Protein AF-A0A0K0DXX4-F1 (afdb_monomer)

Nearest PDB structures (foldseek):
  4cnb-assembly1_A  TM=3.730E-01  e=3.980E-14  Mytilus galloprovincialis
  6pyx-assembly2_B  TM=7.190E-01  e=4.524E-04  Homo sapiens
  2yxb-assembly1_A  TM=4.674E-01  e=1.936E-01  Aeropyrum pernix K1
  3kln-assembly4_D  TM=5.353E-01  e=8.093E+00  Vibrio choler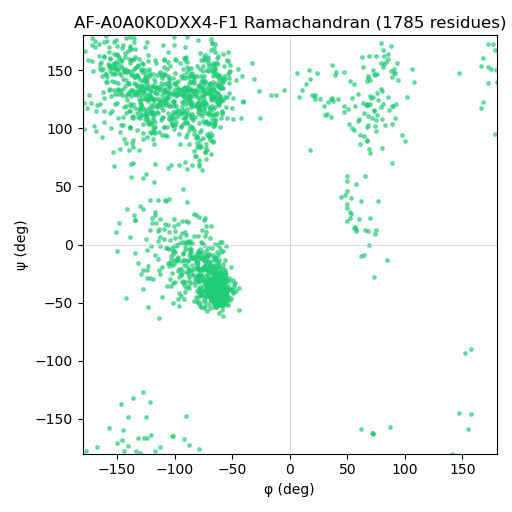ae O1 biovar El Tor
  1to6-assembly1_A  TM=3.799E-01  e=7.263E+00  Neisseria meningitidis serogroup A

Secondary structure (DSSP, 8-state):
----------------HHHHHHHHHHHS-------------------------------------------------------------------PPPPP-SSSEEEEEESS-EEEEEE-BTTTS-HHHHHHHHHHIIIIISTTB--GGGEEEEEESSSEEE---TTS--SHHHHHHHGGG---BS---HHHHHHHHTTS--TT-SSEEEEEEES---HHHHHHHTTTHHHHHTTEEEEEEEESS-TTGGGGGGG--SEEEEE-SSTTHHHHHHHHHHHHTTEEEEEE---------------------------------------------------------------------------PPP---SSSEEEEE---EEEEEEE-BTTTS-HHHHHHHHHHIIIIIGGG-S-GGGEEEEEESSSEEEEE-TTT--SHHHHHHHHHH---BS---HHHHHHHHHTSPP-SSPEEEEEEES---HHHHHHHHHHHHHHHHHEEEEEEEETTSS-GGGGGGGT-SEEEEE-S-GGGHHHHHHHHHHTS--EEEEE-S-TTSSSTTS---GGGHHHHHHHHHHHHH--SS--TTEEEEEEESSEEEEEEE-BSSSS-HHHHHHHHHIIIIIISTTBS-GGGEEEEEESTT---EE-TTS-SSHHHHHHHHHT---BS---HHHHHHHHHHHHHHHS-TT---EEEEEEE-S--HHHHHHHHHHHHHHHTTEEEEEEEETT-S-HHHHGGG-SSEEEEE-S-HHHHHHHHHHHHHHTTEEEEEEE-------------------------------------EEEEEEEE-BTTTS-HHHHHHHHHHIIIIIGGG-S-GGGEEEEEESSSEEEEE-TTS--SHHHHHHHHHT---BS---HHHHHHHHHHHTTTS-SEEEEEEEE-S--HHHHHHHHHHHHHHTTTEEEEEEEETTSS-TTTTGGG--SEEEEE-S-TTHHHHHHHHHHHHS----------------------------------------SSSEEEEE--SEEEEEE---TT----THHHHHHHHHHHHHSTTT--GGGEEEE---TT----------SHHHHHHHHHHHTT-----HHHHHHHHHHS---S-EEEEEEE-GGGHHHHHTTHHHHHHHHTTS-EEEEEES----GGGGTT-TT-EEEEE-TTTS-HHHHHHHHHHHTT-EEEEE--------------------------------------------------------------------------------------------PPP----TT-EEEE---EEEEEEE-BTTTS-HHHHHHHHHHIIIIIITT-S--TTEEEEEESSSEEEE-TTS--SHHHHHHHHHT---BS---HHHHHHHHTTSPPGGGPPEEEEEEES---HHHHHTTHHHHHHHHHTEEEEEEEESSS--SGGGGGG--SEEEEE-S-GGGHHHHHHHHHHHS--EEEES--------------------------------------------------S----------------------------B---EEEEEEEE-STTS-HHHHHHHHHHHHHHHTTB-TTTEEEEEEEES-TTSHHHH-SSS-TT--PPB-SHHHHHHHHHHHTT-HHHHHHHH--S--------TT--PPPHHHHHHHHHHHHHHHTTTT-S--S--EEEEEEEE---SHHHHHHHHHHHHHHHTT-TTEEEEEEES-TT-----GGGGGGEEETT-TTHHHHHHHHTT-

Structure (mmCIF, N/CA/C/O backbone):
data_AF-A0A0K0DXX4-F1
#
_entry.id   AF-A0A0K0DXX4-F1
#
loop_
_atom_site.group_PDB
_atom_site.id
_atom_site.type_symbol
_atom_site.label_atom_id
_atom_site.label_alt_id
_atom_site.label_comp_id
_atom_site.label_asym_id
_atom_site.label_entity_id
_atom_site.label_seq_id
_atom_site.pdbx_PDB_ins_code
_atom_site.Cartn_x
_atom_site.Cartn_y
_atom_site.Cartn_z
_atom_site.occupancy
_atom_site.B_iso_or_equiv
_atom_site.auth_seq_id
_atom_site.auth_comp_id
_atom_site.auth_asym_id
_atom_site.auth_atom_id
_atom_site.pdbx_PDB_model_num
ATOM 1 N N . MET A 1 1 ? -8.533 51.250 -26.453 1.00 32.09 1 MET A N 1
ATOM 2 C CA . MET A 1 1 ? -7.948 51.491 -27.795 1.00 32.09 1 MET A CA 1
ATOM 3 C C . MET A 1 1 ? -7.132 50.260 -28.184 1.00 32.09 1 MET A C 1
ATOM 5 O O . MET A 1 1 ? -6.459 49.753 -27.303 1.00 32.09 1 MET A O 1
ATOM 9 N N . ASN A 1 2 ? -7.156 49.724 -29.410 1.00 33.66 2 ASN A N 1
ATOM 10 C CA . ASN A 1 2 ? -8.081 49.944 -30.534 1.00 33.66 2 ASN A CA 1
ATOM 11 C C . ASN A 1 2 ? -8.076 48.705 -31.476 1.00 33.66 2 ASN A C 1
ATOM 13 O O . ASN A 1 2 ? -7.019 48.104 -31.626 1.00 33.66 2 ASN A O 1
ATOM 17 N N . ARG A 1 3 ? -9.211 48.399 -32.142 1.00 34.97 3 ARG A N 1
ATOM 18 C CA . ARG A 1 3 ? -9.458 47.294 -33.121 1.00 34.97 3 ARG A CA 1
ATOM 19 C C . ARG A 1 3 ? -9.380 45.867 -32.515 1.00 34.97 3 ARG A C 1
ATOM 21 O O . ARG A 1 3 ? -8.371 45.511 -31.932 1.00 34.97 3 ARG A O 1
ATOM 28 N N . ARG A 1 4 ? -10.397 44.981 -32.522 1.00 33.09 4 ARG A N 1
ATOM 29 C CA . ARG A 1 4 ? -11.560 44.707 -33.414 1.00 33.09 4 ARG A CA 1
ATOM 30 C C . ARG A 1 4 ? -11.175 44.446 -34.880 1.00 33.09 4 ARG A C 1
ATOM 32 O O . ARG A 1 4 ? -11.042 45.417 -35.611 1.00 33.09 4 ARG A O 1
ATOM 39 N N . PHE A 1 5 ? -11.088 43.166 -35.284 1.00 34.34 5 PHE A N 1
ATOM 40 C CA . PHE A 1 5 ? -11.656 42.603 -36.535 1.00 34.34 5 PHE A CA 1
ATOM 41 C C . PHE A 1 5 ? -11.390 41.080 -36.673 1.00 34.34 5 PHE A C 1
ATOM 43 O O . PHE A 1 5 ? -10.300 40.692 -37.074 1.00 34.34 5 PHE A O 1
ATOM 50 N N . LEU A 1 6 ? -12.377 40.229 -36.344 1.00 34.84 6 LEU A N 1
ATOM 51 C CA . LEU A 1 6 ? -12.909 39.152 -37.212 1.00 34.84 6 LEU A CA 1
ATOM 52 C C . LEU A 1 6 ? -14.062 38.411 -36.503 1.00 34.84 6 LEU A C 1
ATOM 54 O O . LEU A 1 6 ? -13.896 37.860 -35.418 1.00 34.84 6 LEU A O 1
ATOM 58 N N . TRP A 1 7 ? -15.232 38.407 -37.135 1.00 30.88 7 TRP A N 1
ATOM 59 C CA . TRP A 1 7 ? -16.430 37.634 -36.782 1.00 30.88 7 TRP A CA 1
ATOM 60 C C . TRP A 1 7 ? -17.173 37.352 -38.103 1.00 30.88 7 TRP A C 1
ATOM 62 O O . TRP A 1 7 ? -16.933 38.073 -39.073 1.00 30.88 7 TRP A O 1
ATOM 72 N N . LEU A 1 8 ? -18.102 36.388 -38.112 1.00 29.70 8 LEU A N 1
ATOM 73 C CA . LEU A 1 8 ? -18.919 35.940 -39.265 1.00 29.70 8 LEU A CA 1
ATOM 74 C C . LEU A 1 8 ? -18.231 34.983 -40.271 1.00 29.70 8 LEU A C 1
ATOM 76 O O . LEU A 1 8 ? -17.010 34.939 -40.385 1.00 29.70 8 LEU A O 1
ATOM 80 N N . TYR A 1 9 ? -19.088 34.227 -40.982 1.00 36.34 9 TYR A N 1
ATOM 81 C CA . TYR A 1 9 ? -18.851 33.003 -41.779 1.00 36.34 9 TYR A CA 1
ATOM 82 C C . TYR A 1 9 ? -18.450 31.751 -40.957 1.00 36.34 9 TYR A C 1
ATOM 84 O O . TYR A 1 9 ? -17.444 31.763 -40.258 1.00 36.34 9 TYR A O 1
ATOM 92 N N . PHE A 1 10 ? -19.172 30.617 -40.985 1.00 37.69 10 PHE A N 1
ATOM 93 C CA . PHE A 1 10 ? -20.358 30.207 -41.772 1.00 37.69 10 PHE A CA 1
ATOM 94 C C . PHE A 1 10 ? -21.423 29.497 -40.901 1.00 37.69 10 PHE A C 1
ATOM 96 O O . PHE A 1 10 ? -21.116 28.976 -39.832 1.00 37.69 10 PHE A O 1
ATOM 103 N N . ILE A 1 11 ? -22.671 29.462 -41.385 1.00 38.44 11 ILE A N 1
ATOM 104 C CA . ILE A 1 11 ? -23.859 28.853 -40.748 1.00 38.44 11 ILE A CA 1
ATOM 105 C C . ILE A 1 11 ? -24.314 27.629 -41.576 1.00 38.44 11 ILE A C 1
ATOM 107 O O . ILE A 1 11 ? -24.158 27.646 -42.795 1.00 38.44 11 ILE A O 1
ATOM 111 N N . GLY A 1 12 ? -24.886 26.587 -40.949 1.00 35.94 12 GLY A N 1
ATOM 112 C CA . GLY A 1 12 ? -25.383 25.385 -41.649 1.00 35.94 12 GLY A CA 1
ATOM 113 C C . GLY A 1 12 ? -26.250 24.443 -40.792 1.00 35.94 12 GLY A C 1
ATOM 114 O O . GLY A 1 12 ? -25.737 23.623 -40.040 1.00 35.94 12 GLY A O 1
ATOM 115 N N . VAL A 1 13 ? -27.571 24.579 -40.922 1.00 39.56 13 VAL A N 1
ATOM 116 C CA . VAL A 1 13 ? -28.680 23.795 -40.310 1.00 39.56 13 VAL A CA 1
ATOM 117 C C . VAL A 1 13 ? -29.053 22.604 -41.245 1.00 39.56 13 VAL A C 1
ATOM 119 O O . VAL A 1 13 ? -28.679 22.703 -42.414 1.00 39.56 13 VAL A O 1
ATOM 122 N N . PRO A 1 14 ? -29.752 21.498 -40.847 1.00 44.06 14 PRO A N 1
ATOM 123 C CA . PRO A 1 14 ? -30.492 21.224 -39.600 1.00 44.06 14 PRO A CA 1
ATOM 124 C C . PRO A 1 14 ? -30.170 19.914 -38.840 1.00 44.06 14 PRO A C 1
ATOM 126 O O . PRO A 1 14 ? -30.036 18.827 -39.400 1.00 44.06 14 PRO A O 1
ATOM 129 N N . THR A 1 15 ? -30.297 19.971 -37.512 1.00 40.66 15 THR A N 1
ATOM 130 C CA . THR A 1 15 ? -30.537 18.797 -36.655 1.00 40.66 15 THR A CA 1
ATOM 131 C C . THR A 1 15 ? -32.030 18.431 -36.619 1.00 40.66 15 THR A C 1
ATOM 133 O O . THR A 1 15 ? -32.720 18.782 -35.664 1.00 40.66 15 THR A O 1
ATOM 136 N N . LEU A 1 16 ? -32.537 17.727 -37.642 1.00 41.09 16 LEU A N 1
ATOM 137 C CA . LEU A 1 16 ? -33.935 17.240 -37.674 1.00 41.09 16 LEU A CA 1
ATOM 138 C C . LEU A 1 16 ? -34.106 15.722 -37.885 1.00 41.09 16 LEU A C 1
ATOM 140 O O . LEU A 1 16 ? -35.120 15.174 -37.470 1.00 41.09 16 LEU A O 1
ATOM 144 N N . ALA A 1 17 ? -33.118 15.012 -38.442 1.00 43.31 17 ALA A N 1
ATOM 145 C CA . ALA A 1 17 ? -33.230 13.563 -38.682 1.00 43.31 17 ALA A CA 1
ATOM 146 C C . ALA A 1 17 ? -32.924 12.684 -37.445 1.00 43.31 17 ALA A C 1
ATOM 148 O O . ALA A 1 17 ? -33.486 11.601 -37.282 1.00 43.31 17 ALA A O 1
ATOM 149 N N . PHE A 1 18 ? -32.024 13.126 -36.559 1.00 50.09 18 PHE A N 1
ATOM 150 C CA . PHE A 1 18 ? -31.442 12.252 -35.526 1.00 50.09 18 PHE A CA 1
ATOM 151 C C . PHE A 1 18 ? -32.334 11.986 -34.301 1.00 50.09 18 PHE A C 1
ATOM 153 O O . PHE A 1 18 ? -32.130 10.985 -33.617 1.00 50.09 18 PHE A O 1
ATOM 160 N N . SER A 1 19 ? -33.332 12.830 -34.027 1.00 45.03 19 SER A N 1
ATOM 161 C CA . SER A 1 19 ? -34.338 12.578 -32.982 1.00 45.03 19 SER A CA 1
ATOM 162 C C . SER A 1 19 ? -35.320 11.483 -33.407 1.00 45.03 19 SER A C 1
ATOM 164 O O . SER A 1 19 ? -35.559 10.549 -32.642 1.00 45.03 19 SER A O 1
ATOM 166 N N . ALA A 1 20 ? -35.815 11.544 -34.648 1.00 44.50 20 ALA A N 1
ATOM 167 C CA . ALA A 1 20 ? -36.661 10.507 -35.234 1.00 44.50 20 ALA A CA 1
ATOM 168 C C . ALA A 1 20 ? -35.938 9.151 -35.283 1.00 44.50 20 ALA A C 1
ATOM 170 O O . ALA A 1 20 ? -36.501 8.139 -34.870 1.00 44.50 20 ALA A O 1
ATOM 171 N N . PHE A 1 21 ? -34.662 9.133 -35.690 1.00 46.75 21 PHE A N 1
ATOM 172 C CA . PHE A 1 21 ? -33.874 7.898 -35.764 1.00 46.75 21 PHE A CA 1
ATOM 173 C C . PHE A 1 21 ? -33.699 7.214 -34.396 1.00 46.75 21 PHE A C 1
ATOM 175 O O . PHE A 1 21 ? -33.770 5.991 -34.305 1.00 46.75 21 PHE A O 1
ATOM 182 N N . PHE A 1 22 ? -33.530 7.982 -33.311 1.00 54.78 22 PHE A N 1
ATOM 183 C CA . PHE A 1 22 ? -33.397 7.417 -31.961 1.00 54.78 22 PHE A CA 1
ATOM 184 C C . PHE A 1 22 ? -34.725 6.938 -31.355 1.00 54.78 22 PHE A C 1
ATOM 186 O O . PHE A 1 22 ? -34.716 6.037 -30.520 1.00 54.78 22 PHE A O 1
ATOM 193 N N . ILE A 1 23 ? -35.860 7.503 -31.779 1.00 50.69 23 ILE A N 1
ATOM 194 C CA . ILE A 1 23 ? -37.195 7.013 -31.401 1.00 50.69 23 ILE A CA 1
ATOM 195 C C . ILE A 1 23 ? -37.521 5.734 -32.185 1.00 50.69 23 ILE A C 1
ATOM 197 O O . ILE A 1 23 ? -37.922 4.740 -31.585 1.00 50.69 23 ILE A O 1
ATOM 201 N N . LEU A 1 24 ? -37.246 5.701 -33.493 1.00 47.16 24 LEU A N 1
ATOM 202 C CA . LEU A 1 24 ? -37.434 4.513 -34.332 1.00 47.16 24 LEU A CA 1
ATOM 203 C C . LEU A 1 24 ? -36.577 3.324 -33.855 1.00 47.16 24 LEU A C 1
ATOM 205 O O . LEU A 1 24 ? -37.070 2.203 -33.760 1.00 47.16 24 LEU A O 1
ATOM 209 N N . PHE A 1 25 ? -35.323 3.570 -33.456 1.00 51.94 25 PHE A N 1
ATOM 210 C CA . PHE A 1 25 ? -34.432 2.534 -32.914 1.00 51.94 25 PHE A CA 1
ATOM 211 C C . PHE A 1 25 ? -34.823 2.043 -31.502 1.00 51.94 25 PHE A C 1
ATOM 213 O O . PHE A 1 25 ? -34.344 0.997 -31.066 1.00 51.94 25 PHE A O 1
ATOM 220 N N . LEU A 1 26 ? -35.700 2.762 -30.789 1.00 52.66 26 LEU A N 1
ATOM 221 C CA . LEU A 1 26 ? -36.271 2.334 -29.503 1.00 52.66 26 LEU A CA 1
ATOM 222 C C . LEU A 1 26 ? -37.672 1.708 -29.632 1.00 52.66 26 LEU A C 1
ATOM 224 O O . LEU A 1 26 ? -38.122 1.068 -28.686 1.00 52.66 26 LEU A O 1
ATOM 228 N N . LEU A 1 27 ? -38.335 1.841 -30.786 1.00 50.50 27 LEU A N 1
ATOM 229 C CA . LEU A 1 27 ? -39.641 1.228 -31.071 1.00 50.50 27 LEU A CA 1
ATOM 230 C C . LEU A 1 27 ? -39.549 -0.127 -31.801 1.00 50.50 27 LEU A C 1
ATOM 232 O O . LEU A 1 27 ? -40.532 -0.857 -31.837 1.00 50.50 27 LEU A O 1
ATOM 236 N N . LEU A 1 28 ? -38.387 -0.494 -32.356 1.00 43.81 28 LEU A N 1
ATOM 237 C CA . LEU A 1 28 ? -38.220 -1.682 -33.211 1.00 43.81 28 LEU A CA 1
ATOM 238 C C . LEU A 1 28 ? -37.433 -2.842 -32.566 1.00 43.81 28 LEU A C 1
ATOM 240 O O . LEU A 1 28 ? -36.642 -3.505 -33.243 1.00 43.81 28 LEU A O 1
ATOM 244 N N . LYS A 1 29 ? -37.617 -3.119 -31.262 1.00 39.72 29 LYS A N 1
ATOM 245 C CA . LYS A 1 29 ? -37.066 -4.358 -30.667 1.00 39.72 29 LYS A CA 1
ATOM 246 C C . LYS A 1 29 ? -37.806 -4.931 -29.447 1.00 39.72 29 LYS A C 1
ATOM 248 O O . LYS A 1 29 ? -37.252 -5.018 -28.354 1.00 39.72 29 LYS A O 1
ATOM 253 N N . GLY A 1 30 ? -39.024 -5.419 -29.673 1.00 37.66 30 GLY A N 1
ATOM 254 C CA . GLY A 1 30 ? -39.742 -6.322 -28.768 1.00 37.66 30 GLY A CA 1
ATOM 255 C C . GLY A 1 30 ? -40.850 -7.069 -29.518 1.00 37.66 30 GLY A C 1
ATOM 256 O O . GLY A 1 30 ? -41.516 -6.443 -30.334 1.00 37.66 30 GLY A O 1
ATOM 257 N N . SER A 1 31 ? -41.033 -8.367 -29.226 1.00 39.19 31 SER A N 1
ATOM 258 C CA . SER A 1 31 ? -42.005 -9.279 -29.875 1.00 39.19 31 SER A CA 1
ATOM 259 C C . SER A 1 31 ? -41.779 -9.534 -31.396 1.00 39.19 31 SER A C 1
ATOM 261 O O . SER A 1 31 ? -41.155 -8.729 -32.075 1.00 39.19 31 SER A O 1
ATOM 263 N N . ASP A 1 32 ? -42.176 -10.665 -32.004 1.00 38.72 32 ASP A N 1
ATOM 264 C CA . ASP A 1 32 ? -42.873 -11.844 -31.459 1.00 38.72 32 ASP A CA 1
ATOM 265 C C . ASP A 1 32 ? -42.593 -13.186 -32.203 1.00 38.72 32 ASP A C 1
ATOM 267 O O . ASP A 1 32 ? -41.907 -13.241 -33.218 1.00 38.72 32 ASP A O 1
ATOM 271 N N . ASN A 1 33 ? -43.137 -14.266 -31.627 1.00 40.09 33 ASN A N 1
ATOM 272 C CA . ASN A 1 33 ? -43.339 -15.667 -32.066 1.00 40.09 33 ASN A CA 1
ATOM 273 C C . ASN A 1 33 ? -43.013 -16.201 -33.503 1.00 40.09 33 ASN A C 1
ATOM 275 O O . ASN A 1 33 ? -43.545 -15.753 -34.509 1.00 40.09 33 ASN A O 1
ATOM 279 N N . LYS A 1 34 ? -42.311 -17.357 -33.516 1.00 39.88 34 LYS A N 1
ATOM 280 C CA . LYS A 1 34 ? -42.585 -18.652 -34.219 1.00 39.88 34 LYS A CA 1
ATOM 281 C C . LYS A 1 34 ? -43.420 -18.705 -35.534 1.00 39.88 34 LYS A C 1
ATOM 283 O O . LYS A 1 34 ? -44.629 -18.505 -35.472 1.00 39.88 34 LYS A O 1
ATOM 288 N N . ASN A 1 35 ? -42.871 -19.304 -36.613 1.00 41.06 35 ASN A N 1
ATOM 289 C CA . ASN A 1 35 ? -43.201 -20.673 -37.121 1.00 41.06 35 ASN A CA 1
ATOM 290 C C . ASN A 1 35 ? -42.548 -21.021 -38.496 1.00 41.06 35 ASN A C 1
ATOM 292 O O . ASN A 1 35 ? -41.884 -20.187 -39.102 1.00 41.06 35 ASN A O 1
ATOM 296 N N . ASN A 1 36 ? -42.684 -22.285 -38.938 1.00 39.66 36 ASN A N 1
ATOM 297 C CA . ASN A 1 36 ? -41.994 -22.927 -40.081 1.00 39.66 36 ASN A CA 1
ATOM 298 C C . ASN A 1 36 ? -42.495 -22.534 -41.493 1.00 39.66 36 ASN A C 1
ATOM 300 O O . ASN A 1 36 ? -43.696 -22.369 -41.688 1.00 39.66 36 ASN A O 1
ATOM 304 N N . SER A 1 37 ? -41.620 -22.626 -42.509 1.00 40.84 37 SER A N 1
ATOM 305 C CA . SER A 1 37 ? -41.757 -23.550 -43.673 1.00 40.84 37 SER A CA 1
ATOM 306 C C . SER A 1 37 ? -40.539 -23.452 -44.632 1.00 40.84 37 SER A C 1
ATOM 308 O O . SER A 1 37 ? -39.551 -22.803 -44.288 1.00 40.84 37 SER A O 1
ATOM 310 N N . ASN A 1 38 ? -40.543 -24.190 -45.756 1.00 38.31 38 ASN A N 1
ATOM 311 C CA . ASN A 1 38 ? -39.342 -24.643 -46.491 1.00 38.31 38 ASN A CA 1
ATOM 312 C C . ASN A 1 38 ? -39.204 -24.084 -47.934 1.00 38.31 38 ASN A C 1
ATOM 314 O O . ASN A 1 38 ? -40.091 -23.401 -48.432 1.00 38.31 38 ASN A O 1
ATOM 318 N N . ASN A 1 39 ? -38.133 -24.532 -48.615 1.00 38.41 39 ASN A N 1
ATOM 319 C CA . ASN A 1 39 ? -37.819 -24.472 -50.060 1.00 38.41 39 ASN A CA 1
ATOM 320 C C . ASN A 1 39 ? -37.271 -23.114 -50.564 1.00 38.41 39 ASN A C 1
ATOM 322 O O . ASN A 1 39 ? -37.904 -22.088 -50.368 1.00 38.41 39 ASN A O 1
ATOM 326 N N . THR A 1 40 ? -36.054 -22.938 -51.112 1.00 34.97 40 THR A N 1
ATOM 327 C CA . THR A 1 40 ? -35.148 -23.672 -52.045 1.00 34.97 40 THR A CA 1
ATOM 328 C C . THR A 1 40 ? -35.343 -23.377 -53.539 1.00 34.97 40 THR A C 1
ATOM 330 O O . THR A 1 40 ? -36.165 -24.019 -54.181 1.00 34.97 40 THR A O 1
ATOM 333 N N . THR A 1 41 ? -34.433 -22.576 -54.113 1.00 39.22 41 THR A N 1
ATOM 334 C CA . THR A 1 41 ? -33.871 -22.762 -55.474 1.00 39.22 41 THR A CA 1
ATOM 335 C C . THR A 1 41 ? -32.507 -22.059 -55.590 1.00 39.22 41 THR A C 1
ATOM 337 O O . THR A 1 41 ? -32.231 -21.115 -54.853 1.00 39.22 41 THR A O 1
ATOM 340 N N . LYS A 1 42 ? -31.637 -22.530 -56.495 1.00 35.19 42 LYS A N 1
ATOM 341 C CA . LYS A 1 42 ? -30.309 -21.960 -56.824 1.00 35.19 42 LYS A CA 1
ATOM 342 C C . LYS A 1 42 ? -30.245 -21.649 -58.324 1.00 35.19 42 LYS A C 1
ATOM 344 O O . LYS A 1 42 ? -30.867 -22.392 -59.074 1.00 35.19 42 LYS A O 1
ATOM 349 N N . LEU A 1 43 ? -29.358 -20.742 -58.756 1.00 33.69 43 LEU A N 1
ATOM 350 C CA . LEU A 1 43 ? -28.461 -21.000 -59.903 1.00 33.69 43 LEU A CA 1
ATOM 351 C C . LEU A 1 43 ? -27.219 -20.057 -59.900 1.00 33.69 43 LEU A C 1
ATOM 353 O O . LEU A 1 43 ? -27.357 -18.932 -59.422 1.00 33.69 43 LEU A O 1
ATOM 357 N N . PRO A 1 44 ? -26.019 -20.486 -60.364 1.00 37.34 44 PRO A N 1
ATOM 358 C CA . PRO A 1 44 ? -24.795 -19.661 -60.434 1.00 37.34 44 PRO A CA 1
ATOM 359 C C . PRO A 1 44 ? -24.176 -19.615 -61.867 1.00 37.34 44 PRO A C 1
ATOM 361 O O . PRO A 1 44 ? -24.927 -19.759 -62.825 1.00 37.34 44 PRO A O 1
ATOM 364 N N . LEU A 1 45 ? -22.831 -19.496 -61.983 1.00 39.84 45 LEU A N 1
ATOM 365 C CA . LEU A 1 45 ? -21.942 -19.389 -63.183 1.00 39.84 45 LEU A CA 1
ATOM 366 C C . LEU A 1 45 ? -21.670 -17.927 -63.661 1.00 39.84 45 LEU A C 1
ATOM 368 O O . LEU A 1 45 ? -22.525 -17.071 -63.481 1.00 39.84 45 LEU A O 1
ATOM 372 N N . ASN A 1 46 ? -20.506 -17.548 -64.237 1.00 38.34 46 ASN A N 1
ATOM 373 C CA . ASN A 1 46 ? -19.264 -18.311 -64.495 1.00 38.34 46 ASN A CA 1
ATOM 374 C C . ASN A 1 46 ? -17.943 -17.482 -64.488 1.00 38.34 46 ASN A C 1
ATOM 376 O O . ASN A 1 46 ? -17.946 -16.257 -64.465 1.00 38.34 46 ASN A O 1
ATOM 380 N N . ASN A 1 47 ? -16.825 -18.218 -64.529 1.00 36.78 47 ASN A N 1
ATOM 381 C CA . ASN A 1 47 ? -15.400 -17.839 -64.417 1.00 36.78 47 ASN A CA 1
ATOM 382 C C . ASN A 1 47 ? -14.822 -16.764 -65.371 1.00 36.78 47 ASN A C 1
ATOM 384 O O . ASN A 1 47 ? -15.218 -16.678 -66.528 1.00 36.78 47 ASN A O 1
ATOM 388 N N . PHE A 1 48 ? -13.698 -16.154 -64.951 1.00 39.16 48 PHE A N 1
ATOM 389 C CA . PHE A 1 48 ? -12.498 -15.967 -65.795 1.00 39.16 48 PHE A CA 1
ATOM 390 C C . PHE A 1 48 ? -11.208 -16.052 -64.944 1.00 39.16 48 PHE A C 1
ATOM 392 O O . PHE A 1 48 ? -11.246 -15.786 -63.742 1.00 39.16 48 PHE A O 1
ATOM 399 N N . THR A 1 49 ? -10.075 -16.466 -65.528 1.00 35.53 49 THR A N 1
ATOM 400 C CA . THR A 1 49 ? -8.875 -16.915 -64.779 1.00 35.53 49 THR A CA 1
ATOM 401 C C . THR A 1 49 ? -7.546 -16.399 -65.343 1.00 35.53 49 THR A C 1
ATOM 403 O O . THR A 1 49 ? -7.283 -16.594 -66.526 1.00 35.53 49 THR A O 1
ATOM 406 N N . ALA A 1 50 ? -6.654 -15.875 -64.488 1.00 36.38 50 ALA A N 1
ATOM 407 C CA . ALA A 1 50 ? -5.229 -15.686 -64.805 1.00 36.38 50 ALA A CA 1
ATOM 408 C C . ALA A 1 50 ? -4.329 -15.780 -63.550 1.00 36.38 50 ALA A C 1
ATOM 410 O O . ALA A 1 50 ? -4.480 -15.059 -62.569 1.00 36.38 50 ALA A O 1
ATOM 411 N N . THR A 1 51 ? -3.388 -16.714 -63.596 1.00 35.97 51 THR A N 1
ATOM 412 C CA . THR A 1 51 ? -2.470 -17.191 -62.548 1.00 35.97 51 THR A CA 1
ATOM 413 C C . THR A 1 51 ? -1.475 -16.179 -61.947 1.00 35.97 51 THR A C 1
ATOM 415 O O . THR A 1 51 ? -0.685 -15.600 -62.685 1.00 35.97 51 THR A O 1
ATOM 418 N N . SER A 1 52 ? -1.315 -16.169 -60.610 1.00 34.19 52 SER A N 1
ATOM 419 C CA . SER A 1 52 ? 0.012 -16.341 -59.962 1.00 34.19 52 SER A CA 1
ATOM 420 C C . SER A 1 52 ? -0.057 -16.666 -58.447 1.00 34.19 52 SER A C 1
ATOM 422 O O . SER A 1 52 ? -0.604 -15.909 -57.656 1.00 34.19 52 SER A O 1
ATOM 424 N N . LYS A 1 53 ? 0.513 -17.824 -58.060 1.00 32.38 53 LYS A N 1
ATOM 425 C CA . LYS A 1 53 ? 0.982 -18.266 -56.713 1.00 32.38 53 LYS A CA 1
ATOM 426 C C . LYS A 1 53 ? 0.437 -17.471 -55.495 1.00 32.38 53 LYS A C 1
ATOM 428 O O . LYS A 1 53 ? 1.089 -16.558 -55.007 1.00 32.38 53 LYS A O 1
ATOM 433 N N . ILE A 1 54 ? -0.776 -17.741 -55.006 1.00 33.66 54 ILE A N 1
ATOM 434 C CA . ILE A 1 54 ? -1.116 -18.802 -54.024 1.00 33.66 54 ILE A CA 1
ATOM 435 C C . ILE A 1 54 ? -0.247 -18.795 -52.750 1.00 33.66 54 ILE A C 1
ATOM 437 O O . ILE A 1 54 ? 0.842 -19.361 -52.745 1.00 33.66 54 ILE A O 1
ATOM 441 N N . TYR A 1 55 ? -0.819 -18.291 -51.649 1.00 33.16 55 TYR A N 1
ATOM 442 C CA . TYR A 1 55 ? -1.061 -19.087 -50.433 1.00 33.16 55 TYR A CA 1
ATOM 443 C C . TYR A 1 55 ? -2.210 -18.477 -49.613 1.00 33.16 55 TYR A C 1
ATOM 445 O O . TYR A 1 55 ? -2.086 -17.386 -49.061 1.00 33.16 55 TYR A O 1
ATOM 453 N N . SER A 1 56 ? -3.332 -19.190 -49.524 1.00 32.78 56 SER A N 1
ATOM 454 C CA . SER A 1 56 ? -4.468 -18.845 -48.666 1.00 32.78 56 SER A CA 1
ATOM 455 C C . SER A 1 56 ? -5.192 -20.114 -48.214 1.00 32.78 56 SER A C 1
ATOM 457 O O . SER A 1 56 ? -5.487 -20.990 -49.022 1.00 32.78 56 SER A O 1
ATOM 459 N N . THR A 1 57 ? -5.493 -20.203 -46.919 1.00 33.31 57 THR A N 1
ATOM 460 C CA . THR A 1 57 ? -6.370 -21.232 -46.338 1.00 33.31 57 THR A CA 1
ATOM 461 C C . THR A 1 57 ? -7.161 -20.613 -45.192 1.00 33.31 57 THR A C 1
ATOM 463 O O . THR A 1 57 ? -6.631 -20.380 -44.106 1.00 33.31 57 THR A O 1
ATOM 466 N N . THR A 1 58 ? -8.429 -20.316 -45.452 1.00 35.62 58 THR A N 1
ATOM 467 C CA . THR A 1 58 ? -9.426 -19.955 -44.440 1.00 35.62 58 THR A CA 1
ATOM 468 C C . THR A 1 58 ? -10.152 -21.206 -43.968 1.00 35.62 58 THR A C 1
ATOM 470 O O . THR A 1 58 ? -10.703 -21.913 -44.808 1.00 35.62 58 THR A O 1
ATOM 473 N N . GLU A 1 59 ? -10.280 -21.406 -42.658 1.00 32.50 59 GLU A N 1
ATOM 474 C CA . GLU A 1 59 ? -11.339 -22.254 -42.102 1.00 32.50 59 GLU A CA 1
ATOM 475 C C . GLU A 1 59 ? -12.097 -21.513 -40.994 1.00 32.50 59 GLU A C 1
ATOM 477 O O . GLU A 1 59 ? -11.543 -21.111 -39.973 1.00 32.50 59 GLU A O 1
ATOM 482 N N . TYR A 1 60 ? -13.394 -21.343 -41.234 1.00 31.88 60 TYR A N 1
ATOM 483 C CA . TYR A 1 60 ? -14.440 -21.222 -40.221 1.00 31.88 60 TYR A CA 1
ATOM 484 C C . TYR A 1 60 ? -15.195 -22.558 -40.224 1.00 31.88 60 TYR A C 1
ATOM 486 O O . TYR A 1 60 ? -15.267 -23.213 -41.267 1.00 31.88 60 TYR A O 1
ATOM 494 N N . PRO A 1 61 ? -15.874 -22.912 -39.126 1.00 35.06 61 PRO A N 1
ATOM 495 C CA . PRO A 1 61 ? -17.312 -23.099 -39.324 1.00 35.06 61 PRO A CA 1
ATOM 496 C C . PRO A 1 61 ? -18.178 -22.404 -38.267 1.00 35.06 61 PRO A C 1
ATOM 498 O O . PRO A 1 61 ? -17.846 -22.328 -37.086 1.00 35.06 61 PRO A O 1
ATOM 501 N N . ILE A 1 62 ? -19.343 -21.938 -38.716 1.00 33.41 62 ILE A N 1
ATOM 502 C CA . ILE A 1 62 ? -20.473 -21.523 -37.879 1.00 33.41 62 ILE A CA 1
ATOM 503 C C . ILE A 1 62 ? -21.478 -22.678 -37.898 1.00 33.41 62 ILE A C 1
ATOM 505 O O . ILE A 1 62 ? -21.989 -22.992 -38.970 1.00 33.41 62 ILE A O 1
ATOM 509 N N . ILE A 1 63 ? -21.801 -23.283 -36.750 1.00 35.38 63 ILE A N 1
ATOM 510 C CA . ILE A 1 63 ? -22.929 -24.227 -36.619 1.00 35.38 63 ILE A CA 1
ATOM 511 C C . ILE A 1 63 ? -23.738 -23.908 -35.347 1.00 35.38 63 ILE A C 1
ATOM 513 O O . ILE A 1 63 ? -23.200 -23.445 -34.343 1.00 35.38 63 ILE A O 1
ATOM 517 N N . TYR A 1 64 ? -25.055 -24.097 -35.454 1.00 32.09 64 TYR A N 1
ATOM 518 C CA . TYR A 1 64 ? -26.110 -23.755 -34.491 1.00 32.09 64 TYR A CA 1
ATOM 519 C C . TYR A 1 64 ? -26.605 -24.994 -33.697 1.00 32.09 64 TYR A C 1
ATOM 521 O O . TYR A 1 64 ? -26.025 -26.072 -33.772 1.00 32.09 64 TYR A O 1
ATOM 529 N N . SER A 1 65 ? -27.762 -24.835 -33.036 1.00 33.06 65 SER A N 1
ATOM 530 C CA . SER A 1 65 ? -28.642 -25.844 -32.416 1.00 33.06 65 SER A CA 1
ATOM 531 C C . SER A 1 65 ? -28.322 -26.168 -30.950 1.00 33.06 65 SER A C 1
ATOM 533 O O . SER A 1 65 ? -27.206 -26.547 -30.634 1.00 33.06 65 SER A O 1
ATOM 535 N N . THR A 1 66 ? -29.185 -25.980 -29.942 1.00 30.34 66 THR A N 1
ATOM 536 C CA . THR A 1 66 ? -30.641 -26.216 -29.766 1.00 30.34 66 THR A CA 1
ATOM 537 C C . THR A 1 66 ? -31.082 -27.671 -29.918 1.00 30.34 66 THR A C 1
ATOM 539 O O . THR A 1 66 ? -31.454 -28.111 -30.999 1.00 30.34 66 THR A O 1
ATOM 542 N N . THR A 1 67 ? -31.165 -28.384 -28.797 1.00 34.00 67 THR A N 1
ATOM 543 C CA . THR A 1 67 ? -31.963 -29.609 -28.645 1.00 34.00 67 THR A CA 1
ATOM 544 C C . THR A 1 67 ? -32.692 -29.574 -27.305 1.00 34.00 67 THR A C 1
ATOM 546 O O . THR A 1 67 ? -32.095 -29.268 -26.273 1.00 34.00 67 THR A O 1
ATOM 549 N N . LYS A 1 68 ? -33.992 -29.882 -27.320 1.00 29.39 68 LYS A N 1
ATOM 550 C CA . LYS A 1 68 ? -34.792 -30.141 -26.114 1.00 29.39 68 LYS A CA 1
ATOM 551 C C . LYS A 1 68 ? -34.570 -31.592 -25.673 1.00 29.39 68 LYS A C 1
ATOM 553 O O . LYS A 1 68 ? -34.550 -32.449 -26.543 1.00 29.39 68 LYS A O 1
ATOM 558 N N . PHE A 1 69 ? -34.569 -31.852 -24.370 1.00 34.03 69 PHE A N 1
ATOM 559 C CA . PHE A 1 69 ? -35.077 -33.084 -23.741 1.00 34.03 69 PHE A CA 1
ATOM 560 C C . PHE A 1 69 ? -35.580 -32.642 -22.351 1.00 34.03 69 PHE A C 1
ATOM 562 O O . PHE A 1 69 ? -34.802 -32.067 -21.598 1.00 34.03 69 PHE A O 1
ATOM 569 N N . SER A 1 70 ? -36.871 -32.585 -22.004 1.00 33.19 70 SER A N 1
ATOM 570 C CA . SER A 1 70 ? -38.022 -33.503 -22.132 1.00 33.19 70 SER A CA 1
ATOM 571 C C . SER A 1 70 ? -38.067 -34.604 -21.063 1.00 33.19 70 SER A C 1
ATOM 573 O O . SER A 1 70 ? -37.292 -35.551 -21.090 1.00 33.19 70 SER A O 1
ATOM 575 N N . ASN A 1 71 ? -39.029 -34.430 -20.156 1.00 29.30 71 ASN A N 1
ATOM 576 C CA . ASN A 1 71 ? -39.566 -35.307 -19.112 1.00 29.30 71 ASN A CA 1
ATOM 577 C C . ASN A 1 71 ? -39.248 -36.817 -19.193 1.00 29.30 71 ASN A C 1
ATOM 579 O O . ASN A 1 71 ? -39.637 -37.463 -20.157 1.00 29.30 71 ASN A O 1
ATOM 583 N N . PHE A 1 72 ? -38.744 -37.374 -18.086 1.00 34.03 72 PHE A N 1
ATOM 584 C CA . PHE A 1 72 ? -39.067 -38.708 -17.539 1.00 34.03 72 PHE A CA 1
ATOM 585 C C . PHE A 1 72 ? -38.760 -38.625 -16.024 1.00 34.03 72 PHE A C 1
ATOM 587 O O . PHE A 1 72 ? -37.613 -38.417 -15.650 1.00 34.03 72 PHE A O 1
ATOM 594 N N . SER A 1 73 ? -39.703 -38.450 -15.091 1.00 32.75 73 SER A N 1
ATOM 595 C CA . SER A 1 73 ? -40.832 -39.297 -14.658 1.00 32.75 73 SER A CA 1
ATOM 596 C C . SER A 1 73 ? -40.426 -40.609 -13.960 1.00 32.75 73 SER A C 1
ATOM 598 O O . SER A 1 73 ? -40.105 -41.588 -14.618 1.00 32.75 73 SER A O 1
ATOM 600 N N . LYS A 1 74 ? -40.519 -40.590 -12.618 1.00 29.12 74 LYS A N 1
ATOM 601 C CA . LYS A 1 74 ? -40.706 -41.701 -11.654 1.00 29.12 74 LYS A CA 1
ATOM 602 C C . LYS A 1 74 ? -40.341 -43.137 -12.088 1.00 29.12 74 LYS A C 1
ATOM 604 O O . LYS A 1 74 ? -41.040 -43.740 -12.896 1.00 29.12 74 LYS A O 1
ATOM 609 N N . THR A 1 75 ? -39.515 -43.800 -11.277 1.00 31.94 75 THR A N 1
ATOM 610 C CA . THR A 1 75 ? -39.849 -45.159 -10.797 1.00 31.94 75 THR A CA 1
ATOM 611 C C . THR A 1 75 ? -39.345 -45.356 -9.365 1.00 31.94 75 THR A C 1
ATOM 613 O O . THR A 1 75 ? -38.221 -44.983 -9.046 1.00 31.94 75 THR A O 1
ATOM 616 N N . THR A 1 76 ? -40.186 -45.908 -8.490 1.00 30.75 76 THR A N 1
ATOM 617 C CA . THR A 1 76 ? -39.876 -46.249 -7.089 1.00 30.75 76 THR A CA 1
ATOM 618 C C . THR A 1 76 ? -39.582 -47.740 -6.932 1.00 30.75 76 THR A C 1
ATOM 620 O O . THR A 1 76 ? -40.299 -48.554 -7.511 1.00 30.75 76 THR A O 1
ATOM 623 N N . LYS A 1 77 ? -38.567 -48.079 -6.122 1.00 34.94 77 LYS A N 1
ATOM 624 C CA . LYS A 1 77 ? -38.263 -49.379 -5.467 1.00 34.94 77 LYS A CA 1
ATOM 625 C C . LYS A 1 77 ? -36.902 -49.230 -4.745 1.00 34.94 77 LYS A C 1
ATOM 627 O O . LYS A 1 77 ? -36.066 -48.499 -5.261 1.00 34.94 77 LYS A O 1
ATOM 632 N N . ASN A 1 78 ? -36.554 -49.911 -3.648 1.00 34.28 78 ASN A N 1
ATOM 633 C CA . ASN A 1 78 ? -37.286 -50.512 -2.510 1.00 34.28 78 ASN A CA 1
ATOM 634 C C . ASN A 1 78 ? -36.229 -51.113 -1.533 1.00 34.28 78 ASN A C 1
ATOM 636 O O . ASN A 1 78 ? -35.130 -51.365 -2.012 1.00 34.28 78 ASN A O 1
ATOM 640 N N . ILE A 1 79 ? -36.598 -51.481 -0.280 1.00 34.28 79 ILE A N 1
ATOM 641 C CA . ILE A 1 79 ? -35.908 -52.502 0.587 1.00 34.28 79 ILE A CA 1
ATOM 642 C C . ILE A 1 79 ? -34.481 -52.105 1.086 1.00 34.28 79 ILE A C 1
ATOM 644 O O . ILE A 1 79 ? -33.740 -51.475 0.347 1.00 34.28 79 ILE A O 1
ATOM 648 N N . LEU A 1 80 ? -33.930 -52.419 2.276 1.00 35.12 80 LEU A N 1
ATOM 649 C CA . LEU A 1 80 ? -34.307 -52.774 3.679 1.00 35.12 80 LEU A CA 1
ATOM 650 C C . LEU A 1 80 ? -33.058 -52.327 4.510 1.00 35.12 80 LEU A C 1
ATOM 652 O O . LEU A 1 80 ? -31.954 -52.395 3.980 1.00 35.12 80 LEU A O 1
ATOM 656 N N . VAL A 1 81 ? -33.053 -51.737 5.714 1.00 34.28 81 VAL A N 1
ATOM 657 C CA . VAL A 1 81 ? -33.686 -52.017 7.026 1.00 34.28 81 VAL A CA 1
ATOM 658 C C . VAL A 1 81 ? -33.236 -53.325 7.703 1.00 34.28 81 VAL A C 1
ATOM 660 O O . VAL A 1 81 ? -33.867 -54.353 7.494 1.00 34.28 81 VAL A O 1
ATOM 663 N N . SER A 1 82 ? -32.210 -53.231 8.573 1.00 34.97 82 SER A N 1
ATOM 664 C CA . SER A 1 82 ? -31.988 -54.017 9.821 1.00 34.97 82 SER A CA 1
ATOM 665 C C . SER A 1 82 ? -30.585 -53.735 10.419 1.00 34.97 82 SER A C 1
ATOM 667 O O . SER A 1 82 ? -29.661 -53.546 9.635 1.00 34.97 82 SER A O 1
ATOM 669 N N . SER A 1 83 ? -30.270 -53.832 11.723 1.00 34.34 83 SER A N 1
ATOM 670 C CA . SER A 1 83 ? -30.891 -53.352 12.989 1.00 34.34 83 SER A CA 1
ATOM 671 C C . SER A 1 83 ? -30.040 -53.833 14.199 1.00 34.34 83 SER A C 1
ATOM 673 O O . SER A 1 83 ? -29.257 -54.761 14.024 1.00 34.34 83 SER A O 1
ATOM 675 N N . SER A 1 84 ? -30.265 -53.301 15.420 1.00 35.59 84 SER A N 1
ATOM 676 C CA . SER A 1 84 ? -29.715 -53.764 16.736 1.00 35.59 84 SER A CA 1
ATOM 677 C C . SER A 1 84 ? -28.227 -53.420 17.052 1.00 35.59 84 SER A C 1
ATOM 679 O O . SER A 1 84 ? -27.430 -53.328 16.127 1.00 35.59 84 SER A O 1
ATOM 681 N N . THR A 1 85 ? -27.762 -53.166 18.297 1.00 36.56 85 THR A N 1
ATOM 682 C CA . THR A 1 85 ? -28.433 -52.888 19.606 1.00 36.56 85 THR A CA 1
ATOM 683 C C . THR A 1 85 ? -27.474 -52.261 20.654 1.00 36.56 85 THR A C 1
ATOM 685 O O . THR A 1 85 ? -26.353 -52.737 20.788 1.00 36.56 85 THR A O 1
ATOM 688 N N . THR A 1 86 ? -27.985 -51.349 21.511 1.00 32.16 86 THR A N 1
ATOM 689 C CA . THR A 1 86 ? -27.542 -51.040 22.918 1.00 32.16 86 THR A CA 1
ATOM 690 C C . THR A 1 86 ? -26.110 -50.486 23.184 1.00 32.16 86 THR A C 1
ATOM 692 O O . THR A 1 86 ? -25.252 -50.573 22.320 1.00 32.16 86 THR A O 1
ATOM 695 N N . LEU A 1 87 ? -25.765 -49.846 24.326 1.00 34.28 87 LEU A N 1
ATOM 696 C CA . LEU A 1 87 ? -26.459 -49.630 25.622 1.00 34.28 87 LEU A CA 1
ATOM 697 C C . LEU A 1 87 ? -26.197 -48.218 26.249 1.00 34.28 87 LEU A C 1
ATOM 699 O O . LEU A 1 87 ? -25.239 -47.534 25.908 1.00 34.28 87 LEU A O 1
ATOM 703 N N . HIS A 1 88 ? -27.077 -47.831 27.180 1.00 35.31 88 HIS A N 1
ATOM 704 C CA . HIS A 1 88 ? -27.284 -46.582 27.949 1.00 35.31 88 HIS A CA 1
ATOM 705 C C . HIS A 1 88 ? -26.112 -45.817 28.619 1.00 35.31 88 HIS A C 1
ATOM 707 O O . HIS A 1 88 ? -25.187 -46.415 29.161 1.00 35.31 88 HIS A O 1
ATOM 713 N N . ASN A 1 89 ? -26.276 -44.480 28.736 1.00 35.97 89 ASN A N 1
ATOM 714 C CA . ASN A 1 89 ? -26.595 -43.747 29.998 1.00 35.97 89 ASN A CA 1
ATOM 715 C C . ASN A 1 89 ? -26.663 -42.208 29.740 1.00 35.97 89 ASN A C 1
ATOM 717 O O . ASN A 1 89 ? -25.633 -41.582 29.515 1.00 35.97 89 ASN A O 1
ATOM 721 N N . THR A 1 90 ? -27.825 -41.576 29.493 1.00 34.22 90 THR A N 1
ATOM 722 C CA . THR A 1 90 ? -28.860 -41.053 30.440 1.00 34.22 90 THR A CA 1
ATOM 723 C C . THR A 1 90 ? -28.456 -39.847 31.314 1.00 34.22 90 THR A C 1
ATOM 725 O O . THR A 1 90 ? -27.703 -40.030 32.265 1.00 34.22 90 THR A O 1
ATOM 728 N N . LEU A 1 91 ? -29.043 -38.657 31.059 1.00 33.53 91 LEU A N 1
ATOM 729 C CA . LEU A 1 91 ? -29.932 -37.946 32.015 1.00 33.53 91 LEU A CA 1
ATOM 730 C C . LEU A 1 91 ? -30.657 -36.721 31.378 1.00 33.53 91 LEU A C 1
ATOM 732 O O . LEU A 1 91 ? -30.080 -35.654 31.192 1.00 33.53 91 LEU A O 1
ATOM 736 N N . ASP A 1 92 ? -31.931 -36.926 31.047 1.00 33.16 92 ASP A N 1
ATOM 737 C CA . ASP A 1 92 ? -33.108 -36.032 31.020 1.00 33.16 92 ASP A CA 1
ATOM 738 C C . ASP A 1 92 ? -33.034 -34.523 30.682 1.00 33.16 92 ASP A C 1
ATOM 740 O O . ASP A 1 92 ? -32.565 -33.687 31.460 1.00 33.16 92 ASP A O 1
ATOM 744 N N . LYS A 1 93 ? -33.804 -34.141 29.645 1.00 34.44 93 LYS A N 1
ATOM 745 C CA . LYS A 1 93 ? -34.880 -33.136 29.798 1.00 34.44 93 LYS A CA 1
ATOM 746 C C . LYS A 1 93 ? -35.990 -33.289 28.746 1.00 34.44 93 LYS A C 1
ATOM 748 O O . LYS A 1 93 ? -35.731 -33.699 27.620 1.00 34.44 93 LYS A O 1
ATOM 753 N N . SER A 1 94 ? -37.227 -32.984 29.144 1.00 35.16 94 SER A N 1
ATOM 754 C CA . SER A 1 94 ? -38.463 -33.362 28.441 1.00 35.16 94 SER A CA 1
ATOM 755 C C . SER A 1 94 ? -38.590 -32.850 27.002 1.00 35.16 94 SER A C 1
ATOM 757 O O . SER A 1 94 ? -38.304 -31.689 26.712 1.00 35.16 94 SER A O 1
ATOM 759 N N . THR A 1 95 ? -39.149 -33.694 26.132 1.00 37.12 95 THR A N 1
ATOM 760 C CA . THR A 1 95 ? -39.694 -33.314 24.820 1.00 37.12 95 THR A CA 1
ATOM 761 C C . THR A 1 95 ? -41.219 -33.413 24.848 1.00 37.12 95 THR A C 1
ATOM 763 O O . THR A 1 95 ? -41.771 -34.414 25.294 1.00 37.12 95 THR A O 1
ATOM 766 N N . THR A 1 96 ? -41.912 -32.374 24.380 1.00 40.00 96 THR A N 1
ATOM 767 C CA . THR A 1 96 ? -43.364 -32.402 24.154 1.00 40.00 96 THR A CA 1
ATOM 768 C C . THR A 1 96 ? -43.666 -32.905 22.747 1.00 40.00 96 THR A C 1
ATOM 770 O O . THR A 1 96 ? -43.160 -32.375 21.758 1.00 40.00 96 THR A O 1
ATOM 773 N N . THR A 1 97 ? -44.498 -33.939 22.648 1.00 37.50 97 THR A N 1
ATOM 774 C CA . THR A 1 97 ? -44.864 -34.571 21.377 1.00 37.50 97 THR A CA 1
ATOM 775 C C . THR A 1 97 ? -45.832 -33.678 20.601 1.00 37.50 97 THR A C 1
ATOM 777 O O . THR A 1 97 ? -46.940 -33.418 21.060 1.00 37.50 97 THR A O 1
ATOM 780 N N . ILE A 1 98 ? -45.430 -33.211 19.417 1.00 44.62 98 ILE A N 1
ATOM 781 C CA . ILE A 1 98 ? -46.304 -32.444 18.518 1.00 44.62 98 ILE A CA 1
ATOM 782 C C . ILE A 1 98 ? -46.955 -33.424 17.539 1.00 44.62 98 ILE A C 1
ATOM 784 O O . ILE A 1 98 ? -46.257 -34.095 16.777 1.00 44.62 98 ILE A O 1
ATOM 788 N N . THR A 1 99 ? -48.285 -33.512 17.548 1.00 51.28 99 THR A N 1
ATOM 789 C CA . THR A 1 99 ? -49.047 -34.328 16.591 1.00 51.28 99 THR A CA 1
ATOM 790 C C . THR A 1 99 ? -48.838 -33.839 15.151 1.00 51.28 99 THR A C 1
ATOM 792 O O . THR A 1 99 ? -48.873 -32.629 14.911 1.00 51.28 99 THR A O 1
ATOM 795 N N . PRO A 1 100 ? -48.636 -34.739 14.171 1.00 56.34 100 PRO A N 1
ATOM 796 C CA . PRO A 1 100 ? -48.485 -34.348 12.772 1.00 56.34 100 PRO A CA 1
ATOM 797 C C . PRO A 1 100 ? -49.792 -33.768 12.213 1.00 56.34 100 PRO A C 1
ATOM 799 O O . PRO A 1 100 ? -50.875 -34.246 12.544 1.00 56.34 100 PRO A O 1
ATOM 802 N N . CYS A 1 101 ? -49.692 -32.775 11.322 1.00 61.22 101 CYS A N 1
ATOM 803 C CA . CYS A 1 101 ? -50.843 -32.243 10.587 1.00 61.22 101 CYS A CA 1
ATOM 804 C C . CYS A 1 101 ? -51.487 -33.366 9.759 1.00 61.22 101 CYS A C 1
ATOM 806 O O . CYS A 1 101 ? -50.894 -33.804 8.773 1.00 61.22 101 CYS A O 1
ATOM 808 N N . THR A 1 102 ? -52.674 -33.839 10.140 1.00 67.06 102 THR A N 1
ATOM 809 C CA . THR A 1 102 ? -53.330 -34.964 9.453 1.00 67.06 102 THR A CA 1
ATOM 810 C C . THR A 1 102 ? -53.998 -34.546 8.141 1.00 67.06 102 THR A C 1
ATOM 812 O O . THR A 1 102 ? -53.930 -35.306 7.182 1.00 67.06 102 THR A O 1
ATOM 815 N N . HIS A 1 103 ? -54.584 -33.342 8.067 1.00 69.06 103 HIS A N 1
ATOM 816 C CA . HIS A 1 103 ? -55.344 -32.864 6.895 1.00 69.06 103 HIS A CA 1
ATOM 817 C C . HIS A 1 103 ? -55.135 -31.368 6.552 1.00 69.06 103 HIS A C 1
ATOM 819 O O . HIS A 1 103 ? -56.021 -30.722 5.997 1.00 69.06 103 HIS A O 1
ATOM 825 N N . GLY A 1 104 ? -53.957 -30.799 6.840 1.00 69.75 104 GLY A N 1
ATOM 826 C CA . GLY A 1 104 ? -53.650 -29.384 6.570 1.00 69.75 104 GLY A CA 1
ATOM 827 C C . GLY A 1 104 ? -52.285 -29.171 5.910 1.00 69.75 104 GLY A C 1
ATOM 828 O O . GLY A 1 104 ? -51.321 -29.878 6.216 1.00 69.75 104 GLY A O 1
ATOM 829 N N . LYS A 1 105 ? -52.170 -28.170 5.022 1.00 76.62 105 LYS A N 1
ATOM 830 C CA . LYS A 1 105 ? -50.868 -27.778 4.452 1.00 76.62 105 LYS A CA 1
ATOM 831 C C . LYS A 1 105 ? -50.005 -27.186 5.571 1.00 76.62 105 LYS A C 1
ATOM 833 O O . LYS A 1 105 ? -50.423 -26.246 6.245 1.00 76.62 105 LYS A O 1
ATOM 838 N N . LYS A 1 106 ? -48.784 -27.701 5.738 1.00 77.25 106 LYS A N 1
ATOM 839 C CA . LYS A 1 106 ? -47.782 -27.084 6.616 1.00 77.25 106 LYS A CA 1
ATOM 840 C C . LYS A 1 106 ? -47.406 -25.696 6.098 1.00 77.25 106 LYS A C 1
ATOM 842 O O . LYS A 1 106 ? -47.060 -25.533 4.930 1.00 77.25 106 LYS A O 1
ATOM 847 N N . THR A 1 107 ? -47.442 -24.714 6.986 1.00 79.62 107 THR A N 1
ATOM 848 C CA . THR A 1 107 ? -47.062 -23.322 6.721 1.00 79.62 107 THR A CA 1
ATOM 849 C C . THR A 1 107 ? -45.951 -22.916 7.682 1.00 79.62 107 THR A C 1
ATOM 851 O O . THR A 1 107 ? -45.942 -23.375 8.822 1.00 79.62 107 THR A O 1
ATOM 854 N N . LYS A 1 108 ? -45.000 -22.074 7.262 1.00 80.50 108 LYS A N 1
ATOM 855 C CA . LYS A 1 108 ? -43.953 -21.569 8.160 1.00 80.50 108 LYS A CA 1
ATOM 856 C C . LYS A 1 108 ? -44.286 -20.164 8.632 1.00 80.50 108 LYS A C 1
ATOM 858 O O . LYS A 1 108 ? -44.020 -19.176 7.943 1.00 80.50 108 LYS A O 1
ATOM 863 N N . GLN A 1 109 ? -44.826 -20.071 9.846 1.00 84.75 109 GLN A N 1
ATOM 864 C CA . GLN A 1 109 ? -44.910 -18.797 10.549 1.00 84.75 109 GLN A CA 1
ATOM 865 C C . GLN A 1 109 ? -43.553 -18.493 11.183 1.00 84.75 109 GLN A C 1
ATOM 867 O O . GLN A 1 109 ? -43.046 -19.249 12.010 1.00 84.75 109 GLN A O 1
ATOM 872 N N . CYS A 1 110 ? -42.967 -17.367 10.790 1.00 86.38 110 CYS A N 1
ATOM 873 C CA . CYS A 1 110 ? -41.672 -16.911 11.271 1.00 86.38 110 CYS A CA 1
ATOM 874 C C . CYS A 1 110 ? -41.850 -15.657 12.127 1.00 86.38 110 CYS A C 1
ATOM 876 O O . CYS A 1 110 ? -42.312 -14.627 11.628 1.00 86.38 110 CYS A O 1
ATOM 878 N N . ASP A 1 111 ? -41.462 -15.742 13.401 1.00 84.00 111 ASP A N 1
ATOM 879 C CA . ASP A 1 111 ? -41.652 -14.658 14.370 1.00 84.00 111 ASP A CA 1
ATOM 880 C C . ASP A 1 111 ? -40.864 -13.393 13.955 1.00 84.00 111 ASP A C 1
ATOM 882 O O . ASP A 1 111 ? -41.394 -12.281 14.021 1.00 84.00 111 ASP A O 1
ATOM 886 N N . ASN A 1 112 ? -39.635 -13.565 13.451 1.00 86.81 112 ASN A N 1
ATOM 887 C CA . ASN A 1 112 ? -38.694 -12.482 13.139 1.00 86.81 112 ASN A CA 1
ATOM 888 C C . ASN A 1 112 ? -38.890 -11.864 11.733 1.00 86.81 112 ASN A C 1
ATOM 890 O O . ASN A 1 112 ? -39.026 -12.576 10.725 1.00 86.81 112 ASN A O 1
ATOM 894 N N . GLU A 1 113 ? -38.760 -10.538 11.637 1.00 93.44 113 GLU A N 1
ATOM 895 C CA . GLU A 1 113 ? -38.487 -9.827 10.380 1.00 93.44 113 GLU A CA 1
ATOM 896 C C . GLU A 1 113 ? -37.099 -10.185 9.811 1.00 93.44 113 GLU A C 1
ATOM 898 O O . GLU A 1 113 ? -36.163 -10.474 10.564 1.00 93.44 113 GLU A O 1
ATOM 903 N N . ILE A 1 114 ? -36.934 -10.151 8.482 1.00 95.56 114 ILE A N 1
ATOM 904 C CA . ILE A 1 114 ? -35.658 -10.467 7.816 1.00 95.56 114 ILE A CA 1
ATOM 905 C C . ILE A 1 114 ? -35.255 -9.455 6.733 1.00 95.56 114 ILE A C 1
ATOM 907 O O . ILE A 1 114 ? -36.011 -9.175 5.805 1.00 95.56 114 ILE A O 1
ATOM 911 N N . ILE A 1 115 ? -34.023 -8.947 6.818 1.00 97.06 115 ILE A N 1
ATOM 912 C CA . ILE A 1 115 ? -33.349 -8.222 5.735 1.00 97.06 115 ILE A CA 1
ATOM 913 C C . ILE A 1 115 ? -32.485 -9.218 4.961 1.00 97.06 115 ILE A C 1
ATOM 915 O O . ILE A 1 115 ? -31.488 -9.714 5.486 1.00 97.06 115 ILE A O 1
ATOM 919 N N . LEU A 1 116 ? -32.840 -9.482 3.706 1.00 97.44 116 LEU A N 1
ATOM 920 C CA . LEU A 1 116 ? -32.024 -10.247 2.769 1.00 97.44 116 LEU A CA 1
ATOM 921 C C . LEU A 1 116 ? -31.163 -9.271 1.958 1.00 97.44 116 LEU A C 1
ATOM 923 O O . LEU A 1 116 ? -31.683 -8.358 1.316 1.00 97.44 116 LEU A O 1
ATOM 927 N N . SER A 1 117 ? -29.843 -9.452 2.005 1.00 98.19 117 SER A N 1
ATOM 928 C CA . SER A 1 117 ? -28.869 -8.567 1.354 1.00 98.19 117 SER A CA 1
ATOM 929 C C . SER A 1 117 ? -27.985 -9.374 0.412 1.00 98.19 117 SER A C 1
ATOM 931 O O . SER A 1 117 ? -27.148 -10.156 0.863 1.00 98.19 117 SER A O 1
ATOM 933 N N . LEU A 1 118 ? -28.206 -9.239 -0.896 1.00 98.25 118 LEU A N 1
ATOM 934 C CA . LEU A 1 118 ? -27.595 -10.112 -1.901 1.00 98.25 118 LEU A CA 1
ATOM 935 C C . LEU A 1 118 ? -26.337 -9.487 -2.518 1.00 98.25 118 LEU A C 1
ATOM 937 O O . LEU A 1 118 ? -26.382 -8.353 -2.992 1.00 98.25 118 LEU A O 1
ATOM 941 N N . ASP A 1 119 ? -25.224 -10.224 -2.566 1.00 98.00 119 ASP A N 1
ATOM 942 C CA . ASP A 1 119 ? -24.080 -9.832 -3.398 1.00 98.00 119 ASP A CA 1
ATOM 943 C C . ASP A 1 119 ? -24.477 -9.909 -4.885 1.00 98.00 119 ASP A C 1
ATOM 945 O O . ASP A 1 119 ? -25.049 -10.900 -5.336 1.00 98.00 119 ASP A O 1
ATOM 949 N N . ALA A 1 120 ? -24.211 -8.836 -5.626 1.00 98.19 120 ALA A N 1
ATOM 950 C CA . ALA A 1 120 ? -24.501 -8.661 -7.046 1.00 98.19 120 ALA A CA 1
ATOM 951 C C . ALA A 1 120 ? -23.238 -8.221 -7.820 1.00 98.19 120 ALA A C 1
ATOM 953 O O . ALA A 1 120 ? -23.316 -7.474 -8.800 1.00 98.19 120 ALA A O 1
ATOM 954 N N . SER A 1 121 ? -22.052 -8.643 -7.373 1.00 97.56 121 SER A N 1
ATOM 955 C CA . SER A 1 121 ? -20.769 -8.281 -7.984 1.00 97.56 121 SER A CA 1
ATOM 956 C C . SER A 1 121 ? -20.490 -9.046 -9.290 1.00 97.56 121 SER A C 1
ATOM 958 O O . SER A 1 121 ? -20.240 -10.249 -9.300 1.00 97.56 121 SER A O 1
ATOM 960 N N . SER A 1 122 ? -20.514 -8.345 -10.430 1.00 96.56 122 SER A N 1
ATOM 961 C CA . SER A 1 122 ? -20.319 -8.935 -11.775 1.00 96.56 122 SER A CA 1
ATOM 962 C C . SER A 1 122 ? -18.878 -9.372 -12.083 1.00 96.56 122 SER A C 1
ATOM 964 O O . SER A 1 122 ? -18.598 -9.900 -13.155 1.00 96.56 122 SER A O 1
ATOM 966 N N . ASP A 1 123 ? -17.934 -9.026 -11.211 1.00 93.50 123 ASP A N 1
ATOM 967 C CA . ASP A 1 123 ? -16.502 -9.325 -11.304 1.00 93.50 123 ASP A CA 1
ATOM 968 C C . ASP A 1 123 ? -16.051 -10.440 -10.349 1.00 93.50 123 ASP A C 1
ATOM 970 O O . ASP A 1 123 ? -14.890 -10.839 -10.415 1.00 93.50 123 ASP A O 1
ATOM 974 N N . ILE A 1 124 ? -16.955 -10.956 -9.505 1.00 94.19 124 ILE A N 1
ATOM 975 C CA . ILE A 1 124 ? -16.702 -12.080 -8.590 1.00 94.19 124 ILE A CA 1
ATOM 976 C C . ILE A 1 124 ? -17.701 -13.211 -8.858 1.00 94.19 124 ILE A C 1
ATOM 978 O O . ILE A 1 124 ? -17.300 -14.335 -9.154 1.00 94.19 124 ILE A O 1
ATOM 982 N N . LEU A 1 125 ? -19.004 -12.912 -8.836 1.00 94.62 125 LEU A N 1
ATOM 983 C CA . LEU A 1 125 ? -20.041 -13.866 -9.217 1.00 94.62 125 LEU A CA 1
ATOM 984 C C . LEU A 1 125 ? -20.196 -13.888 -10.739 1.00 94.62 125 LEU A C 1
ATOM 986 O O . LEU A 1 125 ? -20.573 -12.893 -11.360 1.00 94.62 125 LEU A O 1
ATOM 990 N N . THR A 1 126 ? -19.969 -15.050 -11.352 1.00 95.06 126 THR A N 1
ATOM 991 C CA . THR A 1 126 ? -20.368 -15.260 -12.752 1.00 95.06 126 THR A CA 1
ATOM 992 C C . THR A 1 126 ? -21.899 -15.217 -12.872 1.00 95.06 126 THR A C 1
ATOM 994 O O . THR A 1 126 ? -22.585 -15.560 -11.903 1.00 95.06 126 THR A O 1
ATOM 997 N N . PRO A 1 127 ? -22.468 -14.898 -14.051 1.00 95.75 127 PRO A N 1
ATOM 998 C CA . PRO A 1 127 ? -23.920 -14.892 -14.241 1.00 95.75 127 PRO A CA 1
ATOM 999 C C . PRO A 1 127 ? -24.604 -16.213 -13.856 1.00 95.75 127 PRO A C 1
ATOM 1001 O O . PRO A 1 127 ? -25.725 -16.195 -13.362 1.00 95.75 127 PRO A O 1
ATOM 1004 N N . LYS A 1 128 ? -23.917 -17.359 -13.997 1.00 94.75 128 LYS A N 1
ATOM 1005 C CA . LYS A 1 128 ? -24.423 -18.665 -13.541 1.00 94.75 128 LYS A CA 1
ATOM 1006 C C . LYS A 1 128 ? -24.475 -18.771 -12.012 1.00 94.75 128 LYS A C 1
ATOM 1008 O O . LYS A 1 128 ? -25.476 -19.237 -11.482 1.00 94.75 128 LYS A O 1
ATOM 1013 N N . LEU A 1 129 ? -23.435 -18.333 -11.296 1.00 94.56 129 LEU A N 1
ATOM 1014 C CA . LEU A 1 129 ? -23.424 -18.358 -9.824 1.00 94.56 129 LEU A CA 1
ATOM 1015 C C . LEU A 1 129 ? -24.446 -17.375 -9.239 1.00 94.56 129 LEU A C 1
ATOM 1017 O O . LEU A 1 129 ? -25.177 -17.720 -8.315 1.00 94.56 129 LEU A O 1
ATOM 1021 N N . PHE A 1 130 ? -24.560 -16.187 -9.832 1.00 97.06 130 PHE A N 1
ATOM 1022 C CA . PHE A 1 130 ? -25.574 -15.209 -9.457 1.00 97.06 130 PHE A CA 1
ATOM 1023 C C . PHE A 1 130 ? -27.001 -15.715 -9.746 1.00 97.06 130 PHE A C 1
ATOM 1025 O O . PHE A 1 130 ? -27.870 -15.635 -8.880 1.00 97.06 130 PHE A O 1
ATOM 1032 N N . GLN A 1 131 ? -27.250 -16.339 -10.904 1.00 95.12 131 GLN A N 1
ATOM 1033 C CA . GLN A 1 131 ? -28.552 -16.955 -11.173 1.00 95.12 131 GLN A CA 1
ATOM 1034 C C . GLN A 1 131 ? -28.839 -18.137 -10.232 1.00 95.12 131 GLN A C 1
ATOM 1036 O O . GLN A 1 131 ? -29.983 -18.305 -9.817 1.00 95.12 131 GLN A O 1
ATOM 1041 N N . ASN A 1 132 ? -27.829 -18.917 -9.828 1.00 93.69 132 ASN A N 1
ATOM 1042 C CA . ASN A 1 132 ? -27.986 -19.954 -8.802 1.00 93.69 132 ASN A CA 1
ATOM 1043 C C . ASN A 1 132 ? -28.373 -19.354 -7.438 1.00 93.69 132 ASN A C 1
ATOM 1045 O O . ASN A 1 132 ? -29.248 -19.904 -6.771 1.00 93.69 132 ASN A O 1
ATOM 1049 N N . GLN A 1 133 ? -27.783 -18.223 -7.037 1.00 96.25 133 GLN A N 1
ATOM 1050 C CA . GLN A 1 133 ? -28.154 -17.476 -5.826 1.00 96.25 133 GLN A CA 1
ATOM 1051 C C . GLN A 1 133 ? -29.618 -17.016 -5.875 1.00 96.25 133 GLN A C 1
ATOM 1053 O O . GLN A 1 133 ? -30.390 -17.335 -4.970 1.00 96.25 133 GLN A O 1
ATOM 1058 N N . ILE A 1 134 ? -30.021 -16.348 -6.961 1.00 96.62 134 ILE A N 1
ATOM 1059 C CA . ILE A 1 134 ? -31.404 -15.902 -7.178 1.00 96.62 134 ILE A CA 1
ATOM 1060 C C . ILE A 1 134 ? -32.378 -17.089 -7.176 1.00 96.62 134 ILE A C 1
ATOM 1062 O O . ILE A 1 134 ? -33.354 -17.073 -6.429 1.00 96.62 134 ILE A O 1
ATOM 1066 N N . ASN A 1 135 ? -32.098 -18.144 -7.948 1.00 94.56 135 ASN A N 1
ATOM 1067 C CA . ASN A 1 135 ? -32.945 -19.338 -8.030 1.00 94.56 135 ASN A CA 1
ATOM 1068 C C . ASN A 1 135 ? -33.072 -20.053 -6.681 1.00 94.56 135 ASN A C 1
ATOM 1070 O O . ASN A 1 135 ? -34.153 -20.529 -6.346 1.00 94.56 135 ASN A O 1
ATOM 1074 N N . SER A 1 136 ? -31.995 -20.126 -5.895 1.00 94.06 136 SER A N 1
ATOM 1075 C CA . SER A 1 136 ? -32.029 -20.860 -4.627 1.00 94.06 136 SER A CA 1
ATOM 1076 C C . SER A 1 136 ? -32.867 -20.136 -3.579 1.00 94.06 136 SER A C 1
ATOM 1078 O O . SER A 1 136 ? -33.656 -20.763 -2.872 1.00 94.06 136 SER A O 1
ATOM 1080 N N . ILE A 1 137 ? -32.774 -18.804 -3.543 1.00 95.25 137 ILE A N 1
ATOM 1081 C CA . ILE A 1 137 ? -33.644 -17.975 -2.707 1.00 95.25 137 ILE A CA 1
ATOM 1082 C C . ILE A 1 137 ? -35.100 -18.104 -3.175 1.00 95.25 137 ILE A C 1
ATOM 1084 O O . ILE A 1 137 ? -35.979 -18.373 -2.359 1.00 95.25 137 ILE A O 1
ATOM 1088 N N . LYS A 1 138 ? -35.332 -17.984 -4.490 1.00 94.19 138 LYS A N 1
ATOM 1089 C CA . LYS A 1 138 ? -36.652 -18.040 -5.137 1.00 94.19 138 LYS A CA 1
ATOM 1090 C C . LYS A 1 138 ? -37.403 -19.362 -4.927 1.00 94.19 138 LYS A C 1
ATOM 1092 O O . LYS A 1 138 ? -38.630 -19.336 -4.861 1.00 94.19 138 LYS A O 1
ATOM 1097 N N . ASN A 1 139 ? -36.682 -20.484 -4.864 1.00 92.31 139 ASN A N 1
ATOM 1098 C CA . ASN A 1 139 ? -37.274 -21.824 -4.929 1.00 92.31 139 ASN A CA 1
ATOM 1099 C C . ASN A 1 139 ? -37.167 -22.635 -3.624 1.00 92.31 139 ASN A C 1
ATOM 1101 O O . ASN A 1 139 ? -37.985 -23.525 -3.428 1.00 92.31 139 ASN A O 1
ATOM 1105 N N . TYR A 1 140 ? -36.188 -22.366 -2.746 1.00 92.12 140 TYR A N 1
ATOM 1106 C CA . TYR A 1 140 ? -35.969 -23.170 -1.526 1.00 92.12 140 TYR A CA 1
ATOM 1107 C C . TYR A 1 140 ? -35.988 -22.359 -0.226 1.00 92.12 140 TYR A C 1
ATOM 1109 O O . TYR A 1 140 ? -36.337 -22.906 0.818 1.00 92.12 140 TYR A O 1
ATOM 1117 N N . VAL A 1 141 ? -35.609 -21.075 -0.249 1.00 90.94 141 VAL A N 1
ATOM 1118 C CA . VAL A 1 141 ? -35.544 -20.248 0.975 1.00 90.94 141 VAL A CA 1
ATOM 1119 C C . VAL A 1 141 ? -36.906 -19.677 1.349 1.00 90.94 141 VAL A C 1
ATOM 1121 O O . VAL A 1 141 ? -37.293 -19.772 2.508 1.00 90.94 141 VAL A O 1
ATOM 1124 N N . ILE A 1 142 ? -37.615 -19.085 0.382 1.00 91.88 142 ILE A N 1
ATOM 1125 C CA . ILE A 1 142 ? -38.916 -18.433 0.616 1.00 91.88 142 ILE A CA 1
ATOM 1126 C C . ILE A 1 142 ? -40.110 -19.390 0.528 1.00 91.88 142 ILE A C 1
ATOM 1128 O O . ILE A 1 142 ? -41.241 -18.969 0.752 1.00 91.88 142 ILE A O 1
ATOM 1132 N N . ASN A 1 143 ? -39.876 -20.658 0.176 1.00 87.06 143 ASN A N 1
ATOM 1133 C CA . ASN A 1 143 ? -40.942 -21.645 0.067 1.00 87.06 143 ASN A CA 1
ATOM 1134 C C . ASN A 1 143 ? -41.623 -21.828 1.437 1.00 87.06 143 ASN A C 1
ATOM 1136 O O . ASN A 1 143 ? -40.955 -21.901 2.471 1.00 87.06 143 ASN A O 1
ATOM 1140 N N . ASP A 1 144 ? -42.954 -21.885 1.427 1.00 84.62 144 ASP A N 1
ATOM 1141 C CA . ASP A 1 144 ? -43.820 -21.989 2.610 1.00 84.62 144 ASP A CA 1
ATOM 1142 C C . ASP A 1 144 ? -43.803 -20.776 3.567 1.00 84.62 144 ASP A C 1
ATOM 1144 O O . ASP A 1 144 ? -44.348 -20.868 4.670 1.00 84.62 144 ASP A O 1
ATOM 1148 N N . TRP A 1 145 ? -43.236 -19.628 3.169 1.00 90.25 145 TRP A N 1
ATOM 1149 C CA . TRP A 1 145 ? -43.364 -18.362 3.907 1.00 90.25 145 TRP A CA 1
ATOM 1150 C C . TRP A 1 145 ? -44.692 -17.666 3.574 1.00 90.25 145 TRP A C 1
ATOM 1152 O O . TRP A 1 145 ? -44.979 -17.411 2.413 1.00 90.25 145 TRP A O 1
ATOM 1162 N N . TYR A 1 146 ? -45.478 -17.291 4.590 1.00 87.81 146 TYR A N 1
ATOM 1163 C CA . TYR A 1 146 ? -46.825 -16.717 4.387 1.00 87.81 146 TYR A CA 1
ATOM 1164 C C . TYR A 1 146 ? -46.932 -15.196 4.571 1.00 87.81 146 TYR A C 1
ATOM 1166 O O . TYR A 1 146 ? -47.965 -14.615 4.258 1.00 87.81 146 TYR A O 1
ATOM 1174 N N . ASN A 1 147 ? -45.897 -14.528 5.090 1.00 92.25 147 ASN A N 1
ATOM 1175 C CA . ASN A 1 147 ? -45.938 -13.087 5.346 1.00 92.25 147 ASN A CA 1
ATOM 1176 C C . ASN A 1 147 ? -44.673 -12.394 4.820 1.00 92.25 147 ASN A C 1
ATOM 1178 O O . ASN A 1 147 ? -43.630 -12.375 5.484 1.00 92.25 147 ASN A O 1
ATOM 1182 N N . PHE A 1 148 ? -44.793 -11.806 3.627 1.00 94.25 148 PHE A N 1
ATOM 1183 C CA . PHE A 1 148 ? -43.716 -11.066 2.969 1.00 94.25 148 PHE A CA 1
ATOM 1184 C C . PHE A 1 148 ? -43.567 -9.623 3.465 1.00 94.25 148 PHE A C 1
ATOM 1186 O O . PHE A 1 148 ? -42.484 -9.059 3.325 1.00 94.25 148 PHE A O 1
ATOM 1193 N N . THR A 1 149 ? -44.550 -9.064 4.185 1.00 94.19 149 THR A N 1
ATOM 1194 C CA . THR A 1 149 ? -44.423 -7.717 4.786 1.00 94.19 149 THR A CA 1
ATOM 1195 C C . THR A 1 149 ? -43.298 -7.655 5.827 1.00 94.19 149 THR A C 1
ATOM 1197 O O . THR A 1 149 ? -42.671 -6.611 6.017 1.00 94.19 149 THR A O 1
ATOM 1200 N N . LYS A 1 150 ? -42.971 -8.804 6.437 1.00 93.56 150 LYS A N 1
ATOM 1201 C CA . LYS A 1 150 ? -41.815 -9.016 7.323 1.00 93.56 150 LYS A CA 1
ATOM 1202 C C . LYS A 1 150 ? -40.476 -9.218 6.588 1.00 93.56 150 LYS A C 1
ATOM 1204 O O . LYS A 1 150 ? -39.479 -9.549 7.232 1.00 93.56 150 LYS A O 1
ATOM 1209 N N . VAL A 1 151 ? -40.419 -9.038 5.268 1.00 94.50 151 VAL A N 1
ATOM 1210 C CA . VAL A 1 151 ? -39.213 -9.215 4.443 1.00 94.50 151 VAL A CA 1
ATOM 1211 C C . VAL A 1 151 ? -38.775 -7.878 3.838 1.00 94.50 151 VAL A C 1
ATOM 1213 O O . VAL A 1 151 ? -39.577 -7.098 3.336 1.00 94.50 151 VAL A O 1
ATOM 1216 N N . SER A 1 152 ? -37.471 -7.616 3.886 1.00 95.75 152 SER A N 1
ATOM 1217 C CA . SER A 1 152 ? -36.812 -6.450 3.295 1.00 95.75 152 SER A CA 1
ATOM 1218 C C . SER A 1 152 ? -35.733 -6.940 2.329 1.00 95.75 152 SER A C 1
ATOM 1220 O O . SER A 1 152 ? -34.871 -7.730 2.723 1.00 95.75 152 SER A O 1
ATOM 1222 N N . LEU A 1 153 ? -35.796 -6.524 1.062 1.00 97.31 153 LEU A N 1
ATOM 1223 C CA . LEU A 1 153 ? -34.915 -6.999 -0.006 1.00 97.31 153 LEU A CA 1
ATOM 1224 C C . LEU A 1 153 ? -33.949 -5.900 -0.455 1.00 97.31 153 LEU A C 1
ATOM 1226 O O . LEU A 1 153 ? -34.335 -4.838 -0.955 1.00 97.31 153 LEU A O 1
ATOM 1230 N N . THR A 1 154 ? -32.661 -6.197 -0.310 1.00 97.56 154 THR A N 1
ATOM 1231 C CA . THR A 1 154 ? -31.555 -5.325 -0.701 1.00 97.56 154 THR A CA 1
ATOM 1232 C C . THR A 1 154 ? -30.493 -6.117 -1.459 1.00 97.56 154 THR A C 1
ATOM 1234 O O . THR A 1 154 ? -30.414 -7.345 -1.374 1.00 97.56 154 THR A O 1
ATOM 1237 N N . TRP A 1 155 ? -29.638 -5.421 -2.197 1.00 98.06 155 TRP A N 1
ATOM 1238 C CA . TRP A 1 155 ? -28.452 -6.016 -2.808 1.00 98.06 155 TRP A CA 1
ATOM 1239 C C . TRP A 1 155 ? -27.298 -5.028 -2.847 1.00 98.06 155 TRP A C 1
ATOM 1241 O O . TRP A 1 155 ? -27.473 -3.837 -2.588 1.00 98.06 155 TRP A O 1
ATOM 1251 N N . TYR A 1 156 ? -26.099 -5.504 -3.164 1.00 98.19 156 TYR A N 1
ATOM 1252 C CA . TYR A 1 156 ? -24.932 -4.643 -3.265 1.00 98.19 156 TYR A CA 1
ATOM 1253 C C . TYR A 1 156 ? -23.903 -5.130 -4.278 1.00 98.19 156 TYR A C 1
ATOM 1255 O O . TYR A 1 156 ? -23.738 -6.313 -4.542 1.00 98.19 156 TYR A O 1
ATOM 1263 N N . ASN A 1 157 ? -23.190 -4.162 -4.832 1.00 96.44 157 ASN A N 1
ATOM 1264 C CA . ASN A 1 157 ? -21.925 -4.345 -5.529 1.00 96.44 157 ASN A CA 1
ATOM 1265 C C . ASN A 1 157 ? -20.918 -3.372 -4.889 1.00 96.44 157 ASN A C 1
ATOM 1267 O O . ASN A 1 157 ? -20.832 -3.314 -3.662 1.00 96.44 157 ASN A O 1
ATOM 1271 N N . ASN A 1 158 ? -20.227 -2.520 -5.653 1.00 94.62 158 ASN A N 1
ATOM 1272 C CA . ASN A 1 158 ? -19.487 -1.387 -5.079 1.00 94.62 158 ASN A CA 1
ATOM 1273 C C . ASN A 1 158 ? -20.411 -0.309 -4.455 1.00 94.62 158 ASN A C 1
ATOM 1275 O O . ASN A 1 158 ? -19.942 0.698 -3.926 1.00 94.62 158 ASN A O 1
ATOM 1279 N N . ARG A 1 159 ? -21.737 -0.475 -4.550 1.00 95.25 159 ARG A N 1
ATOM 1280 C CA . ARG A 1 159 ? -22.756 0.311 -3.836 1.00 95.25 159 ARG A CA 1
ATOM 1281 C C . ARG A 1 159 ? -23.899 -0.597 -3.375 1.00 95.25 159 ARG A C 1
ATOM 1283 O O . ARG A 1 159 ? -24.201 -1.550 -4.092 1.00 95.25 159 ARG A O 1
ATOM 1290 N N . PRO A 1 160 ? -24.565 -0.294 -2.249 1.00 96.06 160 PRO A N 1
ATOM 1291 C CA . PRO A 1 160 ? -25.824 -0.927 -1.885 1.00 96.06 160 PRO A CA 1
ATOM 1292 C C . PRO A 1 160 ? -27.019 -0.315 -2.622 1.00 96.06 160 PRO A C 1
ATOM 1294 O O . PRO A 1 160 ? -27.031 0.874 -2.948 1.00 96.06 160 PRO A O 1
ATOM 1297 N N . TYR A 1 161 ? -28.049 -1.135 -2.785 1.00 96.25 161 TYR A N 1
ATOM 1298 C CA . TYR A 1 161 ? -29.358 -0.808 -3.325 1.00 96.25 161 TYR A CA 1
ATOM 1299 C C . TYR A 1 161 ? -30.390 -1.358 -2.337 1.00 96.25 161 TYR A C 1
ATOM 1301 O O . TYR A 1 161 ? -30.543 -2.569 -2.183 1.00 96.25 161 TYR A O 1
ATOM 1309 N N . ILE A 1 162 ? -31.053 -0.454 -1.617 1.00 91.00 162 ILE A N 1
ATOM 1310 C CA . ILE A 1 162 ? -32.176 -0.776 -0.731 1.00 91.00 162 ILE A CA 1
ATOM 1311 C C . ILE A 1 162 ? -33.421 -0.556 -1.583 1.00 91.00 162 ILE A C 1
ATOM 1313 O O . ILE A 1 162 ? -33.766 0.594 -1.851 1.00 91.00 162 ILE A O 1
ATOM 1317 N N . TYR A 1 163 ? -33.999 -1.640 -2.100 1.00 86.38 163 TYR A N 1
ATOM 1318 C CA . TYR A 1 163 ? -35.084 -1.565 -3.079 1.00 86.38 163 TYR A CA 1
ATOM 1319 C C . TYR A 1 163 ? -36.446 -1.716 -2.407 1.00 86.38 163 TYR A C 1
ATOM 1321 O O . TYR A 1 163 ? -37.326 -0.893 -2.639 1.00 86.38 163 TYR A O 1
ATOM 1329 N N . SER A 1 164 ? -36.590 -2.714 -1.530 1.00 90.44 164 SER A N 1
ATOM 1330 C CA . SER A 1 164 ? -37.725 -2.810 -0.615 1.00 90.44 164 SER A CA 1
ATOM 1331 C C . SER A 1 164 ? -37.289 -2.526 0.825 1.00 90.44 164 SER A C 1
ATOM 1333 O O . SER A 1 164 ? -36.115 -2.629 1.192 1.00 90.44 164 SER A O 1
ATOM 1335 N N . THR A 1 165 ? -38.266 -2.171 1.650 1.00 93.38 165 THR A N 1
ATOM 1336 C CA . THR A 1 165 ? -38.209 -2.222 3.112 1.00 93.38 165 THR A CA 1
ATOM 1337 C C . THR A 1 165 ? -39.368 -3.065 3.650 1.00 93.38 165 THR A C 1
ATOM 1339 O O . THR A 1 165 ? -40.268 -3.458 2.906 1.00 93.38 165 THR A O 1
ATOM 1342 N N . PHE A 1 166 ? -39.396 -3.312 4.959 1.00 93.50 166 PHE A N 1
ATOM 1343 C CA . PHE A 1 166 ? -40.552 -3.933 5.610 1.00 93.50 166 PHE A CA 1
ATOM 1344 C C . PHE A 1 166 ? -41.855 -3.187 5.279 1.00 93.50 166 PHE A C 1
ATOM 1346 O O . PHE A 1 166 ? -41.867 -1.955 5.217 1.00 93.50 166 PHE A O 1
ATOM 1353 N N . GLY A 1 167 ? -42.927 -3.941 5.034 1.00 92.56 167 GLY A N 1
ATOM 1354 C CA . GLY A 1 167 ? -44.222 -3.426 4.580 1.00 92.56 167 GLY A CA 1
ATOM 1355 C C . GLY A 1 167 ? -44.286 -2.980 3.112 1.00 92.56 167 GLY A C 1
ATOM 1356 O O . GLY A 1 167 ? -45.273 -2.364 2.740 1.00 92.56 167 GLY A O 1
ATOM 1357 N N . THR A 1 168 ? -43.263 -3.247 2.288 1.00 93.50 168 THR A N 1
ATOM 1358 C CA . THR A 1 168 ? -43.260 -2.909 0.838 1.00 93.50 168 THR A CA 1
ATOM 1359 C C . THR A 1 168 ? -43.113 -4.131 -0.074 1.00 93.50 168 THR A C 1
ATOM 1361 O O . THR A 1 168 ? -42.703 -4.009 -1.223 1.00 93.50 168 THR A O 1
ATOM 1364 N N . ILE A 1 169 ? -43.388 -5.315 0.474 1.00 95.44 169 ILE A N 1
ATOM 1365 C CA . ILE A 1 169 ? -43.619 -6.550 -0.272 1.00 95.44 169 ILE A CA 1
ATOM 1366 C C . ILE A 1 169 ? -44.793 -7.234 0.423 1.00 95.44 169 ILE A C 1
ATOM 1368 O O . ILE A 1 169 ? -44.702 -7.512 1.618 1.00 95.44 169 ILE A O 1
ATOM 1372 N N . GLU A 1 170 ? -45.889 -7.481 -0.279 1.00 94.62 170 GLU A N 1
ATOM 1373 C CA . GLU A 1 170 ? -47.096 -8.079 0.303 1.00 94.62 170 GLU A CA 1
ATOM 1374 C C . GLU A 1 170 ? -47.217 -9.571 -0.035 1.00 94.62 170 GLU A C 1
ATOM 1376 O O . GLU A 1 170 ? -47.656 -10.357 0.806 1.00 94.62 170 GLU A O 1
ATOM 1381 N N . THR A 1 171 ? -46.750 -9.986 -1.219 1.00 95.38 171 THR A N 1
ATOM 1382 C CA . THR A 1 171 ? -46.954 -11.341 -1.769 1.00 95.38 171 THR A CA 1
ATOM 1383 C C . THR A 1 171 ? -45.654 -12.078 -2.112 1.00 95.38 171 THR A C 1
ATOM 1385 O O . THR A 1 171 ? -44.584 -11.480 -2.266 1.00 95.38 171 THR A O 1
ATOM 1388 N N . GLU A 1 172 ? -45.752 -13.403 -2.267 1.00 95.06 172 GLU A N 1
ATOM 1389 C CA . GLU A 1 172 ? -44.648 -14.239 -2.750 1.00 95.06 172 GLU A CA 1
ATOM 1390 C C . GLU A 1 172 ? -44.301 -13.892 -4.205 1.00 95.06 172 GLU A C 1
ATOM 1392 O O . GLU A 1 172 ? -43.129 -13.781 -4.563 1.00 95.06 172 GLU A O 1
ATOM 1397 N N . GLU A 1 173 ? -45.317 -13.654 -5.033 1.00 95.06 173 GLU A N 1
ATOM 1398 C CA . GLU A 1 173 ? -45.222 -13.244 -6.435 1.00 95.06 173 GLU A CA 1
ATOM 1399 C C . GLU A 1 173 ? -44.451 -11.931 -6.578 1.00 95.06 173 GLU A C 1
ATOM 1401 O O . GLU A 1 173 ? -43.542 -11.839 -7.407 1.00 95.06 173 GLU A O 1
ATOM 1406 N N . GLU A 1 174 ? -44.751 -10.941 -5.735 1.00 96.06 174 GLU A N 1
ATOM 1407 C CA . GLU A 1 174 ? -44.022 -9.677 -5.693 1.00 96.06 174 GLU A CA 1
ATOM 1408 C C . GLU A 1 174 ? -42.561 -9.894 -5.289 1.00 96.06 174 GLU A C 1
ATOM 1410 O O . GLU A 1 174 ? -41.667 -9.437 -6.000 1.00 96.06 174 GLU A O 1
ATOM 1415 N N . PHE A 1 175 ? -42.273 -10.669 -4.236 1.00 96.44 175 PHE A N 1
ATOM 1416 C CA . PHE A 1 175 ? -40.886 -10.996 -3.878 1.00 96.44 175 PHE A CA 1
ATOM 1417 C C . PHE A 1 175 ? -40.144 -11.689 -5.039 1.00 96.44 175 PHE A C 1
ATOM 1419 O O . PHE A 1 175 ? -39.018 -11.321 -5.394 1.00 96.44 175 PHE A O 1
ATOM 1426 N N . LYS A 1 176 ? -40.793 -12.671 -5.678 1.00 96.25 176 LYS A N 1
ATOM 1427 C CA . LYS A 1 176 ? -40.282 -13.423 -6.834 1.00 96.25 176 LYS A CA 1
ATOM 1428 C C . LYS A 1 176 ? -40.078 -12.550 -8.076 1.00 96.25 176 LYS A C 1
ATOM 1430 O O . LYS A 1 176 ? -39.221 -12.893 -8.898 1.00 96.25 176 LYS A O 1
ATOM 1435 N N . TYR A 1 177 ? -40.832 -11.460 -8.212 1.00 95.44 177 TYR A N 1
ATOM 1436 C CA . TYR A 1 177 ? -40.683 -10.437 -9.245 1.00 95.44 177 TYR A CA 1
ATOM 1437 C C . TYR A 1 177 ? -39.546 -9.462 -8.913 1.00 95.44 177 TYR A C 1
ATOM 1439 O O . TYR A 1 177 ? -38.689 -9.227 -9.764 1.00 95.44 177 TYR A O 1
ATOM 1447 N N . LEU A 1 178 ? -39.444 -8.979 -7.669 1.00 95.94 178 LEU A N 1
ATOM 1448 C CA . LEU A 1 178 ? -38.382 -8.058 -7.248 1.00 95.94 178 LEU A CA 1
ATOM 1449 C C . LEU A 1 178 ? -36.976 -8.662 -7.371 1.00 95.94 178 LEU A C 1
ATOM 1451 O O . LEU A 1 178 ? -36.041 -7.955 -7.749 1.00 95.94 178 LEU A O 1
ATOM 1455 N N . LEU A 1 179 ? -36.829 -9.977 -7.165 1.00 96.62 179 LEU A N 1
ATOM 1456 C CA . LEU A 1 179 ? -35.586 -10.701 -7.462 1.00 96.62 179 LEU A CA 1
ATOM 1457 C C . LEU A 1 179 ? -35.112 -10.550 -8.926 1.00 96.62 179 LEU A C 1
ATOM 1459 O O . LEU A 1 179 ? -33.921 -10.705 -9.191 1.00 96.62 179 LEU A O 1
ATOM 1463 N N . THR A 1 180 ? -36.000 -10.245 -9.882 1.00 94.75 180 THR A N 1
ATOM 1464 C CA . THR A 1 180 ? -35.639 -10.094 -11.307 1.00 94.75 180 THR A CA 1
ATOM 1465 C C . THR A 1 180 ? -35.028 -8.729 -11.652 1.00 94.75 180 THR A C 1
ATOM 1467 O O . THR A 1 180 ? -34.306 -8.621 -12.643 1.00 94.75 180 THR A O 1
ATOM 1470 N N . PHE A 1 181 ? -35.225 -7.704 -10.812 1.00 94.56 181 PHE A N 1
ATOM 1471 C CA . PHE A 1 181 ? -34.597 -6.382 -10.972 1.00 94.56 181 PHE A CA 1
ATOM 1472 C C . PHE A 1 181 ? -33.143 -6.323 -10.475 1.00 94.56 181 PHE A C 1
ATOM 1474 O O . PHE A 1 181 ? -32.470 -5.299 -10.630 1.00 94.56 181 PHE A O 1
ATOM 1481 N N . ILE A 1 182 ? -32.638 -7.398 -9.864 1.00 96.88 182 ILE A N 1
ATOM 1482 C CA . ILE A 1 182 ? -31.293 -7.432 -9.288 1.00 96.88 182 ILE A CA 1
ATOM 1483 C C . ILE A 1 182 ? -30.265 -7.625 -10.409 1.00 96.88 182 ILE A C 1
ATOM 1485 O O . ILE A 1 182 ? -29.904 -8.737 -10.785 1.00 96.88 182 ILE A O 1
ATOM 1489 N N . HIS A 1 183 ? -29.786 -6.516 -10.968 1.00 94.25 183 HIS A N 1
ATOM 1490 C CA . HIS A 1 183 ? -28.745 -6.521 -11.993 1.00 94.25 183 HIS A CA 1
ATOM 1491 C C . HIS A 1 183 ? -27.341 -6.510 -11.374 1.00 94.25 183 HIS A C 1
ATOM 1493 O O . HIS A 1 183 ? -27.036 -5.688 -10.504 1.00 94.25 183 HIS A O 1
ATOM 1499 N N . GLN A 1 184 ? -26.455 -7.382 -11.865 1.00 96.94 184 GLN A N 1
ATOM 1500 C CA . GLN A 1 184 ? -25.059 -7.388 -11.431 1.00 96.94 184 GLN A CA 1
ATOM 1501 C C . GLN A 1 184 ? -24.295 -6.134 -11.901 1.00 96.94 184 GLN A C 1
ATOM 1503 O O . GLN A 1 184 ? -24.576 -5.563 -12.955 1.00 96.94 184 GLN A O 1
ATOM 1508 N N . SER A 1 185 ? -23.282 -5.709 -11.145 1.00 96.75 185 SER A N 1
ATOM 1509 C CA . SER A 1 185 ? -22.309 -4.668 -11.534 1.00 96.75 185 SER A CA 1
ATOM 1510 C C . SER A 1 185 ? -21.009 -4.819 -10.739 1.00 96.75 185 SER A C 1
ATOM 1512 O O . SER A 1 185 ? -20.976 -5.563 -9.771 1.00 96.75 185 SER A O 1
ATOM 1514 N N . LYS A 1 186 ? -19.910 -4.166 -11.139 1.00 95.81 186 LYS A N 1
ATOM 1515 C CA . LYS A 1 186 ? -18.572 -4.445 -10.571 1.00 95.81 186 LYS A CA 1
ATOM 1516 C C . LYS A 1 186 ? -18.373 -3.975 -9.119 1.00 95.81 186 LYS A C 1
ATOM 1518 O O . LYS A 1 186 ? -18.891 -2.930 -8.718 1.00 95.81 186 LYS A O 1
ATOM 1523 N N . GLY A 1 187 ? -17.521 -4.707 -8.400 1.00 92.81 187 GLY A N 1
ATOM 1524 C CA . GLY A 1 187 ? -17.135 -4.557 -6.999 1.00 92.81 187 GLY A CA 1
ATOM 1525 C C . GLY A 1 187 ? -18.120 -5.217 -6.031 1.00 92.81 187 GLY A C 1
ATOM 1526 O O . GLY A 1 187 ? -19.291 -5.368 -6.351 1.00 92.81 187 GLY A O 1
ATOM 1527 N N . SER A 1 188 ? -17.652 -5.555 -4.829 1.00 94.62 188 SER A N 1
ATOM 1528 C CA . SER A 1 188 ? -18.454 -5.967 -3.665 1.00 94.62 188 SER A CA 1
ATOM 1529 C C . SER A 1 188 ? -17.939 -5.157 -2.468 1.00 94.62 188 SER A C 1
ATOM 1531 O O . SER A 1 188 ? -16.724 -5.038 -2.309 1.00 94.62 188 SER A O 1
ATOM 1533 N N . ASN A 1 189 ? -18.828 -4.497 -1.717 1.00 96.44 189 ASN A N 1
ATOM 1534 C CA . ASN A 1 189 ? -18.468 -3.520 -0.677 1.00 96.44 189 ASN A CA 1
ATOM 1535 C C . ASN A 1 189 ? -19.424 -3.596 0.536 1.00 96.44 189 ASN A C 1
ATOM 1537 O O . ASN A 1 189 ? -20.474 -2.943 0.588 1.00 96.44 189 ASN A O 1
ATOM 1541 N N . ILE A 1 190 ? -19.050 -4.427 1.507 1.00 96.94 190 ILE A N 1
ATOM 1542 C CA . ILE A 1 190 ? -19.778 -4.750 2.737 1.00 96.94 190 ILE A CA 1
ATOM 1543 C C . ILE A 1 190 ? -19.848 -3.537 3.674 1.00 96.94 190 ILE A C 1
ATOM 1545 O O . ILE A 1 190 ? -20.885 -3.326 4.304 1.00 96.94 190 ILE A O 1
ATOM 1549 N N . SER A 1 191 ? -18.812 -2.692 3.752 1.00 97.31 191 SER A N 1
ATOM 1550 C CA . SER A 1 191 ? -18.860 -1.482 4.590 1.00 97.31 191 SER A CA 1
ATOM 1551 C C . SER A 1 191 ? -19.911 -0.488 4.109 1.00 97.31 191 SER A C 1
ATOM 1553 O O . SER A 1 191 ? -20.693 0.020 4.915 1.00 97.31 191 SER A O 1
ATOM 1555 N N . SER A 1 192 ? -20.009 -0.266 2.796 1.00 96.69 192 SER A N 1
ATOM 1556 C CA . SER A 1 192 ? -21.075 0.553 2.216 1.00 96.69 192 SER A CA 1
ATOM 1557 C C . SER A 1 192 ? -22.445 -0.093 2.403 1.00 96.69 192 SER A C 1
ATOM 1559 O O . SER A 1 192 ? -23.399 0.632 2.683 1.00 96.69 192 SER A O 1
ATOM 1561 N N . LEU A 1 193 ? -22.553 -1.425 2.304 1.00 97.88 193 LEU A N 1
ATOM 1562 C CA . LEU A 1 193 ? -23.796 -2.146 2.586 1.00 97.88 193 LEU A CA 1
ATOM 1563 C C . LEU A 1 193 ? -24.256 -1.961 4.028 1.00 97.88 193 LEU A C 1
ATOM 1565 O O . LEU A 1 193 ? -25.339 -1.429 4.233 1.00 97.88 193 LEU A O 1
ATOM 1569 N N . ILE A 1 194 ? -23.455 -2.340 5.024 1.00 97.62 194 ILE A N 1
ATOM 1570 C CA . ILE A 1 194 ? -23.845 -2.280 6.442 1.00 97.62 194 ILE A CA 1
ATOM 1571 C C . ILE A 1 194 ? -24.166 -0.829 6.852 1.00 97.62 194 ILE A C 1
ATOM 1573 O O . ILE A 1 194 ? -25.181 -0.581 7.504 1.00 97.62 194 ILE A O 1
ATOM 1577 N N . LYS A 1 195 ? -23.400 0.154 6.356 1.00 96.56 195 LYS A N 1
ATOM 1578 C CA . LYS A 1 195 ? -23.688 1.593 6.513 1.00 96.56 195 LYS A CA 1
ATOM 1579 C C . LYS A 1 195 ? -24.963 2.054 5.784 1.00 96.56 195 LYS A C 1
ATOM 1581 O O . LYS A 1 195 ? -25.563 3.065 6.152 1.00 96.56 195 LYS A O 1
ATOM 1586 N N . GLY A 1 196 ? -25.378 1.348 4.735 1.00 96.19 196 GLY A N 1
ATOM 1587 C CA . GLY A 1 196 ? -26.674 1.499 4.075 1.00 96.19 196 GLY A CA 1
ATOM 1588 C C . GLY A 1 196 ? -27.809 0.913 4.915 1.00 96.19 196 GLY A C 1
ATOM 1589 O O . GLY A 1 196 ? -28.753 1.630 5.234 1.00 96.19 196 GLY A O 1
ATOM 1590 N N . LEU A 1 197 ? -27.685 -0.348 5.334 1.00 96.62 197 LEU A N 1
ATOM 1591 C CA . LEU A 1 197 ? -28.665 -1.071 6.152 1.00 96.62 197 LEU A CA 1
ATOM 1592 C C . LEU A 1 197 ? -28.930 -0.372 7.495 1.00 96.62 197 LEU A C 1
ATOM 1594 O O . LEU A 1 197 ? -30.074 -0.296 7.941 1.00 96.62 197 LEU A O 1
ATOM 1598 N N . ASN A 1 198 ? -27.912 0.258 8.091 1.00 94.44 198 ASN A N 1
ATOM 1599 C CA . ASN A 1 198 ? -28.071 1.106 9.275 1.00 94.44 198 ASN A CA 1
ATOM 1600 C C . ASN A 1 198 ? -29.079 2.258 9.091 1.00 94.44 198 ASN A C 1
ATOM 1602 O O . ASN A 1 198 ? -29.681 2.677 10.081 1.00 94.44 198 ASN A O 1
ATOM 1606 N N . LYS A 1 199 ? -29.311 2.731 7.856 1.00 93.69 199 LYS A N 1
ATOM 1607 C CA . LYS A 1 199 ? -30.276 3.799 7.523 1.00 93.69 199 LYS A CA 1
ATOM 1608 C C . LYS A 1 199 ? -31.706 3.306 7.308 1.00 93.69 199 LYS A C 1
ATOM 1610 O O . LYS A 1 199 ? -32.600 4.143 7.204 1.00 93.69 199 LYS A O 1
ATOM 1615 N N . ILE A 1 200 ? -31.935 1.995 7.208 1.00 91.88 200 ILE A N 1
ATOM 1616 C CA . ILE A 1 200 ? -33.298 1.459 7.195 1.00 91.88 200 ILE A CA 1
ATOM 1617 C C . ILE A 1 200 ? -33.906 1.804 8.559 1.00 91.88 200 ILE A C 1
ATOM 1619 O O . ILE A 1 200 ? -33.326 1.475 9.603 1.00 91.88 200 ILE A O 1
ATOM 1623 N N . ASN A 1 201 ? -35.034 2.521 8.541 1.00 86.94 201 ASN A N 1
ATOM 1624 C CA . ASN A 1 201 ? -35.796 2.792 9.753 1.00 86.94 201 ASN A CA 1
ATOM 1625 C C . ASN A 1 201 ? -36.434 1.476 10.193 1.00 86.94 201 ASN A C 1
ATOM 1627 O O . ASN A 1 201 ? -37.204 0.868 9.451 1.00 86.94 201 ASN A O 1
ATOM 1631 N N . VAL A 1 202 ? -36.056 1.039 11.386 1.00 85.38 202 VAL A N 1
ATOM 1632 C CA . VAL A 1 202 ? -36.445 -0.249 11.952 1.00 85.38 202 VAL A CA 1
ATOM 1633 C C . VAL A 1 202 ? -37.107 -0.098 13.312 1.00 85.38 202 VAL A C 1
ATOM 1635 O O . VAL A 1 202 ? -37.415 -1.096 13.947 1.00 85.38 202 VAL A O 1
ATOM 1638 N N . ASP A 1 203 ? -37.340 1.131 13.768 1.00 80.00 203 ASP A N 1
ATOM 1639 C CA . ASP A 1 203 ? -37.583 1.443 15.181 1.00 80.00 203 ASP A CA 1
ATOM 1640 C C . ASP A 1 203 ? -38.959 0.935 15.678 1.00 80.00 203 ASP A C 1
ATOM 1642 O O . ASP A 1 203 ? -39.293 1.055 16.855 1.00 80.00 203 ASP A O 1
ATOM 1646 N N . LYS A 1 204 ? -39.751 0.343 14.771 1.00 83.38 204 LYS A N 1
ATOM 1647 C CA . LYS A 1 204 ? -41.022 -0.356 15.014 1.00 83.38 204 LYS A CA 1
ATOM 1648 C C . LYS A 1 204 ? -40.903 -1.887 15.116 1.00 83.38 204 LYS A C 1
ATOM 1650 O O . LYS A 1 204 ? -41.867 -2.522 15.529 1.00 83.38 204 LYS A O 1
ATOM 1655 N N . PHE A 1 205 ? -39.781 -2.483 14.712 1.00 81.38 205 PHE A N 1
ATOM 1656 C CA . PHE A 1 205 ? -39.611 -3.934 14.577 1.00 81.38 205 PHE A CA 1
ATOM 1657 C C . PHE A 1 205 ? -38.607 -4.455 15.609 1.00 81.38 205 PHE A C 1
ATOM 1659 O O . PHE A 1 205 ? -37.525 -3.895 15.777 1.00 81.38 205 PHE A O 1
ATOM 1666 N N . GLN A 1 206 ? -38.953 -5.543 16.297 1.00 78.12 206 GLN A N 1
ATOM 1667 C CA . GLN A 1 206 ? -38.101 -6.169 17.308 1.00 78.12 206 GLN A CA 1
ATOM 1668 C C . GLN A 1 206 ? -37.665 -7.555 16.826 1.00 78.12 206 GLN A C 1
ATOM 1670 O O . GLN A 1 206 ? -38.506 -8.356 16.437 1.00 78.12 206 GLN A O 1
ATOM 1675 N N . ASN A 1 207 ? -36.371 -7.870 16.960 1.00 88.38 207 ASN A N 1
ATOM 1676 C CA . ASN A 1 207 ? -35.734 -9.125 16.517 1.00 88.38 207 ASN A CA 1
ATOM 1677 C C . ASN A 1 207 ? -35.470 -9.250 15.001 1.00 88.38 207 ASN A C 1
ATOM 1679 O O . ASN A 1 207 ? -35.537 -10.354 14.460 1.00 88.38 207 ASN A O 1
ATOM 1683 N N . ILE A 1 208 ? -35.085 -8.167 14.314 1.00 93.75 208 ILE A N 1
ATOM 1684 C CA . ILE A 1 208 ? -34.685 -8.259 12.900 1.00 93.75 208 ILE A CA 1
ATOM 1685 C C . ILE A 1 208 ? -33.481 -9.190 12.731 1.00 93.75 208 ILE A C 1
ATOM 1687 O O . ILE A 1 208 ? -32.411 -8.972 13.305 1.00 93.75 208 ILE A O 1
ATOM 1691 N N . SER A 1 209 ? -33.616 -10.178 11.852 1.00 96.00 209 SER A N 1
ATOM 1692 C CA . SER A 1 209 ? -32.466 -10.861 11.275 1.00 96.00 209 SER A CA 1
ATOM 1693 C C . SER A 1 209 ? -31.957 -10.103 10.057 1.00 96.00 209 SER A C 1
ATOM 1695 O O . SER A 1 209 ? -32.660 -9.957 9.063 1.00 96.00 209 SER A O 1
ATOM 1697 N N . THR A 1 210 ? -30.715 -9.634 10.104 1.00 97.25 210 THR A N 1
ATOM 1698 C CA . THR A 1 210 ? -30.000 -9.214 8.899 1.00 97.25 210 THR A CA 1
ATOM 1699 C C . THR A 1 210 ? -29.212 -10.401 8.372 1.00 97.25 210 THR A C 1
ATOM 1701 O O . THR A 1 210 ? -28.429 -11.001 9.111 1.00 97.25 210 THR A O 1
ATOM 1704 N N . MET A 1 211 ? -29.376 -10.709 7.090 1.00 97.56 211 MET A N 1
ATOM 1705 C CA . MET A 1 211 ? -28.588 -11.709 6.389 1.00 97.56 211 MET A CA 1
ATOM 1706 C C . MET A 1 211 ? -27.892 -11.103 5.176 1.00 97.56 211 MET A C 1
ATOM 1708 O O . MET A 1 211 ? -28.531 -10.502 4.310 1.00 97.56 211 MET A O 1
ATOM 1712 N N . ILE A 1 212 ? -26.573 -11.270 5.118 1.00 98.25 212 ILE A N 1
ATOM 1713 C CA . ILE A 1 212 ? -25.724 -10.751 4.047 1.00 98.25 212 ILE A CA 1
ATOM 1714 C C . ILE A 1 212 ? -25.069 -11.932 3.332 1.00 98.25 212 ILE A C 1
ATOM 1716 O O . ILE A 1 212 ? -24.242 -12.642 3.904 1.00 98.25 212 ILE A O 1
ATOM 1720 N N . PHE A 1 213 ? -25.441 -12.137 2.072 1.00 98.19 213 PHE A N 1
ATOM 1721 C CA . PHE A 1 213 ? -24.726 -13.030 1.168 1.00 98.19 213 PHE A CA 1
ATOM 1722 C C . PHE A 1 213 ? -23.449 -12.324 0.712 1.00 98.19 213 PHE A C 1
ATOM 1724 O O . PHE A 1 213 ? -23.507 -11.153 0.355 1.00 98.19 213 PHE A O 1
ATOM 1731 N N . VAL A 1 214 ? -22.312 -13.015 0.730 1.00 97.81 214 VAL A N 1
ATOM 1732 C CA . VAL A 1 214 ? -20.984 -12.444 0.469 1.00 97.81 214 VAL A CA 1
ATOM 1733 C C . VAL A 1 214 ? -20.260 -13.308 -0.551 1.00 97.81 214 VAL A C 1
ATOM 1735 O O . VAL A 1 214 ? -20.091 -14.495 -0.298 1.00 97.81 214 VAL A O 1
ATOM 1738 N N . SER A 1 215 ? -19.789 -12.727 -1.660 1.00 96.56 215 SER A N 1
ATOM 1739 C CA . SER A 1 215 ? -18.922 -13.408 -2.645 1.00 96.56 215 SER A CA 1
ATOM 1740 C C . SER A 1 215 ? -17.432 -13.068 -2.510 1.00 96.56 215 SER A C 1
ATOM 1742 O O . SER A 1 215 ? -16.575 -13.786 -3.023 1.00 96.56 215 SER A O 1
ATOM 1744 N N . LYS A 1 216 ? -17.102 -11.984 -1.796 1.00 95.38 216 LYS A N 1
ATOM 1745 C CA . LYS A 1 216 ? -15.734 -11.483 -1.625 1.00 95.38 216 LYS A CA 1
ATOM 1746 C C . LYS A 1 216 ? -15.532 -10.894 -0.234 1.00 95.38 216 LYS A C 1
ATOM 1748 O O . LYS A 1 216 ? -16.405 -10.198 0.273 1.00 95.38 216 LYS A O 1
ATOM 1753 N N . ILE A 1 217 ? -14.356 -11.113 0.347 1.00 93.69 217 ILE A N 1
ATOM 1754 C CA . ILE A 1 217 ? -13.951 -10.530 1.630 1.00 93.69 217 ILE A CA 1
ATOM 1755 C C . ILE A 1 217 ? -12.633 -9.778 1.416 1.00 93.69 217 ILE A C 1
ATOM 1757 O O . ILE A 1 217 ? -11.615 -10.385 1.089 1.00 93.69 217 ILE A O 1
ATOM 1761 N N . GLU A 1 218 ? -12.645 -8.456 1.598 1.00 93.00 218 GLU A N 1
ATOM 1762 C CA . GLU A 1 218 ? -11.440 -7.615 1.607 1.00 93.00 218 GLU A CA 1
ATOM 1763 C C . GLU A 1 218 ? -11.194 -7.074 3.021 1.00 93.00 218 GLU A C 1
ATOM 1765 O O . GLU A 1 218 ? -12.092 -6.483 3.618 1.00 93.00 218 GLU A O 1
ATOM 1770 N N . GLU A 1 219 ? -9.976 -7.235 3.554 1.00 89.94 219 GLU A N 1
ATOM 1771 C CA . GLU A 1 219 ? -9.616 -6.815 4.922 1.00 89.94 219 GLU A CA 1
ATOM 1772 C C . GLU A 1 219 ? -9.997 -5.350 5.191 1.00 89.94 219 GLU A C 1
ATOM 1774 O O . GLU A 1 219 ? -10.669 -5.052 6.173 1.00 89.94 219 GLU A O 1
ATOM 1779 N N . SER A 1 220 ? -9.651 -4.434 4.283 1.00 90.94 220 SER A N 1
ATOM 1780 C CA . SER A 1 220 ? -9.966 -3.006 4.417 1.00 90.94 220 SER A CA 1
ATOM 1781 C C . SER A 1 220 ? -11.466 -2.699 4.429 1.00 90.94 220 SER A C 1
ATOM 1783 O O . SER A 1 220 ? -11.887 -1.749 5.083 1.00 90.94 220 SER A O 1
ATOM 1785 N N . ASP A 1 221 ? -12.277 -3.483 3.721 1.00 94.31 221 ASP A N 1
ATOM 1786 C CA . ASP A 1 221 ? -13.731 -3.310 3.685 1.00 94.31 221 ASP A CA 1
ATOM 1787 C C . ASP A 1 221 ? -14.373 -3.819 4.986 1.00 94.31 221 ASP A C 1
ATOM 1789 O O . ASP A 1 221 ? -15.195 -3.132 5.591 1.00 94.31 221 ASP A O 1
ATOM 1793 N N . ILE A 1 222 ? -13.894 -4.952 5.508 1.00 96.81 222 ILE A N 1
ATOM 1794 C CA . ILE A 1 222 ? -14.259 -5.444 6.842 1.00 96.81 222 ILE A CA 1
ATOM 1795 C C . ILE A 1 222 ? -13.859 -4.444 7.937 1.00 96.81 222 ILE A C 1
ATOM 1797 O O . ILE A 1 222 ? -14.699 -4.075 8.756 1.00 96.81 222 ILE A O 1
ATOM 1801 N N . LEU A 1 223 ? -12.615 -3.950 7.943 1.00 91.12 223 LEU A N 1
ATOM 1802 C CA . LEU A 1 223 ? -12.135 -2.987 8.944 1.00 91.12 223 LEU A CA 1
ATOM 1803 C C . LEU A 1 223 ? -12.965 -1.690 8.944 1.00 91.12 223 LEU A C 1
ATOM 1805 O O . LEU A 1 223 ? -13.299 -1.174 10.010 1.00 91.12 223 LEU A O 1
ATOM 1809 N N . ASN A 1 224 ? -13.373 -1.196 7.769 1.00 94.50 224 ASN A N 1
ATOM 1810 C CA . ASN A 1 224 ? -14.292 -0.057 7.663 1.00 94.50 224 ASN A CA 1
ATOM 1811 C C . ASN A 1 224 ? -15.684 -0.380 8.246 1.00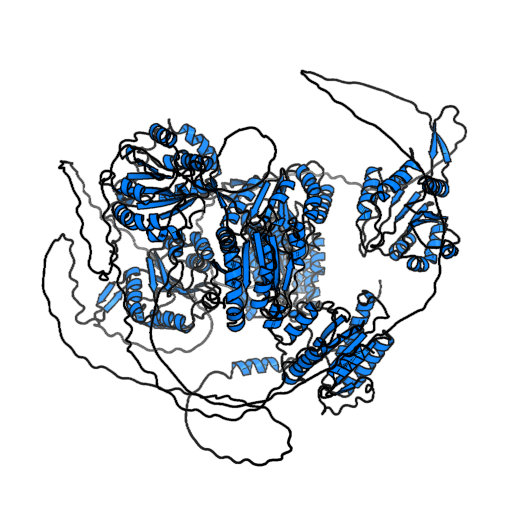 94.50 224 ASN A C 1
ATOM 1813 O O . ASN A 1 224 ? -16.281 0.449 8.940 1.00 94.50 224 ASN A O 1
ATOM 1817 N N . ALA A 1 225 ? -16.192 -1.591 7.996 1.00 97.12 225 ALA A N 1
ATOM 1818 C CA . ALA A 1 225 ? -17.496 -2.049 8.471 1.00 97.12 225 ALA A CA 1
ATOM 1819 C C . ALA A 1 225 ? -17.566 -2.271 9.997 1.00 97.12 225 ALA A C 1
ATOM 1821 O O . ALA A 1 225 ? -18.659 -2.183 10.557 1.00 97.12 225 ALA A O 1
ATOM 1822 N N . MET A 1 226 ? -16.439 -2.489 10.693 1.00 95.31 226 MET A N 1
ATOM 1823 C CA . MET A 1 226 ? -16.399 -2.737 12.151 1.00 95.31 226 MET A CA 1
ATOM 1824 C C . MET A 1 226 ? -17.068 -1.644 13.003 1.00 95.31 226 MET A C 1
ATOM 1826 O O . MET A 1 226 ? -17.510 -1.923 14.115 1.00 95.31 226 MET A O 1
ATOM 1830 N N . SER A 1 227 ? -17.144 -0.404 12.510 1.00 93.69 227 SER A N 1
ATOM 1831 C CA . SER A 1 227 ? -17.809 0.703 13.221 1.00 93.69 227 SER A CA 1
ATOM 1832 C C . SER A 1 227 ? -19.333 0.733 13.035 1.00 93.69 227 SER A C 1
ATOM 1834 O O . SER A 1 227 ? -20.057 1.159 13.933 1.00 93.69 227 SER A O 1
ATOM 1836 N N . ASP A 1 228 ? -19.823 0.251 11.891 1.00 96.88 228 ASP A N 1
ATOM 1837 C CA . ASP A 1 228 ? -21.239 0.246 11.512 1.00 96.88 228 ASP A CA 1
ATOM 1838 C C . ASP A 1 228 ? -21.931 -1.084 11.899 1.00 96.88 228 ASP A C 1
ATOM 1840 O O . ASP A 1 228 ? -23.105 -1.083 12.274 1.00 96.88 228 ASP A O 1
ATOM 1844 N N . ALA A 1 229 ? -21.219 -2.217 11.873 1.00 97.06 229 ALA A N 1
ATOM 1845 C CA . ALA A 1 229 ? -21.775 -3.550 12.140 1.00 97.06 229 ALA A CA 1
ATOM 1846 C C . ALA A 1 229 ? -22.381 -3.742 13.551 1.00 97.06 229 ALA A C 1
ATOM 1848 O O . ALA A 1 229 ? -23.455 -4.344 13.639 1.00 97.06 229 ALA A O 1
ATOM 1849 N N . PRO A 1 230 ? -21.811 -3.200 14.650 1.00 95.06 230 PRO A N 1
ATOM 1850 C CA . PRO A 1 230 ? -22.429 -3.295 15.974 1.00 95.06 230 PRO A CA 1
ATOM 1851 C C . PRO A 1 230 ? -23.788 -2.589 16.062 1.00 95.06 230 PRO A C 1
ATOM 1853 O O . PRO A 1 230 ? -24.667 -3.047 16.785 1.00 95.06 230 PRO A O 1
ATOM 1856 N N . ILE A 1 231 ? -23.993 -1.507 15.301 1.00 93.94 231 ILE A N 1
ATOM 1857 C CA . ILE A 1 231 ? -25.281 -0.795 15.237 1.00 93.94 231 ILE A CA 1
ATOM 1858 C C . ILE A 1 231 ? -26.339 -1.697 14.588 1.00 93.94 231 ILE A C 1
ATOM 1860 O O . ILE A 1 231 ? -27.466 -1.772 15.074 1.00 93.94 231 ILE A O 1
ATOM 1864 N N . LEU A 1 232 ? -25.958 -2.431 13.539 1.00 93.12 232 LEU A N 1
ATOM 1865 C CA . LEU A 1 232 ? -26.838 -3.367 12.845 1.00 93.12 232 LEU A CA 1
ATOM 1866 C C . LEU A 1 232 ? -27.131 -4.615 13.693 1.00 93.12 232 LEU A C 1
ATOM 1868 O O . LEU A 1 232 ? -28.279 -5.045 13.764 1.00 93.12 232 LEU A O 1
ATOM 1872 N N . LYS A 1 233 ? -26.137 -5.146 14.421 1.00 94.19 233 LYS A N 1
ATOM 1873 C CA . LYS A 1 233 ? -26.343 -6.244 15.382 1.00 94.19 233 LYS A CA 1
ATOM 1874 C C . LYS A 1 233 ? -27.260 -5.842 16.541 1.00 94.19 233 LYS A C 1
ATOM 1876 O O . LYS A 1 233 ? -28.124 -6.624 16.917 1.00 94.19 233 LYS A O 1
ATOM 1881 N N . ASN A 1 234 ? -27.156 -4.611 17.045 1.00 92.12 234 ASN A N 1
ATOM 1882 C CA . ASN A 1 234 ? -28.047 -4.095 18.093 1.00 92.12 234 ASN A CA 1
ATOM 1883 C C . ASN A 1 234 ? -29.525 -3.981 17.658 1.00 92.12 234 ASN A C 1
ATOM 1885 O O . ASN A 1 234 ? -30.386 -3.808 18.517 1.00 92.12 234 ASN A O 1
ATOM 1889 N N . LYS A 1 235 ? -29.835 -4.096 16.357 1.00 92.19 235 LYS A N 1
ATOM 1890 C CA . LYS A 1 235 ? -31.208 -4.164 15.819 1.00 92.19 235 LYS A CA 1
ATOM 1891 C C . LYS A 1 235 ? -31.787 -5.598 15.804 1.00 92.19 235 LYS A C 1
ATOM 1893 O O . LYS A 1 235 ? -32.971 -5.769 15.522 1.00 92.19 235 LYS A O 1
ATOM 1898 N N . GLY A 1 236 ? -30.990 -6.622 16.135 1.00 93.44 236 GLY A N 1
ATOM 1899 C CA . GLY A 1 236 ? -31.444 -8.010 16.297 1.00 93.44 236 GLY A CA 1
ATOM 1900 C C . GLY A 1 236 ? -30.320 -9.038 16.126 1.00 93.44 236 GLY A C 1
ATOM 1901 O O . GLY A 1 236 ? -29.671 -9.423 17.097 1.00 93.44 236 GLY A O 1
ATOM 1902 N N . SER A 1 237 ? -30.093 -9.515 14.899 1.00 94.94 237 SER A N 1
ATOM 1903 C CA . SER A 1 237 ? -28.962 -10.397 14.570 1.00 94.94 237 SER A CA 1
ATOM 1904 C C . SER A 1 237 ? -28.312 -10.051 13.229 1.00 94.94 237 SER A C 1
ATOM 1906 O O . SER A 1 237 ? -28.973 -9.562 12.313 1.00 94.94 237 SER A O 1
ATOM 1908 N N . LEU A 1 238 ? -27.006 -10.307 13.119 1.00 97.38 238 LEU A N 1
ATOM 1909 C CA . LEU A 1 238 ? -26.203 -10.091 11.913 1.00 97.38 238 LEU A CA 1
ATOM 1910 C C . LEU A 1 238 ? -25.595 -11.422 11.460 1.00 97.38 238 LEU A C 1
ATOM 1912 O O . LEU A 1 238 ? -24.752 -11.983 12.154 1.00 97.38 238 LEU A O 1
ATOM 1916 N N . ASN A 1 239 ? -26.019 -11.928 10.306 1.00 98.12 239 ASN A N 1
ATOM 1917 C CA . ASN A 1 239 ? -25.684 -13.266 9.822 1.00 98.12 239 ASN A CA 1
ATOM 1918 C C . ASN A 1 239 ? -25.078 -13.192 8.415 1.00 98.12 239 ASN A C 1
ATOM 1920 O O . ASN A 1 239 ? -25.513 -12.379 7.596 1.00 98.12 239 ASN A O 1
ATOM 1924 N N . PHE A 1 240 ? -24.106 -14.055 8.114 1.00 98.19 240 PHE A N 1
ATOM 1925 C CA . PHE A 1 240 ? -23.452 -14.098 6.801 1.00 98.19 240 PHE A CA 1
ATOM 1926 C C . PHE A 1 240 ? -23.670 -15.434 6.083 1.00 98.19 240 PHE A C 1
ATOM 1928 O O . PHE A 1 240 ? -23.619 -16.491 6.710 1.00 98.19 240 PHE A O 1
ATOM 1935 N N . VAL A 1 241 ? -23.849 -15.375 4.762 1.00 97.69 241 VAL A N 1
ATOM 1936 C CA . VAL A 1 241 ? -23.831 -16.533 3.854 1.00 97.69 241 VAL A CA 1
ATOM 1937 C C . VAL A 1 241 ? -22.660 -16.363 2.886 1.00 97.69 241 VAL A C 1
ATOM 1939 O O . VAL A 1 241 ? -22.695 -15.531 1.984 1.00 97.69 241 VAL A O 1
ATOM 1942 N N . VAL A 1 242 ? -21.598 -17.132 3.102 1.00 97.25 242 VAL A N 1
ATOM 1943 C CA . VAL A 1 242 ? -20.368 -17.133 2.297 1.00 97.25 242 VAL A CA 1
ATOM 1944 C C . VAL A 1 242 ? -20.621 -17.944 1.025 1.00 97.25 242 VAL A C 1
ATOM 1946 O O . VAL A 1 242 ? -20.899 -19.137 1.109 1.00 97.25 242 VAL A O 1
ATOM 1949 N N . LEU A 1 243 ? -20.542 -17.300 -0.140 1.00 95.31 243 LEU A N 1
ATOM 1950 C CA . LEU A 1 243 ? -20.814 -17.892 -1.451 1.00 95.31 243 LEU A CA 1
ATOM 1951 C C . LEU A 1 243 ? -19.571 -18.602 -2.012 1.00 95.31 243 LEU A C 1
ATOM 1953 O O . LEU A 1 243 ? -18.689 -17.968 -2.588 1.00 95.31 243 LEU A O 1
ATOM 1957 N N . GLY A 1 244 ? -19.526 -19.927 -1.880 1.00 91.00 244 GLY A N 1
ATOM 1958 C CA . GLY A 1 244 ? -18.410 -20.767 -2.316 1.00 91.00 244 GLY A CA 1
ATOM 1959 C C . GLY A 1 244 ? -17.154 -20.653 -1.441 1.00 91.00 244 GLY A C 1
ATOM 1960 O O . GLY A 1 244 ? -17.190 -20.204 -0.293 1.00 91.00 244 GLY A O 1
ATOM 1961 N N . GLU A 1 245 ? -16.016 -21.085 -1.987 1.00 87.12 245 GLU A N 1
ATOM 1962 C CA . GLU A 1 245 ? -14.723 -21.053 -1.295 1.00 87.12 245 GLU A CA 1
ATOM 1963 C C . GLU A 1 245 ? -14.076 -19.663 -1.356 1.00 87.12 245 GLU A C 1
ATOM 1965 O O . GLU A 1 245 ? -13.270 -19.350 -2.232 1.00 87.12 245 GLU A O 1
ATOM 1970 N N . ILE A 1 246 ? -14.429 -18.812 -0.393 1.00 85.38 246 ILE A N 1
ATOM 1971 C CA . ILE A 1 246 ? -13.844 -17.474 -0.246 1.00 85.38 246 ILE A CA 1
ATOM 1972 C C . ILE A 1 246 ? -12.662 -17.541 0.736 1.00 85.38 246 ILE A C 1
ATOM 1974 O O . ILE A 1 246 ? -12.832 -18.047 1.851 1.00 85.38 246 ILE A O 1
ATOM 1978 N N . PRO A 1 247 ? -11.470 -17.018 0.392 1.00 63.44 247 PRO A N 1
ATOM 1979 C CA . PRO A 1 247 ? -10.366 -16.925 1.341 1.00 63.44 247 PRO A CA 1
ATOM 1980 C C . PRO A 1 247 ? -10.705 -15.975 2.501 1.00 63.44 247 PRO A C 1
ATOM 1982 O O . PRO A 1 247 ? -11.451 -15.009 2.348 1.00 63.44 247 PRO A O 1
ATOM 1985 N N . ASN A 1 248 ? -10.096 -16.219 3.661 1.00 87.62 248 ASN A N 1
ATOM 1986 C CA . ASN A 1 248 ? -10.164 -15.346 4.838 1.00 87.62 248 ASN A CA 1
ATOM 1987 C C . ASN A 1 248 ? -11.578 -15.139 5.429 1.00 87.62 248 ASN A C 1
ATOM 1989 O O . ASN A 1 248 ? -11.884 -14.059 5.941 1.00 87.62 248 ASN A O 1
ATOM 1993 N N . THR A 1 249 ? -12.439 -16.171 5.445 1.00 91.31 249 THR A N 1
ATOM 1994 C CA . THR A 1 249 ? -13.755 -16.098 6.129 1.00 91.31 249 THR A CA 1
ATOM 1995 C C . THR A 1 249 ? -13.659 -15.720 7.610 1.00 91.31 249 THR A C 1
ATOM 1997 O O . THR A 1 249 ? -14.619 -15.203 8.171 1.00 91.31 249 THR A O 1
ATOM 2000 N N . SER A 1 250 ? -12.497 -15.928 8.236 1.00 91.31 250 SER A N 1
ATOM 2001 C CA . SER A 1 250 ? -12.166 -15.472 9.589 1.00 91.31 250 SER A CA 1
ATOM 2002 C C . SER A 1 250 ? -12.285 -13.954 9.780 1.00 91.31 250 SER A C 1
ATOM 2004 O O . SER A 1 250 ? -12.633 -13.527 10.878 1.00 91.31 250 SER A O 1
ATOM 2006 N N . PHE A 1 251 ? -12.086 -13.128 8.743 1.00 91.75 251 PHE A N 1
ATOM 2007 C CA . PHE A 1 251 ? -12.272 -11.677 8.868 1.00 91.75 251 PHE A CA 1
ATOM 2008 C C . PHE A 1 251 ? -13.729 -11.288 9.160 1.00 91.75 251 PHE A C 1
ATOM 2010 O O . PHE A 1 251 ? -13.950 -10.312 9.871 1.00 91.75 251 PHE A O 1
ATOM 2017 N N . LEU A 1 252 ? -14.733 -12.058 8.715 1.00 96.50 252 LEU A N 1
ATOM 2018 C CA . LEU A 1 252 ? -16.137 -11.769 9.051 1.00 96.50 252 LEU A CA 1
ATOM 2019 C C . LEU A 1 252 ? -16.390 -11.804 10.569 1.00 96.50 252 LEU A C 1
ATOM 2021 O O . LEU A 1 252 ? -17.248 -11.067 11.049 1.00 96.50 252 LEU A O 1
ATOM 2025 N N . ASN A 1 253 ? -15.597 -12.558 11.343 1.00 95.19 253 ASN A N 1
ATOM 2026 C CA . ASN A 1 253 ? -15.688 -12.573 12.807 1.00 95.19 253 ASN A CA 1
ATOM 2027 C C . ASN A 1 253 ? -15.368 -11.204 13.439 1.00 95.19 253 ASN A C 1
ATOM 2029 O O . ASN A 1 253 ? -15.885 -10.902 14.513 1.00 95.19 253 ASN A O 1
ATOM 2033 N N . LEU A 1 254 ? -14.590 -10.341 12.768 1.00 94.19 254 LEU A N 1
ATOM 2034 C CA . LEU A 1 254 ? -14.310 -8.970 13.225 1.00 94.19 254 LEU A CA 1
ATOM 2035 C C . LEU A 1 254 ? -15.565 -8.083 13.240 1.00 94.19 254 LEU A C 1
ATOM 2037 O O . LEU A 1 254 ? -15.610 -7.093 13.967 1.00 94.19 254 LEU A O 1
ATOM 2041 N N . LEU A 1 255 ? -16.603 -8.451 12.480 1.00 96.38 255 LEU A N 1
ATOM 2042 C CA . LEU A 1 255 ? -17.913 -7.791 12.496 1.00 96.38 255 LEU A CA 1
ATOM 2043 C C . LEU A 1 255 ? -18.830 -8.317 13.611 1.00 96.38 255 LEU A C 1
ATOM 2045 O O . LEU A 1 255 ? -19.961 -7.852 13.730 1.00 96.38 255 LEU A O 1
ATOM 2049 N N . ASN A 1 256 ? -18.347 -9.266 14.426 1.00 95.50 256 ASN A N 1
ATOM 2050 C CA . ASN A 1 256 ? -19.084 -9.920 15.507 1.00 95.50 256 ASN A CA 1
ATOM 2051 C C . ASN A 1 256 ? -20.468 -10.436 15.045 1.00 95.50 256 ASN A C 1
ATOM 2053 O O . ASN A 1 256 ? -21.483 -10.000 15.585 1.00 95.50 256 ASN A O 1
ATOM 2057 N N . PRO A 1 257 ? -20.565 -11.331 14.043 1.00 97.19 257 PRO A N 1
ATOM 2058 C CA . PRO A 1 257 ? -21.842 -11.900 13.614 1.00 97.19 257 PRO A CA 1
ATOM 2059 C C . PRO A 1 257 ? -22.510 -12.758 14.701 1.00 97.19 257 PRO A C 1
ATOM 2061 O O . PRO A 1 257 ? -21.959 -13.007 15.773 1.00 97.19 257 PRO A O 1
ATOM 2064 N N . ASN A 1 258 ? -23.743 -13.177 14.441 1.00 97.31 258 ASN A N 1
ATOM 2065 C CA . ASN A 1 258 ? -24.460 -14.197 15.202 1.00 97.31 258 ASN A CA 1
ATOM 2066 C C . ASN A 1 258 ? -24.211 -15.593 14.614 1.00 97.31 258 ASN A C 1
ATOM 2068 O O . ASN A 1 258 ? -24.051 -16.539 15.376 1.00 97.31 258 ASN A O 1
ATOM 2072 N N . ALA A 1 259 ? -24.128 -15.707 13.284 1.00 96.62 259 ALA A N 1
ATOM 2073 C CA . ALA A 1 259 ? -23.763 -16.936 12.585 1.00 96.62 259 ALA A CA 1
ATOM 2074 C C . ALA A 1 259 ? -23.111 -16.655 11.216 1.00 96.62 259 ALA A C 1
ATOM 2076 O O . ALA A 1 259 ? -23.349 -15.612 10.597 1.00 96.62 259 ALA A O 1
ATOM 2077 N N . ILE A 1 260 ? -22.313 -17.611 10.731 1.00 97.19 260 ILE A N 1
ATOM 2078 C CA . ILE A 1 260 ? -21.746 -17.631 9.376 1.00 97.19 260 ILE A CA 1
ATOM 2079 C C . ILE A 1 260 ? -22.019 -19.012 8.775 1.00 97.19 260 ILE A C 1
ATOM 2081 O O . ILE A 1 260 ? -21.505 -20.009 9.272 1.00 97.19 260 ILE A O 1
ATOM 2085 N N . PHE A 1 261 ? -22.787 -19.066 7.690 1.00 96.31 261 PHE A N 1
ATOM 2086 C CA . PHE A 1 261 ? -22.985 -20.273 6.888 1.00 96.31 261 PHE A CA 1
ATOM 2087 C C . PHE A 1 261 ? -22.074 -20.230 5.660 1.00 96.31 261 PHE A C 1
ATOM 2089 O O . PHE A 1 261 ? -21.923 -19.177 5.035 1.00 96.31 261 PHE A O 1
ATOM 2096 N N . LYS A 1 262 ? -21.464 -21.363 5.304 1.00 95.38 262 LYS A N 1
ATOM 2097 C CA . LYS A 1 262 ? -20.743 -21.524 4.035 1.00 95.38 262 LYS A CA 1
ATOM 2098 C C . LYS A 1 262 ? -21.645 -22.264 3.064 1.00 95.38 262 LYS A C 1
ATOM 2100 O O . LYS A 1 262 ? -22.080 -23.368 3.371 1.00 95.38 262 LYS A O 1
ATOM 2105 N N . TRP A 1 263 ? -21.919 -21.643 1.924 1.00 94.62 263 TRP A N 1
ATOM 2106 C CA . TRP A 1 263 ? -22.778 -22.192 0.890 1.00 94.62 263 TRP A CA 1
ATOM 2107 C C . TRP A 1 263 ? -21.965 -22.486 -0.371 1.00 94.62 263 TRP A C 1
ATOM 2109 O O . TRP A 1 263 ? -21.689 -21.606 -1.186 1.00 94.62 263 TRP A O 1
ATOM 2119 N N . ASP A 1 264 ? -21.560 -23.741 -0.519 1.00 86.19 264 ASP A N 1
ATOM 2120 C CA . ASP A 1 264 ? -21.068 -24.304 -1.767 1.00 86.19 264 ASP A CA 1
ATOM 2121 C C . ASP A 1 264 ? -22.228 -24.442 -2.766 1.00 86.19 264 ASP A C 1
ATOM 2123 O O . ASP A 1 264 ? -23.287 -24.959 -2.430 1.00 86.19 264 ASP A O 1
ATOM 2127 N N . PHE A 1 265 ? -22.055 -23.994 -4.012 1.00 82.94 265 PHE A N 1
ATOM 2128 C CA . PHE A 1 265 ? -23.131 -23.944 -5.022 1.00 82.94 265 PHE A CA 1
ATOM 2129 C C . PHE A 1 265 ? -23.545 -25.323 -5.602 1.00 82.94 265 PHE A C 1
ATOM 2131 O O . PHE A 1 265 ? -24.075 -25.393 -6.715 1.00 82.94 265 PHE A O 1
ATOM 2138 N N . LEU A 1 266 ? -23.284 -26.414 -4.878 1.00 78.44 266 LEU A N 1
ATOM 2139 C CA . LEU A 1 266 ? -23.802 -27.752 -5.170 1.00 78.44 266 LEU A CA 1
ATOM 2140 C C . LEU A 1 266 ? -25.302 -27.825 -4.820 1.00 78.44 266 LEU A C 1
ATOM 2142 O O . LEU A 1 266 ? -25.820 -26.992 -4.081 1.00 78.44 266 LEU A O 1
ATOM 2146 N N . LEU A 1 267 ? -26.036 -28.791 -5.380 1.00 63.62 267 LEU A N 1
ATOM 2147 C CA . LEU A 1 267 ? -27.499 -28.836 -5.222 1.00 63.62 267 LEU A CA 1
ATOM 2148 C C . LEU A 1 267 ? -27.933 -29.157 -3.780 1.00 63.62 267 LEU A C 1
ATOM 2150 O O . LEU A 1 267 ? -28.837 -28.502 -3.255 1.00 63.62 267 LEU A O 1
ATOM 2154 N N . ASP A 1 268 ? -27.240 -30.090 -3.123 1.00 73.50 268 ASP A N 1
ATOM 2155 C CA . ASP A 1 268 ? -27.601 -30.641 -1.805 1.00 73.50 268 ASP A CA 1
ATOM 2156 C C . ASP A 1 268 ? -27.379 -29.671 -0.629 1.00 73.50 268 ASP A C 1
ATOM 2158 O O . ASP A 1 268 ? -27.719 -29.971 0.517 1.00 73.50 268 ASP A O 1
ATOM 2162 N N . SER A 1 269 ? -26.795 -28.500 -0.884 1.00 82.38 269 SER A N 1
ATOM 2163 C CA . SER A 1 269 ? -26.595 -27.445 0.112 1.00 82.38 269 SER A CA 1
ATOM 2164 C C . SER A 1 269 ? -27.757 -26.441 0.157 1.00 82.38 269 SER A C 1
ATOM 2166 O O . SER A 1 269 ? -27.866 -25.680 1.120 1.00 82.38 269 SER A O 1
ATOM 2168 N N . THR A 1 270 ? -28.666 -26.443 -0.832 1.00 86.44 270 THR A N 1
ATOM 2169 C CA . THR A 1 270 ? -29.822 -25.523 -0.871 1.00 86.44 270 THR A CA 1
ATOM 2170 C C . THR A 1 270 ? -30.851 -25.820 0.223 1.00 86.44 270 THR A C 1
ATOM 2172 O O . THR A 1 270 ? -31.439 -24.895 0.787 1.00 86.44 270 THR A O 1
ATOM 2175 N N . SER A 1 271 ? -31.006 -27.093 0.596 1.00 89.44 271 SER A N 1
ATOM 2176 C CA . SER A 1 271 ? -31.795 -27.533 1.754 1.00 89.44 271 SER A CA 1
ATOM 2177 C C . SER A 1 271 ? -31.202 -27.005 3.064 1.00 89.44 271 SER A C 1
ATOM 2179 O O . SER A 1 271 ? -31.909 -26.362 3.835 1.00 89.44 271 SER A O 1
ATOM 2181 N N . LYS A 1 272 ? -29.886 -27.167 3.260 1.00 92.62 272 LYS A N 1
ATOM 2182 C CA . LYS A 1 272 ? -29.130 -26.650 4.416 1.00 92.62 272 LYS A CA 1
ATOM 2183 C C . LYS A 1 272 ? -29.176 -25.121 4.504 1.00 92.62 272 LYS A C 1
ATOM 2185 O O . LYS A 1 272 ? -29.264 -24.570 5.597 1.00 92.62 272 LYS A O 1
ATOM 2190 N N . LEU A 1 273 ? -29.175 -24.421 3.365 1.00 94.31 273 LEU A N 1
ATOM 2191 C CA . LEU A 1 273 ? -29.403 -22.974 3.317 1.00 94.31 273 LEU A CA 1
ATOM 2192 C C . LEU A 1 273 ? -30.822 -22.623 3.797 1.00 94.31 273 LEU A C 1
ATOM 2194 O O . LEU A 1 273 ? -30.980 -21.724 4.618 1.00 94.31 273 LEU A O 1
ATOM 2198 N N . SER A 1 274 ? -31.853 -23.335 3.331 1.00 92.75 274 SER A N 1
ATOM 2199 C CA . SER A 1 274 ? -33.231 -23.129 3.801 1.00 92.75 274 SER A CA 1
ATOM 2200 C C . SER A 1 274 ? -33.376 -23.420 5.301 1.00 92.75 274 SER A C 1
ATOM 2202 O O . SER A 1 274 ? -34.000 -22.645 6.025 1.00 92.75 274 SER A O 1
ATOM 2204 N N . GLU A 1 275 ? -32.749 -24.484 5.801 1.00 92.12 275 GLU A N 1
ATOM 2205 C CA . GLU A 1 275 ? -32.696 -24.839 7.224 1.00 92.12 275 GLU A CA 1
ATOM 2206 C C . GLU A 1 275 ? -32.020 -23.742 8.064 1.00 92.12 275 GLU A C 1
ATOM 2208 O O . GLU A 1 275 ? -32.606 -23.262 9.037 1.00 92.12 275 GLU A O 1
ATOM 2213 N N . PHE A 1 276 ? -30.840 -23.269 7.647 1.00 94.69 276 PHE A N 1
ATOM 2214 C CA . PHE A 1 276 ? -30.108 -22.171 8.289 1.00 94.69 276 PHE A CA 1
ATOM 2215 C C . PHE A 1 276 ? -30.954 -20.892 8.388 1.00 94.69 276 PHE A C 1
ATOM 2217 O O . PHE A 1 276 ? -31.043 -20.275 9.453 1.00 94.69 276 PHE A O 1
ATOM 2224 N N . ILE A 1 277 ? -31.624 -20.508 7.296 1.00 93.50 277 ILE A N 1
ATOM 2225 C CA . ILE A 1 277 ? -32.435 -19.286 7.252 1.00 93.50 277 ILE A CA 1
ATOM 2226 C C . ILE A 1 277 ? -33.709 -19.438 8.091 1.00 93.50 277 ILE A C 1
ATOM 2228 O O . ILE A 1 277 ? -34.024 -18.541 8.875 1.00 93.50 277 ILE A O 1
ATOM 2232 N N . ASN A 1 278 ? -34.413 -20.570 7.994 1.00 91.62 278 ASN A N 1
ATOM 2233 C CA . ASN A 1 278 ? -35.612 -20.834 8.795 1.00 91.62 278 ASN A CA 1
ATOM 2234 C C . ASN A 1 278 ? -35.291 -20.898 10.304 1.00 91.62 278 ASN A C 1
ATOM 2236 O O . ASN A 1 278 ? -36.038 -20.337 11.108 1.00 91.62 278 ASN A O 1
ATOM 2240 N N . THR A 1 279 ? -34.143 -21.474 10.681 1.00 92.12 279 THR A N 1
ATOM 2241 C CA . THR A 1 279 ? -33.630 -21.491 12.065 1.00 92.12 279 THR A CA 1
ATOM 2242 C C . THR A 1 279 ? -33.382 -20.074 12.584 1.00 92.12 279 THR A C 1
ATOM 2244 O O . THR A 1 279 ? -33.888 -19.691 13.639 1.00 92.12 279 THR A O 1
ATOM 2247 N N . ILE A 1 280 ? -32.674 -19.242 11.812 1.00 92.12 280 ILE A N 1
ATOM 2248 C CA . ILE A 1 280 ? -32.400 -17.835 12.151 1.00 92.12 280 ILE A CA 1
ATOM 2249 C C . ILE A 1 280 ? -33.683 -16.991 12.245 1.00 92.12 280 ILE A C 1
ATOM 2251 O O . ILE A 1 280 ? -33.789 -16.089 13.082 1.00 92.12 280 ILE A O 1
ATOM 2255 N N . ARG A 1 281 ? -34.682 -17.278 11.406 1.00 88.38 281 ARG A N 1
ATOM 2256 C CA . ARG A 1 281 ? -35.999 -16.629 11.453 1.00 88.38 281 ARG A CA 1
ATOM 2257 C C . ARG A 1 281 ? -36.919 -17.150 12.566 1.00 88.38 281 ARG A C 1
ATOM 2259 O O . ARG A 1 281 ? -37.978 -16.556 12.766 1.00 88.38 281 ARG A O 1
ATOM 2266 N N . LYS A 1 282 ? -36.520 -18.209 13.287 1.00 89.50 282 LYS A N 1
ATOM 2267 C CA . LYS A 1 282 ? -37.339 -18.940 14.272 1.00 89.50 282 LYS A CA 1
ATOM 2268 C C . LYS A 1 282 ? -38.679 -19.413 13.688 1.00 89.50 282 LYS A C 1
ATOM 2270 O O . LYS A 1 282 ? -39.715 -19.306 14.340 1.00 89.50 282 LYS A O 1
ATOM 2275 N N . CYS A 1 283 ? -38.672 -19.881 12.441 1.00 85.75 283 CYS A N 1
ATOM 2276 C CA . CYS A 1 283 ? -39.889 -20.362 11.796 1.00 85.75 283 CYS A CA 1
ATOM 2277 C C . CYS A 1 283 ? -40.399 -21.640 12.473 1.00 85.75 283 CYS A C 1
ATOM 2279 O O . CYS A 1 283 ? -39.629 -22.574 12.691 1.00 85.75 283 CYS A O 1
ATOM 2281 N N . LYS A 1 284 ? -41.698 -21.682 12.769 1.00 86.06 284 LYS A N 1
ATOM 2282 C CA . LYS A 1 284 ? -42.416 -22.864 13.256 1.00 86.06 284 LYS A CA 1
ATOM 2283 C C . LYS A 1 284 ? -43.342 -23.362 12.153 1.00 86.06 284 LYS A C 1
ATOM 2285 O O . LYS A 1 284 ? -43.999 -22.551 11.496 1.00 86.06 284 LYS A O 1
ATOM 2290 N N . ASP A 1 285 ? -43.406 -24.677 11.979 1.00 84.06 285 ASP A N 1
ATOM 2291 C CA . ASP A 1 285 ? -44.451 -25.304 11.173 1.00 84.06 285 ASP A CA 1
ATOM 2292 C C . ASP A 1 285 ? -45.797 -25.139 11.899 1.00 84.06 285 ASP A C 1
ATOM 2294 O O . ASP A 1 285 ? -45.928 -25.532 13.058 1.00 84.06 285 ASP A O 1
ATOM 2298 N N . ILE A 1 286 ? -46.796 -24.585 11.215 1.00 84.81 286 ILE A N 1
ATOM 2299 C CA . ILE A 1 286 ? -48.188 -24.502 11.667 1.00 84.81 286 ILE A CA 1
ATOM 2300 C C . ILE A 1 286 ? -49.068 -25.235 10.652 1.00 84.81 286 ILE A C 1
ATOM 2302 O O . ILE A 1 286 ? -48.945 -25.021 9.441 1.00 84.81 286 ILE A O 1
ATOM 2306 N N . CYS A 1 287 ? -49.957 -26.095 11.149 1.00 78.75 287 CYS A N 1
ATOM 2307 C CA . CYS A 1 287 ? -51.032 -26.687 10.360 1.00 78.75 287 CYS A CA 1
ATOM 2308 C C . CYS A 1 287 ? -52.105 -25.615 10.125 1.00 78.75 287 CYS A C 1
ATOM 2310 O O . CYS A 1 287 ? -52.645 -25.084 11.092 1.00 78.75 287 CYS A O 1
ATOM 2312 N N . VAL A 1 288 ? -52.401 -25.280 8.868 1.00 72.88 288 VAL A N 1
ATOM 2313 C CA . VAL A 1 288 ? -53.559 -24.435 8.537 1.00 72.88 288 VAL A CA 1
ATOM 2314 C C . VAL A 1 288 ? -54.673 -25.335 8.019 1.00 72.88 288 VAL A C 1
ATOM 2316 O O . VAL A 1 288 ? -54.554 -25.914 6.935 1.00 72.88 288 VAL A O 1
ATOM 2319 N N . ASP A 1 289 ? -55.738 -25.452 8.808 1.00 68.19 289 ASP A N 1
ATOM 2320 C CA . ASP A 1 289 ? -56.928 -26.218 8.452 1.00 68.19 289 ASP A CA 1
ATOM 2321 C C . ASP A 1 289 ? -57.755 -25.440 7.420 1.00 68.19 289 ASP A C 1
ATOM 2323 O O . ASP A 1 289 ? -58.124 -24.281 7.613 1.00 68.19 289 ASP A O 1
ATOM 2327 N N . THR A 1 290 ? -58.005 -26.065 6.270 1.00 55.56 290 THR A N 1
ATOM 2328 C CA . THR A 1 290 ? -58.588 -25.404 5.090 1.00 55.56 290 THR A CA 1
ATOM 2329 C C . THR A 1 290 ? -60.103 -25.605 5.026 1.00 55.56 290 THR A C 1
ATOM 2331 O O . THR A 1 290 ? -60.616 -26.305 4.161 1.00 55.56 290 THR A O 1
ATOM 2334 N N . SER A 1 291 ? -60.832 -24.985 5.960 1.00 49.84 291 SER A N 1
ATOM 2335 C CA . SER A 1 291 ? -62.274 -25.214 6.173 1.00 49.84 291 SER A CA 1
ATOM 2336 C C . SER A 1 291 ? -63.173 -23.969 6.041 1.00 49.84 291 SER A C 1
ATOM 2338 O O . SER A 1 291 ? -64.163 -23.834 6.756 1.00 49.84 291 SER A O 1
ATOM 2340 N N . SER A 1 292 ? -62.888 -23.067 5.091 1.00 39.81 292 SER A N 1
ATOM 2341 C CA . SER A 1 292 ? -63.890 -22.137 4.522 1.00 39.81 292 SER A CA 1
ATOM 2342 C C . SER A 1 292 ? -63.431 -21.545 3.179 1.00 39.81 292 SER A C 1
ATOM 2344 O O . SER A 1 292 ? -62.349 -20.957 3.127 1.00 39.81 292 SER A O 1
ATOM 2346 N N . PRO A 1 293 ? -64.221 -21.651 2.091 1.00 39.22 293 PRO A N 1
ATOM 2347 C CA . PRO A 1 293 ? -63.926 -20.979 0.830 1.00 39.22 293 PRO A CA 1
ATOM 2348 C C . PRO A 1 293 ? -64.418 -19.523 0.854 1.00 39.22 293 PRO A C 1
ATOM 2350 O O . PRO A 1 293 ? -65.581 -19.261 1.149 1.00 39.22 293 PRO A O 1
ATOM 2353 N N . VAL A 1 294 ? -63.557 -18.574 0.476 1.00 40.06 294 VAL A N 1
ATOM 2354 C CA . VAL A 1 294 ? -63.954 -17.181 0.200 1.00 40.06 294 VAL A CA 1
ATOM 2355 C C . VAL A 1 294 ? -63.627 -16.856 -1.255 1.00 40.06 294 VAL A C 1
ATOM 2357 O O . VAL A 1 294 ? -62.498 -17.038 -1.709 1.00 40.06 294 VAL A O 1
ATOM 2360 N N . THR A 1 295 ? -64.645 -16.418 -1.992 1.00 35.91 295 THR A N 1
ATOM 2361 C CA . THR A 1 295 ? -64.634 -16.261 -3.452 1.00 35.91 295 THR A CA 1
ATOM 2362 C C . THR A 1 295 ? -63.640 -15.201 -3.934 1.00 35.91 295 THR A C 1
ATOM 2364 O O . THR A 1 295 ? -63.641 -14.069 -3.455 1.00 35.91 295 THR A O 1
ATOM 2367 N N . SER A 1 296 ? -62.827 -15.538 -4.937 1.00 33.22 296 SER A N 1
ATOM 2368 C CA . SER A 1 296 ? -61.851 -14.635 -5.553 1.00 33.22 296 SER A CA 1
ATOM 2369 C C . SER A 1 296 ? -62.445 -13.833 -6.720 1.00 33.22 296 SER A C 1
ATOM 2371 O O . SER A 1 296 ? -62.452 -14.272 -7.870 1.00 33.22 296 SER A O 1
ATOM 2373 N N . THR A 1 297 ? -62.902 -12.608 -6.454 1.00 33.16 297 THR A N 1
ATOM 2374 C CA . THR A 1 297 ? -63.343 -11.676 -7.507 1.00 33.16 297 THR A CA 1
ATOM 2375 C C . THR A 1 297 ? -62.139 -11.052 -8.220 1.00 33.16 297 THR A C 1
ATOM 2377 O O . THR A 1 297 ? -61.528 -10.097 -7.739 1.00 33.16 297 THR A O 1
ATOM 2380 N N . LEU A 1 298 ? -61.775 -11.593 -9.385 1.00 32.91 298 LEU A N 1
ATOM 2381 C CA . LEU A 1 298 ? -60.671 -11.081 -10.197 1.00 32.91 298 LEU A CA 1
ATOM 2382 C C . LEU A 1 298 ? -61.061 -9.745 -10.864 1.00 32.91 298 LEU A C 1
ATOM 2384 O O . LEU A 1 298 ? -61.912 -9.725 -11.749 1.00 32.91 298 LEU A O 1
ATOM 2388 N N . VAL A 1 299 ? -60.421 -8.632 -10.485 1.00 33.00 299 VAL A N 1
ATOM 2389 C CA . VAL A 1 299 ? -60.610 -7.326 -11.150 1.00 33.00 299 VAL A CA 1
ATOM 2390 C C . VAL A 1 299 ? -59.291 -6.843 -11.745 1.00 33.00 299 VAL A C 1
ATOM 2392 O O . VAL A 1 299 ? -58.498 -6.147 -11.112 1.00 33.00 299 VAL A O 1
ATOM 2395 N N . THR A 1 300 ? -59.058 -7.207 -13.003 1.00 31.72 300 THR A N 1
ATOM 2396 C CA . THR A 1 300 ? -57.939 -6.695 -13.796 1.00 31.72 300 THR A CA 1
ATOM 2397 C C . THR A 1 300 ? -58.165 -5.215 -14.113 1.00 31.72 300 THR A C 1
ATOM 2399 O O . THR A 1 300 ? -59.090 -4.879 -14.851 1.00 31.72 300 THR A O 1
ATOM 2402 N N . LYS A 1 301 ? -57.307 -4.315 -13.613 1.00 33.06 301 LYS A N 1
ATOM 2403 C CA . LYS A 1 301 ? -57.244 -2.926 -14.098 1.00 33.06 301 LYS A CA 1
ATOM 2404 C C . LYS A 1 301 ? -55.868 -2.579 -14.657 1.00 33.06 301 LYS A C 1
ATOM 2406 O O . LYS A 1 301 ? -54.835 -2.796 -14.034 1.00 33.06 301 LYS A O 1
ATOM 2411 N N . VAL A 1 302 ? -55.911 -2.070 -15.884 1.00 36.44 302 VAL A N 1
ATOM 2412 C CA . VAL A 1 302 ? -54.781 -1.657 -16.722 1.00 36.44 302 VAL A CA 1
ATOM 2413 C C . VAL A 1 302 ? -54.261 -0.282 -16.271 1.00 36.44 302 VAL A C 1
ATOM 2415 O O . VAL A 1 302 ? -54.935 0.425 -15.524 1.00 36.44 302 VAL A O 1
ATOM 2418 N N . PHE A 1 303 ? -53.055 0.083 -16.725 1.00 28.95 303 PHE A N 1
ATOM 2419 C CA . PHE A 1 303 ? -52.473 1.432 -16.674 1.00 28.95 303 PHE A CA 1
ATOM 2420 C C . PHE A 1 303 ? -53.515 2.568 -16.656 1.00 28.95 303 PHE A C 1
ATOM 2422 O O . PHE A 1 303 ? -54.316 2.650 -17.583 1.00 28.95 303 PHE A O 1
ATOM 2429 N N . GLN A 1 304 ? -53.360 3.542 -15.748 1.00 33.81 304 GLN A N 1
ATOM 2430 C CA . GLN A 1 304 ? -52.986 4.912 -16.142 1.00 33.81 304 GLN A CA 1
ATOM 2431 C C . GLN A 1 304 ? -52.656 5.828 -14.946 1.00 33.81 304 GLN A C 1
ATOM 2433 O O . GLN A 1 304 ? -52.624 5.413 -13.790 1.00 33.81 304 GLN A O 1
ATOM 2438 N N . THR A 1 305 ? -52.265 7.055 -15.279 1.00 30.56 305 THR A N 1
ATOM 2439 C CA . THR A 1 305 ? -51.661 8.092 -14.436 1.00 30.56 305 THR A CA 1
ATOM 2440 C C . THR A 1 305 ? -52.644 8.894 -13.561 1.00 30.56 305 THR A C 1
ATOM 2442 O O . THR A 1 305 ? -53.854 8.848 -13.742 1.00 30.56 305 THR A O 1
ATOM 2445 N N . THR A 1 306 ? -52.048 9.771 -12.737 1.00 31.53 306 THR A N 1
ATOM 2446 C CA . THR A 1 306 ? -52.561 11.052 -12.185 1.00 31.53 306 THR A CA 1
ATOM 2447 C C . THR A 1 306 ? -53.428 11.096 -10.907 1.00 31.53 306 THR A C 1
ATOM 2449 O O . THR A 1 306 ? -54.490 10.507 -10.808 1.00 31.53 306 THR A O 1
ATOM 2452 N N . LEU A 1 307 ? -52.934 11.939 -9.982 1.00 34.19 307 LEU A N 1
ATOM 2453 C CA . LEU A 1 307 ? -53.598 12.772 -8.959 1.00 34.19 307 LEU A CA 1
ATOM 2454 C C . LEU A 1 307 ? -54.592 12.162 -7.939 1.00 34.19 307 LEU A C 1
ATOM 2456 O O . LEU A 1 307 ? -55.793 12.091 -8.150 1.00 34.19 307 LEU A O 1
ATOM 2460 N N . SER A 1 308 ? -54.057 11.938 -6.733 1.00 31.12 308 SER A N 1
ATOM 2461 C CA . SER A 1 308 ? -54.484 12.553 -5.454 1.00 31.12 308 SER A CA 1
ATOM 2462 C C . SER A 1 308 ? -55.967 12.857 -5.162 1.00 31.12 308 SER A C 1
ATOM 2464 O O . SER A 1 308 ? -56.532 13.779 -5.741 1.00 31.12 308 SER A O 1
ATOM 2466 N N . ILE A 1 309 ? -56.443 12.325 -4.030 1.00 37.31 309 ILE A N 1
ATOM 2467 C CA . ILE A 1 309 ? -57.226 13.049 -3.005 1.00 37.31 309 ILE A CA 1
ATOM 2468 C C . ILE A 1 309 ? -56.820 12.509 -1.616 1.00 37.31 309 ILE A C 1
ATOM 2470 O O . ILE A 1 309 ? -56.414 11.354 -1.491 1.00 37.31 309 ILE A O 1
ATOM 2474 N N . LYS A 1 310 ? -56.876 13.352 -0.575 1.00 29.39 310 LYS A N 1
ATOM 2475 C CA . LYS A 1 310 ? -56.744 12.950 0.840 1.00 29.39 310 LYS A CA 1
ATOM 2476 C C . LYS A 1 310 ? -58.127 12.903 1.488 1.00 29.39 310 LYS A C 1
ATOM 2478 O O . LYS A 1 310 ? -58.896 13.848 1.330 1.00 29.39 310 LYS A O 1
ATOM 2483 N N . THR A 1 311 ? -58.354 11.943 2.377 1.00 36.31 311 THR A N 1
ATOM 2484 C CA . THR A 1 311 ? -59.266 12.126 3.519 1.00 36.31 311 THR A CA 1
ATOM 2485 C C . THR A 1 311 ? -58.729 11.330 4.706 1.00 36.31 311 THR A C 1
ATOM 2487 O O . THR A 1 311 ? -58.088 10.298 4.521 1.00 36.31 311 THR A O 1
ATOM 2490 N N . SER A 1 312 ? -58.925 11.833 5.922 1.00 33.09 312 SER A N 1
ATOM 2491 C CA . SER A 1 312 ? -58.420 11.231 7.158 1.00 33.09 312 SER A CA 1
ATOM 2492 C C . SER A 1 312 ? -59.516 11.213 8.212 1.00 33.09 312 SER A C 1
ATOM 2494 O O . SER A 1 312 ? -60.111 12.256 8.474 1.00 33.09 312 SER A O 1
ATOM 2496 N N . ILE A 1 313 ? -59.733 10.059 8.840 1.00 39.97 313 ILE A N 1
ATOM 2497 C CA . ILE A 1 313 ? -60.628 9.895 9.988 1.00 39.97 313 ILE A CA 1
ATOM 2498 C C . ILE A 1 313 ? -59.795 9.386 11.164 1.00 39.97 313 ILE A C 1
ATOM 2500 O O . ILE A 1 313 ? -58.944 8.511 11.005 1.00 39.97 313 ILE A O 1
ATOM 2504 N N . SER A 1 314 ? -60.034 9.959 12.339 1.00 31.27 314 SER A N 1
ATOM 2505 C CA . SER A 1 314 ? -59.395 9.606 13.605 1.00 31.27 314 SER A CA 1
ATOM 2506 C C . SER A 1 314 ? -60.443 9.131 14.605 1.00 31.27 314 SER A C 1
ATOM 2508 O O . SER A 1 314 ? -61.458 9.803 14.771 1.00 31.27 314 SER A O 1
ATOM 2510 N N . LEU A 1 315 ? -60.161 8.048 15.327 1.00 37.84 315 LEU A N 1
ATOM 2511 C CA . LEU A 1 315 ? -60.892 7.661 16.536 1.00 37.84 315 LEU A CA 1
ATOM 2512 C C . LEU A 1 315 ? -59.925 7.173 17.625 1.00 37.84 315 LEU A C 1
ATOM 2514 O O . LEU A 1 315 ? -58.720 7.045 17.392 1.00 37.84 315 LEU A O 1
ATOM 2518 N N . SER A 1 316 ? -60.442 7.028 18.843 1.00 35.62 316 SER A N 1
ATOM 2519 C CA . SER A 1 316 ? -59.705 7.342 20.069 1.00 35.62 316 SER A CA 1
ATOM 2520 C C . SER A 1 316 ? -59.794 6.280 21.172 1.00 35.62 316 SER A C 1
ATOM 2522 O O . SER A 1 316 ? -60.784 5.572 21.281 1.00 35.62 316 SER A O 1
ATOM 2524 N N . THR A 1 317 ? -58.749 6.253 22.008 1.00 31.06 317 THR A N 1
ATOM 2525 C CA . THR A 1 317 ? -58.709 5.912 23.452 1.00 31.06 317 THR A CA 1
ATOM 2526 C C . THR A 1 317 ? -59.820 5.061 24.089 1.00 31.06 317 THR A C 1
ATOM 2528 O O . THR A 1 317 ? -60.962 5.499 24.164 1.00 31.06 317 THR A O 1
ATOM 2531 N N . ILE A 1 318 ? -59.402 4.002 24.794 1.00 37.00 318 ILE A N 1
ATOM 2532 C CA . ILE A 1 318 ? -59.933 3.546 26.101 1.00 37.00 318 ILE A CA 1
ATOM 2533 C C . ILE A 1 318 ? -58.761 2.906 26.886 1.00 37.00 318 ILE A C 1
ATOM 2535 O O . ILE A 1 318 ? -57.708 2.643 26.297 1.00 37.00 318 ILE A O 1
ATOM 2539 N N . SER A 1 319 ? -58.870 2.753 28.212 1.00 32.25 319 SER A N 1
ATOM 2540 C CA . SER A 1 319 ? -57.728 2.518 29.115 1.00 32.25 319 SER A CA 1
ATOM 2541 C C . SER A 1 319 ? -57.967 1.479 30.227 1.00 32.25 319 SER A C 1
ATOM 2543 O O . SER A 1 319 ? -59.102 1.142 30.533 1.00 32.25 319 SER A O 1
ATOM 2545 N N . THR A 1 320 ? -56.867 1.094 30.897 1.00 33.09 320 THR A N 1
ATOM 2546 C CA . THR A 1 320 ? -56.761 0.695 32.329 1.00 33.09 320 THR A CA 1
ATOM 2547 C C . THR A 1 320 ? -57.610 -0.451 32.906 1.00 33.09 320 THR A C 1
ATOM 2549 O O . THR A 1 320 ? -58.801 -0.284 33.132 1.00 33.09 320 THR A O 1
ATOM 2552 N N . ALA A 1 321 ? -56.926 -1.494 33.402 1.00 35.97 321 ALA A N 1
ATOM 2553 C CA . ALA A 1 321 ? -57.214 -2.152 34.690 1.00 35.97 321 ALA A CA 1
ATOM 2554 C C . ALA A 1 321 ? -55.959 -2.902 35.210 1.00 35.97 321 ALA A C 1
ATOM 2556 O O . ALA A 1 321 ? -55.098 -3.276 34.414 1.00 35.97 321 ALA A O 1
ATOM 2557 N N . ASN A 1 322 ? -55.852 -3.118 36.529 1.00 31.91 322 ASN A N 1
ATOM 2558 C CA . ASN A 1 322 ? -54.739 -3.828 37.189 1.00 31.91 322 ASN A CA 1
ATOM 2559 C C . ASN A 1 322 ? -55.187 -5.200 37.725 1.00 31.91 322 ASN A C 1
ATOM 2561 O O . ASN A 1 322 ? -56.321 -5.316 38.181 1.00 31.91 322 ASN A O 1
ATOM 2565 N N . ILE A 1 323 ? -54.266 -6.168 37.827 1.00 34.25 323 ILE A N 1
ATOM 2566 C CA . ILE A 1 323 ? -54.318 -7.260 38.823 1.00 34.25 323 ILE A CA 1
ATOM 2567 C C . ILE A 1 323 ? -52.920 -7.422 39.450 1.00 34.25 323 ILE A C 1
ATOM 2569 O O . ILE A 1 323 ? -51.906 -7.211 38.785 1.00 34.25 323 ILE A O 1
ATOM 2573 N N . GLN A 1 324 ? -52.878 -7.745 40.745 1.00 30.72 324 GLN A N 1
ATOM 2574 C CA . GLN A 1 324 ? -51.694 -7.746 41.608 1.00 30.72 324 GLN A CA 1
ATOM 2575 C C . GLN A 1 324 ? -51.797 -8.885 42.634 1.00 30.72 324 GLN A C 1
ATOM 2577 O O . GLN A 1 324 ? -52.778 -8.935 43.369 1.00 30.72 324 GLN A O 1
ATOM 2582 N N . THR A 1 325 ? -50.765 -9.725 42.765 1.00 35.62 325 THR A N 1
ATOM 2583 C CA . THR A 1 325 ? -50.612 -10.676 43.886 1.00 35.62 325 THR A CA 1
ATOM 2584 C C . THR A 1 325 ? -49.143 -10.891 44.272 1.00 35.62 325 THR A C 1
ATOM 2586 O O . THR A 1 325 ? -48.224 -10.682 43.482 1.00 35.62 325 THR A O 1
ATOM 2589 N N . SER A 1 326 ? -48.941 -11.262 45.537 1.00 32.59 326 SER A N 1
ATOM 2590 C CA . SER A 1 326 ? -47.675 -11.646 46.183 1.00 32.59 326 SER A CA 1
ATOM 2591 C C . SER A 1 326 ? -47.476 -13.190 46.072 1.00 32.59 326 SER A C 1
ATOM 2593 O O . SER A 1 326 ? -48.167 -13.804 45.268 1.00 32.59 326 SER A O 1
ATOM 2595 N N . THR A 1 327 ? -46.573 -13.918 46.749 1.00 35.53 327 THR A N 1
ATOM 2596 C CA . THR A 1 327 ? -45.786 -13.653 47.970 1.00 35.53 327 THR A CA 1
ATOM 2597 C C . THR A 1 327 ? -44.523 -14.550 48.051 1.00 35.53 327 THR A C 1
ATOM 2599 O O . THR A 1 327 ? -44.576 -15.727 47.732 1.00 35.53 327 THR A O 1
ATOM 2602 N N . ASN A 1 328 ? -43.412 -13.957 48.511 1.00 34.06 328 ASN A N 1
ATOM 2603 C CA . ASN A 1 328 ? -42.511 -14.378 49.608 1.00 34.06 328 ASN A CA 1
ATOM 2604 C C . ASN A 1 328 ? -41.844 -15.776 49.776 1.00 34.06 328 ASN A C 1
ATOM 2606 O O . ASN A 1 328 ? -42.487 -16.814 49.799 1.00 34.06 328 ASN A O 1
ATOM 2610 N N . ILE A 1 329 ? -40.577 -15.661 50.229 1.00 37.47 329 ILE A N 1
ATOM 2611 C CA . ILE A 1 329 ? -39.904 -16.360 51.358 1.00 37.47 329 ILE A CA 1
ATOM 2612 C C . ILE A 1 329 ? -38.938 -17.557 51.114 1.00 37.47 329 ILE A C 1
ATOM 2614 O O . ILE A 1 329 ? -39.245 -18.564 50.493 1.00 37.47 329 ILE A O 1
ATOM 2618 N N . GLU A 1 330 ? -37.753 -17.363 51.717 1.00 35.28 330 GLU A N 1
ATOM 2619 C CA . GLU A 1 330 ? -36.715 -18.287 52.219 1.00 35.28 330 GLU A CA 1
ATOM 2620 C C . GLU A 1 330 ? -35.804 -19.169 51.343 1.00 35.28 330 GLU A C 1
ATOM 2622 O O . GLU A 1 330 ? -35.885 -19.260 50.120 1.00 35.28 330 GLU A O 1
ATOM 2627 N N . LYS A 1 331 ? -34.727 -19.590 52.030 1.00 30.67 331 LYS A N 1
ATOM 2628 C CA . LYS A 1 331 ? -33.398 -19.947 51.518 1.00 30.67 331 LYS A CA 1
ATOM 2629 C C . LYS A 1 331 ? -32.547 -20.451 52.693 1.00 30.67 331 LYS A C 1
ATOM 2631 O O . LYS A 1 331 ? -32.210 -19.648 53.562 1.00 30.67 331 LYS A O 1
ATOM 2636 N N . LEU A 1 332 ? -32.096 -21.707 52.674 1.00 32.09 332 LEU A N 1
ATOM 2637 C CA . LEU A 1 332 ? -31.071 -22.203 53.607 1.00 32.09 332 LEU A CA 1
ATOM 2638 C C . LEU A 1 332 ? -29.998 -23.040 52.883 1.00 32.09 332 LEU A C 1
ATOM 2640 O O . LEU A 1 332 ? -29.995 -23.118 51.654 1.00 32.09 332 LEU A O 1
ATOM 2644 N N . SER A 1 333 ? -28.988 -23.510 53.614 1.00 32.81 333 SER A N 1
ATOM 2645 C CA . SER A 1 333 ? -27.608 -23.542 53.125 1.00 32.81 333 SER A CA 1
ATOM 2646 C C . SER A 1 333 ? -26.866 -24.868 53.320 1.00 32.81 333 SER A C 1
ATOM 2648 O O . SER A 1 333 ? -26.941 -25.464 54.385 1.00 32.81 333 SER A O 1
ATOM 2650 N N . THR A 1 334 ? -26.018 -25.180 52.328 1.00 29.34 334 THR A N 1
ATOM 2651 C CA . THR A 1 334 ? -24.669 -25.786 52.449 1.00 29.34 334 THR A CA 1
ATOM 2652 C C . THR A 1 334 ? -24.473 -27.099 53.214 1.00 29.34 334 THR A C 1
ATOM 2654 O O . THR A 1 334 ? -24.602 -27.122 54.431 1.00 29.34 334 THR A O 1
ATOM 2657 N N . LEU A 1 335 ? -23.859 -28.085 52.541 1.00 31.97 335 LEU A N 1
ATOM 2658 C CA . LEU A 1 335 ? -22.724 -28.843 53.095 1.00 31.97 335 LEU A CA 1
ATOM 2659 C C . LEU A 1 335 ? -21.857 -29.474 51.978 1.00 31.97 335 LEU A C 1
ATOM 2661 O O . LEU A 1 335 ? -22.358 -30.058 51.023 1.00 31.97 335 LEU A O 1
ATOM 2665 N N . PHE A 1 336 ? -20.544 -29.301 52.119 1.00 32.12 336 PHE A N 1
ATOM 2666 C CA . PHE A 1 336 ? -19.417 -29.942 51.409 1.00 32.12 336 PHE A CA 1
ATOM 2667 C C . PHE A 1 336 ? -18.679 -30.827 52.456 1.00 32.12 336 PHE A C 1
ATOM 2669 O O . PHE A 1 336 ? -19.052 -30.756 53.629 1.00 32.12 336 PHE A O 1
ATOM 2676 N N . PRO A 1 337 ? -17.526 -31.480 52.183 1.00 38.28 337 PRO A N 1
ATOM 2677 C CA . PRO A 1 337 ? -17.003 -32.172 50.989 1.00 38.28 337 PRO A CA 1
ATOM 2678 C C . PRO A 1 337 ? -16.549 -33.621 51.349 1.00 38.28 337 PRO A C 1
ATOM 2680 O O . PRO A 1 337 ? -16.762 -34.063 52.473 1.00 38.28 337 PRO A O 1
ATOM 2683 N N . THR A 1 338 ? -15.800 -34.330 50.481 1.00 31.58 338 THR A N 1
ATOM 2684 C CA . THR A 1 338 ? -14.490 -34.953 50.853 1.00 31.58 338 THR A CA 1
ATOM 2685 C C . THR A 1 338 ? -13.690 -35.494 49.644 1.00 31.58 338 THR A C 1
ATOM 2687 O O . THR A 1 338 ? -14.119 -35.372 48.499 1.00 31.58 338 THR A O 1
ATOM 2690 N N . LYS A 1 339 ? -12.459 -35.976 49.895 1.00 29.53 339 LYS A N 1
ATOM 2691 C CA . LYS A 1 339 ? -11.403 -36.366 48.928 1.00 29.53 339 LYS A CA 1
ATOM 2692 C C . LYS A 1 339 ? -11.360 -37.891 48.712 1.00 29.53 339 LYS A C 1
ATOM 2694 O O . LYS A 1 339 ? -11.700 -38.589 49.650 1.00 29.53 339 LYS A O 1
ATOM 2699 N N . PHE A 1 340 ? -10.784 -38.369 47.598 1.00 33.69 340 PHE A N 1
ATOM 2700 C CA . PHE A 1 340 ? -9.728 -39.420 47.509 1.00 33.69 340 PHE A CA 1
ATOM 2701 C C . PHE A 1 340 ? -9.167 -39.394 46.051 1.00 33.69 340 PHE A C 1
ATOM 2703 O O . PHE A 1 340 ? -9.978 -39.331 45.134 1.00 33.69 340 PHE A O 1
ATOM 2710 N N . THR A 1 341 ? -7.895 -39.153 45.671 1.00 29.66 341 THR A N 1
ATOM 2711 C CA . THR A 1 341 ? -6.517 -39.688 45.920 1.00 29.66 341 THR A CA 1
ATOM 2712 C C . THR A 1 341 ? -6.063 -40.802 44.930 1.00 29.66 341 THR A C 1
ATOM 2714 O O . THR A 1 341 ? -6.868 -41.598 44.467 1.00 29.66 341 THR A O 1
ATOM 2717 N N . THR A 1 342 ? -4.747 -40.841 44.637 1.00 32.12 342 THR A N 1
ATOM 2718 C CA . THR A 1 342 ? -3.904 -41.930 44.047 1.00 32.12 342 THR A CA 1
ATOM 2719 C C . THR A 1 342 ? -3.950 -42.324 42.543 1.00 32.12 342 THR A C 1
ATOM 2721 O O . THR A 1 342 ? -4.745 -43.142 42.111 1.00 32.12 342 THR A O 1
ATOM 2724 N N . ASN A 1 343 ? -2.921 -41.853 41.814 1.00 30.97 343 ASN A N 1
ATOM 2725 C CA . ASN A 1 343 ? -1.811 -42.625 41.193 1.00 30.97 343 ASN A CA 1
ATOM 2726 C C . ASN A 1 343 ? -1.954 -43.626 40.001 1.00 30.97 343 ASN A C 1
ATOM 2728 O O . ASN A 1 343 ? -2.387 -44.756 40.163 1.00 30.97 343 ASN A O 1
ATOM 2732 N N . TRP A 1 344 ? -1.219 -43.272 38.922 1.00 30.38 344 TRP A N 1
ATOM 2733 C CA . TRP A 1 344 ? -0.074 -44.008 38.305 1.00 30.38 344 TRP A CA 1
ATOM 2734 C C . TRP A 1 344 ? -0.158 -44.748 36.938 1.00 30.38 344 TRP A C 1
ATOM 2736 O O . TRP A 1 344 ? -1.078 -45.483 36.619 1.00 30.38 344 TRP A O 1
ATOM 2746 N N . LYS A 1 345 ? 0.965 -44.572 36.210 1.00 30.84 345 LYS A N 1
ATOM 2747 C CA . LYS A 1 345 ? 1.640 -45.370 35.156 1.00 30.84 345 LYS A CA 1
ATOM 2748 C C . LYS A 1 345 ? 0.960 -45.740 33.817 1.00 30.84 345 LYS A C 1
ATOM 2750 O O . LYS A 1 345 ? 0.219 -46.698 33.665 1.00 30.84 345 LYS A O 1
ATOM 2755 N N . THR A 1 346 ? 1.485 -45.054 32.802 1.00 31.05 346 THR A N 1
ATOM 2756 C CA . THR A 1 346 ? 1.729 -45.444 31.400 1.00 31.05 346 THR A CA 1
ATOM 2757 C C . THR A 1 346 ? 2.058 -46.918 31.095 1.00 31.05 346 THR A C 1
ATOM 2759 O O . THR A 1 346 ? 2.955 -47.491 31.713 1.00 31.05 346 THR A O 1
ATOM 2762 N N . SER A 1 347 ? 1.538 -47.413 29.966 1.00 34.09 347 SER A N 1
ATOM 2763 C CA . SER A 1 347 ? 2.296 -48.184 28.955 1.00 34.09 347 SER A CA 1
ATOM 2764 C C . SER A 1 347 ? 1.669 -47.966 27.556 1.00 34.09 347 SER A C 1
ATOM 2766 O O . SER A 1 347 ? 0.700 -47.213 27.447 1.00 34.09 347 SER A O 1
ATOM 2768 N N . SER A 1 348 ? 2.250 -48.507 26.476 1.00 34.59 348 SER A N 1
ATOM 2769 C CA . SER A 1 348 ? 1.961 -48.081 25.089 1.00 34.59 348 SER A CA 1
ATOM 2770 C C . SER A 1 348 ? 1.945 -49.217 24.058 1.00 34.59 348 SER A C 1
ATOM 2772 O O . SER A 1 348 ? 2.917 -49.968 24.011 1.00 34.59 348 SER A O 1
ATOM 2774 N N . ALA A 1 349 ? 0.958 -49.243 23.147 1.00 36.12 349 ALA A N 1
ATOM 2775 C CA . ALA A 1 349 ? 1.078 -49.888 21.826 1.00 36.12 349 ALA A CA 1
ATOM 2776 C C . ALA A 1 349 ? 0.024 -49.408 20.790 1.00 36.12 349 ALA A C 1
ATOM 2778 O O . ALA A 1 349 ? -1.144 -49.764 20.855 1.00 36.12 349 ALA A O 1
ATOM 2779 N N . ASN A 1 350 ? 0.488 -48.581 19.851 1.00 36.69 350 ASN A N 1
ATOM 2780 C CA . ASN A 1 350 ? 0.164 -48.439 18.417 1.00 36.69 350 ASN A CA 1
ATOM 2781 C C . ASN A 1 350 ? -1.120 -49.020 17.757 1.00 36.69 350 ASN A C 1
ATOM 2783 O O . ASN A 1 350 ? -1.424 -50.199 17.863 1.00 36.69 350 ASN A O 1
ATOM 2787 N N . ASN A 1 351 ? -1.637 -48.204 16.818 1.00 34.75 351 ASN A N 1
ATOM 2788 C CA . ASN A 1 351 ? -2.335 -48.537 15.555 1.00 34.75 351 ASN A CA 1
ATOM 2789 C C . ASN A 1 351 ? -3.746 -49.166 15.588 1.00 34.75 351 ASN A C 1
ATOM 2791 O O . ASN A 1 351 ? -3.906 -50.322 15.952 1.00 34.75 351 ASN A O 1
ATOM 2795 N N . ILE A 1 352 ? -4.723 -48.481 14.963 1.00 34.00 352 ILE A N 1
ATOM 2796 C CA . ILE A 1 352 ? -5.287 -48.846 13.635 1.00 34.00 352 ILE A CA 1
ATOM 2797 C C . ILE A 1 352 ? -6.232 -47.731 13.103 1.00 34.00 352 ILE A C 1
ATOM 2799 O O . ILE A 1 352 ? -6.802 -46.972 13.878 1.00 34.00 352 ILE A O 1
ATOM 2803 N N . THR A 1 353 ? -6.288 -47.600 11.769 1.00 33.56 353 THR A N 1
ATOM 2804 C CA . THR A 1 353 ? -7.117 -46.743 10.871 1.00 33.56 353 THR A CA 1
ATOM 2805 C C . THR A 1 353 ? -7.989 -45.590 11.405 1.00 33.56 353 THR A C 1
ATOM 2807 O O . THR A 1 353 ? -8.881 -45.761 12.229 1.00 33.56 353 THR A O 1
ATOM 2810 N N . SER A 1 354 ? -7.883 -44.438 10.732 1.00 29.86 354 SER A N 1
ATOM 2811 C CA . SER A 1 354 ? -8.814 -43.306 10.830 1.00 29.86 354 SER A CA 1
ATOM 2812 C C . SER A 1 354 ? -10.109 -43.505 10.021 1.00 29.86 354 SER A C 1
ATOM 2814 O O . SER A 1 354 ? -10.068 -43.522 8.790 1.00 29.86 354 SER A O 1
ATOM 2816 N N . THR A 1 355 ? -11.263 -43.534 10.688 1.00 32.78 355 THR A N 1
ATOM 2817 C CA . THR A 1 355 ? -12.592 -43.368 10.064 1.00 32.78 355 THR A CA 1
ATOM 2818 C C . THR A 1 355 ? -13.122 -41.944 10.245 1.00 32.78 355 THR A C 1
ATOM 2820 O O . THR A 1 355 ? -13.033 -41.380 11.335 1.00 32.78 355 THR A O 1
ATOM 2823 N N . ASN A 1 356 ? -13.716 -41.368 9.194 1.00 34.03 356 ASN A N 1
ATOM 2824 C CA . ASN A 1 356 ? -14.283 -40.015 9.216 1.00 34.03 356 ASN A CA 1
ATOM 2825 C C . ASN A 1 356 ? -15.548 -39.941 10.092 1.00 34.03 356 ASN A C 1
ATOM 2827 O O . ASN A 1 356 ? -16.622 -40.353 9.658 1.00 34.03 356 ASN A O 1
ATOM 2831 N N . SER A 1 357 ? -15.444 -39.372 11.295 1.00 33.84 357 SER A N 1
ATOM 2832 C CA . SER A 1 357 ? -16.591 -39.069 12.159 1.00 33.84 357 SER A CA 1
ATOM 2833 C C . SER A 1 357 ? -17.016 -37.601 12.039 1.00 33.84 357 SER A C 1
ATOM 2835 O O . SER A 1 357 ? -16.200 -36.684 12.142 1.00 33.84 357 SER A O 1
ATOM 2837 N N . LEU A 1 358 ? -18.314 -37.362 11.822 1.00 35.19 358 LEU A N 1
ATOM 2838 C CA . LEU A 1 358 ? -18.881 -36.012 11.820 1.00 35.19 358 LEU A CA 1
ATOM 2839 C C . LEU A 1 358 ? -18.766 -35.405 13.226 1.00 35.19 358 LEU A C 1
ATOM 2841 O O . LEU A 1 358 ? -19.270 -35.975 14.192 1.00 35.19 358 LEU A O 1
ATOM 2845 N N . ILE A 1 359 ? -18.179 -34.211 13.333 1.00 36.09 359 ILE A N 1
ATOM 2846 C CA . ILE A 1 359 ? -18.283 -33.399 14.549 1.00 36.09 359 ILE A CA 1
ATOM 2847 C C . ILE A 1 359 ? -19.565 -32.573 14.444 1.00 36.09 359 ILE A C 1
ATOM 2849 O O . ILE A 1 359 ? -19.616 -31.568 13.738 1.00 36.09 359 ILE A O 1
ATOM 2853 N N . LEU A 1 360 ? -20.603 -33.021 15.147 1.00 35.81 360 LEU A N 1
ATOM 2854 C CA . LEU A 1 360 ? -21.844 -32.278 15.325 1.00 35.81 360 LEU A CA 1
ATOM 2855 C C . LEU A 1 360 ? -21.587 -31.109 16.293 1.00 35.81 360 LEU A C 1
ATOM 2857 O O . LEU A 1 360 ? -21.421 -31.324 17.494 1.00 35.81 360 LEU A O 1
ATOM 2861 N N . GLU A 1 361 ? -21.529 -29.874 15.790 1.00 38.41 361 GLU A N 1
ATOM 2862 C CA . GLU A 1 361 ? -21.413 -28.693 16.654 1.00 38.41 361 GLU A CA 1
ATOM 2863 C C . GLU A 1 361 ? -22.732 -28.470 17.408 1.00 38.41 361 GLU A C 1
ATOM 2865 O O . GLU A 1 361 ? -23.723 -27.995 16.855 1.00 38.41 361 GLU A O 1
ATOM 2870 N N . THR A 1 362 ? -22.754 -28.835 18.692 1.00 35.44 362 THR A N 1
ATOM 2871 C CA . THR A 1 362 ? -23.930 -28.705 19.560 1.00 35.44 362 THR A CA 1
ATOM 2872 C C . THR A 1 362 ? -24.287 -27.235 19.780 1.00 35.44 362 THR A C 1
ATOM 2874 O O . THR A 1 362 ? -23.665 -26.551 20.598 1.00 35.44 362 THR A O 1
ATOM 2877 N N . THR A 1 363 ? -25.308 -26.749 19.076 1.00 34.78 363 THR A N 1
ATOM 2878 C CA . THR A 1 363 ? -25.844 -25.392 19.232 1.00 34.78 363 THR A CA 1
ATOM 2879 C C . THR A 1 363 ? -26.459 -25.213 20.619 1.00 34.78 363 THR A C 1
ATOM 2881 O O . THR A 1 363 ? -27.568 -25.680 20.883 1.00 34.78 363 THR A O 1
ATOM 2884 N N . THR A 1 364 ? -25.757 -24.524 21.518 1.00 38.75 364 THR A N 1
ATOM 2885 C CA . THR A 1 364 ? -26.285 -24.200 22.846 1.00 38.75 364 THR A CA 1
ATOM 2886 C C . THR A 1 364 ? -27.439 -23.205 22.730 1.00 38.75 364 THR A C 1
ATOM 2888 O O . THR A 1 364 ? -27.284 -22.085 22.242 1.00 38.75 364 THR A O 1
ATOM 2891 N N . THR A 1 365 ? -28.622 -23.609 23.193 1.00 41.31 365 THR A N 1
ATOM 2892 C CA . THR A 1 365 ? -29.808 -22.744 23.248 1.00 41.31 365 THR A CA 1
ATOM 2893 C C . THR A 1 365 ? -29.535 -21.493 24.093 1.00 41.31 365 THR A C 1
ATOM 2895 O O . THR A 1 365 ? -28.909 -21.612 25.152 1.00 41.31 365 THR A O 1
ATOM 2898 N N . PRO A 1 366 ? -30.009 -20.300 23.686 1.00 48.31 366 PRO A N 1
ATOM 2899 C CA . PRO A 1 366 ? -29.730 -19.061 24.404 1.00 48.31 366 PRO A CA 1
ATOM 2900 C C . PRO A 1 366 ? -30.314 -19.093 25.821 1.00 48.31 366 PRO A C 1
ATOM 2902 O O . PRO A 1 366 ? -31.513 -19.286 26.012 1.00 48.31 366 PRO A O 1
ATOM 2905 N N . PHE A 1 367 ? -29.451 -18.873 26.811 1.00 53.22 367 PHE A N 1
ATOM 2906 C CA . PHE A 1 367 ? -29.795 -18.865 28.231 1.00 53.22 367 PHE A CA 1
ATOM 2907 C C . PHE A 1 367 ? -30.761 -17.714 28.562 1.00 53.22 367 PHE A C 1
ATOM 2909 O O . PHE A 1 367 ? -30.369 -16.546 28.581 1.00 53.22 367 PHE A O 1
ATOM 2916 N N . GLN A 1 368 ? -32.030 -18.044 28.812 1.00 54.62 368 GLN A N 1
ATOM 2917 C CA . GLN A 1 368 ? -33.035 -17.099 29.298 1.00 54.62 368 GLN A CA 1
ATOM 2918 C C . GLN A 1 368 ? -33.094 -17.132 30.828 1.00 54.62 368 GLN A C 1
ATOM 2920 O O . GLN A 1 368 ? -33.372 -18.169 31.428 1.00 54.62 368 GLN A O 1
ATOM 2925 N N . CYS A 1 369 ? -32.879 -15.979 31.458 1.00 64.44 369 CYS A N 1
ATOM 2926 C CA . CYS A 1 369 ? -33.153 -15.805 32.879 1.00 64.44 369 CYS A CA 1
ATOM 2927 C C . CYS A 1 369 ? -34.669 -15.793 33.116 1.00 64.44 369 CYS A C 1
ATOM 2929 O O . CYS A 1 369 ? -35.351 -14.866 32.687 1.00 64.44 369 CYS A O 1
ATOM 2931 N N . VAL A 1 370 ? -35.182 -16.818 33.806 1.00 73.44 370 VAL A N 1
ATOM 2932 C CA . VAL A 1 370 ? -36.606 -16.938 34.193 1.00 73.44 370 VAL A CA 1
ATOM 2933 C C . VAL A 1 370 ? -37.016 -15.823 35.169 1.00 73.44 370 VAL A C 1
ATOM 2935 O O . VAL A 1 370 ? -38.161 -15.385 35.183 1.00 73.44 370 VAL A O 1
ATOM 2938 N N . SER A 1 371 ? -36.055 -15.315 35.943 1.00 61.88 371 SER A N 1
ATOM 2939 C CA . SER A 1 371 ? -36.127 -14.045 36.665 1.00 61.88 371 SER A CA 1
ATOM 2940 C C . SER A 1 371 ? -34.728 -13.421 36.722 1.00 61.88 371 SER A C 1
ATOM 2942 O O . SER A 1 371 ? -33.729 -14.127 36.567 1.00 61.88 371 SER A O 1
ATOM 2944 N N . GLY A 1 372 ? -34.657 -12.103 36.920 1.00 70.12 372 GLY A N 1
ATOM 2945 C CA . GLY A 1 372 ? -33.403 -11.348 36.991 1.00 70.12 372 GLY A CA 1
ATOM 2946 C C . GLY A 1 372 ? -32.780 -10.983 35.638 1.00 70.12 372 GLY A C 1
ATOM 2947 O O . GLY A 1 372 ? -33.164 -11.475 34.577 1.00 70.12 372 GLY A O 1
ATOM 2948 N N . LYS A 1 373 ? -31.791 -10.079 35.667 1.00 70.94 373 LYS A N 1
ATOM 2949 C CA . LYS A 1 373 ? -31.004 -9.714 34.475 1.00 70.94 373 LYS A CA 1
ATOM 2950 C C . LYS A 1 373 ? -29.789 -10.639 34.341 1.00 70.94 373 LYS A C 1
ATOM 2952 O O . LYS A 1 373 ? -29.094 -10.820 35.341 1.00 70.94 373 LYS A O 1
ATOM 2957 N N . PRO A 1 374 ? -29.465 -11.150 33.138 1.00 76.44 374 PRO A N 1
ATOM 2958 C CA . PRO A 1 374 ? -28.192 -11.822 32.907 1.00 76.44 374 PRO A CA 1
ATOM 2959 C C . PRO A 1 374 ? -27.034 -10.827 33.073 1.00 76.44 374 PRO A C 1
ATOM 2961 O O . PRO A 1 374 ? -26.993 -9.786 32.413 1.00 76.44 374 PRO A O 1
ATOM 2964 N N . ILE A 1 375 ? -26.090 -11.155 33.952 1.00 79.12 375 ILE A N 1
ATOM 2965 C CA . ILE A 1 375 ? -24.826 -10.443 34.155 1.00 79.12 375 ILE A CA 1
ATOM 2966 C C . ILE A 1 375 ? -23.691 -11.399 33.789 1.00 79.12 375 ILE A C 1
ATOM 2968 O O . ILE A 1 375 ? -23.664 -12.536 34.251 1.00 79.12 375 ILE A O 1
ATOM 2972 N N . ASN A 1 376 ? -22.738 -10.939 32.977 1.00 75.31 376 ASN A N 1
ATOM 2973 C CA . ASN A 1 376 ? -21.517 -11.700 32.725 1.00 75.31 376 ASN A CA 1
ATOM 2974 C C . ASN A 1 376 ? -20.553 -11.518 33.902 1.00 75.31 376 ASN A C 1
ATOM 2976 O O . ASN A 1 376 ? -19.918 -10.473 34.044 1.00 75.31 376 ASN A O 1
ATOM 2980 N N . VAL A 1 377 ? -20.460 -12.546 34.737 1.00 78.69 377 VAL A N 1
ATOM 2981 C CA . VAL A 1 377 ? -19.545 -12.652 35.868 1.00 78.69 377 VAL A CA 1
ATOM 2982 C C . VAL A 1 377 ? -18.250 -13.280 35.358 1.00 78.69 377 VAL A C 1
ATOM 2984 O O . VAL A 1 377 ? -18.167 -14.468 35.062 1.00 78.69 377 VAL A O 1
ATOM 2987 N N . CYS A 1 378 ? -17.215 -12.460 35.199 1.00 80.44 378 CYS A N 1
ATOM 2988 C CA . CYS A 1 378 ? -15.911 -12.890 34.688 1.00 80.44 378 CYS A CA 1
ATOM 2989 C C . CYS A 1 378 ? -14.971 -13.370 35.812 1.00 80.44 378 CYS A C 1
ATOM 2991 O O . CYS A 1 378 ? -13.770 -13.135 35.762 1.00 80.44 378 CYS A O 1
ATOM 2993 N N . ASP A 1 379 ? -15.519 -14.043 36.831 1.00 74.56 379 ASP A N 1
ATOM 2994 C CA . ASP A 1 379 ? -14.817 -14.472 38.056 1.00 74.56 379 ASP A CA 1
ATOM 2995 C C . ASP A 1 379 ? -14.049 -15.806 37.892 1.00 74.56 379 ASP A C 1
ATOM 2997 O O . ASP A 1 379 ? -13.867 -16.570 38.843 1.00 74.56 379 ASP A O 1
ATOM 3001 N N . GLY A 1 380 ? -13.639 -16.119 36.659 1.00 84.06 380 GLY A N 1
ATOM 3002 C CA . GLY A 1 380 ? -12.847 -17.302 36.326 1.00 84.06 380 GLY A CA 1
ATOM 3003 C C . GLY A 1 380 ? -11.386 -17.173 36.762 1.00 84.06 380 GLY A C 1
ATOM 3004 O O . GLY A 1 380 ? -10.863 -16.073 36.932 1.00 84.06 380 GLY A O 1
ATOM 3005 N N . ASN A 1 381 ? -10.702 -18.308 36.905 1.00 92.88 381 ASN A N 1
ATOM 3006 C CA . ASN A 1 381 ? -9.283 -18.314 37.260 1.00 92.88 381 ASN A CA 1
ATOM 3007 C C . ASN A 1 381 ? -8.420 -17.957 36.040 1.00 92.88 381 ASN A C 1
ATOM 3009 O O . ASN A 1 381 ? -8.741 -18.326 34.909 1.00 92.88 381 ASN A O 1
ATOM 3013 N N . ILE A 1 382 ? -7.311 -17.252 36.257 1.00 94.44 382 ILE A N 1
ATOM 3014 C CA . ILE A 1 382 ? -6.472 -16.677 35.199 1.00 94.44 382 ILE A CA 1
ATOM 3015 C C . ILE A 1 382 ? -5.078 -17.301 35.253 1.00 94.44 382 ILE A C 1
ATOM 3017 O O . ILE A 1 382 ? -4.464 -17.356 36.310 1.00 94.44 382 ILE A O 1
ATOM 3021 N N . VAL A 1 383 ? -4.557 -17.750 34.112 1.00 96.25 383 VAL A N 1
ATOM 3022 C CA . VAL A 1 383 ? -3.140 -18.096 33.939 1.00 96.25 383 VAL A CA 1
ATOM 3023 C C . VAL A 1 383 ? -2.498 -17.028 33.070 1.00 96.25 383 VAL A C 1
ATOM 3025 O O . VAL A 1 383 ? -2.952 -16.799 31.948 1.00 96.25 383 VAL A O 1
ATOM 3028 N N . MET A 1 384 ? -1.437 -16.401 33.563 1.00 96.50 384 MET A N 1
ATOM 3029 C CA . MET A 1 384 ? -0.598 -15.496 32.782 1.00 96.50 384 MET A CA 1
ATOM 3030 C C . MET A 1 384 ? 0.749 -16.173 32.523 1.00 96.50 384 MET A C 1
ATOM 3032 O O . MET A 1 384 ? 1.424 -16.561 33.472 1.00 96.50 384 MET A O 1
ATOM 3036 N N . ALA A 1 385 ? 1.132 -16.336 31.257 1.00 97.81 385 ALA A N 1
ATOM 3037 C CA . ALA A 1 385 ? 2.382 -16.975 30.858 1.00 97.81 385 ALA A CA 1
ATOM 3038 C C . ALA A 1 385 ? 3.271 -16.014 30.055 1.00 97.81 385 ALA A C 1
ATOM 3040 O O . ALA A 1 385 ? 2.949 -15.620 28.930 1.00 97.81 385 ALA A O 1
ATOM 3041 N N . ILE A 1 386 ? 4.391 -15.636 30.666 1.00 98.12 386 ILE A N 1
ATOM 3042 C CA . ILE A 1 386 ? 5.359 -14.651 30.179 1.00 98.12 386 ILE A CA 1
ATOM 3043 C C . ILE A 1 386 ? 6.414 -15.350 29.307 1.00 98.12 386 ILE A C 1
ATOM 3045 O O . ILE A 1 386 ? 7.087 -16.273 29.759 1.00 98.12 386 ILE A O 1
ATOM 3049 N N . ASP A 1 387 ? 6.596 -14.906 28.062 1.00 97.88 387 ASP A N 1
ATOM 3050 C CA . ASP A 1 387 ? 7.773 -15.302 27.278 1.00 97.88 387 ASP A CA 1
ATOM 3051 C C . ASP A 1 387 ? 9.030 -14.672 27.891 1.00 97.88 387 ASP A C 1
ATOM 3053 O O . ASP A 1 387 ? 9.082 -13.454 28.067 1.00 97.88 387 ASP A O 1
ATOM 3057 N N . ALA A 1 388 ? 10.012 -15.508 28.222 1.00 97.94 388 ALA A N 1
ATOM 3058 C CA . ALA A 1 388 ? 11.305 -15.138 28.786 1.00 97.94 388 ALA A CA 1
ATOM 3059 C C . ALA A 1 388 ? 12.472 -15.573 27.865 1.00 97.94 388 ALA A C 1
ATOM 3061 O O . ALA A 1 388 ? 13.602 -15.740 28.321 1.00 97.94 388 ALA A O 1
ATOM 3062 N N . THR A 1 389 ? 12.218 -15.757 26.564 1.00 96.94 389 THR A N 1
ATOM 3063 C CA . THR A 1 389 ? 13.206 -16.203 25.565 1.00 96.94 389 THR A CA 1
ATOM 3064 C C . THR A 1 389 ? 14.210 -15.097 25.210 1.00 96.94 389 THR A C 1
ATOM 3066 O O . THR A 1 389 ? 13.893 -14.201 24.427 1.00 96.94 389 THR A O 1
ATOM 3069 N N . ASN A 1 390 ? 15.452 -15.156 25.706 1.00 95.62 390 ASN A N 1
ATOM 3070 C CA . ASN A 1 390 ? 16.462 -14.126 25.393 1.00 95.62 390 ASN A CA 1
ATOM 3071 C C . ASN A 1 390 ? 16.958 -14.141 23.929 1.00 95.62 390 ASN A C 1
ATOM 3073 O O . ASN A 1 390 ? 17.502 -13.140 23.469 1.00 95.62 390 ASN A O 1
ATOM 3077 N N . ASP A 1 391 ? 16.745 -15.233 23.183 1.00 90.50 391 ASP A N 1
ATOM 3078 C CA . ASP A 1 391 ? 17.237 -15.376 21.802 1.00 90.50 391 ASP A CA 1
ATOM 3079 C C . ASP A 1 391 ? 16.344 -14.720 20.723 1.00 90.50 391 ASP A C 1
ATOM 3081 O O . ASP A 1 391 ? 16.771 -14.568 19.576 1.00 90.50 391 ASP A O 1
ATOM 3085 N N . THR A 1 392 ? 15.132 -14.285 21.088 1.00 91.25 392 THR A N 1
ATOM 3086 C CA . THR A 1 392 ? 14.209 -13.520 20.220 1.00 91.25 392 THR A CA 1
ATOM 3087 C C . THR A 1 392 ? 13.615 -12.281 20.870 1.00 91.25 392 THR A C 1
ATOM 3089 O O . THR A 1 392 ? 13.110 -11.413 20.155 1.00 91.25 392 THR A O 1
ATOM 3092 N N . LEU A 1 393 ? 13.686 -12.160 22.196 1.00 94.12 393 LEU A N 1
ATOM 3093 C CA . LEU A 1 393 ? 13.182 -11.015 22.937 1.00 94.12 393 LEU A CA 1
ATOM 3094 C C . LEU A 1 393 ? 14.341 -10.301 23.654 1.00 94.12 393 LEU A C 1
ATOM 3096 O O . LEU A 1 393 ? 14.712 -10.701 24.758 1.00 94.12 393 LEU A O 1
ATOM 3100 N N . PRO A 1 394 ? 14.917 -9.236 23.063 1.00 93.94 394 PRO A N 1
ATOM 3101 C CA . PRO A 1 394 ? 15.904 -8.395 23.733 1.00 93.94 394 PRO A CA 1
ATOM 3102 C C . PRO A 1 394 ? 15.394 -7.872 25.078 1.00 93.94 394 PRO A C 1
ATOM 3104 O O . PRO A 1 394 ? 14.211 -7.548 25.210 1.00 93.94 394 PRO A O 1
ATOM 3107 N N . SER A 1 395 ? 16.296 -7.704 26.047 1.00 94.62 395 SER A N 1
ATOM 3108 C CA . SER A 1 395 ? 15.962 -7.286 27.418 1.00 94.62 395 SER A CA 1
ATOM 3109 C C . SER A 1 395 ? 15.105 -6.019 27.484 1.00 94.62 395 SER A C 1
ATOM 3111 O O . SER A 1 395 ? 14.148 -5.961 28.245 1.00 94.62 395 SER A O 1
ATOM 3113 N N . THR A 1 396 ? 15.350 -5.036 26.615 1.00 92.62 396 THR A N 1
ATOM 3114 C CA . THR A 1 396 ? 14.560 -3.792 26.534 1.00 92.62 396 THR A CA 1
ATOM 3115 C C . THR A 1 396 ? 13.116 -3.986 26.053 1.00 92.62 396 THR A C 1
ATOM 3117 O O . THR A 1 396 ? 12.264 -3.137 26.321 1.00 92.62 396 THR A O 1
ATOM 3120 N N . LEU A 1 397 ? 12.816 -5.081 25.349 1.00 95.44 397 LEU A N 1
ATOM 3121 C CA . LEU A 1 397 ? 11.459 -5.473 24.958 1.00 95.44 397 LEU A CA 1
ATOM 3122 C C . LEU A 1 397 ? 10.814 -6.387 26.009 1.00 95.44 397 LEU A C 1
ATOM 3124 O O . LEU A 1 397 ? 9.614 -6.273 26.254 1.00 95.44 397 LEU A O 1
ATOM 3128 N N . PHE A 1 398 ? 11.611 -7.211 26.694 1.00 97.38 398 PHE A N 1
ATOM 3129 C CA . PHE A 1 398 ? 11.175 -7.986 27.856 1.00 97.38 398 PHE A CA 1
ATOM 3130 C C . PHE A 1 398 ? 10.773 -7.090 29.038 1.00 97.38 398 PHE A C 1
ATOM 3132 O O . PHE A 1 398 ? 9.677 -7.250 29.568 1.00 97.38 398 PHE A O 1
ATOM 3139 N N . SER A 1 399 ? 11.556 -6.057 29.376 1.00 95.00 399 SER A N 1
ATOM 3140 C CA . SER A 1 399 ? 11.160 -5.057 30.382 1.00 95.00 399 SER A CA 1
ATOM 3141 C C . SER A 1 399 ? 9.814 -4.413 30.040 1.00 95.00 399 SER A C 1
ATOM 3143 O O . SER A 1 399 ? 8.948 -4.329 30.903 1.00 95.00 399 SER A O 1
ATOM 3145 N N . ARG A 1 400 ? 9.567 -4.070 28.764 1.00 94.38 400 ARG A N 1
ATOM 3146 C CA . ARG A 1 400 ? 8.261 -3.541 28.321 1.00 94.38 400 ARG A CA 1
ATOM 3147 C C . ARG A 1 400 ? 7.119 -4.546 28.487 1.00 94.38 400 ARG A C 1
ATOM 3149 O O . ARG A 1 400 ? 5.994 -4.136 28.768 1.00 94.38 400 ARG A O 1
ATOM 3156 N N . GLN A 1 401 ? 7.378 -5.838 28.284 1.00 96.88 401 GLN A N 1
ATOM 3157 C CA . GLN A 1 401 ? 6.403 -6.909 28.508 1.00 96.88 401 GLN A CA 1
ATOM 3158 C C . GLN A 1 401 ? 6.070 -7.065 29.997 1.00 96.88 401 GLN A C 1
ATOM 3160 O O . GLN A 1 401 ? 4.901 -7.237 30.336 1.00 96.88 401 GLN A O 1
ATOM 3165 N N . LEU A 1 402 ? 7.049 -6.936 30.893 1.00 96.81 402 LEU A N 1
ATOM 3166 C CA . LEU A 1 402 ? 6.782 -6.868 32.330 1.00 96.81 402 LEU A CA 1
ATOM 3167 C C . LEU A 1 402 ? 6.002 -5.585 32.672 1.00 96.81 402 LEU A C 1
ATOM 3169 O O . LEU A 1 402 ? 4.942 -5.664 33.291 1.00 96.81 402 LEU A O 1
ATOM 3173 N N . ASP A 1 403 ? 6.441 -4.420 32.186 1.00 94.19 403 ASP A N 1
ATOM 3174 C CA . ASP A 1 403 ? 5.793 -3.124 32.426 1.00 94.19 403 ASP A CA 1
ATOM 3175 C C . ASP A 1 403 ? 4.318 -3.107 32.021 1.00 94.19 403 ASP A C 1
ATOM 3177 O O . ASP A 1 403 ? 3.490 -2.568 32.758 1.00 94.19 403 ASP A O 1
ATOM 3181 N N . ILE A 1 404 ? 3.957 -3.677 30.866 1.00 93.62 404 ILE A N 1
ATOM 3182 C CA . ILE A 1 404 ? 2.558 -3.697 30.423 1.00 93.62 404 ILE A CA 1
ATOM 3183 C C . ILE A 1 404 ? 1.700 -4.637 31.275 1.00 93.62 404 ILE A C 1
ATOM 3185 O O . ILE A 1 404 ? 0.542 -4.309 31.550 1.00 93.62 404 ILE A O 1
ATOM 3189 N N . VAL A 1 405 ? 2.253 -5.758 31.752 1.00 95.75 405 VAL A N 1
ATOM 3190 C CA . VAL A 1 405 ? 1.532 -6.640 32.676 1.00 95.75 405 VAL A CA 1
ATOM 3191 C C . VAL A 1 405 ? 1.300 -5.904 33.997 1.00 95.75 405 VAL A C 1
ATOM 3193 O O . VAL A 1 405 ? 0.143 -5.723 34.368 1.00 95.75 405 VAL A O 1
ATOM 3196 N N . LYS A 1 406 ? 2.350 -5.369 34.636 1.00 94.56 406 LYS A N 1
ATOM 3197 C CA . LYS A 1 406 ? 2.272 -4.653 35.927 1.00 94.56 406 LYS A CA 1
ATOM 3198 C C . LYS A 1 406 ? 1.403 -3.388 35.902 1.00 94.56 406 LYS A C 1
ATOM 3200 O O . LYS A 1 406 ? 0.657 -3.116 36.838 1.00 94.56 406 LYS A O 1
ATOM 3205 N N . ASN A 1 407 ? 1.518 -2.572 34.849 1.00 93.00 407 ASN A N 1
ATOM 3206 C CA . ASN A 1 407 ? 0.943 -1.219 34.828 1.00 93.00 407 ASN A CA 1
ATOM 3207 C C . ASN A 1 407 ? -0.350 -1.092 34.011 1.00 93.00 407 ASN A C 1
ATOM 3209 O O . ASN A 1 407 ? -1.010 -0.056 34.097 1.00 93.00 407 ASN A O 1
ATOM 3213 N N . SER A 1 408 ? -0.704 -2.087 33.187 1.00 91.31 408 SER A N 1
ATOM 3214 C CA . SER A 1 408 ? -1.889 -2.019 32.311 1.00 91.31 408 SER A CA 1
ATOM 3215 C C . SER A 1 408 ? -2.839 -3.209 32.447 1.00 91.31 408 SER A C 1
ATOM 3217 O O . SER A 1 408 ? -4.048 -2.999 32.385 1.00 91.31 408 SER A O 1
ATOM 3219 N N . ILE A 1 409 ? -2.330 -4.434 32.621 1.00 91.06 409 ILE A N 1
ATOM 3220 C CA . ILE A 1 409 ? -3.167 -5.646 32.696 1.00 91.06 409 ILE A CA 1
ATOM 3221 C C . ILE A 1 409 ? -3.549 -5.980 34.144 1.00 91.06 409 ILE A C 1
ATOM 3223 O O . ILE A 1 409 ? -4.719 -6.217 34.420 1.00 91.06 409 ILE A O 1
ATOM 3227 N N . GLU A 1 410 ? -2.588 -5.959 35.066 1.00 90.12 410 GLU A N 1
ATOM 3228 C CA . GLU A 1 410 ? -2.799 -6.271 36.484 1.00 90.12 410 GLU A CA 1
ATOM 3229 C C . GLU A 1 410 ? -3.852 -5.385 37.185 1.00 90.12 410 GLU A C 1
ATOM 3231 O O . GLU A 1 410 ? -4.666 -5.939 37.927 1.00 90.12 410 GLU A O 1
ATOM 3236 N N . PRO A 1 411 ? -3.992 -4.076 36.873 1.00 88.88 411 PRO A N 1
ATOM 3237 C CA . PRO A 1 411 ? -5.052 -3.240 37.445 1.00 88.88 411 PRO A CA 1
ATOM 3238 C C . PRO A 1 411 ? -6.491 -3.634 37.057 1.00 88.88 411 PRO A C 1
ATOM 3240 O O . PRO A 1 411 ? -7.433 -2.955 37.463 1.00 88.88 411 PRO A O 1
ATOM 3243 N N . LEU A 1 412 ? -6.682 -4.692 36.257 1.00 85.25 412 LEU A N 1
ATOM 3244 C CA . LEU A 1 412 ? -7.984 -5.318 36.000 1.00 85.25 412 LEU A CA 1
ATOM 3245 C C . LEU A 1 412 ? -8.402 -6.322 37.093 1.00 85.25 412 LEU A C 1
ATOM 3247 O O . LEU A 1 412 ? -9.533 -6.807 37.054 1.00 85.25 412 LEU A O 1
ATOM 3251 N N . TRP A 1 413 ? -7.512 -6.681 38.026 1.00 88.31 413 TRP A N 1
ATOM 3252 C CA . TRP A 1 413 ? -7.712 -7.800 38.949 1.00 88.31 413 TRP A CA 1
ATOM 3253 C C . TRP A 1 413 ? -7.869 -7.356 40.409 1.00 88.31 413 TRP A C 1
ATOM 3255 O O . TRP A 1 413 ? -6.989 -6.728 40.998 1.00 88.31 413 TRP A O 1
ATOM 3265 N N . ASN A 1 414 ? -8.997 -7.755 41.005 1.00 88.12 414 ASN A N 1
ATOM 3266 C CA . ASN A 1 414 ? -9.350 -7.460 42.399 1.00 88.12 414 ASN A CA 1
ATOM 3267 C C . ASN A 1 414 ? -9.023 -8.611 43.370 1.00 88.12 414 ASN A C 1
ATOM 3269 O O . ASN A 1 414 ? -9.076 -8.416 44.580 1.00 88.12 414 ASN A O 1
ATOM 3273 N N . ASP A 1 415 ? -8.721 -9.807 42.857 1.00 92.31 415 ASP A N 1
ATOM 3274 C CA . ASP A 1 415 ? -8.486 -11.023 43.642 1.00 92.31 415 ASP A CA 1
ATOM 3275 C C . ASP A 1 415 ? -7.296 -11.796 43.062 1.00 92.31 415 ASP A C 1
ATOM 3277 O O . ASP A 1 415 ? -7.405 -12.500 42.056 1.00 92.31 415 ASP A O 1
ATOM 3281 N N . TYR A 1 416 ? -6.140 -11.634 43.703 1.00 93.50 416 TYR A N 1
ATOM 3282 C CA . TYR A 1 416 ? -4.869 -12.180 43.228 1.00 93.50 416 TYR A CA 1
ATOM 3283 C C . TYR A 1 416 ? -4.800 -13.703 43.385 1.00 93.50 416 TYR A C 1
ATOM 3285 O O . TYR A 1 416 ? -4.095 -14.363 42.625 1.00 93.50 416 TYR A O 1
ATOM 3293 N N . LYS A 1 417 ? -5.627 -14.286 44.267 1.00 93.25 417 LYS A N 1
ATOM 3294 C CA . LYS A 1 417 ? -5.664 -15.734 44.516 1.00 93.25 417 LYS A CA 1
ATOM 3295 C C . LYS A 1 417 ? -6.224 -16.515 43.326 1.00 93.25 417 LYS A C 1
ATOM 3297 O O . LYS A 1 417 ? -5.968 -17.712 43.209 1.00 93.25 417 LYS A O 1
ATOM 3302 N N . LYS A 1 418 ? -6.930 -15.848 42.407 1.00 92.31 418 LYS A N 1
ATOM 3303 C CA . LYS A 1 418 ? -7.384 -16.424 41.130 1.00 92.31 418 LYS A CA 1
ATOM 3304 C C . LYS A 1 418 ? -6.309 -16.454 40.042 1.00 92.31 418 LYS A C 1
ATOM 3306 O O . LYS A 1 418 ? -6.558 -17.032 38.983 1.00 92.31 418 LYS A O 1
ATOM 3311 N N . ILE A 1 419 ? -5.143 -15.850 40.270 1.00 93.75 419 ILE A N 1
ATOM 3312 C CA . ILE A 1 419 ? -4.057 -15.760 39.292 1.00 93.75 419 ILE A CA 1
ATOM 3313 C C . ILE A 1 419 ? -3.042 -16.880 39.545 1.00 93.75 419 ILE A C 1
ATOM 3315 O O . ILE A 1 419 ? -2.544 -17.038 40.654 1.00 93.75 419 ILE A O 1
ATOM 3319 N N . ALA A 1 420 ? -2.700 -17.617 38.492 1.00 95.25 420 ALA A N 1
ATOM 3320 C CA . ALA A 1 420 ? -1.467 -18.387 38.395 1.00 95.25 420 ALA A CA 1
ATOM 3321 C C . ALA A 1 420 ? -0.514 -17.675 37.421 1.00 95.25 420 ALA A C 1
ATOM 3323 O O . ALA A 1 420 ? -0.946 -17.178 36.373 1.00 95.25 420 ALA A O 1
ATOM 3324 N N . LEU A 1 421 ? 0.773 -17.625 37.756 1.00 96.19 421 LEU A N 1
ATOM 3325 C CA . LEU A 1 421 ? 1.802 -16.939 36.977 1.00 96.19 421 LEU A CA 1
ATOM 3326 C C . LEU A 1 421 ? 2.896 -17.932 36.574 1.00 96.19 421 LEU A C 1
ATOM 3328 O O . LEU A 1 421 ? 3.450 -18.655 37.399 1.00 96.19 421 LEU A O 1
ATOM 3332 N N . ALA A 1 422 ? 3.181 -17.954 35.277 1.00 96.94 422 ALA A N 1
ATOM 3333 C CA . ALA A 1 422 ? 4.156 -18.816 34.635 1.00 96.94 422 ALA A CA 1
ATOM 3334 C C . ALA A 1 422 ? 5.076 -17.997 33.724 1.00 96.94 422 ALA A C 1
ATOM 3336 O O . ALA A 1 422 ? 4.712 -16.922 33.239 1.00 96.94 422 ALA A O 1
ATOM 3337 N N . TRP A 1 423 ? 6.244 -18.544 33.412 1.00 97.56 423 TRP A N 1
ATOM 3338 C CA . TRP A 1 423 ? 7.105 -18.042 32.344 1.00 97.56 423 TRP A CA 1
ATOM 3339 C C . TRP A 1 423 ? 7.794 -19.191 31.618 1.00 97.56 423 TRP A C 1
ATOM 3341 O O . TRP A 1 423 ? 7.776 -20.331 32.084 1.00 97.56 423 TRP A O 1
ATOM 3351 N N . TYR A 1 424 ? 8.355 -18.933 30.438 1.00 97.75 424 TYR A N 1
ATOM 3352 C CA . TYR A 1 424 ? 9.020 -19.986 29.673 1.00 97.75 424 TYR A CA 1
ATOM 3353 C C . TYR A 1 424 ? 10.140 -19.506 28.759 1.00 97.75 424 TYR A C 1
ATOM 3355 O O . TYR A 1 424 ? 10.151 -18.387 28.251 1.00 97.75 424 TYR A O 1
ATOM 3363 N N . SER A 1 425 ? 11.060 -20.437 28.542 1.00 96.25 425 SER A N 1
ATOM 3364 C CA . SER A 1 425 ? 12.094 -20.441 27.513 1.00 96.25 425 SER A CA 1
ATOM 3365 C C . SER A 1 425 ? 12.141 -21.863 26.913 1.00 96.25 425 SER A C 1
ATOM 3367 O O . SER A 1 425 ? 11.096 -22.465 26.641 1.00 96.25 425 SER A O 1
ATOM 3369 N N . LYS A 1 426 ? 13.326 -22.476 26.773 1.00 94.81 426 LYS A N 1
ATOM 3370 C CA . LYS A 1 426 ? 13.505 -23.914 26.494 1.00 94.81 426 LYS A CA 1
ATOM 3371 C C . LYS A 1 426 ? 12.890 -24.818 27.575 1.00 94.81 426 LYS A C 1
ATOM 3373 O O . LYS A 1 426 ? 12.565 -25.978 27.286 1.00 94.81 426 LYS A O 1
ATOM 3378 N N . MET A 1 427 ? 12.731 -24.300 28.795 1.00 93.12 427 MET A N 1
ATOM 3379 C CA . MET A 1 427 ? 11.953 -24.895 29.886 1.00 93.12 427 MET A CA 1
ATOM 3380 C C . MET A 1 427 ? 10.889 -23.892 30.372 1.00 93.12 427 MET A C 1
ATOM 3382 O O . MET A 1 427 ? 11.180 -22.694 30.412 1.00 93.12 427 MET A O 1
ATOM 3386 N N . PRO A 1 428 ? 9.673 -24.345 30.728 1.00 93.25 428 PRO A N 1
ATOM 3387 C CA . PRO A 1 428 ? 8.694 -23.537 31.443 1.00 93.25 428 PRO A CA 1
ATOM 3388 C C . PRO A 1 428 ? 8.890 -23.630 32.960 1.00 93.25 428 PRO A C 1
ATOM 3390 O O . PRO A 1 428 ? 9.267 -24.683 33.478 1.00 93.25 428 PRO A O 1
ATOM 3393 N N . THR A 1 429 ? 8.523 -22.563 33.656 1.00 91.06 429 THR A N 1
ATOM 3394 C CA . THR A 1 429 ? 8.479 -22.471 35.116 1.00 91.06 429 THR A CA 1
ATOM 3395 C C . THR A 1 429 ? 7.073 -22.042 35.536 1.00 91.06 429 THR A C 1
ATOM 3397 O O . THR A 1 429 ? 6.493 -21.139 34.928 1.00 91.06 429 THR A O 1
ATOM 3400 N N . ILE A 1 430 ? 6.500 -22.720 36.535 1.00 81.31 430 ILE A N 1
ATOM 3401 C CA . ILE A 1 430 ? 5.159 -22.444 37.083 1.00 81.31 430 ILE A CA 1
ATOM 3402 C C . ILE A 1 430 ? 5.239 -22.535 38.609 1.00 81.31 430 ILE A C 1
ATOM 3404 O O . ILE A 1 430 ? 4.720 -23.466 39.222 1.00 81.31 430 ILE A O 1
ATOM 3408 N N . ASP A 1 431 ? 5.929 -21.570 39.210 1.00 75.81 431 ASP A N 1
ATOM 3409 C CA . ASP A 1 431 ? 6.165 -21.547 40.659 1.00 75.81 431 ASP A CA 1
ATOM 3410 C C . ASP A 1 431 ? 4.942 -21.026 41.437 1.00 75.81 431 ASP A C 1
ATOM 3412 O O . ASP A 1 431 ? 4.782 -21.312 42.622 1.00 75.81 431 ASP A O 1
ATOM 3416 N N . PHE A 1 432 ? 4.040 -20.297 40.765 1.00 88.88 432 PHE A N 1
ATOM 3417 C CA . PHE A 1 432 ? 2.909 -19.614 41.393 1.00 88.88 432 PHE A CA 1
ATOM 3418 C C . PHE A 1 432 ? 1.580 -20.111 40.825 1.00 88.88 432 PHE A C 1
ATOM 3420 O O . PHE A 1 432 ? 1.180 -19.775 39.707 1.00 88.88 432 PHE A O 1
ATOM 3427 N N . SER A 1 433 ? 0.899 -20.940 41.615 1.00 90.31 433 SER A N 1
ATOM 3428 C CA . SER A 1 433 ? -0.401 -21.530 41.287 1.00 90.31 433 SER A CA 1
ATOM 3429 C C . SER A 1 433 ? -1.549 -20.779 41.977 1.00 90.31 433 SER A C 1
ATOM 3431 O O . SER A 1 433 ? -1.335 -19.808 42.701 1.00 90.31 433 SER A O 1
ATOM 3433 N N . TYR A 1 434 ? -2.794 -21.199 41.747 1.00 91.06 434 TYR A N 1
ATOM 3434 C CA . TYR A 1 434 ? -3.950 -20.544 42.366 1.00 91.06 434 TYR A CA 1
ATOM 3435 C C . TYR A 1 434 ? -3.852 -20.563 43.895 1.00 91.06 434 TYR A C 1
ATOM 3437 O O . TYR A 1 434 ? -3.548 -21.588 44.502 1.00 91.06 434 TYR A O 1
ATOM 3445 N N . GLY A 1 435 ? -4.128 -19.418 44.512 1.00 90.69 435 GLY A N 1
ATOM 3446 C CA . GLY A 1 435 ? -4.023 -19.209 45.952 1.00 90.69 435 GLY A CA 1
ATOM 3447 C C . GLY A 1 435 ? -2.630 -18.837 46.467 1.00 90.69 435 GLY A C 1
ATOM 3448 O O . GLY A 1 435 ? -2.560 -18.370 47.600 1.00 90.69 435 GLY A O 1
ATOM 3449 N N . THR A 1 436 ? -1.548 -18.973 45.683 1.00 93.00 436 THR A N 1
ATOM 3450 C CA . THR A 1 436 ? -0.198 -18.609 46.166 1.00 93.00 436 THR A CA 1
ATOM 3451 C C . THR A 1 436 ? 0.071 -17.109 46.113 1.00 93.00 436 THR A C 1
ATOM 3453 O O . THR A 1 436 ? 0.887 -16.629 46.884 1.00 93.00 436 THR A O 1
ATOM 3456 N N . ILE A 1 437 ? -0.595 -16.365 45.222 1.00 94.94 437 ILE A N 1
ATOM 3457 C CA . ILE A 1 437 ? -0.436 -14.910 45.094 1.00 94.94 437 ILE A CA 1
ATOM 3458 C C . ILE A 1 437 ? -1.574 -14.216 45.851 1.00 94.94 437 ILE A C 1
ATOM 3460 O O . ILE A 1 437 ? -2.745 -14.333 45.495 1.00 94.94 437 ILE A O 1
ATOM 3464 N N . ASN A 1 438 ? -1.247 -13.483 46.909 1.00 93.12 438 ASN A N 1
ATOM 3465 C CA . ASN A 1 438 ? -2.211 -12.883 47.828 1.00 93.12 438 ASN A CA 1
ATOM 3466 C C . ASN A 1 438 ? -2.526 -11.424 47.491 1.00 93.12 438 ASN A C 1
ATOM 3468 O O . ASN A 1 438 ? -3.611 -10.947 47.821 1.00 93.12 438 ASN A O 1
ATOM 3472 N N . ASN A 1 439 ? -1.588 -10.698 46.875 1.00 94.50 439 ASN A N 1
ATOM 3473 C CA . ASN A 1 439 ? -1.718 -9.261 46.638 1.00 94.50 439 ASN A CA 1
ATOM 3474 C C . ASN A 1 439 ? -0.854 -8.740 45.467 1.00 94.50 439 ASN A C 1
ATOM 3476 O O . ASN A 1 439 ? 0.033 -9.422 44.954 1.00 94.50 439 ASN A O 1
ATOM 3480 N N . ARG A 1 440 ? -1.100 -7.477 45.092 1.00 94.81 440 ARG A N 1
ATOM 3481 C CA . ARG A 1 440 ? -0.386 -6.720 44.048 1.00 94.81 440 ARG A CA 1
ATOM 3482 C C . ARG A 1 440 ? 1.129 -6.606 44.278 1.00 94.81 440 ARG A C 1
ATOM 3484 O O . ARG A 1 440 ? 1.881 -6.637 43.310 1.00 94.81 440 ARG A O 1
ATOM 3491 N N . GLN A 1 441 ? 1.606 -6.444 45.512 1.00 94.12 441 GLN A N 1
ATOM 3492 C CA . GLN A 1 441 ? 3.046 -6.319 45.775 1.00 94.12 441 GLN A CA 1
ATOM 3493 C C . GLN A 1 441 ? 3.758 -7.647 45.502 1.00 94.12 441 GLN A C 1
ATOM 3495 O O . GLN A 1 441 ? 4.729 -7.664 44.757 1.00 94.12 441 GLN A O 1
ATOM 3500 N N . GLU A 1 442 ? 3.209 -8.751 46.009 1.00 95.31 442 GLU A N 1
ATOM 3501 C CA . GLU A 1 442 ? 3.690 -10.111 45.748 1.00 95.31 442 GLU A CA 1
ATOM 3502 C C . GLU A 1 442 ? 3.709 -10.422 44.242 1.00 95.31 442 GLU A C 1
ATOM 3504 O O . GLU A 1 442 ? 4.747 -10.804 43.707 1.00 95.31 442 GLU A O 1
ATOM 3509 N N . PHE A 1 443 ? 2.615 -10.140 43.522 1.00 95.81 443 PHE A N 1
ATOM 3510 C CA . PHE A 1 443 ? 2.552 -10.309 42.065 1.00 95.81 443 PHE A CA 1
ATOM 3511 C C . PHE A 1 443 ? 3.636 -9.516 41.309 1.00 95.81 443 PHE A C 1
ATOM 3513 O O . PHE A 1 443 ? 4.264 -10.039 40.387 1.00 95.81 443 PHE A O 1
ATOM 3520 N N . ASN A 1 444 ? 3.879 -8.260 41.699 1.00 94.50 444 ASN A N 1
ATOM 3521 C CA . ASN A 1 444 ? 4.899 -7.429 41.061 1.00 94.50 444 ASN A CA 1
ATOM 3522 C C . ASN A 1 444 ? 6.322 -7.908 41.389 1.00 94.50 444 ASN A C 1
ATOM 3524 O O . ASN A 1 444 ? 7.131 -8.003 40.470 1.00 94.50 444 ASN A O 1
ATOM 3528 N N . SER A 1 445 ? 6.604 -8.287 42.642 1.00 94.75 445 SER A N 1
ATOM 3529 C CA . SER A 1 445 ? 7.890 -8.875 43.046 1.00 94.75 445 SER A CA 1
ATOM 3530 C C . SER A 1 445 ? 8.205 -10.175 42.302 1.00 94.75 445 SER A C 1
ATOM 3532 O O . SER A 1 445 ? 9.357 -10.397 41.941 1.00 94.75 445 SER A O 1
ATOM 3534 N N . ILE A 1 446 ? 7.193 -11.003 42.017 1.00 95.75 446 ILE A N 1
ATOM 3535 C CA . ILE A 1 446 ? 7.357 -12.197 41.176 1.00 95.75 446 ILE A CA 1
ATOM 3536 C C . ILE A 1 446 ? 7.689 -11.800 39.733 1.00 95.75 446 ILE A C 1
ATOM 3538 O O . ILE A 1 446 ? 8.602 -12.362 39.141 1.00 95.75 446 ILE A O 1
ATOM 3542 N N . LEU A 1 447 ? 6.997 -10.815 39.150 1.00 96.44 447 LEU A N 1
ATOM 3543 C CA . LEU A 1 447 ? 7.328 -10.338 37.801 1.00 96.44 447 LEU A CA 1
ATOM 3544 C C . LEU A 1 447 ? 8.726 -9.699 37.712 1.00 96.44 447 LEU A C 1
ATOM 3546 O O . LEU A 1 447 ? 9.326 -9.744 36.643 1.00 96.44 447 LEU A O 1
ATOM 3550 N N . ASP A 1 448 ? 9.246 -9.120 38.797 1.00 95.31 448 ASP A N 1
ATOM 3551 C CA . ASP A 1 448 ? 10.620 -8.603 38.878 1.00 95.31 448 ASP A CA 1
ATOM 3552 C C . ASP A 1 448 ? 11.698 -9.695 39.012 1.00 95.31 448 ASP A C 1
ATOM 3554 O O . ASP A 1 448 ? 12.855 -9.430 38.692 1.00 95.31 448 ASP A O 1
ATOM 3558 N N . SER A 1 449 ? 11.355 -10.921 39.429 1.00 96.06 449 SER A N 1
ATOM 3559 C CA . SER A 1 449 ? 12.323 -12.025 39.559 1.00 96.06 449 SER A CA 1
ATOM 3560 C C . SER A 1 449 ? 12.471 -12.897 38.300 1.00 96.06 449 SER A C 1
ATOM 3562 O O . SER A 1 449 ? 13.340 -13.775 38.256 1.00 96.06 449 SER A O 1
ATOM 3564 N N . ILE A 1 450 ? 11.668 -12.658 37.252 1.00 97.31 450 ILE A N 1
ATOM 3565 C CA . ILE A 1 450 ? 11.703 -13.450 36.013 1.00 97.31 450 ILE A CA 1
ATOM 3566 C C . ILE A 1 450 ? 12.962 -13.127 35.198 1.00 97.31 450 ILE A C 1
ATOM 3568 O O . ILE A 1 450 ? 13.046 -12.110 34.510 1.00 97.31 450 ILE A O 1
ATOM 3572 N N . ASN A 1 451 ? 13.921 -14.050 35.214 1.00 96.06 451 ASN A N 1
ATOM 3573 C CA . ASN A 1 451 ? 15.126 -13.997 34.388 1.00 96.06 451 ASN A CA 1
ATOM 3574 C C . ASN A 1 451 ? 14.889 -14.597 32.989 1.00 96.06 451 ASN A C 1
ATOM 3576 O O . ASN A 1 451 ? 14.131 -15.556 32.832 1.00 96.06 451 ASN A O 1
ATOM 3580 N N . GLN A 1 452 ? 15.565 -14.054 31.969 1.00 97.38 452 GLN A N 1
ATOM 3581 C CA . GLN A 1 452 ? 15.474 -14.556 30.593 1.00 97.38 452 GLN A CA 1
ATOM 3582 C C . GLN A 1 452 ? 16.529 -15.624 30.265 1.00 97.38 452 GLN A C 1
ATOM 3584 O O . GLN A 1 452 ? 17.697 -15.493 30.628 1.00 97.38 452 GLN A O 1
ATOM 3589 N N . TYR A 1 453 ? 16.142 -16.623 29.469 1.00 97.19 453 TYR A N 1
ATOM 3590 C CA . TYR A 1 453 ? 16.977 -17.766 29.071 1.00 97.19 453 TYR A CA 1
ATOM 3591 C C . TYR A 1 453 ? 16.768 -18.124 27.583 1.00 97.19 453 TYR A C 1
ATOM 3593 O O . TYR A 1 453 ? 15.746 -17.745 27.012 1.00 97.19 453 TYR A O 1
ATOM 3601 N N . PRO A 1 454 ? 17.702 -18.834 26.920 1.00 95.12 454 PRO A N 1
ATOM 3602 C CA . PRO A 1 454 ? 17.596 -19.140 25.489 1.00 95.12 454 PRO A CA 1
ATOM 3603 C C . PRO A 1 454 ? 16.617 -20.279 25.163 1.00 95.12 454 PRO A C 1
ATOM 3605 O O . PRO A 1 454 ? 16.347 -21.165 25.981 1.00 95.12 454 PRO A O 1
ATOM 3608 N N . GLY A 1 455 ? 16.151 -20.300 23.911 1.00 92.38 455 GLY A N 1
ATOM 3609 C CA . GLY A 1 455 ? 15.166 -21.237 23.376 1.00 92.38 455 GLY A CA 1
ATOM 3610 C C . GLY A 1 455 ? 13.733 -20.951 23.831 1.00 92.38 455 GLY A C 1
ATOM 3611 O O . GLY A 1 455 ? 13.505 -20.281 24.829 1.00 92.38 455 GLY A O 1
ATOM 3612 N N . SER A 1 456 ? 12.760 -21.512 23.111 1.00 93.75 456 SER A N 1
ATOM 3613 C CA . SER A 1 456 ? 11.328 -21.374 23.399 1.00 93.75 456 SER A CA 1
ATOM 3614 C C . SER A 1 456 ? 10.620 -22.705 23.129 1.00 93.75 456 SER A C 1
ATOM 3616 O O . SER A 1 456 ? 10.833 -23.306 22.074 1.00 93.75 456 SER A O 1
ATOM 3618 N N . SER A 1 457 ? 9.822 -23.207 24.078 1.00 96.69 457 SER A N 1
ATOM 3619 C CA . SER A 1 457 ? 9.067 -24.462 23.929 1.00 96.69 457 SER A CA 1
ATOM 3620 C C . SER A 1 457 ? 7.638 -24.328 24.454 1.00 96.69 457 SER A C 1
ATOM 3622 O O . SER A 1 457 ? 7.331 -24.632 25.611 1.00 96.69 457 SER A O 1
ATOM 3624 N N . LEU A 1 458 ? 6.749 -23.880 23.563 1.00 97.69 458 LEU A N 1
ATOM 3625 C CA . LEU A 1 458 ? 5.325 -23.716 23.845 1.00 97.69 458 LEU A CA 1
ATOM 3626 C C . LEU A 1 458 ? 4.669 -25.036 24.278 1.00 97.69 458 LEU A C 1
ATOM 3628 O O . LEU A 1 458 ? 3.848 -25.039 25.193 1.00 97.69 458 LEU A O 1
ATOM 3632 N N . SER A 1 459 ? 5.050 -26.162 23.666 1.00 97.81 459 SER A N 1
ATOM 3633 C CA . SER A 1 459 ? 4.420 -27.457 23.954 1.00 97.81 459 SER A CA 1
ATOM 3634 C C . SER A 1 459 ? 4.619 -27.883 25.414 1.00 97.81 459 SER A C 1
ATOM 3636 O O . SER A 1 459 ? 3.667 -28.307 26.072 1.00 97.81 459 SER A O 1
ATOM 3638 N N . LYS A 1 460 ? 5.819 -27.667 25.971 1.00 97.62 460 LYS A N 1
ATOM 3639 C CA . LYS A 1 460 ? 6.090 -27.885 27.399 1.00 97.62 460 LYS A CA 1
ATOM 3640 C C . LYS A 1 460 ? 5.291 -26.937 28.286 1.00 97.62 460 LYS A C 1
ATOM 3642 O O . LYS A 1 460 ? 4.674 -27.406 29.236 1.00 97.62 460 LYS A O 1
ATOM 3647 N N . LEU A 1 461 ? 5.284 -25.632 27.986 1.00 97.88 461 LEU A N 1
ATOM 3648 C CA . LEU A 1 461 ? 4.534 -24.643 28.771 1.00 97.88 461 LEU A CA 1
ATOM 3649 C C . LEU A 1 461 ? 3.060 -25.041 28.885 1.00 97.88 461 LEU A C 1
ATOM 3651 O O . LEU A 1 461 ? 2.518 -25.110 29.985 1.00 97.88 461 LEU A O 1
ATOM 3655 N N . LEU A 1 462 ? 2.424 -25.345 27.754 1.00 97.88 462 LEU A N 1
ATOM 3656 C CA . LEU A 1 462 ? 1.021 -25.738 27.725 1.00 97.88 462 LEU A CA 1
ATOM 3657 C C . LEU A 1 462 ? 0.784 -27.061 28.466 1.00 97.88 462 LEU A C 1
ATOM 3659 O O . LEU A 1 462 ? -0.246 -27.204 29.122 1.00 97.88 462 LEU A O 1
ATOM 3663 N N . SER A 1 463 ? 1.731 -28.007 28.413 1.00 96.75 463 SER A N 1
ATOM 3664 C CA . SER A 1 463 ? 1.651 -29.248 29.193 1.00 96.75 463 SER A CA 1
ATOM 3665 C C . SER A 1 463 ? 1.694 -28.972 30.697 1.00 96.75 463 SER A C 1
ATOM 3667 O O . SER A 1 463 ? 0.885 -29.526 31.438 1.00 96.75 463 SER A O 1
ATOM 3669 N N . SER A 1 464 ? 2.590 -28.094 31.154 1.00 95.94 464 SER A N 1
ATOM 3670 C CA . SER A 1 464 ? 2.681 -27.711 32.566 1.00 95.94 464 SER A CA 1
ATOM 3671 C C . SER A 1 464 ? 1.436 -26.942 33.028 1.00 95.94 464 SER A C 1
ATOM 3673 O O . SER A 1 464 ? 0.892 -27.255 34.083 1.00 95.94 464 SER A O 1
ATOM 3675 N N . ILE A 1 465 ? 0.901 -26.022 32.212 1.00 96.56 465 ILE A N 1
ATOM 3676 C CA . ILE A 1 465 ? -0.374 -25.332 32.491 1.00 96.56 465 ILE A CA 1
ATOM 3677 C C . ILE A 1 465 ? -1.538 -26.334 32.562 1.00 96.56 465 ILE A C 1
ATOM 3679 O O . ILE A 1 465 ? -2.411 -26.216 33.420 1.00 96.56 465 ILE A O 1
ATOM 3683 N N . ASN A 1 466 ? -1.555 -27.357 31.701 1.00 95.62 466 ASN A N 1
ATOM 3684 C CA . ASN A 1 466 ? -2.579 -28.402 31.747 1.00 95.62 466 ASN A CA 1
ATOM 3685 C C . ASN A 1 466 ? -2.507 -29.258 33.026 1.00 95.62 466 ASN A C 1
ATOM 3687 O O . ASN A 1 466 ? -3.527 -29.828 33.418 1.00 95.62 466 ASN A O 1
ATOM 3691 N N . ASN A 1 467 ? -1.351 -29.309 33.688 1.00 94.31 467 ASN A N 1
ATOM 3692 C CA . ASN A 1 467 ? -1.136 -30.051 34.928 1.00 94.31 467 ASN A CA 1
ATOM 3693 C C . ASN A 1 467 ? -1.402 -29.219 36.201 1.00 94.31 467 ASN A C 1
ATOM 3695 O O . ASN A 1 467 ? -1.266 -29.753 37.301 1.00 94.31 467 ASN A O 1
ATOM 3699 N N . LEU A 1 468 ? -1.820 -27.949 36.082 1.00 93.06 468 LEU A N 1
ATOM 3700 C CA . LEU A 1 468 ? -2.287 -27.158 37.229 1.00 93.06 468 LEU A CA 1
ATOM 3701 C C . LEU A 1 468 ? -3.470 -27.851 37.947 1.00 93.06 468 LEU A C 1
ATOM 3703 O O . LEU A 1 468 ? -4.317 -28.453 37.273 1.00 93.06 468 LEU A O 1
ATOM 3707 N N . PRO A 1 469 ? -3.578 -27.740 39.291 1.00 88.75 469 PRO A N 1
ATOM 3708 C CA . PRO A 1 469 ? -4.642 -28.380 40.066 1.00 88.75 469 PRO A CA 1
ATOM 3709 C C . PRO A 1 469 ? -6.040 -28.053 39.532 1.00 88.75 469 PRO A C 1
ATOM 3711 O O . PRO A 1 469 ? -6.369 -26.884 39.314 1.00 88.75 469 PRO A O 1
ATOM 3714 N N . LYS A 1 470 ? -6.873 -29.085 39.332 1.00 79.62 470 LYS A N 1
ATOM 3715 C CA . LYS A 1 470 ? -8.225 -28.957 38.760 1.00 79.62 470 LYS A CA 1
ATOM 3716 C C . LYS A 1 470 ? -9.059 -27.946 39.557 1.00 79.62 470 LYS A C 1
ATOM 3718 O O . LYS A 1 470 ? -9.208 -28.083 40.765 1.00 79.62 470 LYS A O 1
ATOM 3723 N N . GLN A 1 471 ? -9.624 -26.970 38.852 1.00 79.56 471 GLN A N 1
ATOM 3724 C CA . GLN A 1 471 ? -10.505 -25.940 39.401 1.00 79.56 471 GLN A CA 1
ATOM 3725 C C . GLN A 1 471 ? -11.955 -26.213 38.987 1.00 79.56 471 GLN A C 1
ATOM 3727 O O . GLN A 1 471 ? -12.197 -26.770 37.915 1.00 79.56 471 GLN A O 1
ATOM 3732 N N . GLU A 1 472 ? -12.916 -25.796 39.811 1.00 82.25 472 GLU A N 1
ATOM 3733 C CA . GLU A 1 472 ? -14.349 -25.844 39.469 1.00 82.25 472 GLU A CA 1
ATOM 3734 C C . GLU A 1 472 ? -14.741 -24.735 38.479 1.00 82.25 472 GLU A C 1
ATOM 3736 O O . GLU A 1 472 ? -15.630 -24.909 37.647 1.00 82.25 472 GLU A O 1
ATOM 3741 N N . LYS A 1 473 ? -14.050 -23.589 38.543 1.00 85.19 473 LYS A N 1
ATOM 3742 C CA . LYS A 1 473 ? -14.274 -22.436 37.664 1.00 85.19 473 LYS A CA 1
ATOM 3743 C C . LYS A 1 473 ? -13.510 -22.575 36.347 1.00 85.19 473 LYS A C 1
ATOM 3745 O O . LYS A 1 473 ? -12.399 -23.103 36.310 1.00 85.19 473 LYS A O 1
ATOM 3750 N N . LYS A 1 474 ? -14.091 -22.036 35.267 1.00 90.19 474 LYS A N 1
ATOM 3751 C CA . LYS A 1 474 ? -13.442 -21.961 33.947 1.00 90.19 474 LYS A CA 1
ATOM 3752 C C . LYS A 1 474 ? -12.123 -21.190 34.030 1.00 90.19 474 LYS A C 1
ATOM 3754 O O . LYS A 1 474 ? -12.034 -20.172 34.718 1.00 90.19 474 LYS A O 1
ATOM 3759 N N . ILE A 1 475 ? -11.130 -21.661 33.281 1.00 92.88 475 ILE A N 1
ATOM 3760 C CA . ILE A 1 475 ? -9.785 -21.079 33.242 1.00 92.88 475 ILE A CA 1
ATOM 3761 C C . ILE A 1 475 ? -9.654 -20.130 32.045 1.00 92.88 475 ILE A C 1
ATOM 3763 O O . ILE A 1 475 ? -10.122 -20.440 30.954 1.00 92.88 475 ILE A O 1
ATOM 3767 N N . THR A 1 476 ? -8.981 -18.994 32.212 1.00 95.50 476 THR A N 1
ATOM 3768 C CA . THR A 1 476 ? -8.562 -18.113 31.113 1.00 95.50 476 THR A CA 1
ATOM 3769 C C . THR A 1 476 ? -7.044 -18.071 31.049 1.00 95.50 476 THR A C 1
ATOM 3771 O O . THR A 1 476 ? -6.403 -17.629 31.995 1.00 95.50 476 THR A O 1
ATOM 3774 N N . ILE A 1 477 ? -6.463 -18.519 29.942 1.00 97.06 477 ILE A N 1
ATOM 3775 C CA . ILE A 1 477 ? -5.015 -18.650 29.770 1.00 97.06 477 ILE A CA 1
ATOM 3776 C C . ILE A 1 477 ? -4.538 -17.592 28.776 1.00 97.06 477 ILE A C 1
ATOM 3778 O O . ILE A 1 477 ? -5.024 -17.548 27.648 1.00 97.06 477 ILE A O 1
ATOM 3782 N N . PHE A 1 478 ? -3.569 -16.773 29.176 1.00 97.94 478 PHE A N 1
ATOM 3783 C CA . PHE A 1 478 ? -2.880 -15.804 28.326 1.00 97.94 478 PHE A CA 1
ATOM 3784 C C . PHE A 1 478 ? -1.425 -16.220 28.150 1.00 97.94 478 PHE A C 1
ATOM 3786 O O . PHE A 1 478 ? -0.704 -16.347 29.136 1.00 97.94 478 PHE A O 1
ATOM 3793 N N . VAL A 1 479 ? -0.986 -16.417 26.907 1.00 98.19 479 VAL A N 1
ATOM 3794 C CA . VAL A 1 479 ? 0.400 -16.790 26.591 1.00 98.19 479 VAL A CA 1
ATOM 3795 C C . VAL A 1 479 ? 1.019 -15.754 25.661 1.00 98.19 479 VAL A C 1
ATOM 3797 O O . VAL A 1 479 ? 0.564 -15.577 24.529 1.00 98.19 479 VAL A O 1
ATOM 3800 N N . PHE A 1 480 ? 2.069 -15.084 26.131 1.00 98.12 480 PHE A N 1
ATOM 3801 C CA . PHE A 1 480 ? 2.918 -14.244 25.289 1.00 98.12 480 PHE A CA 1
ATOM 3802 C C . PHE A 1 480 ? 3.865 -15.116 24.441 1.00 98.12 480 PHE A C 1
ATOM 3804 O O . PHE A 1 480 ? 4.359 -16.137 24.921 1.00 98.12 480 PHE A O 1
ATOM 3811 N N . ILE A 1 481 ? 4.114 -14.750 23.177 1.00 97.69 481 ILE A N 1
ATOM 3812 C CA . ILE A 1 481 ? 4.993 -15.514 22.266 1.00 97.69 481 ILE A CA 1
ATOM 3813 C C . ILE A 1 481 ? 5.793 -14.581 21.341 1.00 97.69 481 ILE A C 1
ATOM 3815 O O . ILE A 1 481 ? 5.209 -13.906 20.496 1.00 97.69 481 ILE A O 1
ATOM 3819 N N . SER A 1 482 ? 7.126 -14.599 21.433 1.00 96.69 482 SER A N 1
ATOM 3820 C CA . SER A 1 482 ? 8.066 -13.946 20.499 1.00 96.69 482 SER A CA 1
ATOM 3821 C C . SER A 1 482 ? 8.573 -14.875 19.392 1.00 96.69 482 SER A C 1
ATOM 3823 O O . SER A 1 482 ? 8.926 -14.406 18.309 1.00 96.69 482 SER A O 1
ATOM 3825 N N . LYS A 1 483 ? 8.577 -16.192 19.636 1.00 94.62 483 LYS A N 1
ATOM 3826 C CA . LYS A 1 483 ? 9.083 -17.220 18.718 1.00 94.62 483 LYS A CA 1
ATOM 3827 C C . LYS A 1 483 ? 8.220 -18.472 18.751 1.00 94.62 483 LYS A C 1
ATOM 3829 O O . LYS A 1 483 ? 7.799 -18.913 19.813 1.00 94.62 483 LYS A O 1
ATOM 3834 N N . ILE A 1 484 ? 8.011 -19.088 17.592 1.00 95.38 484 ILE A N 1
ATOM 3835 C CA . ILE A 1 484 ? 7.417 -20.421 17.492 1.00 95.38 484 ILE A CA 1
ATOM 3836 C C . ILE A 1 484 ? 7.982 -21.150 16.267 1.00 95.38 484 ILE A C 1
ATOM 3838 O O . ILE A 1 484 ? 8.374 -20.509 15.293 1.00 95.38 484 ILE A O 1
ATOM 3842 N N . SER A 1 485 ? 8.041 -22.481 16.315 1.00 94.38 485 SER A N 1
ATOM 3843 C CA . SER A 1 485 ? 8.399 -23.336 15.178 1.00 94.38 485 SER A CA 1
ATOM 3844 C C . SER A 1 485 ? 7.233 -24.248 14.796 1.00 94.38 485 SER A C 1
ATOM 3846 O O . SER A 1 485 ? 6.369 -24.543 15.626 1.00 94.38 485 SER A O 1
ATOM 3848 N N . ASN A 1 486 ? 7.234 -24.742 13.555 1.00 93.88 486 ASN A N 1
ATOM 3849 C CA . ASN A 1 486 ? 6.228 -25.693 13.069 1.00 93.88 486 ASN A CA 1
ATOM 3850 C C . ASN A 1 486 ? 6.150 -26.948 13.960 1.00 93.88 486 ASN A C 1
ATOM 3852 O O . ASN A 1 486 ? 5.055 -27.400 14.288 1.00 93.88 486 ASN A O 1
ATOM 3856 N N . ASP A 1 487 ? 7.291 -27.447 14.443 1.00 95.25 487 ASP A N 1
ATOM 3857 C CA . ASP A 1 487 ? 7.347 -28.602 15.344 1.00 95.25 487 ASP A CA 1
ATOM 3858 C C . ASP A 1 487 ? 6.681 -28.324 16.699 1.00 95.25 487 ASP A C 1
ATOM 3860 O O . ASP A 1 487 ? 5.962 -29.176 17.222 1.00 95.25 487 ASP A O 1
ATOM 3864 N N . GLU A 1 488 ? 6.895 -27.140 17.288 1.00 97.06 488 GLU A N 1
ATOM 3865 C CA . GLU A 1 488 ? 6.230 -26.771 18.545 1.00 97.06 488 GLU A CA 1
ATOM 3866 C C . GLU A 1 488 ? 4.730 -26.527 18.348 1.00 97.06 488 GLU A C 1
ATOM 3868 O O . GLU A 1 488 ? 3.960 -26.818 19.261 1.00 97.06 488 GLU A O 1
ATOM 3873 N N . ILE A 1 489 ? 4.290 -26.073 17.167 1.00 97.25 489 ILE A N 1
ATOM 3874 C CA . ILE A 1 489 ? 2.863 -25.978 16.817 1.00 97.25 489 ILE A CA 1
ATOM 3875 C C . ILE A 1 489 ? 2.244 -27.374 16.789 1.00 97.25 489 ILE A C 1
ATOM 3877 O O . ILE A 1 489 ? 1.287 -27.619 17.521 1.00 97.25 489 ILE A O 1
ATOM 3881 N N . VAL A 1 490 ? 2.821 -28.307 16.023 1.00 94.81 490 VAL A N 1
ATOM 3882 C CA . VAL A 1 490 ? 2.312 -29.685 15.893 1.00 94.81 490 VAL A CA 1
ATOM 3883 C C . VAL A 1 490 ? 2.219 -30.378 17.258 1.00 94.81 490 VAL A C 1
ATOM 3885 O O . VAL A 1 490 ? 1.177 -30.949 17.579 1.00 94.81 490 VAL A O 1
ATOM 3888 N N . LYS A 1 491 ? 3.246 -30.254 18.110 1.00 97.88 491 LYS A N 1
ATOM 3889 C CA . LYS A 1 491 ? 3.222 -30.779 19.492 1.00 97.88 491 LYS A CA 1
ATOM 3890 C C . LYS A 1 491 ? 2.181 -30.095 20.387 1.00 97.88 491 LYS A C 1
ATOM 3892 O O . LYS A 1 491 ? 1.675 -30.717 21.318 1.00 97.88 491 LYS A O 1
ATOM 3897 N N . SER A 1 492 ? 1.866 -28.823 20.137 1.00 98.31 492 SER A N 1
ATOM 3898 C CA . SER A 1 492 ? 0.931 -28.045 20.959 1.00 98.31 492 SER A CA 1
ATOM 3899 C C . SER A 1 492 ? -0.540 -28.321 20.636 1.00 98.31 492 SER A C 1
ATOM 3901 O O . SER A 1 492 ? -1.358 -28.244 21.549 1.00 98.31 492 SER A O 1
ATOM 3903 N N . ILE A 1 493 ? -0.893 -28.682 19.392 1.00 97.56 493 ILE A N 1
ATOM 3904 C CA . ILE A 1 493 ? -2.281 -28.975 18.959 1.00 97.56 493 ILE A CA 1
ATOM 3905 C C . ILE A 1 493 ? -3.070 -29.850 19.961 1.00 97.56 493 ILE A C 1
ATOM 3907 O O . ILE A 1 493 ? -4.130 -29.402 20.417 1.00 97.56 493 ILE A O 1
ATOM 3911 N N . PRO A 1 494 ? -2.607 -31.058 20.359 1.00 97.56 494 PRO A N 1
ATOM 3912 C CA . PRO A 1 494 ? -3.363 -31.901 21.288 1.00 97.56 494 PRO A CA 1
ATOM 3913 C C . PRO A 1 494 ? -3.541 -31.240 22.661 1.00 97.56 494 PRO A C 1
ATOM 3915 O O . PRO A 1 494 ? -4.624 -31.310 23.240 1.00 97.56 494 PRO A O 1
ATOM 3918 N N . ILE A 1 495 ? -2.525 -30.532 23.157 1.00 98.00 495 ILE A N 1
ATOM 3919 C CA . ILE A 1 495 ? -2.546 -29.895 24.479 1.00 98.00 495 ILE A CA 1
ATOM 3920 C C . ILE A 1 495 ? -3.495 -28.689 24.489 1.00 98.00 495 ILE A C 1
ATOM 3922 O O . ILE A 1 495 ? -4.306 -28.552 25.404 1.00 98.00 495 ILE A O 1
ATOM 3926 N N . VAL A 1 496 ? -3.478 -27.862 23.437 1.00 97.69 496 VAL A N 1
ATOM 3927 C CA . VAL A 1 496 ? -4.446 -26.767 23.257 1.00 97.69 496 VAL A CA 1
ATOM 3928 C C . VAL A 1 496 ? -5.876 -27.314 23.219 1.00 97.69 496 VAL A C 1
ATOM 3930 O O . VAL A 1 496 ? -6.761 -26.739 23.850 1.00 97.69 496 VAL A O 1
ATOM 3933 N N . SER A 1 497 ? -6.109 -28.466 22.576 1.00 95.88 497 SER A N 1
ATOM 3934 C CA . SER A 1 497 ? -7.437 -29.100 22.552 1.00 95.88 497 SER A CA 1
ATOM 3935 C C . SER A 1 497 ? -7.943 -29.525 23.942 1.00 95.88 497 SER A C 1
ATOM 3937 O O . SER A 1 497 ? -9.147 -29.467 24.197 1.00 95.88 497 SER A O 1
ATOM 3939 N N . LEU A 1 498 ? -7.043 -29.898 24.862 1.00 96.38 498 LEU A N 1
ATOM 3940 C CA . LEU A 1 498 ? -7.375 -30.218 26.256 1.00 96.38 498 LEU A CA 1
ATOM 3941 C C . LEU A 1 498 ? -7.612 -28.949 27.083 1.00 96.38 498 LEU A C 1
ATOM 3943 O O . LEU A 1 498 ? -8.591 -28.871 27.824 1.00 96.38 498 LEU A O 1
ATOM 3947 N N . LEU A 1 499 ? -6.769 -27.927 26.914 1.00 96.12 499 LEU A N 1
ATOM 3948 C CA . LEU A 1 499 ? -6.921 -26.639 27.597 1.00 96.12 499 LEU A CA 1
ATOM 3949 C C . LEU A 1 499 ? -8.226 -25.929 27.198 1.00 96.12 499 LEU A C 1
ATOM 3951 O O . LEU A 1 499 ? -8.918 -25.406 28.070 1.00 96.12 499 LEU A O 1
ATOM 3955 N N . LYS A 1 500 ? -8.646 -26.018 25.928 1.00 95.31 500 LYS A N 1
ATOM 3956 C CA . LYS A 1 500 ? -9.948 -25.497 25.466 1.00 95.31 500 LYS A CA 1
ATOM 3957 C C . LYS A 1 500 ? -11.169 -26.179 26.092 1.00 95.31 500 LYS A C 1
ATOM 3959 O O . LYS A 1 500 ? -12.245 -25.590 26.094 1.00 95.31 500 LYS A O 1
ATOM 3964 N N . LYS A 1 501 ? -11.025 -27.384 26.659 1.00 93.31 501 LYS A N 1
ATOM 3965 C CA . LYS A 1 501 ? -12.086 -28.034 27.456 1.00 93.31 501 LYS A CA 1
ATOM 3966 C C . LYS A 1 501 ? -12.154 -27.497 28.894 1.00 93.31 501 LYS A C 1
ATOM 3968 O O . LYS A 1 501 ? -13.173 -27.675 29.551 1.00 93.31 501 LYS A O 1
ATOM 3973 N N . LYS A 1 502 ? -11.096 -26.830 29.377 1.00 93.25 502 LYS A N 1
ATOM 3974 C CA . LYS A 1 502 ? -11.022 -26.179 30.701 1.00 93.25 502 LYS A CA 1
ATOM 3975 C C . LYS A 1 502 ? -11.393 -24.686 30.661 1.00 93.25 502 LYS A C 1
ATOM 3977 O O . LYS A 1 502 ? -11.777 -24.127 31.689 1.00 93.25 502 LYS A O 1
ATOM 3982 N N . GLY A 1 503 ? -11.314 -24.042 29.495 1.00 93.06 503 GLY A N 1
ATOM 3983 C CA . GLY A 1 503 ? -11.779 -22.671 29.275 1.00 93.06 503 GLY A CA 1
ATOM 3984 C C . GLY A 1 503 ? -11.101 -21.987 28.085 1.00 93.06 503 GLY A C 1
ATOM 3985 O O . GLY A 1 503 ? -10.815 -22.631 27.076 1.00 93.06 503 GLY A O 1
ATOM 3986 N N . ASN A 1 504 ? -10.867 -20.679 28.178 1.00 95.19 504 ASN A N 1
ATOM 3987 C CA . ASN A 1 504 ? -10.287 -19.891 27.091 1.00 95.19 504 ASN A CA 1
ATOM 3988 C C . ASN A 1 504 ? -8.755 -19.985 27.057 1.00 95.19 504 ASN A C 1
ATOM 3990 O O . ASN A 1 504 ? -8.098 -19.922 28.096 1.00 95.19 504 ASN A O 1
ATOM 3994 N N . ILE A 1 505 ? -8.183 -20.044 25.851 1.00 97.31 505 ILE A N 1
ATOM 3995 C CA . ILE A 1 505 ? -6.737 -19.936 25.617 1.00 97.31 505 ILE A CA 1
ATOM 3996 C C . ILE A 1 505 ? -6.441 -18.883 24.549 1.00 97.31 505 ILE A C 1
ATOM 3998 O O . ILE A 1 505 ? -6.904 -18.975 23.410 1.00 97.31 505 ILE A O 1
ATOM 4002 N N . ASN A 1 506 ? -5.673 -17.874 24.944 1.00 98.00 506 ASN A N 1
ATOM 4003 C CA . ASN A 1 506 ? -5.478 -16.628 24.222 1.00 98.00 506 ASN A CA 1
ATOM 4004 C C . ASN A 1 506 ? -3.977 -16.376 24.011 1.00 98.00 506 ASN A C 1
ATOM 4006 O O . ASN A 1 506 ? -3.200 -16.415 24.967 1.00 98.00 506 ASN A O 1
ATOM 4010 N N . PHE A 1 507 ? -3.568 -16.082 22.776 1.00 98.19 507 PHE A N 1
ATOM 4011 C CA . PHE A 1 507 ? -2.165 -15.816 22.436 1.00 98.19 507 PHE A CA 1
ATOM 4012 C C . PHE A 1 507 ? -1.904 -14.327 22.195 1.00 98.19 507 PHE A C 1
ATOM 4014 O O . PHE A 1 507 ? -2.672 -13.661 21.500 1.00 98.19 507 PHE A O 1
ATOM 4021 N N . ILE A 1 508 ? -0.796 -13.816 22.735 1.00 98.00 508 ILE A N 1
ATOM 4022 C CA . ILE A 1 508 ? -0.311 -12.448 22.522 1.00 98.00 508 ILE A CA 1
ATOM 4023 C C . ILE A 1 508 ? 1.055 -12.530 21.834 1.00 98.00 508 ILE A C 1
ATOM 4025 O O . ILE A 1 508 ? 2.089 -12.732 22.469 1.00 98.00 508 ILE A O 1
ATOM 4029 N N . ILE A 1 509 ? 1.053 -12.387 20.512 1.00 97.50 509 ILE A N 1
ATOM 4030 C CA . ILE A 1 509 ? 2.263 -12.360 19.694 1.00 97.50 509 ILE A CA 1
ATOM 4031 C C . ILE A 1 509 ? 3.043 -11.080 20.001 1.00 97.50 509 ILE A C 1
ATOM 4033 O O . ILE A 1 509 ? 2.504 -9.973 19.941 1.00 97.50 509 ILE A O 1
ATOM 4037 N N . LEU A 1 510 ? 4.322 -11.247 20.306 1.00 95.88 510 LEU A N 1
ATOM 4038 C CA . LEU A 1 510 ? 5.279 -10.192 20.588 1.00 95.88 510 LEU A CA 1
ATOM 4039 C C . LEU A 1 510 ? 5.968 -9.756 19.288 1.00 95.88 510 LEU A C 1
ATOM 4041 O O . LEU A 1 510 ? 6.601 -10.545 18.587 1.00 95.88 510 LEU A O 1
ATOM 4045 N N . GLY A 1 511 ? 5.835 -8.476 18.951 1.00 90.62 511 GLY A N 1
ATOM 4046 C CA . GLY A 1 511 ? 6.254 -7.920 17.670 1.00 90.62 511 GLY A CA 1
ATOM 4047 C C . GLY A 1 511 ? 5.354 -8.335 16.498 1.00 90.62 511 GLY A C 1
ATOM 4048 O O . GLY A 1 511 ? 4.233 -8.818 16.664 1.00 90.62 511 GLY A O 1
ATOM 4049 N N . ASN A 1 512 ? 5.879 -8.147 15.284 1.00 83.88 512 ASN A N 1
ATOM 4050 C CA . ASN A 1 512 ? 5.279 -8.641 14.037 1.00 83.88 512 ASN A CA 1
ATOM 4051 C C . ASN A 1 512 ? 5.984 -9.934 13.539 1.00 83.88 512 ASN A C 1
ATOM 4053 O O . ASN A 1 512 ? 5.890 -10.255 12.358 1.00 83.88 512 ASN A O 1
ATOM 4057 N N . VAL A 1 513 ? 6.767 -10.619 14.391 1.00 82.56 513 VAL A N 1
ATOM 4058 C CA . VAL A 1 513 ? 7.702 -11.694 13.980 1.00 82.56 513 VAL A CA 1
ATOM 4059 C C . VAL A 1 513 ? 6.970 -12.977 13.574 1.00 82.56 513 VAL A C 1
ATOM 4061 O O . VAL A 1 513 ? 7.397 -13.663 12.649 1.00 82.56 513 VAL A O 1
ATOM 4064 N N . ILE A 1 514 ? 5.845 -13.276 14.228 1.00 90.31 514 ILE A N 1
ATOM 4065 C CA . ILE A 1 514 ? 4.977 -14.413 13.909 1.00 90.31 514 ILE A CA 1
ATOM 4066 C C . ILE A 1 514 ? 3.717 -13.876 13.211 1.00 90.31 514 ILE A C 1
ATOM 4068 O O . ILE A 1 514 ? 2.914 -13.189 13.846 1.00 90.31 514 ILE A O 1
ATOM 4072 N N . PRO A 1 515 ? 3.495 -14.170 11.919 1.00 89.75 515 PRO A N 1
ATOM 4073 C CA . PRO A 1 515 ? 2.201 -13.956 11.279 1.00 89.75 515 PRO A CA 1
ATOM 4074 C C . PRO A 1 515 ? 1.085 -14.742 11.981 1.00 89.75 515 PRO A C 1
ATOM 4076 O O . PRO A 1 515 ? 1.244 -15.930 12.248 1.00 89.75 515 PRO A O 1
ATOM 4079 N N . ILE A 1 516 ? -0.068 -14.108 12.229 1.00 93.25 516 ILE A N 1
ATOM 4080 C CA . ILE A 1 516 ? -1.179 -14.694 13.010 1.00 93.25 516 ILE A CA 1
ATOM 4081 C C . ILE A 1 516 ? -1.605 -16.079 12.489 1.00 93.25 516 ILE A C 1
ATOM 4083 O O . ILE A 1 516 ? -1.820 -16.980 13.296 1.00 93.25 516 ILE A O 1
ATOM 4087 N N . TYR A 1 517 ? -1.636 -16.276 11.163 1.00 93.00 517 TYR A N 1
ATOM 4088 C CA . TYR A 1 517 ? -2.055 -17.537 10.533 1.00 93.00 517 TYR A CA 1
ATOM 4089 C C . TYR A 1 517 ? -1.202 -18.755 10.935 1.00 93.00 517 TYR A C 1
ATOM 4091 O O . TYR A 1 517 ? -1.653 -19.891 10.825 1.00 93.00 517 TYR A O 1
ATOM 4099 N N . ILE A 1 518 ? 0.024 -18.544 11.429 1.00 92.69 518 ILE A N 1
ATOM 4100 C CA . ILE A 1 518 ? 0.890 -19.622 11.928 1.00 92.69 518 ILE A CA 1
ATOM 4101 C C . ILE A 1 518 ? 0.295 -20.272 13.194 1.00 92.69 518 ILE A C 1
ATOM 4103 O O . ILE A 1 518 ? 0.556 -21.442 13.463 1.00 92.69 518 ILE A O 1
ATOM 4107 N N . LEU A 1 519 ? -0.553 -19.559 13.946 1.00 95.94 519 LEU A N 1
ATOM 4108 C CA . LEU A 1 519 ? -1.246 -20.090 15.126 1.00 95.94 519 LEU A CA 1
ATOM 4109 C C . LEU A 1 519 ? -2.638 -20.677 14.817 1.00 95.94 519 LEU A C 1
ATOM 4111 O O . LEU A 1 519 ? -3.213 -21.332 15.690 1.00 95.94 519 LEU A O 1
ATOM 4115 N N . ASP A 1 520 ? -3.168 -20.521 13.597 1.00 93.00 520 ASP A N 1
ATOM 4116 C CA . ASP A 1 520 ? -4.477 -21.072 13.200 1.00 93.00 520 ASP A CA 1
ATOM 4117 C C . ASP A 1 520 ? -4.609 -22.597 13.432 1.00 93.00 520 ASP A C 1
ATOM 4119 O O . ASP A 1 520 ? -5.667 -23.022 13.914 1.00 93.00 520 ASP A O 1
ATOM 4123 N N . PRO A 1 521 ? -3.576 -23.447 13.203 1.00 96.88 521 PRO A N 1
ATOM 4124 C CA . PRO A 1 521 ? -3.651 -24.884 13.490 1.00 96.88 521 PRO A CA 1
ATOM 4125 C C . PRO A 1 521 ? -3.930 -25.219 14.962 1.00 96.88 521 PRO A C 1
ATOM 4127 O O . PRO A 1 521 ? -4.517 -26.262 15.249 1.00 96.88 521 PRO A O 1
ATOM 4130 N N . LEU A 1 522 ? -3.561 -24.333 15.897 1.00 96.81 522 LEU A N 1
ATOM 4131 C CA . LEU A 1 522 ? -3.850 -24.499 17.325 1.00 96.81 522 LEU A CA 1
ATOM 4132 C C . LEU A 1 522 ? -5.333 -24.264 17.654 1.00 96.81 522 LEU A C 1
ATOM 4134 O O . LEU A 1 522 ? -5.786 -24.657 18.727 1.00 96.81 522 LEU A O 1
ATOM 4138 N N . LYS A 1 523 ? -6.098 -23.618 16.760 1.00 95.81 523 LYS A N 1
ATOM 4139 C CA . LYS A 1 523 ? -7.511 -23.252 16.958 1.00 95.81 523 LYS A CA 1
ATOM 4140 C C . LYS A 1 523 ? -7.756 -22.533 18.294 1.00 95.81 523 LYS A C 1
ATOM 4142 O O . LYS A 1 523 ? -8.691 -22.885 19.016 1.00 95.81 523 LYS A O 1
ATOM 4147 N N . ALA A 1 524 ? -6.913 -21.558 18.644 1.00 96.75 524 ALA A N 1
ATOM 4148 C CA . ALA A 1 524 ? -7.003 -20.780 19.886 1.00 96.75 524 ALA A CA 1
ATOM 4149 C C . ALA A 1 524 ? -8.388 -20.128 20.104 1.00 96.75 524 ALA A C 1
ATOM 4151 O O . ALA A 1 524 ? -9.201 -20.048 19.183 1.00 96.75 524 ALA A O 1
ATOM 4152 N N . THR A 1 525 ? -8.678 -19.651 21.318 1.00 96.25 525 THR A N 1
ATOM 4153 C CA . THR A 1 525 ? -9.886 -18.843 21.567 1.00 96.25 525 THR A CA 1
ATOM 4154 C C . THR A 1 525 ? -9.744 -17.450 20.956 1.00 96.25 525 THR A C 1
ATOM 4156 O O . THR A 1 525 ? -10.666 -16.981 20.293 1.00 96.25 525 THR A O 1
ATOM 4159 N N . ALA A 1 526 ? -8.588 -16.806 21.135 1.00 96.12 526 ALA A N 1
ATOM 4160 C CA . ALA A 1 526 ? -8.279 -15.522 20.513 1.00 96.12 526 ALA A CA 1
ATOM 4161 C C . ALA A 1 526 ? -6.763 -15.343 20.303 1.00 96.12 526 ALA A C 1
ATOM 4163 O O . ALA A 1 526 ? -5.949 -15.928 21.020 1.00 96.12 526 ALA A O 1
ATOM 4164 N N . VAL A 1 527 ? -6.377 -14.514 19.330 1.00 96.88 527 VAL A N 1
ATOM 4165 C CA . VAL A 1 527 ? -4.975 -14.155 19.051 1.00 96.88 527 VAL A CA 1
ATOM 4166 C C . VAL A 1 527 ? -4.870 -12.643 18.858 1.00 96.88 527 VAL A C 1
ATOM 4168 O O . VAL A 1 527 ? -5.713 -12.040 18.196 1.00 96.88 527 VAL A O 1
ATOM 4171 N N . TYR A 1 528 ? -3.830 -12.035 19.423 1.00 95.69 528 TYR A N 1
ATOM 4172 C CA . TYR A 1 528 ? -3.494 -10.618 19.284 1.00 95.69 528 TYR A CA 1
ATOM 4173 C C . TYR A 1 528 ? -2.007 -10.457 18.937 1.00 95.69 528 TYR A C 1
ATOM 4175 O O . TYR A 1 528 ? -1.203 -11.310 19.298 1.00 95.69 528 TYR A O 1
ATOM 4183 N N . SER A 1 529 ? -1.620 -9.369 18.262 1.00 94.62 529 SER A N 1
ATOM 4184 C CA . SER A 1 529 ? -0.214 -9.030 17.978 1.00 94.62 529 SER A CA 1
ATOM 4185 C C . SER A 1 529 ? 0.117 -7.638 18.512 1.00 94.62 529 SER A C 1
ATOM 4187 O O . SER A 1 529 ? -0.575 -6.661 18.219 1.00 94.62 529 SER A O 1
ATOM 4189 N N . TRP A 1 530 ? 1.181 -7.551 19.311 1.00 94.44 530 TRP A N 1
ATOM 4190 C CA . TRP A 1 530 ? 1.638 -6.328 19.958 1.00 94.44 530 TRP A CA 1
ATOM 4191 C C . TRP A 1 530 ? 3.054 -5.954 19.535 1.00 94.44 530 TRP A C 1
ATOM 4193 O O . TRP A 1 530 ? 4.031 -6.604 19.881 1.00 94.44 530 TRP A O 1
ATOM 4203 N N . ASP A 1 531 ? 3.175 -4.823 18.856 1.00 90.38 531 ASP A N 1
ATOM 4204 C CA . ASP A 1 531 ? 4.425 -4.248 18.351 1.00 90.38 531 ASP A CA 1
ATOM 4205 C C . ASP A 1 531 ? 5.241 -3.452 19.390 1.00 90.38 531 ASP A C 1
ATOM 4207 O O . ASP A 1 531 ? 5.992 -2.551 19.022 1.00 90.38 531 ASP A O 1
ATOM 4211 N N . PHE A 1 532 ? 5.083 -3.742 20.685 1.00 89.62 532 PHE A N 1
ATOM 4212 C CA . PHE A 1 532 ? 5.734 -3.023 21.793 1.00 89.62 532 PHE A CA 1
ATOM 4213 C C . PHE A 1 532 ? 5.470 -1.505 21.847 1.00 89.62 532 PHE A C 1
ATOM 4215 O O . PHE A 1 532 ? 6.168 -0.781 22.569 1.00 89.62 532 PHE A O 1
ATOM 4222 N N . SER A 1 533 ? 4.469 -1.000 21.113 1.00 80.75 533 SER A N 1
ATOM 4223 C CA . SER A 1 533 ? 4.056 0.403 21.183 1.00 80.75 533 SER A CA 1
ATOM 4224 C C . SER A 1 533 ? 3.106 0.652 22.359 1.00 80.75 533 SER A C 1
ATOM 4226 O O . SER A 1 533 ? 2.181 -0.123 22.625 1.00 80.75 533 SER A O 1
ATOM 4228 N N . CYS A 1 534 ? 3.301 1.778 23.050 1.00 73.38 534 CYS A N 1
ATOM 4229 C CA . CYS A 1 534 ? 2.456 2.195 24.172 1.00 73.38 534 CYS A CA 1
ATOM 4230 C C . CYS A 1 534 ? 1.016 2.511 23.725 1.00 73.38 534 CYS A C 1
ATOM 4232 O O . CYS A 1 534 ? 0.068 2.282 24.471 1.00 73.38 534 CYS A O 1
ATOM 4234 N N . THR A 1 535 ? 0.828 2.961 22.479 1.00 66.56 535 THR A N 1
ATOM 4235 C CA . THR A 1 535 ? -0.491 3.158 21.851 1.00 66.56 535 THR A CA 1
ATOM 4236 C C . THR A 1 535 ? -1.314 1.872 21.787 1.00 66.56 535 THR A C 1
ATOM 4238 O O . THR A 1 535 ? -2.533 1.911 21.952 1.00 66.56 535 THR A O 1
ATOM 4241 N N . ASN A 1 536 ? -0.657 0.725 21.606 1.00 71.88 536 ASN A N 1
ATOM 4242 C CA . ASN A 1 536 ? -1.316 -0.576 21.546 1.00 71.88 536 ASN A CA 1
ATOM 4243 C C . ASN A 1 536 ? -1.495 -1.232 22.925 1.00 71.88 536 ASN A C 1
ATOM 4245 O O . ASN A 1 536 ? -2.186 -2.244 23.020 1.00 71.88 536 ASN A O 1
ATOM 4249 N N . ALA A 1 537 ? -0.991 -0.629 24.011 1.00 75.69 537 ALA A N 1
ATOM 4250 C CA . ALA A 1 537 ? -1.228 -1.137 25.363 1.00 75.69 537 ALA A CA 1
ATOM 4251 C C . ALA A 1 537 ? -2.723 -1.128 25.727 1.00 75.69 537 ALA A C 1
ATOM 4253 O O . ALA A 1 537 ? -3.263 -2.123 26.204 1.00 75.69 537 ALA A O 1
ATOM 4254 N N . ILE A 1 538 ? -3.428 -0.044 25.378 1.00 83.50 538 ILE A N 1
ATOM 4255 C CA . ILE A 1 538 ? -4.887 0.081 25.540 1.00 83.50 538 ILE A CA 1
ATOM 4256 C C . ILE A 1 538 ? -5.640 -1.007 24.752 1.00 83.50 538 ILE A C 1
ATOM 4258 O O . ILE A 1 538 ? -6.732 -1.419 25.147 1.00 83.50 538 ILE A O 1
ATOM 4262 N N . GLN A 1 539 ? -5.076 -1.483 23.638 1.00 88.81 539 GLN A N 1
ATOM 4263 C CA . GLN A 1 539 ? -5.672 -2.548 22.835 1.00 88.81 539 GLN A CA 1
ATOM 4264 C C . GLN A 1 539 ? -5.437 -3.936 23.453 1.00 88.81 539 GLN A C 1
ATOM 4266 O O . GLN A 1 539 ? -6.381 -4.721 23.478 1.00 88.81 539 GLN A O 1
ATOM 4271 N N . ILE A 1 540 ? -4.270 -4.208 24.058 1.00 91.06 540 ILE A N 1
ATOM 4272 C CA . ILE A 1 540 ? -4.069 -5.434 24.857 1.00 91.06 540 ILE A CA 1
ATOM 4273 C C . ILE A 1 540 ? -5.027 -5.471 26.049 1.00 91.06 540 ILE A C 1
ATOM 4275 O O . ILE A 1 540 ? -5.672 -6.489 26.269 1.00 91.06 540 ILE A O 1
ATOM 4279 N N . VAL A 1 541 ? -5.183 -4.368 26.787 1.00 89.31 541 VAL A N 1
ATOM 4280 C CA . VAL A 1 541 ? -6.119 -4.297 27.928 1.00 89.31 541 VAL A CA 1
ATOM 4281 C C . VAL A 1 541 ? -7.551 -4.635 27.495 1.00 89.31 541 VAL A C 1
ATOM 4283 O O . VAL A 1 541 ? -8.249 -5.388 28.175 1.00 89.31 541 VAL A O 1
ATOM 4286 N N . LYS A 1 542 ? -7.979 -4.148 26.322 1.00 89.94 542 LYS A N 1
ATOM 4287 C CA . LYS A 1 542 ? -9.269 -4.523 25.719 1.00 89.94 542 LYS A CA 1
ATOM 4288 C C . LYS A 1 542 ? -9.318 -5.995 25.305 1.00 89.94 542 LYS A C 1
ATOM 4290 O O . LYS A 1 542 ? -10.323 -6.638 25.576 1.00 89.94 542 LYS A O 1
ATOM 4295 N N . PHE A 1 543 ? -8.266 -6.524 24.679 1.00 94.44 543 PHE A N 1
ATOM 4296 C CA . PHE A 1 543 ? -8.174 -7.929 24.273 1.00 94.44 543 PHE A CA 1
ATOM 4297 C C . PHE A 1 543 ? -8.254 -8.881 25.471 1.00 94.44 543 PHE A C 1
ATOM 4299 O O . PHE A 1 543 ? -9.061 -9.807 25.453 1.00 94.44 543 PHE A O 1
ATOM 4306 N N . VAL A 1 544 ? -7.479 -8.625 26.530 1.00 93.44 544 VAL A N 1
ATOM 4307 C CA . VAL A 1 544 ? -7.477 -9.422 27.764 1.00 93.44 544 VAL A CA 1
ATOM 4308 C C . VAL A 1 544 ? -8.868 -9.431 28.391 1.00 93.44 544 VAL A C 1
ATOM 4310 O O . VAL A 1 544 ? -9.429 -10.501 28.603 1.00 93.44 544 VAL A O 1
ATOM 4313 N N . ASN A 1 545 ? -9.469 -8.257 28.604 1.00 89.75 545 ASN A N 1
ATOM 4314 C CA . ASN A 1 545 ? -10.801 -8.153 29.203 1.00 89.75 545 ASN A CA 1
ATOM 4315 C C . ASN A 1 545 ? -11.893 -8.817 28.331 1.00 89.75 545 ASN A C 1
ATOM 4317 O O . ASN A 1 545 ? -12.755 -9.525 28.838 1.00 89.75 545 ASN A O 1
ATOM 4321 N N . ALA A 1 546 ? -11.833 -8.655 27.004 1.00 90.25 546 ALA A N 1
ATOM 4322 C CA . ALA A 1 546 ? -12.815 -9.221 26.074 1.00 90.25 546 ALA A CA 1
ATOM 4323 C C . ALA A 1 546 ? -12.675 -10.737 25.826 1.00 90.25 546 ALA A C 1
ATOM 4325 O O . ALA A 1 546 ? -13.570 -11.330 25.227 1.00 90.25 546 ALA A O 1
ATOM 4326 N N . SER A 1 547 ? -11.574 -11.365 26.255 1.00 92.31 547 SER A N 1
ATOM 4327 C CA . SER A 1 547 ? -11.306 -12.800 26.059 1.00 92.31 547 SER A CA 1
ATOM 4328 C C . SER A 1 547 ? -11.271 -13.607 27.365 1.00 92.31 547 SER A C 1
ATOM 4330 O O . SER A 1 547 ? -10.898 -14.787 27.358 1.00 92.31 547 SER A O 1
ATOM 4332 N N . MET A 1 548 ? -11.714 -13.011 28.480 1.00 90.00 548 MET A N 1
ATOM 4333 C CA . MET A 1 548 ? -11.949 -13.720 29.741 1.00 90.00 548 MET A CA 1
ATOM 4334 C C . MET A 1 548 ? -13.097 -14.735 29.641 1.00 90.00 548 MET A C 1
ATOM 4336 O O . MET A 1 548 ? -14.081 -14.540 28.927 1.00 90.00 548 MET A O 1
ATOM 4340 N N . SER A 1 549 ? -12.970 -15.834 30.382 1.00 85.50 549 SER A N 1
ATOM 4341 C CA . SER A 1 549 ? -14.002 -16.866 30.508 1.00 85.50 549 SER A CA 1
ATOM 4342 C C . SER A 1 549 ? -15.062 -16.431 31.520 1.00 85.50 549 SER A C 1
ATOM 4344 O O . SER A 1 549 ? -14.906 -16.671 32.715 1.00 85.50 549 SER A O 1
ATOM 4346 N N . CYS A 1 550 ? -16.141 -15.802 31.057 1.00 81.75 550 CYS A N 1
ATOM 4347 C CA . CYS A 1 550 ? -17.234 -15.362 31.928 1.00 81.75 550 CYS A CA 1
ATOM 4348 C C . CYS A 1 550 ? -18.371 -16.398 32.011 1.00 81.75 550 CYS A C 1
ATOM 4350 O O . CYS A 1 550 ? -18.693 -17.070 31.025 1.00 81.75 550 CYS A O 1
ATOM 4352 N N . THR A 1 551 ? -18.999 -16.512 33.181 1.00 78.88 551 THR A N 1
ATOM 4353 C CA . THR A 1 551 ? -20.314 -17.140 33.378 1.00 78.88 551 THR A CA 1
ATOM 4354 C C . THR A 1 551 ? -21.406 -16.089 33.193 1.00 78.88 551 THR A C 1
ATOM 4356 O O . THR A 1 551 ? -21.220 -14.930 33.548 1.00 78.88 551 THR A O 1
ATOM 4359 N N . THR A 1 552 ? -22.552 -16.461 32.621 1.00 76.31 552 THR A N 1
ATOM 4360 C CA . THR A 1 552 ? -23.732 -15.585 32.592 1.00 76.31 552 THR A CA 1
ATOM 4361 C C . THR A 1 552 ? -24.646 -15.992 33.738 1.00 76.31 552 THR A C 1
ATOM 4363 O O . THR A 1 552 ? -25.228 -17.072 33.711 1.00 76.31 552 THR A O 1
ATOM 4366 N N . GLU A 1 553 ? -24.755 -15.140 34.751 1.00 81.50 553 GLU A N 1
ATOM 4367 C CA . GLU A 1 553 ? -25.509 -15.399 35.978 1.00 81.50 553 GLU A CA 1
ATOM 4368 C C . GLU A 1 553 ? -26.739 -14.487 36.044 1.00 81.50 553 GLU A C 1
ATOM 4370 O O . GLU A 1 553 ? -26.673 -13.306 35.697 1.00 81.50 553 GLU A O 1
ATOM 4375 N N . CYS A 1 554 ? -27.881 -15.023 36.477 1.00 80.12 554 CYS A N 1
ATOM 4376 C CA . CYS A 1 554 ? -29.112 -14.245 36.618 1.00 80.12 554 CYS A CA 1
ATOM 4377 C C . CYS A 1 554 ? -29.106 -13.488 37.949 1.00 80.12 554 CYS A C 1
ATOM 4379 O O . CYS A 1 554 ? -29.232 -14.086 39.018 1.00 80.12 554 CYS A O 1
ATOM 4381 N N . SER A 1 555 ? -28.966 -12.163 37.897 1.00 76.00 555 SER A N 1
ATOM 4382 C CA . SER A 1 555 ? -29.034 -11.325 39.093 1.00 76.00 555 SER A CA 1
ATOM 4383 C C . SER A 1 555 ? -30.470 -10.892 39.375 1.00 76.00 555 SER A C 1
ATOM 4385 O O . SER A 1 555 ? -31.043 -10.073 38.651 1.00 76.00 555 SER A O 1
ATOM 4387 N N . ASN A 1 556 ? -31.024 -11.419 40.469 1.00 70.31 556 ASN A N 1
ATOM 4388 C CA . ASN A 1 556 ? -32.369 -11.103 40.963 1.00 70.31 556 ASN A CA 1
ATOM 4389 C C . ASN A 1 556 ? -32.403 -9.866 41.885 1.00 70.31 556 ASN A C 1
ATOM 4391 O O . ASN A 1 556 ? -33.460 -9.519 42.405 1.00 70.31 556 ASN A O 1
ATOM 4395 N N . LYS A 1 557 ? -31.264 -9.202 42.137 1.00 61.00 557 LYS A N 1
ATOM 4396 C CA . LYS A 1 557 ? -31.201 -8.034 43.033 1.00 61.00 557 LYS A CA 1
ATOM 4397 C C . LYS A 1 557 ? -31.481 -6.736 42.275 1.00 61.00 557 LYS A C 1
ATOM 4399 O O . LYS A 1 557 ? -30.819 -6.435 41.283 1.00 61.00 557 LYS A O 1
ATOM 4404 N N . SER A 1 558 ? -32.426 -5.944 42.785 1.00 47.78 558 SER A N 1
ATOM 4405 C CA . SER A 1 558 ? -32.689 -4.589 42.294 1.00 47.78 558 SER A CA 1
ATOM 4406 C C . SER A 1 558 ? -31.474 -3.671 42.504 1.00 47.78 558 SER A C 1
ATOM 4408 O O . SER A 1 558 ? -30.611 -3.904 43.355 1.00 47.78 558 SER A O 1
ATOM 4410 N N . THR A 1 559 ? -31.379 -2.622 41.688 1.00 45.50 559 THR A N 1
ATOM 4411 C CA . THR A 1 559 ? -30.138 -1.876 41.404 1.00 45.50 559 THR A CA 1
ATOM 4412 C C . THR A 1 559 ? -29.552 -1.026 42.541 1.00 45.50 559 THR A C 1
ATOM 4414 O O . THR A 1 559 ? -28.555 -0.345 42.320 1.00 45.50 559 THR A O 1
ATOM 4417 N N . ASN A 1 560 ? -30.103 -1.072 43.757 1.00 46.50 560 ASN A N 1
ATOM 4418 C CA . ASN A 1 560 ? -29.758 -0.118 44.818 1.00 46.50 560 ASN A CA 1
ATOM 4419 C C . ASN A 1 560 ? -28.535 -0.522 45.669 1.00 46.50 560 ASN A C 1
ATOM 4421 O O . ASN A 1 560 ? -27.897 0.350 46.246 1.00 46.50 560 ASN A O 1
ATOM 4425 N N . ASN A 1 561 ? -28.157 -1.808 45.716 1.00 42.00 561 ASN A N 1
ATOM 4426 C CA . ASN A 1 561 ? -27.075 -2.300 46.597 1.00 42.00 561 ASN A CA 1
ATOM 4427 C C . ASN A 1 561 ? -25.732 -2.602 45.900 1.00 42.00 561 ASN A C 1
ATOM 4429 O O . ASN A 1 561 ? -24.791 -3.041 46.555 1.00 42.00 561 ASN A O 1
ATOM 4433 N N . LEU A 1 562 ? -25.601 -2.340 44.594 1.00 43.97 562 LEU A N 1
ATOM 4434 C CA . LEU A 1 562 ? -24.340 -2.528 43.849 1.00 43.97 562 LEU A CA 1
ATOM 4435 C C . LEU A 1 562 ? -23.416 -1.291 43.860 1.00 43.97 562 LEU A C 1
ATOM 4437 O O . LEU A 1 562 ? -22.352 -1.311 43.251 1.00 43.97 562 LEU A O 1
ATOM 4441 N N . ILE A 1 563 ? -23.808 -0.228 44.570 1.00 44.31 563 ILE A N 1
ATOM 4442 C CA . ILE A 1 563 ? -23.050 1.031 44.692 1.00 44.31 563 ILE A CA 1
ATOM 4443 C C . ILE A 1 563 ? -22.041 0.983 45.860 1.00 44.31 563 ILE A C 1
ATOM 4445 O O . ILE A 1 563 ? -20.987 1.608 45.791 1.00 44.31 563 ILE A O 1
ATOM 4449 N N . ASN A 1 564 ? -22.302 0.191 46.907 1.00 37.94 564 ASN A N 1
ATOM 4450 C CA . ASN A 1 564 ? -21.585 0.291 48.190 1.00 37.94 564 ASN A CA 1
ATOM 4451 C C . ASN A 1 564 ? -20.317 -0.579 48.333 1.00 37.94 564 ASN A C 1
ATOM 4453 O O . ASN A 1 564 ? -19.744 -0.634 49.416 1.00 37.94 564 ASN A O 1
ATOM 4457 N N . ILE A 1 565 ? -19.847 -1.235 47.265 1.00 39.31 565 ILE A N 1
ATOM 4458 C CA . ILE A 1 565 ? -18.657 -2.119 47.300 1.00 39.31 565 ILE A CA 1
ATOM 4459 C C . ILE A 1 565 ? -17.375 -1.398 46.807 1.00 39.31 565 ILE A C 1
ATOM 4461 O O . ILE A 1 565 ? -16.286 -1.961 46.835 1.00 39.31 565 ILE A O 1
ATOM 4465 N N . VAL A 1 566 ? -17.459 -0.116 46.417 1.00 40.03 566 VAL A N 1
ATOM 4466 C CA . VAL A 1 566 ? -16.329 0.665 45.848 1.00 40.03 566 VAL A CA 1
ATOM 4467 C C . VAL A 1 566 ? -15.934 1.868 46.734 1.00 40.03 566 VAL A C 1
ATOM 4469 O O . VAL A 1 566 ? -15.412 2.871 46.256 1.00 40.03 566 VAL A O 1
ATOM 4472 N N . ASN A 1 567 ? -16.166 1.773 48.049 1.00 33.91 567 ASN A N 1
ATOM 4473 C CA . ASN A 1 567 ? -16.086 2.899 48.995 1.00 33.91 567 ASN A CA 1
ATOM 4474 C C . ASN A 1 567 ? -14.859 2.878 49.941 1.00 33.91 567 ASN A C 1
ATOM 4476 O O . ASN A 1 567 ? -14.969 3.286 51.093 1.00 33.91 567 ASN A O 1
ATOM 4480 N N . ASN A 1 568 ? -13.676 2.446 49.480 1.00 35.31 568 ASN A N 1
ATOM 4481 C CA . ASN A 1 568 ? -12.418 2.621 50.234 1.00 35.31 568 ASN A CA 1
ATOM 4482 C C . ASN A 1 568 ? -11.329 3.301 49.366 1.00 35.31 568 ASN A C 1
ATOM 4484 O O . ASN A 1 568 ? -10.598 2.616 48.649 1.00 35.31 568 ASN A O 1
ATOM 4488 N N . PRO A 1 569 ? -11.224 4.649 49.376 1.00 34.28 569 PRO A N 1
ATOM 4489 C CA . PRO A 1 569 ? -10.401 5.394 48.407 1.00 34.28 569 PRO A CA 1
ATOM 4490 C C . PRO A 1 569 ? -8.879 5.372 48.643 1.00 34.28 569 PRO A C 1
ATOM 4492 O O . PRO A 1 569 ? -8.125 5.845 47.790 1.00 34.28 569 PRO A O 1
ATOM 4495 N N . SER A 1 570 ? -8.427 4.879 49.798 1.00 36.59 570 SER A N 1
ATOM 4496 C CA . SER A 1 570 ? -7.083 5.112 50.357 1.00 36.59 570 SER A CA 1
ATOM 4497 C C . SER A 1 570 ? -5.918 4.652 49.462 1.00 36.59 570 SER A C 1
ATOM 4499 O O . SER A 1 570 ? -4.981 5.415 49.231 1.00 36.59 570 SER A O 1
ATOM 4501 N N . ASN A 1 571 ? -5.995 3.452 48.880 1.00 39.47 571 ASN A N 1
ATOM 4502 C CA . ASN A 1 571 ? -4.894 2.861 48.100 1.00 39.47 571 ASN A CA 1
ATOM 4503 C C . ASN A 1 571 ? -4.867 3.239 46.601 1.00 39.47 571 ASN A C 1
ATOM 4505 O O . ASN A 1 571 ? -3.994 2.783 45.862 1.00 39.47 571 ASN A O 1
ATOM 4509 N N . TYR A 1 572 ? -5.778 4.092 46.116 1.00 39.75 572 TYR A N 1
ATOM 4510 C CA . TYR A 1 572 ? -5.888 4.408 44.679 1.00 39.75 572 TYR A CA 1
ATOM 4511 C C . TYR A 1 572 ? -4.962 5.542 44.184 1.00 39.75 572 TYR A C 1
ATOM 4513 O O . TYR A 1 572 ? -4.935 5.861 42.990 1.00 39.75 572 TYR A O 1
ATOM 4521 N N . LEU A 1 573 ? -4.204 6.186 45.077 1.00 37.22 573 LEU A N 1
ATOM 4522 C CA . LEU A 1 573 ? -3.650 7.527 44.838 1.00 37.22 573 LEU A CA 1
ATOM 4523 C C . LEU A 1 573 ? -2.553 7.603 43.754 1.00 37.22 573 LEU A C 1
ATOM 4525 O O . LEU A 1 573 ? -2.497 8.581 43.006 1.00 37.22 573 LEU A O 1
ATOM 4529 N N . ASN A 1 574 ? -1.720 6.567 43.596 1.00 38.97 574 ASN A N 1
ATOM 4530 C CA . ASN A 1 574 ? -0.705 6.539 42.529 1.00 38.97 574 ASN A CA 1
ATOM 4531 C C . ASN A 1 574 ? -1.294 6.178 41.155 1.00 38.97 574 ASN A C 1
ATOM 4533 O O . ASN A 1 574 ? -0.884 6.762 40.147 1.00 38.97 574 ASN A O 1
ATOM 4537 N N . LEU A 1 575 ? -2.338 5.341 41.104 1.00 40.34 575 LEU A N 1
ATOM 4538 C CA . LEU A 1 575 ? -3.133 5.175 39.883 1.00 40.34 575 LEU A CA 1
ATOM 4539 C C . LEU A 1 575 ? -3.816 6.492 39.489 1.00 40.34 575 LEU A C 1
ATOM 4541 O O . LEU A 1 575 ? -3.939 6.757 38.298 1.00 40.34 575 LEU A O 1
ATOM 4545 N N . GLN A 1 576 ? -4.166 7.382 40.428 1.00 38.41 576 GLN A N 1
ATOM 4546 C CA . GLN A 1 576 ? -4.752 8.684 40.080 1.00 38.41 576 GLN A CA 1
ATOM 4547 C C . GLN A 1 576 ? -3.804 9.651 39.344 1.00 38.41 576 GLN A C 1
ATOM 4549 O O . GLN A 1 576 ? -4.288 10.479 38.568 1.00 38.41 576 GLN A O 1
ATOM 4554 N N . LYS A 1 577 ? -2.473 9.552 39.499 1.00 37.53 577 LYS A N 1
ATOM 4555 C CA . LYS A 1 577 ? -1.531 10.329 38.662 1.00 37.53 577 LYS A CA 1
ATOM 4556 C C . LYS A 1 577 ? -1.550 9.833 37.215 1.00 37.53 577 LYS A C 1
ATOM 4558 O O . LYS A 1 577 ? -1.687 10.641 36.298 1.00 37.53 577 LYS A O 1
ATOM 4563 N N . ILE A 1 578 ? -1.537 8.514 37.013 1.00 42.38 578 ILE A N 1
ATOM 4564 C CA . ILE A 1 578 ? -1.706 7.910 35.685 1.00 42.38 578 ILE A CA 1
ATOM 4565 C C . ILE A 1 578 ? -3.113 8.200 35.137 1.00 42.38 578 ILE A C 1
ATOM 4567 O O . ILE A 1 578 ? -3.235 8.562 33.973 1.00 42.38 578 ILE A O 1
ATOM 4571 N N . GLN A 1 579 ? -4.168 8.200 35.958 1.00 38.84 579 GLN A N 1
ATOM 4572 C CA . GLN A 1 579 ? -5.519 8.588 35.535 1.00 38.84 579 GLN A CA 1
ATOM 4573 C C . GLN A 1 579 ? -5.670 10.087 35.235 1.00 38.84 579 GLN A C 1
ATOM 4575 O O . GLN A 1 579 ? -6.563 10.440 34.473 1.00 38.84 579 GLN A O 1
ATOM 4580 N N . LYS A 1 580 ? -4.812 10.985 35.740 1.00 35.03 580 LYS A N 1
ATOM 4581 C CA . LYS A 1 580 ? -4.759 12.383 35.260 1.00 35.03 580 LYS A CA 1
ATOM 4582 C C . LYS A 1 580 ? -4.155 12.497 33.851 1.00 35.03 580 LYS A C 1
ATOM 4584 O O . LYS A 1 580 ? -4.471 13.452 33.149 1.00 35.03 580 LYS A O 1
ATOM 4589 N N . ILE A 1 581 ? -3.383 11.500 33.407 1.00 38.19 581 ILE A N 1
ATOM 4590 C CA . ILE A 1 581 ? -2.885 11.365 32.026 1.00 38.19 581 ILE A CA 1
ATOM 4591 C C . ILE A 1 581 ? -3.850 10.516 31.171 1.00 38.19 581 ILE A C 1
ATOM 4593 O O . ILE A 1 581 ? -4.096 10.823 30.011 1.00 38.19 581 ILE A O 1
ATOM 4597 N N . GLN A 1 582 ? -4.511 9.500 31.729 1.00 38.19 582 GLN A N 1
ATOM 4598 C CA . GLN A 1 582 ? -5.536 8.739 31.006 1.00 38.19 582 GLN A CA 1
ATOM 4599 C C . GLN A 1 582 ? -6.834 9.542 30.839 1.00 38.19 582 GLN A C 1
ATOM 4601 O O . GLN A 1 582 ? -7.463 9.421 29.797 1.00 38.19 582 GLN A O 1
ATOM 4606 N N . LYS A 1 583 ? -7.208 10.453 31.751 1.00 34.34 583 LYS A N 1
ATOM 4607 C CA . LYS A 1 583 ? -8.335 11.391 31.544 1.00 34.34 583 LYS A CA 1
ATOM 4608 C C . LYS A 1 583 ? -8.100 12.401 30.408 1.00 34.34 583 LYS A C 1
ATOM 4610 O O . LYS A 1 583 ? -9.060 13.034 29.982 1.00 34.34 583 LYS A O 1
ATOM 4615 N N . SER A 1 584 ? -6.879 12.524 29.876 1.00 31.64 584 SER A N 1
ATOM 4616 C CA . SER A 1 584 ? -6.596 13.260 28.632 1.00 31.64 584 SER A CA 1
ATOM 4617 C C . SER A 1 584 ? -6.397 12.364 27.396 1.00 31.64 584 SER A C 1
ATOM 4619 O O . SER A 1 584 ? -6.390 12.889 26.284 1.00 31.64 584 SER A O 1
ATOM 4621 N N . PHE A 1 585 ? -6.326 11.033 27.553 1.00 38.72 585 PHE A N 1
ATOM 4622 C CA . PHE A 1 585 ? -6.210 10.055 26.454 1.00 38.72 585 PHE A CA 1
ATOM 4623 C C . PHE A 1 585 ? -7.458 9.165 26.240 1.00 38.72 585 PHE A C 1
ATOM 4625 O O . PHE A 1 585 ? -7.649 8.631 25.150 1.00 38.72 585 PHE A O 1
ATOM 4632 N N . PHE A 1 586 ? -8.348 9.041 27.228 1.00 36.81 586 PHE A N 1
ATOM 4633 C CA . PHE A 1 586 ? -9.616 8.301 27.170 1.00 36.81 586 PHE A CA 1
ATOM 4634 C C . PHE A 1 586 ? -10.816 9.265 27.070 1.00 36.81 586 PHE A C 1
ATOM 4636 O O . PHE A 1 586 ? -11.655 9.349 27.962 1.00 36.81 586 PHE A O 1
ATOM 4643 N N . VAL A 1 587 ? -10.916 9.991 25.949 1.00 32.28 587 VAL A N 1
ATOM 4644 C CA . VAL A 1 587 ? -12.132 10.749 25.574 1.00 32.28 587 VAL A CA 1
ATOM 4645 C C . VAL A 1 587 ? -12.604 10.334 24.176 1.00 32.28 587 VAL A C 1
ATOM 4647 O O . VAL A 1 587 ? -12.696 11.129 23.242 1.00 32.28 587 VAL A O 1
ATOM 4650 N N . ILE A 1 588 ? -12.923 9.046 24.046 1.00 34.09 588 ILE A N 1
ATOM 4651 C CA . ILE A 1 588 ? -13.818 8.528 23.007 1.00 34.09 588 ILE A CA 1
ATOM 4652 C C . ILE A 1 588 ? -15.089 8.100 23.743 1.00 34.09 588 ILE A C 1
ATOM 4654 O O . ILE A 1 588 ? -15.034 7.185 24.564 1.00 34.09 588 ILE A O 1
ATOM 4658 N N . ASN A 1 589 ? -16.212 8.765 23.441 1.00 35.44 589 ASN A N 1
ATOM 4659 C CA . ASN A 1 589 ? -17.452 8.792 24.241 1.00 35.44 589 ASN A CA 1
ATOM 4660 C C . ASN A 1 589 ? -17.268 9.530 25.597 1.00 35.44 589 ASN A C 1
ATOM 4662 O O . ASN A 1 589 ? -16.229 9.402 26.230 1.00 35.44 589 ASN A O 1
ATOM 4666 N N . LYS A 1 590 ? -18.203 10.333 26.125 1.00 39.12 590 LYS A N 1
ATOM 4667 C CA . LYS A 1 590 ? -19.501 10.831 25.629 1.00 39.12 590 LYS A CA 1
ATOM 4668 C C . LYS A 1 590 ? -19.561 12.359 25.829 1.00 39.12 590 LYS A C 1
ATOM 4670 O O . LYS A 1 590 ? -19.610 12.809 26.966 1.00 39.12 590 LYS A O 1
ATOM 4675 N N . CYS A 1 591 ? -19.644 13.153 24.760 1.00 41.91 591 CYS A N 1
ATOM 4676 C CA . CYS A 1 591 ? -19.968 14.587 24.862 1.00 41.91 591 CYS A CA 1
ATOM 4677 C C . CYS A 1 591 ? -21.504 14.756 24.790 1.00 41.91 591 CYS A C 1
ATOM 4679 O O . CYS A 1 591 ? -22.038 15.235 23.793 1.00 41.91 591 CYS A O 1
ATOM 4681 N N . TYR A 1 592 ? -22.242 14.245 25.787 1.00 36.91 592 TYR A N 1
ATOM 4682 C CA . TYR A 1 592 ? -23.711 14.350 25.798 1.00 36.91 592 TYR A CA 1
ATOM 4683 C C . TYR A 1 592 ? -24.114 15.834 25.833 1.00 36.91 592 TYR A C 1
ATOM 4685 O O . TYR A 1 592 ? -23.737 16.558 26.749 1.00 36.91 592 TYR A O 1
ATOM 4693 N N . ASN A 1 593 ? -24.855 16.273 24.812 1.00 37.78 593 ASN A N 1
ATOM 4694 C CA . ASN A 1 593 ? -25.302 17.656 24.592 1.00 37.78 593 ASN A CA 1
ATOM 4695 C C . ASN A 1 593 ? -24.176 18.712 24.450 1.00 37.78 593 ASN A C 1
ATOM 4697 O O . ASN A 1 593 ? -24.425 19.904 24.637 1.00 37.78 593 ASN A O 1
ATOM 4701 N N . GLY A 1 594 ? -22.951 18.305 24.087 1.00 40.88 594 GLY A N 1
ATOM 4702 C CA . GLY A 1 594 ? -21.808 19.209 23.898 1.00 40.88 594 GLY A CA 1
ATOM 4703 C C . GLY A 1 594 ? -21.081 19.013 22.565 1.00 40.88 594 GLY A C 1
ATOM 4704 O O . GLY A 1 594 ? -21.024 17.908 22.027 1.00 40.88 594 GLY A O 1
ATOM 4705 N N . ILE A 1 595 ? -20.487 20.086 22.037 1.00 46.81 595 ILE A N 1
ATOM 4706 C CA . ILE A 1 595 ? -19.673 20.035 20.811 1.00 46.81 595 ILE A CA 1
ATOM 4707 C C . ILE A 1 595 ? -18.214 19.746 21.188 1.00 46.81 595 ILE A C 1
ATOM 4709 O O . ILE A 1 595 ? -17.650 20.409 22.061 1.00 46.81 595 ILE A O 1
ATOM 4713 N N . GLN A 1 596 ? -17.580 18.777 20.519 1.00 48.34 596 GLN A N 1
ATOM 4714 C CA . GLN A 1 596 ? -16.128 18.595 20.590 1.00 48.34 596 GLN A CA 1
ATOM 4715 C C . GLN A 1 596 ? -15.431 19.616 19.684 1.00 48.34 596 GLN A C 1
ATOM 4717 O O . GLN A 1 596 ? -15.623 19.615 18.471 1.00 48.34 596 GLN A O 1
ATOM 4722 N N . SER A 1 597 ? -14.577 20.455 20.267 1.00 49.06 597 SER A N 1
ATOM 4723 C CA . SER A 1 597 ? -13.713 21.394 19.546 1.00 49.06 597 SER A CA 1
ATOM 4724 C C . SER A 1 597 ? -12.246 21.057 19.816 1.00 49.06 597 SER A C 1
ATOM 4726 O O . SER A 1 597 ? -11.874 20.798 20.960 1.00 49.06 597 SER A O 1
ATOM 4728 N N . LYS A 1 598 ? -11.378 21.049 18.795 1.00 62.03 598 LYS A N 1
ATOM 4729 C CA . LYS A 1 598 ? -9.930 20.895 19.006 1.00 62.03 598 LYS A CA 1
ATOM 4730 C C . LYS A 1 598 ? -9.254 22.263 18.898 1.00 62.03 598 LYS A C 1
ATOM 4732 O O . LYS A 1 598 ? -9.260 22.888 17.836 1.00 62.03 598 LYS A O 1
ATOM 4737 N N . LYS A 1 599 ? -8.688 22.745 20.010 1.00 67.56 599 LYS A N 1
ATOM 4738 C CA . LYS A 1 599 ? -7.946 24.012 20.079 1.00 67.56 599 LYS A CA 1
ATOM 4739 C C . LYS A 1 599 ? -6.450 23.724 20.001 1.00 67.56 599 LYS A C 1
ATOM 4741 O O . LYS A 1 599 ? -5.878 23.130 20.912 1.00 67.56 599 LYS A O 1
ATOM 4746 N N . CYS A 1 600 ? -5.834 24.165 18.911 1.00 76.19 600 CYS A N 1
ATOM 4747 C CA . CYS A 1 600 ? -4.406 24.014 18.643 1.00 76.19 600 CYS A CA 1
ATOM 4748 C C . CYS A 1 600 ? -3.670 25.316 18.966 1.00 76.19 600 CYS A C 1
ATOM 4750 O O . CYS A 1 600 ? -4.139 26.405 18.614 1.00 76.19 600 CYS A O 1
ATOM 4752 N N . LEU A 1 601 ? -2.553 25.208 19.687 1.00 76.19 601 LEU A N 1
ATOM 4753 C CA . LEU A 1 601 ? -1.874 26.366 20.274 1.00 76.19 601 LEU A CA 1
ATOM 4754 C C . LEU A 1 601 ? -1.045 27.155 19.252 1.00 76.19 601 LEU A C 1
ATOM 4756 O O . LEU A 1 601 ? -1.114 28.386 19.255 1.00 76.19 601 LEU A O 1
ATOM 4760 N N . GLY A 1 602 ? -0.328 26.461 18.365 1.00 84.56 602 GLY A N 1
ATOM 4761 C CA . GLY A 1 602 ? 0.472 27.058 17.293 1.00 84.56 602 GLY A CA 1
ATOM 4762 C C . GLY A 1 602 ? -0.285 27.288 15.979 1.00 84.56 602 GLY A C 1
ATOM 4763 O O . GLY A 1 602 ? -1.461 26.939 15.832 1.00 84.56 602 GLY A O 1
ATOM 4764 N N . ASN A 1 603 ? 0.432 27.865 15.017 1.00 90.44 603 ASN A N 1
ATOM 4765 C CA . ASN A 1 603 ? 0.078 27.896 13.597 1.00 90.44 603 ASN A CA 1
ATOM 4766 C C . ASN A 1 603 ? 0.665 26.658 12.889 1.00 90.44 603 ASN A C 1
ATOM 4768 O O . ASN A 1 603 ? 1.632 26.078 13.377 1.00 90.44 603 ASN A O 1
ATOM 4772 N N . ILE A 1 604 ? 0.112 26.235 11.748 1.00 92.12 604 ILE A N 1
ATOM 4773 C CA . ILE A 1 604 ? 0.531 25.010 11.041 1.00 92.12 604 ILE A CA 1
ATOM 4774 C C . ILE A 1 604 ? 0.789 25.273 9.561 1.00 92.12 604 ILE A C 1
ATOM 4776 O O . ILE A 1 604 ? -0.115 25.685 8.835 1.00 92.12 604 ILE A O 1
ATOM 4780 N N . LEU A 1 605 ? 2.000 24.963 9.106 1.00 94.31 605 LEU A N 1
ATOM 4781 C CA . LEU A 1 605 ? 2.393 25.033 7.701 1.00 94.31 605 LEU A CA 1
ATOM 4782 C C . LEU A 1 605 ? 2.464 23.618 7.117 1.00 94.31 605 LEU A C 1
ATOM 4784 O O . LEU A 1 605 ? 3.378 22.863 7.439 1.00 94.31 605 LEU A O 1
ATOM 4788 N N . LEU A 1 606 ? 1.507 23.264 6.257 1.00 95.06 606 LEU A N 1
ATOM 4789 C CA . LEU A 1 606 ? 1.525 22.018 5.488 1.00 95.06 606 LEU A CA 1
ATOM 4790 C C . LEU A 1 606 ? 2.292 22.212 4.179 1.00 95.06 606 LEU A C 1
ATOM 4792 O O . LEU A 1 606 ? 1.965 23.109 3.401 1.00 95.06 606 LEU A O 1
ATOM 4796 N N . ILE A 1 607 ? 3.264 21.339 3.911 1.00 95.81 607 ILE A N 1
ATOM 4797 C CA . ILE A 1 607 ? 3.996 21.274 2.641 1.00 95.81 607 ILE A CA 1
ATOM 4798 C C . ILE A 1 607 ? 3.876 19.848 2.097 1.00 95.81 607 ILE A C 1
ATOM 4800 O O . ILE A 1 607 ? 4.373 18.904 2.712 1.00 95.81 607 ILE A O 1
ATOM 4804 N N . LEU A 1 608 ? 3.175 19.690 0.973 1.00 95.62 608 LEU A N 1
ATOM 4805 C CA . LEU A 1 608 ? 2.841 18.389 0.381 1.00 95.62 608 LEU A CA 1
ATOM 4806 C C . LEU A 1 608 ? 3.702 18.078 -0.854 1.00 95.62 608 LEU A C 1
ATOM 4808 O O . LEU A 1 608 ? 3.938 18.957 -1.681 1.00 95.62 608 LEU A O 1
ATOM 4812 N N . ASP A 1 609 ? 4.110 16.822 -1.022 1.00 94.19 609 ASP A N 1
ATOM 4813 C CA . ASP A 1 609 ? 4.731 16.356 -2.268 1.00 94.19 609 ASP A CA 1
ATOM 4814 C C . ASP A 1 609 ? 3.635 16.106 -3.318 1.00 94.19 609 ASP A C 1
ATOM 4816 O O . ASP A 1 609 ? 2.739 15.282 -3.122 1.00 94.19 609 ASP A O 1
ATOM 4820 N N . ALA A 1 610 ? 3.678 16.849 -4.421 1.00 94.31 610 ALA A N 1
ATOM 4821 C CA . ALA A 1 610 ? 2.746 16.731 -5.538 1.00 94.31 610 ALA A CA 1
ATOM 4822 C C . ALA A 1 610 ? 3.457 16.301 -6.832 1.00 94.31 610 ALA A C 1
ATOM 4824 O O . ALA A 1 610 ? 2.972 16.607 -7.928 1.00 94.31 610 ALA A O 1
ATOM 4825 N N . SER A 1 611 ? 4.599 15.620 -6.709 1.00 91.19 611 SER A N 1
ATOM 4826 C CA . SER A 1 611 ? 5.301 14.993 -7.827 1.00 91.19 611 SER A CA 1
ATOM 4827 C C . SER A 1 611 ? 4.597 13.714 -8.296 1.00 91.19 611 SER A C 1
ATOM 4829 O O . SER A 1 611 ? 4.037 12.990 -7.474 1.00 91.19 611 SER A O 1
ATOM 4831 N N . ASP A 1 612 ? 4.602 13.416 -9.600 1.00 90.00 612 ASP A N 1
ATOM 4832 C CA . ASP A 1 612 ? 4.184 12.108 -10.150 1.00 90.00 612 ASP A CA 1
ATOM 4833 C C . ASP A 1 612 ? 5.357 11.178 -10.519 1.00 90.00 612 ASP A C 1
ATOM 4835 O O . ASP A 1 612 ? 5.132 10.017 -10.857 1.00 90.00 612 ASP A O 1
ATOM 4839 N N . ASP A 1 613 ? 6.602 11.638 -10.339 1.00 83.94 613 ASP A N 1
ATOM 4840 C CA . ASP A 1 613 ? 7.834 10.876 -10.603 1.00 83.94 613 ASP A CA 1
ATOM 4841 C C . ASP A 1 613 ? 7.949 9.561 -9.805 1.00 83.94 613 ASP A C 1
ATOM 4843 O O . ASP A 1 613 ? 8.587 8.611 -10.258 1.00 83.94 613 ASP A O 1
ATOM 4847 N N . VAL A 1 614 ? 7.435 9.540 -8.566 1.00 82.75 614 VAL A N 1
ATOM 4848 C CA . VAL A 1 614 ? 7.565 8.406 -7.624 1.00 82.75 614 VAL A CA 1
ATOM 4849 C C . VAL A 1 614 ? 6.303 8.193 -6.802 1.00 82.75 614 VAL A C 1
ATOM 4851 O O . VAL A 1 614 ? 5.862 7.053 -6.693 1.00 82.75 614 VAL A O 1
ATOM 4854 N N . VAL A 1 615 ? 5.708 9.251 -6.233 1.00 86.31 615 VAL A N 1
ATOM 4855 C CA . VAL A 1 615 ? 4.424 9.114 -5.529 1.00 86.31 615 VAL A CA 1
ATOM 4856 C C . VAL A 1 615 ? 3.390 8.668 -6.557 1.00 86.31 615 VAL A C 1
ATOM 4858 O O . VAL A 1 615 ? 3.053 9.420 -7.470 1.00 86.31 615 VAL A O 1
ATOM 4861 N N . THR A 1 616 ? 2.858 7.451 -6.452 1.00 90.50 616 THR A N 1
ATOM 4862 C CA . THR A 1 616 ? 1.832 7.031 -7.408 1.00 90.50 616 THR A CA 1
ATOM 4863 C C . THR A 1 616 ? 0.564 7.854 -7.200 1.00 90.50 616 THR A C 1
ATOM 4865 O O . THR A 1 616 ? 0.255 8.315 -6.099 1.00 90.50 616 THR A O 1
ATOM 4868 N N . LYS A 1 617 ? -0.256 7.984 -8.244 1.00 90.50 617 LYS A N 1
ATOM 4869 C CA . LYS A 1 617 ? -1.561 8.661 -8.156 1.00 90.50 617 LYS A CA 1
ATOM 4870 C C . LYS A 1 617 ? -2.455 8.119 -7.025 1.00 90.50 617 LYS A C 1
ATOM 4872 O O . LYS A 1 617 ? -3.264 8.859 -6.470 1.00 90.50 617 LYS A O 1
ATOM 4877 N N . SER A 1 618 ? -2.305 6.840 -6.665 1.00 89.19 618 SER A N 1
ATOM 4878 C CA . SER A 1 618 ? -3.008 6.225 -5.532 1.00 89.19 618 SER A CA 1
ATOM 4879 C C . SER A 1 618 ? -2.481 6.720 -4.181 1.00 89.19 618 SER A C 1
ATOM 4881 O O . SER A 1 618 ? -3.265 6.980 -3.272 1.00 89.19 618 SER A O 1
ATOM 4883 N N . GLU A 1 619 ? -1.167 6.845 -4.037 1.00 92.25 619 GLU A N 1
ATOM 4884 C CA . GLU A 1 619 ? -0.498 7.315 -2.820 1.00 92.25 619 GLU A CA 1
ATOM 4885 C C . GLU A 1 619 ? -0.696 8.818 -2.613 1.00 92.25 619 GLU A C 1
ATOM 4887 O O . GLU A 1 619 ? -0.999 9.249 -1.502 1.00 92.25 619 GLU A O 1
ATOM 4892 N N . PHE A 1 620 ? -0.681 9.600 -3.695 1.00 93.25 620 PHE A N 1
ATOM 4893 C CA . PHE A 1 620 ? -1.074 11.007 -3.677 1.00 93.25 620 PHE A CA 1
ATOM 4894 C C . PHE A 1 620 ? -2.522 11.174 -3.184 1.00 93.25 620 PHE A C 1
ATOM 4896 O O . PHE A 1 620 ? -2.782 11.972 -2.284 1.00 93.25 620 PHE A O 1
ATOM 4903 N N . PHE A 1 621 ? -3.473 10.368 -3.682 1.00 91.12 621 PHE A N 1
ATOM 4904 C CA . PHE A 1 621 ? -4.844 10.391 -3.158 1.00 91.12 621 PHE A CA 1
ATOM 4905 C C . PHE A 1 621 ? -4.947 9.927 -1.695 1.00 91.12 621 PHE A C 1
ATOM 4907 O O . PHE A 1 621 ? -5.746 10.504 -0.954 1.00 91.12 621 PHE A O 1
ATOM 4914 N N . LYS A 1 622 ? -4.135 8.956 -1.245 1.00 91.25 622 LYS A N 1
ATOM 4915 C CA . LYS A 1 622 ? -4.039 8.599 0.184 1.00 91.25 622 LYS A CA 1
ATOM 4916 C C . LYS A 1 622 ? -3.543 9.782 1.019 1.00 91.25 622 LYS A C 1
ATOM 4918 O O . LYS A 1 622 ? -4.184 10.107 2.013 1.00 91.25 622 LYS A O 1
ATOM 4923 N N . MET A 1 623 ? -2.460 10.454 0.616 1.00 94.44 623 MET A N 1
ATOM 4924 C CA . MET A 1 623 ? -1.922 11.639 1.306 1.00 94.44 623 MET A CA 1
ATOM 4925 C C . MET A 1 623 ? -2.986 12.734 1.425 1.00 94.44 623 MET A C 1
ATOM 4927 O O . MET A 1 623 ? -3.274 13.209 2.523 1.00 94.44 623 MET A O 1
ATOM 4931 N N . ILE A 1 624 ? -3.629 13.077 0.308 1.00 93.38 624 ILE A N 1
ATOM 4932 C CA . ILE A 1 624 ? -4.697 14.079 0.260 1.00 93.38 624 ILE A CA 1
ATOM 4933 C C . ILE A 1 624 ? -5.882 13.691 1.162 1.00 93.38 624 ILE A C 1
ATOM 4935 O O . ILE A 1 624 ? -6.400 14.547 1.879 1.00 93.38 624 ILE A O 1
ATOM 4939 N N . SER A 1 625 ? -6.291 12.418 1.185 1.00 90.25 625 SER A N 1
ATOM 4940 C CA . SER A 1 625 ? -7.362 11.935 2.068 1.00 90.25 625 SER A CA 1
ATOM 4941 C C . SER A 1 625 ? -6.965 11.990 3.547 1.00 90.25 625 SER A C 1
ATOM 4943 O O . SER A 1 625 ? -7.724 12.525 4.349 1.00 90.25 625 SER A O 1
ATOM 4945 N N . VAL A 1 626 ? -5.757 11.560 3.930 1.00 89.94 626 VAL A N 1
ATOM 4946 C CA . VAL A 1 626 ? -5.301 11.639 5.331 1.00 89.94 626 VAL A CA 1
ATOM 4947 C C . VAL A 1 626 ? -5.261 13.084 5.828 1.00 89.94 626 VAL A C 1
ATOM 4949 O O . VAL A 1 626 ? -5.751 13.365 6.925 1.00 89.94 626 VAL A O 1
ATOM 4952 N N . VAL A 1 627 ? -4.769 14.021 5.011 1.00 91.31 627 VAL A N 1
ATOM 4953 C CA . VAL A 1 627 ? -4.739 15.444 5.377 1.00 91.31 627 VAL A CA 1
ATOM 4954 C C . VAL A 1 627 ? -6.159 16.036 5.474 1.00 91.31 627 VAL A C 1
ATOM 4956 O O . VAL A 1 627 ? -6.453 16.762 6.420 1.00 91.31 627 VAL A O 1
ATOM 4959 N N . ARG A 1 628 ? -7.066 15.703 4.547 1.00 89.81 628 ARG A N 1
ATOM 4960 C CA . ARG A 1 628 ? -8.440 16.246 4.483 1.00 89.81 628 ARG A CA 1
ATOM 4961 C C . ARG A 1 628 ? -9.406 15.647 5.519 1.00 89.81 628 ARG A C 1
ATOM 4963 O O . ARG A 1 628 ? -10.259 16.350 6.067 1.00 89.81 628 ARG A O 1
ATOM 4970 N N . ASP A 1 629 ? -9.312 14.341 5.751 1.00 84.81 629 ASP A N 1
ATOM 4971 C CA . ASP A 1 629 ? -10.349 13.556 6.433 1.00 84.81 629 ASP A CA 1
ATOM 4972 C C . ASP A 1 629 ? -9.975 13.214 7.882 1.00 84.81 629 ASP A C 1
ATOM 4974 O O . ASP A 1 629 ? -10.858 13.142 8.743 1.00 84.81 629 ASP A O 1
ATOM 4978 N N . HIS A 1 630 ? -8.676 13.075 8.172 1.00 82.00 630 HIS A N 1
ATOM 4979 C CA . HIS A 1 630 ? -8.174 12.751 9.509 1.00 82.00 630 HIS A CA 1
ATOM 4980 C C . HIS A 1 630 ? -7.416 13.906 10.168 1.00 82.00 630 HIS A C 1
ATOM 4982 O O . HIS A 1 630 ? -7.676 14.199 11.333 1.00 82.00 630 HIS A O 1
ATOM 4988 N N . PHE A 1 631 ? -6.513 14.586 9.449 1.00 80.62 631 PHE A N 1
ATOM 4989 C CA . PHE A 1 631 ? -5.695 15.644 10.046 1.00 80.62 631 PHE A CA 1
ATOM 4990 C C . PHE A 1 631 ? -6.492 16.910 10.357 1.00 80.62 631 PHE A C 1
ATOM 4992 O O . PHE A 1 631 ? -6.511 17.349 11.504 1.00 80.62 631 PHE A O 1
ATOM 4999 N N . THR A 1 632 ? -7.153 17.506 9.360 1.00 78.38 632 THR A N 1
ATOM 5000 C CA . THR A 1 632 ? -7.799 18.816 9.546 1.00 78.38 632 THR A CA 1
ATOM 5001 C C . THR A 1 632 ? -9.199 18.746 10.135 1.00 78.38 632 THR A C 1
ATOM 5003 O O . THR A 1 632 ? -9.648 19.696 10.770 1.00 78.38 632 THR A O 1
ATOM 5006 N N . ASN A 1 633 ? -9.877 17.605 10.010 1.00 73.31 633 ASN A N 1
ATOM 5007 C CA . ASN A 1 633 ? -11.235 17.380 10.511 1.00 73.31 633 ASN A CA 1
ATOM 5008 C C . ASN A 1 633 ? -11.527 17.916 11.941 1.00 73.31 633 ASN A C 1
ATOM 5010 O O . ASN A 1 633 ? -12.614 18.457 12.128 1.00 73.31 633 ASN A O 1
ATOM 5014 N N . PRO A 1 634 ? -10.602 17.867 12.925 1.00 65.25 634 PRO A N 1
ATOM 5015 C CA . PRO A 1 634 ? -10.856 18.387 14.274 1.00 65.25 634 PRO A CA 1
ATOM 5016 C C . PRO A 1 634 ? -10.693 19.910 14.463 1.00 65.25 634 PRO A C 1
ATOM 5018 O O . PRO A 1 634 ? -11.004 20.420 15.541 1.00 65.25 634 PRO A O 1
ATOM 5021 N N . PHE A 1 635 ? -10.132 20.639 13.493 1.00 75.06 635 PHE A N 1
ATOM 5022 C CA . PHE A 1 635 ? -9.753 22.046 13.668 1.00 75.06 635 PHE A CA 1
ATOM 5023 C C . PHE A 1 635 ? -10.977 22.967 13.703 1.00 75.06 635 PHE A C 1
ATOM 5025 O O . PHE A 1 635 ? -11.722 23.047 12.734 1.00 75.06 635 PHE A O 1
ATOM 5032 N N . TYR A 1 636 ? -11.149 23.723 14.793 1.00 74.00 636 TYR A N 1
ATOM 5033 C CA . TYR A 1 636 ? -12.207 24.741 14.867 1.00 74.00 636 TYR A CA 1
ATOM 5034 C C . TYR A 1 636 ? -11.858 26.014 14.078 1.00 74.00 636 TYR A C 1
ATOM 5036 O O . TYR A 1 636 ? -12.718 26.598 13.428 1.00 74.00 636 TYR A O 1
ATOM 5044 N N . ASN A 1 637 ? -10.592 26.447 14.117 1.00 83.56 637 ASN A N 1
ATOM 5045 C CA . ASN A 1 637 ? -10.136 27.647 13.416 1.00 83.56 637 ASN A CA 1
ATOM 5046 C C . ASN A 1 637 ? -9.065 27.305 12.372 1.00 83.56 637 ASN A C 1
ATOM 5048 O O . ASN A 1 637 ? -7.909 27.048 12.716 1.00 83.56 637 ASN A O 1
ATOM 5052 N N . TYR A 1 638 ? -9.453 27.368 11.100 1.00 87.31 638 TYR A N 1
ATOM 5053 C CA . TYR A 1 638 ? -8.566 27.124 9.965 1.00 87.31 638 TYR A CA 1
ATOM 5054 C C . TYR A 1 638 ? -7.646 28.311 9.642 1.00 87.31 638 TYR A C 1
ATOM 5056 O O . TYR A 1 638 ? -6.660 28.121 8.933 1.00 87.31 638 TYR A O 1
ATOM 5064 N N . SER A 1 639 ? -7.869 29.504 10.218 1.00 86.75 639 SER A N 1
ATOM 5065 C CA . SER A 1 639 ? -7.052 30.697 9.925 1.00 86.75 639 SER A CA 1
ATOM 5066 C C . SER A 1 639 ? -5.601 30.568 10.397 1.00 86.75 639 SER A C 1
ATOM 5068 O O . SER A 1 639 ? -4.730 31.330 9.981 1.00 86.75 639 SER A O 1
ATOM 5070 N N . ARG A 1 640 ? -5.330 29.555 11.225 1.00 88.62 640 ARG A N 1
ATOM 5071 C CA . ARG A 1 640 ? -4.004 29.146 11.697 1.00 88.62 640 ARG A CA 1
ATOM 5072 C C . ARG A 1 640 ? -3.300 28.140 10.782 1.00 88.62 640 ARG A C 1
ATOM 5074 O O . ARG A 1 640 ? -2.199 27.713 11.114 1.00 88.62 640 ARG A O 1
ATOM 5081 N N . MET A 1 641 ? -3.898 27.761 9.653 1.00 91.00 641 MET A N 1
ATOM 5082 C CA . MET A 1 641 ? -3.310 26.841 8.677 1.00 91.00 641 MET A CA 1
ATOM 5083 C C . MET A 1 641 ? -2.807 27.578 7.431 1.00 91.00 641 MET A C 1
ATOM 5085 O O . MET A 1 641 ? -3.482 28.464 6.912 1.00 91.00 641 MET A O 1
ATOM 5089 N N . ALA A 1 642 ? -1.643 27.164 6.935 1.00 91.88 642 ALA A N 1
ATOM 5090 C CA . ALA A 1 642 ? -1.094 27.504 5.626 1.00 91.88 642 ALA A CA 1
ATOM 5091 C C . ALA A 1 642 ? -0.839 26.210 4.835 1.00 91.88 642 ALA A C 1
ATOM 5093 O O . ALA A 1 642 ? -0.582 25.158 5.428 1.00 91.88 642 ALA A O 1
ATOM 5094 N N . LEU A 1 643 ? -0.920 26.277 3.505 1.00 94.25 643 LEU A N 1
ATOM 5095 C CA . LEU A 1 643 ? -0.832 25.109 2.623 1.00 94.25 643 LEU A CA 1
ATOM 5096 C C . LEU A 1 643 ? 0.026 25.410 1.392 1.00 94.25 643 LEU A C 1
ATOM 5098 O O . LEU A 1 643 ? -0.230 26.364 0.659 1.00 94.25 643 LEU A O 1
ATOM 5102 N N . SER A 1 644 ? 1.011 24.554 1.149 1.00 94.44 644 SER A N 1
ATOM 5103 C CA . SER A 1 644 ? 1.943 24.610 0.024 1.00 94.44 644 SER A CA 1
ATOM 5104 C C . SER A 1 644 ? 2.151 23.210 -0.556 1.00 94.44 644 SER A C 1
ATOM 5106 O O . SER A 1 644 ? 1.916 22.211 0.128 1.00 94.44 644 SER A O 1
ATOM 5108 N N . TRP A 1 645 ? 2.599 23.112 -1.806 1.00 94.38 645 TRP A N 1
ATOM 5109 C CA . TRP A 1 645 ? 2.981 21.832 -2.410 1.00 94.38 645 TRP A CA 1
ATOM 5110 C C . TRP A 1 645 ? 4.064 21.993 -3.469 1.00 94.38 645 TRP A C 1
ATOM 5112 O O . TRP A 1 645 ? 4.109 23.030 -4.132 1.00 94.38 645 TRP A O 1
ATOM 5122 N N . TYR A 1 646 ? 4.893 20.960 -3.647 1.00 92.56 646 TYR A N 1
ATOM 5123 C CA . TYR A 1 646 ? 6.006 20.969 -4.597 1.00 92.56 646 TYR A CA 1
ATOM 5124 C C . TYR A 1 646 ? 5.879 19.937 -5.729 1.00 92.56 646 TYR A C 1
ATOM 5126 O O . TYR A 1 646 ? 5.539 18.775 -5.520 1.00 92.56 646 TYR A O 1
ATOM 5134 N N . ASN A 1 647 ? 6.164 20.413 -6.938 1.00 90.25 647 ASN A N 1
ATOM 5135 C CA . ASN A 1 647 ? 6.561 19.727 -8.162 1.00 90.25 647 ASN A CA 1
ATOM 5136 C C . ASN A 1 647 ? 7.240 20.767 -9.083 1.00 90.25 647 ASN A C 1
ATOM 5138 O O . ASN A 1 647 ? 7.304 21.947 -8.729 1.00 90.25 647 ASN A O 1
ATOM 5142 N N . SER A 1 648 ? 7.708 20.383 -10.275 1.00 79.81 648 SER A N 1
ATOM 5143 C CA . SER A 1 648 ? 8.451 21.282 -11.191 1.00 79.81 648 SER A CA 1
ATOM 5144 C C . SER A 1 648 ? 7.746 22.592 -11.592 1.00 79.81 648 SER A C 1
ATOM 5146 O O . SER A 1 648 ? 8.381 23.477 -12.156 1.00 79.81 648 SER A O 1
ATOM 5148 N N . HIS A 1 649 ? 6.439 22.742 -11.340 1.00 75.81 649 HIS A N 1
ATOM 5149 C CA . HIS A 1 649 ? 5.652 23.910 -11.757 1.00 75.81 649 HIS A CA 1
ATOM 5150 C C . HIS A 1 649 ? 4.989 24.680 -10.596 1.00 75.81 649 HIS A C 1
ATOM 5152 O O . HIS A 1 649 ? 4.245 25.636 -10.837 1.00 75.81 649 HIS A O 1
ATOM 5158 N N . SER A 1 650 ? 5.147 24.249 -9.344 1.00 63.38 650 SER A N 1
ATOM 5159 C CA . SER A 1 650 ? 4.284 24.692 -8.241 1.00 63.38 650 SER A CA 1
ATOM 5160 C C . SER A 1 650 ? 4.872 25.856 -7.433 1.00 63.38 650 SER A C 1
ATOM 5162 O O . SER A 1 650 ? 5.598 25.682 -6.451 1.00 63.38 650 SER A O 1
ATOM 5164 N N . LEU A 1 651 ? 4.467 27.069 -7.811 1.00 63.03 651 LEU A N 1
ATOM 5165 C CA . LEU A 1 651 ? 4.711 28.301 -7.050 1.00 63.03 651 LEU A CA 1
ATOM 5166 C C . LEU A 1 651 ? 3.562 28.661 -6.087 1.00 63.03 651 LEU A C 1
ATOM 5168 O O . LEU A 1 651 ? 3.602 29.712 -5.440 1.00 63.03 651 LEU A O 1
ATOM 5172 N N . THR A 1 652 ? 2.511 27.845 -6.002 1.00 69.25 652 THR A N 1
ATOM 5173 C CA . THR A 1 652 ? 1.322 28.099 -5.177 1.00 69.25 652 THR A CA 1
ATOM 5174 C C . THR A 1 652 ? 1.593 27.888 -3.689 1.00 69.25 652 THR A C 1
ATOM 5176 O O . THR A 1 652 ? 2.064 26.837 -3.268 1.00 69.25 652 THR A O 1
ATOM 5179 N N . TYR A 1 653 ? 1.248 28.905 -2.903 1.00 76.44 653 TYR A N 1
ATOM 5180 C CA . TYR A 1 653 ? 1.337 28.939 -1.447 1.00 76.44 653 TYR A CA 1
ATOM 5181 C C . TYR A 1 653 ? 0.111 29.698 -0.946 1.00 76.44 653 TYR A C 1
ATOM 5183 O O . TYR A 1 653 ? -0.071 30.865 -1.301 1.00 76.44 653 TYR A O 1
ATOM 5191 N N . PHE A 1 654 ? -0.727 29.034 -0.156 1.00 85.31 654 PHE A N 1
ATOM 5192 C CA . PHE A 1 654 ? -1.849 29.644 0.544 1.00 85.31 654 PHE A CA 1
ATOM 5193 C C . PHE A 1 654 ? -1.370 30.056 1.947 1.00 85.31 654 PHE A C 1
ATOM 5195 O O . PHE A 1 654 ? -1.096 29.170 2.765 1.00 85.31 654 PHE A O 1
ATOM 5202 N N . PRO A 1 655 ? -1.218 31.363 2.241 1.00 84.94 655 PRO A N 1
ATOM 5203 C CA . PRO A 1 655 ? -0.754 31.830 3.546 1.00 84.94 655 PRO A CA 1
ATOM 5204 C C . PRO A 1 655 ? -1.754 31.521 4.666 1.00 84.94 655 PRO A C 1
ATOM 5206 O O . PRO A 1 655 ? -2.920 31.199 4.423 1.00 84.94 655 PRO A O 1
ATOM 5209 N N . PHE A 1 656 ? -1.315 31.714 5.910 1.00 83.25 656 PHE A N 1
ATOM 5210 C CA . PHE A 1 656 ? -2.218 31.784 7.059 1.00 83.25 656 PHE A CA 1
ATOM 5211 C C . PHE A 1 656 ? -3.341 32.808 6.815 1.00 83.25 656 PHE A C 1
ATOM 5213 O O . PHE A 1 656 ? -3.199 33.743 6.028 1.00 83.25 656 PHE A O 1
ATOM 5220 N N . SER A 1 657 ? -4.475 32.625 7.485 1.00 82.25 657 SER A N 1
ATOM 5221 C CA . SER A 1 657 ? -5.753 33.330 7.283 1.00 82.25 657 SER A CA 1
ATOM 5222 C C . SER A 1 657 ? -6.484 33.130 5.944 1.00 82.25 657 SER A C 1
ATOM 5224 O O . SER A 1 657 ? -7.659 33.484 5.881 1.00 82.25 657 SER A O 1
ATOM 5226 N N . THR A 1 658 ? -5.883 32.484 4.931 1.00 82.31 658 THR A N 1
ATOM 5227 C CA . THR A 1 658 ? -6.581 32.137 3.666 1.00 82.31 658 THR A CA 1
ATOM 5228 C C . THR A 1 658 ? -7.817 31.272 3.909 1.00 82.31 658 THR A C 1
ATOM 5230 O O . THR A 1 658 ? -8.860 31.465 3.290 1.00 82.31 658 THR A O 1
ATOM 5233 N N . PHE A 1 659 ? -7.700 30.304 4.816 1.00 84.88 659 PHE A N 1
ATOM 5234 C CA . PHE A 1 659 ? -8.777 29.389 5.166 1.00 84.88 659 PHE A CA 1
ATOM 5235 C C . PHE A 1 659 ? -9.467 29.908 6.423 1.00 84.88 659 PHE A C 1
ATOM 5237 O O . PHE A 1 659 ? -8.846 29.948 7.480 1.00 84.88 659 PHE A O 1
ATOM 5244 N N . LYS A 1 660 ? -10.744 30.288 6.356 1.00 80.81 660 LYS A N 1
ATOM 5245 C CA . LYS A 1 660 ? -11.515 30.601 7.570 1.00 80.81 660 LYS A CA 1
ATOM 5246 C C . LYS A 1 660 ? -12.157 29.331 8.138 1.00 80.81 660 LYS A C 1
ATOM 5248 O O . LYS A 1 660 ? -12.277 29.192 9.353 1.00 80.81 660 LYS A O 1
ATOM 5253 N N . ARG A 1 661 ? -12.514 28.379 7.270 1.00 79.38 661 ARG A N 1
ATOM 5254 C CA . ARG A 1 661 ? -13.281 27.161 7.572 1.00 79.38 661 ARG A CA 1
ATOM 5255 C C . ARG A 1 661 ? -12.720 25.933 6.847 1.00 79.38 661 ARG A C 1
ATOM 5257 O O . ARG A 1 661 ? -11.926 26.032 5.911 1.00 79.38 661 ARG A O 1
ATOM 5264 N N . LYS A 1 662 ? -13.246 24.761 7.220 1.00 85.00 662 LYS A N 1
ATOM 5265 C CA . LYS A 1 662 ? -12.928 23.466 6.598 1.00 85.00 662 LYS A CA 1
ATOM 5266 C C . LYS A 1 662 ? -13.198 23.417 5.095 1.00 85.00 662 LYS A C 1
ATOM 5268 O O . LYS A 1 662 ? -12.420 22.806 4.368 1.00 85.00 662 LYS A O 1
ATOM 5273 N N . LEU A 1 663 ? -14.280 24.040 4.620 1.00 71.75 663 LEU A N 1
ATOM 5274 C CA . LEU A 1 663 ? -14.633 24.031 3.196 1.00 71.75 663 LEU A CA 1
ATOM 5275 C C . LEU A 1 663 ? -13.548 24.697 2.338 1.00 71.75 663 LEU A C 1
ATOM 5277 O O . LEU A 1 663 ? -13.138 24.129 1.331 1.00 71.75 663 LEU A O 1
ATOM 5281 N N . ASP A 1 664 ? -13.041 25.849 2.773 1.00 80.19 664 ASP A N 1
ATOM 5282 C CA . ASP A 1 664 ? -12.040 26.648 2.056 1.00 80.19 664 ASP A CA 1
ATOM 5283 C C . ASP A 1 664 ? -10.725 25.859 1.888 1.00 80.19 664 ASP A C 1
ATOM 5285 O O . ASP A 1 664 ? -10.136 25.801 0.802 1.00 80.19 664 ASP A O 1
ATOM 5289 N N . PHE A 1 665 ? -10.309 25.185 2.966 1.00 86.50 665 PHE A N 1
ATOM 5290 C CA . PHE A 1 665 ? -9.149 24.295 2.990 1.00 86.50 665 PHE A CA 1
ATOM 5291 C C . PHE A 1 665 ? -9.361 23.046 2.122 1.00 86.50 665 PHE A C 1
ATOM 5293 O O . PHE A 1 665 ? -8.519 22.728 1.284 1.00 86.50 665 PHE A O 1
ATOM 5300 N N . ASN A 1 666 ? -10.503 22.363 2.266 1.00 84.25 666 ASN A N 1
ATOM 5301 C CA . ASN A 1 666 ? -10.850 21.179 1.474 1.00 84.25 666 ASN A CA 1
ATOM 5302 C C . ASN A 1 666 ? -10.908 21.486 -0.030 1.00 84.25 666 ASN A C 1
ATOM 5304 O O . ASN A 1 666 ? -10.435 20.687 -0.840 1.00 84.25 666 ASN A O 1
ATOM 5308 N N . HIS A 1 667 ? -11.472 22.639 -0.401 1.00 81.69 667 HIS A N 1
ATOM 5309 C CA . HIS A 1 667 ? -11.516 23.113 -1.779 1.00 81.69 667 HIS A CA 1
ATOM 5310 C C . HIS A 1 667 ? -10.099 23.339 -2.311 1.00 81.69 667 HIS A C 1
ATOM 5312 O O . HIS A 1 667 ? -9.731 22.751 -3.325 1.00 81.69 667 HIS A O 1
ATOM 5318 N N . SER A 1 668 ? -9.270 24.088 -1.584 1.00 84.25 668 SER A N 1
ATOM 5319 C CA . SER A 1 668 ? -7.889 24.375 -1.991 1.00 84.25 668 SER A CA 1
ATOM 5320 C C . SER A 1 668 ? -7.010 23.123 -2.076 1.00 84.25 668 SER A C 1
ATOM 5322 O O . SER A 1 668 ? -6.201 23.013 -2.995 1.00 84.25 668 SER A O 1
ATOM 5324 N N . ILE A 1 669 ? -7.226 22.129 -1.207 1.00 88.62 669 ILE A N 1
ATOM 5325 C CA . ILE A 1 669 ? -6.623 20.794 -1.341 1.00 88.62 669 ILE A CA 1
ATOM 5326 C C . ILE A 1 669 ? -7.064 20.096 -2.637 1.00 88.62 669 ILE A C 1
ATOM 5328 O O . ILE A 1 669 ? -6.242 19.477 -3.308 1.00 88.62 669 ILE A O 1
ATOM 5332 N N . SER A 1 670 ? -8.338 20.206 -3.029 1.00 85.44 670 SER A N 1
ATOM 5333 C CA . SER A 1 670 ? -8.846 19.580 -4.261 1.00 85.44 670 SER A CA 1
ATOM 5334 C C . SER A 1 670 ? -8.320 20.222 -5.554 1.00 85.44 670 SER A C 1
ATOM 5336 O O . SER A 1 670 ? -8.403 19.608 -6.618 1.00 85.44 670 SER A O 1
ATOM 5338 N N . LEU A 1 671 ? -7.740 21.427 -5.468 1.00 84.62 671 LEU A N 1
ATOM 5339 C CA . LEU A 1 671 ? -7.059 22.095 -6.581 1.00 84.62 671 LEU A CA 1
ATOM 5340 C C . LEU A 1 671 ? -5.623 21.588 -6.805 1.00 84.62 671 LEU A C 1
ATOM 5342 O O . LEU A 1 671 ? -5.057 21.848 -7.871 1.00 84.62 671 LEU A O 1
ATOM 5346 N N . ILE A 1 672 ? -5.030 20.866 -5.844 1.00 89.25 672 ILE A N 1
ATOM 5347 C CA . ILE A 1 672 ? -3.668 20.332 -5.967 1.00 89.25 672 ILE A CA 1
ATOM 5348 C C . ILE A 1 672 ? -3.656 19.236 -7.036 1.00 89.25 672 ILE A C 1
ATOM 5350 O O . ILE A 1 672 ? -4.231 18.160 -6.873 1.00 89.25 672 ILE A O 1
ATOM 5354 N N . LYS A 1 673 ? -2.972 19.519 -8.147 1.00 89.25 673 LYS A N 1
ATOM 5355 C CA . LYS A 1 673 ? -2.754 18.578 -9.248 1.00 89.25 673 LYS A CA 1
ATOM 5356 C C . LYS A 1 673 ? -1.324 18.063 -9.207 1.00 89.25 673 LYS A C 1
ATOM 5358 O O . LYS A 1 673 ? -0.382 18.855 -9.166 1.00 89.25 673 LYS A O 1
ATOM 5363 N N . GLN A 1 674 ? -1.203 16.744 -9.273 1.00 90.50 674 GLN A N 1
ATOM 5364 C CA . GLN A 1 674 ? 0.063 16.053 -9.471 1.00 90.50 674 GLN A CA 1
ATOM 5365 C C . GLN A 1 674 ? 0.686 16.443 -10.826 1.00 90.50 674 GLN A C 1
ATOM 5367 O O . GLN A 1 674 ? -0.052 16.655 -11.796 1.00 90.50 674 GLN A O 1
ATOM 5372 N N . LYS A 1 675 ? 2.015 16.579 -10.866 1.00 90.25 675 LYS A N 1
ATOM 5373 C CA . LYS A 1 675 ? 2.838 16.826 -12.065 1.00 90.25 675 LYS A CA 1
ATOM 5374 C C . LYS A 1 675 ? 4.244 16.261 -11.851 1.00 90.25 675 LYS A C 1
ATOM 5376 O O . LYS A 1 675 ? 4.642 16.092 -10.707 1.00 90.25 675 LYS A O 1
ATOM 5381 N N . SER A 1 676 ? 5.025 16.087 -12.908 1.00 86.75 676 SER A N 1
ATOM 5382 C CA . SER A 1 676 ? 6.414 15.621 -12.822 1.00 86.75 676 SER A CA 1
ATOM 5383 C C . SER A 1 676 ? 7.386 16.621 -12.179 1.00 86.75 676 SER A C 1
ATOM 5385 O O . SER A 1 676 ? 7.086 17.809 -12.018 1.00 86.75 676 SER A O 1
ATOM 5387 N N . GLY A 1 677 ? 8.578 16.128 -11.848 1.00 79.19 677 GLY A N 1
ATOM 5388 C CA . GLY A 1 677 ? 9.740 16.831 -11.316 1.00 79.19 677 GLY A CA 1
ATOM 5389 C C . GLY A 1 677 ? 9.617 17.238 -9.848 1.00 79.19 677 GLY A C 1
ATOM 5390 O O . GLY A 1 677 ? 8.548 17.635 -9.383 1.00 79.19 677 GLY A O 1
ATOM 5391 N N . ARG A 1 678 ? 10.743 17.207 -9.126 1.00 78.38 678 ARG A N 1
ATOM 5392 C CA . ARG A 1 678 ? 10.882 17.679 -7.739 1.00 78.38 678 ARG A CA 1
ATOM 5393 C C . ARG A 1 678 ? 12.022 18.672 -7.619 1.00 78.38 678 ARG A C 1
ATOM 5395 O O . ARG A 1 678 ? 13.073 18.488 -8.221 1.00 78.38 678 ARG A O 1
ATOM 5402 N N . ASP A 1 679 ? 11.768 19.692 -6.815 1.00 87.38 679 ASP A N 1
ATOM 5403 C CA . ASP A 1 679 ? 12.713 20.733 -6.435 1.00 87.38 679 ASP A CA 1
ATOM 5404 C C . ASP A 1 679 ? 12.253 21.263 -5.068 1.00 87.38 679 ASP A C 1
ATOM 5406 O O . ASP A 1 679 ? 11.502 22.241 -4.958 1.00 87.38 679 ASP A O 1
ATOM 5410 N N . LEU A 1 680 ? 12.581 20.516 -4.009 1.00 92.56 680 LEU A N 1
ATOM 5411 C CA . LEU A 1 680 ? 12.216 20.903 -2.651 1.00 92.56 680 LEU A CA 1
ATOM 5412 C C . LEU A 1 680 ? 13.012 22.138 -2.229 1.00 92.56 680 LEU A C 1
ATOM 5414 O O . LEU A 1 680 ? 12.456 23.005 -1.558 1.00 92.56 680 LEU A O 1
ATOM 5418 N N . SER A 1 681 ? 14.271 22.267 -2.643 1.00 92.75 681 SER A N 1
ATOM 5419 C CA . SER A 1 681 ? 15.121 23.387 -2.249 1.00 92.75 681 SER A CA 1
ATOM 5420 C C . SER A 1 681 ? 14.602 24.728 -2.782 1.00 92.75 681 SER A C 1
ATOM 5422 O O . SER A 1 681 ? 14.378 25.633 -1.970 1.00 92.75 681 SER A O 1
ATOM 5424 N N . ASN A 1 682 ? 14.269 24.875 -4.073 1.00 90.81 682 ASN A N 1
ATOM 5425 C CA . ASN A 1 682 ? 13.602 26.094 -4.546 1.00 90.81 682 ASN A CA 1
ATOM 5426 C C . ASN A 1 682 ? 12.174 26.227 -4.011 1.00 90.81 682 ASN A C 1
ATOM 5428 O O . ASN A 1 682 ? 11.724 27.358 -3.798 1.00 90.81 682 ASN A O 1
ATOM 5432 N N . HIS A 1 683 ? 11.438 25.141 -3.751 1.00 93.81 683 HIS A N 1
ATOM 5433 C CA . HIS A 1 683 ? 10.118 25.286 -3.136 1.00 93.81 683 HIS A CA 1
ATOM 5434 C C . HIS A 1 683 ? 10.214 25.851 -1.711 1.00 93.81 683 HIS A C 1
ATOM 5436 O O . HIS A 1 683 ? 9.516 26.812 -1.390 1.00 93.81 683 HIS A O 1
ATOM 5442 N N . LEU A 1 684 ? 11.121 25.344 -0.872 1.00 93.44 684 LEU A N 1
ATOM 5443 C CA . LEU A 1 684 ? 11.360 25.864 0.476 1.00 93.44 684 LEU A CA 1
ATOM 5444 C C . LEU A 1 684 ? 11.944 27.285 0.448 1.00 93.44 684 LEU A C 1
ATOM 5446 O O . LEU A 1 684 ? 11.515 28.115 1.250 1.00 93.44 684 LEU A O 1
ATOM 5450 N N . LYS A 1 685 ? 12.826 27.613 -0.510 1.00 92.81 685 LYS A N 1
ATOM 5451 C CA . LYS A 1 685 ? 13.283 28.992 -0.790 1.00 92.81 685 LYS A CA 1
ATOM 5452 C C . LYS A 1 685 ? 12.093 29.926 -1.050 1.00 92.81 685 LYS A C 1
ATOM 5454 O O . LYS A 1 685 ? 12.003 30.997 -0.449 1.00 92.81 685 LYS A O 1
ATOM 5459 N N . ASN A 1 686 ? 11.149 29.506 -1.896 1.00 90.25 686 ASN A N 1
ATOM 5460 C CA . ASN A 1 686 ? 9.944 30.269 -2.236 1.00 90.25 686 ASN A CA 1
ATOM 5461 C C . ASN A 1 686 ? 8.946 30.377 -1.070 1.00 90.25 686 ASN A C 1
ATOM 5463 O O . ASN A 1 686 ? 8.397 31.457 -0.840 1.00 90.25 686 ASN A O 1
ATOM 5467 N N . VAL A 1 687 ? 8.723 29.297 -0.314 1.00 90.50 687 VAL A N 1
ATOM 5468 C CA . VAL A 1 687 ? 7.876 29.297 0.891 1.00 90.50 687 VAL A CA 1
ATOM 5469 C C . VAL A 1 687 ? 8.458 30.226 1.951 1.00 90.50 687 VAL A C 1
ATOM 5471 O O . VAL A 1 687 ? 7.731 31.060 2.482 1.00 90.50 687 VAL A O 1
ATOM 5474 N N . LEU A 1 688 ? 9.769 30.165 2.206 1.00 91.00 688 LEU A N 1
ATOM 5475 C CA . LEU A 1 688 ? 10.446 31.086 3.119 1.00 91.00 688 LEU A CA 1
ATOM 5476 C C . LEU A 1 688 ? 10.362 32.533 2.641 1.00 91.00 688 LEU A C 1
ATOM 5478 O O . LEU A 1 688 ? 10.025 33.397 3.442 1.00 91.00 688 LEU A O 1
ATOM 5482 N N . HIS A 1 689 ? 10.596 32.814 1.356 1.00 87.38 689 HIS A N 1
ATOM 5483 C CA . HIS A 1 689 ? 10.458 34.170 0.820 1.00 87.38 689 HIS A CA 1
ATOM 5484 C C . HIS A 1 689 ? 9.038 34.720 1.039 1.00 87.38 689 HIS A C 1
ATOM 5486 O O . HIS A 1 689 ? 8.865 35.821 1.562 1.00 87.38 689 HIS A O 1
ATOM 5492 N N . LYS A 1 690 ? 8.006 33.928 0.714 1.00 85.50 690 LYS A N 1
ATOM 5493 C CA . LYS A 1 690 ? 6.597 34.307 0.903 1.00 85.50 690 LYS A CA 1
ATOM 5494 C C . LYS A 1 690 ? 6.167 34.366 2.366 1.00 85.50 690 LYS A C 1
ATOM 5496 O O . LYS A 1 690 ? 5.268 35.136 2.686 1.00 85.50 690 LYS A O 1
ATOM 5501 N N . TYR A 1 691 ? 6.766 33.578 3.252 1.00 82.75 691 TYR A N 1
ATOM 5502 C CA . TYR A 1 691 ? 6.457 33.622 4.676 1.00 82.75 691 TYR A CA 1
ATOM 5503 C C . TYR A 1 691 ? 7.141 34.817 5.360 1.00 82.75 691 TYR A C 1
ATOM 5505 O O . TYR A 1 691 ? 6.459 35.644 5.960 1.00 82.75 691 TYR A O 1
ATOM 5513 N N . VAL A 1 692 ? 8.460 34.962 5.195 1.00 76.94 692 VAL A N 1
ATOM 5514 C CA . VAL A 1 692 ? 9.277 36.014 5.829 1.00 76.94 692 VAL A CA 1
ATOM 5515 C C . VAL A 1 692 ? 8.869 37.419 5.376 1.00 76.94 692 VAL A C 1
ATOM 5517 O O . VAL A 1 692 ? 8.914 38.341 6.182 1.00 76.94 692 VAL A O 1
ATOM 5520 N N . TYR A 1 693 ? 8.437 37.596 4.122 1.00 72.38 693 TYR A N 1
ATOM 5521 C CA . TYR A 1 693 ? 7.966 38.900 3.634 1.00 72.38 693 TYR A CA 1
ATOM 5522 C C . TYR A 1 693 ? 6.586 39.298 4.193 1.00 72.38 693 TYR A C 1
ATOM 5524 O O . TYR A 1 693 ? 6.293 40.483 4.304 1.00 72.38 693 TYR A O 1
ATOM 5532 N N . ASN A 1 694 ? 5.736 38.327 4.555 1.00 71.00 694 ASN A N 1
ATOM 5533 C CA . ASN A 1 694 ? 4.368 38.584 5.029 1.00 71.00 694 ASN A CA 1
ATOM 5534 C C . ASN A 1 694 ? 4.209 38.508 6.560 1.00 71.00 694 ASN A C 1
ATOM 5536 O O . ASN A 1 694 ? 3.179 38.935 7.078 1.00 71.00 694 ASN A O 1
ATOM 5540 N N . TYR A 1 695 ? 5.194 37.976 7.294 1.00 71.06 695 TYR A N 1
ATOM 5541 C CA . TYR A 1 695 ? 5.140 37.840 8.752 1.00 71.06 695 TYR A CA 1
ATOM 5542 C C . TYR A 1 695 ? 6.375 38.423 9.440 1.00 71.06 695 TYR A C 1
ATOM 5544 O O . TYR A 1 695 ? 7.467 37.855 9.402 1.00 71.06 695 TYR A O 1
ATOM 5552 N N . ASN A 1 696 ? 6.159 39.530 10.159 1.00 63.09 696 ASN A N 1
ATOM 5553 C CA . ASN A 1 696 ? 7.138 40.109 11.079 1.00 63.09 696 ASN A CA 1
ATOM 5554 C C . ASN A 1 696 ? 7.644 39.061 12.092 1.00 63.09 696 ASN A C 1
ATOM 5556 O O . ASN A 1 696 ? 6.898 38.178 12.521 1.00 63.09 696 ASN A O 1
ATOM 5560 N N . ARG A 1 697 ? 8.912 39.204 12.513 1.00 60.03 697 ARG A N 1
ATOM 5561 C CA . ARG A 1 697 ? 9.746 38.211 13.239 1.00 60.03 697 ARG A CA 1
ATOM 5562 C C . ARG A 1 697 ? 9.182 37.621 14.558 1.00 60.03 697 ARG A C 1
ATOM 5564 O O . ARG A 1 697 ? 9.851 36.792 15.168 1.00 60.03 697 ARG A O 1
ATOM 5571 N N . GLY A 1 698 ? 8.000 38.025 15.026 1.00 66.31 698 GLY A N 1
ATOM 5572 C CA . GLY A 1 698 ? 7.435 37.635 16.327 1.00 66.31 698 GLY A CA 1
ATOM 5573 C C . GLY A 1 698 ? 6.789 36.241 16.405 1.00 66.31 698 GLY A C 1
ATOM 5574 O O . GLY A 1 698 ? 6.764 35.652 17.483 1.00 66.31 698 GLY A O 1
ATOM 5575 N N . ASN A 1 699 ? 6.286 35.676 15.298 1.00 65.19 699 ASN A N 1
ATOM 5576 C CA . ASN A 1 699 ? 5.545 34.400 15.314 1.00 65.19 699 ASN A CA 1
ATOM 5577 C C . ASN A 1 699 ? 6.468 33.162 15.408 1.00 65.19 699 ASN A C 1
ATOM 5579 O O . ASN A 1 699 ? 6.607 32.398 14.455 1.00 65.19 699 ASN A O 1
ATOM 5583 N N . LYS A 1 700 ? 7.066 32.934 16.585 1.00 75.00 700 LYS A N 1
ATOM 5584 C CA . LYS A 1 700 ? 7.943 31.785 16.910 1.00 75.00 700 LYS A CA 1
ATOM 5585 C C . LYS A 1 700 ? 7.202 30.462 17.217 1.00 75.00 700 LYS A C 1
ATOM 5587 O O . LYS A 1 700 ? 7.719 29.632 17.959 1.00 75.00 700 LYS A O 1
ATOM 5592 N N . ASN A 1 701 ? 5.973 30.273 16.729 1.00 86.88 701 ASN A N 1
ATOM 5593 C CA . ASN A 1 701 ? 5.152 29.097 17.062 1.00 86.88 701 ASN A CA 1
ATOM 5594 C C . ASN A 1 701 ? 4.421 28.516 15.838 1.00 86.88 701 ASN A C 1
ATOM 5596 O O . ASN A 1 701 ? 3.188 28.448 15.794 1.00 86.88 701 ASN A O 1
ATOM 5600 N N . ILE A 1 702 ? 5.197 28.127 14.822 1.00 89.38 702 ILE A N 1
ATOM 5601 C CA . ILE A 1 702 ? 4.726 27.334 13.681 1.00 89.38 702 ILE A CA 1
ATOM 5602 C C . ILE A 1 702 ? 5.139 25.868 13.856 1.00 89.38 702 ILE A C 1
ATOM 5604 O O . ILE A 1 702 ? 6.308 25.558 14.063 1.00 89.38 702 ILE A O 1
ATOM 5608 N N . SER A 1 703 ? 4.185 24.951 13.709 1.00 92.75 703 SER A N 1
ATOM 5609 C CA . SER A 1 703 ? 4.455 23.541 13.433 1.00 92.75 703 SER A CA 1
ATOM 5610 C C . SER A 1 703 ? 4.446 23.333 11.920 1.00 92.75 703 SER A C 1
ATOM 5612 O O . SER A 1 703 ? 3.396 23.351 11.274 1.00 92.75 703 SER A O 1
ATOM 5614 N N . THR A 1 704 ? 5.632 23.207 11.329 1.00 92.75 704 THR A N 1
ATOM 5615 C CA . THR A 1 704 ? 5.784 22.865 9.912 1.00 92.75 704 THR A CA 1
ATOM 5616 C C . THR A 1 704 ? 5.694 21.353 9.766 1.00 92.75 704 THR A C 1
ATOM 5618 O O . THR A 1 704 ? 6.352 20.618 10.505 1.00 92.75 704 THR A O 1
ATOM 5621 N N . ILE A 1 705 ? 4.885 20.893 8.816 1.00 94.00 705 ILE A N 1
ATOM 5622 C CA . ILE A 1 705 ? 4.658 19.482 8.508 1.00 94.00 705 ILE A CA 1
ATOM 5623 C C . ILE A 1 705 ? 4.952 19.290 7.019 1.00 94.00 705 ILE A C 1
ATOM 5625 O O . ILE A 1 705 ? 4.207 19.765 6.161 1.00 94.00 705 ILE A O 1
ATOM 5629 N N . LEU A 1 706 ? 6.070 18.628 6.733 1.00 95.12 706 LEU A N 1
ATOM 5630 C CA . LEU A 1 706 ? 6.658 18.488 5.404 1.00 95.12 706 LEU A CA 1
ATOM 5631 C C . LEU A 1 706 ? 6.622 17.018 4.967 1.00 95.12 706 LEU A C 1
ATOM 5633 O O . LEU A 1 706 ? 7.297 16.178 5.559 1.00 95.12 706 LEU A O 1
ATOM 5637 N N . PHE A 1 707 ? 5.838 16.708 3.937 1.00 94.50 707 PHE A N 1
ATOM 5638 C CA . PHE A 1 707 ? 5.777 15.378 3.327 1.00 94.50 707 PHE A CA 1
ATOM 5639 C C . PHE A 1 707 ? 6.878 15.237 2.265 1.00 94.50 707 PHE A C 1
ATOM 5641 O O . PHE A 1 707 ? 7.064 16.143 1.450 1.00 94.50 707 PHE A O 1
ATOM 5648 N N . ILE A 1 708 ? 7.612 14.119 2.274 1.00 91.81 708 ILE A N 1
ATOM 5649 C CA . ILE A 1 708 ? 8.785 13.888 1.414 1.00 91.81 708 ILE A CA 1
ATOM 5650 C C . ILE A 1 708 ? 8.770 12.482 0.805 1.00 91.81 708 ILE A C 1
ATOM 5652 O O . ILE A 1 708 ? 8.780 11.509 1.553 1.00 91.81 708 ILE A O 1
ATOM 5656 N N . SER A 1 709 ? 8.764 12.361 -0.530 1.00 87.56 709 SER A N 1
ATOM 5657 C CA . SER A 1 709 ? 9.009 11.086 -1.236 1.00 87.56 709 SER A CA 1
ATOM 5658 C C . SER A 1 709 ? 10.503 10.887 -1.548 1.00 87.56 709 SER A C 1
ATOM 5660 O O . SER A 1 709 ? 11.352 11.316 -0.776 1.00 87.56 709 SER A O 1
ATOM 5662 N N . ASN A 1 710 ? 10.873 10.231 -2.653 1.00 79.81 710 ASN A N 1
ATOM 5663 C CA . ASN A 1 710 ? 12.278 10.186 -3.071 1.00 79.81 710 ASN A CA 1
ATOM 5664 C C . ASN A 1 710 ? 12.784 11.611 -3.363 1.00 79.81 710 ASN A C 1
ATOM 5666 O O . ASN A 1 710 ? 12.217 12.301 -4.208 1.00 79.81 710 ASN A O 1
ATOM 5670 N N . ILE A 1 711 ? 13.854 12.041 -2.702 1.00 81.88 711 ILE A N 1
ATOM 5671 C CA . ILE A 1 711 ? 14.547 13.295 -3.005 1.00 81.88 711 ILE A CA 1
ATOM 5672 C C . ILE A 1 711 ? 16.021 12.977 -3.225 1.00 81.88 711 ILE A C 1
ATOM 5674 O O . ILE A 1 711 ? 16.619 12.204 -2.472 1.00 81.88 711 ILE A O 1
ATOM 5678 N N . SER A 1 712 ? 16.603 13.574 -4.269 1.00 85.50 712 SER A N 1
ATOM 5679 C CA . SER A 1 712 ? 18.019 13.391 -4.581 1.00 85.50 712 SER A CA 1
ATOM 5680 C C . SER A 1 712 ? 18.880 13.894 -3.422 1.00 85.50 712 SER A C 1
ATOM 5682 O O . SER A 1 712 ? 18.551 14.877 -2.758 1.00 85.50 712 SER A O 1
ATOM 5684 N N . GLN A 1 713 ? 20.017 13.243 -3.176 1.00 83.94 713 GLN A N 1
ATOM 5685 C CA . GLN A 1 713 ? 20.915 13.638 -2.088 1.00 83.94 713 GLN A CA 1
ATOM 5686 C C . GLN A 1 713 ? 21.356 15.112 -2.204 1.00 83.94 713 GLN A C 1
ATOM 5688 O O . GLN A 1 713 ? 21.548 15.769 -1.186 1.00 83.94 713 GLN A O 1
ATOM 5693 N N . ILE A 1 714 ? 21.428 15.642 -3.431 1.00 86.94 714 ILE A N 1
ATOM 5694 C CA . ILE A 1 714 ? 21.730 17.046 -3.739 1.00 86.94 714 ILE A CA 1
ATOM 5695 C C . ILE A 1 714 ? 20.580 17.976 -3.315 1.00 86.94 714 ILE A C 1
ATOM 5697 O O . ILE A 1 714 ? 20.810 18.899 -2.539 1.00 86.94 714 ILE A O 1
ATOM 5701 N N . ASP A 1 715 ? 19.340 17.734 -3.759 1.00 88.12 715 ASP A N 1
ATOM 5702 C CA . ASP A 1 715 ? 18.189 18.586 -3.402 1.00 88.12 715 ASP A CA 1
ATOM 5703 C C . ASP A 1 715 ? 17.874 18.511 -1.895 1.00 88.12 715 ASP A C 1
ATOM 5705 O O . ASP A 1 715 ? 17.509 19.512 -1.274 1.00 88.12 715 ASP A O 1
ATOM 5709 N N . LEU A 1 716 ? 18.128 17.360 -1.260 1.00 88.44 716 LEU A N 1
ATOM 5710 C CA . LEU A 1 716 ? 18.079 17.219 0.195 1.00 88.44 716 LEU A CA 1
ATOM 5711 C C . LEU A 1 716 ? 19.151 18.080 0.884 1.00 88.44 716 LEU A C 1
ATOM 5713 O O . LEU A 1 716 ? 18.827 18.822 1.811 1.00 88.44 716 LEU A O 1
ATOM 5717 N N . LEU A 1 717 ? 20.407 18.018 0.424 1.00 88.06 717 LEU A N 1
ATOM 5718 C CA . LEU A 1 717 ? 21.529 18.789 0.972 1.00 88.06 717 LEU A CA 1
ATOM 5719 C C . LEU A 1 717 ? 21.287 20.304 0.854 1.00 88.06 717 LEU A C 1
ATOM 5721 O O . LEU A 1 717 ? 21.481 21.036 1.825 1.00 88.06 717 LEU A O 1
ATOM 5725 N N . LEU A 1 718 ? 20.784 20.764 -0.295 1.00 91.06 718 LEU A N 1
ATOM 5726 C CA . LEU A 1 718 ? 20.375 22.154 -0.518 1.00 91.06 718 LEU A CA 1
ATOM 5727 C C . LEU A 1 718 ? 19.194 22.550 0.390 1.00 91.06 718 LEU A C 1
ATOM 5729 O O . LEU A 1 718 ? 19.193 23.629 0.991 1.00 91.06 718 LEU A O 1
ATOM 5733 N N . SER A 1 719 ? 18.219 21.652 0.568 1.00 93.06 719 SER A N 1
ATOM 5734 C CA . SER A 1 719 ? 17.048 21.866 1.429 1.00 93.06 719 SER A CA 1
ATOM 5735 C C . SER A 1 719 ? 17.384 22.012 2.918 1.00 93.06 719 SER A C 1
ATOM 5737 O O . SER A 1 719 ? 16.655 22.709 3.628 1.00 93.06 719 SER A O 1
ATOM 5739 N N . ILE A 1 720 ? 18.486 21.430 3.415 1.00 90.94 720 ILE A N 1
ATOM 5740 C CA . ILE A 1 720 ? 18.885 21.511 4.837 1.00 90.94 720 ILE A CA 1
ATOM 5741 C C . ILE A 1 720 ? 18.989 22.961 5.321 1.00 90.94 720 ILE A C 1
ATOM 5743 O O . ILE A 1 720 ? 18.557 23.263 6.435 1.00 90.94 720 ILE A O 1
ATOM 5747 N N . ASN A 1 721 ? 19.518 23.876 4.507 1.00 91.50 721 ASN A N 1
ATOM 5748 C CA . ASN A 1 721 ? 19.660 25.277 4.910 1.00 91.50 721 ASN A CA 1
ATOM 5749 C C . ASN A 1 721 ? 18.299 25.975 5.056 1.00 91.50 721 ASN A C 1
ATOM 5751 O O . ASN A 1 721 ? 18.092 26.726 6.010 1.00 91.50 721 ASN A O 1
ATOM 5755 N N . TYR A 1 722 ? 17.328 25.659 4.199 1.00 94.38 722 TYR A N 1
ATOM 5756 C CA . TYR A 1 722 ? 15.962 26.164 4.339 1.00 94.38 722 TYR A CA 1
ATOM 5757 C C . TYR A 1 722 ? 15.210 25.503 5.507 1.00 94.38 722 TYR A C 1
ATOM 5759 O O . TYR A 1 722 ? 14.487 26.183 6.233 1.00 94.38 722 TYR A O 1
ATOM 5767 N N . ILE A 1 723 ? 15.449 24.216 5.777 1.00 93.31 723 ILE A N 1
ATOM 5768 C CA . ILE A 1 723 ? 14.911 23.509 6.952 1.00 93.31 723 ILE A CA 1
ATOM 5769 C C . ILE A 1 723 ? 15.472 24.094 8.261 1.00 93.31 723 ILE A C 1
ATOM 5771 O O . ILE A 1 723 ? 14.714 24.290 9.212 1.00 93.31 723 ILE A O 1
ATOM 5775 N N . LYS A 1 724 ? 16.765 24.450 8.312 1.00 91.69 724 LYS A N 1
ATOM 5776 C CA . LYS A 1 724 ? 17.370 25.189 9.438 1.00 91.69 724 LYS A CA 1
ATOM 5777 C C . LYS A 1 724 ? 16.693 26.548 9.653 1.00 91.69 724 LYS A C 1
ATOM 5779 O O . LYS A 1 724 ? 16.379 26.889 10.787 1.00 91.69 724 LYS A O 1
ATOM 5784 N N . ILE A 1 725 ? 16.404 27.299 8.586 1.00 91.38 725 ILE A N 1
ATOM 5785 C CA . ILE A 1 725 ? 15.698 28.588 8.695 1.00 91.38 725 ILE A CA 1
ATOM 5786 C C . ILE A 1 725 ? 14.244 28.393 9.163 1.00 91.38 725 ILE A C 1
ATOM 5788 O O . ILE A 1 725 ? 13.772 29.165 9.993 1.00 91.38 725 ILE A O 1
ATOM 5792 N N . LEU A 1 726 ? 13.540 27.350 8.706 1.00 91.06 726 LEU A N 1
ATOM 5793 C CA . LEU A 1 726 ? 12.182 27.034 9.177 1.00 91.06 726 LEU A CA 1
ATOM 5794 C C . LEU A 1 726 ? 12.141 26.690 10.677 1.00 91.06 726 LEU A C 1
ATOM 5796 O O . LEU A 1 726 ? 11.211 27.112 11.365 1.00 91.06 726 LEU A O 1
ATOM 5800 N N . LYS A 1 727 ? 13.172 26.017 11.212 1.00 90.94 727 LYS A N 1
ATOM 5801 C CA . LYS A 1 727 ? 13.309 25.748 12.658 1.00 90.94 727 LYS A CA 1
ATOM 5802 C C . LYS A 1 727 ? 13.401 27.021 13.514 1.00 90.94 727 LYS A C 1
ATOM 5804 O O . LYS A 1 727 ? 13.002 27.000 14.673 1.00 90.94 727 LYS A O 1
ATOM 5809 N N . ASN A 1 728 ? 13.817 28.158 12.951 1.00 89.94 728 ASN A N 1
ATOM 5810 C CA . ASN A 1 728 ? 13.827 29.438 13.674 1.00 89.94 728 ASN A CA 1
ATOM 5811 C C . ASN A 1 728 ? 12.416 30.026 13.902 1.00 89.94 728 ASN A C 1
ATOM 5813 O O . ASN A 1 728 ? 12.267 30.973 14.675 1.00 89.94 728 ASN A O 1
ATOM 5817 N N . PHE A 1 729 ? 11.380 29.471 13.258 1.00 89.69 729 PHE A N 1
ATOM 5818 C CA . PHE A 1 729 ? 9.974 29.863 13.430 1.00 89.69 729 PHE A CA 1
ATOM 5819 C C . PHE A 1 729 ? 9.139 28.841 14.224 1.00 89.69 729 PHE A C 1
ATOM 5821 O O . PHE A 1 729 ? 7.965 29.096 14.503 1.00 89.69 729 PHE A O 1
ATOM 5828 N N . GLY A 1 730 ? 9.724 27.703 14.611 1.00 91.31 730 GLY A N 1
ATOM 5829 C CA . GLY A 1 730 ? 9.071 26.668 15.412 1.00 91.31 730 GLY A CA 1
ATOM 5830 C C . GLY A 1 730 ? 9.554 25.258 15.066 1.00 91.31 730 GLY A C 1
ATOM 5831 O O . GLY A 1 730 ? 10.726 25.044 14.768 1.00 91.31 730 GLY A O 1
ATOM 5832 N N . THR A 1 731 ? 8.667 24.264 15.122 1.00 92.38 731 THR A N 1
ATOM 5833 C CA . THR A 1 731 ? 9.052 22.864 14.866 1.00 92.38 731 THR A CA 1
ATOM 5834 C C . THR A 1 731 ? 8.992 22.524 13.378 1.00 92.38 731 THR A C 1
ATOM 5836 O O . THR A 1 731 ? 8.116 22.997 12.653 1.00 92.38 731 THR A O 1
ATOM 5839 N N . VAL A 1 732 ? 9.910 21.666 12.922 1.00 94.00 732 VAL A N 1
ATOM 5840 C CA . VAL A 1 732 ? 9.840 21.034 11.598 1.00 94.00 732 VAL A CA 1
ATOM 5841 C C . VAL A 1 732 ? 9.696 19.528 11.784 1.00 94.00 732 VAL A C 1
ATOM 5843 O O . VAL A 1 732 ? 10.548 18.867 12.384 1.00 94.00 732 VAL A O 1
ATOM 5846 N N . ASN A 1 733 ? 8.585 19.011 11.275 1.00 95.12 733 ASN A N 1
ATOM 5847 C CA . ASN A 1 733 ? 8.145 17.632 11.394 1.00 95.12 733 ASN A CA 1
ATOM 5848 C C . ASN A 1 733 ? 8.051 17.064 9.973 1.00 95.12 733 ASN A C 1
ATOM 5850 O O . ASN A 1 733 ? 7.432 17.673 9.100 1.00 95.12 733 ASN A O 1
ATOM 5854 N N . ILE A 1 734 ? 8.712 15.941 9.724 1.00 94.56 734 ILE A N 1
ATOM 5855 C CA . ILE A 1 734 ? 8.972 15.415 8.384 1.00 94.56 734 ILE A CA 1
ATOM 5856 C C . ILE A 1 734 ? 8.312 14.046 8.254 1.00 94.56 734 ILE A C 1
ATOM 5858 O O . ILE A 1 734 ? 8.559 13.157 9.065 1.00 94.56 734 ILE A O 1
ATOM 5862 N N . ILE A 1 735 ? 7.475 13.878 7.234 1.00 94.88 735 ILE A N 1
ATOM 5863 C CA . ILE A 1 735 ? 6.766 12.631 6.940 1.00 94.88 735 ILE A CA 1
ATOM 5864 C C . ILE A 1 735 ? 7.377 12.044 5.672 1.00 94.88 735 ILE A C 1
ATOM 5866 O O . ILE A 1 735 ? 7.099 12.500 4.564 1.00 94.88 735 ILE A O 1
ATOM 5870 N N . VAL A 1 736 ? 8.234 11.044 5.851 1.00 93.75 736 VAL A N 1
ATOM 5871 C CA . VAL A 1 736 ? 8.851 10.283 4.763 1.00 93.75 736 VAL A CA 1
ATOM 5872 C C . VAL A 1 736 ? 7.807 9.324 4.208 1.00 93.75 736 VAL A C 1
ATOM 5874 O O . VAL A 1 736 ? 7.271 8.497 4.942 1.00 93.75 736 VAL A O 1
ATOM 5877 N N . MET A 1 737 ? 7.494 9.462 2.927 1.00 92.56 737 MET A N 1
ATOM 5878 C CA . MET A 1 737 ? 6.463 8.702 2.235 1.00 92.56 737 MET A CA 1
ATOM 5879 C C . MET A 1 737 ? 7.059 7.521 1.475 1.00 92.56 737 MET A C 1
ATOM 5881 O O . MET A 1 737 ? 7.997 7.677 0.689 1.00 92.56 737 MET A O 1
ATOM 5885 N N . GLY A 1 738 ? 6.480 6.343 1.698 1.00 87.44 738 GLY A N 1
ATOM 5886 C CA . GLY A 1 738 ? 7.015 5.084 1.202 1.00 87.44 738 GLY A CA 1
ATOM 5887 C C . GLY A 1 738 ? 8.401 4.777 1.776 1.00 87.44 738 GLY A C 1
ATOM 5888 O O . GLY A 1 738 ? 8.823 5.290 2.812 1.00 87.44 738 GLY A O 1
ATOM 5889 N N . ASN A 1 739 ? 9.121 3.919 1.068 1.00 81.19 739 ASN A N 1
ATOM 5890 C CA . ASN A 1 739 ? 10.457 3.430 1.397 1.00 81.19 739 ASN A CA 1
ATOM 5891 C C . ASN A 1 739 ? 11.498 3.905 0.364 1.00 81.19 739 ASN A C 1
ATOM 5893 O O . ASN A 1 739 ? 12.398 3.162 -0.013 1.00 81.19 739 ASN A O 1
ATOM 5897 N N . HIS A 1 740 ? 11.356 5.149 -0.113 1.00 77.94 740 HIS A N 1
ATOM 5898 C CA . HIS A 1 740 ? 12.165 5.701 -1.210 1.00 77.94 740 HIS A CA 1
ATOM 5899 C C . HIS A 1 740 ? 13.332 6.607 -0.784 1.00 77.94 740 HIS A C 1
ATOM 5901 O O . HIS A 1 740 ? 14.101 7.026 -1.645 1.00 77.94 740 HIS A O 1
ATOM 5907 N N . ILE A 1 741 ? 13.466 6.935 0.506 1.00 79.25 741 ILE A N 1
ATOM 5908 C CA . ILE A 1 741 ? 14.626 7.663 1.038 1.00 79.25 741 ILE A CA 1
ATOM 5909 C C . ILE A 1 741 ? 15.478 6.681 1.839 1.00 79.25 741 ILE A C 1
ATOM 5911 O O . ILE A 1 741 ? 14.974 6.034 2.757 1.00 79.25 741 ILE A O 1
ATOM 5915 N N . ASN A 1 742 ? 16.771 6.593 1.522 1.00 79.81 742 ASN A N 1
ATOM 5916 C CA . ASN A 1 742 ? 17.729 5.843 2.332 1.00 79.81 742 ASN A CA 1
ATOM 5917 C C . ASN A 1 742 ? 17.777 6.440 3.752 1.00 79.81 742 ASN A C 1
ATOM 5919 O O . ASN A 1 742 ? 17.983 7.645 3.913 1.00 79.81 742 ASN A O 1
ATOM 5923 N N . THR A 1 743 ? 17.616 5.607 4.783 1.00 77.19 743 THR A N 1
ATOM 5924 C CA . THR A 1 743 ? 17.609 6.033 6.192 1.00 77.19 743 THR A CA 1
ATOM 5925 C C . THR A 1 743 ? 18.871 6.792 6.597 1.00 77.19 743 THR A C 1
ATOM 5927 O O . THR A 1 743 ? 18.790 7.706 7.413 1.00 77.19 743 THR A O 1
ATOM 5930 N N . ASN A 1 744 ? 20.017 6.506 5.975 1.00 81.44 744 ASN A N 1
ATOM 5931 C CA . ASN A 1 744 ? 21.271 7.211 6.245 1.00 81.44 744 ASN A CA 1
ATOM 5932 C C . ASN A 1 744 ? 21.202 8.693 5.832 1.00 81.44 744 ASN A C 1
ATOM 5934 O O . ASN A 1 744 ? 21.772 9.546 6.511 1.00 81.44 744 ASN A O 1
ATOM 5938 N N . ASN A 1 745 ? 20.441 9.024 4.782 1.00 81.31 745 ASN A N 1
ATOM 5939 C CA . ASN A 1 745 ? 20.245 10.408 4.337 1.00 81.31 745 ASN A CA 1
ATOM 5940 C C . ASN A 1 745 ? 19.348 11.197 5.308 1.00 81.31 745 ASN A C 1
ATOM 5942 O O . ASN A 1 745 ? 19.472 12.417 5.407 1.00 81.31 745 ASN A O 1
ATOM 5946 N N . LEU A 1 746 ? 18.480 10.519 6.070 1.00 81.06 746 LEU A N 1
ATOM 5947 C CA . LEU A 1 746 ? 17.622 11.157 7.076 1.00 81.06 746 LEU A CA 1
ATOM 5948 C C . LEU A 1 746 ? 18.421 11.680 8.280 1.00 81.06 746 LEU A C 1
ATOM 5950 O O . LEU A 1 746 ? 18.005 12.657 8.901 1.00 81.06 746 LEU A O 1
ATOM 5954 N N . ASN A 1 747 ? 19.603 11.119 8.561 1.00 81.00 747 ASN A N 1
ATOM 5955 C CA . ASN A 1 747 ? 20.497 11.608 9.620 1.00 81.00 747 ASN A CA 1
ATOM 5956 C C . ASN A 1 747 ? 20.971 13.055 9.370 1.00 81.00 747 ASN A C 1
ATOM 5958 O O . ASN A 1 747 ? 21.239 13.793 10.318 1.00 81.00 747 ASN A O 1
ATOM 5962 N N . LEU A 1 748 ? 21.006 13.502 8.108 1.00 79.25 748 LEU A N 1
ATOM 5963 C CA . LEU A 1 748 ? 21.345 14.882 7.734 1.00 79.25 748 LEU A CA 1
ATOM 5964 C C . LEU A 1 748 ? 20.274 15.904 8.171 1.00 79.25 748 LEU A C 1
ATOM 5966 O O . LEU A 1 748 ? 20.552 17.098 8.275 1.00 79.25 748 LEU A O 1
ATOM 5970 N N . LEU A 1 749 ? 19.053 15.447 8.468 1.00 79.44 749 LEU A N 1
ATOM 5971 C CA . LEU A 1 749 ? 17.921 16.271 8.905 1.00 79.44 749 LEU A CA 1
ATOM 5972 C C . LEU A 1 749 ? 17.877 16.467 10.433 1.00 79.44 749 LEU A C 1
ATOM 5974 O O . LEU A 1 749 ? 16.820 16.811 10.971 1.00 79.44 749 LEU A O 1
ATOM 5978 N N . ASN A 1 750 ? 18.995 16.247 11.134 1.00 72.19 750 ASN A N 1
ATOM 5979 C CA . ASN A 1 750 ? 19.088 16.161 12.595 1.00 72.19 750 ASN A CA 1
ATOM 5980 C C . ASN A 1 750 ? 18.339 17.291 13.348 1.00 72.19 750 ASN A C 1
ATOM 5982 O O . ASN A 1 750 ? 18.283 18.448 12.914 1.00 72.19 750 ASN A O 1
ATOM 5986 N N . GLY A 1 751 ? 17.699 16.946 14.468 1.00 74.75 751 GLY A N 1
ATOM 5987 C CA . GLY A 1 751 ? 16.801 17.834 15.214 1.00 74.75 751 GLY A CA 1
ATOM 5988 C C . GLY A 1 751 ? 15.475 18.145 14.501 1.00 74.75 751 GLY A C 1
ATOM 5989 O O . GLY A 1 751 ? 14.883 19.193 14.748 1.00 74.75 751 GLY A O 1
ATOM 5990 N N . SER A 1 752 ? 15.031 17.300 13.566 1.00 86.25 752 SER A N 1
ATOM 5991 C CA . SER A 1 752 ? 13.655 17.301 13.031 1.00 86.25 752 SER A CA 1
ATOM 5992 C C . SER A 1 752 ? 12.934 16.055 13.544 1.00 86.25 752 SER A C 1
ATOM 5994 O O . SER A 1 752 ? 13.559 15.004 13.670 1.00 86.25 752 SER A O 1
ATOM 5996 N N . ARG A 1 753 ? 11.627 16.128 13.810 1.00 91.12 753 ARG A N 1
ATOM 5997 C CA . ARG A 1 753 ? 10.841 14.924 14.136 1.00 91.12 753 ARG A CA 1
ATOM 5998 C C . ARG A 1 753 ? 10.496 14.196 12.840 1.00 91.12 753 ARG A C 1
ATOM 6000 O O . ARG A 1 753 ? 9.803 14.776 12.011 1.00 91.12 753 ARG A O 1
ATOM 6007 N N . ILE A 1 754 ? 10.972 12.966 12.656 1.00 91.31 754 ILE A N 1
ATOM 6008 C CA . ILE A 1 754 ? 10.776 12.196 11.417 1.00 91.31 754 ILE A CA 1
ATOM 6009 C C . ILE A 1 754 ? 9.785 11.052 11.660 1.00 91.31 754 ILE A C 1
ATOM 6011 O O . ILE A 1 754 ? 9.904 10.322 12.641 1.00 91.31 754 ILE A O 1
ATOM 6015 N N . PHE A 1 755 ? 8.822 10.893 10.755 1.00 93.00 755 PHE A N 1
ATOM 6016 C CA . PHE A 1 755 ? 7.861 9.795 10.723 1.00 93.00 755 PHE A CA 1
ATOM 6017 C C . PHE A 1 755 ? 7.939 9.078 9.369 1.00 93.00 755 PHE A C 1
ATOM 6019 O O . PHE A 1 755 ? 7.952 9.741 8.334 1.00 93.00 755 PHE A O 1
ATOM 6026 N N . MET A 1 756 ? 7.966 7.743 9.355 1.00 92.06 756 MET A N 1
ATOM 6027 C CA . MET A 1 756 ? 7.955 6.945 8.120 1.00 92.06 756 MET A CA 1
ATOM 6028 C C . MET A 1 756 ? 6.553 6.395 7.845 1.00 92.06 756 MET A C 1
ATOM 6030 O O . MET A 1 756 ? 5.979 5.692 8.675 1.00 92.06 756 MET A O 1
ATOM 6034 N N . TRP A 1 757 ? 6.004 6.707 6.672 1.00 94.25 757 TRP A N 1
ATOM 6035 C CA . TRP A 1 757 ? 4.647 6.357 6.267 1.00 94.25 757 TRP A CA 1
ATOM 6036 C C . TRP A 1 757 ? 4.645 5.494 4.999 1.00 94.25 757 TRP A C 1
ATOM 6038 O O . TRP A 1 757 ? 4.660 5.996 3.878 1.00 94.25 757 TRP A O 1
ATOM 6048 N N . ASP A 1 758 ? 4.574 4.175 5.182 1.00 89.38 758 ASP A N 1
ATOM 6049 C CA . ASP A 1 758 ? 4.518 3.157 4.114 1.00 89.38 758 ASP A CA 1
ATOM 6050 C C . ASP A 1 758 ? 3.138 3.034 3.420 1.00 89.38 758 ASP A C 1
ATOM 6052 O O . ASP A 1 758 ? 2.868 2.060 2.719 1.00 89.38 758 ASP A O 1
ATOM 6056 N N . PHE A 1 759 ? 2.228 3.989 3.650 1.00 87.44 759 PHE A N 1
ATOM 6057 C CA . PHE A 1 759 ? 0.840 3.979 3.173 1.00 87.44 759 PHE A CA 1
ATOM 6058 C C . PHE A 1 759 ? -0.024 2.769 3.606 1.00 87.44 759 PHE A C 1
ATOM 6060 O O . PHE A 1 759 ? -1.139 2.610 3.087 1.00 87.44 759 PHE A O 1
ATOM 6067 N N . SER A 1 760 ? 0.425 1.931 4.549 1.00 85.19 760 SER A N 1
ATOM 6068 C CA . SER A 1 760 ? -0.406 0.907 5.202 1.00 85.19 760 SER A CA 1
ATOM 6069 C C . SER A 1 760 ? -1.433 1.538 6.151 1.00 85.19 760 SER A C 1
ATOM 6071 O O . SER A 1 760 ? -1.294 2.686 6.583 1.00 85.19 760 SER A O 1
ATOM 6073 N N . TRP A 1 761 ? -2.489 0.803 6.519 1.00 73.81 761 TRP A N 1
ATOM 6074 C CA . TRP A 1 761 ? -3.458 1.299 7.506 1.00 73.81 761 TRP A CA 1
ATOM 6075 C C . TRP A 1 761 ? -2.812 1.463 8.893 1.00 73.81 761 TRP A C 1
ATOM 6077 O O . TRP A 1 761 ? -3.087 2.440 9.593 1.00 73.81 761 TRP A O 1
ATOM 6087 N N . LYS A 1 762 ? -1.888 0.561 9.255 1.00 79.06 762 LYS A N 1
ATOM 6088 C CA . LYS A 1 762 ? -1.177 0.561 10.539 1.00 79.06 762 LYS A CA 1
ATOM 6089 C C . LYS A 1 762 ? -0.318 1.819 10.686 1.00 79.06 762 LYS A C 1
ATOM 6091 O O . LYS A 1 762 ? -0.510 2.571 11.645 1.00 79.06 762 LYS A O 1
ATOM 6096 N N . SER A 1 763 ? 0.531 2.123 9.700 1.00 85.19 763 SER A N 1
ATOM 6097 C CA . SER A 1 763 ? 1.318 3.365 9.690 1.00 85.19 763 SER A CA 1
ATOM 6098 C C . SER A 1 763 ? 0.441 4.611 9.542 1.00 85.19 763 SER A C 1
ATOM 6100 O O . SER A 1 763 ? 0.769 5.639 10.118 1.00 85.19 763 SER A O 1
ATOM 6102 N N . THR A 1 764 ? -0.710 4.534 8.861 1.00 87.38 764 THR A N 1
ATOM 6103 C CA . THR A 1 764 ? -1.671 5.652 8.793 1.00 87.38 764 THR A CA 1
ATOM 6104 C C . THR A 1 764 ? -2.282 5.962 10.161 1.00 87.38 764 THR A C 1
ATOM 6106 O O . THR A 1 764 ? -2.409 7.130 10.520 1.00 87.38 764 THR A O 1
ATOM 6109 N N . SER A 1 765 ? -2.604 4.947 10.970 1.00 82.62 765 SER A N 1
ATOM 6110 C CA . SER A 1 765 ? -3.106 5.173 12.333 1.00 82.62 765 SER A CA 1
ATOM 6111 C C . SER A 1 765 ? -2.042 5.807 13.245 1.00 82.62 765 SER A C 1
ATOM 6113 O O . SER A 1 765 ? -2.332 6.754 13.979 1.00 82.62 765 SER A O 1
ATOM 6115 N N . LEU A 1 766 ? -0.784 5.363 13.127 1.00 87.75 766 LEU A N 1
ATOM 6116 C CA . LEU A 1 766 ? 0.366 5.962 13.806 1.00 87.75 766 LEU A CA 1
ATOM 6117 C C . LEU A 1 766 ? 0.663 7.386 13.301 1.00 87.75 766 LEU A C 1
ATOM 6119 O O . LEU A 1 766 ? 0.969 8.257 14.112 1.00 87.75 766 LEU A O 1
ATOM 6123 N N . LEU A 1 767 ? 0.490 7.658 12.003 1.00 90.31 767 LEU A N 1
ATOM 6124 C CA . LEU A 1 767 ? 0.638 8.990 11.411 1.00 90.31 767 LEU A CA 1
ATOM 6125 C C . LEU A 1 767 ? -0.410 9.957 11.969 1.00 90.31 767 LEU A C 1
ATOM 6127 O O . LEU A 1 767 ? -0.080 11.089 12.302 1.00 90.31 767 LEU A O 1
ATOM 6131 N N . ILE A 1 768 ? -1.661 9.518 12.127 1.00 86.56 768 ILE A N 1
ATOM 6132 C CA . ILE A 1 768 ? -2.719 10.326 12.750 1.00 86.56 768 ILE A CA 1
ATOM 6133 C C . ILE A 1 768 ? -2.350 10.661 14.205 1.00 86.56 768 ILE A C 1
ATOM 6135 O O . ILE A 1 768 ? -2.508 11.808 14.621 1.00 86.56 768 ILE A O 1
ATOM 6139 N N . SER A 1 769 ? -1.796 9.712 14.966 1.00 86.38 769 SER A N 1
ATOM 6140 C CA . SER A 1 769 ? -1.283 9.970 16.322 1.00 86.38 769 SER A CA 1
ATOM 6141 C C . SER A 1 769 ? -0.101 10.949 16.337 1.00 86.38 769 SER A C 1
ATOM 6143 O O . SER A 1 769 ? -0.137 11.919 17.092 1.00 86.38 769 SER A O 1
ATOM 6145 N N . PHE A 1 770 ? 0.891 10.770 15.461 1.00 89.94 770 PHE A N 1
ATOM 6146 C CA . PHE A 1 770 ? 2.027 11.687 15.296 1.00 89.94 770 PHE A CA 1
ATOM 6147 C C . PHE A 1 770 ? 1.563 13.109 14.951 1.00 89.94 770 PHE A C 1
ATOM 6149 O O . PHE A 1 770 ? 1.940 14.073 15.615 1.00 89.94 770 PHE A O 1
ATOM 6156 N N . LEU A 1 771 ? 0.668 13.241 13.969 1.00 87.62 771 LEU A N 1
ATOM 6157 C CA . LEU A 1 771 ? 0.061 14.507 13.558 1.00 87.62 771 LEU A CA 1
ATOM 6158 C C . LEU A 1 771 ? -0.738 15.175 14.690 1.00 87.62 771 LEU A C 1
ATOM 6160 O O . LEU A 1 771 ? -0.726 16.401 14.814 1.00 87.62 771 LEU A O 1
ATOM 6164 N N . ASN A 1 772 ? -1.419 14.392 15.532 1.00 84.31 772 ASN A N 1
ATOM 6165 C CA . ASN A 1 772 ? -2.117 14.896 16.716 1.00 84.31 772 ASN A CA 1
ATOM 6166 C C . ASN A 1 772 ? -1.150 15.433 17.787 1.00 84.31 772 ASN A C 1
ATOM 6168 O O . ASN A 1 772 ? -1.497 16.405 18.460 1.00 84.31 772 ASN A O 1
ATOM 6172 N N . GLU A 1 773 ? 0.031 14.826 17.933 1.00 86.31 773 GLU A N 1
ATOM 6173 C CA . GLU A 1 773 ? 1.067 15.228 18.891 1.00 86.31 773 GLU A CA 1
ATOM 6174 C C . GLU A 1 773 ? 1.800 16.504 18.438 1.00 86.31 773 GLU A C 1
ATOM 6176 O O . GLU A 1 773 ? 1.799 17.507 19.153 1.00 86.31 773 GLU A O 1
ATOM 6181 N N . VAL A 1 774 ? 2.360 16.514 17.218 1.00 85.25 774 VAL A N 1
ATOM 6182 C CA . VAL A 1 774 ? 3.202 17.623 16.705 1.00 85.25 774 VAL A CA 1
ATOM 6183 C C . VAL A 1 774 ? 2.450 18.942 16.495 1.00 85.25 774 VAL A C 1
ATOM 6185 O O . VAL A 1 774 ? 3.064 19.975 16.233 1.00 85.25 774 VAL A O 1
ATOM 6188 N N . THR A 1 775 ? 1.122 18.930 16.610 1.00 82.50 775 THR A N 1
ATOM 6189 C CA . THR A 1 775 ? 0.262 20.115 16.484 1.00 82.50 775 THR A CA 1
ATOM 6190 C C . THR A 1 775 ? -0.224 20.690 17.815 1.00 82.50 775 THR A C 1
ATOM 6192 O O . THR A 1 775 ? -0.857 21.747 17.811 1.00 82.50 775 THR A O 1
ATOM 6195 N N . GLN A 1 776 ? 0.065 20.034 18.951 1.00 83.00 776 GLN A N 1
ATOM 6196 C CA . GLN A 1 776 ? -0.361 20.465 20.296 1.00 83.00 776 GLN A CA 1
ATOM 6197 C C . GLN A 1 776 ? -1.858 20.827 20.358 1.00 83.00 776 GLN A C 1
ATOM 6199 O O . GLN A 1 776 ? -2.285 21.849 20.905 1.00 83.00 776 GLN A O 1
ATOM 6204 N N . CYS A 1 777 ? -2.670 19.998 19.706 1.00 72.56 777 CYS A N 1
ATOM 6205 C CA . CYS A 1 777 ? -4.102 20.199 19.575 1.00 72.56 777 CYS A CA 1
ATOM 6206 C C . CYS A 1 777 ? -4.845 19.507 20.726 1.00 72.56 777 CYS A C 1
ATOM 6208 O O . CYS A 1 777 ? -4.961 18.282 20.739 1.00 72.56 777 CYS A O 1
ATOM 6210 N N . HIS A 1 778 ? -5.415 20.274 21.654 1.00 72.75 778 HIS A N 1
ATOM 6211 C CA . HIS A 1 778 ? -6.201 19.728 22.765 1.00 72.75 778 HIS A CA 1
ATOM 6212 C C . HIS A 1 778 ? -7.698 19.709 22.431 1.00 72.75 778 HIS A C 1
ATOM 6214 O O . HIS A 1 778 ? -8.245 20.709 21.960 1.00 72.75 778 HIS A O 1
ATOM 6220 N N . ILE A 1 779 ? -8.374 18.586 22.693 1.00 65.50 779 ILE A N 1
ATOM 6221 C CA . ILE A 1 779 ? -9.837 18.475 22.570 1.00 65.50 779 ILE A CA 1
ATOM 6222 C C . ILE A 1 779 ? -10.487 19.116 23.804 1.00 65.50 779 ILE A C 1
ATOM 6224 O O . ILE A 1 779 ? -10.113 18.810 24.935 1.00 65.50 779 ILE A O 1
ATOM 6228 N N . LYS A 1 780 ? -11.483 19.978 23.591 1.00 69.31 780 LYS A N 1
ATOM 6229 C CA . LYS A 1 780 ? -12.383 20.513 24.616 1.00 69.31 780 LYS A CA 1
ATOM 6230 C C . LYS A 1 780 ? -13.834 20.231 24.222 1.00 69.31 780 LYS A C 1
ATOM 6232 O O . LYS A 1 780 ? -14.264 20.624 23.137 1.00 69.31 780 LYS A O 1
ATOM 6237 N N . CYS A 1 781 ? -14.589 19.581 25.107 1.00 56.44 781 CYS A N 1
ATOM 6238 C CA . CYS A 1 781 ? -16.052 19.615 25.054 1.00 56.44 781 CYS A CA 1
ATOM 6239 C C . CYS A 1 781 ? -16.532 21.008 25.484 1.00 56.44 781 CYS A C 1
ATOM 6241 O O . CYS A 1 781 ? -15.997 21.574 26.439 1.00 56.44 781 CYS A O 1
ATOM 6243 N N . GLN A 1 782 ? -17.528 21.548 24.786 1.00 56.47 782 GLN A N 1
ATOM 6244 C CA . GLN A 1 782 ? -18.156 22.829 25.102 1.00 56.47 782 GLN A CA 1
ATOM 6245 C C . GLN A 1 782 ? -19.651 22.606 25.376 1.00 56.47 782 GLN A C 1
ATOM 6247 O O . GLN A 1 782 ? -20.374 22.113 24.508 1.00 56.47 782 GLN A O 1
ATOM 6252 N N . GLU A 1 783 ? -20.093 22.923 26.597 1.00 48.28 783 GLU A N 1
ATOM 6253 C CA . GLU A 1 783 ? -21.485 22.769 27.042 1.00 48.28 783 GLU A CA 1
ATOM 6254 C C . GLU A 1 783 ? -22.357 23.936 26.563 1.00 48.28 783 GLU A C 1
ATOM 6256 O O . GLU A 1 783 ? -22.126 25.088 26.935 1.00 48.28 783 GLU A O 1
ATOM 6261 N N . ASN A 1 784 ? -23.418 23.645 25.809 1.00 47.81 784 ASN A N 1
ATOM 6262 C CA . ASN A 1 784 ? -24.420 24.646 25.444 1.00 47.81 784 ASN A CA 1
ATOM 6263 C C . ASN A 1 784 ? -25.508 24.743 26.526 1.00 47.81 784 ASN A C 1
ATOM 6265 O O . ASN A 1 784 ? -26.567 24.124 26.424 1.00 47.81 784 ASN A O 1
ATOM 6269 N N . LYS A 1 785 ? -25.275 25.564 27.559 1.00 39.88 785 LYS A N 1
ATOM 6270 C CA . LYS A 1 785 ? -26.288 25.894 28.581 1.00 39.88 785 LYS A CA 1
ATOM 6271 C C . LYS A 1 785 ? -27.385 26.829 28.042 1.00 39.88 785 LYS A C 1
ATOM 6273 O O . LYS A 1 785 ? -27.457 27.996 28.417 1.00 39.88 785 LYS A O 1
ATOM 6278 N N . LYS A 1 786 ? -28.282 26.297 27.206 1.00 41.94 786 LYS A N 1
ATOM 6279 C CA . LYS A 1 786 ? -29.635 26.838 26.984 1.00 41.94 786 LYS A CA 1
ATOM 6280 C C . LYS A 1 786 ? -30.653 25.698 26.951 1.00 41.94 786 LYS A C 1
ATOM 6282 O O . LYS A 1 786 ? -30.683 24.924 26.000 1.00 41.94 786 LYS A O 1
ATOM 6287 N N . LYS A 1 787 ? -31.496 25.614 27.989 1.00 33.53 787 LYS A N 1
ATOM 6288 C CA . LYS A 1 787 ? -32.735 24.823 27.942 1.00 33.53 787 LYS A CA 1
ATOM 6289 C C . LYS A 1 787 ? -33.646 25.414 26.864 1.00 33.53 787 LYS A C 1
ATOM 6291 O O . LYS A 1 787 ? -33.891 26.617 26.885 1.00 33.53 787 LYS A O 1
ATOM 6296 N N . ILE A 1 788 ? -34.164 24.569 25.980 1.00 40.25 788 ILE A N 1
ATOM 6297 C CA . ILE A 1 788 ? -35.339 24.846 25.149 1.00 40.25 788 ILE A CA 1
ATOM 6298 C C . ILE A 1 788 ? -36.169 23.561 25.171 1.00 40.25 788 ILE A C 1
ATOM 6300 O O . ILE A 1 788 ? -35.668 22.502 24.787 1.00 40.25 788 ILE A O 1
ATOM 6304 N N . ASP A 1 789 ? -37.403 23.639 25.666 1.00 37.66 789 ASP A N 1
ATOM 6305 C CA . ASP A 1 789 ? -38.295 22.483 25.745 1.00 37.66 789 ASP A CA 1
ATOM 6306 C C . ASP A 1 789 ? -38.767 22.048 24.354 1.00 37.66 789 ASP A C 1
ATOM 6308 O O . ASP A 1 789 ? -39.230 22.847 23.540 1.00 37.66 789 ASP A O 1
ATOM 6312 N N . SER A 1 790 ? -38.647 20.751 24.071 1.00 34.19 790 SER A N 1
ATOM 6313 C CA . SER A 1 790 ? -38.908 20.166 22.751 1.00 34.19 790 SER A CA 1
ATOM 6314 C C . SER A 1 790 ? -40.261 19.452 22.718 1.00 34.19 790 SER A C 1
ATOM 6316 O O . SER A 1 790 ? -40.346 18.232 22.605 1.00 34.19 790 SER A O 1
ATOM 6318 N N . LYS A 1 791 ? -41.345 20.234 22.801 1.00 33.47 791 LYS A N 1
ATOM 6319 C CA . LYS A 1 791 ? -42.730 19.732 22.741 1.00 33.47 791 LYS A CA 1
ATOM 6320 C C . LYS A 1 791 ? -43.515 20.293 21.547 1.00 33.47 791 LYS A C 1
ATOM 6322 O O . LYS A 1 791 ? -44.602 20.833 21.710 1.00 33.47 791 LYS A O 1
ATOM 6327 N N . TYR A 1 792 ? -42.963 20.137 20.342 1.00 35.22 792 TYR A N 1
ATOM 6328 C CA . TYR A 1 792 ? -43.643 20.464 19.083 1.00 35.22 792 TYR A CA 1
ATOM 6329 C C . TYR A 1 792 ? -43.704 19.253 18.145 1.00 35.22 792 TYR A C 1
ATOM 6331 O O . TYR A 1 792 ? -42.715 18.877 17.516 1.00 35.22 792 TYR A O 1
ATOM 6339 N N . LYS A 1 793 ? -44.903 18.672 18.012 1.00 31.02 793 LYS A N 1
ATOM 6340 C CA . LYS A 1 793 ? -45.287 17.955 16.791 1.00 31.02 793 LYS A CA 1
ATOM 6341 C C . LYS A 1 793 ? -45.383 18.988 15.665 1.00 31.02 793 LYS A C 1
ATOM 6343 O O . LYS A 1 793 ? -46.032 20.013 15.847 1.00 31.02 793 LYS A O 1
ATOM 6348 N N . ILE A 1 794 ? -44.800 18.697 14.506 1.00 35.19 794 ILE A N 1
ATOM 6349 C CA . ILE A 1 794 ? -45.066 19.451 13.275 1.00 35.19 794 ILE A CA 1
ATOM 6350 C C . ILE A 1 794 ? -45.885 18.544 12.363 1.00 35.19 794 ILE A C 1
ATOM 6352 O O . ILE A 1 794 ? -45.348 17.700 11.647 1.00 35.19 794 ILE A O 1
ATOM 6356 N N . GLU A 1 795 ? -47.202 18.694 12.441 1.00 31.02 795 GLU A N 1
ATOM 6357 C CA . GLU A 1 795 ? -48.128 18.151 11.449 1.00 31.02 795 GLU A CA 1
ATOM 6358 C C . GLU A 1 795 ? -48.143 19.106 10.240 1.00 31.02 795 GLU A C 1
ATOM 6360 O O . GLU A 1 795 ? -47.934 20.307 10.396 1.00 31.02 795 GLU A O 1
ATOM 6365 N N . ILE A 1 796 ? -48.289 18.573 9.021 1.00 34.38 796 ILE A N 1
ATOM 6366 C CA . ILE A 1 796 ? -48.119 19.338 7.771 1.00 34.38 796 ILE A CA 1
ATOM 6367 C C . ILE A 1 796 ? -49.502 19.739 7.231 1.00 34.38 796 ILE A C 1
ATOM 6369 O O . ILE A 1 796 ? -50.203 18.862 6.711 1.00 34.38 796 ILE A O 1
ATOM 6373 N N . PRO A 1 797 ? -49.899 21.027 7.284 1.00 34.62 797 PRO A N 1
ATOM 6374 C CA . PRO A 1 797 ? -51.139 21.485 6.668 1.00 34.62 797 PRO A CA 1
ATOM 6375 C C . PRO A 1 797 ? -51.023 21.418 5.142 1.00 34.62 797 PRO A C 1
ATOM 6377 O O . PRO A 1 797 ? -49.991 21.772 4.572 1.00 34.62 797 PRO A O 1
ATOM 6380 N N . THR A 1 798 ? -52.083 20.973 4.466 1.00 31.34 798 THR A N 1
ATOM 6381 C CA . THR A 1 798 ? -52.134 20.920 2.997 1.00 31.34 798 THR A CA 1
ATOM 6382 C C . THR A 1 798 ? -53.471 21.429 2.469 1.00 31.34 798 THR A C 1
ATOM 6384 O O . THR A 1 798 ? -54.380 20.633 2.247 1.00 31.34 798 THR A O 1
ATOM 6387 N N . THR A 1 799 ? -53.552 22.730 2.209 1.00 34.16 799 THR A N 1
ATOM 6388 C CA . THR A 1 799 ? -54.566 23.363 1.353 1.00 34.16 799 THR A CA 1
ATOM 6389 C C . THR A 1 799 ? -53.980 24.643 0.759 1.00 34.16 799 THR A C 1
ATOM 6391 O O . THR A 1 799 ? -53.128 25.288 1.369 1.00 34.16 799 THR A O 1
ATOM 6394 N N . THR A 1 800 ? -54.398 24.990 -0.458 1.00 30.64 800 THR A N 1
ATOM 6395 C CA . THR A 1 800 ? -53.876 26.136 -1.220 1.00 30.64 800 THR A CA 1
ATOM 6396 C C . THR A 1 800 ? -55.004 26.867 -1.934 1.00 30.64 800 THR A C 1
ATOM 6398 O O . THR A 1 800 ? -55.567 26.324 -2.882 1.00 30.64 800 THR A O 1
ATOM 6401 N N . THR A 1 801 ? -55.263 28.114 -1.542 1.00 34.41 801 THR A N 1
ATOM 6402 C CA . THR A 1 801 ? -56.154 29.053 -2.244 1.00 34.41 801 THR A CA 1
ATOM 6403 C C . THR A 1 801 ? -55.611 30.482 -2.122 1.00 34.41 801 THR A C 1
ATOM 6405 O O . THR A 1 801 ? -55.642 31.074 -1.048 1.00 34.41 801 THR A O 1
ATOM 6408 N N . PHE A 1 802 ? -55.113 31.027 -3.234 1.00 34.59 802 PHE A N 1
ATOM 6409 C CA . PHE A 1 802 ? -55.110 32.476 -3.517 1.00 34.59 802 PHE A CA 1
ATOM 6410 C C . PHE A 1 802 ? -56.561 32.897 -3.877 1.00 34.59 802 PHE A C 1
ATOM 6412 O O . PHE A 1 802 ? -57.324 31.983 -4.206 1.00 34.59 802 PHE A O 1
ATOM 6419 N N . PRO A 1 803 ? -56.984 34.188 -3.868 1.00 35.41 803 PRO A N 1
ATOM 6420 C CA . PRO A 1 803 ? -56.229 35.421 -4.196 1.00 35.41 803 PRO A CA 1
ATOM 6421 C C . PRO A 1 803 ? -56.593 36.594 -3.223 1.00 35.41 803 PRO A C 1
ATOM 6423 O O . PRO A 1 803 ? -56.941 36.279 -2.087 1.00 35.41 803 PRO A O 1
ATOM 6426 N N . PRO A 1 804 ? -56.588 37.911 -3.573 1.00 33.97 804 PRO A N 1
ATOM 6427 C CA . PRO A 1 804 ? -55.966 38.661 -4.677 1.00 33.97 804 PRO A CA 1
ATOM 6428 C C . PRO A 1 804 ? -55.045 39.823 -4.203 1.00 33.97 804 PRO A C 1
ATOM 6430 O O . PRO A 1 804 ? -54.648 39.901 -3.045 1.00 33.97 804 PRO A O 1
ATOM 6433 N N . ILE A 1 805 ? -54.669 40.719 -5.126 1.00 35.03 805 ILE A N 1
ATOM 6434 C CA . ILE A 1 805 ? -53.800 41.893 -4.914 1.00 35.03 805 ILE A CA 1
ATOM 6435 C C . ILE A 1 805 ? -54.625 43.113 -4.464 1.00 35.03 805 ILE A C 1
ATOM 6437 O O . ILE A 1 805 ? -55.479 43.546 -5.231 1.00 35.03 805 ILE A O 1
ATOM 6441 N N . ILE A 1 806 ? -54.302 43.730 -3.316 1.00 35.19 806 ILE A N 1
ATOM 6442 C CA . ILE A 1 806 ? -54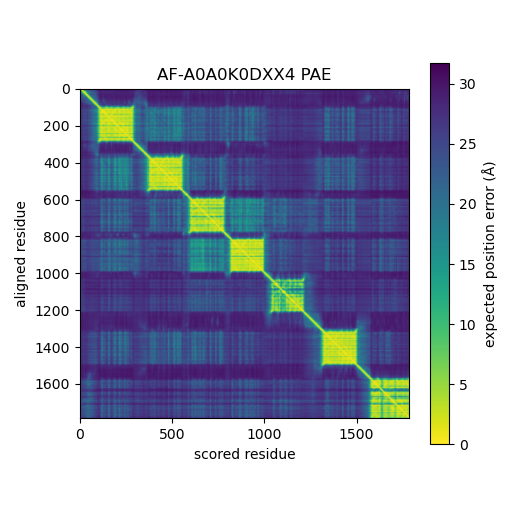.647 45.132 -2.968 1.00 35.19 806 ILE A CA 1
ATOM 6443 C C . ILE A 1 806 ? -53.427 45.818 -2.295 1.00 35.19 806 ILE A C 1
ATOM 6445 O O . ILE A 1 806 ? -52.481 45.157 -1.866 1.00 35.19 806 ILE A O 1
ATOM 6449 N N . SER A 1 807 ? -53.404 47.153 -2.325 1.00 31.70 807 SER A N 1
ATOM 6450 C CA . SER A 1 807 ? -52.260 48.065 -2.157 1.00 31.70 807 SER A CA 1
ATOM 6451 C C . SER A 1 807 ? -51.942 48.562 -0.732 1.00 31.70 807 SER A C 1
ATOM 6453 O O . SER A 1 807 ? -52.781 48.511 0.156 1.00 31.70 807 SER A O 1
ATOM 6455 N N . ASN A 1 808 ? -50.770 49.208 -0.613 1.00 32.62 808 ASN A N 1
ATOM 6456 C CA . ASN A 1 808 ? -50.367 50.208 0.394 1.00 32.62 808 ASN A CA 1
ATOM 6457 C C . ASN A 1 808 ? -50.385 49.814 1.883 1.00 32.62 808 ASN A C 1
ATOM 6459 O O . ASN A 1 808 ? -51.412 49.911 2.541 1.00 32.62 808 ASN A O 1
ATOM 6463 N N . TYR A 1 809 ? -49.194 49.605 2.463 1.00 33.97 809 TYR A N 1
ATOM 6464 C CA . TYR A 1 809 ? -48.930 49.992 3.858 1.00 33.97 809 TYR A CA 1
ATOM 6465 C C . TYR A 1 809 ? -47.514 50.562 4.041 1.00 33.97 809 TYR A C 1
ATOM 6467 O O . TYR A 1 809 ? -46.585 50.208 3.314 1.00 33.97 809 TYR A O 1
ATOM 6475 N N . HIS A 1 810 ? -47.370 51.497 4.985 1.00 35.19 810 HIS A N 1
ATOM 6476 C CA . HIS A 1 810 ? -46.191 52.359 5.118 1.00 35.19 810 HIS A CA 1
ATOM 6477 C C . HIS A 1 810 ? -44.919 51.659 5.623 1.00 35.19 810 HIS A C 1
ATOM 6479 O O . HIS A 1 810 ? -44.942 50.747 6.450 1.00 35.19 810 HIS A O 1
ATOM 6485 N N . SER A 1 811 ? -43.775 52.183 5.179 1.00 32.41 811 SER A N 1
ATOM 6486 C CA . SER A 1 811 ? -42.430 51.726 5.530 1.00 32.41 811 SER A CA 1
ATOM 6487 C C . SER A 1 811 ? -42.008 52.106 6.959 1.00 32.41 811 SER A C 1
ATOM 6489 O O . SER A 1 811 ? -41.218 53.035 7.152 1.00 32.41 811 SER A O 1
ATOM 6491 N N . ASN A 1 812 ? -42.469 51.364 7.968 1.00 39.09 812 ASN A N 1
ATOM 6492 C CA . ASN A 1 812 ? -41.872 51.430 9.305 1.00 39.09 812 ASN A CA 1
ATOM 6493 C C . ASN A 1 812 ? -40.573 50.611 9.355 1.00 39.09 812 ASN A C 1
ATOM 6495 O O . ASN A 1 812 ? -40.542 49.409 9.095 1.00 39.09 812 ASN A O 1
ATOM 6499 N N . LYS A 1 813 ? -39.468 51.302 9.651 1.00 39.03 813 LYS A N 1
ATOM 6500 C CA . LYS A 1 813 ? -38.094 50.840 9.409 1.00 39.03 813 LYS A CA 1
ATOM 6501 C C . LYS A 1 813 ? -37.567 49.959 10.547 1.00 39.03 813 LYS A C 1
ATOM 6503 O O . LYS A 1 813 ? -36.667 50.360 11.284 1.00 39.03 813 LYS A O 1
ATOM 6508 N N . ILE A 1 814 ? -38.142 48.763 10.687 1.00 45.72 814 ILE A N 1
ATOM 6509 C CA . ILE A 1 814 ? -37.657 47.733 11.615 1.00 45.72 814 ILE A CA 1
ATOM 6510 C C . ILE A 1 814 ? -36.182 47.443 11.298 1.00 45.72 814 ILE A C 1
ATOM 6512 O O . ILE A 1 814 ? -35.820 47.166 10.155 1.00 45.72 814 ILE A O 1
ATOM 6516 N N . LYS A 1 815 ? -35.315 47.525 12.313 1.00 47.56 815 LYS A N 1
ATOM 6517 C CA . LYS A 1 815 ? -33.936 47.040 12.206 1.00 47.56 815 LYS A CA 1
ATOM 6518 C C . LYS A 1 815 ? -33.969 45.516 12.273 1.00 47.56 815 LYS A C 1
ATOM 6520 O O . LYS A 1 815 ? -34.169 44.972 13.355 1.00 47.56 815 LYS A O 1
ATOM 6525 N N . ASN A 1 816 ? -33.750 44.844 11.147 1.00 53.47 816 ASN A N 1
ATOM 6526 C CA . ASN A 1 816 ? -33.445 43.417 11.163 1.00 53.47 816 ASN A CA 1
ATOM 6527 C C . ASN A 1 816 ? -32.166 43.199 11.987 1.00 53.47 816 ASN A C 1
ATOM 6529 O O . ASN A 1 816 ? -31.131 43.800 11.691 1.00 53.47 816 ASN A O 1
ATOM 6533 N N . GLU A 1 817 ? -32.225 42.349 13.010 1.00 58.12 817 GLU A N 1
ATOM 6534 C CA . GLU A 1 817 ? -31.012 41.793 13.610 1.00 58.12 817 GLU A CA 1
ATOM 6535 C C . GLU A 1 817 ? -30.368 40.828 12.604 1.00 58.12 817 GLU A C 1
ATOM 6537 O O . GLU A 1 817 ? -31.078 40.071 11.943 1.00 58.12 817 GLU A O 1
ATOM 6542 N N . ASN A 1 818 ? -29.036 40.873 12.468 1.00 64.88 818 ASN A N 1
ATOM 6543 C CA . ASN A 1 818 ? -28.282 40.223 11.387 1.00 64.88 818 ASN A CA 1
ATOM 6544 C C . ASN A 1 818 ? -28.763 38.794 11.055 1.00 64.88 818 ASN A C 1
ATOM 6546 O O . ASN A 1 818 ? -28.473 37.845 11.793 1.00 64.88 818 ASN A O 1
ATOM 6550 N N . CYS A 1 819 ? -29.404 38.619 9.894 1.00 68.12 819 CYS A N 1
ATOM 6551 C CA . CYS A 1 819 ? -29.735 37.298 9.364 1.00 68.12 819 CYS A CA 1
ATOM 6552 C C . CYS A 1 819 ? -28.448 36.594 8.912 1.00 68.12 819 CYS A C 1
ATOM 6554 O O . CYS A 1 819 ? -27.984 36.767 7.787 1.00 68.12 819 CYS A O 1
ATOM 6556 N N . ASN A 1 820 ? -27.845 35.809 9.807 1.00 80.62 820 ASN A N 1
ATOM 6557 C CA . ASN A 1 820 ? -26.604 35.084 9.538 1.00 80.62 820 ASN A CA 1
ATOM 6558 C C . ASN A 1 820 ? -26.871 33.811 8.707 1.00 80.62 820 ASN A C 1
ATOM 6560 O O . ASN A 1 820 ? -26.772 32.686 9.202 1.00 80.62 820 ASN A O 1
ATOM 6564 N N . GLU A 1 821 ? -27.276 34.014 7.454 1.00 89.75 821 GLU A N 1
ATOM 6565 C CA . GLU A 1 821 ? -27.555 32.972 6.465 1.00 89.75 821 GLU A CA 1
ATOM 6566 C C . GLU A 1 821 ? -26.539 32.964 5.315 1.00 89.75 821 GLU A C 1
ATOM 6568 O O . GLU A 1 821 ? -26.089 34.010 4.859 1.00 89.75 821 GLU A O 1
ATOM 6573 N N . ASP A 1 822 ? -26.221 31.774 4.811 1.00 92.69 822 ASP A N 1
ATOM 6574 C CA . ASP A 1 822 ? -25.345 31.556 3.661 1.00 92.69 822 ASP A CA 1
ATOM 6575 C C . ASP A 1 822 ? -26.158 31.665 2.357 1.00 92.69 822 ASP A C 1
ATOM 6577 O O . ASP A 1 822 ? -26.960 30.785 2.023 1.00 92.69 822 ASP A O 1
ATOM 6581 N N . THR A 1 823 ? -25.945 32.735 1.591 1.00 94.81 823 THR A N 1
ATOM 6582 C CA . THR A 1 823 ? -26.643 32.986 0.321 1.00 94.81 823 THR A CA 1
ATOM 6583 C C . THR A 1 823 ? -25.870 32.401 -0.864 1.00 94.81 823 THR A C 1
ATOM 6585 O O . THR A 1 823 ? -24.707 32.733 -1.094 1.00 94.81 823 THR A O 1
ATOM 6588 N N . TYR A 1 824 ? -26.523 31.562 -1.671 1.00 96.31 824 TYR A N 1
ATOM 6589 C CA . TYR A 1 824 ? -25.935 30.925 -2.855 1.00 96.31 824 TYR A CA 1
ATOM 6590 C C . TYR A 1 824 ? -26.627 31.399 -4.135 1.00 96.31 824 TYR A C 1
ATOM 6592 O O . TYR A 1 824 ? -27.781 31.051 -4.375 1.00 96.31 824 TYR A O 1
ATOM 6600 N N . PHE A 1 825 ? -25.915 32.116 -5.004 1.00 97.62 825 PHE A N 1
ATOM 6601 C CA . PHE A 1 825 ? -26.384 32.415 -6.360 1.00 97.62 825 PHE A CA 1
ATOM 6602 C C . PHE A 1 825 ? -25.882 31.353 -7.341 1.00 97.62 825 PHE A C 1
ATOM 6604 O O . PHE A 1 825 ? -24.688 31.042 -7.372 1.00 97.62 825 PHE A O 1
ATOM 6611 N N . VAL A 1 826 ? -26.797 30.791 -8.136 1.00 97.56 826 VAL A N 1
ATOM 6612 C CA . VAL A 1 826 ? -26.522 29.682 -9.061 1.00 97.56 826 VAL A CA 1
ATOM 6613 C C . VAL A 1 826 ? -27.014 30.053 -10.457 1.00 97.56 826 VAL A C 1
ATOM 6615 O O . VAL A 1 826 ? -28.197 29.931 -10.773 1.00 97.56 826 VAL A O 1
ATOM 6618 N N . ILE A 1 827 ? -26.096 30.558 -11.275 1.00 97.56 827 ILE A N 1
ATOM 6619 C CA . ILE A 1 827 ? -26.371 31.122 -12.601 1.00 97.56 827 ILE A CA 1
ATOM 6620 C C . ILE A 1 827 ? -26.369 30.020 -13.657 1.00 97.56 827 ILE A C 1
ATOM 6622 O O . ILE A 1 827 ? -25.366 29.338 -13.848 1.00 97.56 827 ILE A O 1
ATOM 6626 N N . ASP A 1 828 ? -27.473 29.872 -14.378 1.00 97.19 828 ASP A N 1
ATOM 6627 C CA . ASP A 1 828 ? -27.483 29.130 -15.638 1.00 97.19 828 ASP A CA 1
ATOM 6628 C C . ASP A 1 828 ? -26.691 29.931 -16.687 1.00 97.19 828 ASP A C 1
ATOM 6630 O O . ASP A 1 828 ? -27.054 31.068 -16.981 1.00 97.19 828 ASP A O 1
ATOM 6634 N N . SER A 1 829 ? -25.591 29.386 -17.212 1.00 96.94 829 SER A N 1
ATOM 6635 C CA . SER A 1 829 ? -24.780 30.031 -18.261 1.00 96.94 829 SER A CA 1
ATOM 6636 C C . SER A 1 829 ? -25.079 29.479 -19.657 1.00 96.94 829 SER A C 1
ATOM 6638 O O . SER A 1 829 ? -24.392 29.827 -20.622 1.00 96.94 829 SER A O 1
ATOM 6640 N N . SER A 1 830 ? -26.072 28.594 -19.792 1.00 95.69 830 SER A N 1
ATOM 6641 C CA . SER A 1 830 ? -26.185 27.756 -20.980 1.00 95.69 830 SER A CA 1
ATOM 6642 C C . SER A 1 830 ? -26.691 28.510 -22.229 1.00 95.69 830 SER A C 1
ATOM 6644 O O . SER A 1 830 ? -27.726 29.175 -22.231 1.00 95.69 830 SER A O 1
ATOM 6646 N N . ASN A 1 831 ? -25.921 28.451 -23.324 1.00 93.88 831 ASN A N 1
ATOM 6647 C CA . ASN A 1 831 ? -26.170 29.229 -24.551 1.00 93.88 831 ASN A CA 1
ATOM 6648 C C . ASN A 1 831 ? -27.171 28.588 -25.531 1.00 93.88 831 ASN A C 1
ATOM 6650 O O . ASN A 1 831 ? -27.625 29.241 -26.468 1.00 93.88 831 ASN A O 1
ATOM 6654 N N . ASN A 1 832 ? -27.538 27.323 -25.319 1.00 90.94 832 ASN A N 1
ATOM 6655 C CA . ASN A 1 832 ? -28.555 26.602 -26.096 1.00 90.94 832 ASN A CA 1
ATOM 6656 C C . ASN A 1 832 ? -29.987 26.949 -25.649 1.00 90.94 832 ASN A C 1
ATOM 6658 O O . ASN A 1 832 ? -30.938 26.858 -26.428 1.00 90.94 832 ASN A O 1
ATOM 6662 N N . SER A 1 833 ? -30.155 27.339 -24.389 1.00 89.69 833 SER A N 1
ATOM 6663 C CA . SER A 1 833 ? -31.420 27.774 -23.803 1.00 89.69 833 SER A CA 1
ATOM 6664 C C . SER A 1 833 ? -31.574 29.295 -23.866 1.00 89.69 833 SER A C 1
ATOM 6666 O O . SER A 1 833 ? -32.644 29.770 -24.259 1.00 89.69 833 SER A O 1
ATOM 6668 N N . MET A 1 834 ? -30.518 30.046 -23.537 1.00 93.19 834 MET A N 1
ATOM 6669 C CA . MET A 1 834 ? -30.562 31.483 -23.279 1.00 93.19 834 MET A CA 1
ATOM 6670 C C . MET A 1 834 ? -29.650 32.288 -24.218 1.00 93.19 834 MET A C 1
ATOM 6672 O O . MET A 1 834 ? -28.444 32.058 -24.302 1.00 93.19 834 MET A O 1
ATOM 6676 N N . SER A 1 835 ? -30.229 33.292 -24.887 1.00 95.00 835 SER A N 1
ATOM 6677 C CA . SER A 1 835 ? -29.484 34.204 -25.766 1.00 95.00 835 SER A CA 1
ATOM 6678 C C . SER A 1 835 ? -28.482 35.063 -24.988 1.00 95.00 835 SER A C 1
ATOM 6680 O O . SER A 1 835 ? -28.716 35.391 -23.826 1.00 95.00 835 SER A O 1
ATOM 6682 N N . THR A 1 836 ? -27.418 35.533 -25.641 1.00 95.12 836 THR A N 1
ATOM 6683 C CA . THR A 1 836 ? -26.435 36.420 -24.996 1.00 95.12 836 THR A CA 1
ATOM 6684 C C . THR A 1 836 ? -27.046 37.736 -24.509 1.00 95.12 836 THR A C 1
ATOM 6686 O O . THR A 1 836 ? -26.660 38.215 -23.450 1.00 95.12 836 THR A O 1
ATOM 6689 N N . LYS A 1 837 ? -28.072 38.278 -25.186 1.00 96.25 837 LYS A N 1
ATOM 6690 C CA . LYS A 1 837 ? -28.834 39.441 -24.687 1.00 96.25 837 LYS A CA 1
ATOM 6691 C C . LYS A 1 837 ? -29.546 39.119 -23.366 1.00 96.25 837 LYS A C 1
ATOM 6693 O O . LYS A 1 837 ? -29.467 39.897 -22.421 1.00 96.25 837 LYS A O 1
ATOM 6698 N N . SER A 1 838 ? -30.202 37.963 -23.300 1.00 95.75 838 SER A N 1
ATOM 6699 C CA . SER A 1 838 ? -30.907 37.466 -22.112 1.00 95.75 838 SER A CA 1
ATOM 6700 C C . SER A 1 838 ? -29.945 37.174 -20.949 1.00 95.75 838 SER A C 1
ATOM 6702 O O . SER A 1 838 ? -30.212 37.554 -19.813 1.00 95.75 838 SER A O 1
ATOM 6704 N N . PHE A 1 839 ? -28.781 36.589 -21.236 1.00 97.19 839 PHE A N 1
ATOM 6705 C CA . PHE A 1 839 ? -27.728 36.367 -20.246 1.00 97.19 839 PHE A CA 1
ATOM 6706 C C . PHE A 1 839 ? -27.127 37.690 -19.742 1.00 97.19 839 PHE A C 1
ATOM 6708 O O . PHE A 1 839 ? -26.997 37.888 -18.537 1.00 97.19 839 PHE A O 1
ATOM 6715 N N . SER A 1 840 ? -26.864 38.665 -20.622 1.00 96.06 840 SER A N 1
ATOM 6716 C CA . SER A 1 840 ? -26.476 40.018 -20.196 1.00 96.06 840 SER A CA 1
ATOM 6717 C C . SER A 1 840 ? -27.550 40.695 -19.337 1.00 96.06 840 SER A C 1
ATOM 6719 O O . SER A 1 840 ? -27.203 41.404 -18.399 1.00 96.06 840 SER A O 1
ATOM 6721 N N . MET A 1 841 ? -28.843 40.459 -19.591 1.00 96.44 841 MET A N 1
ATOM 6722 C CA . MET A 1 841 ? -29.929 40.936 -18.720 1.00 96.44 841 MET A CA 1
ATOM 6723 C C . MET A 1 841 ? -29.883 40.277 -17.332 1.00 96.44 841 MET A C 1
ATOM 6725 O O . MET A 1 841 ? -30.000 40.981 -16.332 1.00 96.44 841 MET A O 1
ATOM 6729 N N . GLN A 1 842 ? -29.642 38.965 -17.243 1.00 97.25 842 GLN A N 1
ATOM 6730 C CA . GLN A 1 842 ? -29.471 38.247 -15.971 1.00 97.25 842 GLN A CA 1
ATOM 6731 C C . GLN A 1 842 ? -28.251 38.739 -15.173 1.00 97.25 842 GLN A C 1
ATOM 6733 O O . GLN A 1 842 ? -28.353 38.980 -13.969 1.00 97.25 842 GLN A O 1
ATOM 6738 N N . ILE A 1 843 ? -27.109 38.933 -15.836 1.00 97.56 843 ILE A N 1
ATOM 6739 C CA . ILE A 1 843 ? -25.904 39.496 -15.217 1.00 97.56 843 ILE A CA 1
ATOM 6740 C C . ILE A 1 843 ? -26.160 40.940 -14.755 1.00 97.56 843 ILE A C 1
ATOM 6742 O O . ILE A 1 843 ? -25.829 41.282 -13.620 1.00 97.56 843 ILE A O 1
ATOM 6746 N N . ASN A 1 844 ? -26.830 41.766 -15.567 1.00 96.44 844 ASN A N 1
ATOM 6747 C CA . ASN A 1 844 ? -27.185 43.139 -15.198 1.00 96.44 844 ASN A CA 1
ATOM 6748 C C . ASN A 1 844 ? -28.145 43.208 -14.001 1.00 96.44 844 ASN A C 1
ATOM 6750 O O . ASN A 1 844 ? -27.931 44.049 -13.131 1.00 96.44 844 ASN A O 1
ATOM 6754 N N . LEU A 1 845 ? -29.154 42.331 -13.920 1.00 96.69 845 LEU A N 1
ATOM 6755 C CA . LEU A 1 845 ? -30.045 42.205 -12.757 1.00 96.69 845 LEU A CA 1
ATOM 6756 C C . LEU A 1 845 ? -29.236 41.957 -11.474 1.00 96.69 845 LEU A C 1
ATOM 6758 O O . LEU A 1 845 ? -29.455 42.607 -10.449 1.00 96.69 845 LEU A O 1
ATOM 6762 N N . LEU A 1 846 ? -28.288 41.021 -11.527 1.00 97.19 846 LEU A N 1
ATOM 6763 C CA . LEU A 1 846 ? -27.468 40.669 -10.371 1.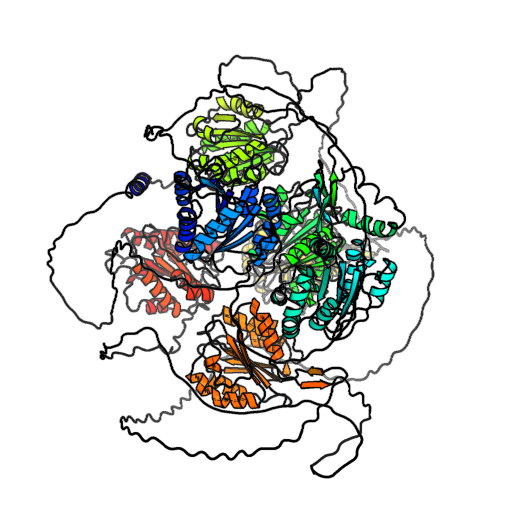00 97.19 846 LEU A CA 1
ATOM 6764 C C . LEU A 1 846 ? -26.508 41.804 -9.976 1.00 97.19 846 LEU A C 1
ATOM 6766 O O . LEU A 1 846 ? -26.388 42.088 -8.787 1.00 97.19 846 LEU A O 1
ATOM 6770 N N . GLN A 1 847 ? -25.893 42.484 -10.951 1.00 96.56 847 GLN A N 1
ATOM 6771 C CA . GLN A 1 847 ? -24.911 43.558 -10.730 1.00 96.56 847 GLN A CA 1
ATOM 6772 C C . GLN A 1 847 ? -25.498 44.924 -10.351 1.00 96.56 847 GLN A C 1
ATOM 6774 O O . GLN A 1 847 ? -24.811 45.723 -9.717 1.00 96.56 847 GLN A O 1
ATOM 6779 N N . ASN A 1 848 ? -26.714 45.240 -10.808 1.00 95.56 848 ASN A N 1
ATOM 6780 C CA . ASN A 1 848 ? -27.290 46.584 -10.686 1.00 95.56 848 ASN A CA 1
ATOM 6781 C C . ASN A 1 848 ? -28.498 46.644 -9.752 1.00 95.56 848 ASN A C 1
ATOM 6783 O O . ASN A 1 848 ? -28.806 47.731 -9.251 1.00 95.56 848 ASN A O 1
ATOM 6787 N N . ASN A 1 849 ? -29.175 45.517 -9.520 1.00 96.75 849 ASN A N 1
ATOM 6788 C CA . ASN A 1 849 ? -30.354 45.442 -8.666 1.00 96.75 849 ASN A CA 1
ATOM 6789 C C . ASN A 1 849 ? -30.070 44.602 -7.418 1.00 96.75 849 ASN A C 1
ATOM 6791 O O . ASN A 1 849 ? -30.091 45.155 -6.325 1.00 96.75 849 ASN A O 1
ATOM 6795 N N . ILE A 1 850 ? -29.773 43.304 -7.555 1.00 96.50 850 ILE A N 1
ATOM 6796 C CA . ILE A 1 850 ? -29.704 42.381 -6.403 1.00 96.50 850 ILE A CA 1
ATOM 6797 C C . ILE A 1 850 ? -28.481 42.636 -5.506 1.00 96.50 850 ILE A C 1
ATOM 6799 O O . ILE A 1 850 ? -28.616 42.570 -4.284 1.00 96.50 850 ILE A O 1
ATOM 6803 N N . SER A 1 851 ? -27.319 42.988 -6.070 1.00 96.19 851 SER A N 1
ATOM 6804 C CA . SER A 1 851 ? -26.089 43.291 -5.313 1.00 96.19 851 SER A CA 1
ATOM 6805 C C . SER A 1 851 ? -26.311 44.283 -4.160 1.00 96.19 851 SER A C 1
ATOM 6807 O O . SER A 1 851 ? -25.853 44.075 -3.037 1.00 96.19 851 SER A O 1
ATOM 6809 N N . LYS A 1 852 ? -27.104 45.329 -4.397 1.00 94.75 852 LYS A N 1
ATOM 6810 C CA . LYS A 1 852 ? -27.384 46.410 -3.437 1.00 94.75 852 LYS A CA 1
ATOM 6811 C C . LYS A 1 852 ? -28.229 45.968 -2.231 1.00 94.75 852 LYS A C 1
ATOM 6813 O O . LYS A 1 852 ? -28.363 46.731 -1.280 1.00 94.75 852 LYS A O 1
ATOM 6818 N N . PHE A 1 853 ? -28.770 44.746 -2.253 1.00 94.06 853 PHE A N 1
ATOM 6819 C CA . PHE A 1 853 ? -29.540 44.123 -1.166 1.00 94.06 853 PHE A CA 1
ATOM 6820 C C . PHE A 1 853 ? -28.821 42.908 -0.535 1.00 94.06 853 PHE A C 1
ATOM 6822 O O . PHE A 1 853 ? -29.426 42.113 0.199 1.00 94.06 853 PHE A O 1
ATOM 6829 N N . ILE A 1 854 ? -27.527 42.735 -0.823 1.00 94.31 854 ILE A N 1
ATOM 6830 C CA . ILE A 1 854 ? -26.633 41.821 -0.105 1.00 94.31 854 ILE A CA 1
ATOM 6831 C C . ILE A 1 854 ? -26.072 42.571 1.110 1.00 94.31 854 ILE A C 1
ATOM 6833 O O . ILE A 1 854 ? -25.289 43.506 0.963 1.00 94.31 854 ILE A O 1
ATOM 6837 N N . GLU A 1 855 ? -26.482 42.155 2.309 1.00 92.19 855 GLU A N 1
ATOM 6838 C CA . GLU A 1 855 ? -26.078 42.784 3.577 1.00 92.19 855 GLU A CA 1
ATOM 6839 C C . GLU A 1 855 ? -24.652 42.395 3.992 1.00 92.19 855 GLU A C 1
ATOM 6841 O O . GLU A 1 855 ? -23.866 43.261 4.372 1.00 92.19 855 GLU A O 1
ATOM 6846 N N . ASP A 1 856 ? -24.290 41.112 3.863 1.00 92.94 856 ASP A N 1
ATOM 6847 C CA . ASP A 1 856 ? -22.925 40.627 4.083 1.00 92.94 856 ASP A CA 1
ATOM 6848 C C . ASP A 1 856 ? -22.433 39.764 2.912 1.00 92.94 856 ASP A C 1
ATOM 6850 O O . ASP A 1 856 ? -22.868 38.631 2.696 1.00 92.94 856 ASP A O 1
ATOM 6854 N N . TYR A 1 857 ? -21.457 40.295 2.176 1.00 94.88 857 TYR A N 1
ATOM 6855 C CA . TYR A 1 857 ? -20.788 39.601 1.079 1.00 94.88 857 TYR A CA 1
ATOM 6856 C C . TYR A 1 857 ? -19.928 38.413 1.529 1.00 94.88 857 TYR A C 1
ATOM 6858 O O . TYR A 1 857 ? -19.728 37.493 0.734 1.00 94.88 857 TYR A O 1
ATOM 6866 N N . TYR A 1 858 ? -19.460 38.375 2.783 1.00 91.81 858 TYR A N 1
ATOM 6867 C CA . TYR A 1 858 ? -18.776 37.198 3.327 1.00 91.81 858 TYR A CA 1
ATOM 6868 C C . TYR A 1 858 ? -19.714 35.993 3.454 1.00 91.81 858 TYR A C 1
ATOM 6870 O O . TYR A 1 858 ? -19.238 34.860 3.447 1.00 91.81 858 TYR A O 1
ATOM 6878 N N . ASN A 1 859 ? -21.028 36.201 3.487 1.00 92.25 859 ASN A N 1
ATOM 6879 C CA . ASN A 1 859 ? -22.006 35.121 3.485 1.00 92.25 859 ASN A CA 1
ATOM 6880 C C . ASN A 1 859 ? -22.514 34.763 2.071 1.00 92.25 859 ASN A C 1
ATOM 6882 O O . ASN A 1 859 ? -23.429 33.955 1.941 1.00 92.25 859 ASN A O 1
ATOM 6886 N N . VAL A 1 860 ? -21.909 35.296 0.997 1.00 94.25 860 VAL A N 1
ATOM 6887 C CA . VAL A 1 860 ? -22.322 35.022 -0.393 1.00 94.25 860 VAL A CA 1
ATOM 6888 C C . VAL A 1 860 ? -21.387 34.055 -1.117 1.00 94.25 860 VAL A C 1
ATOM 6890 O O . VAL A 1 860 ? -20.162 34.183 -1.078 1.00 94.25 860 VAL A O 1
ATOM 6893 N N . SER A 1 861 ? -21.986 33.109 -1.842 1.00 93.94 861 SER A N 1
ATOM 6894 C CA . SER A 1 861 ? -21.332 32.234 -2.814 1.00 93.94 861 SER A CA 1
ATOM 6895 C C . SER A 1 861 ? -21.889 32.481 -4.211 1.00 93.94 861 SER A C 1
ATOM 6897 O O . SER A 1 861 ? -23.100 32.621 -4.392 1.00 93.94 861 SER A O 1
ATOM 6899 N N . LEU A 1 862 ? -20.999 32.477 -5.205 1.00 96.50 862 LEU A N 1
ATOM 6900 C CA . LEU A 1 862 ? -21.347 32.562 -6.616 1.00 96.50 862 LEU A CA 1
ATOM 6901 C C . LEU A 1 862 ? -20.888 31.298 -7.351 1.00 96.50 862 LEU A C 1
ATOM 6903 O O . LEU A 1 862 ? -19.701 30.956 -7.382 1.00 96.50 862 LEU A O 1
ATOM 6907 N N . SER A 1 863 ? -21.859 30.619 -7.951 1.00 96.00 863 SER A N 1
ATOM 6908 C CA . SER A 1 863 ? -21.680 29.453 -8.812 1.00 96.00 863 SER A CA 1
ATOM 6909 C C . SER A 1 863 ? -22.392 29.667 -10.140 1.00 96.00 863 SER A C 1
ATOM 6911 O O . SER A 1 863 ? -23.385 30.392 -10.210 1.00 96.00 863 SER A O 1
ATOM 6913 N N . TRP A 1 864 ? -21.939 28.974 -11.177 1.00 95.81 864 TRP A N 1
ATOM 6914 C CA . TRP A 1 864 ? -22.636 28.923 -12.453 1.00 95.81 864 TRP A CA 1
ATOM 6915 C C . TRP A 1 864 ? -22.584 27.522 -13.070 1.00 95.81 864 TRP A C 1
ATOM 6917 O O . TRP A 1 864 ? -21.856 26.648 -12.585 1.00 95.81 864 TRP A O 1
ATOM 6927 N N . TYR A 1 865 ? -23.408 27.260 -14.082 1.00 96.19 865 TYR A N 1
ATOM 6928 C CA . TYR A 1 865 ? -23.464 25.946 -14.712 1.00 96.19 865 TYR A CA 1
ATOM 6929 C C . TYR A 1 865 ? -23.906 25.973 -16.175 1.00 96.19 865 TYR A C 1
ATOM 6931 O O . TYR A 1 865 ? -24.941 26.533 -16.528 1.00 96.19 865 TYR A O 1
ATOM 6939 N N . ASP A 1 866 ? -23.141 25.245 -16.981 1.00 93.69 866 ASP A N 1
ATOM 6940 C CA . ASP A 1 866 ? -23.491 24.779 -18.318 1.00 93.69 866 ASP A CA 1
ATOM 6941 C C . ASP A 1 866 ? -23.407 23.237 -18.331 1.00 93.69 866 ASP A C 1
ATOM 6943 O O . ASP A 1 866 ? -23.867 22.566 -17.396 1.00 93.69 866 ASP A O 1
ATOM 6947 N N . TYR A 1 867 ? -22.808 22.629 -19.362 1.00 90.50 867 TYR A N 1
ATOM 6948 C CA . TYR A 1 867 ? -22.471 21.213 -19.358 1.00 90.50 867 TYR A CA 1
ATOM 6949 C C . TYR A 1 867 ? -21.465 20.885 -18.250 1.00 90.50 867 TYR A C 1
ATOM 6951 O O . TYR A 1 867 ? -21.496 19.774 -17.702 1.00 90.50 867 TYR A O 1
ATOM 6959 N N . TYR A 1 868 ? -20.609 21.835 -17.882 1.00 87.00 868 TYR A N 1
ATOM 6960 C CA . TYR A 1 868 ? -19.732 21.771 -16.725 1.00 87.00 868 TYR A CA 1
ATOM 6961 C C . TYR A 1 868 ? -20.285 22.674 -15.601 1.00 87.00 868 TYR A C 1
ATOM 6963 O O . TYR A 1 868 ? -20.664 23.815 -15.846 1.00 87.00 868 TYR A O 1
ATOM 6971 N N . PRO A 1 869 ? -20.391 22.180 -14.352 1.00 83.69 869 PRO A N 1
ATOM 6972 C CA . PRO A 1 869 ? -20.693 23.030 -13.207 1.00 83.69 869 PRO A CA 1
ATOM 6973 C C . PRO A 1 869 ? -19.417 23.750 -12.760 1.00 83.69 869 PRO A C 1
ATOM 6975 O O . PRO A 1 869 ? -18.364 23.123 -12.615 1.00 83.69 869 PRO A O 1
ATOM 6978 N N . HIS A 1 870 ? -19.523 25.038 -12.465 1.00 84.62 870 HIS A N 1
ATOM 6979 C CA . HIS A 1 870 ? -18.401 25.864 -12.054 1.00 84.62 870 HIS A CA 1
ATOM 6980 C C . HIS A 1 870 ? -18.703 26.577 -10.725 1.00 84.62 870 HIS A C 1
ATOM 6982 O O . HIS A 1 870 ? -19.587 27.426 -10.619 1.00 84.62 870 HIS A O 1
ATOM 6988 N N . LEU A 1 871 ? -17.934 26.243 -9.689 1.00 80.44 871 LEU A N 1
ATOM 6989 C CA . LEU A 1 871 ? -17.882 27.000 -8.437 1.00 80.44 871 LEU A CA 1
ATOM 6990 C C . LEU A 1 871 ? -16.789 28.064 -8.589 1.00 80.44 871 LEU A C 1
ATOM 6992 O O . LEU A 1 871 ? -15.612 27.710 -8.536 1.00 80.44 871 LEU A O 1
ATOM 6996 N N . LEU A 1 872 ? -17.157 29.335 -8.779 1.00 74.38 872 LEU A N 1
ATOM 6997 C CA . LEU A 1 872 ? -16.164 30.416 -8.848 1.00 74.38 872 LEU A CA 1
ATOM 6998 C C . LEU A 1 872 ? -15.712 30.821 -7.446 1.00 74.38 872 LEU A C 1
ATOM 7000 O O . LEU A 1 872 ? -14.523 30.891 -7.151 1.00 74.38 872 LEU A O 1
ATOM 7004 N N . PHE A 1 873 ? -16.701 31.064 -6.588 1.00 86.88 873 PHE A N 1
ATOM 7005 C CA . PHE A 1 873 ? -16.521 31.671 -5.283 1.00 86.88 873 PHE A CA 1
ATOM 7006 C C . PHE A 1 873 ? -17.400 30.941 -4.260 1.00 86.88 873 PHE A C 1
ATOM 7008 O O . PHE A 1 873 ? -18.611 31.184 -4.209 1.00 86.88 873 PHE A O 1
ATOM 7015 N N . PRO A 1 874 ? -16.848 30.027 -3.437 1.00 85.75 874 PRO A N 1
ATOM 7016 C CA . PRO A 1 874 ? -17.553 29.554 -2.251 1.00 85.75 874 PRO A CA 1
ATOM 7017 C C . PRO A 1 874 ? -17.805 30.722 -1.286 1.00 85.75 874 PRO A C 1
ATOM 7019 O O . PRO A 1 874 ? -17.139 31.758 -1.363 1.00 85.75 874 PRO A O 1
ATOM 7022 N N . ILE A 1 875 ? -18.737 30.529 -0.349 1.00 87.00 875 ILE A N 1
ATOM 7023 C CA . ILE A 1 875 ? -19.045 31.474 0.739 1.00 87.00 875 ILE A CA 1
ATOM 7024 C C . ILE A 1 875 ? -17.737 32.051 1.323 1.00 87.00 875 ILE A C 1
ATOM 7026 O O . ILE A 1 875 ? -16.737 31.340 1.427 1.00 87.00 875 ILE A O 1
ATOM 7030 N N . SER A 1 876 ? -17.723 33.307 1.749 1.00 83.69 876 SER A N 1
ATOM 7031 C CA . SER A 1 876 ? -16.587 34.014 2.366 1.00 83.69 876 SER A CA 1
ATOM 7032 C C . SER A 1 876 ? -15.381 34.337 1.485 1.00 83.69 876 SER A C 1
ATOM 7034 O O . SER A 1 876 ? -14.468 34.988 1.984 1.00 83.69 876 SER A O 1
ATOM 7036 N N . THR A 1 877 ? -15.374 33.968 0.198 1.00 85.62 877 THR A N 1
ATOM 7037 C CA . THR A 1 877 ? -14.352 34.436 -0.771 1.00 85.62 877 THR A CA 1
ATOM 7038 C C . THR A 1 877 ? -14.733 35.751 -1.456 1.00 85.62 877 THR A C 1
ATOM 7040 O O . THR A 1 877 ? -13.867 36.486 -1.928 1.00 85.62 877 THR A O 1
ATOM 7043 N N . ILE A 1 878 ? -16.023 36.089 -1.453 1.00 89.00 878 ILE A N 1
ATOM 7044 C CA . ILE A 1 878 ? -16.523 37.414 -1.816 1.00 89.00 878 ILE A CA 1
ATOM 7045 C C . ILE A 1 878 ? -16.487 38.289 -0.553 1.00 89.00 878 ILE A C 1
ATOM 7047 O O . ILE A 1 878 ? -16.680 37.799 0.560 1.00 89.00 878 ILE A O 1
ATOM 7051 N N . HIS A 1 879 ? -16.118 39.563 -0.702 1.00 92.38 879 HIS A N 1
ATOM 7052 C CA . HIS A 1 879 ? -15.886 40.490 0.422 1.00 92.38 879 HIS A CA 1
ATOM 7053 C C . HIS A 1 879 ? -16.531 41.872 0.207 1.00 92.38 879 HIS A C 1
ATOM 7055 O O . HIS A 1 879 ? -16.456 42.730 1.081 1.00 92.38 879 HIS A O 1
ATOM 7061 N N . SER A 1 880 ? -17.083 42.131 -0.982 1.00 95.69 880 SER A N 1
ATOM 7062 C CA . SER A 1 880 ? -17.658 43.421 -1.371 1.00 95.69 880 SER A CA 1
ATOM 7063 C C . SER A 1 880 ? -18.512 43.281 -2.633 1.00 95.69 880 SER A C 1
ATOM 7065 O O . SER A 1 880 ? -18.308 42.351 -3.421 1.00 95.69 880 SER A O 1
ATOM 7067 N N . GLU A 1 881 ? -19.378 44.267 -2.881 1.00 96.44 881 GLU A N 1
ATOM 7068 C CA . GLU A 1 881 ? -20.109 44.424 -4.146 1.00 96.44 881 GLU A CA 1
ATOM 7069 C C . GLU A 1 881 ? -19.168 44.459 -5.356 1.00 96.44 881 GLU A C 1
ATOM 7071 O O . GLU A 1 881 ? -19.432 43.813 -6.365 1.00 96.44 881 GLU A O 1
ATOM 7076 N N . LYS A 1 882 ? -18.011 45.125 -5.248 1.00 95.38 882 LYS A N 1
ATOM 7077 C CA . LYS A 1 882 ? -17.018 45.150 -6.330 1.00 95.38 882 LYS A CA 1
ATOM 7078 C C . LYS A 1 882 ? -16.463 43.755 -6.632 1.00 95.38 882 LYS A C 1
ATOM 7080 O O . LYS A 1 882 ? -16.293 43.416 -7.800 1.00 95.38 882 LYS A O 1
ATOM 7085 N N . ASN A 1 883 ? -16.215 42.931 -5.613 1.00 94.25 883 ASN A N 1
ATOM 7086 C CA . ASN A 1 883 ? -15.774 41.550 -5.822 1.00 94.25 883 ASN A CA 1
ATOM 7087 C C . ASN A 1 883 ? -16.884 40.712 -6.478 1.00 94.25 883 ASN A C 1
ATOM 7089 O O . ASN A 1 883 ? -16.588 39.950 -7.392 1.00 94.25 883 ASN A O 1
ATOM 7093 N N . PHE A 1 884 ? -18.142 40.876 -6.058 1.00 96.81 884 PHE A N 1
ATOM 7094 C CA . PHE A 1 884 ? -19.301 40.181 -6.637 1.00 96.81 884 PHE A CA 1
ATOM 7095 C C . PHE A 1 884 ? -19.562 40.589 -8.093 1.00 96.81 884 PHE A C 1
ATOM 7097 O O . PHE A 1 884 ? -19.745 39.737 -8.958 1.00 96.81 884 PHE A O 1
ATOM 7104 N N . ASN A 1 885 ? -19.490 41.882 -8.402 1.00 95.94 885 ASN A N 1
ATOM 7105 C CA . ASN A 1 885 ? -19.744 42.383 -9.748 1.00 95.94 885 ASN A CA 1
ATOM 7106 C C . ASN A 1 885 ? -18.601 42.017 -10.707 1.00 95.94 885 ASN A C 1
ATOM 7108 O O . ASN A 1 885 ? -18.875 41.544 -11.809 1.00 95.94 885 ASN A O 1
ATOM 7112 N N . ASN A 1 886 ? -17.338 42.099 -10.268 1.00 94.12 886 ASN A N 1
ATOM 7113 C CA . ASN A 1 886 ? -16.199 41.555 -11.017 1.00 94.12 886 ASN A CA 1
ATOM 7114 C C . ASN A 1 886 ? -16.332 40.037 -11.242 1.00 94.12 886 ASN A C 1
ATOM 7116 O O . ASN A 1 886 ? -16.004 39.544 -12.317 1.00 94.12 886 ASN A O 1
ATOM 7120 N N . ALA A 1 887 ? -16.819 39.295 -10.242 1.00 94.06 887 ALA A N 1
ATOM 7121 C CA . ALA A 1 887 ? -17.049 37.858 -10.349 1.00 94.06 887 ALA A CA 1
ATOM 7122 C C . ALA A 1 887 ? -18.102 37.516 -11.412 1.00 94.06 887 ALA A C 1
ATOM 7124 O O . ALA A 1 887 ? -17.884 36.620 -12.220 1.00 94.06 887 ALA A O 1
ATOM 7125 N N . LEU A 1 888 ? -19.204 38.270 -11.449 1.00 96.69 888 LEU A N 1
ATOM 7126 C CA . LEU A 1 888 ? -20.259 38.145 -12.456 1.00 96.69 888 LEU A CA 1
ATOM 7127 C C . LEU A 1 888 ? -19.767 38.481 -13.876 1.00 96.69 888 LEU A C 1
ATOM 7129 O O . LEU A 1 888 ? -20.209 37.851 -14.830 1.00 96.69 888 LEU A O 1
ATOM 7133 N N . GLN A 1 889 ? -18.833 39.429 -14.030 1.00 94.44 889 GLN A N 1
ATOM 7134 C CA . GLN A 1 889 ? -18.204 39.737 -15.329 1.00 94.44 889 GLN A CA 1
ATOM 7135 C C . GLN A 1 889 ? -17.280 38.619 -15.843 1.00 94.44 889 GLN A C 1
ATOM 7137 O O . GLN A 1 889 ? -16.965 38.601 -17.028 1.00 94.44 889 GLN A O 1
ATOM 7142 N N . GLY A 1 890 ? -16.844 37.699 -14.976 1.00 93.31 890 GLY A N 1
ATOM 7143 C CA . GLY A 1 890 ? -15.991 36.559 -15.330 1.00 93.31 890 GLY A CA 1
ATOM 7144 C C . GLY A 1 890 ? -16.744 35.279 -15.710 1.00 93.31 890 GLY A C 1
ATOM 7145 O O . GLY A 1 890 ? -16.118 34.222 -15.764 1.00 93.31 890 GLY A O 1
ATOM 7146 N N . ILE A 1 891 ? -18.066 35.341 -15.912 1.00 96.00 891 ILE A N 1
ATOM 7147 C CA . ILE A 1 891 ? -18.894 34.182 -16.272 1.00 96.00 891 ILE A CA 1
ATOM 7148 C C . ILE A 1 891 ? -19.184 34.208 -17.775 1.00 96.00 891 ILE A C 1
ATOM 7150 O O . ILE A 1 891 ? -20.061 34.936 -18.238 1.00 96.00 891 ILE A O 1
ATOM 7154 N N . ASP A 1 892 ? -18.469 33.373 -18.527 1.00 93.38 892 ASP A N 1
ATOM 7155 C CA . ASP A 1 892 ? -18.751 33.108 -19.939 1.00 93.38 892 ASP A CA 1
ATOM 7156 C C . ASP A 1 892 ? -19.936 32.138 -20.114 1.00 93.38 892 ASP A C 1
ATOM 7158 O O . ASP A 1 892 ? -20.170 31.251 -19.286 1.00 93.38 892 ASP A O 1
ATOM 7162 N N . GLN A 1 893 ? -20.657 32.258 -21.235 1.00 95.31 893 GLN A N 1
ATOM 7163 C CA . GLN A 1 893 ? -21.655 31.263 -21.639 1.00 95.31 893 GLN A CA 1
ATOM 7164 C C . GLN A 1 893 ? -21.024 30.078 -22.388 1.00 95.31 893 GLN A C 1
ATOM 7166 O O . GLN A 1 893 ? -20.213 30.267 -23.296 1.00 95.31 893 GLN A O 1
ATOM 7171 N N . ALA A 1 894 ? -21.499 28.862 -22.115 1.00 94.38 894 ALA A N 1
ATOM 7172 C CA . ALA A 1 894 ? -21.152 27.648 -22.863 1.00 94.38 894 ALA A CA 1
ATOM 7173 C C . ALA A 1 894 ? -22.391 26.758 -23.087 1.00 94.38 894 ALA A C 1
ATOM 7175 O O . ALA A 1 894 ? -23.496 27.119 -22.703 1.00 94.38 894 ALA A O 1
ATOM 7176 N N . SER A 1 895 ? -22.262 25.624 -23.779 1.00 91.06 895 SER A N 1
ATOM 7177 C CA . SER A 1 895 ? -23.421 24.850 -24.260 1.00 91.06 895 SER A CA 1
ATOM 7178 C C . SER A 1 895 ? -23.924 23.773 -23.293 1.00 91.06 895 SER A C 1
ATOM 7180 O O . SER A 1 895 ? -23.135 22.938 -22.855 1.00 91.06 895 SER A O 1
ATOM 7182 N N . GLY A 1 896 ? -25.247 23.692 -23.118 1.00 86.88 896 GLY A N 1
ATOM 7183 C CA . GLY A 1 896 ? -26.007 22.648 -22.414 1.00 86.88 896 GLY A CA 1
ATOM 7184 C C . GLY A 1 896 ? -26.291 22.991 -20.951 1.00 86.88 896 GLY A C 1
ATOM 7185 O O . GLY A 1 896 ? -25.403 23.496 -20.285 1.00 86.88 896 GLY A O 1
ATOM 7186 N N . SER A 1 897 ? -27.472 22.671 -20.412 1.00 89.00 897 SER A N 1
ATOM 7187 C CA . SER A 1 897 ? -27.777 22.868 -18.984 1.00 89.00 897 SER A CA 1
ATOM 7188 C C . SER A 1 897 ? -27.625 21.567 -18.169 1.00 89.00 897 SER A C 1
ATOM 7190 O O . SER A 1 897 ? -28.167 20.516 -18.528 1.00 89.00 897 SER A O 1
ATOM 7192 N N . ARG A 1 898 ? -26.861 21.582 -17.062 1.00 94.31 898 ARG A N 1
ATOM 7193 C CA . ARG A 1 898 ? -26.657 20.413 -16.164 1.00 94.31 898 ARG A CA 1
ATOM 7194 C C . ARG A 1 898 ? -26.954 20.708 -14.698 1.00 94.31 898 ARG A C 1
ATOM 7196 O O . ARG A 1 898 ? -26.126 20.456 -13.815 1.00 94.31 898 ARG A O 1
ATOM 7203 N N . LEU A 1 899 ? -28.177 21.163 -14.439 1.00 95.94 899 LEU A N 1
ATOM 7204 C CA . LEU A 1 899 ? -28.692 21.479 -13.105 1.00 95.94 899 LEU A CA 1
ATOM 7205 C C . LEU A 1 899 ? -28.396 20.385 -12.052 1.00 95.94 899 LEU A C 1
ATOM 7207 O O . LEU A 1 899 ? -27.971 20.694 -10.938 1.00 95.94 899 LEU A O 1
ATOM 7211 N N . SER A 1 900 ? -28.502 19.098 -12.412 1.00 95.69 900 SER A N 1
ATOM 7212 C CA . SER A 1 900 ? -28.228 18.005 -11.464 1.00 95.69 900 SER A CA 1
ATOM 7213 C C . SER A 1 900 ? -26.765 17.916 -11.018 1.00 95.69 900 SER A C 1
ATOM 7215 O O . SER A 1 900 ? -26.488 17.493 -9.894 1.00 95.69 900 SER A O 1
ATOM 7217 N N . LYS A 1 901 ? -25.811 18.348 -11.857 1.00 92.50 901 LYS A N 1
ATOM 7218 C CA . LYS A 1 901 ? -24.390 18.381 -11.491 1.00 92.50 901 LYS A CA 1
ATOM 7219 C C . LYS A 1 901 ? -24.099 19.505 -10.498 1.00 92.50 901 LYS A C 1
ATOM 7221 O O . LYS A 1 901 ? -23.377 19.266 -9.533 1.00 92.50 901 LYS A O 1
ATOM 7226 N N . ILE A 1 902 ? -24.646 20.706 -10.710 1.00 95.06 902 ILE A N 1
ATOM 7227 C CA . ILE A 1 902 ? -24.380 21.842 -9.815 1.00 95.06 902 ILE A CA 1
ATOM 7228 C C . ILE A 1 902 ? -25.109 21.688 -8.476 1.00 95.06 902 ILE A C 1
ATOM 7230 O O . ILE A 1 902 ? -24.500 21.897 -7.430 1.00 95.06 902 ILE A O 1
ATOM 7234 N N . LEU A 1 903 ? -26.349 21.185 -8.466 1.00 95.44 903 LEU A N 1
ATOM 7235 C CA . LEU A 1 903 ? -27.057 20.880 -7.218 1.00 95.44 903 LEU A CA 1
ATOM 7236 C C . LEU A 1 903 ? -26.377 19.760 -6.421 1.00 95.44 903 LEU A C 1
ATOM 7238 O O . LEU A 1 903 ? -26.374 19.807 -5.193 1.00 95.44 903 LEU A O 1
ATOM 7242 N N . LYS A 1 904 ? -25.710 18.800 -7.073 1.00 93.00 904 LYS A N 1
ATOM 7243 C CA . LYS A 1 904 ? -24.850 17.831 -6.375 1.00 93.00 904 LYS A CA 1
ATOM 7244 C C . LYS A 1 904 ? -23.670 18.497 -5.658 1.00 93.00 904 LYS A C 1
ATOM 7246 O O . LYS A 1 904 ? -23.337 18.116 -4.540 1.00 93.00 904 LYS A O 1
ATOM 7251 N N . VAL A 1 905 ? -23.033 19.484 -6.291 1.00 87.81 905 VAL A N 1
ATOM 7252 C CA . VAL A 1 905 ? -21.934 20.251 -5.681 1.00 87.81 905 VAL A CA 1
ATOM 7253 C C . VAL A 1 905 ? -22.461 21.061 -4.493 1.00 87.81 905 VAL A C 1
ATOM 7255 O O . VAL A 1 905 ? -21.950 20.923 -3.383 1.00 87.81 905 VAL A O 1
ATOM 7258 N N . LEU A 1 906 ? -23.536 21.825 -4.687 1.00 90.38 906 LEU A N 1
ATOM 7259 C CA . LEU A 1 906 ? -24.114 22.697 -3.661 1.00 90.38 906 LEU A CA 1
ATOM 7260 C C . LEU A 1 906 ? -24.713 21.921 -2.479 1.00 90.38 906 LEU A C 1
ATOM 7262 O O . LEU A 1 906 ? -24.493 22.295 -1.330 1.00 90.38 906 LEU A O 1
ATOM 7266 N N . SER A 1 907 ? -25.386 20.793 -2.725 1.00 90.06 907 SER A N 1
ATOM 7267 C CA . SER A 1 907 ? -25.899 19.919 -1.656 1.00 90.06 907 SER A CA 1
ATOM 7268 C C . SER A 1 907 ? -24.798 19.295 -0.800 1.00 90.06 907 SER A C 1
ATOM 7270 O O . SER A 1 907 ? -25.061 18.973 0.353 1.00 90.06 907 SER A O 1
ATOM 7272 N N . SER A 1 908 ? -23.561 19.191 -1.302 1.00 81.69 908 SER A N 1
ATOM 7273 C CA . SER A 1 908 ? -22.403 18.806 -0.482 1.00 81.69 908 SER A CA 1
ATOM 7274 C C . SER A 1 908 ? -21.834 19.957 0.362 1.00 81.69 908 SER A C 1
ATOM 7276 O O . SER A 1 908 ? -21.205 19.700 1.385 1.00 81.69 908 SER A O 1
ATOM 7278 N N . MET A 1 909 ? -22.084 21.216 -0.023 1.00 77.06 909 MET A N 1
ATOM 7279 C CA . MET A 1 909 ? -21.646 22.421 0.702 1.00 77.06 909 MET A CA 1
ATOM 7280 C C . MET A 1 909 ? -22.648 22.851 1.777 1.00 77.06 909 MET A C 1
ATOM 7282 O O . MET A 1 909 ? -22.236 23.224 2.872 1.00 77.06 909 MET A O 1
ATOM 7286 N N . ALA A 1 910 ? -23.946 22.713 1.490 1.00 70.19 910 ALA A N 1
ATOM 7287 C CA . ALA A 1 910 ? -25.058 22.964 2.411 1.00 70.19 910 ALA A CA 1
ATOM 7288 C C . ALA A 1 910 ? -24.896 22.274 3.781 1.00 70.19 910 ALA A C 1
ATOM 7290 O O . ALA A 1 910 ? -25.334 22.794 4.800 1.00 70.19 910 ALA A O 1
ATOM 7291 N N . LEU A 1 911 ? -24.228 21.116 3.808 1.00 64.25 911 LEU A N 1
ATOM 7292 C CA . LEU A 1 911 ? -23.994 20.314 5.012 1.00 64.25 911 LEU A CA 1
ATOM 7293 C C . LEU A 1 911 ? -23.015 20.946 6.022 1.00 64.25 911 LEU A C 1
ATOM 7295 O O . LEU A 1 911 ? -22.888 20.420 7.125 1.00 64.25 911 LEU A O 1
ATOM 7299 N N . ILE A 1 912 ? -22.244 21.971 5.635 1.00 57.69 912 ILE A N 1
ATOM 7300 C CA . ILE A 1 912 ? -20.942 22.250 6.272 1.00 57.69 912 ILE A CA 1
ATOM 7301 C C . ILE A 1 912 ? -20.963 23.424 7.263 1.00 57.69 912 ILE A C 1
ATOM 7303 O O . ILE A 1 912 ? -20.252 23.361 8.266 1.00 57.69 912 ILE A O 1
ATOM 7307 N N . ASN A 1 913 ? -21.735 24.486 7.009 1.00 59.28 913 ASN A N 1
ATOM 7308 C CA . ASN A 1 913 ? -21.526 25.771 7.698 1.00 59.28 913 ASN A CA 1
ATOM 7309 C C . ASN A 1 913 ? -22.441 26.039 8.907 1.00 59.28 913 ASN A C 1
ATOM 7311 O O . ASN A 1 913 ? -22.146 26.943 9.683 1.00 59.28 913 ASN A O 1
ATOM 7315 N N . GLY A 1 914 ? -23.521 25.276 9.108 1.00 72.06 914 GLY A N 1
ATOM 7316 C CA . GLY A 1 914 ? -24.427 25.410 10.265 1.00 72.06 914 GLY A CA 1
ATOM 7317 C C . GLY A 1 914 ? -25.354 26.637 10.245 1.00 72.06 914 GLY A C 1
ATOM 7318 O O . GLY A 1 914 ? -26.464 26.554 10.768 1.00 72.06 914 GLY A O 1
ATOM 7319 N N . ASN A 1 915 ? -24.944 27.727 9.589 1.00 83.19 915 ASN A N 1
ATOM 7320 C CA . ASN A 1 915 ? -25.835 28.783 9.107 1.00 83.19 915 ASN A CA 1
ATOM 7321 C C . ASN A 1 915 ? -26.971 28.176 8.265 1.00 83.19 915 ASN A C 1
ATOM 7323 O O . ASN A 1 915 ? -26.772 27.172 7.570 1.00 83.19 915 ASN A O 1
ATOM 7327 N N . LYS A 1 916 ? -28.151 28.808 8.279 1.00 89.94 916 LYS A N 1
ATOM 7328 C CA . LYS A 1 916 ? -29.205 28.467 7.312 1.00 89.94 916 LYS A CA 1
ATOM 7329 C C . LYS A 1 916 ? -28.765 28.890 5.914 1.00 89.94 916 LYS A C 1
ATOM 7331 O O . LYS A 1 916 ? -28.025 29.860 5.786 1.00 89.94 916 LYS A O 1
ATOM 7336 N N . ILE A 1 917 ? -29.204 28.178 4.881 1.00 92.81 917 ILE A N 1
ATOM 7337 C CA . ILE A 1 917 ? -28.877 28.519 3.491 1.00 92.81 917 ILE A CA 1
ATOM 7338 C C . ILE A 1 917 ? -30.070 29.155 2.784 1.00 92.81 917 ILE A C 1
ATOM 7340 O O . ILE A 1 917 ? -31.197 28.694 2.949 1.00 92.81 917 ILE A O 1
ATOM 7344 N N . THR A 1 918 ? -29.808 30.130 1.919 1.00 95.44 918 THR A N 1
ATOM 7345 C CA . THR A 1 918 ? -30.784 30.595 0.928 1.00 95.44 918 THR A CA 1
ATOM 7346 C C . THR A 1 918 ? -30.168 30.505 -0.460 1.00 95.44 918 THR A C 1
ATOM 7348 O O . THR A 1 918 ? -29.231 31.228 -0.793 1.00 95.44 918 THR A O 1
ATOM 7351 N N . ALA A 1 919 ? -30.667 29.583 -1.280 1.00 96.44 919 ALA A N 1
ATOM 7352 C CA . ALA A 1 919 ? -30.178 29.372 -2.638 1.00 96.44 919 ALA A CA 1
ATOM 7353 C C . ALA A 1 919 ? -31.122 30.008 -3.663 1.00 96.44 919 ALA A C 1
ATOM 7355 O O . ALA A 1 919 ? -32.316 29.722 -3.650 1.00 96.44 919 ALA A O 1
ATOM 7356 N N . TYR A 1 920 ? -30.571 30.810 -4.573 1.00 97.69 920 TYR A N 1
ATOM 7357 C CA . TYR A 1 920 ? -31.249 31.399 -5.726 1.00 97.69 920 TYR A CA 1
ATOM 7358 C C . TYR A 1 920 ? -30.735 30.738 -7.003 1.00 97.69 920 TYR A C 1
ATOM 7360 O O . TYR A 1 920 ? -29.634 31.028 -7.478 1.00 97.69 920 TYR A O 1
ATOM 7368 N N . ILE A 1 921 ? -31.529 29.806 -7.529 1.00 96.88 921 ILE A N 1
ATOM 7369 C CA . ILE A 1 921 ? -31.164 28.965 -8.667 1.00 96.88 921 ILE A CA 1
ATOM 7370 C C . ILE A 1 921 ? -31.901 29.441 -9.911 1.00 96.88 921 ILE A C 1
ATOM 7372 O O . ILE A 1 921 ? -33.113 29.270 -10.038 1.00 96.88 921 ILE A O 1
ATOM 7376 N N . PHE A 1 922 ? -31.154 30.019 -10.842 1.00 97.88 922 PHE A N 1
ATOM 7377 C CA . PHE A 1 922 ? -31.663 30.382 -12.156 1.00 97.88 922 PHE A CA 1
ATOM 7378 C C . PHE A 1 922 ? -31.733 29.131 -13.044 1.00 97.88 922 PHE A C 1
ATOM 7380 O O . PHE A 1 922 ? -30.805 28.320 -13.023 1.00 97.88 922 PHE A O 1
ATOM 7387 N N . VAL A 1 923 ? -32.814 28.956 -13.812 1.00 96.44 923 VAL A N 1
ATOM 7388 C CA . VAL A 1 923 ? -33.008 27.802 -14.717 1.00 96.44 923 VAL A CA 1
ATOM 7389 C C . VAL A 1 923 ? -33.669 28.254 -16.017 1.00 96.44 923 VAL A C 1
ATOM 7391 O O . VAL A 1 923 ? -34.749 28.838 -15.985 1.00 96.44 923 VAL A O 1
ATOM 7394 N N . SER A 1 924 ? -33.041 27.960 -17.158 1.00 95.31 924 SER A N 1
ATOM 7395 C CA . SER A 1 924 ? -33.492 28.383 -18.497 1.00 95.31 924 SER A CA 1
ATOM 7396 C C . SER A 1 924 ? -33.868 27.234 -19.449 1.00 95.31 924 SER A C 1
ATOM 7398 O O . SER A 1 924 ? -34.422 27.475 -20.524 1.00 95.31 924 SER A O 1
ATOM 7400 N N . GLU A 1 925 ? -33.597 25.980 -19.071 1.00 92.25 925 GLU A N 1
ATOM 7401 C CA . GLU A 1 925 ? -33.899 24.778 -19.863 1.00 92.25 925 GLU A CA 1
ATOM 7402 C C . GLU A 1 925 ? -34.843 23.839 -19.087 1.00 92.25 925 GLU A C 1
ATOM 7404 O O . GLU A 1 925 ? -34.495 23.356 -18.007 1.00 92.25 925 GLU A O 1
ATOM 7409 N N . ASN A 1 926 ? -36.035 23.549 -19.628 1.00 91.19 926 ASN A N 1
ATOM 7410 C CA . ASN A 1 926 ? -36.908 22.512 -19.068 1.00 91.19 926 ASN A CA 1
ATOM 7411 C C . ASN A 1 926 ? -36.345 21.142 -19.462 1.00 91.19 926 ASN A C 1
ATOM 7413 O O . ASN A 1 926 ? -36.304 20.780 -20.637 1.00 91.19 926 ASN A O 1
ATOM 7417 N N . SER A 1 927 ? -35.878 20.390 -18.466 1.00 91.75 927 SER A N 1
ATOM 7418 C CA . SER A 1 927 ? -35.252 19.090 -18.674 1.00 91.75 927 SER A CA 1
ATOM 7419 C C . SER A 1 927 ? -35.646 18.130 -17.559 1.00 91.75 927 SER A C 1
ATOM 7421 O O . SER A 1 927 ? -34.918 17.954 -16.581 1.00 91.75 927 SER A O 1
ATOM 7423 N N . THR A 1 928 ? -36.775 17.435 -17.729 1.00 89.88 928 THR A N 1
ATOM 7424 C CA . THR A 1 928 ? -37.287 16.400 -16.805 1.00 89.88 928 THR A CA 1
ATOM 7425 C C . THR A 1 928 ? -36.204 15.386 -16.402 1.00 89.88 928 THR A C 1
ATOM 7427 O O . THR A 1 928 ? -36.161 14.909 -15.270 1.00 89.88 928 THR A O 1
ATOM 7430 N N . LYS A 1 929 ? -35.258 15.090 -17.307 1.00 92.88 929 LYS A N 1
ATOM 7431 C CA . LYS A 1 929 ? -34.120 14.184 -17.069 1.00 9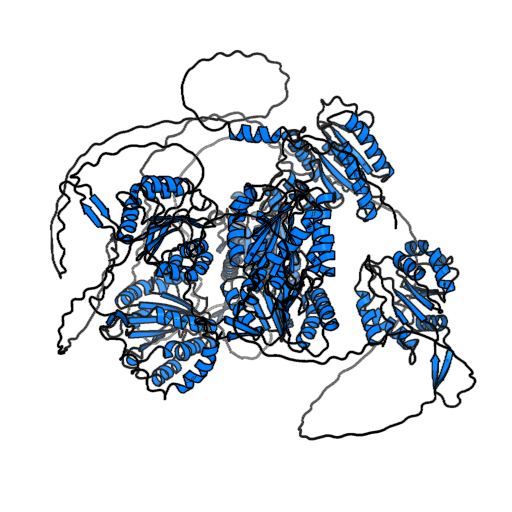2.88 929 LYS A CA 1
ATOM 7432 C C . LYS A 1 929 ? -33.049 14.759 -16.136 1.00 92.88 929 LYS A C 1
ATOM 7434 O O . LYS A 1 929 ? -32.385 13.986 -15.447 1.00 92.88 929 LYS A O 1
ATOM 7439 N N . GLU A 1 930 ? -32.841 16.073 -16.109 1.00 94.75 930 GLU A N 1
ATOM 7440 C CA . GLU A 1 930 ? -31.984 16.729 -15.113 1.00 94.75 930 GLU A CA 1
ATOM 7441 C C . GLU A 1 930 ? -32.770 17.050 -13.832 1.00 94.75 930 GLU A C 1
ATOM 7443 O O . GLU A 1 930 ? -32.214 16.915 -12.742 1.00 94.75 930 GLU A O 1
ATOM 7448 N N . PHE A 1 931 ? -34.068 17.361 -13.926 1.00 95.88 931 PHE A N 1
ATOM 7449 C CA . PHE A 1 931 ? -34.938 17.571 -12.765 1.00 95.88 931 PHE A CA 1
ATOM 7450 C C . PHE A 1 931 ? -35.089 16.290 -11.928 1.00 95.88 931 PHE A C 1
ATOM 7452 O O . PHE A 1 931 ? -34.814 16.323 -10.732 1.00 95.88 931 PHE A O 1
ATOM 7459 N N . ASN A 1 932 ? -35.369 15.131 -12.539 1.00 92.00 932 ASN A N 1
ATOM 7460 C CA . ASN A 1 932 ? -35.464 13.840 -11.837 1.00 92.00 932 ASN A CA 1
ATOM 7461 C C . ASN A 1 932 ? -34.184 13.492 -11.054 1.00 92.00 932 ASN A C 1
ATOM 7463 O O . ASN A 1 932 ? -34.254 13.039 -9.914 1.00 92.00 932 ASN A O 1
ATOM 7467 N N . LYS A 1 933 ? -33.002 13.766 -11.623 1.00 94.69 933 LYS A N 1
ATOM 7468 C CA . LYS A 1 933 ? -31.706 13.585 -10.936 1.00 94.69 933 LYS A CA 1
ATOM 7469 C C . LYS A 1 933 ? -31.461 14.590 -9.806 1.00 94.69 933 LYS A C 1
ATOM 7471 O O . LYS A 1 933 ? -30.577 14.371 -8.986 1.00 94.69 933 LYS A O 1
ATOM 7476 N N . SER A 1 934 ? -32.171 15.714 -9.806 1.00 96.88 934 SER A N 1
ATOM 7477 C CA . SER A 1 934 ? -31.964 16.822 -8.869 1.00 96.88 934 SER A CA 1
ATOM 7478 C C . SER A 1 934 ? -32.800 16.700 -7.594 1.00 96.88 934 SER A C 1
ATOM 7480 O O . SER A 1 934 ? -32.460 17.335 -6.597 1.00 96.88 934 SER A O 1
ATOM 7482 N N . ILE A 1 935 ? -33.853 15.870 -7.596 1.00 95.25 935 ILE A N 1
ATOM 7483 C CA . ILE A 1 935 ? -34.804 15.722 -6.478 1.00 95.25 935 ILE A CA 1
ATOM 7484 C C . ILE A 1 935 ? -34.086 15.397 -5.158 1.00 95.25 935 ILE A C 1
ATOM 7486 O O . ILE A 1 935 ? -34.348 16.044 -4.146 1.00 95.25 935 ILE A O 1
ATOM 7490 N N . GLU A 1 936 ? -33.143 14.446 -5.151 1.00 92.69 936 GLU A N 1
ATOM 7491 C CA . GLU A 1 936 ? -32.387 14.080 -3.939 1.00 92.69 936 GLU A CA 1
ATOM 7492 C C . GLU A 1 936 ? -31.538 15.250 -3.407 1.00 92.69 936 GLU A C 1
ATOM 7494 O O . GLU A 1 936 ? -31.468 15.477 -2.196 1.00 92.69 936 GLU A O 1
ATOM 7499 N N . TYR A 1 937 ? -30.933 16.032 -4.305 1.00 96.19 937 TYR A N 1
ATOM 7500 C CA . TYR A 1 937 ? -30.083 17.165 -3.942 1.00 96.19 937 TYR A CA 1
ATOM 7501 C C . TYR A 1 937 ? -30.906 18.335 -3.394 1.00 96.19 937 TYR A C 1
ATOM 7503 O O . TYR A 1 937 ? -30.559 18.858 -2.336 1.00 96.19 937 TYR A O 1
ATOM 7511 N N . VAL A 1 938 ? -32.044 18.679 -4.010 1.00 95.88 938 VAL A N 1
ATOM 7512 C CA . VAL A 1 938 ? -32.960 19.710 -3.478 1.00 95.88 938 VAL A CA 1
ATOM 7513 C C . VAL A 1 938 ? -33.577 19.265 -2.149 1.00 95.88 938 VAL A C 1
ATOM 7515 O O . VAL A 1 938 ? -33.556 20.027 -1.183 1.00 95.88 938 VAL A O 1
ATOM 7518 N N . LYS A 1 939 ? -34.023 18.005 -2.036 1.00 94.31 939 LYS A N 1
ATOM 7519 C CA . LYS A 1 939 ? -34.533 17.410 -0.783 1.00 94.31 939 LYS A CA 1
ATOM 7520 C C . LYS A 1 939 ? -33.476 17.347 0.328 1.00 94.31 939 LYS A C 1
ATOM 7522 O O . LYS A 1 939 ? -33.825 17.314 1.508 1.00 94.31 939 LYS A O 1
ATOM 7527 N N . THR A 1 940 ? -32.191 17.337 -0.026 1.00 90.31 940 THR A N 1
ATOM 7528 C CA . THR A 1 940 ? -31.082 17.461 0.928 1.00 90.31 940 THR A CA 1
ATOM 7529 C C . THR A 1 940 ? -30.857 18.919 1.321 1.00 90.31 940 THR A C 1
ATOM 7531 O O . THR A 1 940 ? -30.826 19.217 2.510 1.00 90.31 940 THR A O 1
ATOM 7534 N N . MET A 1 941 ? -30.777 19.839 0.355 1.00 93.62 941 MET A N 1
ATOM 7535 C CA . MET A 1 941 ? -30.541 21.267 0.604 1.00 93.62 941 MET A CA 1
ATOM 7536 C C . MET A 1 941 ? -31.680 21.933 1.395 1.00 93.62 941 MET A C 1
ATOM 7538 O O . MET A 1 941 ? -31.402 22.690 2.320 1.00 93.62 941 MET A O 1
ATOM 7542 N N . LYS A 1 942 ? -32.950 21.577 1.142 1.00 93.88 942 LYS A N 1
ATOM 7543 C CA . LYS A 1 942 ? -34.116 22.095 1.891 1.00 93.88 942 LYS A CA 1
ATOM 7544 C C . LYS A 1 942 ? -34.140 21.745 3.385 1.00 93.88 942 LYS A C 1
ATOM 7546 O O . LYS A 1 942 ? -34.958 22.292 4.114 1.00 93.88 942 LYS A O 1
ATOM 7551 N N . LYS A 1 943 ? -33.248 20.872 3.869 1.00 91.12 943 LYS A N 1
ATOM 7552 C CA . LYS A 1 943 ? -33.052 20.637 5.314 1.00 91.12 943 LYS A CA 1
ATOM 7553 C C . LYS A 1 943 ? -32.273 21.762 6.006 1.00 91.12 943 LYS A C 1
ATOM 7555 O O . LYS A 1 943 ? -32.248 21.799 7.230 1.00 91.12 943 LYS A O 1
ATOM 7560 N N . TYR A 1 944 ? -31.638 22.642 5.230 1.00 90.88 944 TYR A N 1
ATOM 7561 C CA . TYR A 1 944 ? -30.753 23.704 5.712 1.00 90.88 944 TYR A CA 1
ATOM 7562 C C . TYR A 1 944 ? -31.311 25.112 5.450 1.00 90.88 944 TYR A C 1
ATOM 7564 O O . TYR A 1 944 ? -30.815 26.066 6.035 1.00 90.88 944 TYR A O 1
ATOM 7572 N N . GLY A 1 945 ? -32.351 25.266 4.623 1.00 92.81 945 GLY A N 1
ATOM 7573 C CA . GLY A 1 945 ? -33.044 26.542 4.410 1.00 92.81 945 GLY A CA 1
ATOM 7574 C C . GLY A 1 945 ? -33.751 26.633 3.054 1.00 92.81 945 GLY A C 1
ATOM 7575 O O . GLY A 1 945 ? -34.080 25.604 2.453 1.00 92.81 945 GLY A O 1
ATOM 7576 N N . ASN A 1 946 ? -34.032 27.853 2.589 1.00 95.25 946 ASN A N 1
ATOM 7577 C CA . ASN A 1 946 ? -34.847 28.081 1.399 1.00 95.25 946 ASN A CA 1
ATOM 7578 C C . ASN A 1 946 ? -34.107 27.806 0.089 1.00 95.25 946 ASN A C 1
ATOM 7580 O O . ASN A 1 946 ? -33.052 28.371 -0.191 1.00 95.25 946 ASN A O 1
ATOM 7584 N N . ILE A 1 947 ? -34.718 26.978 -0.761 1.00 96.81 947 ILE A N 1
ATOM 7585 C CA . ILE A 1 947 ? -34.224 26.685 -2.109 1.00 96.81 947 ILE A CA 1
ATOM 7586 C C . ILE A 1 947 ? -35.188 27.309 -3.114 1.00 96.81 947 ILE A C 1
ATOM 7588 O O . ILE A 1 947 ? -36.230 26.737 -3.446 1.00 96.81 947 ILE A O 1
ATOM 7592 N N . ASN A 1 948 ? -34.852 28.525 -3.529 1.00 98.00 948 ASN A N 1
ATOM 7593 C CA . ASN A 1 948 ? -35.658 29.395 -4.368 1.00 98.00 948 ASN A CA 1
ATOM 7594 C C . ASN A 1 948 ? -35.207 29.259 -5.828 1.00 98.00 948 ASN A C 1
ATOM 7596 O O . ASN A 1 948 ? -34.013 29.306 -6.131 1.00 98.00 948 ASN A O 1
ATOM 7600 N N . PHE A 1 949 ? -36.158 29.102 -6.744 1.00 98.06 949 PHE A N 1
ATOM 7601 C CA . PHE A 1 949 ? -35.882 28.987 -8.175 1.00 98.06 949 PHE A CA 1
ATOM 7602 C C . PHE A 1 949 ? -36.378 30.217 -8.936 1.00 98.06 949 PHE A C 1
ATOM 7604 O O . PHE A 1 949 ? -37.436 30.764 -8.626 1.00 98.06 949 PHE A O 1
ATOM 7611 N N . ILE A 1 950 ? -35.619 30.631 -9.948 1.00 97.88 950 ILE A N 1
ATOM 7612 C CA . ILE A 1 950 ? -35.952 31.729 -10.857 1.00 97.88 950 ILE A CA 1
ATOM 7613 C C . ILE A 1 950 ? -35.972 31.142 -12.270 1.00 97.88 950 ILE A C 1
ATOM 7615 O O . ILE A 1 950 ? -34.924 30.833 -12.844 1.00 97.88 950 ILE A O 1
ATOM 7619 N N . CYS A 1 951 ? -37.170 30.940 -12.813 1.00 97.12 951 CYS A N 1
ATOM 7620 C CA . CYS A 1 951 ? -37.356 30.462 -14.180 1.00 97.12 951 CYS A CA 1
ATOM 7621 C C . CYS A 1 951 ? -37.000 31.594 -15.147 1.00 97.12 951 CYS A C 1
ATOM 7623 O O . CYS A 1 951 ? -37.465 32.720 -14.966 1.00 97.12 951 CYS A O 1
ATOM 7625 N N . LEU A 1 952 ? -36.167 31.304 -16.145 1.00 95.38 952 LEU A N 1
ATOM 7626 C CA . LEU A 1 952 ? -35.658 32.277 -17.105 1.00 95.38 952 LEU A CA 1
ATOM 7627 C C . LEU A 1 952 ? -36.323 32.117 -18.474 1.00 95.38 952 LEU A C 1
ATOM 7629 O O . LEU A 1 952 ? -36.204 31.075 -19.125 1.00 95.38 952 LEU A O 1
ATOM 7633 N N . GLY A 1 953 ? -36.970 33.183 -18.940 1.00 92.81 953 GLY A N 1
ATOM 7634 C CA . GLY A 1 953 ? -37.755 33.170 -20.169 1.00 92.81 953 GLY A CA 1
ATOM 7635 C C . GLY A 1 953 ? -39.052 32.367 -20.026 1.00 92.81 953 GLY A C 1
ATOM 7636 O O . GLY A 1 953 ? -39.513 32.065 -18.931 1.00 92.81 953 GLY A O 1
ATOM 7637 N N . ASN A 1 954 ? -39.632 31.991 -21.163 1.00 91.69 954 ASN A N 1
ATOM 7638 C CA . ASN A 1 954 ? -40.874 31.214 -21.254 1.00 91.69 954 ASN A CA 1
ATOM 7639 C C . ASN A 1 954 ? -40.658 29.690 -21.402 1.00 91.69 954 ASN A C 1
ATOM 7641 O O . ASN A 1 954 ? -41.628 28.946 -21.540 1.00 91.69 954 ASN A O 1
ATOM 7645 N N . LYS A 1 955 ? -39.398 29.224 -21.403 1.00 92.00 955 LYS A N 1
ATOM 7646 C CA . LYS A 1 955 ? -39.016 27.813 -21.621 1.00 92.00 955 LYS A CA 1
ATOM 7647 C C . LYS A 1 955 ? -39.162 26.923 -20.385 1.00 92.00 955 LYS A C 1
ATOM 7649 O O . LYS A 1 955 ? -39.206 25.706 -20.534 1.00 92.00 955 LYS A O 1
ATOM 7654 N N . VAL A 1 956 ? -39.192 27.516 -19.194 1.00 93.12 956 VAL A N 1
ATOM 7655 C CA . VAL A 1 956 ? -39.360 26.829 -17.909 1.00 93.12 956 VAL A CA 1
ATOM 7656 C C . VAL A 1 956 ? -40.522 27.489 -17.194 1.00 93.12 956 VAL A C 1
ATOM 7658 O O . VAL A 1 956 ? -40.513 28.703 -17.007 1.00 93.12 956 VAL A O 1
ATOM 7661 N N . LYS A 1 957 ? -41.506 26.692 -16.792 1.00 94.00 957 LYS A N 1
ATOM 7662 C CA . LYS A 1 957 ? -42.649 27.131 -15.994 1.00 94.00 957 LYS A CA 1
ATOM 7663 C C . LYS A 1 957 ? -42.552 26.586 -14.574 1.00 94.00 957 LYS A C 1
ATOM 7665 O O . LYS A 1 957 ? -41.938 25.550 -14.314 1.00 94.00 957 LYS A O 1
ATOM 7670 N N . LYS A 1 958 ? -43.247 27.237 -13.647 1.00 95.31 958 LYS A N 1
ATOM 7671 C CA . LYS A 1 958 ? -43.401 26.833 -12.242 1.00 95.31 958 LYS A CA 1
ATOM 7672 C C . LYS A 1 958 ? -43.964 25.414 -12.080 1.00 95.31 958 LYS A C 1
ATOM 7674 O O . LYS A 1 958 ? -43.623 24.739 -11.109 1.00 95.31 958 LYS A O 1
ATOM 7679 N N . SER A 1 959 ? -44.762 24.945 -13.044 1.00 94.25 959 SER A N 1
ATOM 7680 C CA . SER A 1 959 ? -45.209 23.549 -13.165 1.00 94.25 959 SER A CA 1
ATOM 7681 C C . SER A 1 959 ? -44.049 22.562 -13.281 1.00 94.25 959 SER A C 1
ATOM 7683 O O . SER A 1 959 ? -44.061 21.514 -12.646 1.00 94.25 959 SER A O 1
ATOM 7685 N N . ASP A 1 960 ? -43.024 22.904 -14.054 1.00 94.25 960 ASP A N 1
ATOM 7686 C CA . ASP A 1 960 ? -41.964 21.980 -14.466 1.00 94.25 960 ASP A CA 1
ATOM 7687 C C . ASP A 1 960 ? -40.998 21.703 -13.305 1.00 94.25 960 ASP A C 1
ATOM 7689 O O . ASP A 1 960 ? -40.420 20.622 -13.181 1.00 94.25 960 ASP A O 1
ATOM 7693 N N . LEU A 1 961 ? -40.871 22.680 -12.402 1.00 95.00 961 LEU A N 1
ATOM 7694 C CA . LEU A 1 961 ? -40.055 22.593 -11.196 1.00 95.00 961 LEU A CA 1
ATOM 7695 C C . LEU A 1 961 ? -40.793 21.972 -10.000 1.00 95.00 961 LEU A C 1
ATOM 7697 O O . LEU A 1 961 ? -40.147 21.705 -8.985 1.00 95.00 961 LEU A O 1
ATOM 7701 N N . ILE A 1 962 ? -42.105 21.698 -10.078 1.00 92.81 962 ILE A N 1
ATOM 7702 C CA . ILE A 1 962 ? -42.889 21.212 -8.924 1.00 92.81 962 ILE A CA 1
ATOM 7703 C C . ILE A 1 962 ? -42.329 19.901 -8.349 1.00 92.81 962 ILE A C 1
ATOM 7705 O O . ILE A 1 962 ? -42.272 19.718 -7.133 1.00 92.81 962 ILE A O 1
ATOM 7709 N N . GLN A 1 963 ? -41.806 19.033 -9.219 1.00 93.94 963 GLN A N 1
ATOM 7710 C CA . GLN A 1 963 ? -41.170 17.763 -8.862 1.00 93.94 963 GLN A CA 1
ATOM 7711 C C . GLN A 1 963 ? -39.860 17.910 -8.064 1.00 93.94 963 GLN A C 1
ATOM 7713 O O . GLN A 1 963 ? -39.421 16.952 -7.431 1.00 93.94 963 GLN A O 1
ATOM 7718 N N . LEU A 1 964 ? -39.232 19.092 -8.063 1.00 95.31 964 LEU A N 1
ATOM 7719 C CA . LEU A 1 964 ? -38.081 19.397 -7.205 1.00 95.31 964 LEU A CA 1
ATOM 7720 C C . LEU A 1 964 ? -38.497 19.763 -5.774 1.00 95.31 964 LEU A C 1
ATOM 7722 O O . LEU A 1 964 ? -37.636 19.854 -4.902 1.00 95.31 964 LEU A O 1
ATOM 7726 N N . LEU A 1 965 ? -39.797 19.974 -5.531 1.00 95.31 965 LEU A N 1
ATOM 7727 C CA . LEU A 1 965 ? -40.359 20.491 -4.281 1.00 95.31 965 LEU A CA 1
ATOM 7728 C C . LEU A 1 965 ? -39.638 21.771 -3.797 1.00 95.31 965 LEU A C 1
ATOM 7730 O O . LEU A 1 965 ? -39.161 21.785 -2.659 1.00 95.31 965 LEU A O 1
ATOM 7734 N N . PRO A 1 966 ? -39.524 22.836 -4.622 1.00 96.25 966 PRO A N 1
ATOM 7735 C CA . PRO A 1 966 ? -38.826 24.083 -4.276 1.00 96.25 966 PRO A CA 1
ATOM 7736 C C . PRO A 1 966 ? -39.394 24.757 -3.012 1.00 96.25 966 PRO A C 1
ATOM 7738 O O . PRO A 1 966 ? -40.467 24.397 -2.530 1.00 96.25 966 PRO A O 1
ATOM 7741 N N . SER A 1 967 ? -38.670 25.705 -2.410 1.00 96.75 967 SER A N 1
ATOM 7742 C CA . SER A 1 967 ? -39.245 26.573 -1.363 1.00 96.75 967 SER A CA 1
ATOM 7743 C C . SER A 1 967 ? -40.129 27.645 -1.991 1.00 96.75 967 SER A C 1
ATOM 7745 O O . SER A 1 967 ? -41.304 27.734 -1.660 1.00 96.75 967 SER A O 1
ATOM 7747 N N . ASN A 1 968 ? -39.584 28.393 -2.952 1.00 97.56 968 ASN A N 1
ATOM 7748 C CA . ASN A 1 968 ? -40.305 29.407 -3.717 1.00 97.56 968 ASN A CA 1
ATOM 7749 C C . ASN A 1 968 ? -39.904 29.328 -5.196 1.00 97.56 968 ASN A C 1
ATOM 7751 O O . ASN A 1 968 ? -38.811 28.860 -5.524 1.00 97.56 968 ASN A O 1
ATOM 7755 N N . VAL A 1 969 ? -40.773 29.808 -6.089 1.00 97.38 969 VAL A N 1
ATOM 7756 C CA . VAL A 1 969 ? -40.490 29.921 -7.528 1.00 97.38 969 VAL A CA 1
ATOM 7757 C C . VAL A 1 969 ? -40.954 31.283 -8.029 1.00 97.38 969 VAL A C 1
ATOM 7759 O O . VAL A 1 969 ? -42.108 31.650 -7.802 1.00 97.38 969 VAL A O 1
ATOM 7762 N N . PHE A 1 970 ? -40.067 31.986 -8.728 1.00 97.50 970 PHE A N 1
ATOM 7763 C CA . PHE A 1 970 ? -40.363 33.179 -9.517 1.00 97.50 970 PHE A CA 1
ATOM 7764 C C . PHE A 1 970 ? -40.232 32.846 -11.010 1.00 97.50 970 PHE A C 1
ATOM 7766 O O . PHE A 1 970 ? -39.387 32.032 -11.390 1.00 97.50 970 PHE A O 1
ATOM 7773 N N . GLU A 1 971 ? -41.042 33.474 -11.857 1.00 97.00 971 GLU A N 1
ATOM 7774 C CA . GLU A 1 971 ? -40.954 33.369 -13.317 1.00 97.00 971 GLU A CA 1
ATOM 7775 C C . GLU A 1 971 ? -40.537 34.735 -13.872 1.00 97.00 971 GLU A C 1
ATOM 7777 O O . GLU A 1 971 ? -41.203 35.736 -13.616 1.00 97.00 971 GLU A O 1
ATOM 7782 N N . TRP A 1 972 ? -39.406 34.794 -14.580 1.00 96.81 972 TRP A N 1
ATOM 7783 C CA . TRP A 1 972 ? -38.879 36.024 -15.166 1.00 96.81 972 TRP A CA 1
ATOM 7784 C C . TRP A 1 972 ? -38.601 35.832 -16.657 1.00 96.81 972 TRP A C 1
ATOM 7786 O O . TRP A 1 972 ? -37.599 35.255 -17.074 1.00 96.81 972 TRP A O 1
ATOM 7796 N N . ASP A 1 973 ? -39.492 36.385 -17.469 1.00 93.44 973 ASP A N 1
ATOM 7797 C CA . ASP A 1 973 ? -39.466 36.431 -18.934 1.00 93.44 973 ASP A CA 1
ATOM 7798 C C . ASP A 1 973 ? -38.414 37.400 -19.526 1.00 93.44 973 ASP A C 1
ATOM 7800 O O . ASP A 1 973 ? -38.416 37.654 -20.730 1.00 93.44 973 ASP A O 1
ATOM 7804 N N . PHE A 1 974 ? -37.504 37.925 -18.695 1.00 93.94 974 PHE A N 1
ATOM 7805 C CA . PHE A 1 974 ? -36.579 39.037 -18.971 1.00 93.94 974 PHE A CA 1
ATOM 7806 C C . PHE A 1 974 ? -37.234 40.425 -19.136 1.00 93.94 974 PHE A C 1
ATOM 7808 O O . PHE A 1 974 ? -36.555 41.377 -19.528 1.00 93.94 974 PHE A O 1
ATOM 7815 N N . ASN A 1 975 ? -38.516 40.594 -18.793 1.00 93.44 975 ASN A N 1
ATOM 7816 C CA . ASN A 1 975 ? -39.164 41.905 -18.770 1.00 93.44 975 ASN A CA 1
ATOM 7817 C C . ASN A 1 975 ? -38.587 42.785 -17.644 1.00 93.44 975 ASN A C 1
ATOM 7819 O O . ASN A 1 975 ? -38.426 42.351 -16.499 1.00 93.44 975 ASN A O 1
ATOM 7823 N N . MET A 1 976 ? -38.289 44.045 -17.971 1.00 91.62 976 MET A N 1
ATOM 7824 C CA . MET A 1 976 ? -37.726 45.023 -17.033 1.00 91.62 976 MET A CA 1
ATOM 7825 C C . MET A 1 976 ? -38.715 45.403 -15.918 1.00 91.62 976 MET A C 1
ATOM 7827 O O . MET A 1 976 ? -38.289 45.674 -14.800 1.00 91.62 976 MET A O 1
ATOM 7831 N N . SER A 1 977 ? -40.027 45.376 -16.185 1.00 94.50 977 SER A N 1
ATOM 7832 C CA . SER A 1 977 ? -41.061 45.693 -15.181 1.00 94.50 977 SER A CA 1
ATOM 7833 C C . SER A 1 977 ? -41.116 44.681 -14.027 1.00 94.50 977 SER A C 1
ATOM 7835 O O . SER A 1 977 ? -41.425 45.042 -12.893 1.00 94.50 977 SER A O 1
ATOM 7837 N N . LEU A 1 978 ? -40.731 43.423 -14.274 1.00 94.56 978 LEU A N 1
ATOM 7838 C CA . LEU A 1 978 ? -40.680 42.384 -13.244 1.00 94.56 978 LEU A CA 1
ATOM 7839 C C . LEU A 1 978 ? -39.457 42.498 -12.320 1.00 94.56 978 LEU A C 1
ATOM 7841 O O . LEU A 1 978 ? -39.422 41.817 -11.296 1.00 94.56 978 LEU A O 1
ATOM 7845 N N . ILE A 1 979 ? -38.474 43.357 -12.623 1.00 94.94 979 ILE A N 1
ATOM 7846 C CA . ILE A 1 979 ? -37.242 43.483 -11.826 1.00 94.94 979 ILE A CA 1
ATOM 7847 C C . ILE A 1 979 ? -37.539 43.915 -10.387 1.00 94.94 979 ILE A C 1
ATOM 7849 O O . ILE A 1 979 ? -36.955 43.357 -9.459 1.00 94.94 979 ILE A O 1
ATOM 7853 N N . GLU A 1 980 ? -38.471 44.847 -10.167 1.00 95.00 980 GLU A N 1
ATOM 7854 C CA . GLU A 1 980 ? -38.836 45.253 -8.804 1.00 95.00 980 GLU A CA 1
ATOM 7855 C C . GLU A 1 980 ? -39.513 44.102 -8.042 1.00 95.00 980 GLU A C 1
ATOM 7857 O O . GLU A 1 980 ? -39.191 43.841 -6.884 1.00 95.00 980 GLU A O 1
ATOM 7862 N N . SER A 1 981 ? -40.378 43.338 -8.718 1.00 96.38 981 SER A N 1
ATOM 7863 C CA . SER A 1 981 ? -41.018 42.146 -8.147 1.00 96.38 981 SER A CA 1
ATOM 7864 C C . SER A 1 981 ? -40.010 41.032 -7.836 1.00 96.38 981 SER A C 1
ATOM 7866 O O . SER A 1 981 ? -40.166 40.335 -6.836 1.00 96.38 981 SER A O 1
ATOM 7868 N N . LEU A 1 982 ? -38.945 40.893 -8.633 1.00 95.62 982 LEU A N 1
ATOM 7869 C CA . LEU A 1 982 ? -37.864 39.927 -8.416 1.00 95.62 982 LEU A CA 1
ATOM 7870 C C . LEU A 1 982 ? -36.913 40.359 -7.283 1.00 95.62 982 LEU A C 1
ATOM 7872 O O . LEU A 1 982 ? -36.491 39.529 -6.480 1.00 95.62 982 LEU A O 1
ATOM 7876 N N . VAL A 1 983 ? -36.644 41.660 -7.139 1.00 95.62 983 VAL A N 1
ATOM 7877 C CA . VAL A 1 983 ? -35.964 42.227 -5.958 1.00 95.62 983 VAL A CA 1
ATOM 7878 C C . VAL A 1 983 ? -36.805 42.022 -4.693 1.00 95.62 983 VAL A C 1
ATOM 7880 O O . VAL A 1 983 ? -36.277 41.626 -3.653 1.00 95.62 983 VAL A O 1
ATOM 7883 N N . ARG A 1 984 ? -38.126 42.226 -4.779 1.00 95.69 984 ARG A N 1
ATOM 7884 C CA . ARG A 1 984 ? -39.071 41.976 -3.681 1.00 95.69 984 ARG A CA 1
ATOM 7885 C C . ARG A 1 984 ? -39.128 40.487 -3.319 1.00 95.69 984 ARG A C 1
ATOM 7887 O O . ARG A 1 984 ? -39.094 40.153 -2.142 1.00 95.69 984 ARG A O 1
ATOM 7894 N N . PHE A 1 985 ? -39.116 39.590 -4.308 1.00 97.12 985 PHE A N 1
ATOM 7895 C CA . PHE A 1 985 ? -38.995 38.141 -4.109 1.00 97.12 985 PHE A CA 1
ATOM 7896 C C . PHE A 1 985 ? -37.683 37.762 -3.410 1.00 97.12 985 PHE A C 1
ATOM 7898 O O . PHE A 1 985 ? -37.714 37.015 -2.435 1.00 97.12 985 PHE A O 1
ATOM 7905 N N . TYR A 1 986 ? -36.543 38.303 -3.849 1.00 95.62 986 TYR A N 1
ATOM 7906 C CA . TYR A 1 986 ? -35.248 38.088 -3.194 1.00 95.62 986 TYR A CA 1
ATOM 7907 C C . TYR A 1 986 ? -35.272 38.547 -1.725 1.00 95.62 986 TYR A C 1
ATOM 7909 O O . TYR A 1 986 ? -34.905 37.784 -0.838 1.00 95.62 986 TYR A O 1
ATOM 7917 N N . ASN A 1 987 ? -35.774 39.750 -1.434 1.00 93.00 987 ASN A N 1
ATOM 7918 C CA . ASN A 1 987 ? -35.847 40.238 -0.054 1.00 93.00 987 ASN A CA 1
ATOM 7919 C C . ASN A 1 987 ? -36.824 39.424 0.817 1.00 93.00 987 ASN A C 1
ATOM 7921 O O . ASN A 1 987 ? -36.519 39.155 1.976 1.00 93.00 987 ASN A O 1
ATOM 7925 N N . ASN A 1 988 ? -37.952 38.973 0.258 1.00 93.81 988 ASN A N 1
ATOM 7926 C CA . ASN A 1 988 ? -38.990 38.244 0.995 1.00 93.81 988 ASN A CA 1
ATOM 7927 C C . ASN A 1 988 ? -38.714 36.735 1.166 1.00 93.81 988 ASN A C 1
ATOM 7929 O O . ASN A 1 988 ? -39.425 36.086 1.929 1.00 93.81 988 ASN A O 1
ATOM 7933 N N . THR A 1 989 ? -37.741 36.151 0.452 1.00 95.12 989 THR A N 1
ATOM 7934 C CA . THR A 1 989 ? -37.480 34.691 0.472 1.00 95.12 989 THR A CA 1
ATOM 7935 C C . THR A 1 989 ? -36.145 34.284 1.113 1.00 95.12 989 THR A C 1
ATOM 7937 O O . THR A 1 989 ? -35.822 33.088 1.144 1.00 95.12 989 THR A O 1
ATOM 7940 N N . LYS A 1 990 ? -35.427 35.254 1.703 1.00 90.12 990 LYS A N 1
ATOM 7941 C CA . LYS A 1 990 ? -34.353 35.056 2.697 1.00 90.12 990 LYS A CA 1
ATOM 7942 C C . LYS A 1 990 ? -34.834 34.186 3.872 1.00 90.12 990 LYS A C 1
ATOM 7944 O O . LYS A 1 990 ? -35.976 34.297 4.312 1.00 90.12 990 LYS A O 1
ATOM 7949 N N . THR A 1 991 ? -33.970 33.329 4.411 1.00 80.62 991 THR A N 1
ATOM 7950 C CA . THR A 1 991 ? -34.261 32.394 5.519 1.00 80.62 991 THR A CA 1
ATOM 7951 C C . THR A 1 991 ? -33.899 33.010 6.881 1.00 80.62 991 THR A C 1
ATOM 7953 O O . THR A 1 991 ? -33.248 32.386 7.725 1.00 80.62 991 THR A O 1
ATOM 7956 N N . CYS A 1 992 ? -34.335 34.250 7.116 1.00 74.62 992 CYS A N 1
ATOM 7957 C CA . CYS A 1 992 ? -34.209 34.919 8.412 1.00 74.62 992 CYS A CA 1
ATOM 7958 C C . CYS A 1 992 ? -34.988 34.170 9.514 1.00 74.62 992 CYS A C 1
ATOM 7960 O O . CYS A 1 992 ? -36.125 33.743 9.312 1.00 74.62 992 CYS A O 1
ATOM 7962 N N . GLU A 1 993 ? -34.412 34.050 10.716 1.00 61.97 993 GLU A N 1
ATOM 7963 C CA . GLU A 1 993 ? -35.195 33.707 11.911 1.00 61.97 993 GLU A CA 1
ATOM 7964 C C . GLU A 1 993 ? -35.839 34.965 12.490 1.00 61.97 993 GLU A C 1
ATOM 7966 O O . GLU A 1 993 ? -35.231 35.656 13.307 1.00 61.97 993 GLU A O 1
ATOM 7971 N N . ASN A 1 994 ? -37.097 35.228 12.126 1.00 56.34 994 ASN A N 1
ATOM 7972 C CA . ASN A 1 994 ? -37.917 36.202 12.843 1.00 56.34 994 ASN A CA 1
ATOM 7973 C C . ASN A 1 994 ? -38.197 35.685 14.265 1.00 56.34 994 ASN A C 1
ATOM 7975 O O . ASN A 1 994 ? -39.196 35.008 14.518 1.00 56.34 994 ASN A O 1
ATOM 7979 N N . LYS A 1 995 ? -37.310 36.006 15.211 1.00 47.25 995 LYS A N 1
ATOM 7980 C CA . LYS A 1 995 ? -37.553 35.820 16.644 1.00 47.25 995 LYS A CA 1
ATOM 7981 C C . LYS A 1 995 ? -38.562 36.852 17.130 1.00 47.25 995 LYS A C 1
ATOM 7983 O O . LYS A 1 995 ? -38.196 37.909 17.635 1.00 47.25 995 LYS A O 1
ATOM 7988 N N . TYR A 1 996 ? -39.839 36.514 16.998 1.00 40.75 996 TYR A N 1
ATOM 7989 C CA . TYR A 1 996 ? -40.936 37.234 17.636 1.00 40.75 996 TYR A CA 1
ATOM 7990 C C . TYR A 1 996 ? -40.893 37.047 19.162 1.00 40.75 996 TYR A C 1
ATOM 7992 O O . TYR A 1 996 ? -41.659 36.271 19.730 1.00 40.75 996 TYR A O 1
ATOM 8000 N N . ASN A 1 997 ? -39.996 37.771 19.833 1.00 39.50 997 ASN A N 1
ATOM 8001 C CA . ASN A 1 997 ? -40.107 38.019 21.266 1.00 39.50 997 ASN A CA 1
ATOM 8002 C C . ASN A 1 997 ? -41.133 39.138 21.484 1.00 39.50 997 ASN A C 1
ATOM 8004 O O . ASN A 1 997 ? -40.889 40.289 21.126 1.00 39.50 997 ASN A O 1
ATOM 8008 N N . TYR A 1 998 ? -42.273 38.801 22.084 1.00 36.78 998 TYR A N 1
ATOM 8009 C CA . TYR A 1 998 ? -43.194 39.793 22.636 1.00 36.78 998 TYR A CA 1
ATOM 8010 C C . TYR A 1 998 ? -42.644 40.389 23.950 1.00 36.78 998 TYR A C 1
ATOM 8012 O O . TYR A 1 998 ? -41.826 39.767 24.624 1.00 36.78 998 TYR A O 1
ATOM 8020 N N . PHE A 1 999 ? -43.203 41.549 24.317 1.00 37.66 999 PHE A N 1
ATOM 8021 C CA . PHE A 1 999 ? -43.082 42.307 25.576 1.00 37.66 999 PHE A CA 1
ATOM 8022 C C . PHE A 1 999 ? -41.996 43.393 25.747 1.00 37.66 999 PHE A C 1
ATOM 8024 O O . PHE A 1 999 ? -40.839 43.141 26.061 1.00 37.66 999 PHE A O 1
ATOM 8031 N N . SER A 1 1000 ? -42.537 44.618 25.748 1.00 34.97 1000 SER A N 1
ATOM 8032 C CA . SER A 1 1000 ? -42.273 45.756 26.643 1.00 34.97 1000 SER A CA 1
ATOM 8033 C C . SER A 1 1000 ? -41.054 46.665 26.434 1.00 34.97 1000 SER A C 1
ATOM 8035 O O . SER A 1 1000 ? -39.892 46.286 26.519 1.00 34.97 1000 SER A O 1
ATOM 8037 N N . THR A 1 1001 ? -41.394 47.936 26.234 1.00 32.31 1001 THR A N 1
ATOM 8038 C CA . THR A 1 1001 ? -40.566 49.119 25.977 1.00 32.31 1001 THR A CA 1
ATOM 8039 C C . THR A 1 1001 ? -40.040 49.815 27.235 1.00 32.31 1001 THR A C 1
ATOM 8041 O O . THR A 1 1001 ? -40.790 49.929 28.200 1.00 32.31 1001 THR A O 1
ATOM 8044 N N . THR A 1 1002 ? -38.886 50.486 27.114 1.00 34.56 1002 THR A N 1
ATOM 8045 C CA . THR A 1 1002 ? -38.699 51.914 27.483 1.00 34.56 1002 THR A CA 1
ATOM 8046 C C . THR A 1 1002 ? -37.508 52.532 26.712 1.00 34.56 1002 THR A C 1
ATOM 8048 O O . THR A 1 1002 ? -36.672 51.822 26.160 1.00 34.56 1002 THR A O 1
ATOM 8051 N N . PHE A 1 1003 ? -37.475 53.866 26.625 1.00 35.28 1003 PHE A N 1
ATOM 8052 C CA . PHE A 1 1003 ? -36.506 54.752 25.931 1.00 35.28 1003 PHE A CA 1
ATOM 8053 C C . PHE A 1 1003 ? -36.121 55.912 26.918 1.00 35.28 1003 PHE A C 1
ATOM 8055 O O . PHE A 1 1003 ? -36.666 55.857 28.024 1.00 35.28 1003 PHE A O 1
ATOM 8062 N N . PRO A 1 1004 ? -35.285 56.962 26.631 1.00 37.78 1004 PRO A N 1
ATOM 8063 C CA . PRO A 1 1004 ? -34.759 57.457 25.336 1.00 37.78 1004 PRO A CA 1
ATOM 8064 C C . PRO A 1 1004 ? -33.300 58.055 25.302 1.00 37.78 1004 PRO A C 1
ATOM 8066 O O . PRO A 1 1004 ? -32.543 58.008 26.264 1.00 37.78 1004 PRO A O 1
ATOM 8069 N N . THR A 1 1005 ? -32.968 58.707 24.165 1.00 35.06 1005 THR A N 1
ATOM 8070 C CA . THR A 1 1005 ? -32.078 59.901 23.957 1.00 35.06 1005 THR A CA 1
ATOM 8071 C C . THR A 1 1005 ? -30.523 59.864 24.013 1.00 35.06 1005 THR A C 1
ATOM 8073 O O . THR A 1 1005 ? -29.936 59.933 25.080 1.00 35.06 1005 THR A O 1
ATOM 8076 N N . THR A 1 1006 ? -29.903 59.979 22.811 1.00 34.75 1006 THR A N 1
ATOM 8077 C CA . THR A 1 1006 ? -28.877 60.976 22.320 1.00 34.75 1006 THR A CA 1
ATOM 8078 C C . THR A 1 1006 ? -27.613 61.362 23.140 1.00 34.75 1006 THR A C 1
ATOM 8080 O O . THR A 1 1006 ? -27.653 61.439 24.353 1.00 34.75 1006 THR A O 1
ATOM 8083 N N . LYS A 1 1007 ? -26.441 61.712 22.557 1.00 33.50 1007 LYS A N 1
ATOM 8084 C CA . LYS A 1 1007 ? -26.125 62.620 21.408 1.00 33.50 1007 LYS A CA 1
ATOM 8085 C C . LYS A 1 1007 ? -24.940 62.138 20.515 1.00 33.50 1007 LYS A C 1
ATOM 8087 O O . LYS A 1 1007 ? -24.405 61.056 20.719 1.00 33.50 1007 LYS A O 1
ATOM 8092 N N . ILE A 1 1008 ? -24.567 62.931 19.493 1.00 36.12 1008 ILE A N 1
ATOM 8093 C CA . ILE A 1 1008 ? -23.596 62.619 18.411 1.00 36.12 1008 ILE A CA 1
ATOM 8094 C C . ILE A 1 1008 ? -22.600 63.780 18.209 1.00 36.12 1008 ILE A C 1
ATOM 8096 O O . ILE A 1 1008 ? -23.041 64.928 18.190 1.00 36.12 1008 ILE A O 1
ATOM 8100 N N . THR A 1 1009 ? -21.334 63.490 17.870 1.00 35.50 1009 THR A N 1
ATOM 8101 C CA . THR A 1 1009 ? -20.464 64.418 17.105 1.00 35.50 1009 THR A CA 1
ATOM 8102 C C . THR A 1 1009 ? -19.497 63.671 16.166 1.00 35.50 1009 THR A C 1
ATOM 8104 O O . THR A 1 1009 ? -19.244 62.482 16.347 1.00 35.50 1009 THR A O 1
ATOM 8107 N N . LYS A 1 1010 ? -18.987 64.354 15.128 1.00 31.78 1010 LYS A N 1
ATOM 8108 C CA . LYS A 1 1010 ? -18.066 63.834 14.091 1.00 31.78 1010 LYS A CA 1
ATOM 8109 C C . LYS A 1 1010 ? -16.848 64.755 13.952 1.00 31.78 1010 LYS A C 1
ATOM 8111 O O . LYS A 1 1010 ? -17.022 65.961 14.100 1.00 31.78 1010 LYS A O 1
ATOM 8116 N N . THR A 1 1011 ? -15.722 64.232 13.454 1.00 33.69 1011 THR A N 1
ATOM 8117 C CA . THR A 1 1011 ? -14.680 65.057 12.806 1.00 33.69 1011 THR A CA 1
ATOM 8118 C C . THR A 1 1011 ? -14.028 64.319 11.628 1.00 33.69 1011 THR A C 1
ATOM 8120 O O . THR A 1 1011 ? -13.943 63.093 11.617 1.00 33.69 1011 THR A O 1
ATOM 8123 N N . SER A 1 1012 ? -13.581 65.073 10.624 1.00 31.70 1012 SER A N 1
ATOM 8124 C CA . SER A 1 1012 ? -12.895 64.628 9.396 1.00 31.70 1012 SER A CA 1
ATOM 8125 C C . SER A 1 1012 ? -12.062 65.787 8.843 1.00 31.70 1012 SER A C 1
ATOM 8127 O O . SER A 1 1012 ? -12.519 66.912 9.026 1.00 31.70 1012 SER A O 1
ATOM 8129 N N . VAL A 1 1013 ? -10.970 65.566 8.088 1.00 34.78 1013 VAL A N 1
ATOM 8130 C CA . VAL A 1 1013 ? -10.477 66.530 7.065 1.00 34.78 1013 VAL A CA 1
ATOM 8131 C C . VAL A 1 1013 ? -9.442 65.910 6.090 1.00 34.78 1013 VAL A C 1
ATOM 8133 O O . VAL A 1 1013 ? -9.099 64.737 6.211 1.00 34.78 1013 VAL A O 1
ATOM 8136 N N . LYS A 1 1014 ? -9.078 66.681 5.051 1.00 29.66 1014 LYS A N 1
ATOM 8137 C CA . LYS A 1 1014 ? -8.428 66.326 3.766 1.00 29.66 1014 LYS A CA 1
ATOM 8138 C C . LYS A 1 1014 ? -6.876 66.295 3.780 1.00 29.66 1014 LYS A C 1
ATOM 8140 O O . LYS A 1 1014 ? -6.239 66.489 4.807 1.00 29.66 1014 LYS A O 1
ATOM 8145 N N . THR A 1 1015 ? -6.284 66.123 2.588 1.00 32.94 1015 THR A N 1
ATOM 8146 C CA . THR A 1 1015 ? -4.839 66.132 2.261 1.00 32.94 1015 THR A CA 1
ATOM 8147 C C . THR A 1 1015 ? -4.580 66.971 0.992 1.00 32.94 1015 THR A C 1
ATOM 8149 O O . THR A 1 1015 ? -5.343 66.778 0.049 1.00 32.94 1015 THR A O 1
ATOM 8152 N N . THR A 1 1016 ? -3.518 67.805 0.912 1.00 31.73 1016 THR A N 1
ATOM 8153 C CA . THR A 1 1016 ? -2.955 68.358 -0.364 1.00 31.73 1016 THR A CA 1
ATOM 8154 C C . THR A 1 1016 ? -1.570 69.056 -0.232 1.00 31.73 1016 THR A C 1
ATOM 8156 O O . THR A 1 1016 ? -1.483 70.106 0.385 1.00 31.73 1016 THR A O 1
ATOM 8159 N N . ASN A 1 1017 ? -0.542 68.472 -0.872 1.00 32.09 1017 ASN A N 1
ATOM 8160 C CA . ASN A 1 1017 ? 0.560 68.993 -1.736 1.00 32.09 1017 ASN A CA 1
ATOM 8161 C C . ASN A 1 1017 ? 1.373 70.321 -1.539 1.00 32.09 1017 ASN A C 1
ATOM 8163 O O . ASN A 1 1017 ? 0.807 71.393 -1.363 1.00 32.09 1017 ASN A O 1
ATOM 8167 N N . THR A 1 1018 ? 2.677 70.225 -1.922 1.00 31.92 1018 THR A N 1
ATOM 8168 C CA . THR A 1 1018 ? 3.609 71.235 -2.557 1.00 31.92 1018 THR A CA 1
ATOM 8169 C C . THR A 1 1018 ? 4.155 72.424 -1.711 1.00 31.92 1018 THR A C 1
ATOM 8171 O O . THR A 1 1018 ? 3.491 72.819 -0.767 1.00 31.92 1018 THR A O 1
ATOM 8174 N N . THR A 1 1019 ? 5.360 73.026 -1.909 1.00 32.19 1019 THR A N 1
ATOM 8175 C CA . THR A 1 1019 ? 6.420 72.976 -2.979 1.00 32.19 1019 THR A CA 1
ATOM 8176 C C . THR A 1 1019 ? 7.875 73.243 -2.444 1.00 32.19 1019 THR A C 1
ATOM 8178 O O . THR A 1 1019 ? 8.072 73.283 -1.236 1.00 32.19 1019 THR A O 1
ATOM 8181 N N . PHE A 1 1020 ? 8.893 73.408 -3.321 1.00 36.25 1020 PHE A N 1
ATOM 8182 C CA . PHE A 1 1020 ? 10.356 73.606 -3.064 1.00 36.25 1020 PHE A CA 1
ATOM 8183 C C . PHE A 1 1020 ? 10.864 75.060 -3.297 1.00 36.25 1020 PHE A C 1
ATOM 8185 O O . PHE A 1 1020 ? 10.201 75.781 -4.034 1.00 36.25 1020 PHE A O 1
ATOM 8192 N N . VAL A 1 1021 ? 12.082 75.419 -2.816 1.00 36.34 1021 VAL A N 1
ATOM 8193 C CA . VAL A 1 1021 ? 13.098 76.325 -3.460 1.00 36.34 1021 VAL A CA 1
ATOM 8194 C C . VAL A 1 1021 ? 14.470 76.268 -2.713 1.00 36.34 1021 VAL A C 1
ATOM 8196 O O . VAL A 1 1021 ? 14.554 75.602 -1.682 1.00 36.34 1021 VAL A O 1
ATOM 8199 N N . SER A 1 1022 ? 15.562 76.846 -3.255 1.00 35.56 1022 SER A N 1
ATOM 8200 C CA . SER A 1 1022 ? 16.976 76.579 -2.873 1.00 35.56 1022 SER A CA 1
ATOM 8201 C C . SER A 1 1022 ? 17.975 77.733 -3.130 1.00 35.56 1022 SER A C 1
ATOM 8203 O O . SER A 1 1022 ? 17.790 78.472 -4.094 1.00 35.56 1022 SER A O 1
ATOM 8205 N N . SER A 1 1023 ? 19.094 77.802 -2.386 1.00 36.72 1023 SER A N 1
ATOM 8206 C CA . SER A 1 1023 ? 20.271 78.665 -2.670 1.00 36.72 1023 SER A CA 1
ATOM 8207 C C . SER A 1 1023 ? 21.615 77.997 -2.269 1.00 36.72 1023 SER A C 1
ATOM 8209 O O . SER A 1 1023 ? 21.598 76.889 -1.730 1.00 36.72 1023 SER A O 1
ATOM 8211 N N . THR A 1 1024 ? 22.777 78.586 -2.622 1.00 35.31 1024 THR A N 1
ATOM 8212 C CA . THR A 1 1024 ? 24.074 77.857 -2.758 1.00 35.31 1024 THR A CA 1
ATOM 8213 C C . THR A 1 1024 ? 25.358 78.731 -2.738 1.00 35.31 1024 THR A C 1
ATOM 8215 O O . THR A 1 1024 ? 25.446 79.621 -3.581 1.00 35.31 1024 THR A O 1
ATOM 8218 N N . THR A 1 1025 ? 26.405 78.401 -1.948 1.00 35.94 1025 THR A N 1
ATOM 8219 C CA . THR A 1 1025 ? 27.825 78.846 -2.152 1.00 35.94 1025 THR A CA 1
ATOM 8220 C C . THR A 1 1025 ? 28.854 77.951 -1.412 1.00 35.94 1025 THR A C 1
ATOM 8222 O O . THR A 1 1025 ? 28.540 77.425 -0.349 1.00 35.94 1025 THR A O 1
ATOM 8225 N N . VAL A 1 1026 ? 30.070 77.748 -1.967 1.00 37.25 1026 VAL A N 1
ATOM 8226 C CA . VAL A 1 1026 ? 31.161 76.877 -1.429 1.00 37.25 1026 VAL A CA 1
ATOM 8227 C C . VAL A 1 1026 ? 32.547 77.326 -1.952 1.00 37.25 1026 VAL A C 1
ATOM 8229 O O . VAL A 1 1026 ? 32.660 77.511 -3.165 1.00 37.25 1026 VAL A O 1
ATOM 8232 N N . PRO A 1 1027 ? 33.602 77.445 -1.104 1.00 38.28 1027 PRO A N 1
ATOM 8233 C CA . PRO A 1 1027 ? 34.965 77.075 -1.557 1.00 38.28 1027 PRO A CA 1
ATOM 8234 C C . PRO A 1 1027 ? 35.985 76.544 -0.495 1.00 38.28 1027 PRO A C 1
ATOM 8236 O O . PRO A 1 1027 ? 35.869 76.785 0.700 1.00 38.28 1027 PRO A O 1
ATOM 8239 N N . SER A 1 1028 ? 37.059 75.925 -1.019 1.00 40.19 1028 SER A N 1
ATOM 8240 C CA . SER A 1 1028 ? 38.488 75.901 -0.582 1.00 40.19 1028 SER A CA 1
ATOM 8241 C C . SER A 1 1028 ? 39.032 75.146 0.665 1.00 40.19 1028 SER A C 1
ATOM 8243 O O . SER A 1 1028 ? 38.665 75.399 1.803 1.00 40.19 1028 SER A O 1
ATOM 8245 N N . SER A 1 1029 ? 40.063 74.324 0.374 1.00 42.97 1029 SER A N 1
ATOM 8246 C CA . SER A 1 1029 ? 41.198 73.816 1.191 1.00 42.97 1029 SER A CA 1
ATOM 8247 C C . SER A 1 1029 ? 40.969 73.252 2.605 1.00 42.97 1029 SER A C 1
ATOM 8249 O O . SER A 1 1029 ? 40.784 73.992 3.567 1.00 42.97 1029 SER A O 1
ATOM 8251 N N . CYS A 1 1030 ? 41.210 71.944 2.770 1.00 42.03 1030 CYS A N 1
ATOM 8252 C CA . CYS A 1 1030 ? 41.382 71.302 4.079 1.00 42.03 1030 CYS A CA 1
ATOM 8253 C C . CYS A 1 1030 ? 42.860 70.989 4.351 1.00 42.03 1030 CYS A C 1
ATOM 8255 O O . CYS A 1 1030 ? 43.466 70.196 3.637 1.00 42.03 1030 CYS A O 1
ATOM 8257 N N . ILE A 1 1031 ? 43.410 71.578 5.414 1.00 48.56 1031 ILE A N 1
ATOM 8258 C CA . ILE A 1 1031 ? 44.817 71.412 5.827 1.00 48.56 1031 ILE A CA 1
ATOM 8259 C C . ILE A 1 1031 ? 45.001 70.253 6.834 1.00 48.56 1031 ILE A C 1
ATOM 8261 O O . ILE A 1 1031 ? 46.103 69.741 6.973 1.00 48.56 1031 ILE A O 1
ATOM 8265 N N . ASN A 1 1032 ? 43.924 69.792 7.489 1.00 49.72 1032 ASN A N 1
ATOM 8266 C CA . ASN A 1 1032 ? 43.947 68.740 8.525 1.00 49.72 1032 ASN A CA 1
ATOM 8267 C C . ASN A 1 1032 ? 42.821 67.683 8.367 1.00 49.72 1032 ASN A C 1
ATOM 8269 O O . ASN A 1 1032 ? 42.393 67.085 9.352 1.00 49.72 1032 ASN A O 1
ATOM 8273 N N . GLY A 1 1033 ? 42.297 67.479 7.150 1.00 45.31 1033 GLY A N 1
ATOM 8274 C CA . GLY A 1 1033 ? 41.177 66.561 6.877 1.00 45.31 1033 GLY A CA 1
ATOM 8275 C C . GLY A 1 1033 ? 41.585 65.349 6.033 1.00 45.31 1033 GLY A C 1
ATOM 8276 O O . GLY A 1 1033 ? 42.446 65.465 5.161 1.00 45.31 1033 GLY A O 1
ATOM 8277 N N . ILE A 1 1034 ? 40.949 64.194 6.255 1.00 46.38 1034 ILE A N 1
ATOM 8278 C CA . ILE A 1 1034 ? 41.228 62.965 5.488 1.00 46.38 1034 ILE A CA 1
ATOM 8279 C C . ILE A 1 1034 ? 40.643 63.114 4.071 1.00 46.38 1034 ILE A C 1
ATOM 8281 O O . ILE A 1 1034 ? 39.466 63.462 3.962 1.00 46.38 1034 ILE A O 1
ATOM 8285 N N . PRO A 1 1035 ? 41.399 62.838 2.988 1.00 46.75 1035 PRO A N 1
ATOM 8286 C CA . PRO A 1 1035 ? 40.877 62.901 1.625 1.00 46.75 1035 PRO A CA 1
ATOM 8287 C C . PRO A 1 1035 ? 39.936 61.726 1.322 1.00 46.75 1035 PRO A C 1
ATOM 8289 O O . PRO A 1 1035 ? 40.333 60.561 1.355 1.00 46.75 1035 PRO A O 1
ATOM 8292 N N . VAL A 1 1036 ? 38.690 62.044 0.973 1.00 52.31 1036 VAL A N 1
ATOM 8293 C CA . VAL A 1 1036 ? 37.617 61.101 0.639 1.00 52.31 1036 VAL A CA 1
ATOM 8294 C C . VAL A 1 1036 ? 37.245 61.257 -0.837 1.00 52.31 1036 VAL A C 1
ATOM 8296 O O . VAL A 1 1036 ? 36.902 62.343 -1.304 1.00 52.31 1036 VAL A O 1
ATOM 8299 N N . THR A 1 1037 ? 37.287 60.175 -1.611 1.00 56.12 1037 THR A N 1
ATOM 8300 C CA . THR A 1 1037 ? 36.817 60.211 -3.004 1.00 56.12 1037 THR A CA 1
ATOM 8301 C C . THR A 1 1037 ? 35.284 60.216 -3.053 1.00 56.12 1037 THR A C 1
ATOM 8303 O O . THR A 1 1037 ? 34.624 59.404 -2.399 1.00 56.12 1037 THR A O 1
ATOM 8306 N N . LYS A 1 1038 ? 34.713 61.119 -3.853 1.00 61.62 1038 LYS A N 1
ATOM 8307 C CA . LYS A 1 1038 ? 33.275 61.341 -4.041 1.00 61.62 1038 LYS A CA 1
ATOM 8308 C C . LYS A 1 1038 ? 32.932 61.304 -5.533 1.00 61.62 1038 LYS A C 1
ATOM 8310 O O . LYS A 1 1038 ? 33.618 61.920 -6.342 1.00 61.62 1038 LYS A O 1
ATOM 8315 N N . CYS A 1 1039 ? 31.863 60.600 -5.899 1.00 66.50 1039 CYS A N 1
ATOM 8316 C CA . CYS A 1 1039 ? 31.373 60.499 -7.277 1.00 66.50 1039 CYS A CA 1
ATOM 8317 C C . CYS A 1 1039 ? 29.870 60.832 -7.278 1.00 66.50 1039 CYS A C 1
ATOM 8319 O O . CYS A 1 1039 ? 29.105 60.178 -6.569 1.00 66.50 1039 CYS A O 1
ATOM 8321 N N . ASP A 1 1040 ? 29.442 61.851 -8.030 1.00 55.50 1040 ASP A N 1
ATOM 8322 C CA . ASP A 1 1040 ? 28.094 62.445 -7.896 1.00 55.50 1040 ASP A CA 1
ATOM 8323 C C . ASP A 1 1040 ? 27.036 61.889 -8.887 1.00 55.50 1040 ASP A C 1
ATOM 8325 O O . ASP A 1 1040 ? 25.896 62.364 -8.928 1.00 55.50 1040 ASP A O 1
ATOM 8329 N N . GLU A 1 1041 ? 27.368 60.854 -9.669 1.00 63.78 1041 GLU A N 1
ATOM 8330 C CA . GLU A 1 1041 ? 26.472 60.268 -10.679 1.00 63.78 1041 GLU A CA 1
ATOM 8331 C C . GLU A 1 1041 ? 25.584 59.107 -10.181 1.00 63.78 1041 GLU A C 1
ATOM 8333 O O . GLU A 1 1041 ? 25.852 58.441 -9.179 1.00 63.78 1041 GLU A O 1
ATOM 8338 N N . ASN A 1 1042 ? 24.503 58.836 -10.925 1.00 69.81 1042 ASN A N 1
ATOM 8339 C CA . ASN A 1 1042 ? 23.670 57.645 -10.733 1.00 69.81 1042 ASN A CA 1
ATOM 8340 C C . ASN A 1 1042 ? 24.257 56.489 -11.548 1.00 69.81 1042 ASN A C 1
ATOM 8342 O O . ASN A 1 1042 ? 24.541 56.661 -12.733 1.00 69.81 1042 ASN A O 1
ATOM 8346 N N . ILE A 1 1043 ? 24.373 55.304 -10.951 1.00 73.69 1043 ILE A N 1
ATOM 8347 C CA . ILE A 1 1043 ? 24.999 54.145 -11.596 1.00 73.69 1043 ILE A CA 1
ATOM 8348 C C . ILE A 1 1043 ? 23.923 53.127 -11.979 1.00 73.69 1043 ILE A C 1
ATOM 8350 O O . ILE A 1 1043 ? 23.236 52.597 -11.103 1.00 73.69 1043 ILE A O 1
ATOM 8354 N N . ILE A 1 1044 ? 23.796 52.805 -13.269 1.00 77.00 1044 ILE A N 1
ATOM 8355 C CA . ILE A 1 1044 ? 23.055 51.616 -13.720 1.00 77.00 1044 ILE A CA 1
ATOM 8356 C C . ILE A 1 1044 ? 24.048 50.492 -14.008 1.00 77.00 1044 ILE A C 1
ATOM 8358 O O . ILE A 1 1044 ? 24.998 50.679 -14.763 1.00 77.00 1044 ILE A O 1
ATOM 8362 N N . ILE A 1 1045 ? 23.792 49.312 -13.440 1.00 77.75 1045 ILE A N 1
ATOM 8363 C CA . ILE A 1 1045 ? 24.541 48.084 -13.731 1.00 77.75 1045 ILE A CA 1
ATOM 8364 C C . ILE A 1 1045 ? 23.596 47.074 -14.390 1.00 77.75 1045 ILE A C 1
ATOM 8366 O O . ILE A 1 1045 ? 22.499 46.803 -13.886 1.00 77.75 1045 ILE A O 1
ATOM 8370 N N . VAL A 1 1046 ? 24.046 46.527 -15.517 1.00 76.56 1046 VAL A N 1
ATOM 8371 C CA . VAL A 1 1046 ? 23.360 45.543 -16.361 1.00 76.56 1046 VAL A CA 1
ATOM 8372 C C . VAL A 1 1046 ? 24.310 44.367 -16.570 1.00 76.56 1046 VAL A C 1
ATOM 8374 O O . VAL A 1 1046 ? 25.482 44.577 -16.881 1.00 76.56 1046 VAL A O 1
ATOM 8377 N N . ILE A 1 1047 ? 23.828 43.139 -16.393 1.00 73.50 1047 ILE A N 1
ATOM 8378 C CA . ILE A 1 1047 ? 24.652 41.930 -16.507 1.00 73.50 1047 ILE A CA 1
ATOM 8379 C C . ILE A 1 1047 ? 23.970 40.966 -17.477 1.00 73.50 1047 ILE A C 1
ATOM 8381 O O . ILE A 1 1047 ? 22.857 40.516 -17.206 1.00 73.50 1047 ILE A O 1
ATOM 8385 N N . ASP A 1 1048 ? 24.634 40.665 -18.592 1.00 69.12 1048 ASP A N 1
ATOM 8386 C CA . ASP A 1 1048 ? 24.268 39.566 -19.484 1.00 69.12 1048 ASP A CA 1
ATOM 8387 C C . ASP A 1 1048 ? 24.660 38.223 -18.857 1.00 69.12 1048 ASP A C 1
ATOM 8389 O O . ASP A 1 1048 ? 25.781 38.044 -18.379 1.00 69.12 1048 ASP A O 1
ATOM 8393 N N . ILE A 1 1049 ? 23.718 37.283 -18.851 1.00 54.56 1049 ILE A N 1
ATOM 8394 C CA . ILE A 1 1049 ? 23.888 35.931 -18.315 1.00 54.56 1049 ILE A CA 1
ATOM 8395 C C . ILE A 1 1049 ? 23.248 34.977 -19.328 1.00 54.56 1049 ILE A C 1
ATOM 8397 O O . ILE A 1 1049 ? 22.076 34.612 -19.217 1.00 54.56 1049 ILE A O 1
ATOM 8401 N N . SER A 1 1050 ? 24.004 34.614 -20.370 1.00 50.66 1050 SER A N 1
ATOM 8402 C CA . SER A 1 1050 ? 23.598 33.564 -21.308 1.00 50.66 1050 SER A CA 1
ATOM 8403 C C . SER A 1 1050 ? 23.818 32.183 -20.681 1.00 50.66 1050 SER A C 1
ATOM 8405 O O . SER A 1 1050 ? 24.821 31.948 -20.009 1.00 50.66 1050 SER A O 1
ATOM 8407 N N . ASN A 1 1051 ? 22.878 31.256 -20.904 1.00 47.44 1051 ASN A N 1
ATOM 8408 C CA . ASN A 1 1051 ? 22.796 29.959 -20.210 1.00 47.44 1051 ASN A CA 1
ATOM 8409 C C . ASN A 1 1051 ? 24.022 29.021 -20.394 1.00 47.44 1051 ASN A C 1
ATOM 8411 O O . ASN A 1 1051 ? 24.022 27.930 -19.828 1.00 47.44 1051 ASN A O 1
ATOM 8415 N N . ASN A 1 1052 ? 25.023 29.399 -21.199 1.00 48.47 1052 ASN A N 1
ATOM 8416 C CA . ASN A 1 1052 ? 26.183 28.573 -21.550 1.00 48.47 1052 ASN A CA 1
ATOM 8417 C C . ASN A 1 1052 ? 27.481 28.964 -20.820 1.00 48.47 1052 ASN A C 1
ATOM 8419 O O . ASN A 1 1052 ? 28.422 28.169 -20.813 1.00 48.47 1052 ASN A O 1
ATOM 8423 N N . LEU A 1 1053 ? 27.569 30.157 -20.216 1.00 46.28 1053 LEU A N 1
ATOM 8424 C CA . LEU A 1 1053 ? 28.790 30.588 -19.531 1.00 46.28 1053 LEU A CA 1
ATOM 8425 C C . LEU A 1 1053 ? 28.749 30.180 -18.052 1.00 46.28 1053 LEU A C 1
ATOM 8427 O O . LEU A 1 1053 ? 27.962 30.715 -17.269 1.00 46.28 1053 LEU A O 1
ATOM 8431 N N . PHE A 1 1054 ? 29.629 29.257 -17.650 1.00 47.25 1054 PHE A N 1
ATOM 8432 C CA . PHE A 1 1054 ? 29.904 28.992 -16.235 1.00 47.25 1054 PHE A CA 1
ATOM 8433 C C . PHE A 1 1054 ? 30.595 30.216 -15.622 1.00 47.25 1054 PHE A C 1
ATOM 8435 O O . PHE A 1 1054 ? 31.819 30.308 -15.604 1.00 47.25 1054 PHE A O 1
ATOM 8442 N N . ILE A 1 1055 ? 29.800 31.161 -15.118 1.00 53.41 1055 ILE A N 1
ATOM 8443 C CA . ILE A 1 1055 ? 30.291 32.255 -14.280 1.00 53.41 1055 ILE A CA 1
ATOM 8444 C C . ILE A 1 1055 ? 30.966 31.615 -13.050 1.00 53.41 1055 ILE A C 1
ATOM 8446 O O . ILE A 1 1055 ? 30.274 30.952 -12.270 1.00 53.41 1055 ILE A O 1
ATOM 8450 N N . PRO A 1 1056 ? 32.291 31.764 -12.863 1.00 57.34 1056 PRO A N 1
ATOM 8451 C CA . PRO A 1 1056 ? 33.002 31.097 -11.777 1.00 57.34 1056 PRO A CA 1
ATOM 8452 C C . PRO A 1 1056 ? 32.535 31.620 -10.411 1.00 57.34 1056 PRO A C 1
ATOM 8454 O O . PRO A 1 1056 ? 32.144 32.782 -10.279 1.00 57.34 1056 PRO A O 1
ATOM 8457 N N . GLU A 1 1057 ? 32.607 30.795 -9.359 1.00 56.41 1057 GLU A N 1
ATOM 8458 C CA . GLU A 1 1057 ? 32.129 31.177 -8.012 1.00 56.41 1057 GLU A CA 1
ATOM 8459 C C . GLU A 1 1057 ? 32.811 32.450 -7.468 1.00 56.41 1057 GLU A C 1
ATOM 8461 O O . GLU A 1 1057 ? 32.231 33.196 -6.673 1.00 56.41 1057 GLU A O 1
ATOM 8466 N N . ASN A 1 1058 ? 34.026 32.742 -7.943 1.00 66.81 1058 ASN A N 1
ATOM 8467 C CA . ASN A 1 1058 ? 34.786 33.943 -7.609 1.00 66.81 1058 ASN A CA 1
ATOM 8468 C C . ASN A 1 1058 ? 34.302 35.228 -8.322 1.00 66.81 1058 ASN A C 1
ATOM 8470 O O . ASN A 1 1058 ? 34.794 36.308 -7.994 1.00 66.81 1058 ASN A O 1
ATOM 8474 N N . PHE A 1 1059 ? 33.347 35.165 -9.258 1.00 69.88 1059 PHE A N 1
ATOM 8475 C CA . PHE A 1 1059 ? 32.804 36.354 -9.926 1.00 69.88 1059 PHE A CA 1
ATOM 8476 C C . PHE A 1 1059 ? 32.066 37.252 -8.934 1.00 69.88 1059 PHE A C 1
ATOM 8478 O O . PHE A 1 1059 ? 32.306 38.455 -8.901 1.00 69.88 1059 PHE A O 1
ATOM 8485 N N . ILE A 1 1060 ? 31.238 36.671 -8.056 1.00 62.03 1060 ILE A N 1
ATOM 8486 C CA . ILE A 1 1060 ? 30.511 37.420 -7.017 1.00 62.03 1060 ILE A CA 1
ATOM 8487 C C . ILE A 1 1060 ? 31.501 38.098 -6.060 1.00 62.03 1060 ILE A C 1
ATOM 8489 O O . ILE A 1 1060 ? 31.361 39.284 -5.770 1.00 62.03 1060 ILE A O 1
ATOM 8493 N N . SER A 1 1061 ? 32.535 37.381 -5.601 1.00 66.25 1061 SER A N 1
ATOM 8494 C CA . SER A 1 1061 ? 33.557 37.981 -4.733 1.00 66.25 1061 SER A CA 1
ATOM 8495 C C . SER A 1 1061 ? 34.412 39.016 -5.467 1.00 66.25 1061 SER A C 1
ATOM 8497 O O . SER A 1 1061 ? 34.856 39.975 -4.846 1.00 66.25 1061 SER A O 1
ATOM 8499 N N . THR A 1 1062 ? 34.601 38.880 -6.781 1.00 68.31 1062 THR A N 1
ATOM 8500 C CA . THR A 1 1062 ? 35.380 39.826 -7.585 1.00 68.31 1062 THR A CA 1
ATOM 8501 C C . THR A 1 1062 ? 34.585 41.087 -7.924 1.00 68.31 1062 THR A C 1
ATOM 8503 O O . THR A 1 1062 ? 35.130 42.167 -7.749 1.00 68.31 1062 THR A O 1
ATOM 8506 N N . VAL A 1 1063 ? 33.300 41.006 -8.287 1.00 65.44 1063 VAL A N 1
ATOM 8507 C CA . VAL A 1 1063 ? 32.421 42.186 -8.438 1.00 65.44 1063 VAL A CA 1
ATOM 8508 C C . VAL A 1 1063 ? 32.305 42.952 -7.116 1.00 65.44 1063 VAL A C 1
ATOM 8510 O O . VAL A 1 1063 ? 32.434 44.175 -7.109 1.00 65.44 1063 VAL A O 1
ATOM 8513 N N . ASN A 1 1064 ? 32.165 42.247 -5.989 1.00 63.72 1064 ASN A N 1
ATOM 8514 C CA . ASN A 1 1064 ? 32.188 42.874 -4.666 1.00 63.72 1064 ASN A CA 1
ATOM 8515 C C . ASN A 1 1064 ? 33.538 43.539 -4.356 1.00 63.72 1064 ASN A C 1
ATOM 8517 O O . ASN A 1 1064 ? 33.560 44.670 -3.882 1.00 63.72 1064 ASN A O 1
ATOM 8521 N N . LEU A 1 1065 ? 34.664 42.882 -4.660 1.00 69.06 1065 LEU A N 1
ATOM 8522 C CA . LEU A 1 1065 ? 35.996 43.471 -4.485 1.00 69.06 1065 LEU A CA 1
ATOM 8523 C C . LEU A 1 1065 ? 36.182 44.720 -5.364 1.00 69.06 1065 LEU A C 1
ATOM 8525 O O . LEU A 1 1065 ? 36.755 45.702 -4.910 1.00 69.06 1065 LEU A O 1
ATOM 8529 N N . ILE A 1 1066 ? 35.679 44.707 -6.602 1.00 67.31 1066 ILE A N 1
ATOM 8530 C CA . ILE A 1 1066 ? 35.738 45.853 -7.519 1.00 67.31 1066 ILE A CA 1
ATOM 8531 C C . ILE A 1 1066 ? 34.952 47.027 -6.942 1.00 67.31 1066 ILE A C 1
ATOM 8533 O O . ILE A 1 1066 ? 35.483 48.132 -6.881 1.00 67.31 1066 ILE A O 1
ATOM 8537 N N . ILE 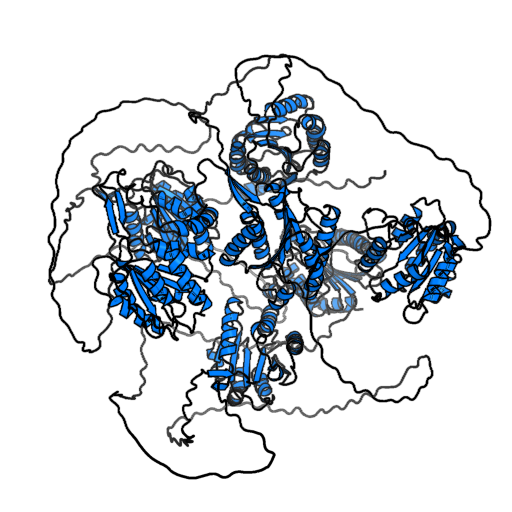A 1 1067 ? 33.723 46.801 -6.474 1.00 63.81 1067 ILE A N 1
ATOM 8538 C CA . ILE A 1 1067 ? 32.892 47.848 -5.866 1.00 63.81 1067 ILE A CA 1
ATOM 8539 C C . ILE A 1 1067 ? 33.572 48.388 -4.599 1.00 63.81 1067 ILE A C 1
ATOM 8541 O O . ILE A 1 1067 ? 33.818 49.590 -4.504 1.00 63.81 1067 ILE A O 1
ATOM 8545 N N . ASN A 1 1068 ? 33.991 47.519 -3.681 1.00 64.25 1068 ASN A N 1
ATOM 8546 C CA . ASN A 1 1068 ? 34.592 47.951 -2.418 1.00 64.25 1068 ASN A CA 1
ATOM 8547 C C . ASN A 1 1068 ? 35.953 48.659 -2.627 1.00 64.25 1068 ASN A C 1
ATOM 8549 O O . ASN A 1 1068 ? 36.242 49.622 -1.922 1.00 64.25 1068 ASN A O 1
ATOM 8553 N N . ASN A 1 1069 ? 36.743 48.286 -3.645 1.00 65.31 1069 ASN A N 1
ATOM 8554 C CA . ASN A 1 1069 ? 37.993 48.976 -4.016 1.00 65.31 1069 ASN A CA 1
ATOM 8555 C C . ASN A 1 1069 ? 37.783 50.262 -4.845 1.00 65.31 1069 ASN A C 1
ATOM 8557 O O . ASN A 1 1069 ? 38.682 51.105 -4.928 1.00 65.31 1069 ASN A O 1
ATOM 8561 N N . THR A 1 1070 ? 36.627 50.419 -5.495 1.00 65.50 1070 THR A N 1
ATOM 8562 C CA . THR A 1 1070 ? 36.285 51.630 -6.262 1.00 65.50 1070 THR A CA 1
ATOM 8563 C C . THR A 1 1070 ? 35.755 52.736 -5.347 1.00 65.50 1070 THR A C 1
ATOM 8565 O O . THR A 1 1070 ? 36.039 53.906 -5.590 1.00 65.50 1070 THR A O 1
ATOM 8568 N N . PHE A 1 1071 ? 35.023 52.374 -4.287 1.00 65.75 1071 PHE A N 1
ATOM 8569 C CA . PHE A 1 1071 ? 34.141 53.282 -3.539 1.00 65.75 1071 PHE A CA 1
ATOM 8570 C C . PHE A 1 1071 ? 34.352 53.262 -2.013 1.00 65.75 1071 PHE A C 1
ATOM 8572 O O . PHE A 1 1071 ? 33.396 53.416 -1.252 1.00 65.75 1071 PHE A O 1
ATOM 8579 N N . SER A 1 1072 ? 35.588 53.040 -1.561 1.00 47.25 1072 SER A N 1
ATOM 8580 C CA . SER A 1 1072 ? 35.939 52.418 -0.271 1.00 47.25 1072 SER A CA 1
ATOM 8581 C C . SER A 1 1072 ? 35.480 53.077 1.044 1.00 47.25 1072 SER A C 1
ATOM 8583 O O . SER A 1 1072 ? 35.828 52.547 2.092 1.00 47.25 1072 SER A O 1
ATOM 8585 N N . ASN A 1 1073 ? 34.729 54.187 1.034 1.00 53.03 1073 ASN A N 1
ATOM 8586 C CA . ASN A 1 1073 ? 34.117 54.778 2.240 1.00 53.03 1073 ASN A CA 1
ATOM 8587 C C . ASN A 1 1073 ? 32.788 55.546 2.017 1.00 53.03 1073 ASN A C 1
ATOM 8589 O O . ASN A 1 1073 ? 32.200 55.997 2.996 1.00 53.03 1073 ASN A O 1
ATOM 8593 N N . SER A 1 1074 ? 32.299 55.743 0.781 1.00 52.97 1074 SER A N 1
ATOM 8594 C CA . SER A 1 1074 ? 31.358 56.854 0.495 1.00 52.97 1074 SER A CA 1
ATOM 8595 C C . SER A 1 1074 ? 30.167 56.563 -0.437 1.00 52.97 1074 SER A C 1
ATOM 8597 O O . SER A 1 1074 ? 29.412 57.489 -0.750 1.00 52.97 1074 SER A O 1
ATOM 8599 N N . ILE A 1 1075 ? 29.915 55.314 -0.871 1.00 50.75 1075 ILE A N 1
ATOM 8600 C CA . ILE A 1 1075 ? 28.693 55.033 -1.651 1.00 50.75 1075 ILE A CA 1
ATOM 8601 C C . ILE A 1 1075 ? 27.434 55.230 -0.791 1.00 50.75 1075 ILE A C 1
ATOM 8603 O O . ILE A 1 1075 ? 27.081 54.444 0.090 1.00 50.75 1075 ILE A O 1
ATOM 8607 N N . ASN A 1 1076 ? 26.667 56.257 -1.146 1.00 62.75 1076 ASN A N 1
ATOM 8608 C CA . ASN A 1 1076 ? 25.240 56.284 -0.883 1.00 62.75 1076 ASN A CA 1
ATOM 8609 C C . ASN A 1 1076 ? 24.581 55.263 -1.825 1.00 62.75 1076 ASN A C 1
ATOM 8611 O O . ASN A 1 1076 ? 24.262 55.589 -2.970 1.00 62.75 1076 ASN A O 1
ATOM 8615 N N . PHE A 1 1077 ? 24.385 54.024 -1.354 1.00 62.34 1077 PHE A N 1
ATOM 8616 C CA . PHE A 1 1077 ? 23.823 52.902 -2.134 1.00 62.34 1077 PHE A CA 1
ATOM 8617 C C . PHE A 1 1077 ? 22.496 53.239 -2.846 1.00 62.34 1077 PHE A C 1
ATOM 8619 O O . PHE A 1 1077 ? 22.155 52.620 -3.855 1.00 62.34 1077 PHE A O 1
ATOM 8626 N N . LYS A 1 1078 ? 21.805 54.297 -2.401 1.00 62.12 1078 LYS A N 1
ATOM 8627 C CA . LYS A 1 1078 ? 20.621 54.873 -3.045 1.00 62.12 1078 LYS A CA 1
ATOM 8628 C C . LYS A 1 1078 ? 20.844 55.315 -4.503 1.00 62.12 1078 LYS A C 1
ATOM 8630 O O . LYS A 1 1078 ? 19.878 55.368 -5.262 1.00 62.12 1078 LYS A O 1
ATOM 8635 N N . ASN A 1 1079 ? 22.085 55.611 -4.896 1.00 65.56 1079 ASN A N 1
ATOM 8636 C CA . ASN A 1 1079 ? 22.454 56.039 -6.251 1.00 65.56 1079 ASN A CA 1
ATOM 8637 C C . ASN A 1 1079 ? 22.763 54.861 -7.203 1.00 65.56 1079 ASN A C 1
ATOM 8639 O O . ASN A 1 1079 ? 22.914 55.077 -8.407 1.00 65.56 1079 ASN A O 1
ATOM 8643 N N . VAL A 1 1080 ? 22.859 53.626 -6.693 1.00 61.41 1080 VAL A N 1
ATOM 8644 C CA . VAL A 1 1080 ? 23.190 52.422 -7.477 1.00 61.41 1080 VAL A CA 1
ATOM 8645 C C . VAL A 1 1080 ? 21.918 51.662 -7.848 1.00 61.41 1080 VAL A C 1
ATOM 8647 O O . VAL A 1 1080 ? 21.035 51.450 -7.015 1.00 61.41 1080 VAL A O 1
ATOM 8650 N N . LYS A 1 1081 ? 21.820 51.218 -9.105 1.00 68.56 1081 LYS A N 1
ATOM 8651 C CA . LYS A 1 1081 ? 20.623 50.571 -9.649 1.00 68.56 1081 LYS A CA 1
ATOM 8652 C C . LYS A 1 1081 ? 20.956 49.369 -10.530 1.00 68.56 1081 LYS A C 1
ATOM 8654 O O . LYS A 1 1081 ? 21.283 49.492 -11.709 1.00 68.56 1081 LYS A O 1
ATOM 8659 N N . LEU A 1 1082 ? 20.805 48.187 -9.948 1.00 62.16 1082 LEU A N 1
ATOM 8660 C CA . LEU A 1 1082 ? 21.018 46.899 -10.603 1.00 62.16 1082 LEU A CA 1
ATOM 8661 C C . LEU A 1 1082 ? 19.727 46.466 -11.316 1.00 62.16 1082 LEU A C 1
ATOM 8663 O O . LEU A 1 1082 ? 18.660 46.460 -10.700 1.00 62.16 1082 LEU A O 1
ATOM 8667 N N . SER A 1 1083 ? 19.802 46.146 -12.611 1.00 55.56 1083 SER A N 1
ATOM 8668 C CA . SER A 1 1083 ? 18.622 45.828 -13.434 1.00 55.56 1083 SER A CA 1
ATOM 8669 C C . SER A 1 1083 ? 18.726 44.448 -14.086 1.00 55.56 1083 SER A C 1
ATOM 8671 O O . SER A 1 1083 ? 19.667 44.180 -14.825 1.00 55.56 1083 SER A O 1
ATOM 8673 N N . LEU A 1 1084 ? 17.717 43.604 -13.852 1.00 47.94 1084 LEU A N 1
ATOM 8674 C CA . LEU A 1 1084 ? 17.521 42.288 -14.473 1.00 47.94 1084 LEU A CA 1
ATOM 8675 C C . LEU A 1 1084 ? 16.089 42.217 -15.036 1.00 47.94 1084 LEU A C 1
ATOM 8677 O O . LEU A 1 1084 ? 15.198 42.874 -14.491 1.00 47.94 1084 LEU A O 1
ATOM 8681 N N . TYR A 1 1085 ? 15.847 41.444 -16.100 1.00 46.47 1085 TYR A N 1
ATOM 8682 C CA . TYR A 1 1085 ? 14.526 41.342 -16.740 1.00 46.47 1085 TYR A CA 1
ATOM 8683 C C . TYR A 1 1085 ? 14.163 39.898 -17.114 1.00 46.47 1085 TYR A C 1
ATOM 8685 O O . TYR A 1 1085 ? 15.040 39.121 -17.474 1.00 46.47 1085 TYR A O 1
ATOM 8693 N N . ASN A 1 1086 ? 12.881 39.531 -17.028 1.00 38.56 1086 ASN A N 1
ATOM 8694 C CA . ASN A 1 1086 ? 12.361 38.214 -17.424 1.00 38.56 1086 ASN A CA 1
ATOM 8695 C C . ASN A 1 1086 ? 10.890 38.349 -17.887 1.00 38.56 1086 ASN A C 1
ATOM 8697 O O . ASN A 1 1086 ? 10.218 39.324 -17.549 1.00 38.56 1086 ASN A O 1
ATOM 8701 N N . GLN A 1 1087 ? 10.408 37.401 -18.691 1.00 35.88 1087 GLN A N 1
ATOM 8702 C CA . GLN A 1 1087 ? 9.273 37.565 -19.603 1.00 35.88 1087 GLN A CA 1
ATOM 8703 C C . GLN A 1 1087 ? 7.931 37.924 -18.937 1.00 35.88 1087 GLN A C 1
ATOM 8705 O O . GLN A 1 1087 ? 7.440 37.248 -18.029 1.00 35.88 1087 GLN A O 1
ATOM 8710 N N . GLY A 1 1088 ? 7.241 38.900 -19.535 1.00 42.97 1088 GLY A N 1
ATOM 8711 C CA . GLY A 1 1088 ? 5.774 38.910 -19.606 1.00 42.97 1088 GLY A CA 1
ATOM 8712 C C . GLY A 1 1088 ? 4.992 39.261 -18.335 1.00 42.97 1088 GLY A C 1
ATOM 8713 O O . GLY A 1 1088 ? 3.775 39.067 -18.320 1.00 42.97 1088 GLY A O 1
ATOM 8714 N N . LYS A 1 1089 ? 5.629 39.783 -17.278 1.00 35.31 1089 LYS A N 1
ATOM 8715 C CA . LYS A 1 1089 ? 4.929 40.325 -16.098 1.00 35.31 1089 LYS A CA 1
ATOM 8716 C C . LYS A 1 1089 ? 5.515 41.654 -15.643 1.00 35.31 1089 LYS A C 1
ATOM 8718 O O . LYS A 1 1089 ? 6.712 41.763 -15.403 1.00 35.31 1089 LYS A O 1
ATOM 8723 N N . GLU A 1 1090 ? 4.644 42.634 -15.410 1.00 31.42 1090 GLU A N 1
ATOM 8724 C CA . GLU A 1 1090 ? 5.011 43.831 -14.658 1.00 31.42 1090 GLU A CA 1
ATOM 8725 C C . GLU A 1 1090 ? 5.333 43.459 -13.205 1.00 31.42 1090 GLU A C 1
ATOM 8727 O O . GLU A 1 1090 ? 4.440 43.229 -12.386 1.00 31.42 1090 GLU A O 1
ATOM 8732 N N . THR A 1 1091 ? 6.617 43.441 -12.854 1.00 35.38 1091 THR A N 1
ATOM 8733 C CA . THR A 1 1091 ? 7.051 43.447 -11.455 1.00 35.38 1091 THR A CA 1
ATOM 8734 C C . THR A 1 1091 ? 8.001 44.602 -11.192 1.00 35.38 1091 THR A C 1
ATOM 8736 O O . THR A 1 1091 ? 9.005 44.767 -11.878 1.00 35.38 1091 THR A O 1
ATOM 8739 N N . LYS A 1 1092 ? 7.618 45.394 -10.184 1.00 35.69 1092 LYS A N 1
ATOM 8740 C CA . LYS A 1 1092 ? 8.319 46.507 -9.529 1.00 35.69 1092 LYS A CA 1
ATOM 8741 C C . LYS A 1 1092 ? 9.808 46.655 -9.871 1.00 35.69 1092 LYS A C 1
ATOM 8743 O O . LYS A 1 1092 ? 10.596 45.743 -9.644 1.00 35.69 1092 LYS A O 1
ATOM 8748 N N . THR A 1 1093 ? 10.184 47.875 -10.272 1.00 33.03 1093 THR A N 1
ATOM 8749 C CA . THR A 1 1093 ? 11.569 48.377 -10.221 1.00 33.03 1093 THR A CA 1
ATOM 8750 C C . THR A 1 1093 ? 12.224 47.931 -8.910 1.00 33.03 1093 THR A C 1
ATOM 8752 O O . THR A 1 1093 ? 11.683 48.261 -7.854 1.00 33.03 1093 THR A O 1
ATOM 8755 N N . LEU A 1 1094 ? 13.347 47.204 -8.965 1.00 39.09 1094 LEU A N 1
ATOM 8756 C CA . LEU A 1 1094 ? 14.079 46.868 -7.744 1.00 39.09 1094 LEU A CA 1
ATOM 8757 C C . LEU A 1 1094 ? 14.560 48.157 -7.067 1.00 39.09 1094 LEU A C 1
ATOM 8759 O O . LEU A 1 1094 ? 14.843 49.161 -7.733 1.00 39.09 1094 LEU A O 1
ATOM 8763 N N . GLU A 1 1095 ? 14.564 48.144 -5.742 1.00 43.91 1095 GLU A N 1
ATOM 8764 C CA . GLU A 1 1095 ? 14.718 49.356 -4.952 1.00 43.91 1095 GLU A CA 1
ATOM 8765 C C . GLU A 1 1095 ? 16.163 49.862 -4.964 1.00 43.91 1095 GLU A C 1
ATOM 8767 O O . GLU A 1 1095 ? 17.120 49.096 -4.879 1.00 43.91 1095 GLU A O 1
ATOM 8772 N N . ILE A 1 1096 ? 16.265 51.190 -5.044 1.00 42.53 1096 ILE A N 1
ATOM 8773 C CA . ILE A 1 1096 ? 17.324 52.030 -4.472 1.00 42.53 1096 ILE A CA 1
ATOM 8774 C C . ILE A 1 1096 ? 17.934 51.316 -3.253 1.00 42.53 1096 ILE A C 1
ATOM 8776 O O . ILE A 1 1096 ? 17.257 51.158 -2.234 1.00 42.53 1096 ILE A O 1
ATOM 8780 N N . PHE A 1 1097 ? 19.173 50.829 -3.370 1.00 50.47 1097 PHE A N 1
ATOM 8781 C CA . PHE A 1 1097 ? 19.756 49.965 -2.343 1.00 50.47 1097 PHE A CA 1
ATOM 8782 C C . PHE A 1 1097 ? 19.946 50.747 -1.036 1.00 50.47 1097 PHE A C 1
ATOM 8784 O O . PHE A 1 1097 ? 20.538 51.824 -1.017 1.00 50.47 1097 PHE A O 1
ATOM 8791 N N . LEU A 1 1098 ? 19.426 50.215 0.073 1.00 44.47 1098 LEU A N 1
ATOM 8792 C CA . LEU A 1 1098 ? 19.529 50.877 1.379 1.00 44.47 1098 LEU A CA 1
ATOM 8793 C C . LEU A 1 1098 ? 20.856 50.581 2.093 1.00 44.47 1098 LEU A C 1
ATOM 8795 O O . LEU A 1 1098 ? 21.285 51.392 2.907 1.00 44.47 1098 LEU A O 1
ATOM 8799 N N . ASN A 1 1099 ? 21.494 49.442 1.800 1.00 68.12 1099 ASN A N 1
ATOM 8800 C CA . ASN A 1 1099 ? 22.799 49.049 2.330 1.00 68.12 1099 ASN A CA 1
ATOM 8801 C C . ASN A 1 1099 ? 23.461 47.945 1.475 1.00 68.12 1099 ASN A C 1
ATOM 8803 O O . ASN A 1 1099 ? 22.844 47.379 0.566 1.00 68.12 1099 ASN A O 1
ATOM 8807 N N . GLU A 1 1100 ? 24.708 47.616 1.824 1.00 63.31 1100 GLU A N 1
ATOM 8808 C CA . GLU A 1 1100 ? 25.517 46.573 1.185 1.00 63.31 1100 GLU A CA 1
ATOM 8809 C C . GLU A 1 1100 ? 24.865 45.177 1.258 1.00 63.31 1100 GLU A C 1
ATOM 8811 O O . GLU A 1 1100 ? 24.866 44.447 0.269 1.00 63.31 1100 GLU A O 1
ATOM 8816 N N . ASP A 1 1101 ? 24.225 44.813 2.379 1.00 65.12 1101 ASP A N 1
ATOM 8817 C CA . ASP A 1 1101 ? 23.535 43.520 2.542 1.00 65.12 1101 ASP A CA 1
ATOM 8818 C C . ASP A 1 1101 ? 22.483 43.269 1.454 1.00 65.12 1101 ASP A C 1
ATOM 8820 O O . ASP A 1 1101 ? 22.380 42.161 0.921 1.00 65.12 1101 ASP A O 1
ATOM 8824 N N . ILE A 1 1102 ? 21.673 44.280 1.121 1.00 62.03 1102 ILE A N 1
ATOM 8825 C CA .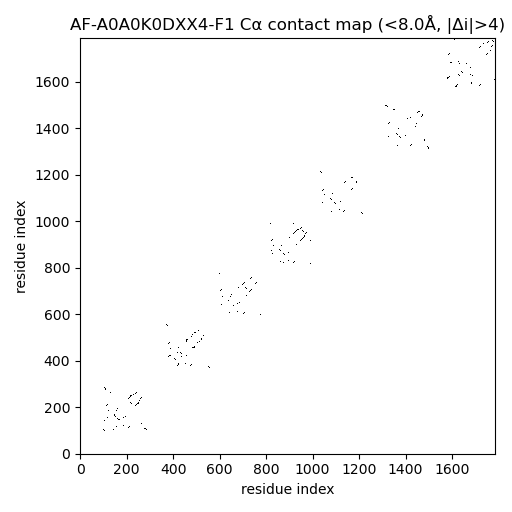 ILE A 1 1102 ? 20.621 44.141 0.106 1.00 62.03 1102 ILE A CA 1
ATOM 8826 C C . ILE A 1 1102 ? 21.247 44.044 -1.292 1.00 62.03 1102 ILE A C 1
ATOM 8828 O O . ILE A 1 1102 ? 20.756 43.261 -2.108 1.00 62.03 1102 ILE A O 1
ATOM 8832 N N . PHE A 1 1103 ? 22.354 44.749 -1.550 1.00 59.44 1103 PHE A N 1
ATOM 8833 C CA . PHE A 1 1103 ? 23.121 44.615 -2.792 1.00 59.44 1103 PHE A CA 1
ATOM 8834 C C . PHE A 1 1103 ? 23.728 43.207 -2.934 1.00 59.44 1103 PHE A C 1
ATOM 8836 O O . PHE A 1 1103 ? 23.421 42.497 -3.893 1.00 59.44 1103 PHE A O 1
ATOM 8843 N N . ASN A 1 1104 ? 24.477 42.746 -1.928 1.00 58.47 1104 ASN A N 1
ATOM 8844 C CA . ASN A 1 1104 ? 25.073 41.407 -1.852 1.00 58.47 1104 ASN A CA 1
ATOM 8845 C C . ASN A 1 1104 ? 24.023 40.295 -2.020 1.00 58.47 1104 ASN A C 1
ATOM 8847 O O . ASN A 1 1104 ? 24.243 39.287 -2.699 1.00 58.47 1104 ASN A O 1
ATOM 8851 N N . LYS A 1 1105 ? 22.839 40.488 -1.430 1.00 62.56 1105 LYS A N 1
ATOM 8852 C CA . LYS A 1 1105 ? 21.702 39.569 -1.533 1.00 62.56 1105 LYS A CA 1
ATOM 8853 C C . LYS A 1 1105 ? 21.009 39.624 -2.895 1.00 62.56 1105 LYS A C 1
ATOM 8855 O O . LYS A 1 1105 ? 20.514 38.591 -3.341 1.00 62.56 1105 LYS A O 1
ATOM 8860 N N . ALA A 1 1106 ? 20.963 40.772 -3.569 1.00 54.62 1106 ALA A N 1
ATOM 8861 C CA . ALA A 1 1106 ? 20.479 40.858 -4.945 1.00 54.62 1106 ALA A CA 1
ATOM 8862 C C . ALA A 1 1106 ? 21.450 40.155 -5.905 1.00 54.62 1106 ALA A C 1
ATOM 8864 O O . ALA A 1 1106 ? 21.021 39.287 -6.664 1.00 54.62 1106 ALA A O 1
ATOM 8865 N N . LEU A 1 1107 ? 22.754 40.428 -5.791 1.00 52.19 1107 LEU A N 1
ATOM 8866 C CA . LEU A 1 1107 ? 23.796 39.819 -6.621 1.00 52.19 1107 LEU A CA 1
ATOM 8867 C C . LEU A 1 1107 ? 23.820 38.283 -6.486 1.00 52.19 1107 LEU A C 1
ATOM 8869 O O . LEU A 1 1107 ? 23.828 37.578 -7.492 1.00 52.19 1107 LEU A O 1
ATOM 8873 N N . ARG A 1 1108 ? 23.684 37.746 -5.262 1.00 56.75 1108 ARG A N 1
ATOM 8874 C CA . ARG A 1 1108 ? 23.528 36.294 -5.014 1.00 56.75 1108 ARG A CA 1
ATOM 8875 C C . ARG A 1 1108 ? 22.232 35.667 -5.543 1.00 56.75 1108 ARG A C 1
ATOM 8877 O O . ARG A 1 1108 ? 22.170 34.447 -5.650 1.00 56.75 1108 ARG A O 1
ATOM 8884 N N . ASN A 1 1109 ? 21.186 36.447 -5.820 1.00 56.78 1109 ASN A N 1
ATOM 8885 C CA . ASN A 1 1109 ? 19.968 35.928 -6.455 1.00 56.78 1109 ASN A CA 1
ATOM 8886 C C . ASN A 1 1109 ? 20.047 35.970 -7.989 1.00 56.78 1109 ASN A C 1
ATOM 8888 O O . ASN A 1 1109 ? 19.319 35.229 -8.641 1.00 56.78 1109 ASN A O 1
ATOM 8892 N N . ILE A 1 1110 ? 20.899 36.827 -8.559 1.00 46.03 1110 ILE A N 1
ATOM 8893 C CA . ILE A 1 1110 ? 20.988 37.067 -10.006 1.00 46.03 1110 ILE A CA 1
ATOM 8894 C C . ILE A 1 1110 ? 21.615 35.884 -10.760 1.00 46.03 1110 ILE A C 1
ATOM 8896 O O . ILE A 1 1110 ? 21.163 35.565 -11.855 1.00 46.03 1110 ILE A O 1
ATOM 8900 N N . THR A 1 1111 ? 22.559 35.157 -10.157 1.00 45.12 1111 THR A N 1
ATOM 8901 C CA . THR A 1 1111 ? 23.245 33.994 -10.760 1.00 45.12 1111 THR A CA 1
ATOM 8902 C C . THR A 1 1111 ? 22.399 32.707 -10.835 1.00 45.12 1111 THR A C 1
ATOM 8904 O O . THR A 1 1111 ? 22.946 31.609 -10.897 1.00 45.12 1111 THR A O 1
ATOM 8907 N N . GLN A 1 1112 ? 21.065 32.808 -10.785 1.00 47.62 1112 GLN A N 1
ATOM 8908 C CA . GLN A 1 1112 ? 20.137 31.664 -10.739 1.00 47.62 1112 GLN A CA 1
ATOM 8909 C C . GLN A 1 1112 ? 18.942 31.792 -11.707 1.00 47.62 1112 GLN A C 1
ATOM 8911 O O . GLN A 1 1112 ? 17.907 31.159 -11.494 1.00 47.62 1112 GLN A O 1
ATOM 8916 N N . PHE A 1 1113 ? 19.057 32.618 -12.752 1.00 45.00 1113 PHE A N 1
ATOM 8917 C CA . PHE A 1 1113 ? 18.001 32.834 -13.746 1.00 45.00 1113 PHE A CA 1
ATOM 8918 C C . PHE A 1 1113 ? 18.467 32.485 -15.160 1.00 45.00 1113 PHE A C 1
ATOM 8920 O O . PHE A 1 1113 ? 19.455 33.035 -15.635 1.00 45.00 1113 PHE A O 1
ATOM 8927 N N . ASN A 1 1114 ? 17.691 31.641 -15.842 1.00 41.84 1114 ASN A N 1
ATOM 8928 C CA . ASN A 1 1114 ? 17.865 31.335 -17.261 1.00 41.84 1114 ASN A CA 1
ATOM 8929 C C . ASN A 1 1114 ? 16.889 32.166 -18.120 1.00 41.84 1114 ASN A C 1
ATOM 8931 O O . ASN A 1 1114 ? 15.829 32.585 -17.644 1.00 41.84 1114 ASN A O 1
ATOM 8935 N N . ASP A 1 1115 ? 17.241 32.317 -19.399 1.00 48.72 1115 ASP A N 1
ATOM 8936 C CA . ASP A 1 1115 ? 16.464 32.928 -20.493 1.00 48.72 1115 ASP A CA 1
ATOM 8937 C C . ASP A 1 1115 ? 16.198 34.445 -20.387 1.00 48.72 1115 ASP A C 1
ATOM 8939 O O . ASP A 1 1115 ? 15.148 34.908 -19.933 1.00 48.72 1115 ASP A O 1
ATOM 8943 N N . TRP A 1 1116 ? 17.133 35.234 -20.934 1.00 51.09 1116 TRP A N 1
ATOM 8944 C CA . TRP A 1 1116 ? 17.020 36.691 -21.092 1.00 51.09 1116 TRP A CA 1
ATOM 8945 C C . TRP A 1 1116 ? 16.709 37.137 -22.537 1.00 51.09 1116 TRP A C 1
ATOM 8947 O O . TRP A 1 1116 ? 17.065 36.467 -23.516 1.00 51.09 1116 TRP A O 1
ATOM 8957 N N . ARG A 1 1117 ? 16.065 38.308 -22.660 1.00 55.16 1117 ARG A N 1
ATOM 8958 C CA . ARG A 1 1117 ? 15.759 39.024 -23.910 1.00 55.16 1117 ARG A CA 1
ATOM 8959 C C . ARG A 1 1117 ? 16.161 40.495 -23.784 1.00 55.16 1117 ARG A C 1
ATOM 8961 O O . ARG A 1 1117 ? 15.524 41.264 -23.066 1.00 55.16 1117 ARG A O 1
ATOM 8968 N N . ILE A 1 1118 ? 17.216 40.882 -24.498 1.00 58.69 1118 ILE A N 1
ATOM 8969 C CA . ILE A 1 1118 ? 17.855 42.200 -24.362 1.00 58.69 1118 ILE A CA 1
ATOM 8970 C C . ILE A 1 1118 ? 17.015 43.358 -24.943 1.00 58.69 1118 ILE A C 1
ATOM 8972 O O . ILE A 1 1118 ? 17.145 44.510 -24.531 1.00 58.69 1118 ILE A O 1
ATOM 8976 N N . ASN A 1 1119 ? 16.096 43.053 -25.861 1.00 63.03 1119 ASN A N 1
ATOM 8977 C CA . ASN A 1 1119 ? 15.246 44.034 -26.536 1.00 63.03 1119 ASN A CA 1
ATOM 8978 C C . ASN A 1 1119 ? 14.193 44.677 -25.610 1.00 63.03 1119 ASN A C 1
ATOM 8980 O O . ASN A 1 1119 ? 13.988 45.891 -25.660 1.00 63.03 1119 ASN A O 1
ATOM 8984 N N . GLU A 1 1120 ? 13.584 43.900 -24.708 1.00 61.47 1120 GLU A N 1
ATOM 8985 C CA . GLU A 1 1120 ? 12.646 44.409 -23.693 1.00 61.47 1120 GLU A CA 1
ATOM 8986 C C . GLU A 1 1120 ? 13.331 45.424 -22.757 1.00 61.47 1120 GLU A C 1
ATOM 8988 O O . GLU A 1 1120 ? 12.743 46.448 -22.404 1.00 61.47 1120 GLU A O 1
ATOM 8993 N N . PHE A 1 1121 ? 14.606 45.200 -22.418 1.00 64.25 1121 PHE A N 1
ATOM 8994 C CA . PHE A 1 1121 ? 15.397 46.111 -21.587 1.00 64.25 1121 PHE A CA 1
ATOM 8995 C C . PHE A 1 1121 ? 15.626 47.477 -22.260 1.00 64.25 1121 PHE A C 1
ATOM 8997 O O . PHE A 1 1121 ? 15.360 48.517 -21.646 1.00 64.25 1121 PHE A O 1
ATOM 9004 N N . PHE A 1 1122 ? 16.048 47.496 -23.530 1.00 68.00 1122 PHE A N 1
ATOM 9005 C CA . PHE A 1 1122 ? 16.241 48.747 -24.273 1.00 68.00 1122 PHE A CA 1
ATOM 9006 C C . PHE A 1 1122 ? 14.925 49.501 -24.517 1.00 68.00 1122 PHE A C 1
ATOM 9008 O O . PHE A 1 1122 ? 14.896 50.731 -24.402 1.00 68.00 1122 PHE A O 1
ATOM 9015 N N . GLU A 1 1123 ? 13.811 48.798 -24.753 1.00 65.88 1123 GLU A N 1
ATOM 9016 C CA . GLU A 1 1123 ? 12.488 49.431 -24.763 1.00 65.88 1123 GLU A CA 1
ATOM 9017 C C . GLU A 1 1123 ? 12.137 50.090 -23.422 1.00 65.88 1123 GLU A C 1
ATOM 9019 O O . GLU A 1 1123 ? 11.632 51.214 -23.413 1.00 65.88 1123 GLU A O 1
ATOM 9024 N N . LEU A 1 1124 ? 12.386 49.422 -22.291 1.00 60.44 1124 LEU A N 1
ATOM 9025 C CA . LEU A 1 1124 ? 12.028 49.943 -20.969 1.00 60.44 1124 LEU A CA 1
ATOM 9026 C C . LEU A 1 1124 ? 12.891 51.125 -20.518 1.00 60.44 1124 LEU A C 1
ATOM 9028 O O . LEU A 1 1124 ? 12.353 52.056 -19.912 1.00 60.44 1124 LEU A O 1
ATOM 9032 N N . LEU A 1 1125 ? 14.187 51.136 -20.844 1.00 59.75 1125 LEU A N 1
ATOM 9033 C CA . LEU A 1 1125 ? 15.026 52.325 -20.666 1.00 59.75 1125 LEU A CA 1
ATOM 9034 C C . LEU A 1 1125 ? 14.494 53.497 -21.501 1.00 59.75 1125 LEU A C 1
ATOM 9036 O O . LEU A 1 1125 ? 14.327 54.599 -20.981 1.00 59.75 1125 LEU A O 1
ATOM 9040 N N . ASN A 1 1126 ? 14.133 53.248 -22.762 1.00 65.25 1126 ASN A N 1
ATOM 9041 C CA . ASN A 1 1126 ? 13.569 54.262 -23.653 1.00 65.25 1126 ASN A CA 1
ATOM 9042 C C . ASN A 1 1126 ? 12.150 54.724 -23.240 1.00 65.25 1126 ASN A C 1
ATOM 9044 O O . ASN A 1 1126 ? 11.715 55.797 -23.650 1.00 65.25 1126 ASN A O 1
ATOM 9048 N N . LYS A 1 1127 ? 11.420 53.943 -22.430 1.00 68.75 1127 LYS A N 1
ATOM 9049 C CA . LYS A 1 1127 ? 10.089 54.287 -21.891 1.00 68.75 1127 LYS A CA 1
ATOM 9050 C C . LYS A 1 1127 ? 10.128 55.066 -20.567 1.00 68.75 1127 LYS A C 1
ATOM 9052 O O . LYS A 1 1127 ? 9.093 55.600 -20.171 1.00 68.75 1127 LYS A O 1
ATOM 9057 N N . LYS A 1 1128 ? 11.267 55.156 -19.863 1.00 62.22 1128 LYS A N 1
ATOM 9058 C CA . LYS A 1 1128 ? 11.372 55.893 -18.586 1.00 62.22 1128 LYS A CA 1
ATOM 9059 C C . LYS A 1 1128 ? 12.015 57.269 -18.754 1.00 62.22 1128 LYS A C 1
ATOM 9061 O O . LYS A 1 1128 ? 13.164 57.402 -19.171 1.00 62.22 1128 LYS A O 1
ATOM 9066 N N . ASN A 1 1129 ? 11.287 58.306 -18.338 1.00 55.97 1129 ASN A N 1
ATOM 9067 C CA . ASN A 1 1129 ? 11.776 59.680 -18.374 1.00 55.97 1129 ASN A CA 1
ATOM 9068 C C . ASN A 1 1129 ? 12.722 59.956 -17.190 1.00 55.97 1129 ASN A C 1
ATOM 9070 O O . ASN A 1 1129 ? 12.308 60.405 -16.124 1.00 55.97 1129 ASN A O 1
ATOM 9074 N N . ILE A 1 1130 ? 13.997 59.594 -17.351 1.00 58.41 1130 ILE A N 1
ATOM 9075 C CA . ILE A 1 1130 ? 15.052 59.862 -16.364 1.00 58.41 1130 ILE A CA 1
ATOM 9076 C C . ILE A 1 1130 ? 15.723 61.202 -16.706 1.00 58.41 1130 ILE A C 1
ATOM 9078 O O . ILE A 1 1130 ? 16.144 61.391 -17.850 1.00 58.41 1130 ILE A O 1
ATOM 9082 N N . HIS A 1 1131 ? 15.789 62.103 -15.718 1.00 59.06 1131 HIS A N 1
ATOM 9083 C CA . HIS A 1 1131 ? 16.197 63.515 -15.843 1.00 59.06 1131 HIS A CA 1
ATOM 9084 C C . HIS A 1 1131 ? 17.570 63.850 -15.221 1.00 59.06 1131 HIS A C 1
ATOM 9086 O O . HIS A 1 1131 ? 17.948 65.015 -15.176 1.00 59.06 1131 HIS A O 1
ATOM 9092 N N . LYS A 1 1132 ? 18.309 62.858 -14.713 1.00 64.75 1132 LYS A N 1
ATOM 9093 C CA . LYS A 1 1132 ? 19.686 63.022 -14.216 1.00 64.75 1132 LYS A CA 1
ATOM 9094 C C . LYS A 1 1132 ? 20.651 62.197 -15.061 1.00 64.75 1132 LYS A C 1
ATOM 9096 O O . LYS A 1 1132 ? 20.226 61.202 -15.647 1.00 64.75 1132 LYS A O 1
ATOM 9101 N N . ILE A 1 1133 ? 21.920 62.606 -15.067 1.00 58.44 1133 ILE A N 1
ATOM 9102 C CA . ILE A 1 1133 ? 23.020 61.880 -15.709 1.00 58.44 1133 ILE A CA 1
ATOM 9103 C C . ILE A 1 1133 ? 23.141 60.477 -15.091 1.00 58.44 1133 ILE A C 1
ATOM 9105 O O . ILE A 1 1133 ? 22.980 60.304 -13.871 1.00 58.44 1133 ILE A O 1
ATOM 9109 N N . ILE A 1 1134 ? 23.366 59.485 -15.954 1.00 66.38 1134 ILE A N 1
ATOM 9110 C CA . ILE A 1 1134 ? 23.489 58.071 -15.609 1.00 66.38 1134 ILE A CA 1
ATOM 9111 C C . ILE A 1 1134 ? 24.712 57.467 -16.299 1.00 66.38 1134 ILE A C 1
ATOM 9113 O O . ILE A 1 1134 ? 24.694 57.249 -17.512 1.00 66.38 1134 ILE A O 1
ATOM 9117 N N . SER A 1 1135 ? 25.720 57.084 -15.524 1.00 77.50 1135 SER A N 1
ATOM 9118 C CA . SER A 1 1135 ? 26.764 56.193 -16.023 1.00 77.50 1135 SER A CA 1
ATOM 9119 C C . SER A 1 1135 ? 26.258 54.748 -16.000 1.00 77.50 1135 SER A C 1
ATOM 9121 O O . SER A 1 1135 ? 25.828 54.220 -14.970 1.00 77.50 1135 SER A O 1
ATOM 9123 N N . THR A 1 1136 ? 26.244 54.120 -17.174 1.00 79.19 1136 THR A N 1
ATOM 9124 C CA . THR A 1 1136 ? 25.627 52.812 -17.425 1.00 79.19 1136 THR A CA 1
ATOM 9125 C C . THR A 1 1136 ? 26.702 51.789 -17.764 1.00 79.19 1136 THR A C 1
ATOM 9127 O O . THR A 1 1136 ? 27.418 51.952 -18.748 1.00 79.19 1136 THR A O 1
ATOM 9130 N N . PHE A 1 1137 ? 26.796 50.720 -16.977 1.00 85.38 1137 PHE A N 1
ATOM 9131 C CA . PHE A 1 1137 ? 27.740 49.619 -17.171 1.00 85.38 1137 PHE A CA 1
ATOM 9132 C C . PHE A 1 1137 ? 26.995 48.372 -17.641 1.00 85.38 1137 PHE A C 1
ATOM 9134 O O . PHE A 1 1137 ? 26.065 47.921 -16.968 1.00 85.38 1137 PHE A O 1
ATOM 9141 N N . ILE A 1 1138 ? 27.403 47.812 -18.781 1.00 83.94 1138 ILE A N 1
ATOM 9142 C CA . ILE A 1 1138 ? 26.832 46.588 -19.353 1.00 83.94 1138 ILE A CA 1
ATOM 9143 C C . ILE A 1 1138 ? 27.935 45.535 -19.474 1.00 83.94 1138 ILE A C 1
ATOM 9145 O O . ILE A 1 1138 ? 28.865 45.696 -20.264 1.00 83.94 1138 ILE A O 1
ATOM 9149 N N . PHE A 1 1139 ? 27.817 44.454 -18.704 1.00 83.56 1139 PHE A N 1
ATOM 9150 C CA . PHE A 1 1139 ? 28.639 43.252 -18.859 1.00 83.56 1139 PHE A CA 1
ATOM 9151 C C . PHE A 1 1139 ? 28.026 42.357 -19.946 1.00 83.56 1139 PHE A C 1
ATOM 9153 O O . PHE A 1 1139 ? 26.814 42.142 -19.920 1.00 83.56 1139 PHE A O 1
ATOM 9160 N N . ILE A 1 1140 ? 28.830 41.863 -20.896 1.00 75.81 1140 ILE A N 1
ATOM 9161 C CA . ILE A 1 1140 ? 28.371 41.136 -22.098 1.00 75.81 1140 ILE A CA 1
ATOM 9162 C C . ILE A 1 1140 ? 29.131 39.810 -22.277 1.00 75.81 1140 ILE A C 1
ATOM 9164 O O . ILE A 1 1140 ? 30.359 39.781 -22.168 1.00 75.81 1140 ILE A O 1
ATOM 9168 N N . SER A 1 1141 ? 28.390 38.743 -22.605 1.00 70.38 1141 SER A N 1
ATOM 9169 C CA . SER A 1 1141 ? 28.889 37.411 -22.989 1.00 70.38 1141 SER A CA 1
ATOM 9170 C C . SER A 1 1141 ? 29.129 37.312 -24.509 1.00 70.38 1141 SER A C 1
ATOM 9172 O O . SER A 1 1141 ? 28.476 37.996 -25.300 1.00 70.38 1141 SER A O 1
ATOM 9174 N N . GLU A 1 1142 ? 30.058 36.456 -24.954 1.00 64.38 1142 GLU A N 1
ATOM 9175 C CA . GLU A 1 1142 ? 30.506 36.419 -26.360 1.00 64.38 1142 GLU A CA 1
ATOM 9176 C C . GLU A 1 1142 ? 29.389 36.067 -27.370 1.00 64.38 1142 GLU A C 1
ATOM 9178 O O . GLU A 1 1142 ? 29.422 36.499 -28.524 1.00 64.38 1142 GLU A O 1
ATOM 9183 N N . GLU A 1 1143 ? 28.375 35.306 -26.948 1.00 64.06 1143 GLU A N 1
ATOM 9184 C CA . GLU A 1 1143 ? 27.386 34.682 -27.843 1.00 64.06 1143 GLU A CA 1
ATOM 9185 C C . GLU A 1 1143 ? 26.384 35.658 -28.489 1.00 64.06 1143 GLU A C 1
ATOM 9187 O O . GLU A 1 1143 ? 25.792 35.331 -29.519 1.00 64.06 1143 GLU A O 1
ATOM 9192 N N . ARG A 1 1144 ? 26.161 36.848 -27.909 1.00 66.31 1144 ARG A N 1
ATOM 9193 C CA . ARG A 1 1144 ? 25.017 37.723 -28.256 1.00 66.31 1144 ARG A CA 1
ATOM 9194 C C . ARG A 1 1144 ? 25.357 39.003 -29.022 1.00 66.31 1144 ARG A C 1
ATOM 9196 O O . ARG A 1 1144 ? 24.488 39.859 -29.189 1.00 66.31 1144 ARG A O 1
ATOM 9203 N N . ILE A 1 1145 ? 26.569 39.140 -29.571 1.00 65.88 1145 ILE A N 1
ATOM 9204 C CA . ILE A 1 1145 ? 26.969 40.375 -30.280 1.00 65.88 1145 ILE A CA 1
ATOM 9205 C C . ILE A 1 1145 ? 26.021 40.746 -31.441 1.00 65.88 1145 ILE A C 1
ATOM 9207 O O . ILE A 1 1145 ? 25.784 41.925 -31.680 1.00 65.88 1145 ILE A O 1
ATOM 9211 N N . ASN A 1 1146 ? 25.423 39.754 -32.115 1.00 68.19 1146 ASN A N 1
ATOM 9212 C CA . ASN A 1 1146 ? 24.462 39.976 -33.201 1.00 68.19 1146 ASN A CA 1
ATOM 9213 C C . ASN A 1 1146 ? 23.117 40.532 -32.704 1.00 68.19 1146 ASN A C 1
ATOM 9215 O O . ASN A 1 1146 ? 22.547 41.383 -33.379 1.00 68.19 1146 ASN A O 1
ATOM 9219 N N . GLU A 1 1147 ? 22.635 40.115 -31.525 1.00 69.56 1147 GLU A N 1
ATOM 9220 C CA . GLU A 1 1147 ? 21.468 40.755 -30.895 1.00 69.56 1147 GLU A CA 1
ATOM 9221 C C . GLU A 1 1147 ? 21.799 42.218 -30.567 1.00 69.56 1147 GLU A C 1
ATOM 9223 O O . GLU A 1 1147 ? 20.986 43.105 -30.798 1.00 69.56 1147 GLU A O 1
ATOM 9228 N N . LEU A 1 1148 ? 23.027 42.496 -30.111 1.00 67.75 1148 LEU A N 1
ATOM 9229 C CA . LEU A 1 1148 ? 23.491 43.852 -29.803 1.00 67.75 1148 LEU A CA 1
ATOM 9230 C C . LEU A 1 1148 ? 23.439 44.806 -31.015 1.00 67.75 1148 LEU A C 1
ATOM 9232 O O . LEU A 1 1148 ? 23.129 45.989 -30.848 1.00 67.75 1148 LEU A O 1
ATOM 9236 N N . MET A 1 1149 ? 23.708 44.301 -32.228 1.00 70.44 1149 MET A N 1
ATOM 9237 C CA . MET A 1 1149 ? 23.680 45.084 -33.476 1.00 70.44 1149 MET A CA 1
ATOM 9238 C C . MET A 1 1149 ? 22.303 45.702 -33.761 1.00 70.44 1149 MET A C 1
ATOM 9240 O O . MET A 1 1149 ? 22.224 46.806 -34.297 1.00 70.44 1149 MET A O 1
ATOM 9244 N N . GLU A 1 1150 ? 21.211 45.021 -33.402 1.00 75.38 1150 GLU A N 1
ATOM 9245 C CA . GLU A 1 1150 ? 19.846 45.485 -33.693 1.00 75.38 1150 GLU A CA 1
ATOM 9246 C C . GLU A 1 1150 ? 19.463 46.751 -32.897 1.00 75.38 1150 GLU A C 1
ATOM 9248 O O . GLU A 1 1150 ? 18.580 47.506 -33.310 1.00 75.38 1150 GLU A O 1
ATOM 9253 N N . TYR A 1 1151 ? 20.145 47.032 -31.776 1.00 72.88 1151 TYR A N 1
ATOM 9254 C CA . TYR A 1 1151 ? 19.763 48.082 -30.819 1.00 72.88 1151 TYR A CA 1
ATOM 9255 C C . TYR A 1 1151 ? 20.650 49.341 -30.858 1.00 72.88 1151 TYR A C 1
ATOM 9257 O O . TYR A 1 1151 ? 20.537 50.197 -29.981 1.00 72.88 1151 TYR A O 1
ATOM 9265 N N . VAL A 1 1152 ? 21.444 49.551 -31.919 1.00 73.31 1152 VAL A N 1
ATOM 9266 C CA . VAL A 1 1152 ? 22.275 50.768 -32.124 1.00 73.31 1152 VAL A CA 1
ATOM 9267 C C . VAL A 1 1152 ? 21.498 52.079 -31.941 1.00 73.31 1152 VAL A C 1
ATOM 9269 O O . VAL A 1 1152 ? 21.984 53.025 -31.318 1.00 73.31 1152 VAL A O 1
ATOM 9272 N N . LYS A 1 1153 ? 20.238 52.118 -32.388 1.00 74.94 1153 LYS A N 1
ATOM 9273 C CA . LYS A 1 1153 ? 19.332 53.269 -32.217 1.00 74.94 1153 LYS A CA 1
ATOM 9274 C C . LYS A 1 1153 ? 19.064 53.634 -30.746 1.00 74.94 1153 LYS A C 1
ATOM 9276 O O . LYS A 1 1153 ? 18.720 54.780 -30.458 1.00 74.94 1153 LYS A O 1
ATOM 9281 N N . TYR A 1 1154 ? 19.209 52.682 -29.825 1.00 75.25 1154 TYR A N 1
ATOM 9282 C CA . TYR A 1 1154 ? 19.045 52.875 -28.385 1.00 75.25 1154 TYR A CA 1
ATOM 9283 C C . TYR A 1 1154 ? 20.356 53.299 -27.717 1.00 75.25 1154 TYR A C 1
ATOM 9285 O O . TYR A 1 1154 ? 20.318 54.164 -26.845 1.00 75.25 1154 TYR A O 1
ATOM 9293 N N . PHE A 1 1155 ? 21.514 52.800 -28.167 1.00 74.62 1155 PHE A N 1
ATOM 9294 C CA . PHE A 1 1155 ? 22.819 53.259 -27.670 1.00 74.62 1155 PHE A CA 1
ATOM 9295 C C . PHE A 1 1155 ? 23.028 54.761 -27.898 1.00 74.62 1155 PHE A C 1
ATOM 9297 O O . PHE A 1 1155 ? 23.347 55.479 -26.950 1.00 74.62 1155 PHE A O 1
ATOM 9304 N N . ASN A 1 1156 ? 22.694 55.269 -29.090 1.00 72.00 1156 ASN A N 1
ATOM 9305 C CA . ASN A 1 1156 ? 22.740 56.709 -29.377 1.00 72.00 1156 ASN A CA 1
ATOM 9306 C C . ASN A 1 1156 ? 21.829 57.536 -28.444 1.00 72.00 1156 ASN A C 1
ATOM 9308 O O . ASN A 1 1156 ? 22.123 58.695 -28.173 1.00 72.00 1156 ASN A O 1
ATOM 9312 N N . ARG A 1 1157 ? 20.735 56.958 -27.923 1.00 73.19 1157 ARG A N 1
ATOM 9313 C CA . ARG A 1 1157 ? 19.821 57.622 -26.970 1.00 73.19 1157 ARG A CA 1
ATOM 9314 C C . ARG A 1 1157 ? 20.270 57.518 -25.513 1.00 73.19 1157 ARG A C 1
ATOM 9316 O O . ARG A 1 1157 ? 19.888 58.370 -24.714 1.00 73.19 1157 ARG A O 1
ATOM 9323 N N . LEU A 1 1158 ? 21.044 56.491 -25.167 1.00 68.31 1158 LEU A N 1
ATOM 9324 C CA . LEU A 1 1158 ? 21.606 56.314 -23.827 1.00 68.31 1158 LEU A CA 1
ATOM 9325 C C . LEU A 1 1158 ? 22.842 57.187 -23.618 1.00 68.31 1158 LEU A C 1
ATOM 9327 O O . LEU A 1 1158 ? 22.934 57.823 -22.576 1.00 68.31 1158 LEU A O 1
ATOM 9331 N N . ASN A 1 1159 ? 23.706 57.321 -24.630 1.00 70.75 1159 ASN A N 1
ATOM 9332 C CA . ASN A 1 1159 ? 24.869 58.215 -24.574 1.00 70.75 1159 ASN A CA 1
ATOM 9333 C C . ASN A 1 1159 ? 24.482 59.693 -24.338 1.00 70.75 1159 ASN A C 1
ATOM 9335 O O . ASN A 1 1159 ? 25.171 60.421 -23.636 1.00 70.75 1159 ASN A O 1
ATOM 9339 N N . ILE A 1 1160 ? 23.317 60.129 -24.840 1.00 74.88 1160 ILE A N 1
ATOM 9340 C CA . ILE A 1 1160 ? 22.749 61.470 -24.574 1.00 74.88 1160 ILE A CA 1
ATOM 9341 C C . ILE A 1 1160 ? 22.385 61.671 -23.079 1.00 74.88 1160 ILE A C 1
ATOM 9343 O O . ILE A 1 1160 ? 22.110 62.791 -22.653 1.00 74.88 1160 ILE A O 1
ATOM 9347 N N . LYS A 1 1161 ? 22.380 60.609 -22.259 1.00 72.75 1161 LYS A N 1
ATOM 9348 C CA . LYS A 1 1161 ? 22.029 60.644 -20.827 1.00 72.75 1161 LYS A CA 1
ATOM 9349 C C . LYS A 1 1161 ? 23.182 60.316 -19.869 1.00 72.75 1161 LYS A C 1
ATOM 9351 O O . LYS A 1 1161 ? 22.944 60.302 -18.663 1.00 72.75 1161 LYS A O 1
ATOM 9356 N N . GLY A 1 1162 ? 24.397 60.083 -20.359 1.00 80.56 1162 GLY A N 1
ATOM 9357 C CA . GLY A 1 1162 ? 25.576 59.778 -19.540 1.00 80.56 1162 GLY A CA 1
ATOM 9358 C C . GLY A 1 1162 ? 26.464 58.704 -20.167 1.00 80.56 1162 GLY A C 1
ATOM 9359 O O . GLY A 1 1162 ? 26.174 58.216 -21.261 1.00 80.56 1162 GLY A O 1
ATOM 9360 N N . SER A 1 1163 ? 27.564 58.356 -19.493 1.00 79.25 1163 SER A N 1
ATOM 9361 C CA . SER A 1 1163 ? 28.562 57.447 -20.067 1.00 79.25 1163 SER A CA 1
ATOM 9362 C C . SER A 1 1163 ? 27.996 56.035 -20.273 1.00 79.25 1163 SER A C 1
ATOM 9364 O O . SER A 1 1163 ? 27.315 55.477 -19.407 1.00 79.25 1163 SER A O 1
ATOM 9366 N N . LEU A 1 1164 ? 28.269 55.444 -21.438 1.00 83.12 1164 LEU A N 1
ATOM 9367 C CA . LEU A 1 1164 ? 27.876 54.078 -21.770 1.00 83.12 1164 LEU A CA 1
ATOM 9368 C C . LEU A 1 1164 ? 29.124 53.192 -21.846 1.00 83.12 1164 LEU A C 1
ATOM 9370 O O . LEU A 1 1164 ? 29.938 53.302 -22.764 1.00 83.12 1164 LEU A O 1
ATOM 9374 N N . ASN A 1 1165 ? 29.259 52.314 -20.858 1.00 87.06 1165 ASN A N 1
ATOM 9375 C CA . ASN A 1 1165 ? 30.459 51.534 -20.593 1.00 87.06 1165 ASN A CA 1
ATOM 9376 C C . ASN A 1 1165 ? 30.172 50.045 -20.839 1.00 87.06 1165 ASN A C 1
ATOM 9378 O O . ASN A 1 1165 ? 29.275 49.462 -20.226 1.00 87.06 1165 ASN A O 1
ATOM 9382 N N . LEU A 1 1166 ? 30.928 49.432 -21.746 1.00 85.88 1166 LEU A N 1
ATOM 9383 C CA . LEU A 1 1166 ? 30.781 48.043 -22.177 1.00 85.88 1166 LEU A CA 1
ATOM 9384 C C . LEU A 1 1166 ? 31.947 47.212 -21.633 1.00 85.88 1166 LEU A C 1
ATOM 9386 O O . LEU A 1 1166 ? 33.107 47.495 -21.935 1.00 85.88 1166 LEU A O 1
ATOM 9390 N N . ILE A 1 1167 ? 31.634 46.178 -20.853 1.00 85.75 1167 ILE A N 1
ATOM 9391 C CA . ILE A 1 1167 ? 32.605 45.250 -20.266 1.00 85.75 1167 ILE A CA 1
ATOM 9392 C C . ILE A 1 1167 ? 32.410 43.885 -20.932 1.00 85.75 1167 ILE A C 1
ATOM 9394 O O . ILE A 1 1167 ? 31.415 43.199 -20.695 1.00 85.75 1167 ILE A O 1
ATOM 9398 N N . LEU A 1 1168 ? 33.344 43.501 -21.798 1.00 85.81 1168 LEU A N 1
ATOM 9399 C CA . LEU A 1 1168 ? 33.304 42.238 -22.536 1.00 85.81 1168 LEU A CA 1
ATOM 9400 C C . LEU A 1 1168 ? 34.006 41.155 -21.711 1.00 85.81 1168 LEU A C 1
ATOM 9402 O O . LEU A 1 1168 ? 35.207 41.269 -21.460 1.00 85.81 1168 LEU A O 1
ATOM 9406 N N . LEU A 1 1169 ? 33.270 40.123 -21.296 1.00 80.19 1169 LEU A N 1
ATOM 9407 C CA . LEU A 1 1169 ? 33.803 39.022 -20.489 1.00 80.19 1169 LEU A CA 1
ATOM 9408 C C . LEU A 1 1169 ? 34.431 37.949 -21.391 1.00 80.19 1169 LEU A C 1
ATOM 9410 O O . LEU A 1 1169 ? 33.748 37.397 -22.251 1.00 80.19 1169 LEU A O 1
ATOM 9414 N N . ASP A 1 1170 ? 35.730 37.683 -21.203 1.00 69.25 1170 ASP A N 1
ATOM 9415 C CA . ASP A 1 1170 ? 36.516 36.598 -21.839 1.00 69.25 1170 ASP A CA 1
ATOM 9416 C C . ASP A 1 1170 ? 36.405 36.456 -23.376 1.00 69.25 1170 ASP A C 1
ATOM 9418 O O . ASP A 1 1170 ? 36.723 35.422 -23.964 1.00 69.25 1170 ASP A O 1
ATOM 9422 N N . SER A 1 1171 ? 35.980 37.516 -24.062 1.00 61.97 1171 SER A N 1
ATOM 9423 C CA . SER A 1 1171 ? 35.536 37.431 -25.450 1.00 61.97 1171 SER A CA 1
ATOM 9424 C C . SER A 1 1171 ? 36.674 37.303 -26.470 1.00 61.97 1171 SER A C 1
ATOM 9426 O O . SER A 1 1171 ? 37.559 38.160 -26.524 1.00 61.97 1171 SER A O 1
ATOM 9428 N N . LYS A 1 1172 ? 36.541 36.386 -27.438 1.00 67.00 1172 LYS A N 1
ATOM 9429 C CA . LYS A 1 1172 ? 37.325 36.392 -28.699 1.00 67.00 1172 LYS A CA 1
ATOM 9430 C C . LYS A 1 1172 ? 36.859 37.493 -29.677 1.00 67.00 1172 LYS A C 1
ATOM 9432 O O . LYS A 1 1172 ? 37.319 37.568 -30.823 1.00 67.00 1172 LYS A O 1
ATOM 9437 N N . ILE A 1 1173 ? 35.947 38.370 -29.244 1.00 62.38 1173 ILE A N 1
ATOM 9438 C CA . ILE A 1 1173 ? 35.472 39.541 -29.987 1.00 62.38 1173 ILE A CA 1
ATOM 9439 C C . ILE A 1 1173 ? 36.631 40.527 -30.163 1.00 62.38 1173 ILE A C 1
ATOM 9441 O O . ILE A 1 1173 ? 37.031 41.240 -29.246 1.00 62.38 1173 ILE A O 1
ATOM 9445 N N . LYS A 1 1174 ? 37.145 40.626 -31.393 1.00 73.38 1174 LYS A N 1
ATOM 9446 C CA . LYS A 1 1174 ? 38.073 41.697 -31.777 1.00 73.38 1174 LYS A CA 1
ATOM 9447 C C . LYS A 1 1174 ? 37.382 43.051 -31.581 1.00 73.38 1174 LYS A C 1
ATOM 9449 O O . LYS A 1 1174 ? 36.369 43.291 -32.236 1.00 73.38 1174 LYS A O 1
ATOM 9454 N N . VAL A 1 1175 ? 37.970 43.957 -30.790 1.00 71.56 1175 VAL A N 1
ATOM 9455 C CA . VAL A 1 1175 ? 37.469 45.335 -30.546 1.00 71.56 1175 VAL A CA 1
ATOM 9456 C C . VAL A 1 1175 ? 37.104 46.061 -31.850 1.00 71.56 1175 VAL A C 1
ATOM 9458 O O . VAL A 1 1175 ? 36.116 46.785 -31.909 1.00 71.56 1175 VAL A O 1
ATOM 9461 N N . ASN A 1 1176 ? 37.835 45.786 -32.936 1.00 72.25 1176 ASN A N 1
ATOM 9462 C CA . ASN A 1 1176 ? 37.555 46.293 -34.282 1.00 72.25 1176 ASN A CA 1
ATOM 9463 C C . ASN A 1 1176 ? 36.112 46.047 -34.763 1.00 72.25 1176 ASN A C 1
ATOM 9465 O O . ASN A 1 1176 ? 35.589 46.880 -35.495 1.00 72.25 1176 ASN A O 1
ATOM 9469 N N . LYS A 1 1177 ? 35.453 44.954 -34.342 1.00 72.00 1177 LYS A N 1
ATOM 9470 C CA . LYS A 1 1177 ? 34.038 44.696 -34.659 1.00 72.00 1177 LYS A CA 1
ATOM 9471 C C . LYS A 1 1177 ? 33.091 45.707 -34.013 1.00 72.00 1177 LYS A C 1
ATOM 9473 O O . LYS A 1 1177 ? 32.028 45.923 -34.565 1.00 72.00 1177 LYS A O 1
ATOM 9478 N N . LEU A 1 1178 ? 33.462 46.316 -32.886 1.00 70.94 1178 LEU A N 1
ATOM 9479 C CA . LEU A 1 1178 ? 32.631 47.254 -32.122 1.00 70.94 1178 LEU A CA 1
ATOM 9480 C C . LEU A 1 1178 ? 32.940 48.730 -32.425 1.00 70.94 1178 LEU A C 1
ATOM 9482 O O . LEU A 1 1178 ? 32.269 49.601 -31.886 1.00 70.94 1178 LEU A O 1
ATOM 9486 N N . LYS A 1 1179 ? 33.895 49.038 -33.318 1.00 67.00 1179 LYS A N 1
ATOM 9487 C CA . LYS A 1 1179 ? 34.278 50.424 -33.675 1.00 67.00 1179 LYS A CA 1
ATOM 9488 C C . LYS A 1 1179 ? 33.136 51.295 -34.225 1.00 67.00 1179 LYS A C 1
ATOM 9490 O O . LYS A 1 1179 ? 33.278 52.509 -34.251 1.00 67.00 1179 LYS A O 1
ATOM 9495 N N . PHE A 1 1180 ? 32.017 50.708 -34.655 1.00 70.25 1180 PHE A N 1
ATOM 9496 C CA . PHE A 1 1180 ? 30.824 51.462 -35.061 1.00 70.25 1180 PHE A CA 1
ATOM 9497 C C . PHE A 1 1180 ? 30.050 52.053 -33.862 1.00 70.25 1180 PHE A C 1
ATOM 9499 O O . PHE A 1 1180 ? 29.267 52.985 -34.041 1.00 70.25 1180 PHE A O 1
ATOM 9506 N N . LEU A 1 1181 ? 30.270 51.550 -32.639 1.00 65.19 1181 LEU A N 1
ATOM 9507 C CA . LEU A 1 1181 ? 29.776 52.141 -31.391 1.00 65.19 1181 LEU A CA 1
ATOM 9508 C C . LEU A 1 1181 ? 30.679 53.317 -30.999 1.00 65.19 1181 LEU A C 1
ATOM 9510 O O . LEU A 1 1181 ? 31.428 53.266 -30.027 1.00 65.19 1181 LEU A O 1
ATOM 9514 N N . ASN A 1 1182 ? 30.601 54.392 -31.783 1.00 59.66 1182 ASN A N 1
ATOM 9515 C CA . ASN A 1 1182 ? 31.497 55.556 -31.744 1.00 59.66 1182 ASN A CA 1
ATOM 9516 C C . ASN A 1 1182 ? 31.376 56.429 -30.465 1.00 59.66 1182 ASN A C 1
ATOM 9518 O O . ASN A 1 1182 ? 31.784 57.587 -30.455 1.00 59.66 1182 ASN A O 1
ATOM 9522 N N . TYR A 1 1183 ? 30.746 55.890 -29.416 1.00 57.53 1183 TYR A N 1
ATOM 9523 C CA . TYR A 1 1183 ? 30.204 56.585 -28.246 1.00 57.53 1183 TYR A CA 1
ATOM 9524 C C . TYR A 1 1183 ? 30.259 55.735 -26.960 1.00 57.53 1183 TYR A C 1
ATOM 9526 O O . TYR A 1 1183 ? 29.504 55.986 -26.024 1.00 57.53 1183 TYR A O 1
ATOM 9534 N N . THR A 1 1184 ? 31.085 54.683 -26.912 1.00 63.56 1184 THR A N 1
ATOM 9535 C CA . THR A 1 1184 ? 31.133 53.761 -25.763 1.00 63.56 1184 THR A CA 1
ATOM 9536 C C . THR A 1 1184 ? 32.549 53.484 -25.284 1.00 63.56 1184 THR A C 1
ATOM 9538 O O . THR A 1 1184 ? 33.398 53.075 -26.076 1.00 63.56 1184 THR A O 1
ATOM 9541 N N . ASN A 1 1185 ? 32.775 53.599 -23.974 1.00 81.06 1185 ASN A N 1
ATOM 9542 C CA . ASN A 1 1185 ? 33.989 53.090 -23.341 1.00 81.06 1185 ASN A CA 1
ATOM 9543 C C . ASN A 1 1185 ? 33.928 51.558 -23.356 1.00 81.06 1185 ASN A C 1
ATOM 9545 O O . ASN A 1 1185 ? 33.091 50.972 -22.672 1.00 81.06 1185 ASN A O 1
ATOM 9549 N N . ILE A 1 1186 ? 34.789 50.901 -24.132 1.00 83.88 1186 ILE A N 1
ATOM 9550 C CA . ILE A 1 1186 ? 34.844 49.435 -24.222 1.00 83.88 1186 ILE A CA 1
ATOM 9551 C C . ILE A 1 1186 ? 36.092 48.938 -23.496 1.00 83.88 1186 ILE A C 1
ATOM 9553 O O . ILE A 1 1186 ? 37.205 49.351 -23.823 1.00 83.88 1186 ILE A O 1
ATOM 9557 N N . ILE A 1 1187 ? 35.915 47.999 -22.570 1.00 87.00 1187 ILE A N 1
ATOM 9558 C CA . ILE A 1 1187 ? 37.002 47.217 -21.980 1.00 87.00 1187 ILE A CA 1
ATOM 9559 C C . ILE A 1 1187 ? 36.743 45.726 -22.210 1.00 87.00 1187 ILE A C 1
ATOM 9561 O O . ILE A 1 1187 ? 35.660 45.216 -21.930 1.00 87.00 1187 ILE A O 1
ATOM 9565 N N . ILE A 1 1188 ? 37.746 45.021 -22.735 1.00 84.94 1188 ILE A N 1
ATOM 9566 C CA . ILE A 1 1188 ? 37.812 43.562 -22.604 1.00 84.94 1188 ILE A CA 1
ATOM 9567 C C . ILE A 1 1188 ? 38.351 43.289 -21.208 1.00 84.94 1188 ILE A C 1
ATOM 9569 O O . ILE A 1 1188 ? 39.400 43.828 -20.853 1.00 84.94 1188 ILE A O 1
ATOM 9573 N N . TRP A 1 1189 ? 37.638 42.465 -20.449 1.00 84.00 1189 TRP A N 1
ATOM 9574 C CA . TRP A 1 1189 ? 38.074 41.963 -19.157 1.00 84.00 1189 TRP A CA 1
ATOM 9575 C C . TRP A 1 1189 ? 38.118 40.438 -19.227 1.00 84.00 1189 TRP A C 1
ATOM 9577 O O . TRP A 1 1189 ? 37.085 39.765 -19.236 1.00 84.00 1189 TRP A O 1
ATOM 9587 N N . ASN A 1 1190 ? 39.330 39.894 -19.322 1.00 82.94 1190 ASN A N 1
ATOM 9588 C CA . ASN A 1 1190 ? 39.543 38.462 -19.170 1.00 82.94 1190 ASN A CA 1
ATOM 9589 C C . ASN A 1 1190 ? 39.681 38.146 -17.672 1.00 82.94 1190 ASN A C 1
ATOM 9591 O O . ASN A 1 1190 ? 40.517 38.736 -16.983 1.00 82.94 1190 ASN A O 1
ATOM 9595 N N . MET A 1 1191 ? 38.829 37.256 -17.161 1.00 72.06 1191 MET A N 1
ATOM 9596 C CA . MET A 1 1191 ? 38.703 37.026 -15.714 1.00 72.06 1191 MET A CA 1
ATOM 9597 C C . MET A 1 1191 ? 39.805 36.123 -15.141 1.00 72.06 1191 MET A C 1
ATOM 9599 O O . MET A 1 1191 ? 39.959 36.046 -13.921 1.00 72.06 1191 MET A O 1
ATOM 9603 N N . GLU A 1 1192 ? 40.562 35.454 -16.012 1.00 71.88 1192 GLU A N 1
ATOM 9604 C CA . GLU A 1 1192 ? 41.617 34.495 -15.669 1.00 71.88 1192 GLU A CA 1
ATOM 9605 C C . GLU A 1 1192 ? 43.011 35.155 -15.585 1.00 71.88 1192 GLU A C 1
ATOM 9607 O O . GLU A 1 1192 ? 43.831 34.756 -14.759 1.00 71.88 1192 GLU A O 1
ATOM 9612 N N . TYR A 1 1193 ? 43.260 36.207 -16.378 1.00 77.00 1193 TYR A N 1
ATOM 9613 C CA . TYR A 1 1193 ? 44.582 36.820 -16.573 1.00 77.00 1193 TYR A CA 1
ATOM 9614 C C . TYR A 1 1193 ? 44.666 38.326 -16.255 1.00 77.00 1193 TYR A C 1
ATOM 9616 O O . TYR A 1 1193 ? 45.775 38.827 -16.067 1.00 77.00 1193 TYR A O 1
ATOM 9624 N N . GLU A 1 1194 ? 43.561 39.088 -16.189 1.00 73.62 1194 GLU A N 1
ATOM 9625 C CA . GLU A 1 1194 ? 43.653 40.544 -15.969 1.00 73.62 1194 GLU A CA 1
ATOM 9626 C C . GLU A 1 1194 ? 43.592 40.983 -14.498 1.00 73.62 1194 GLU A C 1
ATOM 9628 O O . GLU A 1 1194 ? 42.717 40.600 -13.718 1.00 73.62 1194 GLU A O 1
ATOM 9633 N N . ASN A 1 1195 ? 44.504 41.892 -14.135 1.00 76.75 1195 ASN A N 1
ATOM 9634 C CA . ASN A 1 1195 ? 44.590 42.483 -12.803 1.00 76.75 1195 ASN A CA 1
ATOM 9635 C C . ASN A 1 1195 ? 43.301 43.245 -12.428 1.00 76.75 1195 ASN A C 1
ATOM 9637 O O . ASN A 1 1195 ? 42.878 44.168 -13.128 1.00 76.75 1195 ASN A O 1
ATOM 9641 N N . LYS A 1 1196 ? 42.736 42.921 -11.258 1.00 77.38 1196 LYS A N 1
ATOM 9642 C CA . LYS A 1 1196 ? 41.522 43.532 -10.684 1.00 77.38 1196 LYS A CA 1
ATOM 9643 C C . LYS A 1 1196 ? 41.616 45.054 -10.492 1.00 77.38 1196 LYS A C 1
ATOM 9645 O O . LYS A 1 1196 ? 40.582 45.709 -10.422 1.00 77.38 1196 LYS A O 1
ATOM 9650 N N . LEU A 1 1197 ? 42.816 45.637 -10.448 1.00 77.81 1197 LEU A N 1
ATOM 9651 C CA . LEU A 1 1197 ? 43.000 47.095 -10.455 1.00 77.81 1197 LEU A CA 1
ATOM 9652 C C . LEU A 1 1197 ? 42.557 47.738 -11.781 1.00 77.81 1197 LEU A C 1
ATOM 9654 O O . LEU A 1 1197 ? 41.921 48.786 -11.767 1.00 77.81 1197 LEU A O 1
ATOM 9658 N N . LYS A 1 1198 ? 42.785 47.078 -12.924 1.00 81.00 1198 LYS A N 1
ATOM 9659 C CA . LYS A 1 1198 ? 42.498 47.625 -14.263 1.00 81.00 1198 LYS A CA 1
ATOM 9660 C C . LYS A 1 1198 ? 41.009 47.938 -14.469 1.00 81.00 1198 LYS A C 1
ATOM 9662 O O . LYS A 1 1198 ? 40.661 48.940 -15.091 1.00 81.00 1198 LYS A O 1
ATOM 9667 N N . ILE A 1 1199 ? 40.127 47.096 -13.926 1.00 79.19 1199 ILE A N 1
ATOM 9668 C CA . ILE A 1 1199 ? 38.674 47.303 -13.990 1.00 79.19 1199 ILE A CA 1
ATOM 9669 C C . ILE A 1 1199 ? 38.201 48.327 -12.935 1.00 79.19 1199 ILE A C 1
ATOM 9671 O O . ILE A 1 1199 ? 37.286 49.095 -13.213 1.00 79.19 1199 ILE A O 1
ATOM 9675 N N . VAL A 1 1200 ? 38.869 48.435 -11.776 1.00 77.94 1200 VAL A N 1
ATOM 9676 C CA . VAL A 1 1200 ? 38.634 49.518 -10.793 1.00 77.94 1200 VAL A CA 1
ATOM 9677 C C . VAL A 1 1200 ? 38.988 50.885 -11.390 1.00 77.94 1200 VAL A C 1
ATOM 9679 O O . VAL A 1 1200 ? 38.200 51.823 -11.278 1.00 77.94 1200 VAL A O 1
ATOM 9682 N N . ASP A 1 1201 ? 40.114 51.001 -12.094 1.00 79.12 1201 ASP A N 1
ATOM 9683 C CA . ASP A 1 1201 ? 40.515 52.241 -12.772 1.00 79.12 1201 ASP A CA 1
ATOM 9684 C C . ASP A 1 1201 ? 39.569 52.604 -13.927 1.00 79.12 1201 ASP A C 1
ATOM 9686 O O . ASP A 1 1201 ? 39.277 53.781 -14.148 1.00 79.12 1201 ASP A O 1
ATOM 9690 N N . PHE A 1 1202 ? 39.027 51.602 -14.630 1.00 85.06 1202 PHE A N 1
ATOM 9691 C CA . PHE A 1 1202 ? 37.971 51.796 -15.627 1.00 85.06 1202 PHE A CA 1
ATOM 9692 C C . PHE A 1 1202 ? 36.686 52.356 -14.998 1.00 85.06 1202 PHE A C 1
ATOM 9694 O O . PHE A 1 1202 ? 36.133 53.328 -15.517 1.00 85.06 1202 PHE A O 1
ATOM 9701 N N . PHE A 1 1203 ? 36.238 51.815 -13.859 1.00 80.06 1203 PHE A N 1
ATOM 9702 C CA . PHE A 1 1203 ? 35.103 52.367 -13.111 1.00 80.06 1203 PHE A CA 1
ATOM 9703 C C . PHE A 1 1203 ? 35.384 53.801 -12.628 1.00 80.06 1203 PHE A C 1
ATOM 9705 O O . PHE A 1 1203 ? 34.562 54.681 -12.875 1.00 80.06 1203 PHE A O 1
ATOM 9712 N N . LYS A 1 1204 ? 36.553 54.071 -12.025 1.00 79.00 1204 LYS A N 1
ATOM 9713 C CA . LYS A 1 1204 ? 36.940 55.418 -11.552 1.00 79.00 1204 LYS A CA 1
ATOM 9714 C C . LYS A 1 1204 ? 36.961 56.453 -12.682 1.00 79.00 1204 LYS A C 1
ATOM 9716 O O . LYS A 1 1204 ? 36.383 57.526 -12.525 1.00 79.00 1204 LYS A O 1
ATOM 9721 N N . LYS A 1 1205 ? 37.552 56.124 -13.841 1.00 80.25 1205 LYS A N 1
ATOM 9722 C CA . LYS A 1 1205 ? 37.533 56.995 -15.035 1.00 80.25 1205 LYS A CA 1
ATOM 9723 C C . LYS A 1 1205 ? 36.124 57.233 -15.577 1.00 80.25 1205 LYS A C 1
ATOM 9725 O O . LYS A 1 1205 ? 35.829 58.337 -16.020 1.00 80.25 1205 LYS A O 1
ATOM 9730 N N . SER A 1 1206 ? 35.261 56.221 -15.531 1.00 79.44 1206 SER A N 1
ATOM 9731 C CA . SER A 1 1206 ? 33.899 56.292 -16.076 1.00 79.44 1206 SER A CA 1
ATOM 9732 C C . SER A 1 1206 ? 32.899 57.030 -15.172 1.00 79.44 1206 SER A C 1
ATOM 9734 O O . SER A 1 1206 ? 31.766 57.234 -15.589 1.00 79.44 1206 SER A O 1
ATOM 9736 N N . LEU A 1 1207 ? 33.288 57.403 -13.945 1.00 74.88 1207 LEU A N 1
ATOM 9737 C CA . LEU A 1 1207 ? 32.398 57.955 -12.908 1.00 74.88 1207 LEU A CA 1
ATOM 9738 C C . LEU A 1 1207 ? 32.786 59.352 -12.403 1.00 74.88 1207 LEU A C 1
ATOM 9740 O O . LEU A 1 1207 ? 32.263 59.782 -11.375 1.00 74.88 1207 LEU A O 1
ATOM 9744 N N . THR A 1 1208 ? 33.706 60.031 -13.102 1.00 77.75 1208 THR A N 1
ATOM 9745 C CA . THR A 1 1208 ? 34.061 61.453 -12.884 1.00 77.75 1208 THR A CA 1
ATOM 9746 C C . THR A 1 1208 ? 34.368 61.822 -11.420 1.00 77.75 1208 THR A C 1
ATOM 9748 O O . THR A 1 1208 ? 34.138 62.946 -10.977 1.00 77.75 1208 THR A O 1
ATOM 9751 N N . CYS A 1 1209 ? 34.912 60.868 -10.657 1.00 71.75 1209 CYS A N 1
ATOM 9752 C CA . CYS A 1 1209 ? 35.126 60.996 -9.218 1.00 71.75 1209 CYS A CA 1
ATOM 9753 C C . CYS A 1 1209 ? 36.172 62.070 -8.856 1.00 71.75 1209 CYS A C 1
ATOM 9755 O O . CYS A 1 1209 ? 37.238 62.147 -9.467 1.00 71.75 1209 CYS A O 1
ATOM 9757 N N . ILE A 1 1210 ? 35.895 62.836 -7.799 1.00 70.88 1210 ILE A N 1
ATOM 9758 C CA . ILE A 1 1210 ? 36.720 63.932 -7.266 1.00 70.88 1210 ILE A CA 1
ATOM 9759 C C . ILE A 1 1210 ? 37.074 63.673 -5.797 1.00 70.88 1210 ILE A C 1
ATOM 9761 O O . ILE A 1 1210 ? 36.290 63.079 -5.061 1.00 70.88 1210 ILE A O 1
ATOM 9765 N N . ASN A 1 1211 ? 38.246 64.127 -5.350 1.00 65.25 1211 ASN A N 1
ATOM 9766 C CA . ASN A 1 1211 ? 38.661 64.016 -3.946 1.00 65.25 1211 ASN A CA 1
ATOM 9767 C C . ASN A 1 1211 ? 38.220 65.253 -3.148 1.00 65.25 1211 ASN A C 1
ATOM 9769 O O . ASN A 1 1211 ? 38.428 66.382 -3.587 1.00 65.25 1211 ASN A O 1
ATOM 9773 N N . VAL A 1 1212 ? 37.627 65.028 -1.976 1.00 64.56 1212 VAL A N 1
ATOM 9774 C CA . VAL A 1 1212 ? 37.077 66.042 -1.063 1.00 64.56 1212 VAL A CA 1
ATOM 9775 C C . VAL A 1 1212 ? 37.428 65.627 0.367 1.00 64.56 1212 VAL A C 1
ATOM 9777 O O . VAL A 1 1212 ? 37.336 64.446 0.680 1.00 64.56 1212 VAL A O 1
ATOM 9780 N N . CYS A 1 1213 ? 37.845 66.538 1.244 1.00 54.81 1213 CYS A N 1
ATOM 9781 C CA . CYS A 1 1213 ? 38.285 66.158 2.593 1.00 54.81 1213 CYS A CA 1
ATOM 9782 C C . CYS A 1 1213 ? 37.203 66.376 3.662 1.00 54.81 1213 CYS A C 1
ATOM 9784 O O . CYS A 1 1213 ? 36.440 67.337 3.582 1.00 54.81 1213 CYS A O 1
ATOM 9786 N N . GLU A 1 1214 ? 37.188 65.525 4.691 1.00 55.38 1214 GLU A N 1
ATOM 9787 C CA . GLU A 1 1214 ? 36.296 65.646 5.856 1.00 55.38 1214 GLU A CA 1
ATOM 9788 C C . GLU A 1 1214 ? 37.084 65.813 7.171 1.00 55.38 1214 GLU A C 1
ATOM 9790 O O . GLU A 1 1214 ? 38.170 65.250 7.342 1.00 55.38 1214 GLU A O 1
ATOM 9795 N N . ASN A 1 1215 ? 36.516 66.580 8.112 1.00 41.66 1215 ASN A N 1
ATOM 9796 C CA . ASN A 1 1215 ? 37.056 66.808 9.458 1.00 41.66 1215 ASN A CA 1
ATOM 9797 C C . ASN A 1 1215 ? 36.246 66.012 10.497 1.00 41.66 1215 ASN A C 1
ATOM 9799 O O . ASN A 1 1215 ? 35.030 66.178 10.595 1.00 41.66 1215 ASN A O 1
ATOM 9803 N N . THR A 1 1216 ? 36.906 65.204 11.326 1.00 40.06 1216 THR A N 1
ATOM 9804 C CA . THR A 1 1216 ? 36.246 64.370 12.346 1.00 40.06 1216 THR A CA 1
ATOM 9805 C C . THR A 1 1216 ? 36.183 65.051 13.715 1.00 40.06 1216 THR A C 1
ATOM 9807 O O . THR A 1 1216 ? 37.205 65.189 14.385 1.00 40.06 1216 THR A O 1
ATOM 9810 N N . THR A 1 1217 ? 34.981 65.392 14.187 1.00 36.12 1217 THR A N 1
ATOM 9811 C CA . THR A 1 1217 ? 34.730 65.691 15.609 1.00 36.12 1217 THR A CA 1
ATOM 9812 C C . THR A 1 1217 ? 34.259 64.428 16.330 1.00 36.12 1217 THR A C 1
ATOM 9814 O O . THR A 1 1217 ? 33.215 63.864 16.012 1.00 36.12 1217 THR A O 1
ATOM 9817 N N . ILE A 1 1218 ? 35.046 63.961 17.301 1.00 34.16 1218 ILE A N 1
ATOM 9818 C CA . ILE A 1 1218 ? 34.712 62.801 18.136 1.00 34.16 1218 ILE A CA 1
ATOM 9819 C C . ILE A 1 1218 ? 33.928 63.281 19.363 1.00 34.16 1218 ILE A C 1
ATOM 9821 O O . ILE A 1 1218 ? 34.335 64.229 20.028 1.00 34.16 1218 ILE A O 1
ATOM 9825 N N . SER A 1 1219 ? 32.834 62.592 19.694 1.00 32.88 1219 SER A N 1
ATOM 9826 C CA . SER A 1 1219 ? 32.111 62.753 20.959 1.00 32.88 1219 SER A CA 1
ATOM 9827 C C . SER A 1 1219 ? 31.821 61.375 21.558 1.00 32.88 1219 SER A C 1
ATOM 9829 O O . SER A 1 1219 ? 31.388 60.466 20.849 1.00 32.88 1219 SER A O 1
ATOM 9831 N N . THR A 1 1220 ? 32.114 61.197 22.847 1.00 30.75 1220 THR A N 1
ATOM 9832 C CA . THR A 1 1220 ? 32.108 59.903 23.546 1.00 30.75 1220 THR A CA 1
ATOM 9833 C C . THR A 1 1220 ? 31.305 59.972 24.843 1.00 30.75 1220 THR A C 1
ATOM 9835 O O . THR A 1 1220 ? 31.491 60.885 25.644 1.00 30.75 1220 THR A O 1
ATOM 9838 N N . THR A 1 1221 ? 30.428 58.989 25.097 1.00 34.19 1221 THR A N 1
ATOM 9839 C CA . THR A 1 1221 ? 29.843 58.755 26.439 1.00 34.19 1221 THR A CA 1
ATOM 9840 C C . THR A 1 1221 ? 29.209 57.353 26.574 1.00 34.19 1221 THR A C 1
ATOM 9842 O O . THR A 1 1221 ? 28.076 57.125 26.172 1.00 34.19 1221 THR A O 1
ATOM 9845 N N . ASN A 1 1222 ? 29.994 56.376 27.051 1.00 35.88 1222 ASN A N 1
ATOM 9846 C CA . ASN A 1 1222 ? 29.943 55.789 28.411 1.00 35.88 1222 ASN A CA 1
ATOM 9847 C C . ASN A 1 1222 ? 28.565 55.512 29.092 1.00 35.88 1222 ASN A C 1
ATOM 9849 O O . ASN A 1 1222 ? 27.650 56.308 28.942 1.00 35.88 1222 ASN A O 1
ATOM 9853 N N . ILE A 1 1223 ? 28.349 54.491 29.957 1.00 34.84 1223 ILE A N 1
ATOM 9854 C CA . ILE A 1 1223 ? 29.185 53.375 30.489 1.00 34.84 1223 ILE A CA 1
ATOM 9855 C C . ILE A 1 1223 ? 28.288 52.270 31.159 1.00 34.84 1223 ILE A C 1
ATOM 9857 O O . ILE A 1 1223 ? 27.228 52.580 31.685 1.00 34.84 1223 ILE A O 1
ATOM 9861 N N . PHE A 1 1224 ? 28.744 51.002 31.126 1.00 36.72 1224 PHE A N 1
ATOM 9862 C CA . PHE A 1 1224 ? 28.527 49.794 31.986 1.00 36.72 1224 PHE A CA 1
ATOM 9863 C C . PHE A 1 1224 ? 27.362 49.619 33.004 1.00 36.72 1224 PHE A C 1
ATOM 9865 O O . PHE A 1 1224 ? 27.060 50.496 33.804 1.00 36.72 1224 PHE A O 1
ATOM 9872 N N . THR A 1 1225 ? 26.952 48.345 33.201 1.00 36.78 1225 THR A N 1
ATOM 9873 C CA . THR A 1 1225 ? 27.188 47.585 34.473 1.00 36.78 1225 THR A CA 1
ATOM 9874 C C . THR A 1 1225 ? 27.035 46.048 34.324 1.00 36.78 1225 THR A C 1
ATOM 9876 O O . THR A 1 1225 ? 26.326 45.571 33.444 1.00 36.78 1225 THR A O 1
ATOM 9879 N N . THR A 1 1226 ? 27.767 45.278 35.151 1.00 35.41 1226 THR A N 1
ATOM 9880 C CA . THR A 1 1226 ? 27.880 43.784 35.259 1.00 35.41 1226 THR A CA 1
ATOM 9881 C C . THR A 1 1226 ? 28.371 43.456 36.708 1.00 35.41 1226 THR A C 1
ATOM 9883 O O . THR A 1 1226 ? 28.263 44.383 37.515 1.00 35.41 1226 THR A O 1
ATOM 9886 N N . PRO A 1 1227 ? 29.001 42.313 37.116 1.00 46.34 1227 PRO A N 1
ATOM 9887 C CA . PRO A 1 1227 ? 29.046 40.890 36.679 1.00 46.34 1227 PRO A CA 1
ATOM 9888 C C . PRO A 1 1227 ? 28.848 39.875 37.868 1.00 46.34 1227 PRO A C 1
ATOM 9890 O O . PRO A 1 1227 ? 28.471 40.309 38.950 1.00 46.34 1227 PRO A O 1
ATOM 9893 N N . ALA A 1 1228 ? 29.137 38.558 37.680 1.00 36.53 1228 ALA A N 1
ATOM 9894 C CA . ALA A 1 1228 ? 29.732 37.559 38.639 1.00 36.53 1228 ALA A CA 1
ATOM 9895 C C . ALA A 1 1228 ? 29.204 36.098 38.453 1.00 36.53 1228 ALA A C 1
ATOM 9897 O O . ALA A 1 1228 ? 28.025 35.940 38.156 1.00 36.53 1228 ALA A O 1
ATOM 9898 N N . MET A 1 1229 ? 29.936 34.982 38.687 1.00 34.78 1229 MET A N 1
ATOM 9899 C CA . MET A 1 1229 ? 31.384 34.642 38.567 1.00 34.78 1229 MET A CA 1
ATOM 9900 C C . MET A 1 1229 ? 31.614 33.088 38.671 1.00 34.78 1229 MET A C 1
ATOM 9902 O O . MET A 1 1229 ? 30.632 32.365 38.800 1.00 34.78 1229 MET A O 1
ATOM 9906 N N . ILE A 1 1230 ? 32.885 32.607 38.695 1.00 41.88 1230 ILE A N 1
ATOM 9907 C CA . ILE A 1 1230 ? 33.384 31.203 38.934 1.00 41.88 1230 ILE A CA 1
ATOM 9908 C C . ILE A 1 1230 ? 33.140 30.220 37.746 1.00 41.88 1230 ILE A C 1
ATOM 9910 O O . ILE A 1 1230 ? 31.992 30.034 37.364 1.00 41.88 1230 ILE A O 1
ATOM 9914 N N . SER A 1 1231 ? 34.092 29.620 36.988 1.00 34.38 1231 SER A N 1
ATOM 9915 C CA . SER A 1 1231 ? 35.484 29.067 37.126 1.00 34.38 1231 SER A CA 1
ATOM 9916 C C . SER A 1 1231 ? 35.537 27.565 37.541 1.00 34.38 1231 SER A C 1
ATOM 9918 O O . SER A 1 1231 ? 34.624 27.107 38.213 1.00 34.38 1231 SER A O 1
ATOM 9920 N N . THR A 1 1232 ? 36.456 26.675 37.101 1.00 39.41 1232 THR A N 1
ATOM 9921 C CA . THR A 1 1232 ? 37.937 26.734 36.909 1.00 39.41 1232 THR A CA 1
ATOM 9922 C C . THR A 1 1232 ? 38.482 25.927 35.675 1.00 39.41 1232 THR A C 1
ATOM 9924 O O . THR A 1 1232 ? 37.746 25.715 34.718 1.00 39.41 1232 THR A O 1
ATOM 9927 N N . ASN A 1 1233 ? 39.787 25.557 35.629 1.00 34.50 1233 ASN A N 1
ATOM 9928 C CA . ASN A 1 1233 ? 40.616 25.292 34.414 1.00 34.50 1233 ASN A CA 1
ATOM 9929 C C . ASN A 1 1233 ? 41.429 23.953 34.400 1.00 34.50 1233 ASN A C 1
ATOM 9931 O O . ASN A 1 1233 ? 41.491 23.265 35.415 1.00 34.50 1233 ASN A O 1
ATOM 9935 N N . SER A 1 1234 ? 42.196 23.718 33.301 1.00 37.44 1234 SER A N 1
ATOM 9936 C CA . SER A 1 1234 ? 43.424 22.863 33.121 1.00 37.44 1234 SER A CA 1
ATOM 9937 C C . SER A 1 1234 ? 43.268 21.517 32.347 1.00 37.44 1234 SER A C 1
ATOM 9939 O O . SER A 1 1234 ? 42.180 20.958 32.356 1.00 37.44 1234 SER A O 1
ATOM 9941 N N . LYS A 1 1235 ? 44.269 20.943 31.624 1.00 36.16 1235 LYS A N 1
ATOM 9942 C CA . LYS A 1 1235 ? 45.655 21.369 31.256 1.00 36.16 1235 LYS A CA 1
ATOM 9943 C C . LYS A 1 1235 ? 46.227 20.633 29.995 1.00 36.16 1235 LYS A C 1
ATOM 9945 O O . LYS A 1 1235 ? 45.980 19.451 29.815 1.00 36.16 1235 LYS A O 1
ATOM 9950 N N . THR A 1 1236 ? 47.016 21.361 29.186 1.00 32.69 1236 THR A N 1
ATOM 9951 C CA . THR A 1 1236 ? 48.172 21.021 28.282 1.00 32.69 1236 THR A CA 1
ATOM 9952 C C . THR A 1 1236 ? 48.654 19.575 27.988 1.00 32.69 1236 THR A C 1
ATOM 9954 O O . THR A 1 1236 ? 48.805 18.812 28.937 1.00 32.69 1236 THR A O 1
ATOM 9957 N N . ILE A 1 1237 ? 49.175 19.315 26.757 1.00 37.06 1237 ILE A N 1
ATOM 9958 C CA . ILE A 1 1237 ? 50.604 18.945 26.448 1.00 37.06 1237 ILE A CA 1
ATOM 9959 C C . ILE A 1 1237 ? 50.923 18.823 24.916 1.00 37.06 1237 ILE A C 1
ATOM 9961 O O . ILE A 1 1237 ? 50.015 18.695 24.103 1.00 37.06 1237 ILE A O 1
ATOM 9965 N N . LEU A 1 1238 ? 52.226 18.946 24.584 1.00 33.44 1238 LEU A N 1
ATOM 9966 C CA . LEU A 1 1238 ? 53.032 18.902 23.325 1.00 33.44 1238 LEU A CA 1
ATOM 9967 C C . LEU A 1 1238 ? 52.561 17.959 22.175 1.00 33.44 1238 LEU A C 1
ATOM 9969 O O . LEU A 1 1238 ? 51.878 16.981 22.452 1.00 33.44 1238 LEU A O 1
ATOM 9973 N N . SER A 1 1239 ? 52.858 18.105 20.863 1.00 31.61 1239 SER A N 1
ATOM 9974 C CA . SER A 1 1239 ? 53.844 18.839 20.008 1.00 31.61 1239 SER A CA 1
ATOM 9975 C C . SER A 1 1239 ? 55.203 18.168 19.677 1.00 31.61 1239 SER A C 1
ATOM 9977 O O . SER A 1 1239 ? 56.040 18.020 20.564 1.00 31.61 1239 SER A O 1
ATOM 9979 N N . SER A 1 1240 ? 55.492 17.926 18.385 1.00 35.34 1240 SER A N 1
ATOM 9980 C CA . SER A 1 1240 ? 56.853 17.833 17.797 1.00 35.34 1240 SER A CA 1
ATOM 9981 C C . SER A 1 1240 ? 56.827 17.998 16.256 1.00 35.34 1240 SER A C 1
ATOM 9983 O O . SER A 1 1240 ? 55.762 17.877 15.647 1.00 35.34 1240 SER A O 1
ATOM 9985 N N . THR A 1 1241 ? 57.975 18.321 15.632 1.00 32.88 1241 THR A N 1
ATOM 9986 C CA . THR A 1 1241 ? 58.058 18.864 14.252 1.00 32.88 1241 THR A CA 1
ATOM 9987 C C . THR A 1 1241 ? 59.318 18.411 13.497 1.00 32.88 1241 THR A C 1
ATOM 9989 O O . THR A 1 1241 ? 60.417 18.608 14.003 1.00 32.88 1241 THR A O 1
ATOM 9992 N N . ILE A 1 1242 ? 59.164 17.900 12.264 1.00 36.62 1242 ILE A N 1
ATOM 9993 C CA . ILE A 1 1242 ? 60.195 17.721 11.207 1.00 36.62 1242 ILE A CA 1
ATOM 9994 C C . ILE A 1 1242 ? 59.426 17.813 9.866 1.00 36.62 1242 ILE A C 1
ATOM 9996 O O . ILE A 1 1242 ? 58.461 17.072 9.712 1.00 36.62 1242 ILE A O 1
ATOM 10000 N N . GLN A 1 1243 ? 59.636 18.687 8.869 1.00 31.38 1243 GLN A N 1
ATOM 10001 C CA . GLN A 1 1243 ? 60.674 19.665 8.484 1.00 31.38 1243 GLN A CA 1
ATOM 10002 C C . GLN A 1 1243 ? 61.982 19.106 7.892 1.00 31.38 1243 GLN A C 1
ATOM 10004 O O . GLN A 1 1243 ? 62.913 18.814 8.634 1.00 31.38 1243 GLN A O 1
ATOM 10009 N N . SER A 1 1244 ? 62.101 19.091 6.552 1.00 30.05 1244 SER A N 1
ATOM 10010 C CA . SER A 1 1244 ? 63.279 19.612 5.806 1.00 30.05 1244 SER A CA 1
ATOM 10011 C C . SER A 1 1244 ? 63.185 19.456 4.266 1.00 30.05 1244 SER A C 1
ATOM 10013 O O . SER A 1 1244 ? 62.603 18.498 3.772 1.00 30.05 1244 SER A O 1
ATOM 10015 N N . ASN A 1 1245 ? 63.835 20.400 3.560 1.00 33.44 1245 ASN A N 1
ATOM 10016 C CA . ASN A 1 1245 ? 64.418 20.362 2.195 1.00 33.44 1245 ASN A CA 1
ATOM 10017 C C . ASN A 1 1245 ? 63.467 20.323 0.957 1.00 33.44 1245 ASN A C 1
ATOM 10019 O O . ASN A 1 1245 ? 62.505 19.569 0.941 1.00 33.44 1245 ASN A O 1
ATOM 10023 N N . ILE A 1 1246 ? 63.553 21.218 -0.059 1.00 31.73 1246 ILE A N 1
ATOM 10024 C CA . ILE A 1 1246 ? 64.671 21.680 -0.951 1.00 31.73 1246 ILE A CA 1
ATOM 10025 C C . ILE A 1 1246 ? 64.977 20.603 -2.027 1.00 31.73 1246 ILE A C 1
ATOM 10027 O O . ILE A 1 1246 ? 65.074 19.442 -1.652 1.00 31.73 1246 ILE A O 1
ATOM 10031 N N . SER A 1 1247 ? 65.088 20.843 -3.352 1.00 26.98 1247 SER A N 1
ATOM 10032 C CA . SER A 1 1247 ? 65.326 22.038 -4.221 1.00 26.98 1247 SER A CA 1
ATOM 10033 C C . SER A 1 1247 ? 64.478 21.951 -5.531 1.00 26.98 1247 SER A C 1
ATOM 10035 O O . SER A 1 1247 ? 64.078 20.855 -5.895 1.00 26.98 1247 SER A O 1
ATOM 10037 N N . MET A 1 1248 ? 64.016 23.024 -6.209 1.00 28.55 1248 MET A N 1
ATOM 10038 C CA . MET A 1 1248 ? 64.694 24.032 -7.082 1.00 28.55 1248 MET A CA 1
ATOM 10039 C C . MET A 1 1248 ? 64.940 23.572 -8.557 1.00 28.55 1248 MET A C 1
ATOM 10041 O O . MET A 1 1248 ? 65.083 22.385 -8.802 1.00 28.55 1248 MET A O 1
ATOM 10045 N N . ILE A 1 1249 ? 65.062 24.541 -9.494 1.00 31.69 1249 ILE A N 1
ATOM 10046 C CA . ILE A 1 1249 ? 65.602 24.468 -10.891 1.00 31.69 1249 ILE A CA 1
ATOM 10047 C C . ILE A 1 1249 ? 64.587 24.381 -12.077 1.00 31.69 1249 ILE A C 1
ATOM 10049 O O . ILE A 1 1249 ? 64.212 23.320 -12.556 1.00 31.69 1249 ILE A O 1
ATOM 10053 N N . THR A 1 1250 ? 64.196 25.582 -12.543 1.00 31.58 1250 THR A N 1
ATOM 10054 C CA . THR A 1 1250 ? 63.994 26.100 -13.934 1.00 31.58 1250 THR A CA 1
ATOM 10055 C C . THR A 1 1250 ? 63.311 25.311 -15.079 1.00 31.58 1250 THR A C 1
ATOM 10057 O O . THR A 1 1250 ? 63.809 24.284 -15.519 1.00 31.58 1250 THR A O 1
ATOM 10060 N N . ASN A 1 1251 ? 62.274 25.930 -15.686 1.00 31.91 1251 ASN A N 1
ATOM 10061 C CA . ASN A 1 1251 ? 62.290 26.733 -16.949 1.00 31.91 1251 ASN A CA 1
ATOM 10062 C C . ASN A 1 1251 ? 63.203 26.314 -18.147 1.00 31.91 1251 ASN A C 1
ATOM 10064 O O . ASN A 1 1251 ? 64.292 25.818 -17.878 1.00 31.91 1251 ASN A O 1
ATOM 10068 N N . PRO A 1 1252 ? 62.895 26.671 -19.434 1.00 38.19 1252 PRO A N 1
ATOM 10069 C CA . PRO A 1 1252 ? 61.856 27.619 -19.902 1.00 38.19 1252 PRO A CA 1
ATOM 10070 C C . PRO A 1 1252 ? 61.076 27.268 -21.220 1.00 38.19 1252 PRO A C 1
ATOM 10072 O O . PRO A 1 1252 ? 61.340 26.288 -21.903 1.00 38.19 1252 PRO A O 1
ATOM 10075 N N . THR A 1 1253 ? 60.114 28.141 -21.566 1.00 28.77 1253 THR A N 1
ATOM 10076 C CA . THR A 1 1253 ? 59.625 28.596 -22.907 1.00 28.77 1253 THR A CA 1
ATOM 10077 C C . THR A 1 1253 ? 59.987 27.862 -24.225 1.00 28.77 1253 THR A C 1
ATOM 10079 O O . THR A 1 1253 ? 61.168 27.728 -24.529 1.00 28.77 1253 THR A O 1
ATOM 10082 N N . PHE A 1 1254 ? 59.007 27.686 -25.144 1.00 30.06 1254 PHE A N 1
ATOM 10083 C CA . PHE A 1 1254 ? 58.772 28.567 -26.333 1.00 30.06 1254 PHE A CA 1
ATOM 10084 C C . PHE A 1 1254 ? 57.819 27.983 -27.432 1.00 30.06 1254 PHE A C 1
ATOM 10086 O O . PHE A 1 1254 ? 57.761 26.777 -27.599 1.00 30.06 1254 PHE A O 1
ATOM 10093 N N . ILE A 1 1255 ? 57.147 28.880 -28.200 1.00 31.11 1255 ILE A N 1
ATOM 10094 C CA . ILE A 1 1255 ? 56.889 28.876 -29.686 1.00 31.11 1255 ILE A CA 1
ATOM 10095 C C . ILE A 1 1255 ? 56.186 27.652 -30.361 1.00 31.11 1255 ILE A C 1
ATOM 10097 O O . ILE A 1 1255 ? 56.562 26.520 -30.121 1.00 31.11 1255 ILE A O 1
ATOM 10101 N N . THR A 1 1256 ? 55.230 27.740 -31.315 1.00 28.86 1256 THR A N 1
ATOM 10102 C CA . THR A 1 1256 ? 54.284 28.782 -31.814 1.00 28.86 1256 THR A CA 1
ATOM 10103 C C . THR A 1 1256 ? 53.159 28.160 -32.684 1.00 28.86 1256 THR A C 1
ATOM 10105 O O . THR A 1 1256 ? 53.378 27.156 -33.343 1.00 28.86 1256 THR A O 1
ATOM 10108 N N . LYS A 1 1257 ? 52.018 28.869 -32.797 1.00 27.62 1257 LYS A N 1
ATOM 10109 C CA . LYS A 1 1257 ? 51.196 29.131 -34.016 1.00 27.62 1257 LYS A CA 1
ATOM 10110 C C . LYS A 1 1257 ? 51.006 28.056 -35.131 1.00 27.62 1257 LYS A C 1
ATOM 10112 O O . LYS A 1 1257 ? 51.902 27.834 -35.929 1.00 27.62 1257 LYS A O 1
ATOM 10117 N N . SER A 1 1258 ? 49.715 27.814 -35.417 1.00 28.75 1258 SER A N 1
ATOM 10118 C CA . SER A 1 1258 ? 49.059 28.020 -36.740 1.00 28.75 1258 SER A CA 1
ATOM 10119 C C . SER A 1 1258 ? 49.175 26.984 -37.881 1.00 28.75 1258 SER A C 1
ATOM 10121 O O . SER A 1 1258 ? 50.198 26.357 -38.104 1.00 28.75 1258 SER A O 1
ATOM 10123 N N . SER A 1 1259 ? 48.122 27.013 -38.718 1.00 30.47 1259 SER A N 1
ATOM 10124 C CA . SER A 1 1259 ? 48.054 26.650 -40.152 1.00 30.47 1259 SER A CA 1
ATOM 10125 C C . SER A 1 1259 ? 48.154 25.171 -40.563 1.00 30.47 1259 SER A C 1
ATOM 10127 O O . SER A 1 1259 ? 49.220 24.578 -40.592 1.00 30.47 1259 SER A O 1
ATOM 10129 N N . THR A 1 1260 ? 47.004 24.646 -41.005 1.00 28.38 1260 THR A N 1
ATOM 10130 C CA . THR A 1 1260 ? 46.798 23.910 -42.275 1.00 28.38 1260 THR A CA 1
ATOM 10131 C C . THR A 1 1260 ? 48.009 23.261 -42.965 1.00 28.38 1260 THR A C 1
ATOM 10133 O O . THR A 1 1260 ? 48.859 23.987 -43.476 1.00 28.38 1260 THR A O 1
ATOM 10136 N N . ILE A 1 1261 ? 47.927 21.948 -43.234 1.00 32.53 1261 ILE A N 1
ATOM 10137 C CA . ILE A 1 1261 ? 47.874 21.409 -44.613 1.00 32.53 1261 ILE A CA 1
ATOM 10138 C C . ILE A 1 1261 ? 47.409 19.936 -44.642 1.00 32.53 1261 ILE A C 1
ATOM 10140 O O . ILE A 1 1261 ? 47.536 19.197 -43.672 1.00 32.53 1261 ILE A O 1
ATOM 10144 N N . ASN A 1 1262 ? 46.789 19.582 -45.770 1.00 28.23 1262 ASN A N 1
ATOM 10145 C CA . ASN A 1 1262 ? 46.204 18.294 -46.157 1.00 28.23 1262 ASN A CA 1
ATOM 10146 C C . ASN A 1 1262 ? 47.212 17.140 -46.402 1.00 28.23 1262 ASN A C 1
ATOM 10148 O O . ASN A 1 1262 ? 48.405 17.371 -46.569 1.00 28.23 1262 ASN A O 1
ATOM 10152 N N . LEU A 1 1263 ? 46.617 15.966 -46.686 1.00 29.34 1263 LEU A N 1
ATOM 10153 C CA . LEU A 1 1263 ? 47.074 14.871 -47.572 1.00 29.34 1263 LEU A CA 1
ATOM 10154 C C . LEU A 1 1263 ? 47.881 13.696 -46.966 1.00 29.34 1263 LEU A C 1
ATOM 10156 O O . LEU A 1 1263 ? 48.540 13.829 -45.944 1.00 29.34 1263 LEU A O 1
ATOM 10160 N N . PHE A 1 1264 ? 47.807 12.565 -47.695 1.00 33.16 1264 PHE A N 1
ATOM 10161 C CA . PHE A 1 1264 ? 48.523 11.278 -47.546 1.00 33.16 1264 PHE A CA 1
ATOM 10162 C C . PHE A 1 1264 ? 48.169 10.378 -46.334 1.00 33.16 1264 PHE A C 1
ATOM 10164 O O . PHE A 1 1264 ? 48.226 10.814 -45.193 1.00 33.16 1264 PHE A O 1
ATOM 10171 N N . THR A 1 1265 ? 47.845 9.079 -46.478 1.00 33.59 1265 THR A N 1
ATOM 10172 C CA . THR A 1 1265 ? 47.296 8.301 -47.623 1.00 33.59 1265 THR A CA 1
ATOM 10173 C C . THR A 1 1265 ? 46.686 6.978 -47.111 1.00 33.59 1265 THR A C 1
ATOM 10175 O O . THR A 1 1265 ? 47.045 6.520 -46.029 1.00 33.59 1265 THR A O 1
ATOM 10178 N N . ASN A 1 1266 ? 45.828 6.315 -47.901 1.00 32.34 1266 ASN A N 1
ATOM 10179 C CA . ASN A 1 1266 ? 45.514 4.886 -47.703 1.00 32.34 1266 ASN A CA 1
ATOM 10180 C C . ASN A 1 1266 ? 46.777 4.015 -47.911 1.00 32.34 1266 ASN A C 1
ATOM 10182 O O . ASN A 1 1266 ? 47.686 4.422 -48.635 1.00 32.34 1266 ASN A O 1
ATOM 10186 N N . PRO A 1 1267 ? 46.790 2.777 -47.389 1.00 36.38 1267 PRO A N 1
ATOM 10187 C CA . PRO A 1 1267 ? 46.554 1.690 -48.341 1.00 36.38 1267 PRO A CA 1
ATOM 10188 C C . PRO A 1 1267 ? 45.468 0.701 -47.902 1.00 36.38 1267 PRO A C 1
ATOM 10190 O O . PRO A 1 1267 ? 45.464 0.160 -46.799 1.00 36.38 1267 PRO A O 1
ATOM 10193 N N . THR A 1 1268 ? 44.583 0.390 -48.844 1.00 27.75 1268 THR A N 1
ATOM 10194 C CA . THR A 1 1268 ? 43.833 -0.867 -48.865 1.00 27.75 1268 THR A CA 1
ATOM 10195 C C . THR A 1 1268 ? 44.797 -2.044 -48.996 1.00 27.75 1268 THR A C 1
ATOM 10197 O O . THR A 1 1268 ? 45.541 -2.104 -49.973 1.00 27.75 1268 THR A O 1
ATOM 10200 N N . ILE A 1 1269 ? 44.715 -3.025 -48.094 1.00 35.44 1269 ILE A N 1
ATOM 10201 C CA . ILE A 1 1269 ? 45.197 -4.385 -48.363 1.00 35.44 1269 ILE A CA 1
ATOM 10202 C C . ILE A 1 1269 ? 44.006 -5.333 -48.260 1.00 35.44 1269 ILE A C 1
ATOM 10204 O O . ILE A 1 1269 ? 43.595 -5.758 -47.183 1.00 35.44 1269 ILE A O 1
ATOM 10208 N N . THR A 1 1270 ? 43.435 -5.646 -49.419 1.00 26.64 1270 THR A N 1
ATOM 10209 C CA . THR A 1 1270 ? 42.588 -6.819 -49.614 1.00 26.64 1270 THR A CA 1
ATOM 10210 C C . THR A 1 1270 ? 43.467 -8.064 -49.663 1.00 26.64 1270 THR A C 1
ATOM 10212 O O . THR A 1 1270 ? 44.236 -8.229 -50.607 1.00 26.64 1270 THR A O 1
ATOM 10215 N N . SER A 1 1271 ? 43.312 -8.968 -48.700 1.00 32.28 1271 SER A N 1
ATOM 10216 C CA . SER A 1 1271 ? 43.821 -10.341 -48.780 1.00 32.28 1271 SER A CA 1
ATOM 10217 C C . SER A 1 1271 ? 42.650 -11.322 -48.718 1.00 32.28 1271 SER A C 1
ATOM 10219 O O . SER A 1 1271 ? 42.239 -11.804 -47.665 1.00 32.28 1271 SER A O 1
ATOM 10221 N N . THR A 1 1272 ? 42.074 -11.597 -49.888 1.00 25.64 1272 THR A N 1
ATOM 10222 C CA . THR A 1 1272 ? 41.097 -12.673 -50.080 1.00 25.64 1272 THR A CA 1
ATOM 10223 C C . THR A 1 1272 ? 41.734 -14.023 -49.773 1.00 25.64 1272 THR A C 1
ATOM 10225 O O . THR A 1 1272 ? 42.674 -14.424 -50.456 1.00 25.64 1272 THR A O 1
ATOM 10228 N N . LEU A 1 1273 ? 41.179 -14.754 -48.805 1.00 30.56 1273 LEU A N 1
ATOM 10229 C CA . LEU A 1 1273 ? 41.499 -16.163 -48.571 1.00 30.56 1273 LEU A CA 1
ATOM 10230 C C . LEU A 1 1273 ? 40.248 -17.023 -48.797 1.00 30.56 1273 LEU A C 1
ATOM 10232 O O . LEU A 1 1273 ? 39.628 -17.557 -47.883 1.00 30.56 1273 LEU A O 1
ATOM 10236 N N . THR A 1 1274 ? 39.848 -17.096 -50.063 1.00 25.36 1274 THR A N 1
ATOM 10237 C CA . THR A 1 1274 ? 38.882 -18.072 -50.573 1.00 25.36 1274 THR A CA 1
ATOM 10238 C C . THR A 1 1274 ? 39.558 -19.424 -50.755 1.00 25.36 1274 THR A C 1
ATOM 10240 O O . THR A 1 1274 ? 40.395 -19.543 -51.645 1.00 25.36 1274 THR A O 1
ATOM 10243 N N . MET A 1 1275 ? 39.132 -20.439 -50.003 1.00 28.42 1275 MET A N 1
ATOM 10244 C CA . MET A 1 1275 ? 39.122 -21.838 -50.448 1.00 28.42 1275 MET A CA 1
ATOM 10245 C C . MET A 1 1275 ? 37.958 -22.595 -49.789 1.00 28.42 1275 MET A C 1
ATOM 10247 O O . MET A 1 1275 ? 37.739 -22.445 -48.593 1.00 28.42 1275 MET A O 1
ATOM 10251 N N . ASN A 1 1276 ? 37.239 -23.361 -50.619 1.00 32.41 1276 ASN A N 1
ATOM 10252 C CA . ASN A 1 1276 ? 36.502 -24.613 -50.369 1.00 32.41 1276 ASN A CA 1
ATOM 10253 C C . ASN A 1 1276 ? 35.582 -24.670 -49.120 1.00 32.41 1276 ASN A C 1
ATOM 10255 O O . ASN A 1 1276 ? 36.028 -24.575 -47.986 1.00 32.41 1276 ASN A O 1
ATOM 10259 N N . THR A 1 1277 ? 34.262 -24.878 -49.204 1.00 26.78 1277 THR A N 1
ATOM 10260 C CA . THR A 1 1277 ? 33.388 -25.316 -50.318 1.00 26.78 1277 THR A CA 1
ATOM 10261 C C . THR A 1 1277 ? 33.712 -26.664 -50.975 1.00 26.78 1277 THR A C 1
ATOM 10263 O O . THR A 1 1277 ? 33.705 -26.775 -52.191 1.00 26.78 1277 THR A O 1
ATOM 10266 N N . ASP A 1 1278 ? 33.835 -27.702 -50.146 1.00 31.89 1278 ASP A N 1
ATOM 10267 C CA . ASP A 1 1278 ? 33.440 -29.081 -50.482 1.00 31.89 1278 ASP A CA 1
ATOM 10268 C C . ASP A 1 1278 ? 32.320 -29.473 -49.483 1.00 31.89 1278 ASP A C 1
ATOM 10270 O O . ASP A 1 1278 ? 32.440 -29.172 -48.296 1.00 31.89 1278 ASP A O 1
ATOM 10274 N N . VAL A 1 1279 ? 31.107 -29.929 -49.830 1.00 29.72 1279 VAL A N 1
ATOM 10275 C CA . VAL A 1 1279 ? 30.616 -30.903 -50.834 1.00 29.72 1279 VAL A CA 1
ATOM 10276 C C . VAL A 1 1279 ? 30.756 -32.361 -50.371 1.00 29.72 1279 VAL A C 1
ATOM 10278 O O . VAL A 1 1279 ? 31.694 -33.056 -50.726 1.00 29.72 1279 VAL A O 1
ATOM 10281 N N . LEU A 1 1280 ? 29.767 -32.802 -49.579 1.00 32.12 1280 LEU A N 1
ATOM 10282 C CA . LEU A 1 1280 ? 29.140 -34.140 -49.518 1.00 32.12 1280 LEU A CA 1
ATOM 10283 C C . LEU A 1 1280 ? 27.934 -33.983 -48.554 1.00 32.12 1280 LEU A C 1
ATOM 10285 O O . LEU A 1 1280 ? 28.129 -33.530 -47.432 1.00 32.12 1280 LEU A O 1
ATOM 10289 N N . THR A 1 1281 ? 26.647 -34.223 -48.838 1.00 28.33 1281 THR A N 1
ATOM 10290 C CA . THR A 1 1281 ? 25.899 -34.914 -49.913 1.00 28.33 1281 THR A CA 1
ATOM 10291 C C . THR A 1 1281 ? 26.079 -36.426 -50.051 1.00 28.33 1281 THR A C 1
ATOM 10293 O O . THR A 1 1281 ? 26.353 -36.904 -51.141 1.00 28.33 1281 THR A O 1
ATOM 10296 N N . THR A 1 1282 ? 25.755 -37.161 -48.981 1.00 31.77 1282 THR A N 1
ATOM 10297 C CA . THR A 1 1282 ? 24.971 -38.425 -48.995 1.00 31.77 1282 THR A CA 1
ATOM 10298 C C . THR A 1 1282 ? 24.252 -38.536 -47.637 1.00 31.77 1282 THR A C 1
ATOM 10300 O O . THR A 1 1282 ? 24.864 -38.211 -46.626 1.00 31.77 1282 THR A O 1
ATOM 10303 N N . ASN A 1 1283 ? 22.943 -38.782 -47.494 1.00 29.48 1283 ASN A N 1
ATOM 10304 C CA . ASN A 1 1283 ? 22.029 -39.801 -48.049 1.00 29.48 1283 ASN A CA 1
ATOM 10305 C C . ASN A 1 1283 ? 22.254 -41.228 -47.516 1.00 29.48 1283 ASN A C 1
ATOM 10307 O O . ASN A 1 1283 ? 23.385 -41.687 -47.423 1.00 29.48 1283 ASN A O 1
ATOM 10311 N N . ASN A 1 1284 ? 21.123 -41.919 -47.303 1.00 31.69 1284 ASN A N 1
ATOM 10312 C CA . ASN A 1 1284 ? 20.935 -43.327 -46.908 1.00 31.69 1284 ASN A CA 1
ATOM 10313 C C . ASN A 1 1284 ? 21.198 -43.613 -45.406 1.00 31.69 1284 ASN A C 1
ATOM 10315 O O . ASN A 1 1284 ? 22.185 -43.142 -44.862 1.00 31.69 1284 ASN A O 1
ATOM 10319 N N . ILE A 1 1285 ? 20.281 -44.190 -44.605 1.00 29.72 1285 ILE A N 1
ATOM 10320 C CA . ILE A 1 1285 ? 19.395 -45.386 -44.714 1.00 29.72 1285 ILE A CA 1
ATOM 10321 C C . ILE A 1 1285 ? 20.117 -46.662 -44.218 1.00 29.72 1285 ILE A C 1
ATOM 10323 O O . ILE A 1 1285 ? 21.331 -46.762 -44.326 1.00 29.72 1285 ILE A O 1
ATOM 10327 N N . PHE A 1 1286 ? 19.334 -47.607 -43.670 1.00 31.36 1286 PHE A N 1
ATOM 10328 C CA . PHE A 1 1286 ? 19.692 -48.783 -42.849 1.00 31.36 1286 PHE A CA 1
ATOM 10329 C C . PHE A 1 1286 ? 20.052 -48.417 -41.390 1.00 31.36 1286 PHE A C 1
ATOM 10331 O O . PHE A 1 1286 ? 20.975 -47.649 -41.165 1.00 31.36 1286 PHE A O 1
ATOM 10338 N N . THR A 1 1287 ? 19.301 -48.751 -40.324 1.00 28.70 1287 THR A N 1
ATOM 10339 C CA . THR A 1 1287 ? 18.446 -49.899 -39.898 1.00 28.70 1287 THR A CA 1
ATOM 10340 C C . THR A 1 1287 ? 19.192 -51.052 -39.214 1.00 28.70 1287 THR A C 1
ATOM 10342 O O . THR A 1 1287 ? 20.381 -51.245 -39.420 1.00 28.70 1287 THR A O 1
ATOM 10345 N N . THR A 1 1288 ? 18.432 -51.862 -38.463 1.00 29.06 1288 THR A N 1
ATOM 10346 C CA . THR A 1 1288 ? 18.846 -52.901 -37.494 1.00 29.06 1288 THR A CA 1
ATOM 10347 C C . THR A 1 1288 ? 19.395 -52.299 -36.191 1.00 29.06 1288 THR A C 1
ATOM 10349 O O . THR A 1 1288 ? 20.288 -51.467 -36.213 1.00 29.06 1288 THR A O 1
ATOM 10352 N N . ASN A 1 1289 ? 18.771 -52.482 -35.022 1.00 28.06 1289 ASN A N 1
ATOM 10353 C CA . ASN A 1 1289 ? 18.275 -53.685 -34.328 1.00 28.06 1289 ASN A CA 1
ATOM 10354 C C . ASN A 1 1289 ? 19.388 -54.628 -33.855 1.00 28.06 1289 ASN A C 1
ATOM 10356 O O . ASN A 1 1289 ? 19.675 -55.622 -34.517 1.00 28.06 1289 ASN A O 1
ATOM 10360 N N . LYS A 1 1290 ? 19.874 -54.404 -32.625 1.00 31.05 1290 LYS A N 1
ATOM 10361 C CA . LYS A 1 1290 ? 20.089 -55.495 -31.661 1.00 31.05 1290 LYS A CA 1
ATOM 10362 C C . LYS A 1 1290 ? 20.035 -55.002 -30.209 1.00 31.05 1290 LYS A C 1
ATOM 10364 O O . LYS A 1 1290 ? 20.862 -54.223 -29.756 1.00 31.05 1290 LYS A O 1
ATOM 10369 N N . SER A 1 1291 ? 19.026 -55.492 -29.500 1.00 28.31 1291 SER A N 1
ATOM 10370 C CA . SER A 1 1291 ? 18.999 -55.661 -28.042 1.00 28.31 1291 SER A CA 1
ATOM 10371 C C . SER A 1 1291 ? 19.282 -57.153 -27.757 1.00 28.31 1291 SER A C 1
ATOM 10373 O O . SER A 1 1291 ? 19.212 -57.931 -28.715 1.00 28.31 1291 SER A O 1
ATOM 10375 N N . PRO A 1 1292 ? 19.499 -57.622 -26.512 1.00 36.47 1292 PRO A N 1
ATOM 10376 C CA . PRO A 1 1292 ? 19.822 -56.929 -25.255 1.00 36.47 1292 PRO A CA 1
ATOM 10377 C C . PRO A 1 1292 ? 21.184 -57.420 -24.691 1.00 36.47 1292 PRO A C 1
ATOM 10379 O O . PRO A 1 1292 ? 21.929 -58.091 -25.403 1.00 36.47 1292 PRO A O 1
ATOM 10382 N N . THR A 1 1293 ? 21.497 -57.166 -23.408 1.00 28.22 1293 THR A N 1
ATOM 10383 C CA . THR A 1 1293 ? 21.752 -58.198 -22.352 1.00 28.22 1293 THR A CA 1
ATOM 10384 C C . THR A 1 1293 ? 22.367 -57.561 -21.082 1.00 28.22 1293 THR A C 1
ATOM 10386 O O . THR A 1 1293 ? 22.804 -56.414 -21.099 1.00 28.22 1293 THR A O 1
ATOM 10389 N N . LEU A 1 1294 ? 22.276 -58.273 -19.953 1.00 27.16 1294 LEU A N 1
ATOM 10390 C CA . LEU A 1 1294 ? 22.641 -57.879 -18.584 1.00 27.16 1294 LEU A CA 1
ATOM 10391 C C . LEU A 1 1294 ? 24.165 -57.946 -18.298 1.00 27.16 1294 LEU A C 1
ATOM 10393 O O . LEU A 1 1294 ? 24.943 -58.365 -19.147 1.00 27.16 1294 LEU A O 1
ATOM 10397 N N . ILE A 1 1295 ? 24.507 -57.670 -17.024 1.00 30.92 1295 ILE A N 1
ATOM 10398 C CA . ILE A 1 1295 ? 25.797 -57.816 -16.308 1.00 30.92 1295 ILE A CA 1
ATOM 10399 C C . ILE A 1 1295 ? 26.567 -56.483 -16.257 1.00 30.92 1295 ILE A C 1
ATOM 10401 O O . ILE A 1 1295 ? 27.195 -56.092 -17.228 1.00 30.92 1295 ILE A O 1
ATOM 10405 N N . ASN A 1 1296 ? 26.469 -55.644 -15.214 1.00 27.81 1296 ASN A N 1
ATOM 10406 C CA . ASN A 1 1296 ? 26.395 -55.844 -13.749 1.00 27.81 1296 ASN A CA 1
ATOM 10407 C C . ASN A 1 1296 ? 27.701 -56.352 -13.110 1.00 27.81 1296 ASN A C 1
ATOM 10409 O O . ASN A 1 1296 ? 27.793 -57.516 -12.730 1.00 27.81 1296 ASN A O 1
ATOM 10413 N N . GLN A 1 1297 ? 28.663 -55.448 -12.905 1.00 31.05 1297 GLN A N 1
ATOM 10414 C CA . GLN A 1 1297 ? 29.690 -55.600 -11.872 1.00 31.05 1297 GLN A CA 1
ATOM 10415 C C . GLN A 1 1297 ? 30.018 -54.244 -11.233 1.00 31.05 1297 GLN A C 1
ATOM 10417 O O . GLN A 1 1297 ? 30.298 -53.266 -11.922 1.00 31.05 1297 GLN A O 1
ATOM 10422 N N . ASN A 1 1298 ? 29.959 -54.192 -9.901 1.00 27.45 1298 ASN A N 1
ATOM 10423 C CA . ASN A 1 1298 ? 30.335 -53.021 -9.112 1.00 27.45 1298 ASN A CA 1
ATOM 10424 C C . ASN A 1 1298 ? 31.835 -53.056 -8.805 1.00 27.45 1298 ASN A C 1
ATOM 10426 O O . ASN A 1 1298 ? 32.340 -54.083 -8.357 1.00 27.45 1298 ASN A O 1
ATOM 10430 N N . SER A 1 1299 ? 32.510 -51.912 -8.901 1.00 32.50 1299 SER A N 1
ATOM 10431 C CA . SER A 1 1299 ? 33.838 -51.707 -8.308 1.00 32.50 1299 SER A CA 1
ATOM 10432 C C . SER A 1 1299 ? 33.903 -50.345 -7.610 1.00 32.50 1299 SER A C 1
ATOM 10434 O O . SER A 1 1299 ? 34.544 -49.405 -8.078 1.00 32.50 1299 SER A O 1
ATOM 10436 N N . THR A 1 1300 ? 33.191 -50.217 -6.488 1.00 27.75 1300 THR A N 1
ATOM 10437 C CA . THR A 1 1300 ? 33.243 -49.034 -5.617 1.00 27.75 1300 THR A CA 1
ATOM 10438 C C . THR A 1 1300 ? 34.613 -48.898 -4.955 1.00 27.75 1300 THR A C 1
ATOM 10440 O O . THR A 1 1300 ? 34.891 -49.555 -3.953 1.00 27.75 1300 THR A O 1
ATOM 10443 N N . THR A 1 1301 ? 35.452 -47.997 -5.462 1.00 30.56 1301 THR A N 1
ATOM 10444 C CA . THR A 1 1301 ? 36.669 -47.532 -4.782 1.00 30.56 1301 THR A CA 1
ATOM 10445 C C . THR A 1 1301 ? 36.311 -46.528 -3.685 1.00 30.56 1301 THR A C 1
ATOM 10447 O O . THR A 1 1301 ? 36.326 -45.312 -3.872 1.00 30.56 1301 THR A O 1
ATOM 10450 N N . THR A 1 1302 ? 35.958 -47.048 -2.509 1.00 28.38 1302 THR A N 1
ATOM 10451 C CA . THR A 1 1302 ? 35.593 -46.252 -1.330 1.00 28.38 1302 THR A CA 1
ATOM 10452 C C . THR A 1 1302 ? 36.799 -45.479 -0.781 1.00 28.38 1302 THR A C 1
ATOM 10454 O O . THR A 1 1302 ? 37.559 -45.992 0.039 1.00 28.38 1302 THR A O 1
ATOM 10457 N N . LEU A 1 1303 ? 36.975 -44.220 -1.195 1.00 30.77 1303 LEU A N 1
ATOM 10458 C CA . LEU A 1 1303 ? 37.989 -43.329 -0.620 1.00 30.77 1303 LEU A CA 1
ATOM 10459 C C . LEU A 1 1303 ? 37.598 -42.897 0.802 1.00 30.77 1303 LEU A C 1
ATOM 10461 O O . LEU A 1 1303 ? 36.861 -41.934 1.015 1.00 30.77 1303 LEU A O 1
ATOM 10465 N N . VAL A 1 1304 ? 38.117 -43.628 1.791 1.00 27.58 1304 VAL A N 1
ATOM 10466 C CA . VAL A 1 1304 ? 37.902 -43.381 3.223 1.00 27.58 1304 VAL A CA 1
ATOM 10467 C C . VAL A 1 1304 ? 38.615 -42.097 3.668 1.00 27.58 1304 VAL A C 1
ATOM 10469 O O . VAL A 1 1304 ? 39.772 -42.115 4.090 1.00 27.58 1304 VAL A O 1
ATOM 10472 N N . MET A 1 1305 ? 37.911 -40.963 3.637 1.00 31.53 1305 MET A N 1
ATOM 10473 C CA . MET A 1 1305 ? 38.380 -39.728 4.274 1.00 31.53 1305 MET A CA 1
ATOM 10474 C C . MET A 1 1305 ? 37.902 -39.636 5.730 1.00 31.53 1305 MET A C 1
ATOM 10476 O O . MET A 1 1305 ? 36.810 -39.164 6.020 1.00 31.53 1305 MET A O 1
ATOM 10480 N N . LYS A 1 1306 ? 38.780 -40.137 6.610 1.00 29.48 1306 LYS A N 1
ATOM 10481 C CA . LYS A 1 1306 ? 39.058 -39.788 8.022 1.00 29.48 1306 LYS A CA 1
ATOM 10482 C C . LYS A 1 1306 ? 37.970 -39.011 8.815 1.00 29.48 1306 LYS A C 1
ATOM 10484 O O . LYS A 1 1306 ? 37.576 -37.924 8.397 1.00 29.48 1306 LYS A O 1
ATOM 10489 N N . PRO A 1 1307 ? 37.565 -39.474 10.020 1.00 29.86 1307 PRO A N 1
ATOM 10490 C CA . PRO A 1 1307 ? 36.492 -38.843 10.794 1.00 29.86 1307 PRO A CA 1
ATOM 10491 C C . PRO A 1 1307 ? 36.794 -37.373 11.110 1.00 29.86 1307 PRO A C 1
ATOM 10493 O O . PRO A 1 1307 ? 37.823 -37.049 11.703 1.00 29.86 1307 PRO A O 1
ATOM 10496 N N . THR A 1 1308 ? 35.876 -36.485 10.726 1.00 31.08 1308 THR A N 1
ATOM 10497 C CA . THR A 1 1308 ? 35.961 -35.055 11.046 1.00 31.08 1308 THR A CA 1
ATOM 10498 C C . THR A 1 1308 ? 35.512 -34.839 12.490 1.00 31.08 1308 THR A C 1
ATOM 10500 O O . THR A 1 1308 ? 34.406 -35.221 12.867 1.00 31.08 1308 THR A O 1
ATOM 10503 N N . THR A 1 1309 ? 36.378 -34.260 13.319 1.00 33.91 1309 THR A N 1
ATOM 10504 C CA . THR A 1 1309 ? 36.122 -34.041 14.747 1.00 33.91 1309 THR A CA 1
ATOM 10505 C C . THR A 1 1309 ? 35.018 -33.008 14.977 1.00 33.91 1309 THR A C 1
ATOM 10507 O O . THR A 1 1309 ? 35.075 -31.889 14.470 1.00 33.91 1309 THR A O 1
ATOM 10510 N N . THR A 1 1310 ? 34.017 -33.370 15.785 1.00 36.81 1310 THR A N 1
ATOM 10511 C CA . THR A 1 1310 ? 32.886 -32.487 16.120 1.00 36.81 1310 THR A CA 1
ATOM 10512 C C . THR A 1 1310 ? 33.326 -31.421 17.128 1.00 36.81 1310 THR A C 1
ATOM 10514 O O . THR A 1 1310 ? 33.289 -31.644 18.336 1.00 36.81 1310 THR A O 1
ATOM 10517 N N . ILE A 1 1311 ? 33.768 -30.262 16.637 1.00 48.56 1311 ILE A N 1
ATOM 10518 C CA . ILE A 1 1311 ? 34.136 -29.114 17.477 1.00 48.56 1311 ILE A CA 1
ATOM 10519 C C . ILE A 1 1311 ? 32.861 -28.373 17.902 1.00 48.56 1311 ILE A C 1
ATOM 10521 O O . ILE A 1 1311 ? 32.164 -27.785 17.078 1.00 48.56 1311 ILE A O 1
ATOM 10525 N N . TYR A 1 1312 ? 32.561 -28.379 19.201 1.00 52.34 1312 TYR A N 1
ATOM 10526 C CA . TYR A 1 1312 ? 31.431 -27.643 19.771 1.00 52.34 1312 TYR A CA 1
ATOM 10527 C C . TYR A 1 1312 ? 31.814 -26.181 20.055 1.00 52.34 1312 TYR A C 1
ATOM 10529 O O . TYR A 1 1312 ? 32.523 -25.896 21.019 1.00 52.34 1312 TYR A O 1
ATOM 10537 N N . CYS A 1 1313 ? 31.314 -25.235 19.252 1.00 53.75 1313 CYS A N 1
ATOM 10538 C CA . CYS A 1 1313 ? 31.476 -23.803 19.524 1.00 53.75 1313 CYS A CA 1
ATOM 10539 C C . CYS A 1 1313 ? 30.626 -23.375 20.740 1.00 53.75 1313 CYS A C 1
ATOM 10541 O O . CYS A 1 1313 ? 29.411 -23.213 20.624 1.00 53.75 1313 CYS A O 1
ATOM 10543 N N . THR A 1 1314 ? 31.246 -23.145 21.900 1.00 68.31 1314 THR A N 1
ATOM 10544 C CA . THR A 1 1314 ? 30.543 -22.754 23.142 1.00 68.31 1314 THR A CA 1
ATOM 10545 C C . THR A 1 1314 ? 29.923 -21.354 23.097 1.00 68.31 1314 THR A C 1
ATOM 10547 O O . THR A 1 1314 ? 28.867 -21.140 23.684 1.00 68.31 1314 THR A O 1
ATOM 10550 N N . ASN A 1 1315 ? 30.526 -20.423 22.352 1.00 61.59 1315 ASN A N 1
ATOM 10551 C CA . ASN A 1 1315 ? 30.099 -19.017 22.258 1.00 61.59 1315 ASN A CA 1
ATOM 10552 C C . ASN A 1 1315 ? 29.298 -18.703 20.978 1.00 61.59 1315 ASN A C 1
ATOM 10554 O O . ASN A 1 1315 ? 29.233 -17.557 20.535 1.00 61.59 1315 ASN A O 1
ATOM 10558 N N . GLY A 1 1316 ? 28.697 -19.727 20.367 1.00 59.16 1316 GLY A N 1
ATOM 10559 C CA . GLY A 1 1316 ? 27.947 -19.605 19.119 1.00 59.16 1316 GLY A CA 1
ATOM 10560 C C . GLY A 1 1316 ? 28.807 -19.692 17.853 1.00 59.16 1316 GLY A C 1
ATOM 10561 O O . GLY A 1 1316 ? 30.036 -19.589 17.874 1.00 59.16 1316 GLY A O 1
ATOM 10562 N N . ILE A 1 1317 ? 28.115 -19.921 16.737 1.00 74.88 1317 ILE A N 1
ATOM 10563 C CA . ILE A 1 1317 ? 28.684 -20.069 15.396 1.00 74.88 1317 ILE A CA 1
ATOM 10564 C C . ILE A 1 1317 ? 28.419 -18.780 14.617 1.00 74.88 1317 ILE A C 1
ATOM 10566 O O . ILE A 1 1317 ? 27.261 -18.432 14.374 1.00 74.88 1317 ILE A O 1
ATOM 10570 N N . GLN A 1 1318 ? 29.471 -18.093 14.172 1.00 79.19 1318 GLN A N 1
ATOM 10571 C CA . GLN A 1 1318 ? 29.340 -17.003 13.211 1.00 79.19 1318 GLN A CA 1
ATOM 10572 C C . GLN A 1 1318 ? 29.488 -17.552 11.788 1.00 79.19 1318 GLN A C 1
ATOM 10574 O O . GLN A 1 1318 ? 30.553 -18.021 11.384 1.00 79.19 1318 GLN A O 1
ATOM 10579 N N . ARG A 1 1319 ? 28.411 -17.474 11.000 1.00 80.88 1319 ARG A N 1
ATOM 10580 C CA . ARG A 1 1319 ? 28.413 -17.829 9.574 1.00 80.88 1319 ARG A CA 1
ATOM 10581 C C . ARG A 1 1319 ? 29.037 -16.691 8.756 1.00 80.88 1319 ARG A C 1
ATOM 10583 O O . ARG A 1 1319 ? 28.363 -15.721 8.415 1.00 80.88 1319 ARG A O 1
ATOM 10590 N N . VAL A 1 1320 ? 30.327 -16.802 8.443 1.00 82.62 1320 VAL A N 1
ATOM 10591 C CA . VAL A 1 1320 ? 31.099 -15.803 7.687 1.00 82.62 1320 VAL A CA 1
ATOM 10592 C C . VAL A 1 1320 ? 31.045 -16.107 6.187 1.00 82.62 1320 VAL A C 1
ATOM 10594 O O . VAL A 1 1320 ? 31.675 -17.037 5.677 1.00 82.62 1320 VAL A O 1
ATOM 10597 N N . CYS A 1 1321 ? 30.265 -15.306 5.463 1.00 83.25 1321 CYS A N 1
ATOM 10598 C CA . CYS A 1 1321 ? 30.073 -15.408 4.015 1.00 83.25 1321 CYS A CA 1
ATOM 10599 C C . CYS A 1 1321 ? 31.095 -14.541 3.254 1.00 83.25 1321 CYS A C 1
ATOM 10601 O O . CYS A 1 1321 ? 30.749 -13.492 2.708 1.00 83.25 1321 CYS A O 1
ATOM 10603 N N . ASP A 1 1322 ? 32.366 -14.962 3.251 1.00 84.06 1322 ASP A N 1
ATOM 10604 C CA . ASP A 1 1322 ? 33.451 -14.403 2.411 1.00 84.06 1322 ASP A CA 1
ATOM 10605 C C . ASP A 1 1322 ? 33.813 -15.323 1.230 1.00 84.06 1322 ASP A C 1
ATOM 10607 O O . ASP A 1 1322 ? 34.963 -15.494 0.829 1.00 84.06 1322 ASP A O 1
ATOM 10611 N N . ASN A 1 1323 ? 32.774 -15.908 0.644 1.00 89.81 1323 ASN A N 1
ATOM 10612 C CA . ASN A 1 1323 ? 32.781 -16.521 -0.676 1.00 89.81 1323 ASN A CA 1
ATOM 10613 C C . ASN A 1 1323 ? 33.028 -15.503 -1.804 1.00 89.81 1323 ASN A C 1
ATOM 10615 O O . ASN A 1 1323 ? 32.915 -14.286 -1.629 1.00 89.81 1323 ASN A O 1
ATOM 10619 N N . ASN A 1 1324 ? 33.333 -16.039 -2.984 1.00 95.38 1324 ASN A N 1
ATOM 10620 C CA . ASN A 1 1324 ? 33.216 -15.327 -4.252 1.00 95.38 1324 ASN A CA 1
ATOM 10621 C C . ASN A 1 1324 ? 31.762 -15.419 -4.752 1.00 95.38 1324 ASN A C 1
ATOM 10623 O O . ASN A 1 1324 ? 31.109 -16.445 -4.554 1.00 95.38 1324 ASN A O 1
ATOM 10627 N N . ILE A 1 1325 ? 31.237 -14.373 -5.395 1.00 96.88 1325 ILE A N 1
ATOM 10628 C CA . ILE A 1 1325 ? 29.844 -14.305 -5.870 1.00 96.88 1325 ILE A CA 1
ATOM 10629 C C . ILE A 1 1325 ? 29.814 -13.891 -7.343 1.00 96.88 1325 ILE A C 1
ATOM 10631 O O . ILE A 1 1325 ? 30.317 -12.828 -7.698 1.00 96.88 1325 ILE A O 1
ATOM 10635 N N . ILE A 1 1326 ? 29.185 -14.704 -8.195 1.00 98.00 1326 ILE A N 1
ATOM 10636 C CA . ILE A 1 1326 ? 28.960 -14.384 -9.613 1.00 98.00 1326 ILE A CA 1
ATOM 10637 C C . ILE A 1 1326 ? 27.465 -14.180 -9.832 1.00 98.00 1326 ILE A C 1
ATOM 10639 O O . ILE A 1 1326 ? 26.685 -15.102 -9.594 1.00 98.00 1326 ILE A O 1
ATOM 10643 N N . PHE A 1 1327 ? 27.062 -13.015 -10.335 1.00 98.25 1327 PHE A N 1
ATOM 10644 C CA . PHE A 1 1327 ? 25.712 -12.820 -10.869 1.00 98.25 1327 PHE A CA 1
ATOM 10645 C C . PHE A 1 1327 ? 25.743 -12.953 -12.392 1.00 98.25 1327 PHE A C 1
ATOM 10647 O O . PHE A 1 1327 ? 26.411 -12.169 -13.064 1.00 98.25 1327 PHE A O 1
ATOM 10654 N N . ALA A 1 1328 ? 25.003 -13.924 -12.925 1.00 98.19 1328 ALA A N 1
ATOM 10655 C CA . ALA A 1 1328 ? 24.769 -14.079 -14.354 1.00 98.19 1328 ALA A CA 1
ATOM 10656 C C . ALA A 1 1328 ? 23.375 -13.542 -14.709 1.00 98.19 1328 ALA A C 1
ATOM 10658 O O . ALA A 1 1328 ? 22.346 -14.110 -14.330 1.00 98.19 1328 ALA A O 1
ATOM 10659 N N . ILE A 1 1329 ? 23.365 -12.408 -15.402 1.00 98.06 1329 ILE A N 1
ATOM 10660 C CA . ILE A 1 1329 ? 22.203 -11.578 -15.700 1.00 98.06 1329 ILE A CA 1
ATOM 10661 C C . ILE A 1 1329 ? 21.738 -11.876 -17.123 1.00 98.06 1329 ILE A C 1
ATOM 10663 O O . ILE A 1 1329 ? 22.427 -11.560 -18.088 1.00 98.06 1329 ILE A O 1
ATOM 10667 N N . ASP A 1 1330 ? 20.546 -12.453 -17.243 1.00 97.56 1330 ASP A N 1
ATOM 10668 C CA . ASP A 1 1330 ? 19.837 -12.565 -18.517 1.00 97.56 1330 ASP A CA 1
ATOM 10669 C C . ASP A 1 1330 ? 19.609 -11.157 -19.103 1.00 97.56 1330 ASP A C 1
ATOM 10671 O O . ASP A 1 1330 ? 18.919 -10.334 -18.493 1.00 97.56 1330 ASP A O 1
ATOM 10675 N N . SER A 1 1331 ? 20.240 -10.867 -20.243 1.00 97.44 1331 SER A N 1
ATOM 10676 C CA . SER A 1 1331 ? 20.128 -9.622 -21.010 1.00 97.44 1331 SER A CA 1
ATOM 10677 C C . SER A 1 1331 ? 19.439 -9.844 -22.369 1.00 97.44 1331 SER A C 1
ATOM 10679 O O . SER A 1 1331 ? 19.567 -9.024 -23.277 1.00 97.44 1331 SER A O 1
ATOM 10681 N N . SER A 1 1332 ? 18.653 -10.917 -22.520 1.00 95.81 1332 SER A N 1
ATOM 10682 C CA . SER A 1 1332 ? 17.867 -11.183 -23.736 1.00 95.81 1332 SER A CA 1
ATOM 10683 C C . SER A 1 1332 ? 16.705 -10.182 -23.920 1.00 95.81 1332 SER A C 1
ATOM 10685 O O . SER A 1 1332 ? 15.915 -9.933 -23.005 1.00 95.81 1332 SER A O 1
ATOM 10687 N N . ASN A 1 1333 ? 16.583 -9.561 -25.100 1.00 93.31 1333 ASN A N 1
ATOM 10688 C CA . ASN A 1 1333 ? 15.546 -8.555 -25.417 1.00 93.31 1333 ASN A CA 1
ATOM 10689 C C . ASN A 1 1333 ? 14.265 -9.137 -26.047 1.00 93.31 1333 ASN A C 1
ATOM 10691 O O . ASN A 1 1333 ? 13.236 -8.459 -26.135 1.00 93.31 1333 ASN A O 1
ATOM 10695 N N . ASP A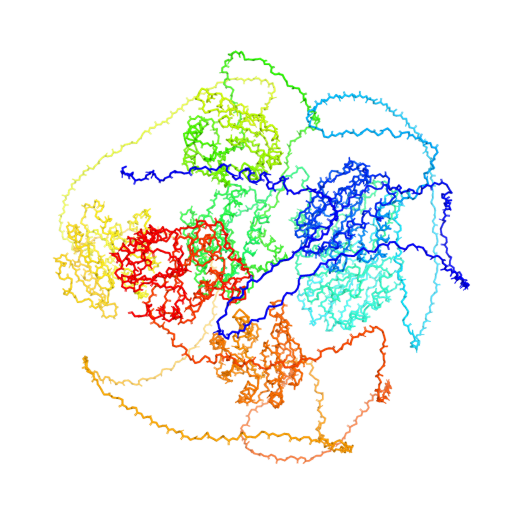 1 1334 ? 14.347 -10.388 -26.483 1.00 89.94 1334 ASP A N 1
ATOM 10696 C CA . ASP A 1 1334 ? 13.298 -11.201 -27.083 1.00 89.94 1334 ASP A CA 1
ATOM 10697 C C . ASP A 1 1334 ? 12.484 -11.967 -26.029 1.00 89.94 1334 ASP A C 1
ATOM 10699 O O . ASP A 1 1334 ? 11.296 -12.229 -26.249 1.00 89.94 1334 ASP A O 1
ATOM 10703 N N . LEU A 1 1335 ? 13.083 -12.242 -24.863 1.00 91.50 1335 LEU A N 1
ATOM 10704 C CA . LEU A 1 1335 ? 12.445 -12.941 -23.743 1.00 91.50 1335 LEU A CA 1
ATOM 10705 C C . LEU A 1 1335 ? 11.993 -11.970 -22.641 1.00 91.50 1335 LEU A C 1
ATOM 10707 O O . LEU A 1 1335 ? 10.826 -11.992 -22.236 1.00 91.50 1335 LEU A O 1
ATOM 10711 N N . LEU A 1 1336 ? 12.878 -11.074 -22.187 1.00 93.44 1336 LEU A N 1
ATOM 10712 C CA . LEU A 1 1336 ? 12.570 -10.084 -21.151 1.00 93.44 1336 LEU A CA 1
ATOM 10713 C C . LEU A 1 1336 ? 12.099 -8.759 -21.751 1.00 93.44 1336 LEU A C 1
ATOM 10715 O O . LEU A 1 1336 ? 12.770 -8.144 -22.583 1.00 93.44 1336 LEU A O 1
ATOM 10719 N N . THR A 1 1337 ? 10.959 -8.247 -21.274 1.00 94.56 1337 THR A N 1
ATOM 10720 C CA . THR A 1 1337 ? 10.569 -6.870 -21.604 1.00 94.56 1337 THR A CA 1
ATOM 10721 C C . THR A 1 1337 ? 11.497 -5.882 -20.897 1.00 94.56 1337 THR A C 1
ATOM 10723 O O . THR A 1 1337 ? 12.010 -6.178 -19.820 1.00 94.56 1337 THR A O 1
ATOM 10726 N N . LEU A 1 1338 ? 11.664 -4.679 -21.457 1.00 94.56 1338 LEU A N 1
ATOM 10727 C CA . LEU A 1 1338 ? 12.530 -3.645 -20.876 1.00 94.56 1338 LEU A CA 1
ATOM 10728 C C . LEU A 1 1338 ? 12.201 -3.359 -19.401 1.00 94.56 1338 LEU A C 1
ATOM 10730 O O . LEU A 1 1338 ? 13.105 -3.194 -18.594 1.00 94.56 1338 LEU A O 1
ATOM 10734 N N . ASN A 1 1339 ? 10.918 -3.370 -19.025 1.00 94.50 1339 ASN A N 1
ATOM 10735 C CA . ASN A 1 1339 ? 10.499 -3.197 -17.634 1.00 94.50 1339 ASN A CA 1
ATOM 10736 C C . ASN A 1 1339 ? 10.906 -4.383 -16.738 1.00 94.50 1339 ASN A C 1
ATOM 10738 O O . ASN A 1 1339 ? 11.281 -4.179 -15.587 1.00 94.50 1339 ASN A O 1
ATOM 10742 N N . ASP A 1 1340 ? 10.823 -5.613 -17.247 1.00 95.38 1340 ASP A N 1
ATOM 10743 C CA . ASP A 1 1340 ? 11.186 -6.821 -16.496 1.00 95.38 1340 ASP A CA 1
ATOM 10744 C C . ASP A 1 1340 ? 12.712 -6.911 -16.308 1.00 95.38 1340 ASP A C 1
ATOM 10746 O O . ASP A 1 1340 ? 13.181 -7.186 -15.204 1.00 95.38 1340 ASP A O 1
ATOM 10750 N N . PHE A 1 1341 ? 13.484 -6.555 -17.341 1.00 97.12 1341 PHE A N 1
ATOM 10751 C CA . PHE A 1 1341 ? 14.940 -6.415 -17.274 1.00 97.12 1341 PHE A CA 1
ATOM 10752 C C . PHE A 1 1341 ? 15.374 -5.274 -16.338 1.00 97.12 1341 PHE A C 1
ATOM 10754 O O . PHE A 1 1341 ? 16.155 -5.498 -15.414 1.00 97.12 1341 PHE A O 1
ATOM 10761 N N . SER A 1 1342 ? 14.813 -4.064 -16.469 1.00 96.31 1342 SER A N 1
ATOM 10762 C CA . SER A 1 1342 ? 15.092 -2.968 -15.526 1.00 96.31 1342 SER A CA 1
ATOM 10763 C C . SER A 1 1342 ? 14.734 -3.340 -14.082 1.00 96.31 1342 SER A C 1
ATOM 10765 O O . SER A 1 1342 ? 15.413 -2.905 -13.153 1.00 96.31 1342 SER A O 1
ATOM 10767 N N . LYS A 1 1343 ? 13.711 -4.180 -13.868 1.00 96.56 1343 LYS A N 1
ATOM 10768 C CA . LYS A 1 1343 ? 13.364 -4.700 -12.540 1.00 96.56 1343 LYS A CA 1
ATOM 10769 C C . LYS A 1 1343 ? 14.388 -5.707 -12.012 1.00 96.56 1343 LYS A C 1
ATOM 10771 O O . LYS A 1 1343 ? 14.713 -5.651 -10.830 1.00 96.56 1343 LYS A O 1
ATOM 10776 N N . GLN A 1 1344 ? 14.914 -6.587 -12.859 1.00 97.69 1344 GLN A N 1
ATOM 10777 C CA . GLN A 1 1344 ? 16.002 -7.510 -12.522 1.00 97.69 1344 GLN A CA 1
ATOM 10778 C C . GLN A 1 1344 ? 17.271 -6.752 -12.112 1.00 97.69 1344 GLN A C 1
ATOM 10780 O O . GLN A 1 1344 ? 17.768 -6.970 -11.008 1.00 97.69 1344 GLN A O 1
ATOM 10785 N N . ILE A 1 1345 ? 17.722 -5.800 -12.937 1.00 97.69 1345 ILE A N 1
ATOM 10786 C CA . ILE A 1 1345 ? 18.855 -4.907 -12.639 1.00 97.69 1345 ILE A CA 1
ATOM 10787 C C . ILE A 1 1345 ? 18.640 -4.194 -11.296 1.00 97.69 1345 ILE A C 1
ATOM 10789 O O . ILE A 1 1345 ? 19.472 -4.301 -10.393 1.00 97.69 1345 ILE A O 1
ATOM 10793 N N . LYS A 1 1346 ? 17.476 -3.552 -11.117 1.00 96.81 1346 LYS A N 1
ATOM 10794 C CA . LYS A 1 1346 ? 17.113 -2.847 -9.881 1.00 96.81 1346 LYS A CA 1
ATOM 10795 C C . LYS A 1 1346 ? 17.141 -3.754 -8.648 1.00 96.81 1346 LYS A C 1
ATOM 10797 O O . LYS A 1 1346 ? 17.636 -3.345 -7.602 1.00 96.81 1346 LYS A O 1
ATOM 10802 N N . VAL A 1 1347 ? 16.626 -4.982 -8.740 1.00 96.81 1347 VAL A N 1
ATOM 10803 C CA . VAL A 1 1347 ? 16.574 -5.896 -7.590 1.00 96.81 1347 VAL A CA 1
ATOM 10804 C C . VAL A 1 1347 ? 17.952 -6.427 -7.210 1.00 96.81 1347 VAL A C 1
ATOM 10806 O O . VAL A 1 1347 ? 18.247 -6.493 -6.018 1.00 96.81 1347 VAL A O 1
ATOM 10809 N N . ILE A 1 1348 ? 18.821 -6.724 -8.179 1.00 97.38 1348 ILE A N 1
ATOM 10810 C CA . ILE A 1 1348 ? 20.214 -7.097 -7.897 1.00 97.38 1348 ILE A CA 1
ATOM 10811 C C . ILE A 1 1348 ? 20.930 -5.934 -7.192 1.00 97.38 1348 ILE A C 1
ATOM 10813 O O . ILE A 1 1348 ? 21.480 -6.127 -6.105 1.00 97.38 1348 ILE A O 1
ATOM 10817 N N . LYS A 1 1349 ? 20.836 -4.728 -7.771 1.00 95.75 1349 LYS A N 1
ATOM 10818 C CA . LYS A 1 1349 ? 21.446 -3.489 -7.272 1.00 95.75 1349 LYS A CA 1
ATOM 10819 C C . LYS A 1 1349 ? 20.998 -3.137 -5.848 1.00 95.75 1349 LYS A C 1
ATOM 10821 O O . LYS A 1 1349 ? 21.806 -3.091 -4.926 1.00 95.75 1349 LYS A O 1
ATOM 10826 N N . GLU A 1 1350 ? 19.699 -2.917 -5.653 1.00 95.31 1350 GLU A N 1
ATOM 10827 C CA . GLU A 1 1350 ? 19.162 -2.353 -4.409 1.00 95.31 1350 GLU A CA 1
ATOM 10828 C C . GLU A 1 1350 ? 18.993 -3.387 -3.286 1.00 95.31 1350 GLU A C 1
ATOM 10830 O O . GLU A 1 1350 ? 19.063 -3.020 -2.114 1.00 95.31 1350 GLU A O 1
ATOM 10835 N N . ASN A 1 1351 ? 18.766 -4.669 -3.609 1.00 95.88 1351 ASN A N 1
ATOM 10836 C CA . ASN A 1 1351 ? 18.313 -5.662 -2.623 1.00 95.88 1351 ASN A CA 1
ATOM 10837 C C . ASN A 1 1351 ? 19.272 -6.840 -2.402 1.00 95.88 1351 ASN A C 1
ATOM 10839 O O . ASN A 1 1351 ? 19.280 -7.402 -1.305 1.00 95.88 1351 ASN A O 1
ATOM 10843 N N . LEU A 1 1352 ? 20.053 -7.248 -3.411 1.00 94.69 1352 LEU A N 1
ATOM 10844 C CA . LEU A 1 1352 ? 20.963 -8.393 -3.275 1.00 94.69 1352 LEU A CA 1
ATOM 10845 C C . LEU A 1 1352 ? 22.387 -7.964 -2.916 1.00 94.69 1352 LEU A C 1
ATOM 10847 O O . LEU A 1 1352 ? 22.999 -8.588 -2.056 1.00 94.69 1352 LEU A O 1
ATOM 10851 N N . VAL A 1 1353 ? 22.912 -6.897 -3.519 1.00 94.00 1353 VAL A N 1
ATOM 10852 C CA . VAL A 1 1353 ? 24.314 -6.482 -3.313 1.00 94.00 1353 VAL A CA 1
ATOM 10853 C C . VAL A 1 1353 ? 24.494 -5.461 -2.186 1.00 94.00 1353 VAL A C 1
ATOM 10855 O O . VAL A 1 1353 ? 25.547 -5.427 -1.552 1.00 94.00 1353 VAL A O 1
ATOM 10858 N N . SER A 1 1354 ? 23.447 -4.708 -1.846 1.00 86.81 1354 SER A N 1
ATOM 10859 C CA . SER A 1 1354 ? 23.462 -3.585 -0.892 1.00 86.81 1354 SER A CA 1
ATOM 10860 C C . SER A 1 1354 ? 23.899 -3.894 0.552 1.00 86.81 1354 SER A C 1
ATOM 10862 O O . SER A 1 1354 ? 24.068 -2.962 1.336 1.00 86.81 1354 SER A O 1
ATOM 10864 N N . TYR A 1 1355 ? 24.110 -5.164 0.919 1.00 84.81 1355 TYR A N 1
ATOM 10865 C CA . TYR A 1 1355 ? 24.610 -5.571 2.240 1.00 84.81 1355 TYR A CA 1
ATOM 10866 C C . TYR A 1 1355 ? 26.024 -6.185 2.242 1.00 84.81 1355 TYR A C 1
ATOM 10868 O O . TYR A 1 1355 ? 26.517 -6.536 3.316 1.00 84.81 1355 TYR A O 1
ATOM 10876 N N . LYS A 1 1356 ? 26.694 -6.340 1.087 1.00 83.00 1356 LYS A N 1
ATOM 10877 C CA . LYS A 1 1356 ? 28.063 -6.884 1.029 1.00 83.00 1356 LYS A CA 1
ATOM 10878 C C . LYS A 1 1356 ? 29.100 -5.757 1.083 1.00 83.00 1356 LYS A C 1
ATOM 10880 O O . LYS A 1 1356 ? 28.975 -4.750 0.401 1.00 83.00 1356 LYS A O 1
ATOM 10885 N N . THR A 1 1357 ? 30.134 -5.939 1.903 1.00 79.31 1357 THR A N 1
ATOM 10886 C CA . THR A 1 1357 ? 31.191 -4.943 2.154 1.00 79.31 1357 THR A CA 1
ATOM 10887 C C . THR A 1 1357 ? 32.389 -5.072 1.213 1.00 79.31 1357 THR A C 1
ATOM 10889 O O . THR A 1 1357 ? 32.913 -4.067 0.743 1.00 79.31 1357 THR A O 1
ATOM 10892 N N . ASN A 1 1358 ? 32.825 -6.299 0.915 1.00 91.25 1358 ASN A N 1
ATOM 10893 C CA . ASN A 1 1358 ? 33.938 -6.567 0.004 1.00 91.25 1358 ASN A CA 1
ATOM 10894 C C . ASN A 1 1358 ? 33.424 -6.837 -1.420 1.00 91.25 1358 ASN A C 1
ATOM 10896 O O . ASN A 1 1358 ? 32.957 -7.938 -1.718 1.00 91.25 1358 ASN A O 1
ATOM 10900 N N . PHE A 1 1359 ? 33.531 -5.827 -2.285 1.00 94.38 1359 PHE A N 1
ATOM 10901 C CA . PHE A 1 1359 ? 33.106 -5.890 -3.687 1.00 94.38 1359 PHE A CA 1
ATOM 10902 C C . PHE A 1 1359 ? 34.088 -6.640 -4.595 1.00 94.38 1359 PHE A C 1
ATOM 10904 O O . PHE A 1 1359 ? 33.661 -7.168 -5.616 1.00 94.38 1359 PHE A O 1
ATOM 10911 N N . ASN A 1 1360 ? 35.365 -6.774 -4.211 1.00 94.88 1360 ASN A N 1
ATOM 10912 C CA . ASN A 1 1360 ? 36.373 -7.455 -5.037 1.00 94.88 1360 ASN A CA 1
ATOM 10913 C C . ASN A 1 1360 ? 36.024 -8.935 -5.279 1.00 94.88 1360 ASN A C 1
ATOM 10915 O O . ASN A 1 1360 ? 36.346 -9.486 -6.330 1.00 94.88 1360 ASN A O 1
ATOM 10919 N N . ASN A 1 1361 ? 35.308 -9.550 -4.331 1.00 94.81 1361 ASN A N 1
ATOM 10920 C CA . ASN A 1 1361 ? 34.767 -10.908 -4.411 1.00 94.81 1361 ASN A CA 1
ATOM 10921 C C . ASN A 1 1361 ? 33.512 -11.026 -5.310 1.00 94.81 1361 ASN A C 1
ATOM 10923 O O . ASN A 1 1361 ? 32.935 -12.109 -5.394 1.00 94.81 1361 ASN A O 1
ATOM 10927 N N . ILE A 1 1362 ? 33.047 -9.945 -5.947 1.00 96.62 1362 ILE A N 1
ATOM 10928 C CA . ILE A 1 1362 ? 31.863 -9.936 -6.818 1.00 96.62 1362 ILE A CA 1
ATOM 10929 C C . ILE A 1 1362 ? 32.295 -9.874 -8.286 1.00 96.62 1362 ILE A C 1
ATOM 10931 O O . ILE A 1 1362 ? 33.138 -9.064 -8.669 1.00 96.62 1362 ILE A O 1
ATOM 10935 N N . ALA A 1 1363 ? 31.673 -10.713 -9.112 1.00 97.50 1363 ALA A N 1
ATOM 10936 C CA . ALA A 1 1363 ? 31.742 -10.650 -10.564 1.00 97.50 1363 ALA A CA 1
ATOM 10937 C C . ALA A 1 1363 ? 30.337 -10.485 -11.166 1.00 97.50 1363 ALA A C 1
ATOM 10939 O O . ALA A 1 1363 ? 29.352 -11.039 -10.665 1.00 97.50 1363 ALA A O 1
ATOM 10940 N N . LEU A 1 1364 ? 30.264 -9.745 -12.271 1.00 97.62 1364 LEU A N 1
ATOM 10941 C CA . LEU A 1 1364 ? 29.071 -9.604 -13.105 1.00 97.62 1364 LEU A CA 1
ATOM 10942 C C . LEU A 1 1364 ? 29.318 -10.294 -14.450 1.00 97.62 1364 LEU A C 1
ATOM 10944 O O . LEU A 1 1364 ? 30.369 -10.118 -15.067 1.00 97.62 1364 LEU A O 1
ATOM 10948 N N . ILE A 1 1365 ? 28.334 -11.050 -14.920 1.00 97.69 1365 ILE A N 1
ATOM 10949 C CA . ILE A 1 1365 ? 28.246 -11.514 -16.304 1.00 97.69 1365 ILE A CA 1
ATOM 10950 C C . ILE A 1 1365 ? 26.863 -11.124 -16.802 1.00 97.69 1365 ILE A C 1
ATOM 10952 O O . ILE A 1 1365 ? 25.879 -11.424 -16.127 1.00 97.69 1365 ILE A O 1
ATOM 10956 N N . ASP A 1 1366 ? 26.764 -10.515 -17.976 1.00 96.88 1366 ASP A N 1
ATOM 10957 C CA . ASP A 1 1366 ? 25.496 -10.451 -18.699 1.00 96.88 1366 ASP A CA 1
ATOM 10958 C C . ASP A 1 1366 ? 25.532 -11.363 -19.926 1.00 96.88 1366 ASP A C 1
ATOM 10960 O O . ASP A 1 1366 ? 26.598 -11.610 -20.505 1.00 96.88 1366 ASP A O 1
ATOM 10964 N N . TYR A 1 1367 ? 24.380 -11.942 -20.265 1.00 97.06 1367 TYR A N 1
ATOM 10965 C CA . TYR A 1 1367 ? 24.286 -12.927 -21.332 1.00 97.06 1367 TYR A CA 1
ATOM 10966 C C . TYR A 1 1367 ? 23.027 -12.781 -22.185 1.00 97.06 1367 TYR A C 1
ATOM 10968 O O . TYR A 1 1367 ? 21.912 -12.589 -21.708 1.00 97.06 1367 TYR A O 1
ATOM 10976 N N . ASN A 1 1368 ? 23.240 -12.959 -23.478 1.00 93.38 1368 ASN A N 1
ATOM 10977 C CA . ASN A 1 1368 ? 22.260 -12.984 -24.546 1.00 93.38 1368 ASN A CA 1
ATOM 10978 C C . ASN A 1 1368 ? 22.774 -13.991 -25.602 1.00 93.38 1368 ASN A C 1
ATOM 10980 O O . ASN A 1 1368 ? 23.268 -15.060 -25.227 1.00 93.38 1368 ASN A O 1
ATOM 10984 N N . SER A 1 1369 ? 22.699 -13.704 -26.906 1.00 89.62 1369 SER A N 1
ATOM 10985 C CA . SER A 1 1369 ? 23.446 -14.480 -27.918 1.00 89.62 1369 SER A CA 1
ATOM 10986 C C . SER A 1 1369 ? 24.969 -14.423 -27.715 1.00 89.62 1369 SER A C 1
ATOM 10988 O O . SER A 1 1369 ? 25.660 -15.381 -28.062 1.00 89.62 1369 SER A O 1
ATOM 10990 N N . ASN A 1 1370 ? 25.463 -13.338 -27.112 1.00 89.38 1370 ASN A N 1
ATOM 10991 C CA . ASN A 1 1370 ? 26.834 -13.140 -26.647 1.00 89.38 1370 ASN A CA 1
ATOM 10992 C C . ASN A 1 1370 ? 26.890 -13.125 -25.107 1.00 89.38 1370 ASN A C 1
ATOM 10994 O O . ASN A 1 1370 ? 25.864 -13.077 -24.435 1.00 89.38 1370 ASN A O 1
ATOM 10998 N N . THR A 1 1371 ? 28.091 -13.115 -24.529 1.00 91.56 1371 THR A N 1
ATOM 10999 C CA . THR A 1 1371 ? 28.300 -12.962 -23.075 1.00 91.56 1371 THR A CA 1
ATOM 11000 C C . THR A 1 1371 ? 29.386 -11.932 -22.802 1.00 91.56 1371 THR A C 1
ATOM 11002 O O . THR A 1 1371 ? 30.447 -12.001 -23.427 1.00 91.56 1371 THR A O 1
ATOM 11005 N N . PHE A 1 1372 ? 29.178 -11.045 -21.835 1.00 93.00 1372 PHE A N 1
ATOM 11006 C CA . PHE A 1 1372 ? 30.146 -10.018 -21.450 1.00 93.00 1372 PHE A CA 1
ATOM 11007 C C . PHE A 1 1372 ? 30.474 -10.130 -19.958 1.00 93.00 1372 PHE A C 1
ATOM 11009 O O . PHE A 1 1372 ? 29.605 -10.428 -19.142 1.00 93.00 1372 PHE A O 1
ATOM 11016 N N . ILE A 1 1373 ? 31.754 -9.968 -19.607 1.00 94.19 1373 ILE A N 1
ATOM 11017 C CA . ILE A 1 1373 ? 32.293 -10.375 -18.301 1.00 94.19 1373 ILE A CA 1
ATOM 11018 C C . ILE A 1 1373 ? 32.937 -9.185 -17.576 1.00 94.19 1373 ILE A C 1
ATOM 11020 O O . ILE A 1 1373 ? 33.717 -8.413 -18.142 1.00 94.19 1373 ILE A O 1
ATOM 11024 N N . ARG A 1 1374 ? 32.656 -9.082 -16.278 1.00 96.25 1374 ARG A N 1
ATOM 11025 C CA . ARG A 1 1374 ? 33.397 -8.314 -15.274 1.00 96.25 1374 ARG A CA 1
ATOM 11026 C C . ARG A 1 1374 ? 33.793 -9.275 -14.161 1.00 96.25 1374 ARG A C 1
ATOM 11028 O O . ARG A 1 1374 ? 33.007 -9.545 -13.259 1.00 96.25 1374 ARG A O 1
ATOM 11035 N N . GLY A 1 1375 ? 34.992 -9.842 -14.278 1.00 95.56 1375 GLY A N 1
ATOM 11036 C CA . GLY A 1 1375 ? 35.528 -10.790 -13.301 1.00 95.56 1375 GLY A CA 1
ATOM 11037 C C . GLY A 1 1375 ? 35.821 -10.136 -11.945 1.00 95.56 1375 GLY A C 1
ATOM 11038 O O . GLY A 1 1375 ? 35.753 -8.914 -11.794 1.00 95.56 1375 GLY A O 1
ATOM 11039 N N . PHE A 1 1376 ? 36.188 -10.955 -10.964 1.00 95.62 1376 PHE A N 1
ATOM 11040 C CA . PHE A 1 1376 ? 36.599 -10.501 -9.632 1.00 95.62 1376 PHE A CA 1
ATOM 11041 C C . PHE A 1 1376 ? 37.736 -9.456 -9.685 1.00 95.62 1376 PHE A C 1
ATOM 11043 O O . PHE A 1 1376 ? 38.462 -9.361 -10.676 1.00 95.62 1376 PHE A O 1
ATOM 11050 N N . ASN A 1 1377 ? 37.887 -8.651 -8.630 1.00 94.62 1377 ASN A N 1
ATOM 11051 C CA . ASN A 1 1377 ? 38.788 -7.484 -8.533 1.00 94.62 1377 ASN A CA 1
ATOM 11052 C C . ASN A 1 1377 ? 38.518 -6.327 -9.530 1.00 94.62 1377 ASN A C 1
ATOM 11054 O O . ASN A 1 1377 ? 39.089 -5.245 -9.362 1.00 94.62 1377 ASN A O 1
ATOM 11058 N N . THR A 1 1378 ? 37.652 -6.494 -10.543 1.00 95.19 1378 THR A N 1
ATOM 11059 C CA . THR A 1 1378 ? 37.255 -5.381 -11.438 1.00 95.19 1378 THR A CA 1
ATOM 11060 C C . THR A 1 1378 ? 36.236 -4.443 -10.788 1.00 95.19 1378 THR A C 1
ATOM 11062 O O . THR A 1 1378 ? 36.204 -3.254 -11.102 1.00 95.19 1378 THR A O 1
ATOM 11065 N N . ILE A 1 1379 ? 35.445 -4.960 -9.842 1.00 95.50 1379 ILE A N 1
ATOM 11066 C CA . ILE A 1 1379 ? 34.448 -4.221 -9.065 1.00 95.50 1379 ILE A CA 1
ATOM 11067 C C . ILE A 1 1379 ? 35.029 -3.940 -7.673 1.00 95.50 1379 ILE A C 1
ATOM 11069 O O . ILE A 1 1379 ? 35.123 -4.841 -6.847 1.00 95.50 1379 ILE A O 1
ATOM 11073 N N . ARG A 1 1380 ? 35.452 -2.701 -7.402 1.00 94.31 1380 ARG A N 1
ATOM 11074 C CA . ARG A 1 1380 ? 36.173 -2.365 -6.154 1.00 94.31 1380 ARG A CA 1
ATOM 11075 C C . ARG A 1 1380 ? 35.283 -1.806 -5.043 1.00 94.31 1380 ARG A C 1
ATOM 11077 O O . ARG A 1 1380 ? 35.662 -1.837 -3.877 1.00 94.31 1380 ARG A O 1
ATOM 11084 N N . ASN A 1 1381 ? 34.116 -1.276 -5.396 1.00 94.44 1381 ASN A N 1
ATOM 11085 C CA . ASN A 1 1381 ? 33.161 -0.634 -4.491 1.00 94.44 1381 ASN A CA 1
ATOM 11086 C C . ASN A 1 1381 ? 31.751 -0.625 -5.117 1.00 94.44 1381 ASN A C 1
ATOM 11088 O O . ASN A 1 1381 ? 31.578 -1.007 -6.277 1.00 94.44 1381 ASN A O 1
ATOM 11092 N N . LEU A 1 1382 ? 30.760 -0.149 -4.354 1.00 94.19 1382 LEU A N 1
ATOM 11093 C CA . LEU A 1 1382 ? 29.372 -0.022 -4.809 1.00 94.19 1382 LEU A CA 1
ATOM 11094 C C . LEU A 1 1382 ? 29.228 0.891 -6.036 1.00 94.19 1382 LEU A C 1
ATOM 11096 O O . LEU A 1 1382 ? 28.475 0.552 -6.935 1.00 94.19 1382 LEU A O 1
ATOM 11100 N N . THR A 1 1383 ? 29.978 1.992 -6.133 1.00 94.06 1383 THR A N 1
ATOM 11101 C CA . THR A 1 1383 ? 29.906 2.905 -7.288 1.00 94.06 1383 THR A CA 1
ATOM 11102 C C . THR A 1 1383 ? 30.310 2.215 -8.592 1.00 94.06 1383 THR A C 1
ATOM 11104 O O . THR A 1 1383 ? 29.624 2.373 -9.595 1.00 94.06 1383 THR A O 1
ATOM 11107 N N . ASN A 1 1384 ? 31.366 1.392 -8.587 1.00 94.06 1384 ASN A N 1
ATOM 11108 C CA . ASN A 1 1384 ? 31.736 0.602 -9.766 1.00 94.06 1384 ASN A CA 1
ATOM 11109 C C . ASN A 1 1384 ? 30.731 -0.525 -10.048 1.00 94.06 1384 ASN A C 1
ATOM 11111 O O . ASN A 1 1384 ? 30.511 -0.868 -11.205 1.00 94.06 1384 ASN A O 1
ATOM 11115 N N . PHE A 1 1385 ? 30.117 -1.113 -9.015 1.00 96.81 1385 PHE A N 1
ATOM 11116 C CA . PHE A 1 1385 ? 29.052 -2.099 -9.212 1.00 96.81 1385 PHE A CA 1
ATOM 11117 C C . PHE A 1 1385 ? 27.841 -1.465 -9.910 1.00 96.81 1385 PHE A C 1
ATOM 11119 O O . PHE A 1 1385 ? 27.349 -2.000 -10.901 1.00 96.81 1385 PHE A O 1
ATOM 11126 N N . ASP A 1 1386 ? 27.414 -0.306 -9.413 1.00 94.88 1386 ASP A N 1
ATOM 11127 C CA . ASP A 1 1386 ? 26.330 0.512 -9.945 1.00 94.88 1386 ASP A CA 1
ATOM 11128 C C . ASP A 1 1386 ? 26.602 0.928 -11.398 1.00 94.88 1386 ASP A C 1
ATOM 11130 O O . ASP A 1 1386 ? 25.765 0.709 -12.271 1.00 94.88 1386 ASP A O 1
ATOM 11134 N N . GLU A 1 1387 ? 27.798 1.451 -11.672 1.00 95.69 1387 GLU A N 1
ATOM 11135 C CA . GLU A 1 1387 ? 28.252 1.839 -13.009 1.00 95.69 1387 GLU A CA 1
ATOM 11136 C C . GLU A 1 1387 ? 28.230 0.659 -13.992 1.00 95.69 1387 GLU A C 1
ATOM 11138 O O . GLU A 1 1387 ? 27.703 0.785 -15.099 1.00 95.69 1387 GLU A O 1
ATOM 11143 N N . TYR A 1 1388 ? 28.772 -0.504 -13.614 1.00 96.94 1388 TYR A N 1
ATOM 11144 C CA . TYR A 1 1388 ? 28.778 -1.661 -14.509 1.00 96.94 1388 TYR A CA 1
ATOM 11145 C C . TYR A 1 1388 ? 27.382 -2.255 -14.708 1.00 96.94 1388 TYR A C 1
ATOM 11147 O O . TYR A 1 1388 ? 27.065 -2.623 -15.837 1.00 96.94 1388 TYR A O 1
ATOM 11155 N N . ILE A 1 1389 ? 26.542 -2.338 -13.667 1.00 97.06 1389 ILE A N 1
ATOM 11156 C CA . ILE A 1 1389 ? 25.210 -2.949 -13.788 1.00 97.06 1389 ILE A CA 1
ATOM 11157 C C . ILE A 1 1389 ? 24.223 -2.052 -14.558 1.00 97.06 1389 ILE A C 1
ATOM 11159 O O . ILE A 1 1389 ? 23.384 -2.569 -15.292 1.00 97.06 1389 ILE A O 1
ATOM 11163 N N . GLU A 1 1390 ? 24.347 -0.723 -14.470 1.00 95.56 1390 GLU A N 1
ATOM 11164 C CA . GLU A 1 1390 ? 23.535 0.219 -15.262 1.00 95.56 1390 GLU A CA 1
ATOM 11165 C C . GLU A 1 1390 ? 23.978 0.314 -16.731 1.00 95.56 1390 GLU A C 1
ATOM 11167 O O . GLU A 1 1390 ? 23.174 0.664 -17.596 1.00 95.56 1390 GLU A O 1
ATOM 11172 N N . ASN A 1 1391 ? 25.225 -0.055 -17.045 1.00 96.00 1391 ASN A N 1
ATOM 11173 C CA . ASN A 1 1391 ? 25.720 -0.122 -18.423 1.00 96.00 1391 ASN A CA 1
ATOM 11174 C C . ASN A 1 1391 ? 25.294 -1.393 -19.190 1.00 96.00 1391 ASN A C 1
ATOM 11176 O O . ASN A 1 1391 ? 25.493 -1.444 -20.409 1.00 96.00 1391 ASN A O 1
ATOM 11180 N N . ILE A 1 1392 ? 24.694 -2.394 -18.530 1.00 96.69 1392 ILE A N 1
ATOM 11181 C CA . ILE A 1 1392 ? 24.200 -3.614 -19.190 1.00 96.69 1392 ILE A CA 1
ATOM 11182 C C . ILE A 1 1392 ? 23.008 -3.269 -20.094 1.00 96.69 1392 ILE A C 1
ATOM 11184 O O . ILE A 1 1392 ? 21.998 -2.720 -19.651 1.00 96.69 1392 ILE A O 1
ATOM 11188 N N . LYS A 1 1393 ? 23.101 -3.635 -21.376 1.00 95.00 1393 LYS A N 1
ATOM 11189 C CA . LYS A 1 1393 ? 22.071 -3.389 -22.398 1.00 95.00 1393 LYS A CA 1
ATOM 11190 C C . LYS A 1 1393 ? 21.501 -4.713 -22.891 1.00 95.00 1393 LYS A C 1
ATOM 11192 O O . LYS A 1 1393 ? 22.226 -5.696 -22.990 1.00 95.00 1393 LYS A O 1
ATOM 11197 N N . GLN A 1 1394 ? 20.208 -4.742 -23.219 1.00 96.31 1394 GLN A N 1
ATOM 11198 C CA . GLN A 1 1394 ? 19.594 -5.965 -23.734 1.00 96.31 1394 GLN A CA 1
ATOM 11199 C C . GLN A 1 1394 ? 19.884 -6.179 -25.230 1.00 96.31 1394 GLN A C 1
ATOM 11201 O O . GLN A 1 1394 ? 19.630 -5.290 -26.049 1.00 96.31 1394 GLN A O 1
ATOM 11206 N N . HIS A 1 1395 ? 20.289 -7.391 -25.603 1.00 94.81 1395 HIS A N 1
ATOM 11207 C CA . HIS A 1 1395 ? 20.510 -7.832 -26.988 1.00 94.81 1395 HIS A CA 1
ATOM 11208 C C . HIS A 1 1395 ? 19.694 -9.104 -27.283 1.00 94.81 1395 HIS A C 1
ATOM 11210 O O . HIS A 1 1395 ? 19.078 -9.665 -26.387 1.00 94.81 1395 HIS A O 1
ATOM 11216 N N . ASN A 1 1396 ? 19.608 -9.541 -28.540 1.00 93.25 1396 ASN A N 1
ATOM 11217 C CA . ASN A 1 1396 ? 18.764 -10.683 -28.917 1.00 93.25 1396 ASN A CA 1
ATOM 11218 C C . ASN A 1 1396 ? 19.385 -12.034 -28.507 1.00 93.25 1396 ASN A C 1
ATOM 11220 O O . ASN A 1 1396 ? 20.606 -12.209 -28.584 1.00 93.25 1396 ASN A O 1
ATOM 11224 N N . GLY A 1 1397 ? 18.524 -13.009 -28.205 1.00 88.56 1397 GLY A N 1
ATOM 11225 C CA . GLY A 1 1397 ? 18.843 -14.417 -27.974 1.00 88.56 1397 GLY A CA 1
ATOM 11226 C C . GLY A 1 1397 ? 19.398 -14.709 -26.580 1.00 88.56 1397 GLY A C 1
ATOM 11227 O O . GLY A 1 1397 ? 19.696 -13.800 -25.812 1.00 88.56 1397 GLY A O 1
ATOM 11228 N N . TRP A 1 1398 ? 19.582 -15.995 -26.272 1.00 91.81 1398 TRP A N 1
ATOM 11229 C CA . TRP A 1 1398 ? 20.298 -16.479 -25.086 1.00 91.81 1398 TRP A CA 1
ATOM 11230 C C . TRP A 1 1398 ? 20.992 -17.816 -25.383 1.00 91.81 1398 TRP A C 1
ATOM 11232 O O . TRP A 1 1398 ? 20.473 -18.617 -26.163 1.00 91.81 1398 TRP A O 1
ATOM 11242 N N . LYS A 1 1399 ? 22.150 -18.064 -24.753 1.00 94.56 1399 LYS A N 1
ATOM 11243 C CA . LYS A 1 1399 ? 22.833 -19.370 -24.747 1.00 94.56 1399 LYS A CA 1
ATOM 11244 C C . LYS A 1 1399 ? 23.348 -19.728 -23.351 1.00 94.56 1399 LYS A C 1
ATOM 11246 O O . LYS A 1 1399 ? 24.314 -19.135 -22.867 1.00 94.56 1399 LYS A O 1
ATOM 11251 N N . LEU A 1 1400 ? 22.720 -20.713 -22.709 1.00 96.31 1400 LEU A N 1
ATOM 11252 C CA . LEU A 1 1400 ? 23.107 -21.193 -21.378 1.00 96.31 1400 LEU A CA 1
ATOM 11253 C C . LEU A 1 1400 ? 24.444 -21.947 -21.425 1.00 96.31 1400 LEU A C 1
ATOM 11255 O O . LEU A 1 1400 ? 25.272 -21.799 -20.525 1.00 96.31 1400 LEU A O 1
ATOM 11259 N N . SER A 1 1401 ? 24.688 -22.679 -22.514 1.00 96.31 1401 SER A N 1
ATOM 11260 C CA . SER A 1 1401 ? 25.935 -23.409 -22.754 1.00 96.31 1401 SER A CA 1
ATOM 11261 C C . SER A 1 1401 ? 27.141 -22.461 -22.782 1.00 96.31 1401 SER A C 1
ATOM 11263 O O . SER A 1 1401 ? 28.135 -22.653 -22.080 1.00 96.31 1401 SER A O 1
ATOM 11265 N N . THR A 1 1402 ? 27.008 -21.364 -23.533 1.00 95.56 1402 THR A N 1
ATOM 11266 C CA . THR A 1 1402 ? 28.034 -20.322 -23.686 1.00 95.56 1402 THR A CA 1
ATOM 11267 C C . THR A 1 1402 ? 28.256 -19.546 -22.388 1.00 95.56 1402 THR A C 1
ATOM 11269 O O . THR A 1 1402 ? 29.401 -19.255 -22.043 1.00 95.56 1402 THR A O 1
ATOM 11272 N N . LEU A 1 1403 ? 27.193 -19.266 -21.624 1.00 97.56 1403 LEU A N 1
ATOM 11273 C CA . LEU A 1 1403 ? 27.315 -18.694 -20.283 1.00 97.56 1403 LEU A CA 1
ATOM 11274 C C . LEU A 1 1403 ? 28.144 -19.597 -19.358 1.00 97.56 1403 LEU A C 1
ATOM 11276 O O . LEU A 1 1403 ? 29.080 -19.110 -18.726 1.00 97.56 1403 LEU A O 1
ATOM 11280 N N . PHE A 1 1404 ? 27.826 -20.891 -19.266 1.00 97.81 1404 PHE A N 1
ATOM 11281 C CA . PHE A 1 1404 ? 28.488 -21.788 -18.310 1.00 97.81 1404 PHE A CA 1
ATOM 11282 C C . PHE A 1 1404 ? 29.968 -22.003 -18.669 1.00 97.81 1404 PHE A C 1
ATOM 11284 O O . PHE A 1 1404 ? 30.832 -21.880 -17.800 1.00 97.81 1404 PHE A O 1
ATOM 11291 N N . LEU A 1 1405 ? 30.284 -22.173 -19.958 1.00 96.44 1405 LEU A N 1
ATOM 11292 C CA . LEU A 1 1405 ? 31.664 -22.196 -20.459 1.00 96.44 1405 LEU A CA 1
ATOM 11293 C C . LEU A 1 1405 ? 32.450 -20.914 -20.115 1.00 96.44 1405 LEU A C 1
ATOM 11295 O O . LEU A 1 1405 ? 33.665 -20.962 -19.925 1.00 96.44 1405 LEU A O 1
ATOM 11299 N N . ASN A 1 1406 ? 31.782 -19.761 -20.038 1.00 97.12 1406 ASN A N 1
ATOM 11300 C CA . ASN A 1 1406 ? 32.418 -18.482 -19.724 1.00 97.12 1406 ASN A CA 1
ATOM 11301 C C . ASN A 1 1406 ? 32.478 -18.170 -18.217 1.00 97.12 1406 ASN A C 1
ATOM 11303 O O . ASN A 1 1406 ? 33.410 -17.487 -17.797 1.00 97.12 1406 ASN A O 1
ATOM 11307 N N . ILE A 1 1407 ? 31.596 -18.745 -17.390 1.00 97.75 1407 ILE A N 1
ATOM 11308 C CA . ILE A 1 1407 ? 31.746 -18.780 -15.922 1.00 97.75 1407 ILE A CA 1
ATOM 11309 C C . ILE A 1 1407 ? 33.024 -19.542 -15.541 1.00 97.75 1407 ILE A C 1
ATOM 11311 O O . ILE A 1 1407 ? 33.817 -19.041 -14.747 1.00 97.75 1407 ILE A O 1
ATOM 11315 N N . LEU A 1 1408 ? 33.273 -20.702 -16.162 1.00 96.38 1408 LEU A N 1
ATOM 11316 C CA . LEU A 1 1408 ? 34.454 -21.543 -15.903 1.00 96.38 1408 LEU A CA 1
ATOM 11317 C C . LEU A 1 1408 ? 35.801 -20.866 -16.230 1.00 96.38 1408 LEU A C 1
ATOM 11319 O O . LEU A 1 1408 ? 36.847 -21.317 -15.770 1.00 96.38 1408 LEU A O 1
ATOM 11323 N N . LYS A 1 1409 ? 35.798 -19.757 -16.982 1.00 96.19 1409 LYS A N 1
ATOM 11324 C CA . LYS A 1 1409 ? 37.003 -18.960 -17.281 1.00 96.19 1409 LYS A CA 1
ATOM 11325 C C . LYS A 1 1409 ? 37.339 -17.934 -16.188 1.00 96.19 1409 LYS A C 1
ATOM 11327 O O . LYS A 1 1409 ? 38.426 -17.356 -16.214 1.00 96.19 1409 LYS A O 1
ATOM 11332 N N . ILE A 1 1410 ? 36.439 -17.685 -15.232 1.00 95.88 1410 ILE A N 1
ATOM 11333 C CA . ILE A 1 1410 ? 36.632 -16.683 -14.175 1.00 95.88 1410 ILE A CA 1
ATOM 11334 C C . ILE A 1 1410 ? 37.371 -17.313 -12.988 1.00 95.88 1410 ILE A C 1
ATOM 11336 O O . ILE A 1 1410 ? 36.776 -17.955 -12.126 1.00 95.88 1410 ILE A O 1
ATOM 11340 N N . LYS A 1 1411 ? 38.689 -17.092 -12.921 1.00 92.94 1411 LYS A N 1
ATOM 11341 C CA . LYS A 1 1411 ? 39.541 -17.564 -11.816 1.00 92.94 1411 LYS A CA 1
ATOM 11342 C C . LYS A 1 1411 ? 39.099 -16.958 -10.475 1.00 92.94 1411 LYS A C 1
ATOM 11344 O O . LYS A 1 1411 ? 39.110 -15.739 -10.318 1.00 92.94 1411 LYS A O 1
ATOM 11349 N N . SER A 1 1412 ? 38.753 -17.806 -9.506 1.00 89.56 1412 SER A N 1
ATOM 11350 C CA . SER A 1 1412 ? 38.328 -17.419 -8.151 1.00 89.56 1412 SER A CA 1
ATOM 11351 C C . SER A 1 1412 ? 39.403 -16.639 -7.385 1.00 89.56 1412 SER A C 1
ATOM 11353 O O . SER A 1 1412 ? 40.557 -17.071 -7.333 1.00 89.56 1412 SER A O 1
ATOM 11355 N N . VAL A 1 1413 ? 39.026 -15.559 -6.695 1.00 86.88 1413 VAL A N 1
ATOM 11356 C CA . VAL A 1 1413 ? 39.942 -14.828 -5.801 1.00 86.88 1413 VAL A CA 1
ATOM 11357 C C . VAL A 1 1413 ? 40.168 -15.605 -4.500 1.00 86.88 1413 VAL A C 1
ATOM 11359 O O . VAL A 1 1413 ? 39.235 -16.165 -3.921 1.00 86.88 1413 VAL A O 1
ATOM 11362 N N . ASN A 1 1414 ? 41.426 -15.645 -4.051 1.00 85.69 1414 ASN A N 1
ATOM 11363 C CA . ASN A 1 1414 ? 41.888 -16.244 -2.789 1.00 85.69 1414 ASN A CA 1
ATOM 11364 C C . ASN A 1 1414 ? 41.456 -17.709 -2.557 1.00 85.69 1414 ASN A C 1
ATOM 11366 O O . ASN A 1 1414 ? 41.322 -18.132 -1.412 1.00 85.69 1414 ASN A O 1
ATOM 11370 N N . MET A 1 1415 ? 41.202 -18.472 -3.632 1.00 84.25 1415 MET A N 1
ATOM 11371 C CA . MET A 1 1415 ? 40.645 -19.839 -3.589 1.00 84.25 1415 MET A CA 1
ATOM 11372 C C . MET A 1 1415 ? 39.346 -19.966 -2.762 1.00 84.25 1415 MET A C 1
ATOM 11374 O O . MET A 1 1415 ? 38.998 -21.048 -2.292 1.00 84.25 1415 MET A O 1
ATOM 11378 N N . ASN A 1 1416 ? 38.606 -18.868 -2.565 1.00 87.69 1416 ASN A N 1
ATOM 11379 C CA . ASN A 1 1416 ? 37.327 -18.917 -1.861 1.00 87.69 1416 ASN A CA 1
ATOM 11380 C C . ASN A 1 1416 ? 36.249 -19.558 -2.757 1.00 87.69 1416 ASN A C 1
ATOM 11382 O O . ASN A 1 1416 ? 36.201 -19.257 -3.956 1.00 87.69 1416 ASN A O 1
ATOM 11386 N N . PRO A 1 1417 ? 35.358 -20.398 -2.193 1.00 91.38 1417 PRO A N 1
ATOM 11387 C CA . PRO A 1 1417 ? 34.332 -21.098 -2.962 1.00 91.38 1417 PRO A CA 1
ATOM 11388 C C . PRO A 1 1417 ? 33.412 -20.106 -3.675 1.00 91.38 1417 PRO A C 1
ATOM 11390 O O . PRO A 1 1417 ? 33.093 -19.040 -3.136 1.00 91.38 1417 PRO A O 1
ATOM 11393 N N . THR A 1 1418 ? 32.978 -20.456 -4.884 1.00 95.00 1418 THR A N 1
ATOM 11394 C CA . THR A 1 1418 ? 32.231 -19.540 -5.750 1.00 95.00 1418 THR A CA 1
ATOM 11395 C C . THR A 1 1418 ? 30.738 -19.845 -5.712 1.00 95.00 1418 THR A C 1
ATOM 11397 O O . THR A 1 1418 ? 30.300 -20.959 -5.979 1.00 95.00 1418 THR A O 1
ATOM 11400 N N . SER A 1 1419 ? 29.927 -18.850 -5.356 1.00 96.81 1419 SER A N 1
ATOM 11401 C CA . SER A 1 1419 ? 28.465 -18.935 -5.363 1.00 96.81 1419 SER A CA 1
ATOM 11402 C C . SER A 1 1419 ? 27.914 -18.223 -6.593 1.00 96.81 1419 SER A C 1
ATOM 11404 O O . SER A 1 1419 ? 27.891 -16.993 -6.662 1.00 96.81 1419 SER A O 1
ATOM 11406 N N . VAL A 1 1420 ? 27.502 -19.011 -7.581 1.00 97.81 1420 VAL A N 1
ATOM 11407 C CA . VAL A 1 1420 ? 26.962 -18.534 -8.854 1.00 97.81 1420 VAL A CA 1
ATOM 11408 C C . VAL A 1 1420 ? 25.448 -18.389 -8.739 1.00 97.81 1420 VAL A C 1
ATOM 11410 O O . VAL A 1 1420 ? 24.770 -19.292 -8.247 1.00 97.81 1420 VAL A O 1
ATOM 11413 N N . PHE A 1 1421 ? 24.920 -17.260 -9.208 1.00 98.38 1421 PHE A N 1
ATOM 11414 C CA . PHE A 1 1421 ? 23.497 -16.937 -9.246 1.00 98.38 1421 PHE A CA 1
ATOM 11415 C C . PHE A 1 1421 ? 23.081 -16.618 -10.680 1.00 98.38 1421 PHE A C 1
ATOM 11417 O O . PHE A 1 1421 ? 23.384 -15.543 -11.199 1.00 98.38 1421 PHE A O 1
ATOM 11424 N N . VAL A 1 1422 ? 22.398 -17.565 -11.322 1.00 98.19 1422 VAL A N 1
ATOM 11425 C CA . VAL A 1 1422 ? 21.974 -17.472 -12.723 1.00 98.19 1422 VAL A CA 1
ATOM 11426 C C . VAL A 1 1422 ? 20.497 -17.113 -12.789 1.00 98.19 1422 VAL A C 1
ATOM 11428 O O . VAL A 1 1422 ? 19.639 -17.930 -12.456 1.00 98.19 1422 VAL A O 1
ATOM 11431 N N . PHE A 1 1423 ? 20.189 -15.898 -13.235 1.00 98.19 1423 PHE A N 1
ATOM 11432 C CA . PHE A 1 1423 ? 18.824 -15.513 -13.593 1.00 98.19 1423 PHE A CA 1
ATOM 11433 C C . PHE A 1 1423 ? 18.495 -16.081 -14.975 1.00 98.19 1423 PHE A C 1
ATOM 11435 O O . PHE A 1 1423 ? 19.346 -15.983 -15.852 1.00 98.19 1423 PHE A O 1
ATOM 11442 N N . VAL A 1 1424 ? 17.310 -16.668 -15.184 1.00 97.38 1424 VAL A N 1
ATOM 11443 C CA . VAL A 1 1424 ? 16.917 -17.303 -16.464 1.00 97.38 1424 VAL A CA 1
ATOM 11444 C C . VAL A 1 1424 ? 15.456 -17.005 -16.810 1.00 97.38 1424 VAL A C 1
ATOM 11446 O O . VAL A 1 1424 ? 14.583 -17.225 -15.970 1.00 97.38 1424 VAL A O 1
ATOM 11449 N N . SER A 1 1425 ? 15.170 -16.554 -18.037 1.00 95.81 1425 SER A N 1
ATOM 11450 C CA . SER A 1 1425 ? 13.810 -16.213 -18.505 1.00 95.81 1425 SER A CA 1
ATOM 11451 C C . SER A 1 1425 ? 13.108 -17.245 -19.404 1.00 95.81 1425 SER A C 1
ATOM 11453 O O . SER A 1 1425 ? 11.877 -17.222 -19.486 1.00 95.81 1425 SER A O 1
ATOM 11455 N N . GLN A 1 1426 ? 13.829 -18.192 -20.017 1.00 94.19 1426 GLN A N 1
ATOM 11456 C CA . GLN A 1 1426 ? 13.254 -19.283 -20.821 1.00 94.19 1426 GLN A CA 1
ATOM 11457 C C . GLN A 1 1426 ? 13.883 -20.648 -20.479 1.00 94.19 1426 GLN A C 1
ATOM 11459 O O . GLN A 1 1426 ? 15.037 -20.736 -20.075 1.00 94.19 1426 GLN A O 1
ATOM 11464 N N . ALA A 1 1427 ? 13.123 -21.735 -20.657 1.00 93.31 1427 ALA A N 1
ATOM 11465 C CA . ALA A 1 1427 ? 13.643 -23.103 -20.680 1.00 93.31 1427 ALA A CA 1
ATOM 11466 C C . ALA A 1 1427 ? 13.748 -23.603 -22.133 1.00 93.31 1427 ALA A C 1
ATOM 11468 O O . ALA A 1 1427 ? 12.793 -23.487 -22.902 1.00 93.31 1427 ALA A O 1
ATOM 11469 N N . ASN A 1 1428 ? 14.905 -24.151 -22.507 1.00 93.25 1428 ASN A N 1
ATOM 11470 C CA . ASN A 1 1428 ? 15.180 -24.744 -23.816 1.00 93.25 1428 ASN A CA 1
ATOM 11471 C C . ASN A 1 1428 ? 15.991 -26.014 -23.571 1.00 93.25 1428 ASN A C 1
ATOM 11473 O O . ASN A 1 1428 ? 17.115 -25.944 -23.080 1.00 93.25 1428 ASN A O 1
ATOM 11477 N N . ILE A 1 1429 ? 15.406 -27.164 -23.897 1.00 94.19 1429 ILE A N 1
ATOM 11478 C CA . ILE A 1 1429 ? 15.964 -28.483 -23.579 1.00 94.19 1429 ILE A CA 1
ATOM 11479 C C . ILE A 1 1429 ? 17.324 -28.693 -24.267 1.00 94.19 1429 ILE A C 1
ATOM 11481 O O . ILE A 1 1429 ? 18.201 -29.320 -23.685 1.00 94.19 1429 ILE A O 1
ATOM 11485 N N . ILE A 1 1430 ? 17.545 -28.113 -25.453 1.00 95.56 1430 ILE A N 1
ATOM 11486 C CA . ILE A 1 1430 ? 18.817 -28.237 -26.182 1.00 95.56 1430 ILE A CA 1
ATOM 11487 C C . ILE A 1 1430 ? 19.929 -27.464 -25.458 1.00 95.56 1430 ILE A C 1
ATOM 11489 O O . ILE A 1 1430 ? 20.968 -28.037 -25.148 1.00 95.56 1430 ILE A O 1
ATOM 11493 N N . GLU A 1 1431 ? 19.702 -26.191 -25.117 1.00 95.94 1431 GLU A N 1
ATOM 11494 C CA . GLU A 1 1431 ? 20.684 -25.397 -24.355 1.00 95.94 1431 GLU A CA 1
ATOM 11495 C C . GLU A 1 1431 ? 20.928 -25.954 -22.948 1.00 95.94 1431 GLU A C 1
ATOM 11497 O O . GLU A 1 1431 ? 22.051 -25.902 -22.461 1.00 95.94 1431 GLU A O 1
ATOM 11502 N N . ILE A 1 1432 ? 19.900 -26.521 -22.310 1.00 97.38 1432 ILE A N 1
ATOM 11503 C CA . ILE A 1 1432 ? 20.024 -27.167 -21.000 1.00 97.38 1432 ILE A CA 1
ATOM 11504 C C . ILE A 1 1432 ? 20.880 -28.436 -21.102 1.00 97.38 1432 ILE A C 1
ATOM 11506 O O . ILE A 1 1432 ? 21.824 -28.577 -20.331 1.00 97.38 1432 ILE A O 1
ATOM 11510 N N . ASN A 1 1433 ? 20.631 -29.311 -22.081 1.00 96.38 1433 ASN A N 1
ATOM 11511 C CA . ASN A 1 1433 ? 21.455 -30.503 -22.306 1.00 96.38 1433 ASN A CA 1
ATOM 11512 C C . ASN A 1 1433 ? 22.915 -30.129 -22.630 1.00 96.38 1433 ASN A C 1
ATOM 11514 O O . ASN A 1 1433 ? 23.839 -30.699 -22.053 1.00 96.38 1433 ASN A O 1
ATOM 11518 N N . ASN A 1 1434 ? 23.124 -29.103 -23.462 1.00 97.56 1434 ASN A N 1
ATOM 11519 C CA . ASN A 1 1434 ? 24.448 -28.554 -23.786 1.00 97.56 1434 ASN A CA 1
ATOM 11520 C C . ASN A 1 1434 ? 25.155 -27.882 -22.586 1.00 97.56 1434 ASN A C 1
ATOM 11522 O O . ASN A 1 1434 ? 26.340 -27.561 -22.676 1.00 97.56 1434 ASN A O 1
ATOM 11526 N N . SER A 1 1435 ? 24.449 -27.640 -21.476 1.00 98.00 1435 SER A N 1
ATOM 11527 C CA . SER A 1 1435 ? 24.989 -27.043 -20.249 1.00 98.00 1435 SER A CA 1
ATOM 11528 C C . SER A 1 1435 ? 25.362 -28.058 -19.163 1.00 98.00 1435 SER A C 1
ATOM 11530 O O . SER A 1 1435 ? 26.027 -27.652 -18.210 1.00 98.00 1435 SER A O 1
ATOM 11532 N N . ILE A 1 1436 ? 24.965 -29.336 -19.260 1.00 97.69 1436 ILE A N 1
ATOM 11533 C CA . ILE A 1 1436 ? 25.090 -30.308 -18.151 1.00 97.69 1436 ILE A CA 1
ATOM 11534 C C . ILE A 1 1436 ? 26.548 -30.466 -17.694 1.00 97.69 1436 ILE A C 1
ATOM 11536 O O . ILE A 1 1436 ? 26.858 -30.159 -16.543 1.00 97.69 1436 ILE A O 1
ATOM 11540 N N . SER A 1 1437 ? 27.465 -30.827 -18.593 1.00 96.75 1437 SER A N 1
ATOM 11541 C CA . SER A 1 1437 ? 28.877 -31.070 -18.247 1.00 96.75 1437 SER A CA 1
ATOM 11542 C C . SER A 1 1437 ? 29.615 -29.824 -17.740 1.00 96.75 1437 SER A C 1
ATOM 11544 O O . SER A 1 1437 ? 30.566 -29.936 -16.967 1.00 96.75 1437 SER A O 1
ATOM 11546 N N . PHE A 1 1438 ? 29.181 -28.618 -18.128 1.00 97.88 1438 PHE A N 1
ATOM 11547 C CA . PHE A 1 1438 ? 29.699 -27.369 -17.561 1.00 97.88 1438 PHE A CA 1
ATOM 11548 C C . PHE A 1 1438 ? 29.075 -27.051 -16.192 1.00 97.88 1438 PHE A C 1
ATOM 11550 O O . PHE A 1 1438 ? 29.732 -26.449 -15.346 1.00 97.88 1438 PHE A O 1
ATOM 11557 N N . SER A 1 1439 ? 27.820 -27.449 -15.953 1.00 97.38 1439 SER A N 1
ATOM 11558 C CA . SER A 1 1439 ? 27.112 -27.224 -14.683 1.00 97.38 1439 SER A CA 1
ATOM 11559 C C . SER A 1 1439 ? 27.740 -27.997 -13.522 1.00 97.38 1439 SER A C 1
ATOM 11561 O O . SER A 1 1439 ? 27.867 -27.456 -12.423 1.00 97.38 1439 SER A O 1
ATOM 11563 N N . GLU A 1 1440 ? 28.221 -29.212 -13.793 1.00 96.19 1440 GLU A N 1
ATOM 11564 C CA . GLU A 1 1440 ? 28.940 -30.061 -12.841 1.00 96.19 1440 GLU A CA 1
ATOM 11565 C C . GLU A 1 1440 ? 30.280 -29.418 -12.454 1.00 96.19 1440 GLU A C 1
ATOM 11567 O O . GLU A 1 1440 ? 30.510 -29.137 -11.281 1.00 96.19 1440 GLU A O 1
ATOM 11572 N N . GLN A 1 1441 ? 31.083 -29.000 -13.438 1.00 96.19 1441 GLN A N 1
ATOM 11573 C CA . GLN A 1 1441 ? 32.337 -28.270 -13.194 1.00 96.19 1441 GLN A CA 1
ATOM 11574 C C . GLN A 1 1441 ? 32.133 -26.943 -12.432 1.00 96.19 1441 GLN A C 1
ATOM 11576 O O . GLN A 1 1441 ? 32.987 -26.542 -11.640 1.00 96.19 1441 GLN A O 1
ATOM 11581 N N . ILE A 1 1442 ? 31.014 -26.234 -12.635 1.00 96.88 1442 ILE A N 1
ATOM 11582 C CA . ILE A 1 1442 ? 30.683 -25.029 -11.847 1.00 96.88 1442 ILE A CA 1
ATOM 11583 C C . ILE A 1 1442 ? 30.348 -25.402 -10.395 1.00 96.88 1442 ILE A C 1
ATOM 11585 O O . ILE A 1 1442 ? 30.717 -24.675 -9.471 1.00 96.88 1442 ILE A O 1
ATOM 11589 N N . LYS A 1 1443 ? 29.666 -26.532 -10.186 1.00 93.81 1443 LYS A N 1
ATOM 11590 C CA . LYS A 1 1443 ? 29.291 -27.044 -8.864 1.00 93.81 1443 LYS A CA 1
ATOM 11591 C C . LYS A 1 1443 ? 30.511 -27.495 -8.059 1.00 93.81 1443 LYS A C 1
ATOM 11593 O O . LYS A 1 1443 ? 30.596 -27.145 -6.886 1.00 93.81 1443 LYS A O 1
ATOM 11598 N N . ASP A 1 1444 ? 31.485 -28.147 -8.690 1.00 93.19 1444 ASP A N 1
ATOM 11599 C CA . ASP A 1 1444 ? 32.749 -28.544 -8.047 1.00 93.19 1444 ASP A CA 1
ATOM 11600 C C . ASP A 1 1444 ? 33.568 -27.333 -7.556 1.00 93.19 1444 ASP A C 1
ATOM 11602 O O . ASP A 1 1444 ? 34.279 -27.410 -6.554 1.00 93.19 1444 ASP A O 1
ATOM 11606 N N . ASN A 1 1445 ? 33.408 -26.174 -8.206 1.00 92.62 1445 ASN A N 1
ATOM 11607 C CA . ASN A 1 1445 ? 34.012 -24.898 -7.803 1.00 92.62 1445 ASN A CA 1
ATOM 11608 C C . ASN A 1 1445 ? 33.175 -24.098 -6.769 1.00 92.62 1445 ASN A C 1
ATOM 11610 O O . ASN A 1 1445 ? 33.559 -22.986 -6.377 1.00 92.62 1445 ASN A O 1
ATOM 11614 N N . GLY A 1 1446 ? 32.043 -24.638 -6.296 1.00 94.06 1446 GLY A N 1
ATOM 11615 C CA . GLY A 1 1446 ? 31.273 -24.085 -5.179 1.00 94.06 1446 GLY A CA 1
ATOM 11616 C C . GLY A 1 1446 ? 29.773 -24.398 -5.215 1.00 94.06 1446 GLY A C 1
ATOM 11617 O O . GLY A 1 1446 ? 29.315 -25.384 -4.643 1.00 94.06 1446 GLY A O 1
ATOM 11618 N N . SER A 1 1447 ? 28.964 -23.502 -5.789 1.00 95.81 1447 SER A N 1
ATOM 11619 C CA . SER A 1 1447 ? 27.508 -23.694 -5.879 1.00 95.81 1447 SER A CA 1
ATOM 11620 C C . SER A 1 1447 ? 26.876 -22.998 -7.083 1.00 95.81 1447 SER A C 1
ATOM 11622 O O . SER A 1 1447 ? 27.199 -21.851 -7.398 1.00 95.81 1447 SER A O 1
ATOM 11624 N N . LEU A 1 1448 ? 25.923 -23.688 -7.714 1.00 97.69 1448 LEU A N 1
ATOM 11625 C CA . LEU A 1 1448 ? 25.140 -23.213 -8.853 1.00 97.69 1448 LEU A CA 1
ATOM 11626 C C . LEU A 1 1448 ? 23.692 -22.981 -8.412 1.00 97.69 1448 LEU A C 1
ATOM 11628 O O . LEU A 1 1448 ? 22.961 -23.933 -8.146 1.00 97.69 1448 LEU A O 1
ATOM 11632 N N . ASN A 1 1449 ? 23.267 -21.723 -8.334 1.00 98.19 1449 ASN A N 1
ATOM 11633 C CA . ASN A 1 1449 ? 21.941 -21.344 -7.854 1.00 98.19 1449 ASN A CA 1
ATOM 11634 C C . ASN A 1 1449 ? 21.149 -20.682 -8.989 1.00 98.19 1449 ASN A C 1
ATOM 11636 O O . ASN A 1 1449 ? 21.613 -19.710 -9.584 1.00 98.19 1449 ASN A O 1
ATOM 11640 N N . ILE A 1 1450 ? 19.958 -21.199 -9.300 1.00 98.19 1450 ILE A N 1
ATOM 11641 C CA . ILE A 1 1450 ? 19.162 -20.760 -10.459 1.00 98.19 1450 ILE A CA 1
ATOM 11642 C C . ILE A 1 1450 ? 17.944 -19.950 -9.996 1.00 98.19 1450 ILE A C 1
ATOM 11644 O O . ILE A 1 1450 ? 17.203 -20.372 -9.110 1.00 98.19 1450 ILE A O 1
ATOM 11648 N N . ILE A 1 1451 ? 17.718 -18.788 -10.609 1.00 98.44 1451 ILE A N 1
ATOM 11649 C CA . ILE A 1 1451 ? 16.605 -17.877 -10.323 1.00 98.44 1451 ILE A CA 1
ATOM 11650 C C . ILE A 1 1451 ? 15.734 -17.765 -11.580 1.00 98.44 1451 ILE A C 1
ATOM 11652 O O . ILE A 1 1451 ? 16.052 -17.049 -12.529 1.00 98.44 1451 ILE A O 1
ATOM 11656 N N . LEU A 1 1452 ? 14.616 -18.486 -11.584 1.00 97.69 1452 LEU A N 1
ATOM 11657 C CA . LEU A 1 1452 ? 13.666 -18.529 -12.693 1.00 97.69 1452 LEU A CA 1
ATOM 11658 C C . LEU A 1 1452 ? 12.829 -17.247 -12.719 1.00 97.69 1452 LEU A C 1
ATOM 11660 O O . LEU A 1 1452 ? 12.141 -16.933 -11.745 1.00 97.69 1452 LEU A O 1
ATOM 11664 N N . LEU A 1 1453 ? 12.868 -16.523 -13.835 1.00 96.38 1453 LEU A N 1
ATOM 11665 C CA . LEU A 1 1453 ? 12.165 -15.260 -14.028 1.00 96.38 1453 LEU A CA 1
ATOM 11666 C C . LEU A 1 1453 ? 10.734 -15.487 -14.540 1.00 96.38 1453 LEU A C 1
ATOM 11668 O O . LEU A 1 1453 ? 10.493 -16.119 -15.566 1.00 96.38 1453 LEU A O 1
ATOM 11672 N N . GLY A 1 1454 ? 9.757 -14.916 -13.836 1.00 88.31 1454 GLY A N 1
ATOM 11673 C CA . GLY A 1 1454 ? 8.352 -14.919 -14.238 1.00 88.31 1454 GLY A CA 1
ATOM 11674 C C . GLY A 1 1454 ? 7.558 -16.151 -13.785 1.00 88.31 1454 GLY A C 1
ATOM 11675 O O . GLY A 1 1454 ? 7.846 -16.785 -12.770 1.00 88.31 1454 GLY A O 1
ATOM 11676 N N . LYS A 1 1455 ? 6.455 -16.439 -14.490 1.00 79.62 1455 LYS A N 1
ATOM 11677 C CA . LYS A 1 1455 ? 5.470 -17.462 -14.081 1.00 79.62 1455 LYS A CA 1
ATOM 11678 C C . LYS A 1 1455 ? 5.604 -18.804 -14.800 1.00 79.62 1455 LYS A C 1
ATOM 11680 O O . LYS A 1 1455 ? 5.285 -19.828 -14.198 1.00 79.62 1455 LYS A O 1
ATOM 11685 N N . ASN A 1 1456 ? 6.033 -18.794 -16.060 1.00 84.00 1456 ASN A N 1
ATOM 11686 C CA . ASN A 1 1456 ? 5.817 -19.913 -16.986 1.00 84.00 1456 ASN A CA 1
ATOM 11687 C C . ASN A 1 1456 ? 6.958 -20.946 -16.992 1.00 84.00 1456 ASN A C 1
ATOM 11689 O O . ASN A 1 1456 ? 6.859 -21.945 -17.693 1.00 84.00 1456 ASN A O 1
ATOM 11693 N N . LEU A 1 1457 ? 8.019 -20.721 -16.213 1.00 90.94 1457 LEU A N 1
ATOM 11694 C CA . LEU A 1 1457 ? 9.114 -21.675 -16.043 1.00 90.94 1457 LEU A CA 1
ATOM 11695 C C . LEU A 1 1457 ? 8.782 -22.682 -14.947 1.00 90.94 1457 LEU A C 1
ATOM 11697 O O . LEU A 1 1457 ? 8.458 -22.287 -13.824 1.00 90.94 1457 LEU A O 1
ATOM 11701 N N . ASP A 1 1458 ? 8.881 -23.966 -15.261 1.00 91.00 1458 ASP A N 1
ATOM 11702 C CA . ASP A 1 1458 ? 8.883 -25.030 -14.261 1.00 91.00 1458 ASP A CA 1
ATOM 11703 C C . ASP A 1 1458 ? 10.321 -25.314 -13.798 1.00 91.00 1458 ASP A C 1
ATOM 11705 O O . ASP A 1 1458 ? 11.272 -25.167 -14.567 1.00 91.00 1458 ASP A O 1
ATOM 11709 N N . THR A 1 1459 ? 10.485 -25.713 -12.539 1.00 95.69 1459 THR A N 1
ATOM 11710 C CA . THR A 1 1459 ? 11.776 -26.136 -11.987 1.00 95.69 1459 THR A CA 1
ATOM 11711 C C . THR A 1 1459 ? 12.283 -27.428 -12.627 1.00 95.69 1459 THR A C 1
ATOM 11713 O O . THR A 1 1459 ? 13.491 -27.577 -12.785 1.00 95.69 1459 THR A O 1
ATOM 11716 N N . ILE A 1 1460 ? 11.384 -28.324 -13.060 1.00 94.25 1460 ILE A N 1
ATOM 11717 C CA . ILE A 1 1460 ? 11.738 -29.651 -13.588 1.00 94.25 1460 ILE A CA 1
ATOM 11718 C C . ILE A 1 1460 ? 12.680 -29.590 -14.798 1.00 94.25 1460 ILE A C 1
ATOM 11720 O O . ILE A 1 1460 ? 13.560 -30.437 -14.925 1.00 94.25 1460 ILE A O 1
ATOM 11724 N N . PHE A 1 1461 ? 12.562 -28.554 -15.639 1.00 95.31 1461 PHE A N 1
ATOM 11725 C CA . PHE A 1 1461 ? 13.434 -28.361 -16.801 1.00 95.31 1461 PHE A CA 1
ATOM 11726 C C . PHE A 1 1461 ? 14.904 -28.150 -16.424 1.00 95.31 1461 PHE A C 1
ATOM 11728 O O . PHE A 1 1461 ? 15.773 -28.479 -17.218 1.00 95.31 1461 PHE A O 1
ATOM 11735 N N . PHE A 1 1462 ? 15.191 -27.613 -15.235 1.00 97.06 1462 PHE A N 1
ATOM 11736 C CA . PHE A 1 1462 ? 16.545 -27.245 -14.806 1.00 97.06 1462 PHE A CA 1
ATOM 11737 C C . PHE A 1 1462 ? 17.187 -28.277 -13.869 1.00 97.06 1462 PHE A C 1
ATOM 11739 O O . PHE A 1 1462 ? 18.376 -28.170 -13.574 1.00 97.06 1462 PHE A O 1
ATOM 11746 N N . ASN A 1 1463 ? 16.443 -29.309 -13.457 1.00 96.12 1463 ASN A N 1
ATOM 11747 C CA . ASN A 1 1463 ? 16.973 -30.439 -12.689 1.00 96.12 1463 ASN A CA 1
ATOM 11748 C C . ASN A 1 1463 ? 18.182 -31.144 -13.354 1.00 96.12 1463 ASN A C 1
ATOM 11750 O O . ASN A 1 1463 ? 19.094 -31.508 -12.612 1.00 96.12 1463 ASN A O 1
ATOM 11754 N N . PRO A 1 1464 ? 18.273 -31.301 -14.698 1.00 97.44 1464 PRO A N 1
ATOM 11755 C CA . PRO A 1 1464 ? 19.447 -31.895 -15.352 1.00 97.44 1464 PRO A CA 1
ATOM 11756 C C . PRO A 1 1464 ? 20.763 -31.131 -15.138 1.00 97.44 1464 PRO A C 1
ATOM 11758 O O . PRO A 1 1464 ? 21.826 -31.718 -15.282 1.00 97.44 1464 PRO A O 1
ATOM 11761 N N . LEU A 1 1465 ? 20.710 -29.849 -14.756 1.00 97.50 1465 LEU A N 1
ATOM 11762 C CA . LEU A 1 1465 ? 21.894 -29.034 -14.432 1.00 97.50 1465 LEU A CA 1
ATOM 11763 C C . LEU A 1 1465 ? 22.386 -29.236 -12.988 1.00 97.50 1465 LEU A C 1
ATOM 11765 O O . LEU A 1 1465 ? 23.209 -28.465 -12.495 1.00 97.50 1465 LEU A O 1
ATOM 11769 N N . ASN A 1 1466 ? 21.797 -30.200 -12.270 1.00 95.75 1466 ASN A N 1
ATOM 11770 C CA . ASN A 1 1466 ? 22.125 -30.572 -10.895 1.00 95.75 1466 ASN A CA 1
ATOM 11771 C C . ASN A 1 1466 ? 22.321 -29.366 -9.927 1.00 95.75 1466 ASN A C 1
ATOM 11773 O O . ASN A 1 1466 ? 23.259 -29.384 -9.116 1.00 95.75 1466 ASN A O 1
ATOM 11777 N N . PRO A 1 1467 ? 21.500 -28.291 -9.997 1.00 97.06 1467 PRO A N 1
ATOM 11778 C CA . PRO A 1 1467 ? 21.784 -27.039 -9.300 1.00 97.06 1467 PRO A CA 1
ATOM 11779 C C . PRO A 1 1467 ? 21.728 -27.213 -7.781 1.00 97.06 1467 PRO A C 1
ATOM 11781 O O . PRO A 1 1467 ? 20.934 -27.985 -7.249 1.00 97.06 1467 PRO A O 1
ATOM 11784 N N . SER A 1 1468 ? 22.547 -26.444 -7.066 1.00 96.94 1468 SER A N 1
ATOM 11785 C CA . SER A 1 1468 ? 22.579 -26.422 -5.603 1.00 96.94 1468 SER A CA 1
ATOM 11786 C C . SER A 1 1468 ? 21.223 -26.025 -5.015 1.00 96.94 1468 SER A C 1
ATOM 11788 O O . SER A 1 1468 ? 20.772 -26.657 -4.061 1.00 96.94 1468 SER A O 1
ATOM 11790 N N . LYS A 1 1469 ? 20.578 -24.985 -5.574 1.00 97.31 1469 LYS A N 1
ATOM 11791 C CA . LYS A 1 1469 ? 19.232 -24.507 -5.205 1.00 97.31 1469 LYS A CA 1
ATOM 11792 C C . LYS A 1 1469 ? 18.544 -23.814 -6.394 1.00 97.31 1469 LYS A C 1
ATOM 11794 O O . LYS A 1 1469 ? 19.214 -23.213 -7.234 1.00 97.31 1469 LYS A O 1
ATOM 11799 N N . ILE A 1 1470 ? 17.208 -23.840 -6.439 1.00 97.69 1470 ILE A N 1
ATOM 11800 C CA . ILE A 1 1470 ? 16.393 -23.121 -7.439 1.00 97.69 1470 ILE A CA 1
ATOM 11801 C C . ILE A 1 1470 ? 15.369 -22.218 -6.732 1.00 97.69 1470 ILE A C 1
ATOM 11803 O O . ILE A 1 1470 ? 14.764 -22.627 -5.742 1.00 97.69 1470 ILE A O 1
ATOM 11807 N N . PHE A 1 1471 ? 15.139 -21.009 -7.252 1.00 97.50 1471 PHE A N 1
ATOM 11808 C CA . PHE A 1 1471 ? 14.093 -20.080 -6.808 1.00 97.50 1471 PHE A CA 1
ATOM 11809 C C . PHE A 1 1471 ? 13.228 -19.620 -7.985 1.00 97.50 1471 PHE A C 1
ATOM 11811 O O . PHE A 1 1471 ? 13.749 -19.338 -9.061 1.00 97.50 1471 PHE A O 1
ATOM 11818 N N . LYS A 1 1472 ? 11.911 -19.481 -7.787 1.00 96.81 1472 LYS A N 1
ATOM 11819 C CA . LYS A 1 1472 ? 10.977 -19.001 -8.821 1.00 96.81 1472 LYS A CA 1
ATOM 11820 C C . LYS A 1 1472 ? 10.516 -17.573 -8.532 1.00 96.81 1472 LYS A C 1
ATOM 11822 O O . LYS A 1 1472 ? 9.544 -17.348 -7.808 1.00 96.81 1472 LYS A O 1
ATOM 11827 N N . TRP A 1 1473 ? 11.209 -16.594 -9.112 1.00 96.94 1473 TRP A N 1
ATOM 11828 C CA . TRP A 1 1473 ? 10.899 -15.181 -8.929 1.00 96.94 1473 TRP A CA 1
ATOM 11829 C C . TRP A 1 1473 ? 9.814 -14.711 -9.906 1.00 96.94 1473 TRP A C 1
ATOM 11831 O O . TRP A 1 1473 ? 10.062 -14.381 -11.063 1.00 96.94 1473 TRP A O 1
ATOM 11841 N N . ASN A 1 1474 ? 8.581 -14.607 -9.413 1.00 92.25 1474 ASN A N 1
ATOM 11842 C CA . ASN A 1 1474 ? 7.403 -14.245 -10.212 1.00 92.25 1474 ASN A CA 1
ATOM 11843 C C . ASN A 1 1474 ? 7.322 -12.759 -10.655 1.00 92.25 1474 ASN A C 1
ATOM 11845 O O . ASN A 1 1474 ? 6.241 -12.303 -11.039 1.00 92.25 1474 ASN A O 1
ATOM 11849 N N . MET A 1 1475 ? 8.430 -12.008 -10.579 1.00 92.38 1475 MET A N 1
ATOM 11850 C CA . MET A 1 1475 ? 8.560 -10.568 -10.865 1.00 92.38 1475 MET A CA 1
ATOM 11851 C C . MET A 1 1475 ? 7.651 -9.624 -10.041 1.00 92.38 1475 MET A C 1
ATOM 11853 O O . MET A 1 1475 ? 7.547 -8.432 -10.349 1.00 92.38 1475 MET A O 1
ATOM 11857 N N . LYS A 1 1476 ? 7.018 -10.090 -8.952 1.00 91.94 1476 LYS A N 1
ATOM 11858 C CA . LYS A 1 1476 ? 6.298 -9.222 -7.998 1.00 91.94 1476 LYS A CA 1
ATOM 11859 C C . LYS A 1 1476 ? 7.188 -8.764 -6.850 1.00 91.94 1476 LYS A C 1
ATOM 11861 O O . LYS A 1 1476 ? 7.975 -9.537 -6.307 1.00 91.94 1476 LYS A O 1
ATOM 11866 N N . ASP A 1 1477 ? 6.955 -7.544 -6.390 1.00 88.81 1477 ASP A N 1
ATOM 11867 C CA . ASP A 1 1477 ? 7.706 -6.912 -5.299 1.00 88.81 1477 ASP A CA 1
ATOM 11868 C C . ASP A 1 1477 ? 7.493 -7.633 -3.960 1.00 88.81 1477 ASP A C 1
ATOM 11870 O O . ASP A 1 1477 ? 8.430 -7.814 -3.190 1.00 88.81 1477 ASP A O 1
ATOM 11874 N N . SER A 1 1478 ? 6.302 -8.205 -3.750 1.00 89.44 1478 SER A N 1
ATOM 11875 C CA . SER A 1 1478 ? 5.981 -9.057 -2.594 1.00 89.44 1478 SER A CA 1
ATOM 11876 C C . SER A 1 1478 ? 6.789 -10.362 -2.509 1.00 89.44 1478 SER A C 1
ATOM 11878 O O . SER A 1 1478 ? 6.645 -11.092 -1.536 1.00 89.44 1478 SER A O 1
ATOM 11880 N N . SER A 1 1479 ? 7.598 -10.694 -3.523 1.00 91.94 1479 SER A N 1
ATOM 11881 C CA . SER A 1 1479 ? 8.507 -11.853 -3.511 1.00 91.94 1479 SER A CA 1
ATOM 11882 C C . SER A 1 1479 ? 9.988 -11.478 -3.376 1.00 91.94 1479 SER A C 1
ATOM 11884 O O . SER A 1 1479 ? 10.821 -12.368 -3.227 1.00 91.94 1479 SER A O 1
ATOM 11886 N N . ILE A 1 1480 ? 10.319 -10.179 -3.353 1.00 95.06 1480 ILE A N 1
ATOM 11887 C CA . ILE A 1 1480 ? 11.691 -9.696 -3.130 1.00 95.06 1480 ILE A CA 1
ATOM 11888 C C . ILE A 1 1480 ? 12.243 -10.139 -1.759 1.00 95.06 1480 ILE A C 1
ATOM 11890 O O . ILE A 1 1480 ? 13.371 -10.626 -1.743 1.00 95.06 1480 ILE A O 1
ATOM 11894 N N . PRO A 1 1481 ? 11.500 -10.090 -0.628 1.00 94.75 1481 PRO A N 1
ATOM 11895 C CA . PRO A 1 1481 ? 12.025 -10.558 0.661 1.00 94.75 1481 PRO A CA 1
ATOM 11896 C C . PRO A 1 1481 ? 12.468 -12.029 0.639 1.00 94.75 1481 PRO A C 1
ATOM 11898 O O . PRO A 1 1481 ? 13.552 -12.353 1.117 1.00 94.75 1481 PRO A O 1
ATOM 11901 N N . LEU A 1 1482 ? 11.676 -12.894 -0.005 1.00 93.94 1482 LEU A N 1
ATOM 11902 C CA . LEU A 1 1482 ? 11.987 -14.318 -0.173 1.00 93.94 1482 LEU A CA 1
ATOM 11903 C C . LEU A 1 1482 ? 13.197 -14.542 -1.095 1.00 93.94 1482 LEU A C 1
ATOM 11905 O O . LEU A 1 1482 ? 13.956 -15.483 -0.888 1.00 93.94 1482 LEU A O 1
ATOM 11909 N N . LEU A 1 1483 ? 13.410 -13.671 -2.089 1.00 96.75 1483 LEU A N 1
ATOM 11910 C CA . LEU A 1 1483 ? 14.594 -13.711 -2.952 1.00 96.75 1483 LEU A CA 1
ATOM 11911 C C . LEU A 1 1483 ? 15.866 -13.256 -2.210 1.00 96.75 1483 LEU A C 1
ATOM 11913 O O . LEU A 1 1483 ? 16.924 -13.848 -2.412 1.00 96.75 1483 LEU A O 1
ATOM 11917 N N . ILE A 1 1484 ? 15.773 -12.256 -1.324 1.00 95.88 1484 ILE A N 1
ATOM 11918 C CA . ILE A 1 1484 ? 16.882 -11.837 -0.445 1.00 95.88 1484 ILE A CA 1
ATOM 11919 C C . ILE A 1 1484 ? 17.244 -12.970 0.525 1.00 95.88 1484 ILE A C 1
ATOM 11921 O O . ILE A 1 1484 ? 18.424 -13.270 0.714 1.00 95.88 1484 ILE A O 1
ATOM 11925 N N . GLU A 1 1485 ? 16.241 -13.612 1.129 1.00 93.69 1485 GLU A N 1
ATOM 11926 C CA . GLU A 1 1485 ? 16.433 -14.765 2.011 1.00 93.69 1485 GLU A CA 1
ATOM 11927 C C . GLU A 1 1485 ? 17.054 -15.950 1.261 1.00 93.69 1485 GLU A C 1
ATOM 11929 O O . GLU A 1 1485 ? 18.051 -16.507 1.720 1.00 93.69 1485 GLU A O 1
ATOM 11934 N N . PHE A 1 1486 ? 16.538 -16.285 0.073 1.00 96.81 1486 PHE A N 1
ATOM 11935 C CA . PHE A 1 1486 ? 17.134 -17.287 -0.809 1.00 96.81 1486 PHE A CA 1
ATOM 11936 C C . PHE A 1 1486 ? 18.598 -16.963 -1.114 1.00 96.81 1486 PHE A C 1
ATOM 11938 O O . PHE A 1 1486 ? 19.455 -17.824 -0.932 1.00 96.81 1486 PHE A O 1
ATOM 11945 N N . PHE A 1 1487 ? 18.908 -15.732 -1.527 1.00 96.19 1487 PHE A N 1
ATOM 11946 C CA . PHE A 1 1487 ? 20.267 -15.312 -1.865 1.00 96.19 1487 PHE A CA 1
ATOM 11947 C C . PHE A 1 1487 ? 21.226 -15.458 -0.671 1.00 96.19 1487 PHE A C 1
ATOM 11949 O O . PHE A 1 1487 ? 22.281 -16.072 -0.816 1.00 96.19 1487 PHE A O 1
ATOM 11956 N N . LYS A 1 1488 ? 20.829 -15.005 0.528 1.00 93.06 1488 LYS A N 1
ATOM 11957 C CA . LYS A 1 1488 ? 21.600 -15.190 1.775 1.00 93.06 1488 LYS A CA 1
ATOM 11958 C C . LYS A 1 1488 ? 21.794 -16.668 2.126 1.00 93.06 1488 LYS A C 1
ATOM 11960 O O . LYS A 1 1488 ? 22.908 -17.103 2.402 1.00 93.06 1488 LYS A O 1
ATOM 11965 N N . ASN A 1 1489 ? 20.728 -17.464 2.068 1.00 92.62 1489 ASN A N 1
ATOM 11966 C CA . ASN A 1 1489 ? 20.765 -18.882 2.430 1.00 92.62 1489 ASN A CA 1
ATOM 11967 C C . ASN A 1 1489 ? 21.465 -19.771 1.387 1.00 92.62 1489 ASN A C 1
ATOM 11969 O O . ASN A 1 1489 ? 21.800 -20.917 1.702 1.00 92.62 1489 ASN A O 1
ATOM 11973 N N . SER A 1 1490 ? 21.686 -19.276 0.168 1.00 94.62 1490 SER A N 1
ATOM 11974 C CA . SER A 1 1490 ? 22.336 -19.997 -0.940 1.00 94.62 1490 SER A CA 1
ATOM 11975 C C . SER A 1 1490 ? 23.828 -19.694 -1.090 1.00 94.62 1490 SER A C 1
ATOM 11977 O O . SER A 1 1490 ? 24.515 -20.399 -1.820 1.00 94.62 1490 SER A O 1
ATOM 11979 N N . GLN A 1 1491 ? 24.350 -18.681 -0.394 1.00 93.19 1491 GLN A N 1
ATOM 11980 C CA . GLN A 1 1491 ? 25.789 -18.435 -0.335 1.00 93.19 1491 GLN A CA 1
ATOM 11981 C C . GLN A 1 1491 ? 26.499 -19.532 0.462 1.00 93.19 1491 GLN A C 1
ATOM 11983 O O . GLN A 1 1491 ? 26.086 -19.876 1.578 1.00 93.19 1491 GLN A O 1
ATOM 11988 N N . MET A 1 1492 ? 27.604 -20.036 -0.090 1.00 88.75 1492 MET A N 1
ATOM 11989 C CA . MET A 1 1492 ? 28.566 -20.818 0.681 1.00 88.75 1492 MET A CA 1
ATOM 11990 C C . MET A 1 1492 ? 29.249 -19.904 1.695 1.00 88.75 1492 MET A C 1
ATOM 11992 O O . MET A 1 1492 ? 29.776 -18.857 1.338 1.00 88.75 1492 MET A O 1
ATOM 11996 N N . CYS A 1 1493 ? 29.247 -20.294 2.962 1.00 86.25 1493 CYS A N 1
ATOM 11997 C CA . CYS A 1 1493 ? 29.829 -19.507 4.042 1.00 86.25 1493 CYS A CA 1
ATOM 11998 C C . CYS A 1 1493 ? 30.616 -20.441 4.955 1.00 86.25 1493 CYS A C 1
ATOM 12000 O O . CYS A 1 1493 ? 30.224 -21.594 5.130 1.00 86.25 1493 CYS A O 1
ATOM 12002 N N . LYS A 1 1494 ? 31.708 -19.951 5.542 1.00 83.56 1494 LYS A N 1
ATOM 12003 C CA . LYS A 1 1494 ? 32.460 -20.702 6.551 1.00 83.56 1494 LYS A CA 1
ATOM 12004 C C . LYS A 1 1494 ? 31.797 -20.461 7.904 1.00 83.56 1494 LYS A C 1
ATOM 12006 O O . LYS A 1 1494 ? 31.533 -19.318 8.267 1.00 83.56 1494 LYS A O 1
ATOM 12011 N N . GLU A 1 1495 ? 31.498 -21.527 8.629 1.00 80.12 1495 GLU A N 1
ATOM 12012 C CA . GLU A 1 1495 ? 31.023 -21.443 10.008 1.00 80.12 1495 GLU A CA 1
ATOM 12013 C C . GLU A 1 1495 ? 32.238 -21.402 10.940 1.00 80.12 1495 GLU A C 1
ATOM 12015 O O . GLU A 1 1495 ? 33.108 -22.267 10.871 1.00 80.12 1495 GLU A O 1
ATOM 12020 N N . ILE A 1 1496 ? 32.338 -20.343 11.749 1.00 80.88 1496 ILE A N 1
ATOM 12021 C CA . ILE A 1 1496 ? 33.500 -20.052 12.599 1.00 80.88 1496 ILE A CA 1
ATOM 12022 C C . ILE A 1 1496 ? 33.043 -19.983 14.062 1.00 80.88 1496 ILE A C 1
ATOM 12024 O O . ILE A 1 1496 ? 32.044 -19.333 14.371 1.00 80.88 1496 ILE A O 1
ATOM 12028 N N . CYS A 1 1497 ? 33.771 -20.642 14.969 1.00 78.69 1497 CYS A N 1
ATOM 12029 C CA . CYS A 1 1497 ? 33.554 -20.497 16.410 1.00 78.69 1497 CYS A CA 1
ATOM 12030 C C . CYS A 1 1497 ? 34.111 -19.153 16.905 1.00 78.69 1497 CYS A C 1
ATOM 12032 O O . CYS A 1 1497 ? 35.313 -18.905 16.792 1.00 78.69 1497 CYS A O 1
ATOM 12034 N N . ASN A 1 1498 ? 33.282 -18.325 17.543 1.00 63.56 1498 ASN A N 1
ATOM 12035 C CA . ASN A 1 1498 ? 33.733 -17.050 18.109 1.00 63.56 1498 ASN A CA 1
ATOM 12036 C C . ASN A 1 1498 ? 34.381 -17.222 19.497 1.00 63.56 1498 ASN A C 1
ATOM 12038 O O . ASN A 1 1498 ? 33.751 -16.953 20.517 1.00 63.56 1498 ASN A O 1
ATOM 12042 N N . ASN A 1 1499 ? 35.628 -17.707 19.526 1.00 55.97 1499 ASN A N 1
ATOM 12043 C CA . ASN A 1 1499 ? 36.718 -17.270 20.422 1.00 55.97 1499 ASN A CA 1
ATOM 12044 C C . ASN A 1 1499 ? 37.880 -18.274 20.388 1.00 55.97 1499 ASN A C 1
ATOM 12046 O O . ASN A 1 1499 ? 37.740 -19.398 20.865 1.00 55.97 1499 ASN A O 1
ATOM 12050 N N . ILE A 1 1500 ? 39.054 -17.825 19.937 1.00 50.91 1500 ILE A N 1
ATOM 12051 C CA . ILE A 1 1500 ? 40.348 -18.437 20.271 1.00 50.91 1500 ILE A CA 1
ATOM 12052 C C . ILE A 1 1500 ? 41.275 -17.300 20.717 1.00 50.91 1500 ILE A C 1
ATOM 12054 O O . ILE A 1 1500 ? 42.071 -16.780 19.940 1.00 50.91 1500 ILE A O 1
ATOM 12058 N N . ASN A 1 1501 ? 41.143 -16.887 21.980 1.00 43.59 1501 ASN A N 1
ATOM 12059 C CA . ASN A 1 1501 ? 42.106 -15.988 22.617 1.00 43.59 1501 ASN A CA 1
ATOM 12060 C C . ASN A 1 1501 ? 43.315 -16.811 23.079 1.00 43.59 1501 ASN A C 1
ATOM 12062 O O . ASN A 1 1501 ? 43.389 -17.228 24.232 1.00 43.59 1501 ASN A O 1
ATOM 12066 N N . LEU A 1 1502 ? 44.252 -17.044 22.162 1.00 45.59 1502 LEU A N 1
ATOM 12067 C CA . LEU A 1 1502 ? 45.581 -17.577 22.455 1.00 45.59 1502 LEU A CA 1
ATOM 12068 C C . LEU A 1 1502 ? 46.615 -16.563 21.968 1.00 45.59 1502 LEU A C 1
ATOM 12070 O O . LEU A 1 1502 ? 46.935 -16.497 20.784 1.00 45.59 1502 LEU A O 1
ATOM 12074 N N . ALA A 1 1503 ? 47.097 -15.737 22.894 1.00 35.53 1503 ALA A N 1
ATOM 12075 C CA . ALA A 1 1503 ? 48.191 -14.815 22.636 1.00 35.53 1503 ALA A CA 1
ATOM 12076 C C . ALA A 1 1503 ? 49.525 -15.570 22.688 1.00 35.53 1503 ALA A C 1
ATOM 12078 O O . ALA A 1 1503 ? 49.825 -16.202 23.697 1.00 35.53 1503 ALA A O 1
ATOM 12079 N N . LEU A 1 1504 ? 50.325 -15.468 21.626 1.00 40.84 1504 LEU A N 1
ATOM 12080 C CA . LEU A 1 1504 ? 51.750 -15.807 21.598 1.00 40.84 1504 LEU A CA 1
ATOM 12081 C C . LEU A 1 1504 ? 52.437 -14.991 20.489 1.00 40.84 1504 LEU A C 1
ATOM 12083 O O . LEU A 1 1504 ? 51.792 -14.550 19.536 1.00 40.84 1504 LEU A O 1
ATOM 12087 N N . THR A 1 1505 ? 53.726 -14.708 20.668 1.00 38.44 1505 THR A N 1
ATOM 12088 C CA . THR A 1 1505 ? 54.473 -13.655 19.956 1.00 38.44 1505 THR A CA 1
ATOM 12089 C C . THR A 1 1505 ? 55.178 -14.134 18.670 1.00 38.44 1505 THR A C 1
ATOM 12091 O O . THR A 1 1505 ? 55.356 -15.336 18.476 1.00 38.44 1505 THR A O 1
ATOM 12094 N N . PRO A 1 1506 ? 55.551 -13.218 17.748 1.00 34.25 1506 PRO A N 1
ATOM 12095 C CA . PRO A 1 1506 ? 55.942 -13.583 16.382 1.00 34.25 1506 PRO A CA 1
ATOM 12096 C C . PRO A 1 1506 ? 57.452 -13.816 16.198 1.00 34.25 1506 PRO A C 1
ATOM 12098 O O . PRO A 1 1506 ? 58.251 -12.937 16.515 1.00 34.25 1506 PRO A O 1
ATOM 12101 N N . ILE A 1 1507 ? 57.841 -14.940 15.578 1.00 38.31 1507 ILE A N 1
ATOM 12102 C CA . ILE A 1 1507 ? 59.214 -15.181 15.089 1.00 38.31 1507 ILE A CA 1
ATOM 12103 C C . ILE A 1 1507 ? 59.205 -15.801 13.674 1.00 38.31 1507 ILE A C 1
ATOM 12105 O O . ILE A 1 1507 ? 58.805 -16.942 13.480 1.00 38.31 1507 ILE A O 1
ATOM 12109 N N . ILE A 1 1508 ? 59.646 -14.982 12.714 1.00 38.50 1508 ILE A N 1
ATOM 12110 C CA . ILE A 1 1508 ? 60.541 -15.240 11.562 1.00 38.50 1508 ILE A CA 1
ATOM 12111 C C . ILE A 1 1508 ? 60.451 -16.584 10.789 1.00 38.50 1508 ILE A C 1
ATOM 12113 O O . ILE A 1 1508 ? 60.734 -17.658 11.301 1.00 38.50 1508 ILE A O 1
ATOM 12117 N N . ASN A 1 1509 ? 60.215 -16.440 9.477 1.00 33.31 1509 ASN A N 1
ATOM 12118 C CA . ASN A 1 1509 ? 60.642 -17.253 8.321 1.00 33.31 1509 ASN A CA 1
ATOM 12119 C C . ASN A 1 1509 ? 61.347 -18.613 8.551 1.00 33.31 1509 ASN A C 1
ATOM 12121 O O . ASN A 1 1509 ? 62.483 -18.653 9.017 1.00 33.31 1509 ASN A O 1
ATOM 12125 N N . SER A 1 1510 ? 60.820 -19.681 7.933 1.00 34.41 1510 SER A N 1
ATOM 12126 C CA . SER A 1 1510 ? 61.566 -20.449 6.906 1.00 34.41 1510 SER A CA 1
ATOM 12127 C C . SER A 1 1510 ? 60.700 -21.501 6.180 1.00 34.41 1510 SER A C 1
ATOM 12129 O O . SER A 1 1510 ? 59.516 -21.686 6.456 1.00 34.41 1510 SER A O 1
ATOM 12131 N N . THR A 1 1511 ? 61.288 -22.090 5.142 1.00 31.34 1511 THR A N 1
ATOM 12132 C CA . THR A 1 1511 ? 60.701 -22.850 4.032 1.00 31.34 1511 THR A CA 1
ATOM 12133 C C . THR A 1 1511 ? 60.571 -24.373 4.256 1.00 31.34 1511 THR A C 1
ATOM 12135 O O . THR A 1 1511 ? 61.390 -24.976 4.933 1.00 31.34 1511 THR A O 1
ATOM 12138 N N . ILE A 1 1512 ? 59.662 -24.999 3.481 1.00 33.38 1512 ILE A N 1
ATOM 12139 C CA . ILE A 1 1512 ? 59.794 -26.342 2.842 1.00 33.38 1512 ILE A CA 1
ATOM 12140 C C . ILE A 1 1512 ? 59.409 -27.653 3.612 1.00 33.38 1512 ILE A C 1
ATOM 12142 O O . ILE A 1 1512 ? 60.064 -28.111 4.531 1.00 33.38 1512 ILE A O 1
ATOM 12146 N N . GLN A 1 1513 ? 58.364 -28.309 3.062 1.00 31.80 1513 GLN A N 1
ATOM 12147 C CA . GLN A 1 1513 ? 58.092 -29.763 2.865 1.00 31.80 1513 GLN A CA 1
ATOM 12148 C C . GLN A 1 1513 ? 57.890 -30.811 4.006 1.00 31.80 1513 GLN A C 1
ATOM 12150 O O . GLN A 1 1513 ? 58.815 -31.329 4.611 1.00 31.80 1513 GLN A O 1
ATOM 12155 N N . ARG A 1 1514 ? 56.639 -31.317 4.064 1.00 31.27 1514 ARG A N 1
ATOM 12156 C CA . ARG A 1 1514 ? 56.175 -32.741 4.059 1.00 31.27 1514 ARG A CA 1
ATOM 12157 C C . ARG A 1 1514 ? 57.039 -33.890 4.666 1.00 31.27 1514 ARG A C 1
ATOM 12159 O O . ARG A 1 1514 ? 57.868 -34.459 3.962 1.00 31.27 1514 ARG A O 1
ATOM 12166 N N . LYS A 1 1515 ? 56.566 -34.465 5.788 1.00 33.25 1515 LYS A N 1
ATOM 12167 C CA . LYS A 1 1515 ? 56.152 -35.893 6.020 1.00 33.25 1515 LYS A CA 1
ATOM 12168 C C . LYS A 1 1515 ? 55.559 -35.976 7.453 1.00 33.25 1515 LYS A C 1
ATOM 12170 O O . LYS A 1 1515 ? 56.093 -35.318 8.329 1.00 33.25 1515 LYS A O 1
ATOM 12175 N N . ILE A 1 1516 ? 54.366 -36.509 7.770 1.00 35.22 1516 ILE A N 1
ATOM 12176 C CA . ILE A 1 1516 ? 53.694 -37.817 7.542 1.00 35.22 1516 ILE A CA 1
ATOM 12177 C C . ILE A 1 1516 ? 54.106 -38.902 8.567 1.00 35.22 1516 ILE A C 1
ATOM 12179 O O . ILE A 1 1516 ? 55.126 -39.541 8.357 1.00 35.22 1516 ILE A O 1
ATOM 12183 N N . VAL A 1 1517 ? 53.202 -39.158 9.548 1.00 35.09 1517 VAL A N 1
ATOM 12184 C CA . VAL A 1 1517 ? 52.949 -40.438 10.292 1.00 35.09 1517 VAL A CA 1
ATOM 12185 C C . VAL A 1 1517 ? 54.085 -40.900 11.246 1.00 35.09 1517 VAL A C 1
ATOM 12187 O O . VAL A 1 1517 ? 55.244 -40.690 10.931 1.00 35.09 1517 VAL A O 1
ATOM 12190 N N . SER A 1 1518 ? 53.900 -41.494 12.441 1.00 33.56 1518 SER A N 1
ATOM 12191 C CA . SER A 1 1518 ? 52.771 -41.968 13.306 1.00 33.56 1518 SER A CA 1
ATOM 12192 C C . SER A 1 1518 ? 53.101 -41.624 14.802 1.00 33.56 1518 SER A C 1
ATOM 12194 O O . SER A 1 1518 ? 54.074 -40.913 15.004 1.00 33.56 1518 SER A O 1
ATOM 12196 N N . SER A 1 1519 ? 52.410 -41.978 15.908 1.00 32.41 1519 SER A N 1
ATOM 12197 C CA . SER A 1 1519 ? 51.591 -43.157 16.281 1.00 32.41 1519 SER A CA 1
ATOM 12198 C C . SER A 1 1519 ? 50.825 -42.994 17.635 1.00 32.41 1519 SER A C 1
ATOM 12200 O O . SER A 1 1519 ? 51.227 -42.202 18.475 1.00 32.41 1519 SER A O 1
ATOM 12202 N N . THR A 1 1520 ? 49.738 -43.769 17.831 1.00 30.86 1520 THR A N 1
ATOM 12203 C CA . THR A 1 1520 ? 49.284 -44.473 19.082 1.00 30.86 1520 THR A CA 1
ATOM 12204 C C . THR A 1 1520 ? 49.494 -43.818 20.484 1.00 30.86 1520 THR A C 1
ATOM 12206 O O . THR A 1 1520 ? 50.628 -43.739 20.931 1.00 30.86 1520 THR A O 1
ATOM 12209 N N . SER A 1 1521 ? 48.465 -43.341 21.227 1.00 33.47 1521 SER A N 1
ATOM 12210 C CA . SER A 1 1521 ? 47.499 -44.080 22.122 1.00 33.47 1521 SER A CA 1
ATOM 12211 C C . SER A 1 1521 ? 47.972 -44.268 23.596 1.00 33.47 1521 SER A C 1
ATOM 12213 O O . SER A 1 1521 ? 49.173 -44.162 23.800 1.00 33.47 1521 SER A O 1
ATOM 12215 N N . PRO A 1 1522 ? 47.161 -44.751 24.580 1.00 39.09 1522 PRO A N 1
ATOM 12216 C CA . PRO A 1 1522 ? 45.763 -44.441 24.993 1.00 39.09 1522 PRO A CA 1
ATOM 12217 C C . PRO A 1 1522 ? 45.568 -44.296 26.548 1.00 39.09 1522 PRO A C 1
ATOM 12219 O O . PRO A 1 1522 ? 46.474 -44.649 27.286 1.00 39.09 1522 PRO A O 1
ATOM 12222 N N . SER A 1 1523 ? 44.370 -43.903 27.051 1.00 34.22 1523 SER A N 1
ATOM 12223 C CA . SER A 1 1523 ? 43.667 -44.470 28.261 1.00 34.22 1523 SER A CA 1
ATOM 12224 C C . SER A 1 1523 ? 42.469 -43.593 28.742 1.00 34.22 1523 SER A C 1
ATOM 12226 O O . SER A 1 1523 ? 42.641 -42.386 28.855 1.00 34.22 1523 SER A O 1
ATOM 12228 N N . ILE A 1 1524 ? 41.216 -44.093 28.843 1.00 35.47 1524 ILE A N 1
ATOM 12229 C CA . ILE A 1 1524 ? 40.475 -44.595 30.053 1.00 35.47 1524 ILE A CA 1
ATOM 12230 C C . ILE A 1 1524 ? 40.148 -43.469 31.089 1.00 35.47 1524 ILE A C 1
ATOM 12232 O O . ILE A 1 1524 ? 41.059 -42.784 31.526 1.00 35.47 1524 ILE A O 1
ATOM 12236 N N . PHE A 1 1525 ? 38.886 -43.151 31.460 1.00 35.06 1525 PHE A N 1
ATOM 12237 C CA . PHE A 1 1525 ? 37.926 -43.940 32.284 1.00 35.06 1525 PHE A CA 1
ATOM 12238 C C . PHE A 1 1525 ? 36.415 -43.581 32.078 1.00 35.06 1525 PHE A C 1
ATOM 12240 O O . PHE A 1 1525 ? 36.107 -42.442 31.750 1.00 35.06 1525 PHE A O 1
ATOM 12247 N N . SER A 1 1526 ? 35.511 -44.563 32.313 1.00 33.62 1526 SER A N 1
ATOM 12248 C CA . SER A 1 1526 ? 34.085 -44.546 32.809 1.00 33.62 1526 SER A CA 1
ATOM 12249 C C . SER A 1 1526 ? 33.173 -43.294 32.675 1.00 33.62 1526 SER A C 1
ATOM 12251 O O . SER A 1 1526 ? 33.616 -42.190 32.951 1.00 33.62 1526 SER A O 1
ATOM 12253 N N . SER A 1 1527 ? 31.835 -43.334 32.495 1.00 33.69 1527 SER A N 1
ATOM 12254 C CA . SER A 1 1527 ? 30.746 -44.364 32.415 1.00 33.69 1527 SER A CA 1
ATOM 12255 C C . SER A 1 1527 ? 29.384 -43.604 32.281 1.00 33.69 1527 SER A C 1
ATOM 12257 O O . SER A 1 1527 ? 29.401 -42.387 32.448 1.00 33.69 1527 SER A O 1
ATOM 12259 N N . THR A 1 1528 ? 28.156 -44.108 32.046 1.00 34.50 1528 THR A N 1
ATOM 12260 C CA . THR A 1 1528 ? 27.508 -45.325 31.468 1.00 34.50 1528 THR A CA 1
ATOM 12261 C C . THR A 1 1528 ? 26.048 -44.910 31.149 1.00 34.50 1528 THR A C 1
ATOM 12263 O O . THR A 1 1528 ? 25.373 -44.376 32.023 1.00 34.50 1528 THR A O 1
ATOM 12266 N N . THR A 1 1529 ? 25.575 -44.872 29.898 1.00 33.44 1529 THR A N 1
ATOM 12267 C CA . THR A 1 1529 ? 24.783 -45.918 29.190 1.00 33.44 1529 THR A CA 1
ATOM 12268 C C . THR A 1 1529 ? 23.535 -46.503 29.884 1.00 33.44 1529 THR A C 1
ATOM 12270 O O . THR A 1 1529 ? 23.660 -47.227 30.860 1.00 33.44 1529 THR A O 1
ATOM 12273 N N . VAL A 1 1530 ? 22.353 -46.281 29.270 1.00 34.81 1530 VAL A N 1
ATOM 12274 C CA . VAL A 1 1530 ? 21.209 -47.212 29.017 1.00 34.81 1530 VAL A CA 1
ATOM 12275 C C . VAL A 1 1530 ? 20.023 -46.394 28.449 1.00 34.81 1530 VAL A C 1
ATOM 12277 O O . VAL A 1 1530 ? 19.751 -45.307 28.942 1.00 34.81 1530 VAL A O 1
ATOM 12280 N N . ASN A 1 1531 ? 19.241 -46.822 27.449 1.00 33.00 1531 ASN A N 1
ATOM 12281 C CA . ASN A 1 1531 ? 19.556 -47.615 26.252 1.00 33.00 1531 ASN A CA 1
ATOM 12282 C C . ASN A 1 1531 ? 18.587 -47.190 25.108 1.00 33.00 1531 ASN A C 1
ATOM 12284 O O . ASN A 1 1531 ? 17.492 -46.696 25.378 1.00 33.00 1531 ASN A O 1
ATOM 12288 N N . LYS A 1 1532 ? 18.967 -47.375 23.836 1.00 31.64 1532 LYS A N 1
ATOM 12289 C CA . LYS A 1 1532 ? 18.144 -47.126 22.634 1.00 31.64 1532 LYS A CA 1
ATOM 12290 C C . LYS A 1 1532 ? 18.289 -48.314 21.681 1.00 31.64 1532 LYS A C 1
ATOM 12292 O O . LYS A 1 1532 ? 19.374 -48.500 21.140 1.00 31.64 1532 LYS A O 1
ATOM 12297 N N . ASN A 1 1533 ? 17.204 -49.033 21.393 1.00 32.78 1533 ASN A N 1
ATOM 12298 C CA . ASN A 1 1533 ? 17.217 -50.056 20.344 1.00 32.78 1533 ASN A CA 1
ATOM 12299 C C . ASN A 1 1533 ? 16.744 -49.500 18.995 1.00 32.78 1533 ASN A C 1
ATOM 12301 O O . ASN A 1 1533 ? 15.855 -48.651 18.921 1.00 32.78 1533 ASN A O 1
ATOM 12305 N N . ILE A 1 1534 ? 17.383 -49.995 17.936 1.00 34.12 1534 ILE A N 1
ATOM 12306 C CA . ILE A 1 1534 ? 17.218 -49.602 16.537 1.00 34.12 1534 ILE A CA 1
ATOM 12307 C C . ILE A 1 1534 ? 17.043 -50.887 15.722 1.00 34.12 1534 ILE A C 1
ATOM 12309 O O . ILE A 1 1534 ? 17.839 -51.808 15.871 1.00 34.12 1534 ILE A O 1
ATOM 12313 N N . ILE A 1 1535 ? 16.032 -50.920 14.852 1.00 34.88 1535 ILE A N 1
ATOM 12314 C CA . ILE A 1 1535 ? 15.851 -51.888 13.756 1.00 34.88 1535 ILE A CA 1
ATOM 12315 C C . ILE A 1 1535 ? 15.271 -51.037 12.608 1.00 34.88 1535 ILE A C 1
ATOM 12317 O O . ILE A 1 1535 ? 14.230 -50.423 12.821 1.00 34.88 1535 ILE A O 1
ATOM 12321 N N . THR A 1 1536 ? 15.877 -50.744 11.448 1.00 29.80 1536 THR A N 1
ATOM 12322 C CA . THR A 1 1536 ? 16.725 -51.470 10.470 1.00 29.80 1536 THR A CA 1
ATOM 12323 C C . THR A 1 1536 ? 16.076 -52.685 9.818 1.00 29.80 1536 THR A C 1
ATOM 12325 O O . THR A 1 1536 ? 16.318 -53.818 10.218 1.00 29.80 1536 THR A O 1
ATOM 12328 N N . THR A 1 1537 ? 15.344 -52.444 8.729 1.00 32.38 1537 THR A N 1
ATOM 12329 C CA . THR A 1 1537 ? 15.149 -53.420 7.645 1.00 32.38 1537 THR A CA 1
ATOM 12330 C C . THR A 1 1537 ? 14.979 -52.697 6.307 1.00 32.38 1537 THR A C 1
ATOM 12332 O O . THR A 1 1537 ? 14.204 -51.752 6.187 1.00 32.38 1537 THR A O 1
ATOM 12335 N N . THR A 1 1538 ? 15.745 -53.128 5.308 1.00 29.23 1538 THR A N 1
ATOM 12336 C CA . THR A 1 1538 ? 15.660 -52.712 3.897 1.00 29.23 1538 THR A CA 1
ATOM 12337 C C . THR A 1 1538 ? 14.741 -53.676 3.142 1.00 29.23 1538 THR A C 1
ATOM 12339 O O . THR A 1 1538 ? 14.738 -54.849 3.496 1.00 29.23 1538 THR A O 1
ATOM 12342 N N . ILE A 1 1539 ? 14.040 -53.244 2.081 1.00 34.47 1539 ILE A N 1
ATOM 12343 C CA . ILE A 1 1539 ? 13.561 -54.118 0.983 1.00 34.47 1539 ILE A CA 1
ATOM 12344 C C . ILE A 1 1539 ? 13.139 -53.281 -0.248 1.00 34.47 1539 ILE A C 1
ATOM 12346 O O . ILE A 1 1539 ? 12.838 -52.096 -0.123 1.00 34.47 1539 ILE A O 1
ATOM 12350 N N . ASN A 1 1540 ? 13.186 -53.899 -1.436 1.00 29.44 1540 ASN A N 1
ATOM 12351 C CA . ASN A 1 1540 ? 12.930 -53.305 -2.762 1.00 29.44 1540 ASN A CA 1
ATOM 12352 C C . ASN A 1 1540 ? 11.513 -53.647 -3.312 1.00 29.44 1540 ASN A C 1
ATOM 12354 O O . ASN A 1 1540 ? 10.675 -54.169 -2.585 1.00 29.44 1540 ASN A O 1
ATOM 12358 N N . SER A 1 1541 ? 11.298 -53.436 -4.626 1.00 32.22 1541 SER A N 1
ATOM 12359 C CA . SER A 1 1541 ? 10.069 -53.622 -5.448 1.00 32.22 1541 SER A CA 1
ATOM 12360 C C . SER A 1 1541 ? 9.042 -52.471 -5.342 1.00 32.22 1541 SER A C 1
ATOM 12362 O O . SER A 1 1541 ? 8.826 -51.952 -4.255 1.00 32.22 1541 SER A O 1
ATOM 12364 N N . ILE A 1 1542 ? 8.456 -51.877 -6.400 1.00 29.23 1542 ILE A N 1
ATOM 12365 C CA . ILE A 1 1542 ? 8.170 -52.215 -7.826 1.00 29.23 1542 ILE A CA 1
ATOM 12366 C C . ILE A 1 1542 ? 6.815 -52.931 -8.065 1.00 29.23 1542 ILE A C 1
ATOM 12368 O O . ILE A 1 1542 ? 6.784 -54.083 -8.480 1.00 29.23 1542 ILE A O 1
ATOM 12372 N N . VAL A 1 1543 ? 5.709 -52.181 -7.882 1.00 32.94 1543 VAL A N 1
ATOM 12373 C CA . VAL A 1 1543 ? 4.323 -52.356 -8.416 1.00 32.94 1543 VAL A CA 1
ATOM 12374 C C . VAL A 1 1543 ? 3.670 -50.947 -8.417 1.00 32.94 1543 VAL A C 1
ATOM 12376 O O . VAL A 1 1543 ? 3.797 -50.270 -7.403 1.00 32.94 1543 VAL A O 1
ATOM 12379 N N . LYS A 1 1544 ? 3.051 -50.314 -9.438 1.00 26.59 1544 LYS A N 1
ATOM 12380 C CA . LYS A 1 1544 ? 2.717 -50.565 -10.868 1.00 26.59 1544 LYS A CA 1
ATOM 12381 C C . LYS A 1 1544 ? 1.337 -51.206 -11.179 1.00 26.59 1544 LYS A C 1
ATOM 12383 O O . LYS A 1 1544 ? 1.144 -52.361 -10.841 1.00 26.59 1544 LYS A O 1
ATOM 12388 N N . ILE A 1 1545 ? 0.488 -50.506 -11.974 1.00 29.25 1545 ILE A N 1
ATOM 12389 C CA . ILE A 1 1545 ? -0.870 -50.912 -12.482 1.00 29.25 1545 ILE A CA 1
ATOM 12390 C C . ILE A 1 1545 ? -1.947 -50.867 -11.354 1.00 29.25 1545 ILE A C 1
ATOM 12392 O O . ILE A 1 1545 ? -1.576 -51.065 -10.207 1.00 29.25 1545 ILE A O 1
ATOM 12396 N N . SER A 1 1546 ? -3.255 -50.555 -11.491 1.00 29.58 1546 SER A N 1
ATOM 12397 C CA . SER A 1 1546 ? -4.241 -50.153 -12.544 1.00 29.58 1546 SER A CA 1
ATOM 12398 C C . SER A 1 1546 ? -5.211 -49.114 -11.895 1.00 29.58 1546 SER A C 1
ATOM 12400 O O . SER A 1 1546 ? -5.360 -49.164 -10.681 1.00 29.58 1546 SER A O 1
ATOM 12402 N N . SER A 1 1547 ? -5.823 -48.089 -12.519 1.00 28.00 1547 SER A N 1
ATOM 12403 C CA . SER A 1 1547 ? -6.648 -47.945 -13.752 1.00 28.00 1547 SER A CA 1
ATOM 12404 C C . SER A 1 1547 ? -8.152 -48.311 -13.599 1.00 28.00 1547 SER A C 1
ATOM 12406 O O . SER A 1 1547 ? -8.518 -48.979 -12.636 1.00 28.00 1547 SER A O 1
ATOM 12408 N N . THR A 1 1548 ? -8.999 -47.862 -14.551 1.00 27.86 1548 THR A N 1
ATOM 12409 C CA . THR A 1 1548 ? -10.495 -47.767 -14.553 1.00 27.86 1548 THR A CA 1
ATOM 12410 C C . THR A 1 1548 ? -11.064 -46.554 -13.777 1.00 27.86 1548 THR A C 1
ATOM 12412 O O . THR A 1 1548 ? -10.582 -46.255 -12.691 1.00 27.86 1548 THR A O 1
ATOM 12415 N N . MET A 1 1549 ? -12.033 -45.750 -14.257 1.00 33.00 1549 MET A N 1
ATOM 12416 C CA . MET A 1 1549 ? -12.810 -45.664 -15.525 1.00 33.00 1549 MET A CA 1
ATOM 12417 C C . MET A 1 1549 ? -12.857 -44.179 -16.012 1.00 33.00 1549 MET A C 1
ATOM 12419 O O . MET A 1 1549 ? -12.499 -43.300 -15.236 1.00 33.00 1549 MET A O 1
ATOM 12423 N N . PHE A 1 1550 ? -13.277 -43.767 -17.224 1.00 32.03 1550 PHE A N 1
ATOM 12424 C CA . PHE A 1 1550 ? -13.940 -44.442 -18.357 1.00 32.03 1550 PHE A CA 1
ATOM 12425 C C . PHE A 1 1550 ? -13.489 -43.811 -19.711 1.00 32.03 1550 PHE A C 1
ATOM 12427 O O . PHE A 1 1550 ? -13.485 -42.593 -19.849 1.00 32.03 1550 PHE A O 1
ATOM 12434 N N . ASN A 1 1551 ? -13.134 -44.663 -20.681 1.00 32.72 1551 ASN A N 1
ATOM 12435 C CA . ASN A 1 1551 ? -13.015 -44.520 -22.151 1.00 32.72 1551 ASN A CA 1
ATOM 12436 C C . ASN A 1 1551 ? -12.662 -43.179 -22.850 1.00 32.72 1551 ASN A C 1
ATOM 12438 O O . ASN A 1 1551 ? -13.477 -42.266 -22.967 1.00 32.72 1551 ASN A O 1
ATOM 12442 N N . THR A 1 1552 ? -11.533 -43.208 -23.571 1.00 30.31 1552 THR A N 1
ATOM 12443 C CA . THR A 1 1552 ? -11.422 -42.693 -24.954 1.00 30.31 1552 THR A CA 1
ATOM 12444 C C . THR A 1 1552 ? -12.177 -43.592 -25.949 1.00 30.31 1552 THR A C 1
ATOM 12446 O O . THR A 1 1552 ? -12.388 -44.772 -25.674 1.00 30.31 1552 THR A O 1
ATOM 12449 N N . PRO A 1 1553 ? -12.585 -43.048 -27.106 1.00 36.59 1553 PRO A N 1
ATOM 12450 C CA . PRO A 1 1553 ? -12.038 -43.500 -28.397 1.00 36.59 1553 PRO A CA 1
ATOM 12451 C C . PRO A 1 1553 ? -11.105 -42.419 -28.978 1.00 36.59 1553 PRO A C 1
ATOM 12453 O O . PRO A 1 1553 ? -11.350 -41.226 -28.814 1.00 36.59 1553 PRO A O 1
ATOM 12456 N N . ASP A 1 1554 ? -9.908 -42.754 -29.455 1.00 32.78 1554 ASP A N 1
ATOM 12457 C CA . ASP A 1 1554 ? -9.594 -43.472 -30.707 1.00 32.78 1554 ASP A CA 1
ATOM 12458 C C . ASP A 1 1554 ? -9.939 -42.626 -31.949 1.00 32.78 1554 ASP A C 1
ATOM 12460 O O . ASP A 1 1554 ? -11.100 -42.326 -32.204 1.00 32.78 1554 ASP A O 1
ATOM 12464 N N . ILE A 1 1555 ? -8.955 -42.014 -32.627 1.00 31.88 1555 ILE A N 1
ATOM 12465 C CA . ILE A 1 1555 ? -7.938 -42.594 -33.544 1.00 31.88 1555 ILE A CA 1
ATOM 12466 C C . ILE A 1 1555 ? -8.444 -42.604 -35.006 1.00 31.88 1555 ILE A C 1
ATOM 12468 O O . ILE A 1 1555 ? -9.635 -42.663 -35.278 1.00 31.88 1555 ILE A O 1
ATOM 12472 N N . ASN A 1 1556 ? -7.508 -42.507 -35.958 1.00 33.09 1556 ASN A N 1
ATOM 12473 C CA . ASN A 1 1556 ? -7.706 -42.583 -37.414 1.00 33.09 1556 ASN A CA 1
ATOM 12474 C C . ASN A 1 1556 ? -8.466 -41.436 -38.115 1.00 33.09 1556 ASN A C 1
ATOM 12476 O O . ASN A 1 1556 ? -9.551 -41.623 -38.663 1.00 33.09 1556 ASN A O 1
ATOM 12480 N N . ARG A 1 1557 ? -7.732 -40.349 -38.409 1.00 33.19 1557 ARG A N 1
ATOM 12481 C CA . ARG A 1 1557 ? -7.489 -40.044 -39.836 1.00 33.19 1557 ARG A CA 1
ATOM 12482 C C . ARG A 1 1557 ? -6.138 -39.382 -40.112 1.00 33.19 1557 ARG A C 1
ATOM 12484 O O . ARG A 1 1557 ? -5.970 -38.172 -40.025 1.00 33.19 1557 ARG A O 1
ATOM 12491 N N . LEU A 1 1558 ? -5.181 -40.220 -40.502 1.00 29.91 1558 LEU A N 1
ATOM 12492 C CA . LEU A 1 1558 ? -3.858 -39.829 -40.975 1.00 29.91 1558 LEU A CA 1
ATOM 12493 C C . LEU A 1 1558 ? -3.893 -39.585 -42.500 1.00 29.91 1558 LEU A C 1
ATOM 12495 O O . LEU A 1 1558 ? -4.070 -40.527 -43.269 1.00 29.91 1558 LEU A O 1
ATOM 12499 N N . LYS A 1 1559 ? -3.706 -38.334 -42.937 1.00 33.66 1559 LYS A N 1
ATOM 12500 C CA . LYS A 1 1559 ? -3.250 -37.935 -44.288 1.00 33.66 1559 LYS A CA 1
ATOM 12501 C C . LYS A 1 1559 ? -2.413 -36.661 -44.098 1.00 33.66 1559 LYS A C 1
ATOM 12503 O O . LYS A 1 1559 ? -2.969 -35.658 -43.673 1.00 33.66 1559 LYS A O 1
ATOM 12508 N N . ILE A 1 1560 ? -1.077 -36.665 -44.136 1.00 33.34 1560 ILE A N 1
ATOM 12509 C CA . ILE A 1 1560 ? -0.124 -37.082 -45.191 1.00 33.34 1560 ILE A CA 1
ATOM 12510 C C . ILE A 1 1560 ? -0.251 -36.226 -46.458 1.00 33.34 1560 ILE A C 1
ATOM 12512 O O . ILE A 1 1560 ? -1.290 -36.244 -47.109 1.00 33.34 1560 ILE A O 1
ATOM 12516 N N . SER A 1 1561 ? 0.873 -35.586 -46.825 1.00 30.84 1561 SER A N 1
ATOM 12517 C CA . SER A 1 1561 ? 1.167 -34.827 -48.060 1.00 30.84 1561 SER A CA 1
ATOM 12518 C C . SER A 1 1561 ? 0.257 -33.609 -48.348 1.00 30.84 1561 SER A C 1
ATOM 12520 O O . SER A 1 1561 ? -0.960 -33.705 -48.327 1.00 30.84 1561 SER A O 1
ATOM 12522 N N . ASN A 1 1562 ? 0.774 -32.407 -48.630 1.00 33.25 1562 ASN A N 1
ATOM 12523 C CA . ASN A 1 1562 ? 2.005 -32.100 -49.370 1.00 33.25 1562 ASN A CA 1
ATOM 12524 C C . ASN A 1 1562 ? 2.881 -30.995 -48.750 1.00 33.25 1562 ASN A C 1
ATOM 12526 O O . ASN A 1 1562 ? 2.393 -30.042 -48.148 1.00 33.25 1562 ASN A O 1
ATOM 12530 N N . THR A 1 1563 ? 4.189 -31.104 -48.984 1.00 31.05 1563 THR A N 1
ATOM 12531 C CA . THR A 1 1563 ? 5.236 -30.151 -48.589 1.00 31.05 1563 THR A CA 1
ATOM 12532 C C . THR A 1 1563 ? 5.365 -28.967 -49.558 1.00 31.05 1563 THR A C 1
ATOM 12534 O O . THR A 1 1563 ? 5.434 -29.154 -50.769 1.00 31.05 1563 THR A O 1
ATOM 12537 N N . LYS A 1 1564 ? 5.434 -27.747 -49.004 1.00 34.31 1564 LYS A N 1
ATOM 12538 C CA . LYS A 1 1564 ? 5.883 -26.456 -49.587 1.00 34.31 1564 LYS A CA 1
ATOM 12539 C C . LYS A 1 1564 ? 5.732 -25.398 -48.477 1.00 34.31 1564 LYS A C 1
ATOM 12541 O O . LYS A 1 1564 ? 4.724 -25.424 -47.785 1.00 34.31 1564 LYS A O 1
ATOM 12546 N N . SER A 1 1565 ? 6.624 -24.436 -48.257 1.00 31.89 1565 SER A N 1
ATOM 12547 C CA . SER A 1 1565 ? 8.025 -24.256 -48.671 1.00 31.89 1565 SER A CA 1
ATOM 12548 C C . SER A 1 1565 ? 8.686 -23.308 -47.655 1.00 31.89 1565 SER A C 1
ATOM 12550 O O . SER A 1 1565 ? 7.983 -22.545 -46.995 1.00 31.89 1565 SER A O 1
ATOM 12552 N N . LEU A 1 1566 ? 10.018 -23.303 -47.541 1.00 28.86 1566 LEU A N 1
ATOM 12553 C CA . LEU A 1 1566 ? 10.730 -22.254 -46.798 1.00 28.86 1566 LEU A CA 1
ATOM 12554 C C . LEU A 1 1566 ? 10.447 -20.869 -47.406 1.00 28.86 1566 LEU A C 1
ATOM 12556 O O . LEU A 1 1566 ? 10.594 -20.692 -48.614 1.00 28.86 1566 LEU A O 1
ATOM 12560 N N . THR A 1 1567 ? 10.166 -19.882 -46.550 1.00 32.50 1567 THR A N 1
ATOM 12561 C CA . THR A 1 1567 ? 10.425 -18.455 -46.812 1.00 32.50 1567 THR A CA 1
ATOM 12562 C C . THR A 1 1567 ? 10.960 -17.790 -45.543 1.00 32.50 1567 THR A C 1
ATOM 12564 O O . THR A 1 1567 ? 10.215 -17.188 -44.776 1.00 32.50 1567 THR A O 1
ATOM 12567 N N . ASN A 1 1568 ? 12.262 -17.968 -45.329 1.00 30.39 1568 ASN A N 1
ATOM 12568 C CA . ASN A 1 1568 ? 13.189 -17.131 -44.567 1.00 30.39 1568 ASN A CA 1
ATOM 12569 C C . ASN A 1 1568 ? 12.638 -16.370 -43.342 1.00 30.39 1568 ASN A C 1
ATOM 12571 O O . ASN A 1 1568 ? 12.042 -15.298 -43.463 1.00 30.39 1568 ASN A O 1
ATOM 12575 N N . PHE A 1 1569 ? 13.089 -16.783 -42.151 1.00 28.84 1569 PHE A N 1
ATOM 12576 C CA . PHE A 1 1569 ? 13.585 -15.773 -41.212 1.00 28.84 1569 PHE A CA 1
ATOM 12577 C C . PHE A 1 1569 ? 14.588 -14.904 -41.981 1.00 28.84 1569 PHE A C 1
ATOM 12579 O O . PHE A 1 1569 ? 15.615 -15.423 -42.424 1.00 28.84 1569 PHE A O 1
ATOM 12586 N N . LEU A 1 1570 ? 14.324 -13.603 -42.146 1.00 27.77 1570 LEU A N 1
ATOM 12587 C CA . LEU A 1 1570 ? 15.405 -12.697 -42.514 1.00 27.77 1570 LEU A CA 1
ATOM 12588 C C . LEU A 1 1570 ? 16.383 -12.663 -41.341 1.00 27.77 1570 LEU A C 1
ATOM 12590 O O . LEU A 1 1570 ? 16.155 -11.987 -40.338 1.00 27.77 1570 LEU A O 1
ATOM 12594 N N . THR A 1 1571 ? 17.504 -13.361 -41.505 1.00 27.67 1571 THR A N 1
ATOM 12595 C CA . THR A 1 1571 ? 18.774 -12.918 -40.940 1.00 27.67 1571 THR A CA 1
ATOM 12596 C C . THR A 1 1571 ? 18.934 -11.456 -41.332 1.00 27.67 1571 THR A C 1
ATOM 12598 O O . THR A 1 1571 ? 19.127 -11.152 -42.510 1.00 27.67 1571 THR A O 1
ATOM 12601 N N . THR A 1 1572 ? 18.786 -10.542 -40.376 1.00 30.14 1572 THR A N 1
ATOM 12602 C CA . THR A 1 1572 ? 18.915 -9.111 -40.643 1.00 30.14 1572 THR A CA 1
ATOM 12603 C C . THR A 1 1572 ? 20.382 -8.776 -40.877 1.00 30.14 1572 THR A C 1
ATOM 12605 O O . THR A 1 1572 ? 21.072 -8.295 -39.977 1.00 30.14 1572 THR A O 1
ATOM 12608 N N . THR A 1 1573 ? 20.841 -9.001 -42.112 1.00 27.17 1573 THR A N 1
ATOM 12609 C CA . THR A 1 1573 ? 21.856 -8.152 -42.741 1.00 27.17 1573 THR A CA 1
ATOM 12610 C C . THR A 1 1573 ? 21.515 -6.716 -42.380 1.00 27.17 1573 THR A C 1
ATOM 12612 O O . THR A 1 1573 ? 20.371 -6.299 -42.580 1.00 27.17 1573 THR A O 1
ATOM 12615 N N . ILE A 1 1574 ? 22.464 -6.009 -41.770 1.00 34.28 1574 ILE A N 1
ATOM 12616 C CA . ILE A 1 1574 ? 22.225 -4.708 -41.145 1.00 34.28 1574 ILE A CA 1
ATOM 12617 C C . ILE A 1 1574 ? 21.729 -3.744 -42.224 1.00 34.28 1574 ILE A C 1
ATOM 12619 O O . ILE A 1 1574 ? 22.519 -3.248 -43.022 1.00 34.28 1574 ILE A O 1
ATOM 12623 N N . ILE A 1 1575 ? 20.414 -3.505 -42.266 1.00 38.56 1575 ILE A N 1
ATOM 12624 C CA . ILE A 1 1575 ? 19.824 -2.526 -43.179 1.00 38.56 1575 ILE A CA 1
ATOM 12625 C C . ILE A 1 1575 ? 20.380 -1.168 -42.734 1.00 38.56 1575 ILE A C 1
ATOM 12627 O O . ILE A 1 1575 ? 20.164 -0.799 -41.575 1.00 38.56 1575 ILE A O 1
ATOM 12631 N N . PRO A 1 1576 ? 21.129 -0.446 -43.587 1.00 42.91 1576 PRO A N 1
ATOM 12632 C CA . PRO A 1 1576 ? 21.780 0.789 -43.178 1.00 42.91 1576 PRO A CA 1
ATOM 12633 C C . PRO A 1 1576 ? 20.715 1.824 -42.808 1.00 42.91 1576 PRO A C 1
ATOM 12635 O O . PRO A 1 1576 ? 19.957 2.288 -43.657 1.00 42.91 1576 PRO A O 1
ATOM 12638 N N . PHE A 1 1577 ? 20.634 2.156 -41.517 1.00 59.03 1577 PHE A N 1
ATOM 12639 C CA . PHE A 1 1577 ? 19.660 3.112 -40.998 1.00 59.03 1577 PHE A CA 1
ATOM 12640 C C . PHE A 1 1577 ? 19.954 4.513 -41.538 1.00 59.03 1577 PHE A C 1
ATOM 12642 O O . PHE A 1 1577 ? 20.939 5.135 -41.139 1.00 59.03 1577 PHE A O 1
ATOM 12649 N N . THR A 1 1578 ? 19.083 5.040 -42.394 1.00 63.94 1578 THR A N 1
ATOM 12650 C CA . THR A 1 1578 ? 19.300 6.330 -43.054 1.00 63.94 1578 THR A CA 1
ATOM 12651 C C . THR A 1 1578 ? 19.268 7.492 -42.050 1.00 63.94 1578 THR A C 1
ATOM 12653 O O . THR A 1 1578 ? 18.264 7.755 -41.376 1.00 63.94 1578 THR A O 1
ATOM 12656 N N . THR A 1 1579 ? 20.404 8.183 -41.917 1.00 61.47 1579 THR A N 1
ATOM 12657 C CA . THR A 1 1579 ? 20.611 9.335 -41.026 1.00 61.47 1579 THR A CA 1
ATOM 12658 C C . THR A 1 1579 ? 20.396 10.637 -41.786 1.00 61.47 1579 THR A C 1
ATOM 12660 O O . THR A 1 1579 ? 21.334 11.215 -42.331 1.00 61.47 1579 THR A O 1
ATOM 12663 N N . CYS A 1 1580 ? 19.147 11.085 -41.839 1.00 65.94 1580 CYS A N 1
ATOM 12664 C CA . CYS A 1 1580 ? 18.723 12.190 -42.688 1.00 65.94 1580 CYS A CA 1
ATOM 12665 C C . CYS A 1 1580 ? 18.179 13.288 -41.776 1.00 65.94 1580 CYS A C 1
ATOM 12667 O O . CYS A 1 1580 ? 17.143 13.103 -41.141 1.00 65.94 1580 CYS A O 1
ATOM 12669 N N . ILE A 1 1581 ? 18.922 14.393 -41.644 1.00 63.22 1581 ILE A N 1
ATOM 12670 C CA . ILE A 1 1581 ? 18.665 15.443 -40.642 1.00 63.22 1581 ILE A CA 1
ATOM 12671 C C . ILE A 1 1581 ? 17.430 16.248 -41.061 1.00 63.22 1581 ILE A C 1
ATOM 12673 O O . ILE A 1 1581 ? 17.525 17.311 -41.676 1.00 63.22 1581 ILE A O 1
ATOM 12677 N N . THR A 1 1582 ? 16.262 15.667 -40.790 1.00 76.19 1582 THR A N 1
ATOM 12678 C CA . THR A 1 1582 ? 14.981 16.083 -41.353 1.00 76.19 1582 THR A CA 1
ATOM 12679 C C . THR A 1 1582 ? 13.832 15.969 -40.354 1.00 76.19 1582 THR A C 1
ATOM 12681 O O . THR A 1 1582 ? 13.832 15.117 -39.461 1.00 76.19 1582 THR A O 1
ATOM 12684 N N . ASN A 1 1583 ? 12.834 16.836 -40.532 1.00 88.12 1583 ASN A N 1
ATOM 12685 C CA . ASN A 1 1583 ? 11.574 16.824 -39.793 1.00 88.12 1583 ASN A CA 1
ATOM 12686 C C . ASN A 1 1583 ? 10.469 16.203 -40.674 1.00 88.12 1583 ASN A C 1
ATOM 12688 O O . ASN A 1 1583 ? 9.958 16.861 -41.583 1.00 88.12 1583 ASN A O 1
ATOM 12692 N N . VAL A 1 1584 ? 10.100 14.946 -40.421 1.00 90.00 1584 VAL A N 1
ATOM 12693 C CA . VAL A 1 1584 ? 9.131 14.180 -41.226 1.00 90.00 1584 VAL A CA 1
ATOM 12694 C C . VAL A 1 1584 ? 7.738 14.217 -40.588 1.00 90.00 1584 VAL A C 1
ATOM 12696 O O . VAL A 1 1584 ? 7.576 13.903 -39.413 1.00 90.00 1584 VAL A O 1
ATOM 12699 N N . TYR A 1 1585 ? 6.708 14.557 -41.360 1.00 92.12 1585 TYR A N 1
ATOM 12700 C CA . TYR A 1 1585 ? 5.317 14.658 -40.913 1.00 92.12 1585 TYR A CA 1
ATOM 12701 C C . TYR A 1 1585 ? 4.441 13.664 -41.683 1.00 92.12 1585 TYR A C 1
ATOM 12703 O O . TYR A 1 1585 ? 4.040 13.931 -42.815 1.00 92.12 1585 TYR A O 1
ATOM 12711 N N . PHE A 1 1586 ? 4.113 12.524 -41.078 1.00 93.69 1586 PHE A N 1
ATOM 12712 C CA . PHE A 1 1586 ? 3.152 11.582 -41.654 1.00 93.69 1586 PHE A CA 1
ATOM 12713 C C . PHE A 1 1586 ? 1.721 12.005 -41.325 1.00 93.69 1586 PHE A C 1
ATOM 12715 O O . PHE A 1 1586 ? 1.404 12.266 -40.165 1.00 93.69 1586 PHE A O 1
ATOM 12722 N N . VAL A 1 1587 ? 0.844 12.024 -42.326 1.00 93.62 1587 VAL A N 1
ATOM 12723 C CA . VAL A 1 1587 ? -0.582 12.338 -42.171 1.00 93.62 1587 VAL A CA 1
ATOM 12724 C C . VAL A 1 1587 ? -1.392 11.159 -42.700 1.00 93.62 1587 VAL A C 1
ATOM 12726 O O . VAL A 1 1587 ? -1.345 10.867 -43.892 1.00 93.62 1587 VAL A O 1
ATOM 12729 N N . LEU A 1 1588 ? -2.100 10.459 -41.811 1.00 94.31 1588 LEU A N 1
ATOM 12730 C CA . LEU A 1 1588 ? -2.940 9.305 -42.153 1.00 94.31 1588 LEU A CA 1
ATOM 12731 C C . LEU A 1 1588 ? -4.389 9.741 -42.389 1.00 94.31 1588 LEU A C 1
ATOM 12733 O O . LEU A 1 1588 ? -4.947 10.453 -41.554 1.00 94.31 1588 LEU A O 1
ATOM 12737 N N . ASP A 1 1589 ? -5.034 9.276 -43.458 1.00 93.31 1589 ASP A N 1
ATOM 12738 C CA . ASP A 1 1589 ? -6.434 9.608 -43.739 1.00 93.31 1589 ASP A CA 1
ATOM 12739 C C . ASP A 1 1589 ? -7.393 8.678 -42.989 1.00 93.31 1589 ASP A C 1
ATOM 12741 O O . ASP A 1 1589 ? -7.494 7.479 -43.275 1.00 93.31 1589 ASP A O 1
ATOM 12745 N N . ALA A 1 1590 ? -8.115 9.247 -42.021 1.00 91.56 1590 ALA A N 1
ATOM 12746 C CA . ALA A 1 1590 ? -9.100 8.551 -41.209 1.00 91.56 1590 ALA A CA 1
ATOM 12747 C C . ALA A 1 1590 ? -10.535 9.075 -41.411 1.00 91.56 1590 ALA A C 1
ATOM 12749 O O . ALA A 1 1590 ? -11.404 8.765 -40.593 1.00 91.56 1590 ALA A O 1
ATOM 12750 N N . ARG A 1 1591 ? -10.824 9.794 -42.507 1.00 90.56 1591 ARG A N 1
ATOM 12751 C CA . ARG A 1 1591 ? -12.206 10.114 -42.915 1.00 90.56 1591 ARG A CA 1
ATOM 12752 C C . ARG A 1 1591 ? -13.057 8.856 -43.099 1.00 90.56 1591 ARG A C 1
ATOM 12754 O O . ARG A 1 1591 ? -12.525 7.793 -43.423 1.00 90.56 1591 ARG A O 1
ATOM 12761 N N . GLY A 1 1592 ? -14.376 8.975 -42.931 1.00 85.62 1592 GLY A N 1
ATOM 12762 C CA . GLY A 1 1592 ? -15.332 7.868 -43.094 1.00 85.62 1592 GLY A CA 1
ATOM 12763 C C . GLY A 1 1592 ? -15.279 7.178 -44.465 1.00 85.62 1592 GLY A C 1
ATOM 12764 O O . GLY A 1 1592 ? -15.474 5.970 -44.539 1.00 85.62 1592 GLY A O 1
ATOM 12765 N N . GLU A 1 1593 ? -14.928 7.916 -45.523 1.00 88.81 1593 GLU A N 1
ATOM 12766 C CA . GLU A 1 1593 ? -14.762 7.410 -46.899 1.00 88.81 1593 GLU A CA 1
ATOM 12767 C C . GLU A 1 1593 ? -13.633 6.365 -47.030 1.00 88.81 1593 GLU A C 1
ATOM 12769 O O . GLU A 1 1593 ? -13.713 5.448 -47.845 1.00 88.81 1593 GLU A O 1
ATOM 12774 N N . VAL A 1 1594 ? -12.591 6.448 -46.195 1.00 90.69 1594 VAL A N 1
ATOM 12775 C CA . VAL A 1 1594 ? -11.508 5.454 -46.154 1.00 90.69 1594 VAL A CA 1
ATOM 12776 C C . VAL A 1 1594 ? -11.968 4.230 -45.357 1.00 90.69 1594 VAL A C 1
ATOM 12778 O O . VAL A 1 1594 ? -12.254 4.341 -44.164 1.00 90.69 1594 VAL A O 1
ATOM 12781 N N . SER A 1 1595 ? -11.965 3.033 -45.949 1.00 91.19 1595 SER A N 1
ATOM 12782 C CA . SER A 1 1595 ? -12.356 1.815 -45.220 1.00 91.19 1595 SER A CA 1
ATOM 12783 C C . SER A 1 1595 ? -11.419 1.500 -44.039 1.00 91.19 1595 SER A C 1
ATOM 12785 O O . SER A 1 1595 ? -10.248 1.890 -44.021 1.00 91.19 1595 SER A O 1
ATOM 12787 N N . ASN A 1 1596 ? -11.908 0.757 -43.039 1.00 88.88 1596 ASN A N 1
ATOM 12788 C CA . ASN A 1 1596 ? -11.075 0.326 -41.906 1.00 88.88 1596 ASN A CA 1
ATOM 12789 C C . ASN A 1 1596 ? -9.900 -0.568 -42.348 1.00 88.88 1596 ASN A C 1
ATOM 12791 O O . ASN A 1 1596 ? -8.846 -0.549 -41.714 1.00 88.88 1596 ASN A O 1
ATOM 12795 N N . GLU A 1 1597 ? -10.043 -1.311 -43.447 1.00 91.81 1597 GLU A N 1
ATOM 12796 C CA . GLU A 1 1597 ? -8.951 -2.092 -44.037 1.00 91.81 1597 GLU A CA 1
ATOM 12797 C C . GLU A 1 1597 ? -7.916 -1.203 -44.725 1.00 91.81 1597 GLU A C 1
ATOM 12799 O O . GLU A 1 1597 ? -6.720 -1.383 -44.513 1.00 91.81 1597 GLU A O 1
ATOM 12804 N N . LEU A 1 1598 ? -8.356 -0.206 -45.499 1.00 92.94 1598 LEU A N 1
ATOM 12805 C CA . LEU A 1 1598 ? -7.473 0.752 -46.167 1.00 92.94 1598 LEU A CA 1
ATOM 12806 C C . LEU A 1 1598 ? -6.704 1.604 -45.145 1.00 92.94 1598 LEU A C 1
ATOM 12808 O O . LEU A 1 1598 ? -5.519 1.879 -45.323 1.00 92.94 1598 LEU A O 1
ATOM 12812 N N . PHE A 1 1599 ? -7.340 1.940 -44.022 1.00 93.19 1599 PHE A N 1
ATOM 12813 C CA . PHE A 1 1599 ? -6.679 2.570 -42.881 1.00 93.19 1599 PHE A CA 1
ATOM 12814 C C . PHE A 1 1599 ? -5.665 1.635 -42.193 1.00 93.19 1599 PHE A C 1
ATOM 12816 O O . PHE A 1 1599 ? -4.541 2.049 -41.918 1.00 93.19 1599 PHE A O 1
ATOM 12823 N N . LYS A 1 1600 ? -5.980 0.345 -42.000 1.00 91.44 1600 LYS A N 1
ATOM 12824 C CA . LYS A 1 1600 ? -4.994 -0.641 -41.510 1.00 91.44 1600 LYS A CA 1
ATOM 12825 C C . LYS A 1 1600 ? -3.824 -0.842 -42.482 1.00 91.44 1600 LYS A C 1
ATOM 12827 O O . LYS A 1 1600 ? -2.686 -0.946 -42.031 1.00 91.44 1600 LYS A O 1
ATOM 12832 N N . LYS A 1 1601 ? -4.063 -0.821 -43.800 1.00 93.12 1601 LYS A N 1
ATOM 12833 C CA . LYS A 1 1601 ? -2.992 -0.828 -44.812 1.00 93.12 1601 LYS A CA 1
ATOM 12834 C C . LYS A 1 1601 ? -2.081 0.395 -44.659 1.00 93.12 1601 LYS A C 1
ATOM 12836 O O . LYS A 1 1601 ? -0.871 0.208 -44.608 1.00 93.12 1601 LYS A O 1
ATOM 12841 N N . GLN A 1 1602 ? -2.627 1.611 -44.519 1.00 94.25 1602 GLN A N 1
ATOM 12842 C CA . GLN A 1 1602 ? -1.823 2.824 -44.274 1.00 94.25 1602 GLN A CA 1
ATOM 12843 C C . GLN A 1 1602 ? -0.898 2.668 -43.060 1.00 94.25 1602 GLN A C 1
ATOM 12845 O O . GLN A 1 1602 ? 0.285 2.990 -43.135 1.00 94.25 1602 GLN A O 1
ATOM 12850 N N . ILE A 1 1603 ? -1.425 2.136 -41.954 1.00 92.56 1603 ILE A N 1
ATOM 12851 C CA . ILE A 1 1603 ? -0.662 1.923 -40.718 1.00 92.56 1603 ILE A CA 1
ATOM 12852 C C . ILE A 1 1603 ? 0.461 0.900 -40.931 1.00 92.56 1603 ILE A C 1
ATOM 12854 O O . ILE A 1 1603 ? 1.585 1.134 -40.495 1.00 92.56 1603 ILE A O 1
ATOM 12858 N N . ASN A 1 1604 ? 0.199 -0.196 -41.645 1.00 91.62 1604 ASN A N 1
ATOM 12859 C CA . ASN A 1 1604 ? 1.229 -1.182 -41.981 1.00 91.62 1604 ASN A CA 1
ATOM 12860 C C . ASN A 1 1604 ? 2.324 -0.580 -42.881 1.00 91.62 1604 ASN A C 1
ATOM 12862 O O . ASN A 1 1604 ? 3.509 -0.794 -42.629 1.00 91.62 1604 ASN A O 1
ATOM 12866 N N . THR A 1 1605 ? 1.958 0.237 -43.873 1.00 92.00 1605 THR A N 1
ATOM 12867 C CA . THR A 1 1605 ? 2.919 0.969 -44.715 1.00 92.00 1605 THR A CA 1
ATOM 12868 C C . THR A 1 1605 ? 3.756 1.951 -43.887 1.00 92.00 1605 THR A C 1
ATOM 12870 O O . THR A 1 1605 ? 4.979 1.978 -44.026 1.00 92.00 1605 THR A O 1
ATOM 12873 N N . LEU A 1 1606 ? 3.135 2.691 -42.959 1.00 92.62 1606 LEU A N 1
ATOM 12874 C CA . LEU A 1 1606 ? 3.828 3.582 -42.022 1.00 92.62 1606 LEU A CA 1
ATOM 12875 C C . LEU A 1 1606 ? 4.809 2.827 -41.111 1.00 92.62 1606 LEU A C 1
ATOM 12877 O O . LEU A 1 1606 ? 5.903 3.321 -40.853 1.00 92.62 1606 LEU A O 1
ATOM 12881 N N . ILE A 1 1607 ? 4.454 1.625 -40.647 1.00 90.06 1607 ILE A N 1
ATOM 12882 C CA . ILE A 1 1607 ? 5.348 0.766 -39.858 1.00 90.06 1607 ILE A CA 1
ATOM 12883 C C . ILE A 1 1607 ? 6.540 0.303 -40.702 1.00 90.06 1607 ILE A C 1
ATOM 12885 O O . ILE A 1 1607 ? 7.672 0.394 -40.236 1.00 90.06 1607 ILE A O 1
ATOM 12889 N N . ASN A 1 1608 ? 6.311 -0.146 -41.939 1.00 89.94 1608 ASN A N 1
ATOM 12890 C CA . ASN A 1 1608 ? 7.373 -0.631 -42.829 1.00 89.94 1608 ASN A CA 1
ATOM 12891 C C . ASN A 1 1608 ? 8.375 0.478 -43.193 1.00 89.94 1608 ASN A C 1
ATOM 12893 O O . ASN A 1 1608 ? 9.583 0.248 -43.182 1.00 89.94 1608 ASN A O 1
ATOM 12897 N N . ILE A 1 1609 ? 7.887 1.696 -43.450 1.00 88.31 1609 ILE A N 1
ATOM 12898 C CA . ILE A 1 1609 ? 8.725 2.896 -43.603 1.00 88.31 1609 ILE A CA 1
ATOM 12899 C C . ILE A 1 1609 ? 9.445 3.194 -42.275 1.00 88.31 1609 ILE A C 1
ATOM 12901 O O . ILE A 1 1609 ? 10.667 3.316 -42.224 1.00 88.31 1609 ILE A O 1
ATOM 12905 N N . GLY A 1 1610 ? 8.696 3.227 -41.173 1.00 86.62 1610 GLY A N 1
ATOM 12906 C CA . GLY A 1 1610 ? 9.161 3.544 -39.823 1.00 86.62 1610 GLY A CA 1
ATOM 12907 C C . GLY A 1 1610 ? 10.192 2.599 -39.211 1.00 86.62 1610 GLY A C 1
ATOM 12908 O O . GLY A 1 1610 ? 10.812 2.963 -38.212 1.00 86.62 1610 GLY A O 1
ATOM 12909 N N . GLN A 1 1611 ? 10.375 1.403 -39.772 1.00 84.75 1611 GLN A N 1
ATOM 12910 C CA . GLN A 1 1611 ? 11.417 0.451 -39.378 1.00 84.75 1611 GLN A CA 1
ATOM 12911 C C . GLN A 1 1611 ? 12.776 0.746 -40.033 1.00 84.75 1611 GLN A C 1
ATOM 12913 O O . GLN A 1 1611 ? 13.798 0.344 -39.482 1.00 84.75 1611 GLN A O 1
ATOM 12918 N N . LYS A 1 1612 ? 12.804 1.478 -41.156 1.00 84.69 1612 LYS A N 1
ATOM 12919 C CA . LYS A 1 1612 ? 14.039 1.874 -41.862 1.00 84.69 1612 LYS A CA 1
ATOM 12920 C C . LYS A 1 1612 ? 14.677 3.152 -41.294 1.00 84.69 1612 LYS A C 1
ATOM 12922 O O . LYS A 1 1612 ? 15.853 3.409 -41.530 1.00 84.69 1612 LYS A O 1
ATOM 12927 N N . PHE A 1 1613 ? 13.923 3.943 -40.525 1.00 80.38 1613 PHE A N 1
ATOM 12928 C CA . PHE A 1 1613 ? 14.341 5.277 -40.086 1.00 80.38 1613 PHE A CA 1
ATOM 12929 C C . PHE A 1 1613 ? 15.167 5.326 -38.798 1.00 80.38 1613 PHE A C 1
ATOM 12931 O O . PHE A 1 1613 ? 14.785 4.782 -37.757 1.00 80.38 1613 PHE A O 1
ATOM 12938 N N . ASN A 1 1614 ? 16.266 6.090 -38.833 1.00 79.94 1614 ASN A N 1
ATOM 12939 C CA . ASN A 1 1614 ? 17.045 6.394 -37.639 1.00 79.94 1614 ASN A CA 1
ATOM 12940 C C . ASN A 1 1614 ? 16.419 7.540 -36.825 1.00 79.94 1614 ASN A C 1
ATOM 12942 O O . ASN A 1 1614 ? 16.756 8.710 -37.015 1.00 79.94 1614 ASN A O 1
ATOM 12946 N N . MET A 1 1615 ? 15.559 7.196 -35.866 1.00 75.62 1615 MET A N 1
ATOM 12947 C CA . MET A 1 1615 ? 14.922 8.141 -34.930 1.00 75.62 1615 MET A CA 1
ATOM 12948 C C . MET A 1 1615 ? 15.881 8.915 -34.001 1.00 75.62 1615 MET A C 1
ATOM 12950 O O . MET A 1 1615 ? 15.409 9.677 -33.168 1.00 75.62 1615 MET A O 1
ATOM 12954 N N . LEU A 1 1616 ? 17.201 8.699 -34.073 1.00 73.62 1616 LEU A N 1
ATOM 12955 C CA . LEU A 1 1616 ? 18.196 9.539 -33.384 1.00 73.62 1616 LEU A CA 1
ATOM 12956 C C . LEU A 1 1616 ? 18.648 10.744 -34.229 1.00 73.62 1616 LEU A C 1
ATOM 12958 O O . LEU A 1 1616 ? 19.274 11.653 -33.699 1.00 73.62 1616 LEU A O 1
ATOM 12962 N N . HIS A 1 1617 ? 18.352 10.735 -35.534 1.00 78.56 1617 HIS A N 1
ATOM 12963 C CA . HIS A 1 1617 ? 18.777 11.757 -36.503 1.00 78.56 1617 HIS A CA 1
ATOM 12964 C C . HIS A 1 1617 ? 17.608 12.342 -37.315 1.00 78.56 1617 HIS A C 1
ATOM 12966 O O . HIS A 1 1617 ? 17.723 13.443 -37.843 1.00 78.56 1617 HIS A O 1
ATOM 12972 N N . ASN A 1 1618 ? 16.493 11.610 -37.410 1.00 77.88 1618 ASN A N 1
ATOM 12973 C CA . ASN A 1 1618 ? 15.256 12.038 -38.057 1.00 77.88 1618 ASN A CA 1
ATOM 12974 C C . ASN A 1 1618 ? 14.222 12.342 -36.961 1.00 77.88 1618 ASN A C 1
ATOM 12976 O O . ASN A 1 1618 ? 13.917 11.467 -36.148 1.00 77.88 1618 ASN A O 1
ATOM 12980 N N . ASN A 1 1619 ? 13.654 13.545 -36.964 1.00 81.88 1619 ASN A N 1
ATOM 12981 C CA . ASN A 1 1619 ? 12.531 13.915 -36.104 1.00 81.88 1619 ASN A CA 1
ATOM 12982 C C . ASN A 1 1619 ? 11.229 13.539 -36.819 1.00 81.88 1619 ASN A C 1
ATOM 12984 O O . ASN A 1 1619 ? 11.042 13.957 -37.961 1.00 81.88 1619 ASN A O 1
ATOM 12988 N N . ILE A 1 1620 ? 10.306 12.801 -36.189 1.00 85.75 1620 ILE A N 1
ATOM 12989 C CA . ILE A 1 1620 ? 9.087 12.344 -36.890 1.00 85.75 1620 ILE A CA 1
ATOM 12990 C C . ILE A 1 1620 ? 7.810 12.672 -36.117 1.00 85.75 1620 ILE A C 1
ATOM 12992 O O . ILE A 1 1620 ? 7.666 12.321 -34.952 1.00 85.75 1620 ILE A O 1
ATOM 12996 N N . SER A 1 1621 ? 6.842 13.304 -36.778 1.00 88.12 1621 SER A N 1
ATOM 12997 C CA . SER A 1 1621 ? 5.474 13.486 -36.291 1.00 88.12 1621 SER A CA 1
ATOM 12998 C C . SER A 1 1621 ? 4.514 12.554 -37.036 1.00 88.12 1621 SER A C 1
ATOM 13000 O O . SER A 1 1621 ? 4.670 12.319 -38.235 1.00 88.12 1621 SER A O 1
ATOM 13002 N N . ILE A 1 1622 ? 3.496 12.048 -36.338 1.00 88.50 1622 ILE A N 1
ATOM 13003 C CA . ILE A 1 1622 ? 2.326 11.408 -36.956 1.00 88.50 1622 ILE A CA 1
ATOM 13004 C C . ILE A 1 1622 ? 1.119 12.281 -36.636 1.00 88.50 1622 ILE A C 1
ATOM 13006 O O . ILE A 1 1622 ? 0.948 12.695 -35.493 1.00 88.50 1622 ILE A O 1
ATOM 13010 N N . ASN A 1 1623 ? 0.273 12.533 -37.623 1.00 88.12 1623 ASN A N 1
ATOM 13011 C CA . ASN A 1 1623 ? -1.041 13.128 -37.453 1.00 88.12 1623 ASN A CA 1
ATOM 13012 C C . ASN A 1 1623 ? -2.081 12.201 -38.104 1.00 88.12 1623 ASN A C 1
ATOM 13014 O O . ASN A 1 1623 ? -1.789 11.520 -39.089 1.00 88.12 1623 ASN A O 1
ATOM 13018 N N . ILE A 1 1624 ? -3.289 12.143 -37.547 1.00 86.88 1624 ILE A N 1
ATOM 13019 C CA . ILE A 1 1624 ? -4.387 11.344 -38.093 1.00 86.88 1624 ILE A CA 1
ATOM 13020 C C . ILE A 1 1624 ? -5.502 12.310 -38.472 1.00 86.88 1624 ILE A C 1
ATOM 13022 O O . ILE A 1 1624 ? -6.129 12.917 -37.606 1.00 86.88 1624 ILE A O 1
ATOM 13026 N N . ASN A 1 1625 ? -5.735 12.444 -39.775 1.00 86.00 1625 ASN A N 1
ATOM 13027 C CA . ASN A 1 1625 ? -6.716 13.344 -40.355 1.00 86.00 1625 ASN A CA 1
ATOM 13028 C C . ASN A 1 1625 ? -8.136 12.850 -40.032 1.00 86.00 1625 ASN A C 1
ATOM 13030 O O . ASN A 1 1625 ? -8.718 12.008 -40.720 1.00 86.00 1625 ASN A O 1
ATOM 13034 N N . TYR A 1 1626 ? -8.650 13.333 -38.904 1.00 80.12 1626 TYR A N 1
ATOM 13035 C CA . TYR A 1 1626 ? -9.862 12.881 -38.234 1.00 80.12 1626 TYR A CA 1
ATOM 13036 C C . TYR A 1 1626 ? -10.515 14.067 -37.516 1.00 80.12 1626 TYR A C 1
ATOM 13038 O O . TYR A 1 1626 ? -9.858 15.067 -37.232 1.00 80.12 1626 TYR A O 1
ATOM 13046 N N . ASN A 1 1627 ? -11.808 13.978 -37.203 1.00 68.94 1627 ASN A N 1
ATOM 13047 C CA . ASN A 1 1627 ? -12.505 15.071 -36.525 1.00 68.94 1627 ASN A CA 1
ATOM 13048 C C . ASN A 1 1627 ? -11.944 15.289 -35.095 1.00 68.94 1627 ASN A C 1
ATOM 13050 O O . ASN A 1 1627 ? -11.839 14.350 -34.300 1.00 68.94 1627 ASN A O 1
ATOM 13054 N N . ASP A 1 1628 ? -11.561 16.533 -34.787 1.00 58.97 1628 ASP A N 1
ATOM 13055 C CA . ASP A 1 1628 ? -10.426 16.908 -33.915 1.00 58.97 1628 ASP A CA 1
ATOM 13056 C C . ASP A 1 1628 ? -10.484 16.446 -32.439 1.00 58.97 1628 ASP A C 1
ATOM 13058 O O . ASP A 1 1628 ? -9.486 16.517 -31.721 1.00 58.97 1628 ASP A O 1
ATOM 13062 N N . ASN A 1 1629 ? -11.635 15.987 -31.946 1.00 58.53 1629 ASN A N 1
ATOM 13063 C CA . ASN A 1 1629 ? -11.872 15.826 -30.507 1.00 58.53 1629 ASN A CA 1
ATOM 13064 C C . ASN A 1 1629 ? -11.435 14.480 -29.897 1.00 58.53 1629 ASN A C 1
ATOM 13066 O O . ASN A 1 1629 ? -11.249 14.418 -28.684 1.00 58.53 1629 ASN A O 1
ATOM 13070 N N . ILE A 1 1630 ? -11.299 13.397 -30.676 1.00 54.62 1630 ILE A N 1
ATOM 13071 C CA . ILE A 1 1630 ? -11.130 12.041 -30.101 1.00 54.62 1630 ILE A CA 1
ATOM 13072 C C . ILE A 1 1630 ? -9.661 11.610 -30.013 1.00 54.62 1630 ILE A C 1
ATOM 13074 O O . ILE A 1 1630 ? -9.203 11.249 -28.929 1.00 54.62 1630 ILE A O 1
ATOM 13078 N N . PHE A 1 1631 ? -8.895 11.667 -31.109 1.00 56.94 1631 PHE A N 1
ATOM 13079 C CA . PHE A 1 1631 ? -7.490 11.224 -31.096 1.00 56.94 1631 PHE A CA 1
ATOM 13080 C C . PHE A 1 1631 ? -6.648 12.054 -30.110 1.00 56.94 1631 PHE A C 1
ATOM 13082 O O . PHE A 1 1631 ? -5.980 11.497 -29.239 1.00 56.94 1631 PHE A O 1
ATOM 13089 N N . ASN A 1 1632 ? -6.829 13.379 -30.133 1.00 56.66 1632 ASN A N 1
ATOM 13090 C CA . ASN A 1 1632 ? -6.189 14.347 -29.232 1.00 56.66 1632 ASN A CA 1
ATOM 13091 C C . ASN A 1 1632 ? -6.591 14.207 -27.742 1.00 56.66 1632 ASN A C 1
ATOM 13093 O O . ASN A 1 1632 ? -5.980 14.835 -26.874 1.00 56.66 1632 ASN A O 1
ATOM 13097 N N . MET A 1 1633 ? -7.612 13.401 -27.413 1.00 44.91 1633 MET A N 1
ATOM 13098 C CA . MET A 1 1633 ? -7.936 13.019 -26.029 1.00 44.91 1633 MET A CA 1
ATOM 13099 C C . MET A 1 1633 ? -7.307 11.690 -25.596 1.00 44.91 1633 MET A C 1
ATOM 13101 O O . MET A 1 1633 ? -7.110 11.490 -24.396 1.00 44.91 1633 MET A O 1
ATOM 13105 N N . LEU A 1 1634 ? -7.024 10.782 -26.535 1.00 54.72 1634 LEU A N 1
ATOM 13106 C CA . LEU A 1 1634 ? -6.587 9.413 -26.242 1.00 54.72 1634 LEU A CA 1
ATOM 13107 C C . LEU A 1 1634 ? -5.079 9.197 -26.421 1.00 54.72 1634 LEU A C 1
ATOM 13109 O O . LEU A 1 1634 ? -4.530 8.308 -25.772 1.00 54.72 1634 LEU A O 1
ATOM 13113 N N . PHE A 1 1635 ? -4.409 9.999 -27.253 1.00 61.84 1635 PHE A N 1
ATOM 13114 C CA . PHE A 1 1635 ? -2.980 9.873 -27.540 1.00 61.84 1635 PHE A CA 1
ATOM 13115 C C . PHE A 1 1635 ? -2.131 10.631 -26.498 1.00 61.84 1635 PHE A C 1
ATOM 13117 O O . PHE A 1 1635 ? -2.123 11.861 -26.491 1.00 61.84 1635 PHE A O 1
ATOM 13124 N N . PRO A 1 1636 ? -1.400 9.960 -25.585 1.00 52.84 1636 PRO A N 1
ATOM 13125 C CA . PRO A 1 1636 ? -0.877 10.612 -24.384 1.00 52.84 1636 PRO A CA 1
ATOM 13126 C C . PRO A 1 1636 ? 0.555 11.160 -24.540 1.00 52.84 1636 PRO A C 1
ATOM 13128 O O . PRO A 1 1636 ? 1.247 11.294 -23.529 1.00 52.84 1636 PRO A O 1
ATOM 13131 N N . ILE A 1 1637 ? 1.026 11.374 -25.776 1.00 58.09 1637 ILE A N 1
ATOM 13132 C CA . ILE A 1 1637 ? 2.427 11.723 -26.106 1.00 58.09 1637 ILE A CA 1
ATOM 13133 C C . ILE A 1 1637 ? 2.545 12.962 -27.009 1.00 58.09 1637 ILE A C 1
ATOM 13135 O O . ILE A 1 1637 ? 3.543 13.667 -26.916 1.00 58.09 1637 ILE A O 1
ATOM 13139 N N . GLN A 1 1638 ? 1.529 13.296 -27.811 1.00 54.91 1638 GLN A N 1
ATOM 13140 C CA . GLN A 1 1638 ? 1.480 14.589 -28.505 1.00 54.91 1638 GLN A CA 1
ATOM 13141 C C . GLN A 1 1638 ? 0.635 15.591 -27.696 1.00 54.91 1638 GLN A C 1
ATOM 13143 O O . GLN A 1 1638 ? -0.452 15.231 -27.232 1.00 54.91 1638 GLN A O 1
ATOM 13148 N N . PRO A 1 1639 ? 1.093 16.841 -27.488 1.00 47.56 1639 PRO A N 1
ATOM 13149 C CA . PRO A 1 1639 ? 0.291 17.874 -26.843 1.00 47.56 1639 PRO A CA 1
ATOM 13150 C C . PRO A 1 1639 ? -0.963 18.221 -27.654 1.00 47.56 1639 PRO A C 1
ATOM 13152 O O . PRO A 1 1639 ? -0.942 18.262 -28.880 1.00 47.56 1639 PRO A O 1
ATOM 13155 N N . LYS A 1 1640 ? -2.049 18.566 -26.952 1.00 45.81 1640 LYS A N 1
ATOM 13156 C CA . LYS A 1 1640 ? -3.421 18.764 -27.476 1.00 45.81 1640 LYS A CA 1
ATOM 13157 C C . LYS A 1 1640 ? -3.616 19.840 -28.564 1.00 45.81 1640 LYS A C 1
ATOM 13159 O O . LYS A 1 1640 ? -4.755 20.129 -28.919 1.00 45.81 1640 LYS A O 1
ATOM 13164 N N . SER A 1 1641 ? -2.556 20.497 -29.016 1.00 48.91 1641 SER A N 1
ATOM 13165 C CA . SER A 1 1641 ? -2.612 21.664 -29.901 1.00 48.91 1641 SER A CA 1
ATOM 13166 C C . SER A 1 1641 ? -1.389 21.814 -30.811 1.00 48.91 1641 SER A C 1
ATOM 13168 O O . SER A 1 1641 ? -1.214 22.881 -31.394 1.00 48.91 1641 SER A O 1
ATOM 13170 N N . THR A 1 1642 ? -0.501 20.816 -30.900 1.00 55.03 1642 THR A N 1
ATOM 13171 C CA . THR A 1 1642 ? 0.717 20.912 -31.719 1.00 55.03 1642 THR A CA 1
ATOM 13172 C C . THR A 1 1642 ? 1.015 19.594 -32.431 1.00 55.03 1642 THR A C 1
ATOM 13174 O O . THR A 1 1642 ? 0.914 18.519 -31.845 1.00 55.03 1642 THR A O 1
ATOM 13177 N N . SER A 1 1643 ? 1.434 19.672 -33.699 1.00 63.97 1643 SER A N 1
ATOM 13178 C CA . SER A 1 1643 ? 1.992 18.528 -34.439 1.00 63.97 1643 SER A CA 1
ATOM 13179 C C . SER A 1 1643 ? 3.427 18.275 -33.963 1.00 63.97 1643 SER A C 1
ATOM 13181 O O . SER A 1 1643 ? 4.384 18.512 -34.697 1.00 63.97 1643 SER A O 1
ATOM 13183 N N . SER A 1 1644 ? 3.592 17.900 -32.691 1.00 68.88 1644 SER A N 1
ATOM 13184 C CA . SER A 1 1644 ? 4.918 17.750 -32.094 1.00 68.88 1644 SER A CA 1
ATOM 13185 C C . SER A 1 1644 ? 5.689 16.617 -32.764 1.00 68.88 1644 SER A C 1
ATOM 13187 O O . SER A 1 1644 ? 5.143 15.542 -33.046 1.00 68.88 1644 SER A O 1
ATOM 13189 N N . LEU A 1 1645 ? 6.968 16.876 -33.009 1.00 78.88 1645 LEU A N 1
ATOM 13190 C CA . LEU A 1 1645 ? 7.929 15.888 -33.469 1.00 78.88 1645 LEU A CA 1
ATOM 13191 C C . LEU A 1 1645 ? 8.284 14.960 -32.300 1.00 78.88 1645 LEU A C 1
ATOM 13193 O O . LEU A 1 1645 ? 8.522 15.423 -31.186 1.00 78.88 1645 LEU A O 1
ATOM 13197 N N . LEU A 1 1646 ? 8.292 13.658 -32.562 1.00 82.88 1646 LEU A N 1
ATOM 13198 C CA . LEU A 1 1646 ? 8.789 12.627 -31.659 1.00 82.88 1646 LEU A CA 1
ATOM 13199 C C . LEU A 1 1646 ? 10.306 12.564 -31.874 1.00 82.88 1646 LEU A C 1
ATOM 13201 O O . LEU A 1 1646 ? 10.755 12.329 -33.000 1.00 82.88 1646 LEU A O 1
ATOM 13205 N N . THR A 1 1647 ? 11.084 12.822 -30.823 1.00 78.50 1647 THR A N 1
ATOM 13206 C CA . THR A 1 1647 ? 12.546 13.007 -30.904 1.00 78.50 1647 THR A CA 1
ATOM 13207 C C . THR A 1 1647 ? 13.323 11.777 -30.444 1.00 78.50 1647 THR A C 1
ATOM 13209 O O . THR A 1 1647 ? 14.550 11.748 -30.513 1.00 78.50 1647 THR A O 1
ATOM 13212 N N . THR A 1 1648 ? 12.626 10.736 -29.977 1.00 83.38 1648 THR A N 1
ATOM 13213 C CA . THR A 1 1648 ? 13.242 9.489 -29.522 1.00 83.38 1648 THR A CA 1
ATOM 13214 C C . THR A 1 1648 ? 12.676 8.252 -30.219 1.00 83.38 1648 THR A C 1
ATOM 13216 O O . THR A 1 1648 ? 11.489 8.137 -30.540 1.00 83.38 1648 THR A O 1
ATOM 13219 N N . SER A 1 1649 ? 13.523 7.226 -30.355 1.00 85.50 1649 SER A N 1
ATOM 13220 C CA . SER A 1 1649 ? 13.099 5.909 -30.848 1.00 85.50 1649 SER A CA 1
ATOM 13221 C C . SER A 1 1649 ? 12.028 5.253 -29.959 1.00 85.50 1649 SER A C 1
ATOM 13223 O O . SER A 1 1649 ? 11.258 4.424 -30.444 1.00 85.50 1649 SER A O 1
ATOM 13225 N N . GLN A 1 1650 ? 11.952 5.609 -28.669 1.00 87.38 1650 GLN A N 1
ATOM 13226 C CA . GLN A 1 1650 ? 10.936 5.080 -27.757 1.00 87.38 1650 GLN A CA 1
ATOM 13227 C C . GLN A 1 1650 ? 9.570 5.742 -27.965 1.00 87.38 1650 GLN A C 1
ATOM 13229 O O . GLN A 1 1650 ? 8.572 5.025 -28.035 1.00 87.38 1650 GLN A O 1
ATOM 13234 N N . GLU A 1 1651 ? 9.514 7.066 -28.129 1.00 86.69 1651 GLU A N 1
ATOM 13235 C CA . GLU A 1 1651 ? 8.281 7.772 -28.495 1.00 86.69 1651 GLU A CA 1
ATOM 13236 C C . GLU A 1 1651 ? 7.745 7.282 -29.841 1.00 86.69 1651 GLU A C 1
ATOM 13238 O O . GLU A 1 1651 ? 6.565 6.958 -29.933 1.00 86.69 1651 GLU A O 1
ATOM 13243 N N . TRP A 1 1652 ? 8.613 7.117 -30.847 1.00 88.69 1652 TRP A N 1
ATOM 13244 C CA . TRP A 1 1652 ? 8.244 6.547 -32.148 1.00 88.69 1652 TRP A CA 1
ATOM 13245 C C . TRP A 1 1652 ? 7.649 5.139 -32.032 1.00 88.69 1652 TRP A C 1
ATOM 13247 O O . TRP A 1 1652 ? 6.540 4.873 -32.498 1.00 88.69 1652 TRP A O 1
ATOM 13257 N N . LYS A 1 1653 ? 8.356 4.229 -31.347 1.00 88.62 1653 LYS A N 1
ATOM 13258 C CA . LYS A 1 1653 ? 7.886 2.852 -31.131 1.00 88.62 1653 LYS A CA 1
ATOM 13259 C C . LYS A 1 1653 ? 6.593 2.822 -30.313 1.00 88.62 1653 LYS A C 1
ATOM 13261 O O . LYS A 1 1653 ? 5.739 1.981 -30.577 1.00 88.62 1653 LYS A O 1
ATOM 13266 N N . CYS A 1 1654 ? 6.412 3.742 -29.368 1.00 88.62 1654 CYS A N 1
ATOM 13267 C CA . CYS A 1 1654 ? 5.153 3.887 -28.650 1.00 88.62 1654 CYS A CA 1
ATOM 13268 C C . CYS A 1 1654 ? 4.020 4.400 -29.561 1.00 88.62 1654 CYS A C 1
ATOM 13270 O O . CYS A 1 1654 ? 2.932 3.822 -29.569 1.00 88.62 1654 CYS A O 1
ATOM 13272 N N . ALA A 1 1655 ? 4.276 5.419 -30.381 1.00 87.69 1655 ALA A N 1
ATOM 13273 C CA . ALA A 1 1655 ? 3.304 5.995 -31.302 1.00 87.69 1655 ALA A CA 1
ATOM 13274 C C . ALA A 1 1655 ? 2.778 4.957 -32.309 1.00 87.69 1655 ALA A C 1
ATOM 13276 O O . ALA A 1 1655 ? 1.568 4.732 -32.385 1.00 87.69 1655 ALA A O 1
ATOM 13277 N N . LEU A 1 1656 ? 3.683 4.234 -32.983 1.00 89.31 1656 LEU A N 1
ATOM 13278 C CA . LEU A 1 1656 ? 3.323 3.114 -33.861 1.00 89.31 1656 LEU A CA 1
ATOM 13279 C C . LEU A 1 1656 ? 2.512 2.038 -33.122 1.00 89.31 1656 LEU A C 1
ATOM 13281 O O . LEU A 1 1656 ? 1.549 1.502 -33.667 1.00 89.31 1656 LEU A O 1
ATOM 13285 N N . SER A 1 1657 ? 2.862 1.728 -31.870 1.00 88.81 1657 SER A N 1
ATOM 13286 C CA . SER A 1 1657 ? 2.188 0.680 -31.092 1.00 88.81 1657 SER A CA 1
ATOM 13287 C C . SER A 1 1657 ? 0.762 1.020 -30.648 1.00 88.81 1657 SER A C 1
ATOM 13289 O O . SER A 1 1657 ? -0.056 0.116 -30.496 1.00 88.81 1657 SER A O 1
ATOM 13291 N N . PHE A 1 1658 ? 0.448 2.307 -30.461 1.00 88.75 1658 PHE A N 1
ATOM 13292 C CA . PHE A 1 1658 ? -0.918 2.760 -30.197 1.00 88.75 1658 PHE A CA 1
ATOM 13293 C C . PHE A 1 1658 ? -1.761 2.679 -31.472 1.00 88.75 1658 PHE A C 1
ATOM 13295 O O . PHE A 1 1658 ? -2.849 2.110 -31.465 1.00 88.75 1658 PHE A O 1
ATOM 13302 N N . ILE A 1 1659 ? -1.237 3.225 -32.576 1.00 87.50 1659 ILE A N 1
ATOM 13303 C CA . ILE A 1 1659 ? -1.967 3.355 -33.844 1.00 87.50 1659 ILE A CA 1
ATOM 13304 C C . ILE A 1 1659 ? -2.226 1.979 -34.482 1.00 87.50 1659 ILE A C 1
ATOM 13306 O O . ILE A 1 1659 ? -3.293 1.755 -35.040 1.00 87.50 1659 ILE A O 1
ATOM 13310 N N . SER A 1 1660 ? -1.299 1.028 -34.330 1.00 88.81 1660 SER A N 1
ATOM 13311 C CA . SER A 1 1660 ? -1.470 -0.374 -34.757 1.00 88.81 1660 SER A CA 1
ATOM 13312 C C . SER A 1 1660 ? -2.346 -1.234 -33.839 1.00 88.81 1660 SER A C 1
ATOM 13314 O O . SER A 1 1660 ? -2.465 -2.435 -34.071 1.00 88.81 1660 SER A O 1
ATOM 13316 N N . GLU A 1 1661 ? -2.909 -0.658 -32.772 1.00 87.88 1661 GLU A N 1
ATOM 13317 C CA . GLU A 1 1661 ? -3.657 -1.360 -31.717 1.00 87.88 1661 GLU A CA 1
ATOM 13318 C C . GLU A 1 1661 ? -2.865 -2.504 -31.033 1.00 87.88 1661 GLU A C 1
ATOM 13320 O O . GLU A 1 1661 ? -3.424 -3.329 -30.304 1.00 87.88 1661 GLU A O 1
ATOM 13325 N N . ASN A 1 1662 ? -1.539 -2.559 -31.223 1.00 87.00 1662 ASN A N 1
ATOM 13326 C CA . ASN A 1 1662 ? -0.689 -3.658 -30.777 1.00 87.00 1662 ASN A CA 1
ATOM 13327 C C . ASN A 1 1662 ? -0.408 -3.563 -29.270 1.00 87.00 1662 ASN A C 1
ATOM 13329 O O . ASN A 1 1662 ? 0.622 -3.054 -28.824 1.00 87.00 1662 ASN A O 1
ATOM 13333 N N . GLN A 1 1663 ? -1.326 -4.107 -28.471 1.00 83.06 1663 GLN A N 1
ATOM 13334 C CA . GLN A 1 1663 ? -1.286 -4.073 -27.008 1.00 83.06 1663 GLN A CA 1
ATOM 13335 C C . GLN A 1 1663 ? 0.027 -4.617 -26.406 1.00 83.06 1663 GLN A C 1
ATOM 13337 O O . GLN A 1 1663 ? 0.495 -4.082 -25.398 1.00 83.06 1663 GLN A O 1
ATOM 13342 N N . LYS A 1 1664 ? 0.656 -5.634 -27.023 1.00 86.38 1664 LYS A N 1
ATOM 13343 C CA . LYS A 1 1664 ? 1.962 -6.171 -26.586 1.00 86.38 1664 LYS A CA 1
ATOM 13344 C C . LYS A 1 1664 ? 3.073 -5.141 -26.807 1.00 86.38 1664 LYS A C 1
ATOM 13346 O O . LYS A 1 1664 ? 3.859 -4.884 -25.899 1.00 86.38 1664 LYS A O 1
ATOM 13351 N N . MET A 1 1665 ? 3.118 -4.518 -27.984 1.00 85.38 1665 MET A N 1
ATOM 13352 C CA . MET A 1 1665 ? 4.091 -3.472 -28.300 1.00 85.38 1665 MET A CA 1
ATOM 13353 C C . MET A 1 1665 ? 3.861 -2.211 -27.447 1.00 85.38 1665 MET A C 1
ATOM 13355 O O . MET A 1 1665 ? 4.826 -1.668 -26.913 1.00 85.38 1665 MET A O 1
ATOM 13359 N N . TYR A 1 1666 ? 2.604 -1.805 -27.228 1.00 86.62 1666 TYR A N 1
ATOM 13360 C CA . TYR A 1 1666 ? 2.247 -0.630 -26.425 1.00 86.62 1666 TYR A CA 1
ATOM 13361 C C . TYR A 1 1666 ? 2.666 -0.793 -24.968 1.00 86.62 1666 TYR A C 1
ATOM 13363 O O . TYR A 1 1666 ? 3.410 0.035 -24.439 1.00 86.62 1666 TYR A O 1
ATOM 13371 N N . LYS A 1 1667 ? 2.298 -1.915 -24.337 1.00 85.12 1667 LYS A N 1
ATOM 13372 C CA . LYS A 1 1667 ? 2.743 -2.240 -22.977 1.00 85.12 1667 LYS A CA 1
ATOM 13373 C C . LYS A 1 1667 ? 4.275 -2.209 -22.865 1.00 85.12 1667 LYS A C 1
ATOM 13375 O O . LYS A 1 1667 ? 4.804 -1.630 -21.920 1.00 85.12 1667 LYS A O 1
ATOM 13380 N N . ASN A 1 1668 ? 4.978 -2.779 -23.847 1.00 85.81 1668 ASN A N 1
ATOM 13381 C CA . ASN A 1 1668 ? 6.434 -2.944 -23.815 1.00 85.81 1668 ASN A CA 1
ATOM 13382 C C . ASN A 1 1668 ? 7.241 -1.686 -24.199 1.00 85.81 1668 ASN A C 1
ATOM 13384 O O . ASN A 1 1668 ? 8.452 -1.681 -23.975 1.00 85.81 1668 ASN A O 1
ATOM 13388 N N . LYS A 1 1669 ? 6.635 -0.657 -24.813 1.00 88.81 1669 LYS A N 1
ATOM 13389 C CA . LYS A 1 1669 ? 7.346 0.553 -25.290 1.00 88.81 1669 LYS A CA 1
ATOM 13390 C C . LYS A 1 1669 ? 6.837 1.862 -24.675 1.00 88.81 1669 LYS A C 1
ATOM 13392 O O . LYS A 1 1669 ? 7.630 2.778 -24.479 1.00 88.81 1669 LYS A O 1
ATOM 13397 N N . CYS A 1 1670 ? 5.562 1.935 -24.295 1.00 86.00 1670 CYS A N 1
ATOM 13398 C CA . CYS A 1 1670 ? 4.939 3.128 -23.706 1.00 86.00 1670 CYS A CA 1
ATOM 13399 C C . CYS A 1 1670 ? 4.960 3.171 -22.171 1.00 86.00 1670 CYS A C 1
ATOM 13401 O O . CYS A 1 1670 ? 4.506 4.154 -21.587 1.00 86.00 1670 CYS A O 1
ATOM 13403 N N . ASN A 1 1671 ? 5.398 2.084 -21.524 1.00 79.56 1671 ASN A N 1
ATOM 13404 C CA . ASN A 1 1671 ? 5.372 1.880 -20.071 1.00 79.56 1671 ASN A CA 1
ATOM 13405 C C . ASN A 1 1671 ? 3.998 2.168 -19.414 1.00 79.56 1671 ASN A C 1
ATOM 13407 O O . ASN A 1 1671 ? 3.903 2.696 -18.307 1.00 79.56 1671 ASN A O 1
ATOM 13411 N N . LYS A 1 1672 ? 2.905 1.853 -20.127 1.00 75.62 1672 LYS A N 1
ATOM 13412 C CA . LYS A 1 1672 ? 1.515 2.071 -19.692 1.00 75.62 1672 LYS A CA 1
ATOM 13413 C C . LYS A 1 1672 ? 0.721 0.771 -19.807 1.00 75.62 1672 LYS A C 1
ATOM 13415 O O . LYS A 1 1672 ? 0.753 0.096 -20.832 1.00 75.62 1672 LYS A O 1
ATOM 13420 N N . SER A 1 1673 ? 0.007 0.419 -18.740 1.00 55.56 1673 SER A N 1
ATOM 13421 C CA . SER A 1 1673 ? -0.670 -0.877 -18.577 1.00 55.56 1673 SER A CA 1
ATOM 13422 C C . SER A 1 1673 ? -2.006 -1.006 -19.316 1.00 55.56 1673 SER A C 1
ATOM 13424 O O . SER A 1 1673 ? -2.491 -2.122 -19.489 1.00 55.56 1673 SER A O 1
ATOM 13426 N N . LEU A 1 1674 ? -2.592 0.111 -19.759 1.00 70.75 1674 LEU A N 1
ATOM 13427 C CA . LEU A 1 1674 ? -3.866 0.155 -20.471 1.00 70.75 1674 LEU A CA 1
ATOM 13428 C C . LEU A 1 1674 ? -3.687 0.869 -21.818 1.00 70.75 1674 LEU A C 1
ATOM 13430 O O . LEU A 1 1674 ? -3.481 2.082 -21.861 1.00 70.75 1674 LEU A O 1
ATOM 13434 N N . LEU A 1 1675 ? -3.778 0.107 -22.909 1.00 75.62 1675 LEU A N 1
ATOM 13435 C CA . LEU A 1 1675 ? -4.043 0.646 -24.242 1.00 75.62 1675 LEU A CA 1
ATOM 13436 C C . LEU A 1 1675 ? -5.554 0.873 -24.364 1.00 75.62 1675 LEU A C 1
ATOM 13438 O O . LEU A 1 1675 ? -6.331 -0.043 -24.095 1.00 75.62 1675 LEU A O 1
ATOM 13442 N N . VAL A 1 1676 ? -5.959 2.068 -24.790 1.00 69.69 1676 VAL A N 1
ATOM 13443 C CA . VAL A 1 1676 ? -7.298 2.294 -25.345 1.00 69.69 1676 VAL A CA 1
ATOM 13444 C C . VAL A 1 1676 ? -7.150 2.173 -26.866 1.00 69.69 1676 VAL A C 1
ATOM 13446 O O . VAL A 1 1676 ? -6.425 2.988 -27.433 1.00 69.69 1676 VAL A O 1
ATOM 13449 N N . PRO A 1 1677 ? -7.741 1.155 -27.520 1.00 66.12 1677 PRO A N 1
ATOM 13450 C CA . PRO A 1 1677 ? -7.574 0.935 -28.958 1.00 66.12 1677 PRO A CA 1
ATOM 13451 C C . PRO A 1 1677 ? -8.139 2.103 -29.781 1.00 66.12 1677 PRO A C 1
ATOM 13453 O O . PRO A 1 1677 ? -9.146 2.709 -29.398 1.00 66.12 1677 PRO A O 1
ATOM 13456 N N . PHE A 1 1678 ? -7.501 2.422 -30.912 1.00 71.44 1678 PHE A N 1
ATOM 13457 C CA . PHE A 1 1678 ? -7.941 3.505 -31.792 1.00 71.44 1678 PHE A CA 1
ATOM 13458 C C . PHE A 1 1678 ? -9.079 3.045 -32.713 1.00 71.44 1678 PHE A C 1
ATOM 13460 O O . PHE A 1 1678 ? -8.918 2.839 -33.917 1.00 71.44 1678 PHE A O 1
ATOM 13467 N N . GLN A 1 1679 ? -10.276 2.947 -32.137 1.00 70.75 1679 GLN A N 1
ATOM 13468 C CA . GLN A 1 1679 ? -11.491 2.710 -32.906 1.00 70.75 1679 GLN A CA 1
ATOM 13469 C C . GLN A 1 1679 ? -11.849 3.941 -33.748 1.00 70.75 1679 GLN A C 1
ATOM 13471 O O . GLN A 1 1679 ? -12.519 4.869 -33.290 1.00 70.75 1679 GLN A O 1
ATOM 13476 N N . LYS A 1 1680 ? -11.426 3.919 -35.015 1.00 76.94 1680 LYS A N 1
ATOM 13477 C CA . LYS A 1 1680 ? -11.946 4.793 -36.068 1.00 76.94 1680 LYS A CA 1
ATOM 13478 C C . LYS A 1 1680 ? -13.471 4.641 -36.149 1.00 76.94 1680 LYS A C 1
ATOM 13480 O O . LYS A 1 1680 ? -13.973 3.560 -36.457 1.00 76.94 1680 LYS A O 1
ATOM 13485 N N . LEU A 1 1681 ? -14.214 5.723 -35.902 1.00 69.69 1681 LEU A N 1
ATOM 13486 C CA . LEU A 1 1681 ? -15.664 5.736 -36.106 1.00 69.69 1681 LEU A CA 1
ATOM 13487 C C . LEU A 1 1681 ? -15.955 5.851 -37.607 1.00 69.69 1681 LEU A C 1
ATOM 13489 O O . LEU A 1 1681 ? -15.467 6.767 -38.271 1.00 69.69 1681 LEU A O 1
ATOM 13493 N N . SER A 1 1682 ? -16.788 4.951 -38.126 1.00 64.38 1682 SER A N 1
ATOM 13494 C CA . SER A 1 1682 ? -17.125 4.834 -39.554 1.00 64.38 1682 SER A CA 1
ATOM 13495 C C . SER A 1 1682 ? -17.813 6.065 -40.159 1.00 64.38 1682 SER A C 1
ATOM 13497 O O . SER A 1 1682 ? -17.816 6.221 -41.372 1.00 64.38 1682 SER A O 1
ATOM 13499 N N . ILE A 1 1683 ? -18.372 6.948 -39.326 1.00 71.00 1683 ILE A N 1
ATOM 13500 C CA . ILE A 1 1683 ? -19.189 8.107 -39.731 1.00 71.00 1683 ILE A CA 1
ATOM 13501 C C . ILE A 1 1683 ? -18.446 9.446 -39.512 1.00 71.00 1683 ILE A C 1
ATOM 13503 O O . ILE A 1 1683 ? -19.052 10.511 -39.414 1.00 71.00 1683 ILE A O 1
ATOM 13507 N N . SER A 1 1684 ? -17.118 9.405 -39.351 1.00 64.75 1684 SER A N 1
ATOM 13508 C CA . SER A 1 1684 ? -16.305 10.591 -39.058 1.00 64.75 1684 SER A CA 1
ATOM 13509 C C . SER A 1 1684 ? -15.954 11.370 -40.329 1.00 64.75 1684 SER A C 1
ATOM 13511 O O . SER A 1 1684 ? -14.986 11.053 -41.026 1.00 64.75 1684 SER A O 1
ATOM 13513 N N . ASN A 1 1685 ? -16.707 12.436 -40.609 1.00 73.88 1685 ASN A N 1
ATOM 13514 C CA . ASN A 1 1685 ? -16.330 13.440 -41.607 1.00 73.88 1685 ASN A CA 1
ATOM 13515 C C . ASN A 1 1685 ? -15.163 14.283 -41.059 1.00 73.88 1685 ASN A C 1
ATOM 13517 O O . ASN A 1 1685 ? -15.364 15.355 -40.484 1.00 73.88 1685 ASN A O 1
ATOM 13521 N N . GLY A 1 1686 ? -13.945 13.749 -41.172 1.00 73.56 1686 GLY A N 1
ATOM 13522 C CA . GLY A 1 1686 ? -12.704 14.472 -40.894 1.00 73.56 1686 GLY A CA 1
ATOM 13523 C C . GLY A 1 1686 ? -12.433 15.590 -41.915 1.00 73.56 1686 GLY A C 1
ATOM 13524 O O . GLY A 1 1686 ? -13.160 15.717 -42.905 1.00 73.56 1686 GLY A O 1
ATOM 13525 N N . PRO A 1 1687 ? -11.397 16.416 -41.694 1.00 85.38 1687 PRO A N 1
ATOM 13526 C CA . PRO A 1 1687 ? -10.974 17.418 -42.669 1.00 85.38 1687 PRO A CA 1
ATOM 13527 C C . PRO A 1 1687 ? -10.646 16.786 -44.031 1.00 85.38 1687 PRO A C 1
ATOM 13529 O O . PRO A 1 1687 ? -10.065 15.708 -44.107 1.00 85.38 1687 PRO A O 1
ATOM 13532 N N . THR A 1 1688 ? -10.987 17.471 -45.118 1.00 89.56 1688 THR A N 1
ATOM 13533 C CA . THR A 1 1688 ? -10.430 17.206 -46.455 1.00 89.56 1688 THR A CA 1
ATOM 13534 C C . THR A 1 1688 ? -8.958 17.657 -46.493 1.00 89.56 1688 THR A C 1
ATOM 13536 O O . THR A 1 1688 ? -8.552 18.459 -45.643 1.00 89.56 1688 THR A O 1
ATOM 13539 N N . ILE A 1 1689 ? -8.130 17.153 -47.420 1.00 89.38 1689 ILE A N 1
ATOM 13540 C CA . ILE A 1 1689 ? -6.677 17.439 -47.419 1.00 89.38 1689 ILE A CA 1
ATOM 13541 C C . ILE A 1 1689 ? -6.373 18.946 -47.539 1.00 89.38 1689 ILE A C 1
ATOM 13543 O O . ILE A 1 1689 ? -5.459 19.430 -46.874 1.00 89.38 1689 ILE A O 1
ATOM 13547 N N . ASP A 1 1690 ? -7.210 19.719 -48.238 1.00 91.06 1690 ASP A N 1
ATOM 13548 C CA . ASP A 1 1690 ? -7.123 21.185 -48.299 1.00 91.06 1690 ASP A CA 1
ATOM 13549 C C . ASP A 1 1690 ? -7.305 21.835 -46.915 1.00 91.06 1690 ASP A C 1
ATOM 13551 O O . ASP A 1 1690 ? -6.538 22.714 -46.524 1.00 91.06 1690 ASP A O 1
ATOM 13555 N N . LYS A 1 1691 ? -8.269 21.356 -46.119 1.00 92.50 1691 LYS A N 1
ATOM 13556 C CA . LYS A 1 1691 ? -8.541 21.860 -44.762 1.00 92.50 1691 LYS A CA 1
ATOM 13557 C C . LYS A 1 1691 ? -7.455 21.446 -43.783 1.00 92.50 1691 LYS A C 1
ATOM 13559 O O . LYS A 1 1691 ? -7.103 22.241 -42.911 1.00 92.50 1691 LYS A O 1
ATOM 13564 N N . PHE A 1 1692 ? -6.916 20.234 -43.933 1.00 92.38 1692 PHE A N 1
ATOM 13565 C CA . PHE A 1 1692 ? -5.756 19.794 -43.166 1.00 92.38 1692 PHE A CA 1
ATOM 13566 C C . PHE A 1 1692 ? -4.547 20.692 -43.459 1.00 92.38 1692 PHE A C 1
ATOM 13568 O O . PHE A 1 1692 ? -3.970 21.258 -42.533 1.00 92.38 1692 PHE A O 1
ATOM 13575 N N . LEU A 1 1693 ? -4.206 20.895 -44.736 1.00 93.69 1693 LEU A N 1
ATOM 13576 C CA . LEU A 1 1693 ? -3.083 21.737 -45.151 1.00 93.69 1693 LEU A CA 1
ATOM 13577 C C . LEU A 1 1693 ? -3.278 23.204 -44.746 1.00 93.69 1693 LEU A C 1
ATOM 13579 O O . LEU A 1 1693 ? -2.328 23.835 -44.296 1.00 93.69 1693 LEU A O 1
ATOM 13583 N N . HIS A 1 1694 ? -4.499 23.740 -44.811 1.00 93.75 1694 HIS A N 1
ATOM 13584 C CA . HIS A 1 1694 ? -4.795 25.095 -44.344 1.00 93.75 1694 HIS A CA 1
ATOM 13585 C C . HIS A 1 1694 ? -4.666 25.256 -42.820 1.00 93.75 1694 HIS A C 1
ATOM 13587 O O . HIS A 1 1694 ? -4.202 26.292 -42.333 1.00 93.75 1694 HIS A O 1
ATOM 13593 N N . LYS A 1 1695 ? -5.071 24.240 -42.047 1.00 91.62 1695 LYS A N 1
ATOM 13594 C CA . LYS A 1 1695 ? -4.839 24.198 -40.598 1.00 91.62 1695 LYS A CA 1
ATOM 13595 C C . LYS A 1 1695 ? -3.340 24.115 -40.308 1.00 91.62 1695 LYS A C 1
ATOM 13597 O O . LYS A 1 1695 ? -2.828 24.923 -39.542 1.00 91.62 1695 LYS A O 1
ATOM 13602 N N . PHE A 1 1696 ? -2.626 23.224 -40.991 1.00 91.44 1696 PHE A N 1
ATOM 13603 C CA . PHE A 1 1696 ? -1.185 23.062 -40.834 1.00 91.44 1696 PHE A CA 1
ATOM 13604 C C . PHE A 1 1696 ? -0.405 24.331 -41.218 1.00 91.44 1696 PHE A C 1
ATOM 13606 O O . PHE A 1 1696 ? 0.487 24.725 -40.479 1.00 91.44 1696 PHE A O 1
ATOM 13613 N N . GLU A 1 1697 ? -0.785 25.045 -42.284 1.00 92.62 1697 GLU A N 1
ATOM 13614 C CA . GLU A 1 1697 ? -0.223 26.356 -42.657 1.00 92.62 1697 GLU A CA 1
ATOM 13615 C C . GLU A 1 1697 ? -0.324 27.375 -41.503 1.00 92.62 1697 GLU A C 1
ATOM 13617 O O . GLU A 1 1697 ? 0.628 28.110 -41.217 1.00 92.62 1697 GLU A O 1
ATOM 13622 N N . LYS A 1 1698 ? -1.476 27.410 -40.818 1.00 90.38 1698 LYS A N 1
ATOM 13623 C CA . LYS A 1 1698 ? -1.707 28.263 -39.643 1.00 90.38 1698 LYS A CA 1
ATOM 13624 C C . LYS A 1 1698 ? -0.869 27.808 -38.450 1.00 90.38 1698 LYS A C 1
ATOM 13626 O O . LYS A 1 1698 ? -0.181 28.643 -37.860 1.00 90.38 1698 LYS A O 1
ATOM 13631 N N . ASP A 1 1699 ? -0.871 26.516 -38.141 1.00 85.19 1699 ASP A N 1
ATOM 13632 C CA . ASP A 1 1699 ? -0.151 25.938 -37.003 1.00 85.19 1699 ASP A CA 1
ATOM 13633 C C . ASP A 1 1699 ? 1.374 26.108 -37.154 1.00 85.19 1699 ASP A C 1
ATOM 13635 O O . ASP A 1 1699 ? 2.041 26.568 -36.228 1.00 85.19 1699 ASP A O 1
ATOM 13639 N N . ILE A 1 1700 ? 1.934 25.887 -38.350 1.00 82.94 1700 ILE A N 1
ATOM 13640 C CA . ILE A 1 1700 ? 3.355 26.142 -38.646 1.00 82.94 1700 ILE A CA 1
ATOM 13641 C C . ILE A 1 1700 ? 3.718 27.634 -38.506 1.00 82.94 1700 ILE A C 1
ATOM 13643 O O . ILE A 1 1700 ? 4.797 27.972 -38.004 1.00 82.94 1700 ILE A O 1
ATOM 13647 N N . SER A 1 1701 ? 2.802 28.543 -38.870 1.00 82.44 1701 SER A N 1
ATOM 13648 C CA . SER A 1 1701 ? 2.996 29.987 -38.661 1.00 82.44 1701 SER A CA 1
ATOM 13649 C C . SER A 1 1701 ? 3.005 30.380 -37.176 1.00 82.44 1701 SER A C 1
ATOM 13651 O O . SER A 1 1701 ? 3.584 31.407 -36.814 1.00 82.44 1701 SER A O 1
ATOM 13653 N N . LEU A 1 1702 ? 2.402 29.554 -36.310 1.00 80.12 1702 LEU A N 1
ATOM 13654 C CA . LEU A 1 1702 ? 2.490 29.674 -34.858 1.00 80.12 1702 LEU A CA 1
ATOM 13655 C C . LEU A 1 1702 ? 3.798 29.058 -34.337 1.00 80.12 1702 LEU A C 1
ATOM 13657 O O . LEU A 1 1702 ? 4.499 29.728 -33.584 1.00 80.12 1702 LEU A O 1
ATOM 13661 N N . PHE A 1 1703 ? 4.192 27.864 -34.802 1.00 75.50 1703 PHE A N 1
ATOM 13662 C CA . PHE A 1 1703 ? 5.438 27.197 -34.382 1.00 75.50 1703 PHE A CA 1
ATOM 13663 C C . PHE A 1 1703 ? 6.682 28.069 -34.614 1.00 75.50 1703 PHE A C 1
ATOM 13665 O O . PHE A 1 1703 ? 7.562 28.126 -33.749 1.00 75.50 1703 PHE A O 1
ATOM 13672 N N . ARG A 1 1704 ? 6.717 28.812 -35.734 1.00 74.00 1704 ARG A N 1
ATOM 13673 C CA . ARG A 1 1704 ? 7.763 29.804 -36.051 1.00 74.00 1704 ARG A CA 1
ATOM 13674 C C . ARG A 1 1704 ? 7.762 31.016 -35.111 1.00 74.00 1704 ARG A C 1
ATOM 13676 O O . ARG A 1 1704 ? 8.827 31.547 -34.832 1.00 74.00 1704 ARG A O 1
ATOM 13683 N N . LYS A 1 1705 ? 6.605 31.446 -34.593 1.00 77.75 1705 LYS A N 1
ATOM 13684 C CA . LYS A 1 1705 ? 6.516 32.519 -33.576 1.00 77.75 1705 LYS A CA 1
ATOM 13685 C C . LYS A 1 1705 ? 6.942 32.052 -32.181 1.00 77.75 1705 LYS A C 1
ATOM 13687 O O . LYS A 1 1705 ? 7.268 32.881 -31.339 1.00 77.75 1705 LYS A O 1
ATOM 13692 N N . THR A 1 1706 ? 6.924 30.742 -31.938 1.00 71.69 1706 THR A N 1
ATOM 13693 C CA . THR A 1 1706 ? 7.281 30.113 -30.657 1.00 71.69 1706 THR A CA 1
ATOM 13694 C C . THR A 1 1706 ? 8.659 29.435 -30.660 1.00 71.69 1706 THR A C 1
ATOM 13696 O O . THR A 1 1706 ? 8.955 28.695 -29.730 1.00 71.69 1706 THR A O 1
ATOM 13699 N N . ASN A 1 1707 ? 9.485 29.641 -31.695 1.00 67.69 1707 ASN A N 1
ATOM 13700 C CA . ASN A 1 1707 ? 10.819 29.035 -31.870 1.00 67.69 1707 ASN A CA 1
ATOM 13701 C C . ASN A 1 1707 ? 10.864 27.490 -31.737 1.00 67.69 1707 ASN A C 1
ATOM 13703 O O . ASN A 1 1707 ? 11.890 26.928 -31.355 1.00 67.69 1707 ASN A O 1
ATOM 13707 N N . TYR A 1 1708 ? 9.763 26.790 -32.052 1.00 65.12 1708 TYR A N 1
ATOM 13708 C CA . TYR A 1 1708 ? 9.701 25.318 -31.977 1.00 65.12 1708 TYR A CA 1
ATOM 13709 C C . TYR A 1 1708 ? 10.408 24.632 -33.156 1.00 65.12 1708 TYR A C 1
ATOM 13711 O O . TYR A 1 1708 ? 10.964 23.552 -32.989 1.00 65.12 1708 TYR A O 1
ATOM 13719 N N . LEU A 1 1709 ? 10.414 25.277 -34.326 1.00 65.88 1709 LEU A N 1
ATOM 13720 C CA . LEU A 1 1709 ? 11.341 24.978 -35.420 1.00 65.88 1709 LEU A CA 1
ATOM 13721 C C . LEU A 1 1709 ? 12.551 25.891 -35.203 1.00 65.88 1709 LEU A C 1
ATOM 13723 O O . LEU A 1 1709 ? 12.408 27.114 -35.297 1.00 65.88 1709 LEU A O 1
ATOM 13727 N N . LYS A 1 1710 ? 13.694 25.322 -34.800 1.00 58.38 1710 LYS A N 1
ATOM 13728 C CA . LYS A 1 1710 ? 14.818 26.108 -34.259 1.00 58.38 1710 LYS A CA 1
ATOM 13729 C C . LYS A 1 1710 ? 15.639 26.810 -35.336 1.00 58.38 1710 LYS A C 1
ATOM 13731 O O . LYS A 1 1710 ? 16.237 27.842 -35.041 1.00 58.38 1710 LYS A O 1
ATOM 13736 N N . THR A 1 1711 ? 15.644 26.304 -36.565 1.00 58.34 1711 THR A N 1
ATOM 13737 C CA . THR A 1 1711 ? 16.291 26.952 -37.709 1.00 58.34 1711 THR A CA 1
ATOM 13738 C C . THR A 1 1711 ? 15.366 27.008 -38.923 1.00 58.34 1711 THR A C 1
ATOM 13740 O O . THR A 1 1711 ? 14.488 26.170 -39.113 1.00 58.34 1711 THR A O 1
ATOM 13743 N N . SER A 1 1712 ? 15.592 27.986 -39.801 1.00 58.78 1712 SER A N 1
ATOM 13744 C CA . SER A 1 1712 ? 14.959 28.055 -41.127 1.00 58.78 1712 SER A CA 1
ATOM 13745 C C . SER A 1 1712 ? 15.463 26.992 -42.110 1.00 58.78 1712 SER A C 1
ATOM 13747 O O . SER A 1 1712 ? 14.927 26.885 -43.211 1.00 58.78 1712 SER A O 1
ATOM 13749 N N . ASN A 1 1713 ? 16.511 26.252 -41.739 1.00 61.59 1713 ASN A N 1
ATOM 13750 C CA . ASN A 1 1713 ? 17.328 25.477 -42.668 1.00 61.59 1713 ASN A CA 1
ATOM 13751 C C . ASN A 1 1713 ? 17.052 23.967 -42.572 1.00 61.59 1713 ASN A C 1
ATOM 13753 O O . ASN A 1 1713 ? 17.404 23.233 -43.494 1.00 61.59 1713 ASN A O 1
ATOM 13757 N N . GLU A 1 1714 ? 16.397 23.507 -41.501 1.00 73.81 1714 GLU A N 1
ATOM 13758 C CA . GLU A 1 1714 ? 15.946 22.122 -41.326 1.00 73.81 1714 GLU A CA 1
ATOM 13759 C C . GLU A 1 1714 ? 15.069 21.659 -42.502 1.00 73.81 1714 GLU A C 1
ATOM 13761 O O . GLU A 1 1714 ? 13.904 22.059 -42.630 1.00 73.81 1714 GLU A O 1
ATOM 13766 N N . LYS A 1 1715 ? 15.618 20.762 -43.338 1.00 86.94 1715 LYS A N 1
ATOM 13767 C CA . LYS A 1 1715 ? 14.846 19.999 -44.326 1.00 86.94 1715 LYS A CA 1
ATOM 13768 C C . LYS A 1 1715 ? 13.632 19.386 -43.627 1.00 86.94 1715 LYS A C 1
ATOM 13770 O O . LYS A 1 1715 ? 13.752 18.708 -42.610 1.00 86.94 1715 LYS A O 1
ATOM 13775 N N . SER A 1 1716 ? 12.449 19.643 -44.158 1.00 89.62 1716 SER A N 1
ATOM 13776 C CA . SER A 1 1716 ? 11.190 19.171 -43.591 1.00 89.62 1716 SER A CA 1
ATOM 13777 C C . SER A 1 1716 ? 10.382 18.507 -44.694 1.00 89.62 1716 SER A C 1
ATOM 13779 O O . SER A 1 1716 ? 10.399 18.980 -45.825 1.00 89.62 1716 SER A O 1
ATOM 13781 N N . MET A 1 1717 ? 9.684 17.416 -44.402 1.00 91.81 1717 MET A N 1
ATOM 13782 C CA . MET A 1 1717 ? 8.924 16.682 -45.413 1.00 91.81 1717 MET A CA 1
ATOM 13783 C C . MET A 1 1717 ? 7.584 16.228 -44.855 1.00 91.81 1717 MET A C 1
ATOM 13785 O O . MET A 1 1717 ? 7.534 15.629 -43.785 1.00 91.81 1717 MET A O 1
ATOM 13789 N N . MET A 1 1718 ? 6.497 16.472 -45.580 1.00 93.25 1718 MET A N 1
ATOM 13790 C CA . MET A 1 1718 ? 5.176 15.956 -45.229 1.00 93.25 1718 MET A CA 1
ATOM 13791 C C . MET A 1 1718 ? 4.730 14.868 -46.202 1.00 93.25 1718 MET A C 1
ATOM 13793 O O . MET A 1 1718 ? 4.793 15.050 -47.414 1.00 93.25 1718 MET A O 1
ATOM 13797 N N . ILE A 1 1719 ? 4.248 13.753 -45.654 1.00 93.94 1719 ILE A N 1
ATOM 13798 C CA . ILE A 1 1719 ? 3.756 12.589 -46.393 1.00 93.94 1719 ILE A CA 1
ATOM 13799 C C . ILE A 1 1719 ? 2.279 12.418 -46.051 1.00 93.94 1719 ILE A C 1
ATOM 13801 O O . ILE A 1 1719 ? 1.934 11.933 -44.970 1.00 93.94 1719 ILE A O 1
ATOM 13805 N N . LEU A 1 1720 ? 1.408 12.863 -46.958 1.00 94.44 1720 LEU A N 1
ATOM 13806 C CA . LEU A 1 1720 ? -0.041 12.819 -46.792 1.00 94.44 1720 LEU A CA 1
ATOM 13807 C C . LEU A 1 1720 ? -0.621 11.613 -47.518 1.00 94.44 1720 LEU A C 1
ATOM 13809 O O . LEU A 1 1720 ? -0.770 11.628 -48.737 1.00 94.44 1720 LEU A O 1
ATOM 13813 N N . PHE A 1 1721 ? -1.008 10.588 -46.770 1.00 95.19 1721 PHE A N 1
ATOM 13814 C CA . PHE A 1 1721 ? -1.943 9.596 -47.282 1.00 95.19 1721 PHE A CA 1
ATOM 13815 C C . PHE A 1 1721 ? -3.309 10.276 -47.429 1.00 95.19 1721 PHE A C 1
ATOM 13817 O O . PHE A 1 1721 ? -3.748 10.968 -46.511 1.00 95.19 1721 PHE A O 1
ATOM 13824 N N . THR A 1 1722 ? -3.966 10.132 -48.581 1.00 93.69 1722 THR A N 1
ATOM 13825 C CA . THR A 1 1722 ? -5.262 10.779 -48.840 1.00 93.69 1722 THR A CA 1
ATOM 13826 C C . THR A 1 1722 ? -6.145 9.961 -49.772 1.00 93.69 1722 THR A C 1
ATOM 13828 O O . THR A 1 1722 ? -5.679 9.409 -50.771 1.00 93.69 1722 THR A O 1
ATOM 13831 N N . LEU A 1 1723 ? -7.438 9.902 -49.458 1.00 93.50 1723 LEU A N 1
ATOM 13832 C CA . LEU A 1 1723 ? -8.482 9.523 -50.402 1.00 93.50 1723 LEU A CA 1
ATOM 13833 C C . LEU A 1 1723 ? -9.238 10.802 -50.764 1.00 93.50 1723 LEU A C 1
ATOM 13835 O O . LEU A 1 1723 ? -10.027 11.306 -49.969 1.00 93.50 1723 LEU A O 1
ATOM 13839 N N . THR A 1 1724 ? -8.937 11.374 -51.929 1.00 91.31 1724 THR A N 1
ATOM 13840 C CA . THR A 1 1724 ? -9.584 12.617 -52.369 1.00 91.31 1724 THR A CA 1
ATOM 13841 C C . THR A 1 1724 ? -11.037 12.342 -52.736 1.00 91.31 1724 THR A C 1
ATOM 13843 O O . THR A 1 1724 ? -11.322 11.373 -53.431 1.00 91.31 1724 THR A O 1
ATOM 13846 N N . GLY A 1 1725 ? -11.953 13.199 -52.279 1.00 87.94 1725 GLY A N 1
ATOM 13847 C CA . GLY A 1 1725 ? -13.384 13.064 -52.564 1.00 87.94 1725 GLY A CA 1
ATOM 13848 C C . GLY A 1 1725 ? -13.868 13.924 -53.736 1.00 87.94 1725 GLY A C 1
ATOM 13849 O O . GLY A 1 1725 ? -14.919 13.638 -54.310 1.00 87.94 1725 GLY A O 1
ATOM 13850 N N . LYS A 1 1726 ? -13.153 15.011 -54.081 1.00 92.50 1726 LYS A N 1
ATOM 13851 C CA . LYS A 1 1726 ? -13.528 15.971 -55.145 1.00 92.50 1726 LYS A CA 1
ATOM 13852 C C . LYS A 1 1726 ? -12.301 16.644 -55.763 1.00 92.50 1726 LYS A C 1
ATOM 13854 O O . LYS A 1 1726 ? -11.403 17.036 -55.034 1.00 92.50 1726 LYS A O 1
ATOM 13859 N N . GLN A 1 1727 ? -12.334 16.960 -57.060 1.00 94.19 1727 GLN A N 1
ATOM 13860 C CA . GLN A 1 1727 ? -11.267 17.718 -57.745 1.00 94.19 1727 GLN A CA 1
ATOM 13861 C C . GLN A 1 1727 ? -10.846 19.004 -57.002 1.00 94.19 1727 GLN A C 1
ATOM 13863 O O . GLN A 1 1727 ? -9.659 19.291 -56.862 1.00 94.19 1727 GLN A O 1
ATOM 13868 N N . LYS A 1 1728 ? -11.817 19.750 -56.459 1.00 93.12 1728 LYS A N 1
ATOM 13869 C CA . LYS A 1 1728 ? -11.562 20.990 -55.709 1.00 93.12 1728 LYS A CA 1
ATOM 13870 C C . LYS A 1 1728 ? -10.643 20.797 -54.491 1.00 93.12 1728 LYS A C 1
ATOM 13872 O O . LYS A 1 1728 ? -9.886 21.699 -54.161 1.00 93.12 1728 LYS A O 1
ATOM 13877 N N . GLU A 1 1729 ? -10.674 19.630 -53.851 1.00 93.25 1729 GLU A N 1
ATOM 13878 C CA . GLU A 1 1729 ? -9.802 19.308 -52.716 1.00 93.25 1729 GLU A CA 1
ATOM 13879 C C . GLU A 1 1729 ? -8.316 19.246 -53.135 1.00 93.25 1729 GLU A C 1
ATOM 13881 O O . GLU A 1 1729 ? -7.454 19.635 -52.350 1.00 93.25 1729 GLU A O 1
ATOM 13886 N N . ILE A 1 1730 ? -8.003 18.875 -54.384 1.00 91.44 1730 ILE A N 1
ATOM 13887 C CA . ILE A 1 1730 ? -6.647 18.979 -54.961 1.00 91.44 1730 ILE A CA 1
ATOM 13888 C C . ILE A 1 1730 ? -6.299 20.435 -55.288 1.00 91.44 1730 ILE A C 1
ATOM 13890 O O . ILE A 1 1730 ? -5.219 20.909 -54.930 1.00 91.44 1730 ILE A O 1
ATOM 13894 N N . ASP A 1 1731 ? -7.208 21.154 -55.950 1.00 91.81 1731 ASP A N 1
ATOM 13895 C CA . ASP A 1 1731 ? -6.968 22.534 -56.392 1.00 91.81 1731 ASP A CA 1
ATOM 13896 C C . ASP A 1 1731 ? -6.754 23.507 -55.219 1.00 91.81 1731 ASP A C 1
ATOM 13898 O O . ASP A 1 1731 ? -5.833 24.327 -55.253 1.00 91.81 1731 ASP A O 1
ATOM 13902 N N . ASP A 1 1732 ? -7.538 23.379 -54.143 1.00 91.94 1732 ASP A N 1
ATOM 13903 C CA . ASP A 1 1732 ? -7.324 24.145 -52.912 1.00 91.94 1732 ASP A CA 1
ATOM 13904 C C . ASP A 1 1732 ? -6.066 23.656 -52.155 1.00 91.94 1732 ASP A C 1
ATOM 13906 O O . ASP A 1 1732 ? -5.323 24.476 -51.613 1.00 91.94 1732 ASP A O 1
ATOM 13910 N N . SER A 1 1733 ? -5.730 22.356 -52.182 1.00 92.88 1733 SER A N 1
ATOM 13911 C CA . SER A 1 1733 ? -4.478 21.840 -51.587 1.00 92.88 1733 SER A CA 1
ATOM 13912 C C . SER A 1 1733 ? -3.220 22.432 -52.228 1.00 92.88 1733 SER A C 1
ATOM 13914 O O . SER A 1 1733 ? -2.288 22.802 -51.512 1.00 92.88 1733 SER A O 1
ATOM 13916 N N . LEU A 1 1734 ? -3.193 22.590 -53.556 1.00 92.69 1734 LEU A N 1
ATOM 13917 C CA . LEU A 1 1734 ? -2.082 23.216 -54.287 1.00 92.69 1734 LEU A CA 1
ATOM 13918 C C . LEU A 1 1734 ? -1.776 24.633 -53.777 1.00 92.69 1734 LEU A C 1
ATOM 13920 O O . LEU A 1 1734 ? -0.609 25.014 -53.658 1.00 92.69 1734 LEU A O 1
ATOM 13924 N N . LYS A 1 1735 ? -2.813 25.411 -53.448 1.00 94.06 1735 LYS A N 1
ATOM 13925 C CA . LYS A 1 1735 ? -2.676 26.757 -52.877 1.00 94.06 1735 LYS A CA 1
ATOM 13926 C C . LYS A 1 1735 ? -1.977 26.716 -51.517 1.00 94.06 1735 LYS A C 1
ATOM 13928 O O . LYS A 1 1735 ? -1.055 27.493 -51.281 1.00 94.06 1735 LYS A O 1
ATOM 13933 N N . TYR A 1 1736 ? -2.366 25.788 -50.645 1.00 95.00 1736 TYR A N 1
ATOM 13934 C CA . TYR A 1 1736 ? -1.759 25.653 -49.319 1.00 95.00 1736 TYR A CA 1
ATOM 13935 C C . TYR A 1 1736 ? -0.336 25.076 -49.374 1.00 95.00 1736 TYR A C 1
ATOM 13937 O O . TYR A 1 1736 ? 0.539 25.573 -48.670 1.00 95.00 1736 TYR A O 1
ATOM 13945 N N . ILE A 1 1737 ? -0.057 24.127 -50.274 1.00 93.75 1737 ILE A N 1
ATOM 13946 C CA . ILE A 1 1737 ? 1.302 23.618 -50.538 1.00 93.75 1737 ILE A CA 1
ATOM 13947 C C . ILE A 1 1737 ? 2.221 24.746 -51.020 1.00 93.75 1737 ILE A C 1
ATOM 13949 O O . ILE A 1 1737 ? 3.306 24.927 -50.465 1.00 93.75 1737 ILE A O 1
ATOM 13953 N N . LYS A 1 1738 ? 1.774 25.560 -51.989 1.00 93.88 1738 LYS A N 1
ATOM 13954 C CA . LYS A 1 1738 ? 2.518 26.744 -52.456 1.00 93.88 1738 LYS A CA 1
ATOM 13955 C C . LYS A 1 1738 ? 2.770 27.741 -51.322 1.00 93.88 1738 LYS A C 1
ATOM 13957 O O . LYS A 1 1738 ? 3.907 28.175 -51.162 1.00 93.88 1738 LYS A O 1
ATOM 13962 N N . ASN A 1 1739 ? 1.763 28.031 -50.494 1.00 93.38 1739 ASN A N 1
ATOM 13963 C CA . ASN A 1 1739 ? 1.909 28.909 -49.329 1.00 93.38 1739 ASN A CA 1
ATOM 13964 C C . ASN A 1 1739 ? 2.884 28.376 -48.264 1.00 93.38 1739 ASN A C 1
ATOM 13966 O O . ASN A 1 1739 ? 3.498 29.177 -47.560 1.00 93.38 1739 ASN A O 1
ATOM 13970 N N . ILE A 1 1740 ? 2.991 27.055 -48.084 1.00 93.38 1740 ILE A N 1
ATOM 13971 C CA . ILE A 1 1740 ? 3.926 26.456 -47.122 1.00 93.38 1740 ILE A CA 1
ATOM 13972 C C . ILE A 1 1740 ? 5.343 26.476 -47.707 1.00 93.38 1740 ILE A C 1
ATOM 13974 O O . ILE A 1 1740 ? 6.230 27.035 -47.063 1.00 93.38 1740 ILE A O 1
ATOM 13978 N N . LYS A 1 1741 ? 5.543 26.002 -48.950 1.00 91.94 1741 LYS A N 1
ATOM 13979 C CA . LYS A 1 1741 ? 6.832 26.102 -49.664 1.00 91.94 1741 LYS A CA 1
ATOM 13980 C C . LYS A 1 1741 ? 7.373 27.539 -49.664 1.00 91.94 1741 LYS A C 1
ATOM 13982 O O . LYS A 1 1741 ? 8.527 27.756 -49.317 1.00 91.94 1741 LYS A O 1
ATOM 13987 N N . SER A 1 1742 ? 6.540 28.541 -49.968 1.00 91.19 1742 SER A N 1
ATOM 13988 C CA . SER A 1 1742 ? 6.968 29.950 -50.041 1.00 91.19 1742 SER A CA 1
ATOM 13989 C C . SER A 1 1742 ? 7.277 30.602 -48.685 1.00 91.19 1742 SER A C 1
ATOM 13991 O O . SER A 1 1742 ? 7.767 31.728 -48.645 1.00 91.19 1742 SER A O 1
ATOM 13993 N N . LYS A 1 1743 ? 6.949 29.945 -47.566 1.00 88.88 1743 LYS A N 1
ATOM 13994 C CA . LYS A 1 1743 ? 7.289 30.391 -46.201 1.00 88.88 1743 LYS A CA 1
ATOM 13995 C C . LYS A 1 1743 ? 8.441 29.578 -45.593 1.00 88.88 1743 LYS A C 1
ATOM 13997 O O . LYS A 1 1743 ? 9.043 30.038 -44.617 1.00 88.88 1743 LYS A O 1
ATOM 14002 N N . TYR A 1 1744 ? 8.715 28.398 -46.156 1.00 88.50 1744 TYR A N 1
ATOM 14003 C CA . TYR A 1 1744 ? 9.669 27.388 -45.699 1.00 88.50 1744 TYR A CA 1
ATOM 14004 C C . TYR A 1 1744 ? 10.256 26.670 -46.926 1.00 88.50 1744 TYR A C 1
ATOM 14006 O O . TYR A 1 1744 ? 9.798 25.593 -47.299 1.00 88.50 1744 TYR A O 1
ATOM 14014 N N . ASN A 1 1745 ? 11.267 27.270 -47.563 1.00 85.88 1745 ASN A N 1
ATOM 14015 C CA . ASN A 1 1745 ? 11.819 26.795 -48.843 1.00 85.88 1745 ASN A CA 1
ATOM 14016 C C . ASN A 1 1745 ? 12.282 25.325 -48.809 1.00 85.88 1745 ASN A C 1
ATOM 14018 O O . ASN A 1 1745 ? 12.208 24.637 -49.821 1.00 85.88 1745 ASN A O 1
ATOM 14022 N N . ASN A 1 1746 ? 12.708 24.835 -47.640 1.00 87.88 1746 ASN A N 1
ATOM 14023 C CA . ASN A 1 1746 ? 13.177 23.463 -47.430 1.00 87.88 1746 ASN A CA 1
ATOM 14024 C C . ASN A 1 1746 ? 12.042 22.494 -47.016 1.00 87.88 1746 ASN A C 1
ATOM 14026 O O . ASN A 1 1746 ? 12.325 21.463 -46.403 1.00 87.88 1746 ASN A O 1
ATOM 14030 N N . PHE A 1 1747 ? 10.770 22.829 -47.285 1.00 91.06 1747 PHE A N 1
ATOM 14031 C CA . PHE A 1 1747 ? 9.601 22.014 -46.935 1.00 91.06 1747 PHE A CA 1
ATOM 14032 C C . PHE A 1 1747 ? 9.032 21.266 -48.155 1.00 91.06 1747 PHE A C 1
ATOM 14034 O O . PHE A 1 1747 ? 8.376 21.845 -49.024 1.00 91.06 1747 PHE A O 1
ATOM 14041 N N . TYR A 1 1748 ? 9.259 19.956 -48.187 1.00 91.94 1748 TYR A N 1
ATOM 14042 C CA . TYR A 1 1748 ? 8.886 19.037 -49.260 1.00 91.94 1748 TYR A CA 1
ATOM 14043 C C . TYR A 1 1748 ? 7.547 18.341 -48.980 1.00 91.94 1748 TYR A C 1
ATOM 14045 O O . TYR A 1 1748 ? 7.127 18.190 -47.830 1.00 91.94 1748 TYR A O 1
ATOM 14053 N N . PHE A 1 1749 ? 6.876 17.889 -50.040 1.00 93.19 1749 PHE A N 1
ATOM 14054 C CA . PHE A 1 1749 ? 5.573 17.230 -49.966 1.00 93.19 1749 PHE A CA 1
ATOM 14055 C C . PHE A 1 1749 ? 5.558 15.951 -50.801 1.00 93.19 1749 PHE A C 1
ATOM 14057 O O . PHE A 1 1749 ? 6.013 15.945 -51.940 1.00 93.19 1749 PHE A O 1
ATOM 14064 N N . VAL A 1 1750 ? 4.977 14.893 -50.239 1.00 93.19 1750 VAL A N 1
ATOM 14065 C CA . VAL A 1 1750 ? 4.550 13.683 -50.944 1.00 93.19 1750 VAL A CA 1
ATOM 14066 C C . VAL A 1 1750 ? 3.103 13.386 -50.555 1.00 93.19 1750 VAL A C 1
ATOM 14068 O O . VAL A 1 1750 ? 2.708 13.513 -49.397 1.00 93.19 1750 VAL A O 1
ATOM 14071 N N . ILE A 1 1751 ? 2.298 13.011 -51.538 1.00 93.50 1751 ILE A N 1
ATOM 14072 C CA . ILE A 1 1751 ? 0.860 12.792 -51.459 1.00 93.50 1751 ILE A CA 1
ATOM 14073 C C . ILE A 1 1751 ? 0.608 11.383 -51.985 1.00 93.50 1751 ILE A C 1
ATOM 14075 O O . ILE A 1 1751 ? 0.821 11.093 -53.159 1.00 93.50 1751 ILE A O 1
ATOM 14079 N N . VAL A 1 1752 ? 0.186 10.492 -51.098 1.00 94.69 1752 VAL A N 1
ATOM 14080 C CA . VAL A 1 1752 ? -0.005 9.074 -51.391 1.00 94.69 1752 VAL A CA 1
ATOM 14081 C C . VAL A 1 1752 ? -1.491 8.823 -51.641 1.00 94.69 1752 VAL A C 1
ATOM 14083 O O . VAL A 1 1752 ? -2.296 8.779 -50.705 1.00 94.69 1752 VAL A O 1
ATOM 14086 N N . LYS A 1 1753 ? -1.845 8.692 -52.923 1.00 94.19 1753 LYS A N 1
ATOM 14087 C CA . LYS A 1 1753 ? -3.199 8.477 -53.447 1.00 94.19 1753 LYS A CA 1
ATOM 14088 C C . LYS A 1 1753 ? -3.705 7.096 -53.026 1.00 94.19 1753 LYS A C 1
ATOM 14090 O O . LYS A 1 1753 ? -3.238 6.077 -53.529 1.00 94.19 1753 LYS A O 1
ATOM 14095 N N . LEU A 1 1754 ? -4.660 7.046 -52.097 1.00 94.38 1754 LEU A N 1
ATOM 14096 C CA . LEU A 1 1754 ? -5.129 5.795 -51.480 1.00 94.38 1754 LEU A CA 1
ATOM 14097 C C . LEU A 1 1754 ? -6.013 4.916 -52.376 1.00 94.38 1754 LEU A C 1
ATOM 14099 O O . LEU A 1 1754 ? -6.251 3.758 -52.032 1.00 94.38 1754 LEU A O 1
ATOM 14103 N N . SER A 1 1755 ? -6.500 5.442 -53.500 1.00 90.38 1755 SER A N 1
ATOM 14104 C CA . SER A 1 1755 ? -7.285 4.699 -54.486 1.00 90.38 1755 SER A CA 1
ATOM 14105 C C . SER A 1 1755 ? -6.717 4.924 -55.880 1.00 90.38 1755 SER A C 1
ATOM 14107 O O . SER A 1 1755 ? -6.812 6.029 -56.411 1.00 90.38 1755 SER A O 1
ATOM 14109 N N . PHE A 1 1756 ? -6.199 3.866 -56.507 1.00 85.12 1756 PHE A N 1
ATOM 14110 C CA . PHE A 1 1756 ? -5.775 3.917 -57.909 1.00 85.12 1756 PHE A CA 1
ATOM 14111 C C . PHE A 1 1756 ? -6.918 4.390 -58.823 1.00 85.12 1756 PHE A C 1
ATOM 14113 O O . PHE A 1 1756 ? -6.708 5.245 -59.682 1.00 85.12 1756 PHE A O 1
ATOM 14120 N N . ASN A 1 1757 ? -8.141 3.939 -58.525 1.00 83.69 1757 ASN A N 1
ATOM 14121 C CA . ASN A 1 1757 ? -9.385 4.232 -59.237 1.00 83.69 1757 ASN A CA 1
ATOM 14122 C C . ASN A 1 1757 ? -9.978 5.637 -59.023 1.00 83.69 1757 ASN A C 1
ATOM 14124 O O . ASN A 1 1757 ? -11.036 5.905 -59.590 1.00 83.69 1757 ASN A O 1
ATOM 14128 N N . ASP A 1 1758 ? -9.391 6.534 -58.215 1.00 81.94 1758 ASP A N 1
ATOM 14129 C CA . ASP A 1 1758 ? -9.903 7.914 -58.221 1.00 81.94 1758 ASP A CA 1
ATOM 14130 C C . ASP A 1 1758 ? -9.573 8.608 -59.557 1.00 81.94 1758 ASP A C 1
ATOM 14132 O O . ASP A 1 1758 ? -8.486 8.441 -60.120 1.00 81.94 1758 ASP A O 1
ATOM 14136 N N . ILE A 1 1759 ? -10.551 9.346 -60.080 1.00 88.00 1759 ILE A N 1
ATOM 14137 C CA . ILE A 1 1759 ? -10.532 9.958 -61.415 1.00 88.00 1759 ILE A CA 1
ATOM 14138 C C . ILE A 1 1759 ? -10.107 11.432 -61.378 1.00 88.00 1759 ILE A C 1
ATOM 14140 O O . ILE A 1 1759 ? -10.392 12.185 -62.309 1.00 88.00 1759 ILE A O 1
ATOM 14144 N N . PHE A 1 1760 ? -9.485 11.885 -60.285 1.00 91.56 1760 PHE A N 1
ATOM 14145 C CA . PHE A 1 1760 ? -9.171 13.296 -60.108 1.00 91.56 1760 PHE A CA 1
ATOM 14146 C C . PHE A 1 1760 ? -7.855 13.687 -60.785 1.00 91.56 1760 PHE A C 1
ATOM 14148 O O . PHE A 1 1760 ? -6.877 12.940 -60.853 1.00 91.56 1760 PHE A O 1
ATOM 14155 N N . ASN A 1 1761 ? -7.837 14.907 -61.311 1.00 92.00 1761 ASN A N 1
ATOM 14156 C CA . ASN A 1 1761 ? -6.721 15.459 -62.051 1.00 92.00 1761 ASN A CA 1
ATOM 14157 C C . ASN A 1 1761 ? -5.640 15.980 -61.089 1.00 92.00 1761 ASN A C 1
ATOM 14159 O O . ASN A 1 1761 ? -5.647 17.140 -60.665 1.00 92.00 1761 ASN A O 1
ATOM 14163 N N . TYR A 1 1762 ? -4.684 15.100 -60.796 1.00 91.75 1762 TYR A N 1
ATOM 14164 C CA . TYR A 1 1762 ? -3.488 15.375 -60.000 1.00 91.75 1762 TYR A CA 1
ATOM 14165 C C . TYR A 1 1762 ? -2.370 16.127 -60.750 1.00 91.75 1762 TYR A C 1
ATOM 14167 O O . TYR A 1 1762 ? -1.380 16.484 -60.119 1.00 91.75 1762 TYR A O 1
ATOM 14175 N N . THR A 1 1763 ? -2.485 16.412 -62.058 1.00 89.69 1763 THR A N 1
ATOM 14176 C CA . THR A 1 1763 ? -1.365 16.968 -62.865 1.00 89.69 1763 THR A CA 1
ATOM 14177 C C . THR A 1 1763 ? -0.753 18.254 -62.310 1.00 89.69 1763 THR A C 1
ATOM 14179 O O . THR A 1 1763 ? 0.449 18.458 -62.434 1.00 89.69 1763 THR A O 1
ATOM 14182 N N . LYS A 1 1764 ? -1.538 19.097 -61.629 1.00 87.81 1764 LYS A N 1
ATOM 14183 C CA . LYS A 1 1764 ? -1.051 20.353 -61.029 1.00 87.81 1764 LYS A CA 1
ATOM 14184 C C . LYS A 1 1764 ? -0.184 20.157 -59.771 1.00 87.81 1764 LYS A C 1
ATOM 14186 O O . LYS A 1 1764 ? 0.374 21.131 -59.273 1.00 87.81 1764 LYS A O 1
ATOM 14191 N N . ILE A 1 1765 ? -0.115 18.931 -59.245 1.00 88.56 1765 ILE A N 1
ATOM 14192 C CA . ILE A 1 1765 ? 0.710 18.495 -58.104 1.00 88.56 1765 ILE A CA 1
ATOM 14193 C C . ILE A 1 1765 ? 1.438 17.168 -58.401 1.00 88.56 1765 ILE A C 1
ATOM 14195 O O . ILE A 1 1765 ? 1.836 16.471 -57.473 1.00 88.56 1765 ILE A O 1
ATOM 14199 N N . SER A 1 1766 ? 1.621 16.795 -59.674 1.00 85.69 1766 SER A N 1
ATOM 14200 C CA . SER A 1 1766 ? 2.206 15.499 -60.064 1.00 85.69 1766 SER A CA 1
ATOM 14201 C C . SER A 1 1766 ? 3.612 15.273 -59.501 1.00 85.69 1766 SER A C 1
ATOM 14203 O O . SER A 1 1766 ? 3.916 14.160 -59.088 1.00 85.69 1766 SER A O 1
ATOM 14205 N N . GLU A 1 1767 ? 4.416 16.336 -59.359 1.00 85.81 1767 GLU A N 1
ATOM 14206 C CA . GLU A 1 1767 ? 5.727 16.334 -58.679 1.00 85.81 1767 GLU A CA 1
ATOM 14207 C C . GLU A 1 1767 ? 5.689 15.883 -57.202 1.00 85.81 1767 GLU A C 1
ATOM 14209 O O . GLU A 1 1767 ? 6.731 15.773 -56.555 1.00 85.81 1767 GLU A O 1
ATOM 14214 N N . HIS A 1 1768 ? 4.502 15.655 -56.636 1.00 85.12 1768 HIS A N 1
ATOM 14215 C CA . HIS A 1 1768 ? 4.294 15.219 -55.256 1.00 85.12 1768 HIS A CA 1
ATOM 14216 C C . HIS A 1 1768 ? 3.484 13.925 -55.139 1.00 85.12 1768 HIS A C 1
ATOM 14218 O O . HIS A 1 1768 ? 3.307 13.451 -54.022 1.00 85.12 1768 HIS A O 1
ATOM 14224 N N . VAL A 1 1769 ? 2.950 13.350 -56.220 1.00 90.75 1769 VAL A N 1
ATOM 14225 C CA . VAL A 1 1769 ? 1.897 12.320 -56.122 1.00 90.75 1769 VAL A CA 1
ATOM 14226 C C . VAL A 1 1769 ? 2.425 10.918 -56.412 1.00 90.75 1769 VAL A C 1
ATOM 14228 O O . VAL A 1 1769 ? 3.055 10.675 -57.435 1.00 90.75 1769 VAL A O 1
ATOM 14231 N N . LEU A 1 1770 ? 2.104 9.979 -55.520 1.00 92.75 1770 LEU A N 1
ATOM 14232 C CA . LEU A 1 1770 ? 2.401 8.549 -55.636 1.00 92.75 1770 LEU A CA 1
ATOM 14233 C C . LEU A 1 1770 ? 1.111 7.738 -55.494 1.00 92.75 1770 LEU A C 1
ATOM 14235 O O . LEU A 1 1770 ? 0.263 8.076 -54.668 1.00 92.75 1770 LEU A O 1
ATOM 14239 N N . ASP A 1 1771 ? 0.981 6.631 -56.224 1.00 91.69 1771 ASP A N 1
ATOM 14240 C CA . ASP A 1 1771 ? -0.082 5.656 -55.954 1.00 91.69 1771 ASP A CA 1
ATOM 14241 C C . ASP A 1 1771 ? 0.244 4.841 -54.692 1.00 91.69 1771 ASP A C 1
ATOM 14243 O O . ASP A 1 1771 ? 1.389 4.438 -54.476 1.00 91.69 1771 ASP A O 1
ATOM 14247 N N . PHE A 1 1772 ? -0.752 4.556 -53.853 1.00 94.00 1772 PHE A N 1
ATOM 14248 C CA . PHE A 1 1772 ? -0.562 3.737 -52.653 1.00 94.00 1772 PHE A CA 1
ATOM 14249 C C . PHE A 1 1772 ? -0.184 2.273 -52.955 1.00 94.00 1772 PHE A C 1
ATOM 14251 O O . PHE A 1 1772 ? 0.373 1.596 -52.090 1.00 94.00 1772 PHE A O 1
ATOM 14258 N N . ASN A 1 1773 ? -0.441 1.794 -54.175 1.00 90.19 1773 ASN A N 1
ATOM 14259 C CA . ASN A 1 1773 ? -0.024 0.480 -54.669 1.00 90.19 1773 ASN A CA 1
ATOM 14260 C C . ASN A 1 1773 ? 1.355 0.499 -55.354 1.00 90.19 1773 ASN A C 1
ATOM 14262 O O . ASN A 1 1773 ? 1.800 -0.549 -55.819 1.00 90.19 1773 ASN A O 1
ATOM 14266 N N . TYR A 1 1774 ? 2.042 1.649 -55.429 1.00 91.38 1774 TYR A N 1
ATOM 14267 C CA . TYR A 1 1774 ? 3.403 1.717 -55.964 1.00 91.38 1774 TYR A CA 1
ATOM 14268 C C . TYR A 1 1774 ? 4.320 0.803 -55.136 1.00 91.38 1774 TYR A C 1
ATOM 14270 O O . TYR A 1 1774 ? 4.557 1.042 -53.951 1.00 91.38 1774 TYR A O 1
ATOM 14278 N N . SER A 1 1775 ? 4.813 -0.278 -55.748 1.00 87.12 1775 SER A N 1
ATOM 14279 C CA . SER A 1 1775 ? 5.458 -1.394 -55.037 1.00 87.12 1775 SER A CA 1
ATOM 14280 C C . SER A 1 1775 ? 6.695 -0.978 -54.244 1.00 87.12 1775 SER A C 1
ATOM 14282 O O . SER A 1 1775 ? 7.004 -1.577 -53.216 1.00 87.12 1775 SER A O 1
ATOM 14284 N N . ASP A 1 1776 ? 7.375 0.074 -54.700 1.00 88.12 1776 ASP A N 1
ATOM 14285 C CA . ASP A 1 1776 ? 8.591 0.607 -54.093 1.00 88.12 1776 ASP A CA 1
ATOM 14286 C C . ASP A 1 1776 ? 8.340 1.840 -53.197 1.00 88.12 1776 ASP A C 1
ATOM 14288 O O . ASP A 1 1776 ? 9.280 2.486 -52.741 1.00 88.12 1776 ASP A O 1
ATOM 14292 N N . LEU A 1 1777 ? 7.075 2.156 -52.869 1.00 88.62 1777 LEU A N 1
ATOM 14293 C CA . LEU A 1 1777 ? 6.669 3.312 -52.046 1.00 88.62 1777 LEU A CA 1
ATOM 14294 C C . LEU A 1 1777 ? 7.473 3.440 -50.746 1.00 88.62 1777 LEU A C 1
ATOM 14296 O O . LEU A 1 1777 ? 7.807 4.547 -50.330 1.00 88.62 1777 LEU A O 1
ATOM 14300 N N . SER A 1 1778 ? 7.825 2.318 -50.111 1.00 85.31 1778 SER A N 1
ATOM 14301 C CA . SER A 1 1778 ? 8.647 2.342 -48.900 1.00 85.31 1778 SER A CA 1
ATOM 14302 C C . SER A 1 1778 ? 10.085 2.801 -49.151 1.00 85.31 1778 SER A C 1
ATOM 14304 O O . SER A 1 1778 ? 10.624 3.501 -48.300 1.00 85.31 1778 SER A O 1
ATOM 14306 N N . ASN A 1 1779 ? 10.714 2.413 -50.264 1.00 85.56 1779 ASN A N 1
ATOM 14307 C CA . ASN A 1 1779 ? 12.080 2.831 -50.580 1.00 85.56 1779 ASN A CA 1
ATOM 14308 C C . ASN A 1 1779 ? 12.097 4.239 -51.177 1.00 85.56 1779 ASN A C 1
ATOM 14310 O O . ASN A 1 1779 ? 12.928 5.034 -50.755 1.00 85.56 1779 ASN A O 1
ATOM 14314 N N . PHE A 1 1780 ? 11.138 4.587 -52.045 1.00 88.25 1780 PHE A N 1
ATOM 14315 C CA . PHE A 1 1780 ? 10.968 5.952 -52.553 1.00 88.25 1780 PHE A CA 1
ATOM 14316 C C . PHE A 1 1780 ? 10.781 6.965 -51.418 1.00 88.25 1780 PHE A C 1
ATOM 14318 O O . PHE A 1 1780 ? 11.442 8.000 -51.395 1.00 88.25 1780 PHE A O 1
ATOM 14325 N N . VAL A 1 1781 ? 9.912 6.676 -50.442 1.00 83.31 1781 VAL A N 1
ATOM 14326 C CA . VAL A 1 1781 ? 9.744 7.550 -49.271 1.00 83.31 1781 VAL A CA 1
ATOM 14327 C C . VAL A 1 1781 ? 11.035 7.623 -48.453 1.00 83.31 1781 VAL A C 1
ATOM 14329 O O . VAL A 1 1781 ? 11.427 8.712 -48.042 1.00 83.31 1781 VAL A O 1
ATOM 14332 N N . THR A 1 1782 ? 11.732 6.501 -48.244 1.00 81.19 1782 THR A N 1
ATOM 14333 C CA . THR A 1 1782 ? 13.013 6.512 -47.525 1.00 81.19 1782 THR A CA 1
ATOM 14334 C C . THR A 1 1782 ? 14.111 7.284 -48.270 1.00 81.19 1782 THR A C 1
ATOM 14336 O O . THR A 1 1782 ? 14.883 7.970 -47.609 1.00 81.19 1782 THR A O 1
ATOM 14339 N N . SER A 1 1783 ? 14.176 7.249 -49.605 1.00 81.88 1783 SER A N 1
ATOM 14340 C CA . SER A 1 1783 ? 15.152 8.026 -50.383 1.00 81.88 1783 SER A CA 1
ATOM 14341 C C . SER A 1 1783 ? 14.785 9.511 -50.470 1.00 81.88 1783 SER A C 1
ATOM 14343 O O . SER A 1 1783 ? 15.650 10.361 -50.290 1.00 81.88 1783 SER A O 1
ATOM 14345 N N . SER A 1 1784 ? 13.504 9.841 -50.648 1.00 78.69 1784 SER A N 1
ATOM 14346 C CA . SER A 1 1784 ? 13.014 11.225 -50.785 1.00 78.69 1784 SER A CA 1
ATOM 14347 C C . SER A 1 1784 ? 13.036 12.033 -49.482 1.00 78.69 1784 SER A C 1
ATOM 14349 O O . SER A 1 1784 ? 12.999 13.257 -49.526 1.00 78.69 1784 SER A O 1
ATOM 14351 N N . ILE A 1 1785 ? 13.111 11.371 -48.322 1.00 75.06 1785 ILE A N 1
ATOM 14352 C CA . ILE A 1 1785 ? 13.405 12.024 -47.032 1.00 75.06 1785 ILE A CA 1
ATOM 14353 C C . ILE A 1 1785 ? 14.903 12.378 -46.915 1.00 75.06 1785 ILE A C 1
ATOM 14355 O O . ILE A 1 1785 ? 15.280 13.244 -46.128 1.00 75.06 1785 ILE A O 1
ATOM 14359 N N . CYS A 1 1786 ? 15.772 11.709 -47.672 1.00 73.31 1786 CYS A N 1
ATOM 14360 C CA . CYS A 1 1786 ? 17.220 11.749 -47.478 1.00 73.31 1786 CYS A CA 1
ATOM 14361 C C . CYS A 1 1786 ? 17.973 12.569 -48.528 1.00 73.31 1786 CYS A C 1
ATOM 14363 O O . CYS A 1 1786 ? 18.938 13.255 -48.178 1.00 73.31 1786 CYS A O 1
ATOM 14365 N N . ASN A 1 1787 ? 17.504 12.536 -49.775 1.00 70.44 1787 ASN A N 1
ATOM 14366 C CA . ASN A 1 1787 ? 18.032 13.319 -50.892 1.00 70.44 1787 ASN A CA 1
ATOM 14367 C C . ASN A 1 1787 ? 17.621 14.797 -50.800 1.00 70.44 1787 ASN A C 1
ATOM 14369 O O . ASN A 1 1787 ? 18.489 15.656 -51.068 1.00 70.44 1787 ASN A O 1
#

Sequence (1787 aa):
MNRRFLWLYFIGVPTLAFSAFFILFLLLKGSDNKNNSNNTTKLPLNNFTATSKIYSTTEYPIIYSTTKFSNFSKTTKNILVSSSTTLHNTLDKSTTTITPCTHGKKTKQCDNEIILSLDASSDILTPKLFQNQINSIKNYVINDWYNFTKVSLTWYNNRPYIYSTFGTIETEEEFKYLLTFIHQSKGSNISSLIKGLNKINVDKFQNISTMIFVSKIEESDILNAMSDAPILKNKGSLNFVVLGEIPNTSFLNLLNPNAIFKWDFLLDSTSKLSEFINTIRKCKDICVDTSSPVTSTLVTKVFQTTLSIKTSISLSTISTANIQTSTNIEKLSTLFPTKFTTNWKTSSANNITSTNSLILETTTTPFQCVSGKPINVCDGNIVMAIDATNDTLPSTLFSRQLDIVKNSIEPLWNDYKKIALAWYSKMPTIDFSYGTINNRQEFNSILDSINQYPGSSLSKLLSSINNLPKQEKKITIFVFISKISNDEIVKSIPIVSLLKKKGNINFIILGNVIPIYILDPLKATAVYSWDFSCTNAIQIVKFVNASMSCTTECSNKSTNNLINIVNNPSNYLNLQKIQKIQKSFFVINKCYNGIQSKKCLGNILLILDASDDVVTKSEFFKMISVVRDHFTNPFYNYSRMALSWYNSHSLTYFPFSTFKRKLDFNHSISLIKQKSGRDLSNHLKNVLHKYVYNYNRGNKNISTILFISNISQIDLLLSINYIKILKNFGTVNIIVMGNHINTNNLNLLNGSRIFMWDFSWKSTSLLISFLNEVTQCHIKCQENKKKIDSKYKIEIPTTTTFPPIISNYHSNKIKNENCNEDTYFVIDSSNNSMSTKSFSMQINLLQNNISKFIEDYYNVSLSWYDYYPHLLFPISTIHSEKNFNNALQGIDQASGSRLSKILKVLSSMALINGNKITAYIFVSENSTKEFNKSIEYVKTMKKYGNINFICLGNKVKKSDLIQLLPSNVFEWDFNMSLIESLVRFYNNTKTCENKYNYFSTTFPTTKITKTSVKTTNTTFVSSTTVPSSCINGIPVTKCDENIIIVIDISNNLFIPENFISTVNLIINNTFSNSINFKNVKLSLYNQGKETKTLEIFLNEDIFNKALRNITQFNDWRINEFFELLNKKNIHKIISTFIFISEERINELMEYVKYFNRLNIKGSLNLILLDSKIKVNKLKFLNYTNIIIWNMEYENKLKIVDFFKKSLTCINVCENTTISTTNIFTTPAMISTNSKTILSSTIQSNISMITNPTFITKSSTINLFTNPTITSTLTMNTDVLTTNNIFTTNKSPTLINQNSTTTLVMKPTTTIYCTNGIQRVCDNNIIFAIDSSNDLLTLNDFSKQIKVIKENLVSYKTNFNNIALIDYNSNTFIRGFNTIRNLTNFDEYIENIKQHNGWKLSTLFLNILKIKSVNMNPTSVFVFVSQANIIEINNSISFSEQIKDNGSLNIILLGKNLDTIFFNPLNPSKIFKWNMKDSSIPLLIEFFKNSQMCKEICNNINLALTPIINSTIQRKIVSSTSPSIFSSTTVNKNIITTTINSIVKISSTMFNTPDINRLKISNTKSLTNFLTTTIIPFTTCITNVYFVLDARGEVSNELFKKQINTLINIGQKFNMLHNNISININYNDNIFNMLFPIQPKSTSSLLTTSQEWKCALSFISENQKMYKNKCNKSLLVPFQKLSISNGPTIDKFLHKFEKDISLFRKTNYLKTSNEKSMMILFTLTGKQKEIDDSLKYIKNIKSKYNNFYFVIVKLSFNDIFNYTKISEHVLDFNYSDLSNFVTSSICN

Organism: Strongyloides stercoralis (NCBI:txid6248)

Foldseek 3Di:
DDDDDDDDDDDDDDPDVVVVVVVVVVVPDDDDDDDDDDDDDDDDDDDDDDDDDDDDDDDDDDDDDDDDDDDDDDDDDDDDDDDDDDDDDDDDDDDDDDDDQPAFDWAWDFPAQEEEEAEQACVQQPPVLLVLVLVLCLPQQCPRYQACLSYFYWYDFVAIDRPGDRRRAGDSVSVNVVSVPRHHYHHGAVLNVLVVVLPRPCVPGAAYEYEHEDREDDLVRLVSNLVSLVSVCVRHFYEYEYRADYPPPVSVCSSVGPYYHYDDSDPVCSNVVNVVNSVSSVIDIDGDDDPDDDDDDDDDDDDDDDDDDDDDDDDDDDDDDDDDDDDDDDDDDDDDDDDDDDYDDDDDDDDDDDDDDDDDPDDDDDDDDPAFDWDWALPAAEEEEQEQACVQQPPVLSVLSLCLCLPQAVVVDPAQLSYFYWYDFPAIDGPGARHRGGDSVSVSVVSVPDHHDHHGAPLNNLVVVLVGPDDPGAYAYEHEDRDDDPVSLVSNQVSLVSSVVRHAHEYEYEAPNDDPVSNVSSVHQYYHYDNSDPVCSVVVNVVSVVRRGTDTDGDNDDDPPPPPPPPDCPPCVVVVVVVVVVVQVPPPDDLVQWDKAWDFDAAEEEEEEQECPFCPPVNLVLVLCLCLPQQCVRHPAQLSYKYAYWAPPGLDIRDRHQDRFSVSVNVVSVPRHHYHHGQLLVRLVSVCVVDPVVDDLPQLGYLYEHEDEADDLVSLVSCLVSLVVVVSSPAYEYEYEAPRDDVVSVVSNPRHHYQYCNVDPVSSVVVSVVSCVSRRIGIDIDHDPDDDDDPDDDDDDDDDDDDDDDDDDDDDPDDDDDQQAQEEEEAEQACVQDPPVLLVLVLCLVLPPQLVVPPFQLSYWYWYDAPDTGGPGGRHNGGHSVSVNVSSVPDHHDHHGQLLNNLVVVLVVLPTDLRAYAYEHEDRALDLPNLVSNLVSLVSNVVRFFAEYEYEAPRDDPVSNVSSVGRYYHYCNSDPVCSVVVSVVVVVRRGGPPPPDDDDDDDDDDDDDDDDDDDDDDDDDDDDDDDDDDPPFDKAKDFDAAEEEAEDDAPPDPPDPCNLVLVVVLCCLLHVPDDPLLRYAYDDDDDDDDDDRDHSDNDPVVVSVVSVVVNPDHDDDVVVVLVVVVVDDDDAAYLYEYEDEQPCVVVVVVCLVSLVVNLVRAAAEYEYELYPDDCVVVVVSVGHHYDDDYPPDDDSVVVSVVVNVRRVMDIDTDDDDDDDDDDDDDDDDDDDDDDDDDDDDDDDDDDDDDDDDDDDDDDDDDDDDDDDDDDDDDDDDDDDDDDDDDDDDDDDDDDDDDDDPDPDDDDDDDDDQPQDKDFAQPAQEEEEQEQACVQDFPVLSVLVLCLCLPQACVPDDAQLSYKYWYFAVDIDIDAGNSGGDSVSVNVVSVPRHHDHGGALLNVLVVVLVRDGPPLGAYQYEYEDRDQDLVSLVSCQVSLVVNVVSHFAEYEYEADPDDPVSNVSSVGPYYHYDNSDPVCSVVVNVVSVVRGDTDIDRPDDPDDDDDDDDDDDDDDDDDDDDDDDDDDDDDDDDDDDDDDDDDDDDDDDDDDDDDDDDDDDDDDDDDDDPPPPPPLPQFQAQAEEEEEQELALVQDPVLSLLSLVLVVLLLVSHDLQRYWYFYHYQFDLPPCLVQPPLDHSQASGTDNDPLSSQCVSCQQNVPQVSNVSRVVDNDRDHPDRDNNIRGDQLLRVLVSVLVRVVVCVVVCVVVDLPHQYEYEAEHAHDDLVSLVSNLVSVVSVCVVRVNYYAAYEHSDPPDPHDCVSVPVRYDYVVPVCVSVVVVVVSHD

pLDDT: mean 72.5, std 24.97, range [25.36, 98.44]

InterPro domains:
  IPR036465 von Willebrand factor A-like domain superfamily [G3DSA:3.40.50.410] (595-777)
  IPR036465 von Willebrand factor A-like domain superfamily [G3DSA:3.40.50.410] (810-993)
  IPR036465 von Willebrand factor A-like domain superfamily [SSF53300] (108-282)
  IPR036465 von Willebrand factor A-like domain superfamily [SSF53300] (378-516)
  IPR036465 von Willebrand factor A-like domain superfamily [SSF53300] (599-775)
  IPR036465 von Willebrand factor A-like domain superfamily [SSF53300] (818-965)

Mean predicted aligned error: 23.64 Å

Solvent-accessible surface area (backbone atoms only — not comparable to full-atom values): 111490 Å² total; per-residue (Å²): 138,80,83,88,91,89,80,84,89,88,86,89,85,81,96,68,65,67,65,57,52,57,50,53,69,70,70,73,79,76,88,83,84,90,85,90,87,84,87,90,88,86,88,88,89,85,91,87,88,83,90,77,90,84,88,87,86,88,84,84,86,89,84,84,83,90,82,89,83,81,92,84,81,89,86,89,87,78,93,82,93,87,82,89,81,90,83,88,85,90,85,89,80,92,81,84,87,77,81,77,65,86,81,31,62,72,32,37,56,47,81,33,33,35,38,46,32,37,58,30,20,54,77,72,42,49,75,67,56,45,48,48,52,53,49,42,44,66,64,48,52,54,58,54,59,82,64,32,35,46,34,20,46,32,35,28,15,65,49,53,44,80,77,40,43,69,72,65,29,75,41,69,67,52,51,60,50,58,63,71,74,69,70,63,38,64,44,72,37,62,26,56,30,43,56,46,58,61,67,56,88,50,95,88,59,77,52,32,31,38,37,38,41,37,66,76,73,53,71,71,39,48,62,60,21,44,77,39,31,56,62,45,32,75,48,44,33,32,32,39,36,35,52,40,97,54,71,68,64,71,56,57,56,71,44,64,53,77,47,78,46,78,42,52,90,55,76,85,43,46,60,55,50,24,50,53,52,37,60,71,29,55,46,41,82,40,66,48,74,86,84,77,93,78,86,84,83,86,77,92,77,77,94,82,84,84,81,88,85,88,88,86,88,87,86,79,91,86,81,90,85,86,87,88,83,86,82,89,87,90,86,87,78,89,87,85,87,90,89,87,87,87,88,88,83,88,86,88,83,84,90,80,84,93,75,95,72,86,83,80,81,78,78,76,76,84,89,75,55,93,59,44,51,76,40,78,47,64,84,34,33,35,37,46,32,43,59,27,26,47,77,71,39,53,66,79,56,43,53,50,55,47,47,44,41,66,74,55,47,49,83,75,63,94,57,39,36,41,35,22,46,33,38,31,11,61,58,54,48,70,89,37,44,70,61,68,30,77,40,71,66,58,50,47,56,54,62,72,66,68,72,65,39,60,49,70,36,62,34,57,36,50,49,54,63,66,66,51,82,89,66,95,57,41,32,21,35,40,38,43,38,52,73,86,51,73,68,43,48,64,62,25,31,68,47,43,58,54,46,53,74,49,31,32,39,32,40,38,31,40,38,81,74,65,61,72,73,78,50,53,82,46,65,59,72,44,79,48,71,40,73,84,47,75,82,51,47,65,52,50,42,48,51,57,66,75,55,53,36,53,46,78,43,57,47,74,70,73,87,80,73,81,68,74,84,78,80,73,73,80,86,49,61,72,60,48,57,55,45,63,54,41,68,75,71,64,76,79,75,79,63,81,80,32,52,82,39,30,56,50,78,51,32,36,39,40,34,39,61,2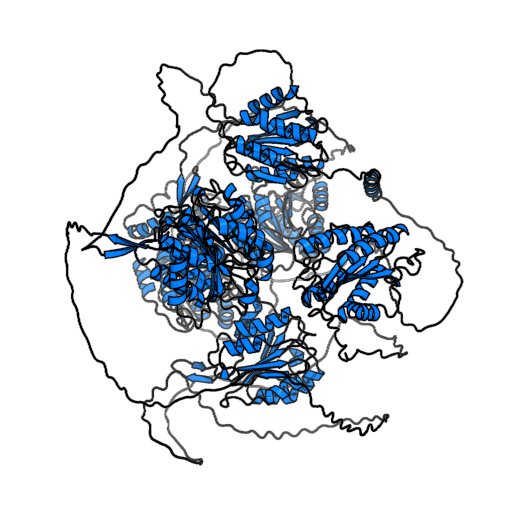9,30,53,78,72,49,43,76,68,51,46,50,48,52,53,44,46,49,58,67,62,64,51,61,56,56,68,64,29,37,42,34,24,47,34,41,34,21,68,81,45,82,60,67,45,53,61,55,70,17,66,41,69,65,54,45,51,51,58,56,71,68,67,68,69,38,56,47,82,49,61,29,64,39,45,51,50,51,46,51,60,44,60,77,76,44,73,92,76,70,59,46,29,30,33,40,38,44,38,53,68,65,54,73,64,49,50,59,57,26,46,60,46,53,57,56,50,43,73,29,27,49,46,34,38,38,36,39,50,88,55,59,63,71,75,66,56,62,76,52,68,96,45,54,75,44,76,32,68,80,42,72,68,40,47,56,52,46,53,52,50,57,47,56,70,45,56,50,45,81,42,77,44,78,67,93,65,93,72,89,89,86,74,85,84,80,85,88,86,86,89,81,85,86,85,92,83,82,90,82,82,89,74,84,75,78,77,73,85,66,73,41,40,36,35,42,35,42,58,31,20,52,80,61,39,52,71,70,57,48,50,49,55,49,46,45,46,57,74,54,48,44,85,73,57,88,56,37,47,34,29,21,44,32,38,28,14,67,59,59,43,79,80,30,58,60,54,72,27,76,38,65,68,52,48,41,55,53,58,72,69,64,74,70,42,66,39,79,36,64,29,60,38,38,51,54,49,38,63,52,58,76,69,74,81,48,36,30,26,35,46,36,43,40,37,67,70,44,70,77,39,48,66,63,26,28,68,29,43,63,52,36,53,77,38,32,32,40,31,37,35,23,35,35,88,60,26,55,74,76,77,47,51,80,40,64,58,68,43,74,48,81,41,67,78,57,74,82,52,48,63,57,50,50,49,47,55,69,71,54,56,62,58,81,83,77,83,77,81,85,89,85,89,84,88,85,90,90,89,88,87,88,87,86,90,86,86,86,89,89,91,91,90,88,90,91,87,86,85,86,71,94,88,37,57,80,39,71,45,56,92,61,31,38,38,42,36,71,59,62,60,89,81,67,82,76,56,84,61,49,64,59,45,55,49,49,36,50,51,72,59,46,75,85,63,73,63,39,61,41,43,45,74,57,86,76,65,86,96,60,98,69,79,81,74,71,59,26,89,44,67,69,60,46,56,52,49,59,71,57,58,85,75,63,76,73,73,65,72,65,63,54,56,50,52,58,74,70,51,94,76,91,64,60,33,32,34,40,38,38,40,55,68,88,49,59,72,66,57,63,77,45,55,80,51,52,65,59,46,43,78,37,29,50,37,35,40,38,32,45,68,45,92,70,58,67,80,78,52,62,82,56,85,68,50,57,74,42,81,47,42,86,90,80,57,63,68,62,63,60,27,52,50,51,48,69,60,44,75,55,45,79,48,61,50,76,87,84,86,86,87,82,90,83,89,89,85,89,90,82,89,91,90,89,89,82,89,85,86,91,88,89,82,90,83,84,90,83,90,86,79,88,82,89,81,92,82,85,85,78,90,84,85,82,89,79,86,81,89,80,87,80,87,84,86,76,81,92,78,92,80,94,77,84,85,84,85,83,84,90,81,83,88,85,87,85,90,82,87,81,85,82,78,80,82,78,70,91,80,80,88,78,78,52,89,71,40,73,47,74,46,70,74,36,27,38,36,42,36,39,62,23,25,51,79,76,40,47,63,68,58,42,54,47,50,52,47,45,45,55,69,61,63,49,69,81,66,84,71,30,35,42,33,24,47,31,42,35,13,68,58,73,52,81,40,49,56,66,73,21,71,41,69,68,50,45,52,55,55,58,71,65,66,70,67,40,62,48,69,44,56,32,62,48,40,60,53,55,75,69,56,77,63,68,91,79,32,50,32,25,34,38,38,43,41,73,78,87,51,72,66,43,47,62,64,23,27,79,42,32,52,60,46,33,78,50,47,30,35,30,39,36,35,44,41,79,89,68,65,70,74,77,51,53,77,38,68,51,72,44,79,46,76,43,62,81,49,75,93,47,47,66,60,51,41,49,49,54,63,73,62,49,59,53,52,77,38,60,65,76,81,94,73,90,79,85,94,81,81,90,86,83,88,84,93,85,84,88,87,80,86,91,90,84,90,82,90,88,82,92,86,87,85,92,86,82,91,83,87,86,84,88,92,80,84,91,83,86,88,87,82,82,83,83,83,84,87,87,91,79,81,88,83,92,82,76,94,79,71,85,75,76,74,69,80,74,79,58,53,75,28,72,26,44,38,37,40,33,42,48,50,27,35,89,50,47,76,63,60,41,50,49,51,52,52,52,50,48,61,38,60,71,49,54,30,30,89,45,26,32,42,22,78,48,68,40,39,55,77,73,55,62,61,70,70,47,93,81,52,60,84,85,51,91,52,63,34,69,38,58,52,53,46,49,20,54,55,16,45,74,65,53,34,57,70,48,22,41,60,46,56,79,41,96,74,78,79,68,73,76,78,57,71,82,32,80,22,61,53,68,26,54,48,41,49,49,46,50,52,50,52,60,46,35,61,76,66,56,71,57,81,58,88,72,60,36,26,37,36,40,35,41,36,72,83,89,48,61,64,45,55,61,52,28,50,54,37,52,51,58,41,29,77,75,34,80,45,47,46,62,39,36,30,34,66,47,84,83,61,88,60,83,52,75,92,50,47,97,28,58,43,54,65,79,45,89,56,50,54,56,54,52,57,47,69,64,57,112

Radius of gyration: 46.56 Å; Cα contacts (8 Å, |Δi|>4): 2341; chains: 1; bounding box: 130×137×119 Å